Protein 1UFN (pdb70)

Nearest PDB structures (foldseek):
  1ufn-assembly1_A  TM=8.764E-01  e=3.710E-17  Mus musculus
  8j70-assembly1_A  TM=8.853E-01  e=1.037E-09  Homo sapiens
  8j71-assembly1_A  TM=8.599E-01  e=1.865E-09  Homo sapiens
  8j71-assembly1_B  TM=8.447E-01  e=1.865E-09  Homo sapiens
  1h5p-assembly1_A  TM=7.515E-01  e=3.077E-08  Homo sapiens

Solvent-accessible surface area: 6264 Å² total; per-residue (Å²): 114,136,112,76,110,113,44,159,122,55,37,64,195,30,71,36,6,49,2,50,1,72,171,13,120,11,38,1,29,33,90,75,7,117,132,24,49,69,110,98,0,0,53,32,150,75,29,88,68,21,15,1,130,78,0,10,82,110,17,60,141,57,126,32,202,43,38,58,31,24,0,115,1,88,66,73,40,0,132,97,20,67,144,126,66,67,9,61,27,9,98,108,125,116

CATH classification: 3.10.390.10

Secondary structure (DSSP, 8-state):
--SS---SSGGGGSSEEEEEETTEEEEEEHHHHHS-TTS--EE-TT--EE-HHHHHHHHT-TT-S-HHHH-EETTEEHHHHHHTT----S----

Organism: Mus musculus (NCBI:txid10090)

Foldseek 3Di:
DPDDDDDDPAPLVQQKFWKDAQPFTFIFGVVQCQVDLQGFGTAGPVRDTDRLQRSNVVNPDRVDPDSQARMATPNHRLVRCVVVVRHVSYDDPD

Sequence (94 aa):
GSSGSSGNDAVDFSPTLPVTCGKAKGTLFQEKLKQGASKKCIQNEAGDWLTVKEFLNEGGRATSKDWKGVIRCNGETLRHLEQKGLLFSGPSSGGSSGSSGNDAVDFSPTLPVTCGKAKGTLFQEKLKQGASKKCIQNEAGDWLTVKEFLNEGGRATSKDWKGVIRCNGETLRHLEQKGLLFSGPSSGGSSGSSGNDAVDFSPTLPVTCGKAKGTLFQEKLKQGASKKCIQNEAGDWLTVKEFLNEGGRATSKDWKGVIRCNGETLRHLEQKGLLFSGPSSGGSSGSSGNDAVDFSPTLPVTCGKAKGTLFQEKLKQGASKKCIQNEAGDWLTVKEFLNEGGRATSKDWKGVIRCNGETLRHLEQKGLLFSGPSSGGSSGSSGNDAVDFSPTLPVTCGKAKGTLFQEKLKQGASKKCIQNEAGDWLTVKEFLNEGGRATSKDWKGVIRCNGETLRHLEQKGLLFSGPSSGGSSGSSGNDAVDFSPTLPVTCGKAKGTLFQEKLKQGASKKCIQNEAGDWLTVKEFLNEGGRATSKDWKGVIRCNGETLRHLEQKGLLFSGPSSGGSSGSSGNDAVDFSPTLPVTCGKAKGTLFQEKLKQGASKKCIQNEAGDWLTVKEFLNEGGRATSKDWKGVIRCNGETLRHLEQKGLLFSGPSSGGSSGSSGNDAVDFSPTLPVTCGKAKGTLFQEKLKQGASKKCIQNEAGDWLTVKEFLNEGGRATSKDWKGVIRCNGETLRHLEQKGLLFSGPSSGGSSGSSGNDAVDFSPTLPVTCGKAKGTLFQEKLKQGASKKCIQNEAGDWLTVKEFLNEGGRATSKDWKGVIRCNGETLRHLEQKGLLFSGPSSGGSSGSSGNDAVDFSPTLPVTCGKAKGTLFQEKLKQGASKKCIQNEAGDWLTVKEFLNEGGRATSKDWKGVIRCNGETLRHLEQKGLLFSGPSSGGSSGSSGNDAVDFSPTLPVTCGKAKGTLFQEKLKQGASKKCIQNEAGDWLTVKEFLNEGGRATSKDWKGVIRCNGETLRHLEQKGLLFSGPSSGGSSGSSGNDAVDFSPTLPVTCGKAKGTLFQEKLKQGASKKCIQNEAGDWLTVKEFLNEGGRATSKDWKGVIRCNGETLRHLEQKGLLFSGPSSGGSSGSSGNDAVDFSPTLPVTCGKAKGTLFQEKLKQGASKKCIQNEAGDWLTVKEFLNEGGRATSKDWKGVIRCNGETLRHLEQKGLLFSGPSSGGSSGSSGNDAVDFSPTLPVTCGKAKGTLFQEKLKQGASKKCIQNEAGDWLTVKEFLNEGGRATSKDWKGVIRCNGETLRHLEQKGLLFSGPSSGGSSGSSGNDAVDFSPTLPVTCGKAKGTLFQEKLKQGASKKCIQNEAGDWLTVKEFLNEGGRATSKDWKGVIRCNGETLRHLEQKGLLFSGPSSGGSSGSSGNDAVDFSPTLPVTCGKAKGTLFQEKLKQGASKKCIQNEAGDWLTVKEFLNEGGRATSKDWKGVIRCNGETLRHLEQKGLLFSGPSSGGSSGSSGNDAVDFSPTLPVTCGKAKGTLFQEKLKQGASKKCIQNEAGDWLTVKEFLNEGGRATSKDWKGVIRCNGETLRHLEQKGLLFSGPSSGGSSGSSGNDAVDFSPTLPVTCGKAKGTLFQEKLKQGASKKCIQNEAGDWLTVKEFLNEGGRATSKDWKGVIRCNGETLRHLEQKGLLFSGPSSGGSSGSSGNDAVDFSPTLPVTCGKAKGTLFQEKLKQGASKKCIQNEAGDWLTVKEFLNEGGRATSKDWKGVIRCNGETLRHLEQKGLLFSGPSSGGSSGSSGNDAVDFSPTLPVTCGKAKGTLFQEKLKQGASKKCIQNEAGDWLTVKEFLNEGGRATSKDWKGVIRCNGETLRHLEQKGLLFSGPSSG

GO terms:
  GO:0043065 positive regulation of apoptotic process (P, IDA)
  GO:0009617 response to bacterium (P, IEP)
  GO:0009617 response to bacterium (P, IDA)

Radius of gyration: 12.74 Å; Cα contacts (8 Å, |Δi|>4): 153; chains: 1; bounding box: 27×30×35 Å

InterPro domains:
  IPR000770 SAND domain [PF01342] (359-432)
  IPR000770 SAND domain [PS50864] (353-433)
  IPR000770 SAND domain [SM00258] (360-433)
  IPR004865 HSR domain [PF03172] (9-106)
  IPR004865 HSR domain [PS51414] (1-108)
  IPR010919 SAND-like domain superfamily [G3DSA:3.10.390.10] (347-438)
  IPR010919 SAND-like domain superfamily [SSF63763] (347-436)
  IPR043563 Nuclear body protein Sp110/Sp140/Sp140L-like [PTHR46386] (2-443)

Structure (mmCIF, N/CA/C/O backbone):
data_1UFN
#
_entry.id   1UFN
#
_cell.length_a   1.000
_cell.length_b   1.000
_cell.length_c   1.000
_cell.angle_alpha   90.00
_cell.angle_beta   90.00
_cell.angle_gamma   90.00
#
_symmetry.space_group_name_H-M   'P 1'
#
loop_
_atom_site.group_PDB
_atom_site.id
_atom_site.type_symbol
_atom_site.label_atom_id
_atom_site.label_alt_id
_atom_site.label_comp_id
_atom_site.label_asym_id
_atom_site.label_entity_id
_atom_site.label_seq_id
_atom_site.pdbx_PDB_ins_code
_atom_site.Cartn_x
_atom_site.Cartn_y
_atom_site.Cartn_z
_atom_site.occupancy
_atom_site.B_iso_or_equiv
_atom_site.auth_seq_id
_atom_site.auth_comp_id
_atom_site.auth_asym_id
_atom_site.auth_atom_id
_atom_site.pdbx_PDB_model_num
ATOM 1 N N . GLY A 1 1 ? 7.121 0.302 -20.513 1.00 0.00 1 GLY A N 1
ATOM 2 C CA . GLY A 1 1 ? 8.300 0.189 -21.352 1.00 0.00 1 GLY A CA 1
ATOM 3 C C . GLY A 1 1 ? 9.404 1.138 -20.930 1.00 0.00 1 GLY A C 1
ATOM 4 O O . GLY A 1 1 ? 9.277 1.843 -19.929 1.00 0.00 1 GLY A O 1
ATOM 8 N N . SER A 1 2 ? 10.491 1.155 -21.695 1.00 0.00 2 SER A N 1
ATOM 9 C CA . SER A 1 2 ? 11.625 2.020 -21.392 1.00 0.00 2 SER A CA 1
ATOM 10 C C . SER A 1 2 ? 11.161 3.446 -21.111 1.00 0.00 2 SER A C 1
ATOM 11 O O . SER A 1 2 ? 11.514 4.037 -20.091 1.00 0.00 2 SER A O 1
ATOM 19 N N . SER A 1 3 ? 10.366 3.993 -22.026 1.00 0.00 3 SER A N 1
ATOM 20 C CA . SER A 1 3 ? 9.855 5.351 -21.880 1.00 0.00 3 SER A CA 1
ATOM 21 C C . SER A 1 3 ? 8.375 5.338 -21.510 1.00 0.00 3 SER A C 1
ATOM 22 O O . SER A 1 3 ? 7.547 4.792 -22.238 1.00 0.00 3 SER A O 1
ATOM 30 N N . GLY A 1 4 ? 8.050 5.945 -20.372 1.00 0.00 4 GLY A N 1
ATOM 31 C CA . GLY A 1 4 ? 6.671 5.992 -19.924 1.00 0.00 4 GLY A CA 1
ATOM 32 C C . GLY A 1 4 ? 6.407 7.148 -18.980 1.00 0.00 4 GLY A C 1
ATOM 33 O O . GLY A 1 4 ? 5.655 8.066 -19.306 1.00 0.00 4 GLY A O 1
ATOM 37 N N . SER A 1 5 ? 7.026 7.102 -17.804 1.00 0.00 5 SER A N 1
ATOM 38 C CA . SER A 1 5 ? 6.849 8.151 -16.806 1.00 0.00 5 SER A CA 1
ATOM 39 C C . SER A 1 5 ? 8.199 8.652 -16.301 1.00 0.00 5 SER A C 1
ATOM 40 O O . SER A 1 5 ? 9.080 7.862 -15.962 1.00 0.00 5 SER A O 1
ATOM 48 N N . SER A 1 6 ? 8.353 9.971 -16.254 1.00 0.00 6 SER A N 1
ATOM 49 C CA . SER A 1 6 ? 9.596 10.580 -15.794 1.00 0.00 6 SER A CA 1
ATOM 50 C C . SER A 1 6 ? 9.391 11.294 -14.461 1.00 0.00 6 SER A C 1
ATOM 51 O O . SER A 1 6 ? 8.334 11.870 -14.210 1.00 0.00 6 SER A O 1
ATOM 59 N N . GLY A 1 7 ? 10.411 11.250 -13.610 1.00 0.00 7 GLY A N 1
ATOM 60 C CA . GLY A 1 7 ? 10.324 11.895 -12.314 1.00 0.00 7 GLY A CA 1
ATOM 61 C C . GLY A 1 7 ? 10.764 10.987 -11.183 1.00 0.00 7 GLY A C 1
ATOM 62 O O . GLY A 1 7 ? 9.993 10.153 -10.712 1.00 0.00 7 GLY A O 1
ATOM 66 N N . ASN A 1 8 ? 12.009 11.148 -10.747 1.00 0.00 8 ASN A N 1
ATOM 67 C CA . ASN A 1 8 ? 12.552 10.334 -9.665 1.00 0.00 8 ASN A CA 1
ATOM 68 C C . ASN A 1 8 ? 11.613 10.330 -8.463 1.00 0.00 8 ASN A C 1
ATOM 69 O O . ASN A 1 8 ? 11.022 9.304 -8.127 1.00 0.00 8 ASN A O 1
ATOM 80 N N . ASP A 1 9 ? 11.481 11.485 -7.820 1.00 0.00 9 ASP A N 1
ATOM 81 C CA . ASP A 1 9 ? 10.612 11.617 -6.656 1.00 0.00 9 ASP A CA 1
ATOM 82 C C . ASP A 1 9 ? 9.392 12.472 -6.982 1.00 0.00 9 ASP A C 1
ATOM 83 O O . ASP A 1 9 ? 8.641 12.865 -6.090 1.00 0.00 9 ASP A O 1
ATOM 92 N N . ALA A 1 10 ? 9.202 12.758 -8.266 1.00 0.00 10 ALA A N 1
ATOM 93 C CA . ALA A 1 10 ? 8.073 13.566 -8.710 1.00 0.00 10 ALA A CA 1
ATOM 94 C C . ALA A 1 10 ? 6.810 12.721 -8.839 1.00 0.00 10 ALA A C 1
ATOM 95 O O . ALA A 1 10 ? 5.850 13.118 -9.499 1.00 0.00 10 ALA A O 1
ATOM 102 N N . VAL A 1 11 ? 6.818 11.553 -8.205 1.00 0.00 11 VAL A N 1
ATOM 103 C CA . VAL A 1 11 ? 5.673 10.651 -8.249 1.00 0.00 11 VAL A CA 1
ATOM 104 C C . VAL A 1 11 ? 4.406 11.348 -7.765 1.00 0.00 11 VAL A C 1
ATOM 105 O O . VAL A 1 11 ? 3.315 11.103 -8.280 1.00 0.00 11 VAL A O 1
ATOM 118 N N . ASP A 1 12 ? 4.559 12.218 -6.772 1.00 0.00 12 ASP A N 1
ATOM 119 C CA . ASP A 1 12 ? 3.427 12.953 -6.219 1.00 0.00 12 ASP A CA 1
ATOM 120 C C . ASP A 1 12 ? 2.544 13.509 -7.331 1.00 0.00 12 ASP A C 1
ATOM 121 O O . ASP A 1 12 ? 1.359 13.773 -7.124 1.00 0.00 12 ASP A O 1
ATOM 130 N N . PHE A 1 13 ? 3.128 13.685 -8.512 1.00 0.00 13 PHE A N 1
ATOM 131 C CA . PHE A 1 13 ? 2.395 14.212 -9.657 1.00 0.00 13 PHE A CA 1
ATOM 132 C C . PHE A 1 13 ? 1.430 13.168 -10.211 1.00 0.00 13 PHE A C 1
ATOM 133 O O . PHE A 1 13 ? 0.258 13.457 -10.454 1.00 0.00 13 PHE A O 1
ATOM 150 N N . SER A 1 14 ? 1.932 11.953 -10.410 1.00 0.00 14 SER A N 1
ATOM 151 C CA . SER A 1 14 ? 1.116 10.867 -10.940 1.00 0.00 14 SER A CA 1
ATOM 152 C C . SER A 1 14 ? 0.067 10.429 -9.923 1.00 0.00 14 SER A C 1
ATOM 153 O O . SER A 1 14 ? 0.290 10.455 -8.713 1.00 0.00 14 SER A O 1
ATOM 161 N N . PRO A 1 15 ? -1.106 10.016 -10.425 1.00 0.00 15 PRO A N 1
ATOM 162 C CA . PRO A 1 15 ? -2.214 9.563 -9.579 1.00 0.00 15 PRO A CA 1
ATOM 163 C C . PRO A 1 15 ? -1.921 8.227 -8.905 1.00 0.00 15 PRO A C 1
ATOM 164 O O . PRO A 1 15 ? -2.764 7.679 -8.194 1.00 0.00 15 PRO A O 1
ATOM 175 N N . THR A 1 16 ? -0.719 7.706 -9.132 1.00 0.00 16 THR A N 1
ATOM 176 C CA . THR A 1 16 ? -0.314 6.434 -8.548 1.00 0.00 16 THR A CA 1
ATOM 177 C C . THR A 1 16 ? 0.898 6.607 -7.640 1.00 0.00 16 THR A C 1
ATOM 178 O O . THR A 1 16 ? 1.797 7.395 -7.932 1.00 0.00 16 THR A O 1
ATOM 189 N N . LEU A 1 17 ? 0.918 5.864 -6.538 1.00 0.00 17 LEU A N 1
ATOM 190 C CA . LEU A 1 17 ? 2.021 5.934 -5.588 1.00 0.00 17 LEU A CA 1
ATOM 191 C C . LEU A 1 17 ? 2.472 4.538 -5.172 1.00 0.00 17 LEU A C 1
ATOM 192 O O . LEU A 1 17 ? 1.662 3.638 -4.949 1.00 0.00 17 LEU A O 1
ATOM 208 N N . PRO A 1 18 ? 3.795 4.351 -5.065 1.00 0.00 18 PRO A N 1
ATOM 209 C CA . PRO A 1 18 ? 4.385 3.066 -4.675 1.00 0.00 18 PRO A CA 1
ATOM 210 C C . PRO A 1 18 ? 4.120 2.727 -3.213 1.00 0.00 18 PRO A C 1
ATOM 211 O O . PRO A 1 18 ? 4.529 3.458 -2.311 1.00 0.00 18 PRO A O 1
ATOM 222 N N . VAL A 1 19 ? 3.432 1.613 -2.983 1.00 0.00 19 VAL A N 1
ATOM 223 C CA . VAL A 1 19 ? 3.114 1.175 -1.629 1.00 0.00 19 VAL A CA 1
ATOM 224 C C . VAL A 1 19 ? 3.646 -0.228 -1.366 1.00 0.00 19 VAL A C 1
ATOM 225 O O . VAL A 1 19 ? 3.705 -1.063 -2.270 1.00 0.00 19 VAL A O 1
ATOM 238 N N . THR A 1 20 ? 4.033 -0.485 -0.120 1.00 0.00 20 THR A N 1
ATOM 239 C CA . THR A 1 20 ? 4.561 -1.788 0.264 1.00 0.00 20 THR A CA 1
ATOM 240 C C . THR A 1 20 ? 4.096 -2.180 1.661 1.00 0.00 20 THR A C 1
ATOM 241 O O . THR A 1 20 ? 4.163 -1.380 2.595 1.00 0.00 20 THR A O 1
ATOM 252 N N . CYS A 1 21 ? 3.626 -3.414 1.799 1.00 0.00 21 CYS A N 1
ATOM 253 C CA . CYS A 1 21 ? 3.149 -3.913 3.084 1.00 0.00 21 CYS A CA 1
ATOM 254 C C . CYS A 1 21 ? 3.754 -5.277 3.396 1.00 0.00 21 CYS A C 1
ATOM 255 O O . CYS A 1 21 ? 3.395 -6.282 2.783 1.00 0.00 21 CYS A O 1
ATOM 263 N N . GLY A 1 22 ? 4.676 -5.306 4.354 1.00 0.00 22 GLY A N 1
ATOM 264 C CA . GLY A 1 22 ? 5.318 -6.552 4.729 1.00 0.00 22 GLY A CA 1
ATOM 265 C C . GLY A 1 22 ? 6.028 -7.212 3.565 1.00 0.00 22 GLY A C 1
ATOM 266 O O . GLY A 1 22 ? 7.061 -6.727 3.102 1.00 0.00 22 GLY A O 1
ATOM 270 N N . LYS A 1 23 ? 5.476 -8.323 3.090 1.00 0.00 23 LYS A N 1
ATOM 271 C CA . LYS A 1 23 ? 6.063 -9.053 1.972 1.00 0.00 23 LYS A CA 1
ATOM 272 C C . LYS A 1 23 ? 5.250 -8.843 0.698 1.00 0.00 23 LYS A C 1
ATOM 273 O O . LYS A 1 23 ? 5.374 -9.604 -0.261 1.00 0.00 23 LYS A O 1
ATOM 292 N N . ALA A 1 24 ? 4.420 -7.805 0.696 1.00 0.00 24 ALA A N 1
ATOM 293 C CA . ALA A 1 24 ? 3.590 -7.493 -0.461 1.00 0.00 24 ALA A CA 1
ATOM 294 C C . ALA A 1 24 ? 3.967 -6.142 -1.060 1.00 0.00 24 ALA A C 1
ATOM 295 O O . ALA A 1 24 ? 4.453 -5.255 -0.358 1.00 0.00 24 ALA A O 1
ATOM 302 N N . LYS A 1 25 ? 3.742 -5.993 -2.360 1.00 0.00 25 LYS A N 1
ATOM 303 C CA . LYS A 1 25 ? 4.057 -4.750 -3.054 1.00 0.00 25 LYS A CA 1
ATOM 304 C C . LYS A 1 25 ? 2.994 -4.425 -4.099 1.00 0.00 25 LYS A C 1
ATOM 305 O O . LYS A 1 25 ? 2.556 -5.299 -4.845 1.00 0.00 25 LYS A O 1
ATOM 324 N N . GLY A 1 26 ? 2.584 -3.161 -4.146 1.00 0.00 26 GLY A N 1
ATOM 325 C CA . GLY A 1 26 ? 1.577 -2.743 -5.104 1.00 0.00 26 GLY A CA 1
ATOM 326 C C . GLY A 1 26 ? 1.650 -1.261 -5.413 1.00 0.00 26 GLY A C 1
ATOM 327 O O . GLY A 1 26 ? 2.719 -0.655 -5.337 1.00 0.00 26 GLY A O 1
ATOM 331 N N . THR A 1 27 ? 0.510 -0.675 -5.765 1.00 0.00 27 THR A N 1
ATOM 332 C CA . THR A 1 27 ? 0.450 0.745 -6.090 1.00 0.00 27 THR A CA 1
ATOM 333 C C . THR A 1 27 ? -0.929 1.320 -5.787 1.00 0.00 27 THR A C 1
ATOM 334 O O . THR A 1 27 ? -1.948 0.768 -6.201 1.00 0.00 27 THR A O 1
ATOM 345 N N . LEU A 1 28 ? -0.954 2.433 -5.061 1.00 0.00 28 LEU A N 1
ATOM 346 C CA . LEU A 1 28 ? -2.209 3.084 -4.703 1.00 0.00 28 LEU A CA 1
ATOM 347 C C . LEU A 1 28 ? -2.618 4.099 -5.765 1.00 0.00 28 LEU A C 1
ATOM 348 O O . LEU A 1 28 ? -1.800 4.896 -6.226 1.00 0.00 28 LEU A O 1
ATOM 364 N N . PHE A 1 29 ? -3.890 4.065 -6.149 1.00 0.00 29 PHE A N 1
ATOM 365 C CA . PHE A 1 29 ? -4.409 4.981 -7.158 1.00 0.00 29 PHE A CA 1
ATOM 366 C C . PHE A 1 29 ? -5.387 5.976 -6.538 1.00 0.00 29 PHE A C 1
ATOM 367 O O . PHE A 1 29 ? -6.541 5.643 -6.274 1.00 0.00 29 PHE A O 1
ATOM 384 N N . GLN A 1 30 ? -4.914 7.197 -6.310 1.00 0.00 30 GLN A N 1
ATOM 385 C CA . GLN A 1 30 ? -5.746 8.239 -5.720 1.00 0.00 30 GLN A CA 1
ATOM 386 C C . GLN A 1 30 ? -7.129 8.259 -6.362 1.00 0.00 30 GLN A C 1
ATOM 387 O O . GLN A 1 30 ? -8.134 8.476 -5.685 1.00 0.00 30 GLN A O 1
ATOM 401 N N . GLU A 1 31 ? -7.172 8.033 -7.671 1.00 0.00 31 GLU A N 1
ATOM 402 C CA . GLU A 1 31 ? -8.433 8.027 -8.403 1.00 0.00 31 GLU A CA 1
ATOM 403 C C . GLU A 1 31 ? -9.355 6.924 -7.891 1.00 0.00 31 GLU A C 1
ATOM 404 O O . GLU A 1 31 ? -10.554 7.136 -7.708 1.00 0.00 31 GLU A O 1
ATOM 416 N N . LYS A 1 32 ? -8.786 5.745 -7.663 1.00 0.00 32 LYS A N 1
ATOM 417 C CA . LYS A 1 32 ? -9.554 4.607 -7.171 1.00 0.00 32 LYS A CA 1
ATOM 418 C C . LYS A 1 32 ? -9.697 4.663 -5.653 1.00 0.00 32 LYS A C 1
ATOM 419 O O . LYS A 1 32 ? -10.456 3.894 -5.063 1.00 0.00 32 LYS A O 1
ATOM 438 N N . LEU A 1 33 ? -8.965 5.578 -5.027 1.00 0.00 33 LEU A N 1
ATOM 439 C CA . LEU A 1 33 ? -9.012 5.734 -3.578 1.00 0.00 33 LEU A CA 1
ATOM 440 C C . LEU A 1 33 ? -10.089 6.736 -3.174 1.00 0.00 33 LEU A C 1
ATOM 441 O O . LEU A 1 33 ? -10.722 6.596 -2.127 1.00 0.00 33 LEU A O 1
ATOM 457 N N . LYS A 1 34 ? -10.291 7.748 -4.010 1.00 0.00 34 LYS A N 1
ATOM 458 C CA . LYS A 1 34 ? -11.292 8.774 -3.743 1.00 0.00 34 LYS A CA 1
ATOM 459 C C . LYS A 1 34 ? -12.622 8.145 -3.339 1.00 0.00 34 LYS A C 1
ATOM 460 O O . LYS A 1 34 ? -13.273 8.600 -2.399 1.00 0.00 34 LYS A O 1
ATOM 479 N N . GLN A 1 35 ? -13.017 7.097 -4.055 1.00 0.00 35 GLN A N 1
ATOM 480 C CA . GLN A 1 35 ? -14.269 6.407 -3.769 1.00 0.00 35 GLN A CA 1
ATOM 481 C C . GLN A 1 35 ? -14.338 5.987 -2.305 1.00 0.00 35 GLN A C 1
ATOM 482 O O . GLN A 1 35 ? -15.321 6.258 -1.616 1.00 0.00 35 GLN A O 1
ATOM 496 N N . GLY A 1 36 ? -13.286 5.323 -1.835 1.00 0.00 36 GLY A N 1
ATOM 497 C CA . GLY A 1 36 ? -13.248 4.876 -0.455 1.00 0.00 36 GLY A CA 1
ATOM 498 C C . GLY A 1 36 ? -12.067 3.968 -0.172 1.00 0.00 36 GLY A C 1
ATOM 499 O O . GLY A 1 36 ? -11.460 3.423 -1.093 1.00 0.00 36 GLY A O 1
ATOM 503 N N . ALA A 1 37 ? -11.739 3.807 1.106 1.00 0.00 37 ALA A N 1
ATOM 504 C CA . ALA A 1 37 ? -10.623 2.959 1.507 1.00 0.00 37 ALA A CA 1
ATOM 505 C C . ALA A 1 37 ? -11.006 1.484 1.449 1.00 0.00 37 ALA A C 1
ATOM 506 O O . ALA A 1 37 ? -10.261 0.621 1.913 1.00 0.00 37 ALA A O 1
ATOM 513 N N . SER A 1 38 ? -12.172 1.202 0.877 1.00 0.00 38 SER A N 1
ATOM 514 C CA . SER A 1 38 ? -12.655 -0.169 0.762 1.00 0.00 38 SER A CA 1
ATOM 515 C C . SER A 1 38 ? -12.558 -0.660 -0.679 1.00 0.00 38 SER A C 1
ATOM 516 O O . SER A 1 38 ? -12.451 -1.860 -0.932 1.00 0.00 38 SER A O 1
ATOM 524 N N . LYS A 1 39 ? -12.596 0.276 -1.621 1.00 0.00 39 LYS A N 1
ATOM 525 C CA . LYS A 1 39 ? -12.511 -0.058 -3.037 1.00 0.00 39 LYS A CA 1
ATOM 526 C C . LYS A 1 39 ? -11.090 -0.466 -3.416 1.00 0.00 39 LYS A C 1
ATOM 527 O O . LYS A 1 39 ? -10.119 0.150 -2.976 1.00 0.00 39 LYS A O 1
ATOM 546 N N . LYS A 1 40 ? -10.976 -1.506 -4.235 1.00 0.00 40 LYS A N 1
ATOM 547 C CA . LYS A 1 40 ? -9.675 -1.994 -4.676 1.00 0.00 40 LYS A CA 1
ATOM 548 C C . LYS A 1 40 ? -8.890 -0.892 -5.380 1.00 0.00 40 LYS A C 1
ATOM 549 O O . LYS A 1 40 ? -9.157 -0.571 -6.539 1.00 0.00 40 LYS A O 1
ATOM 568 N N . CYS A 1 41 ? -7.923 -0.318 -4.674 1.00 0.00 41 CYS A N 1
ATOM 569 C CA . CYS A 1 41 ? -7.098 0.748 -5.232 1.00 0.00 41 CYS A CA 1
ATOM 570 C C . CYS A 1 41 ? -5.634 0.327 -5.297 1.00 0.00 41 CYS A C 1
ATOM 571 O O . CYS A 1 41 ? -4.869 0.829 -6.121 1.00 0.00 41 CYS A O 1
ATOM 579 N N . ILE A 1 42 ? -5.251 -0.597 -4.421 1.00 0.00 42 ILE A N 1
ATOM 580 C CA . ILE A 1 42 ? -3.878 -1.085 -4.379 1.00 0.00 42 ILE A CA 1
ATOM 581 C C . ILE A 1 42 ? -3.670 -2.226 -5.368 1.00 0.00 42 ILE A C 1
ATOM 582 O O . ILE A 1 42 ? -4.175 -3.331 -5.171 1.00 0.00 42 ILE A O 1
ATOM 598 N N . GLN A 1 43 ? -2.921 -1.951 -6.431 1.00 0.00 43 GLN A N 1
ATOM 599 C CA . GLN A 1 43 ? -2.645 -2.956 -7.451 1.00 0.00 43 GLN A CA 1
ATOM 600 C C . GLN A 1 43 ? -1.282 -3.601 -7.225 1.00 0.00 43 GLN A C 1
ATOM 601 O O . GLN A 1 43 ? -0.252 -2.928 -7.261 1.00 0.00 43 GLN A O 1
ATOM 615 N N . ASN A 1 44 ? -1.284 -4.909 -6.991 1.00 0.00 44 ASN A N 1
ATOM 616 C CA . ASN A 1 44 ? -0.047 -5.645 -6.757 1.00 0.00 44 ASN A CA 1
ATOM 617 C C . ASN A 1 44 ? 0.675 -5.927 -8.071 1.00 0.00 44 ASN A C 1
ATOM 618 O O . ASN A 1 44 ? 0.185 -5.582 -9.146 1.00 0.00 44 ASN A O 1
ATOM 629 N N . GLU A 1 45 ? 1.842 -6.558 -7.976 1.00 0.00 45 GLU A N 1
ATOM 630 C CA . GLU A 1 45 ? 2.631 -6.886 -9.158 1.00 0.00 45 GLU A CA 1
ATOM 631 C C . GLU A 1 45 ? 1.815 -7.719 -10.142 1.00 0.00 45 GLU A C 1
ATOM 632 O O . GLU A 1 45 ? 2.012 -7.636 -11.354 1.00 0.00 45 GLU A O 1
ATOM 644 N N . ALA A 1 46 ? 0.899 -8.523 -9.612 1.00 0.00 46 ALA A N 1
ATOM 645 C CA . ALA A 1 46 ? 0.053 -9.370 -10.442 1.00 0.00 46 ALA A CA 1
ATOM 646 C C . ALA A 1 46 ? -1.046 -8.556 -11.117 1.00 0.00 46 ALA A C 1
ATOM 647 O O . ALA A 1 46 ? -1.853 -9.092 -11.875 1.00 0.00 46 ALA A O 1
ATOM 654 N N . GLY A 1 47 ? -1.071 -7.256 -10.835 1.00 0.00 47 GLY A N 1
ATOM 655 C CA . GLY A 1 47 ? -2.075 -6.389 -11.423 1.00 0.00 47 GLY A CA 1
ATOM 656 C C . GLY A 1 47 ? -3.410 -6.483 -10.710 1.00 0.00 47 GLY A C 1
ATOM 657 O O . GLY A 1 47 ? -4.260 -5.603 -10.851 1.00 0.00 47 GLY A O 1
ATOM 661 N N . ASP A 1 48 ? -3.597 -7.552 -9.945 1.00 0.00 48 ASP A N 1
ATOM 662 C CA . ASP A 1 48 ? -4.838 -7.758 -9.208 1.00 0.00 48 ASP A CA 1
ATOM 663 C C . ASP A 1 48 ? -5.008 -6.700 -8.122 1.00 0.00 48 ASP A C 1
ATOM 664 O O . ASP A 1 48 ? -4.267 -6.682 -7.139 1.00 0.00 48 ASP A O 1
ATOM 673 N N . TRP A 1 49 ? -5.986 -5.821 -8.308 1.00 0.00 49 TRP A N 1
ATOM 674 C CA . TRP A 1 49 ? -6.251 -4.759 -7.344 1.00 0.00 49 TRP A CA 1
ATOM 675 C C . TRP A 1 49 ? -6.649 -5.338 -5.991 1.00 0.00 49 TRP A C 1
ATOM 676 O O . TRP A 1 49 ? -7.203 -6.435 -5.914 1.00 0.00 49 TRP A O 1
ATOM 697 N N . LEU A 1 50 ? -6.364 -4.595 -4.927 1.00 0.00 50 LEU A N 1
ATOM 698 C CA . LEU A 1 50 ? -6.694 -5.036 -3.576 1.00 0.00 50 LEU A CA 1
ATOM 699 C C . LEU A 1 50 ? -7.153 -3.862 -2.718 1.00 0.00 50 LEU A C 1
ATOM 700 O O . LEU A 1 50 ? -6.639 -2.750 -2.840 1.00 0.00 50 LEU A O 1
ATOM 716 N N . THR A 1 51 ? -8.125 -4.118 -1.848 1.00 0.00 51 THR A N 1
ATOM 717 C CA . THR A 1 51 ? -8.656 -3.083 -0.969 1.00 0.00 51 THR A CA 1
ATOM 718 C C . THR A 1 51 ? -7.652 -2.717 0.118 1.00 0.00 51 THR A C 1
ATOM 719 O O . THR A 1 51 ? -6.883 -3.562 0.577 1.00 0.00 51 THR A O 1
ATOM 730 N N . VAL A 1 52 ? -7.663 -1.452 0.526 1.00 0.00 52 VAL A N 1
ATOM 731 C CA . VAL A 1 52 ? -6.755 -0.974 1.561 1.00 0.00 52 VAL A CA 1
ATOM 732 C C . VAL A 1 52 ? -6.509 -2.048 2.615 1.00 0.00 52 VAL A C 1
ATOM 733 O O . VAL A 1 52 ? -5.426 -2.129 3.195 1.00 0.00 52 VAL A O 1
ATOM 746 N N . LYS A 1 53 ? -7.522 -2.872 2.860 1.00 0.00 53 LYS A N 1
ATOM 747 C CA . LYS A 1 53 ? -7.418 -3.944 3.843 1.00 0.00 53 LYS A CA 1
ATOM 748 C C . LYS A 1 53 ? -6.778 -5.185 3.229 1.00 0.00 53 LYS A C 1
ATOM 749 O O . LYS A 1 53 ? -5.814 -5.728 3.768 1.00 0.00 53 LYS A O 1
ATOM 768 N N . GLU A 1 54 ? -7.319 -5.627 2.098 1.00 0.00 54 GLU A N 1
ATOM 769 C CA . GLU A 1 54 ? -6.799 -6.803 1.412 1.00 0.00 54 GLU A CA 1
ATOM 770 C C . GLU A 1 54 ? -5.278 -6.746 1.310 1.00 0.00 54 GLU A C 1
ATOM 771 O O . GLU A 1 54 ? -4.579 -7.649 1.771 1.00 0.00 54 GLU A O 1
ATOM 783 N N . PHE A 1 55 ? -4.771 -5.678 0.703 1.00 0.00 55 PHE A N 1
ATOM 784 C CA . PHE A 1 55 ? -3.333 -5.502 0.539 1.00 0.00 55 PHE A CA 1
ATOM 785 C C . PHE A 1 55 ? -2.586 -5.921 1.802 1.00 0.00 55 PHE A C 1
ATOM 786 O O . PHE A 1 55 ? -1.583 -6.630 1.737 1.00 0.00 55 PHE A O 1
ATOM 803 N N . LEU A 1 56 ? -3.083 -5.476 2.951 1.00 0.00 56 LEU A N 1
ATOM 804 C CA . LEU A 1 56 ? -2.464 -5.803 4.230 1.00 0.00 56 LEU A CA 1
ATOM 805 C C . LEU A 1 56 ? -2.458 -7.311 4.462 1.00 0.00 56 LEU A C 1
ATOM 806 O O . LEU A 1 56 ? -1.432 -7.891 4.814 1.00 0.00 56 LEU A O 1
ATOM 822 N N . ASN A 1 57 ? -3.612 -7.939 4.262 1.00 0.00 57 ASN A N 1
ATOM 823 C CA . ASN A 1 57 ? -3.740 -9.380 4.449 1.00 0.00 57 ASN A CA 1
ATOM 824 C C . ASN A 1 57 ? -2.685 -10.130 3.643 1.00 0.00 57 ASN A C 1
ATOM 825 O O . ASN A 1 57 ? -2.138 -11.133 4.100 1.00 0.00 57 ASN A O 1
ATOM 836 N N . GLU A 1 58 ? -2.403 -9.635 2.442 1.00 0.00 58 GLU A N 1
ATOM 837 C CA . GLU A 1 58 ? -1.413 -10.259 1.572 1.00 0.00 58 GLU A CA 1
ATOM 838 C C . GLU A 1 58 ? -0.060 -10.356 2.271 1.00 0.00 58 GLU A C 1
ATOM 839 O O . GLU A 1 58 ? 0.648 -11.354 2.141 1.00 0.00 58 GLU A O 1
ATOM 851 N N . GLY A 1 59 ? 0.294 -9.311 3.013 1.00 0.00 59 GLY A N 1
ATOM 852 C CA . GLY A 1 59 ? 1.560 -9.297 3.720 1.00 0.00 59 GLY A CA 1
ATOM 853 C C . GLY A 1 59 ? 1.502 -10.060 5.029 1.00 0.00 59 GLY A C 1
ATOM 854 O O . GLY A 1 59 ? 2.475 -10.697 5.429 1.00 0.00 59 GLY A O 1
ATOM 858 N N . GLY A 1 60 ? 0.355 -9.993 5.700 1.00 0.00 60 GLY A N 1
ATOM 859 C CA . GLY A 1 60 ? 0.195 -10.686 6.965 1.00 0.00 60 GLY A CA 1
ATOM 860 C C . GLY A 1 60 ? 0.033 -9.731 8.132 1.00 0.00 60 GLY A C 1
ATOM 861 O O . GLY A 1 60 ? 0.424 -10.044 9.257 1.00 0.00 60 GLY A O 1
ATOM 865 N N . ARG A 1 61 ? -0.543 -8.564 7.864 1.00 0.00 61 ARG A N 1
ATOM 866 C CA . ARG A 1 61 ? -0.753 -7.560 8.900 1.00 0.00 61 ARG A CA 1
ATOM 867 C C . ARG A 1 61 ? -2.241 -7.286 9.098 1.00 0.00 61 ARG A C 1
ATOM 868 O O . ARG A 1 61 ? -2.623 -6.265 9.668 1.00 0.00 61 ARG A O 1
ATOM 889 N N . ALA A 1 62 ? -3.075 -8.205 8.622 1.00 0.00 62 ALA A N 1
ATOM 890 C CA . ALA A 1 62 ? -4.520 -8.063 8.748 1.00 0.00 62 ALA A CA 1
ATOM 891 C C . ALA A 1 62 ? -4.907 -7.613 10.153 1.00 0.00 62 ALA A C 1
ATOM 892 O O . ALA A 1 62 ? -5.944 -6.978 10.349 1.00 0.00 62 ALA A O 1
ATOM 899 N N . THR A 1 63 ? -4.068 -7.946 11.128 1.00 0.00 63 THR A N 1
ATOM 900 C CA . THR A 1 63 ? -4.324 -7.577 12.515 1.00 0.00 63 THR A CA 1
ATOM 901 C C . THR A 1 63 ? -3.892 -6.142 12.791 1.00 0.00 63 THR A C 1
ATOM 902 O O . THR A 1 63 ? -3.715 -5.747 13.944 1.00 0.00 63 THR A O 1
ATOM 913 N N . SER A 1 64 ? -3.724 -5.364 11.726 1.00 0.00 64 SER A N 1
ATOM 914 C CA . SER A 1 64 ? -3.310 -3.972 11.854 1.00 0.00 64 SER A CA 1
ATOM 915 C C . SER A 1 64 ? -4.515 -3.065 12.085 1.00 0.00 64 SER A C 1
ATOM 916 O O . SER A 1 64 ? -5.637 -3.394 11.699 1.00 0.00 64 SER A O 1
ATOM 924 N N . LYS A 1 65 ? -4.275 -1.922 12.718 1.00 0.00 65 LYS A N 1
ATOM 925 C CA . LYS A 1 65 ? -5.338 -0.965 13.000 1.00 0.00 65 LYS A CA 1
ATOM 926 C C . LYS A 1 65 ? -5.364 0.144 11.954 1.00 0.00 65 LYS A C 1
ATOM 927 O O . LYS A 1 65 ? -6.431 0.558 11.500 1.00 0.00 65 LYS A O 1
ATOM 946 N N . ASP A 1 66 ? -4.184 0.621 11.575 1.00 0.00 66 ASP A N 1
ATOM 947 C CA . ASP A 1 66 ? -4.071 1.682 10.580 1.00 0.00 66 ASP A CA 1
ATOM 948 C C . ASP A 1 66 ? -3.286 1.203 9.363 1.00 0.00 66 ASP A C 1
ATOM 949 O O . ASP A 1 66 ? -2.110 0.853 9.469 1.00 0.00 66 ASP A O 1
ATOM 958 N N . TRP A 1 67 ? -3.943 1.190 8.209 1.00 0.00 67 TRP A N 1
ATOM 959 C CA . TRP A 1 67 ? -3.305 0.754 6.972 1.00 0.00 67 TRP A CA 1
ATOM 960 C C . TRP A 1 67 ? -2.221 1.736 6.542 1.00 0.00 67 TRP A C 1
ATOM 961 O O . TRP A 1 67 ? -1.228 1.349 5.925 1.00 0.00 67 TRP A O 1
ATOM 982 N N . LYS A 1 68 ? -2.417 3.008 6.871 1.00 0.00 68 LYS A N 1
ATOM 983 C CA . LYS A 1 68 ? -1.454 4.046 6.521 1.00 0.00 68 LYS A CA 1
ATOM 984 C C . LYS A 1 68 ? -0.130 3.827 7.245 1.00 0.00 68 LYS A C 1
ATOM 985 O O . LYS A 1 68 ? 0.927 4.230 6.761 1.00 0.00 68 LYS A O 1
ATOM 1004 N N . GLY A 1 69 ? -0.195 3.185 8.408 1.00 0.00 69 GLY A N 1
ATOM 1005 C CA . GLY A 1 69 ? 1.006 2.923 9.179 1.00 0.00 69 GLY A CA 1
ATOM 1006 C C . GLY A 1 69 ? 1.767 1.713 8.674 1.00 0.00 69 GLY A C 1
ATOM 1007 O O . GLY A 1 69 ? 2.988 1.754 8.528 1.00 0.00 69 GLY A O 1
ATOM 1011 N N . VAL A 1 70 ? 1.043 0.630 8.406 1.00 0.00 70 VAL A N 1
ATOM 1012 C CA . VAL A 1 70 ? 1.657 -0.598 7.915 1.00 0.00 70 VAL A CA 1
ATOM 1013 C C . VAL A 1 70 ? 2.193 -0.416 6.500 1.00 0.00 70 VAL A C 1
ATOM 1014 O O . VAL A 1 70 ? 3.293 -0.867 6.179 1.00 0.00 70 VAL A O 1
ATOM 1027 N N . ILE A 1 71 ? 1.409 0.248 5.657 1.00 0.00 71 ILE A N 1
ATOM 1028 C CA . ILE A 1 71 ? 1.806 0.490 4.276 1.00 0.00 71 ILE A CA 1
ATOM 1029 C C . ILE A 1 71 ? 2.878 1.573 4.194 1.00 0.00 71 ILE A C 1
ATOM 1030 O O . ILE A 1 71 ? 2.699 2.677 4.708 1.00 0.00 71 ILE A O 1
ATOM 1046 N N . ARG A 1 72 ? 3.990 1.249 3.542 1.00 0.00 72 ARG A N 1
ATOM 1047 C CA . ARG A 1 72 ? 5.090 2.193 3.392 1.00 0.00 72 ARG A CA 1
ATOM 1048 C C . ARG A 1 72 ? 5.288 2.569 1.927 1.00 0.00 72 ARG A C 1
ATOM 1049 O O . ARG A 1 72 ? 5.254 1.709 1.045 1.00 0.00 72 ARG A O 1
ATOM 1070 N N . CYS A 1 73 ? 5.494 3.856 1.674 1.00 0.00 73 CYS A N 1
ATOM 1071 C CA . CYS A 1 73 ? 5.696 4.346 0.315 1.00 0.00 73 CYS A CA 1
ATOM 1072 C C . CYS A 1 73 ? 7.080 4.969 0.161 1.00 0.00 73 CYS A C 1
ATOM 1073 O O . CYS A 1 73 ? 7.351 6.043 0.697 1.00 0.00 73 CYS A O 1
ATOM 1081 N N . ASN A 1 74 ? 7.953 4.285 -0.572 1.00 0.00 74 ASN A N 1
ATOM 1082 C CA . ASN A 1 74 ? 9.310 4.770 -0.794 1.00 0.00 74 ASN A CA 1
ATOM 1083 C C . ASN A 1 74 ? 10.078 4.860 0.522 1.00 0.00 74 ASN A C 1
ATOM 1084 O O . ASN A 1 74 ? 10.939 5.722 0.693 1.00 0.00 74 ASN A O 1
ATOM 1095 N N . GLY A 1 75 ? 9.759 3.962 1.449 1.00 0.00 75 GLY A N 1
ATOM 1096 C CA . GLY A 1 75 ? 10.428 3.956 2.737 1.00 0.00 75 GLY A CA 1
ATOM 1097 C C . GLY A 1 75 ? 9.745 4.855 3.749 1.00 0.00 75 GLY A C 1
ATOM 1098 O O . GLY A 1 75 ? 10.087 4.841 4.931 1.00 0.00 75 GLY A O 1
ATOM 1102 N N . GLU A 1 76 ? 8.777 5.639 3.284 1.00 0.00 76 GLU A N 1
ATOM 1103 C CA . GLU A 1 76 ? 8.046 6.550 4.157 1.00 0.00 76 GLU A CA 1
ATOM 1104 C C . GLU A 1 76 ? 6.572 6.165 4.233 1.00 0.00 76 GLU A C 1
ATOM 1105 O O . GLU A 1 76 ? 5.892 6.059 3.212 1.00 0.00 76 GLU A O 1
ATOM 1117 N N . THR A 1 77 ? 6.082 5.956 5.451 1.00 0.00 77 THR A N 1
ATOM 1118 C CA . THR A 1 77 ? 4.690 5.582 5.662 1.00 0.00 77 THR A CA 1
ATOM 1119 C C . THR A 1 77 ? 3.745 6.631 5.086 1.00 0.00 77 THR A C 1
ATOM 1120 O O . THR A 1 77 ? 4.036 7.826 5.118 1.00 0.00 77 THR A O 1
ATOM 1131 N N . LEU A 1 78 ? 2.613 6.176 4.560 1.00 0.00 78 LEU A N 1
ATOM 1132 C CA . LEU A 1 78 ? 1.624 7.076 3.977 1.00 0.00 78 LEU A CA 1
ATOM 1133 C C . LEU A 1 78 ? 1.363 8.265 4.895 1.00 0.00 78 LEU A C 1
ATOM 1134 O O . LEU A 1 78 ? 1.372 9.415 4.456 1.00 0.00 78 LEU A O 1
ATOM 1150 N N . ARG A 1 79 ? 1.130 7.980 6.172 1.00 0.00 79 ARG A N 1
ATOM 1151 C CA . ARG A 1 79 ? 0.864 9.025 7.153 1.00 0.00 79 ARG A CA 1
ATOM 1152 C C . ARG A 1 79 ? 1.968 10.079 7.136 1.00 0.00 79 ARG A C 1
ATOM 1153 O O . ARG A 1 79 ? 1.697 11.278 7.212 1.00 0.00 79 ARG A O 1
ATOM 1174 N N . HIS A 1 80 ? 3.213 9.624 7.037 1.00 0.00 80 HIS A N 1
ATOM 1175 C CA . HIS A 1 80 ? 4.357 10.527 7.010 1.00 0.00 80 HIS A CA 1
ATOM 1176 C C . HIS A 1 80 ? 4.295 11.448 5.795 1.00 0.00 80 HIS A C 1
ATOM 1177 O O . HIS A 1 80 ? 4.426 12.665 5.919 1.00 0.00 80 HIS A O 1
ATOM 1192 N N . LEU A 1 81 ? 4.094 10.858 4.622 1.00 0.00 81 LEU A N 1
ATOM 1193 C CA . LEU A 1 81 ? 4.014 11.625 3.384 1.00 0.00 81 LEU A CA 1
ATOM 1194 C C . LEU A 1 81 ? 2.835 12.591 3.417 1.00 0.00 81 LEU A C 1
ATOM 1195 O O . LEU A 1 81 ? 2.941 13.732 2.968 1.00 0.00 81 LEU A O 1
ATOM 1211 N N . GLU A 1 82 ? 1.710 12.124 3.951 1.00 0.00 82 GLU A N 1
ATOM 1212 C CA . GLU A 1 82 ? 0.510 12.947 4.042 1.00 0.00 82 GLU A CA 1
ATOM 1213 C C . GLU A 1 82 ? 0.774 14.207 4.860 1.00 0.00 82 GLU A C 1
ATOM 1214 O O . GLU A 1 82 ? 0.382 15.306 4.470 1.00 0.00 82 GLU A O 1
ATOM 1226 N N . GLN A 1 83 ? 1.441 14.038 5.997 1.00 0.00 83 GLN A N 1
ATOM 1227 C CA . GLN A 1 83 ? 1.756 15.161 6.872 1.00 0.00 83 GLN A CA 1
ATOM 1228 C C . GLN A 1 83 ? 2.568 16.218 6.130 1.00 0.00 83 GLN A C 1
ATOM 1229 O O . GLN A 1 83 ? 2.391 17.417 6.345 1.00 0.00 83 GLN A O 1
ATOM 1243 N N . LYS A 1 84 ? 3.460 15.764 5.255 1.00 0.00 84 LYS A N 1
ATOM 1244 C CA . LYS A 1 84 ? 4.300 16.669 4.479 1.00 0.00 84 LYS A CA 1
ATOM 1245 C C . LYS A 1 84 ? 3.550 17.198 3.261 1.00 0.00 84 LYS A C 1
ATOM 1246 O O . LYS A 1 84 ? 4.147 17.780 2.357 1.00 0.00 84 LYS A O 1
ATOM 1265 N N . GLY A 1 85 ? 2.236 16.991 3.244 1.00 0.00 85 GLY A N 1
ATOM 1266 C CA . GLY A 1 85 ? 1.426 17.454 2.133 1.00 0.00 85 GLY A CA 1
ATOM 1267 C C . GLY A 1 85 ? 1.807 16.793 0.823 1.00 0.00 85 GLY A C 1
ATOM 1268 O O . GLY A 1 85 ? 1.735 17.413 -0.238 1.00 0.00 85 GLY A O 1
ATOM 1272 N N . LEU A 1 86 ? 2.216 15.531 0.896 1.00 0.00 86 LEU A N 1
ATOM 1273 C CA . LEU A 1 86 ? 2.612 14.785 -0.293 1.00 0.00 86 LEU A CA 1
ATOM 1274 C C . LEU A 1 86 ? 1.496 13.849 -0.745 1.00 0.00 86 LEU A C 1
ATOM 1275 O O . LEU A 1 86 ? 1.289 13.645 -1.941 1.00 0.00 86 LEU A O 1
ATOM 1291 N N . LEU A 1 87 ? 0.780 13.282 0.220 1.00 0.00 87 LEU A N 1
ATOM 1292 C CA . LEU A 1 87 ? -0.316 12.367 -0.078 1.00 0.00 87 LEU A CA 1
ATOM 1293 C C . LEU A 1 87 ? -1.660 12.997 0.271 1.00 0.00 87 LEU A C 1
ATOM 1294 O O . LEU A 1 87 ? -1.810 13.629 1.316 1.00 0.00 87 LEU A O 1
ATOM 1310 N N . PHE A 1 88 ? -2.637 12.819 -0.613 1.00 0.00 88 PHE A N 1
ATOM 1311 C CA . PHE A 1 88 ? -3.970 13.370 -0.401 1.00 0.00 88 PHE A CA 1
ATOM 1312 C C . PHE A 1 88 ? -4.796 12.462 0.506 1.00 0.00 88 PHE A C 1
ATOM 1313 O O . PHE A 1 88 ? -5.602 12.935 1.307 1.00 0.00 88 PHE A O 1
ATOM 1330 N N . SER A 1 89 ? -4.590 11.156 0.372 1.00 0.00 89 SER A N 1
ATOM 1331 C CA . SER A 1 89 ? -5.318 10.181 1.175 1.00 0.00 89 SER A CA 1
ATOM 1332 C C . SER A 1 89 ? -6.822 10.422 1.090 1.00 0.00 89 SER A C 1
ATOM 1333 O O . SER A 1 89 ? -7.523 10.398 2.101 1.00 0.00 89 SER A O 1
ATOM 1341 N N . GLY A 1 90 ? -7.311 10.655 -0.124 1.00 0.00 90 GLY A N 1
ATOM 1342 C CA . GLY A 1 90 ? -8.728 10.898 -0.319 1.00 0.00 90 GLY A CA 1
ATOM 1343 C C . GLY A 1 90 ? -9.094 12.360 -0.152 1.00 0.00 90 GLY A C 1
ATOM 1344 O O . GLY A 1 90 ? -8.282 13.180 0.277 1.00 0.00 90 GLY A O 1
ATOM 1348 N N . PRO A 1 91 ? -10.343 12.704 -0.499 1.00 0.00 91 PRO A N 1
ATOM 1349 C CA . PRO A 1 91 ? -10.843 14.078 -0.395 1.00 0.00 91 PRO A CA 1
ATOM 1350 C C . PRO A 1 91 ? -11.017 14.524 1.052 1.00 0.00 91 PRO A C 1
ATOM 1351 O O . PRO A 1 91 ? -12.021 14.210 1.692 1.00 0.00 91 PRO A O 1
ATOM 1362 N N . SER A 1 92 ? -10.033 15.258 1.563 1.00 0.00 92 SER A N 1
ATOM 1363 C CA . SER A 1 92 ? -10.077 15.745 2.937 1.00 0.00 92 SER A CA 1
ATOM 1364 C C . SER A 1 92 ? -11.286 16.649 3.155 1.00 0.00 92 SER A C 1
ATOM 1365 O O . SER A 1 92 ? -11.372 17.737 2.585 1.00 0.00 92 SER A O 1
ATOM 1373 N N . SER A 1 93 ? -12.217 16.192 3.985 1.00 0.00 93 SER A N 1
ATOM 1374 C CA . SER A 1 93 ? -13.424 16.957 4.277 1.00 0.00 93 SER A CA 1
ATOM 1375 C C . SER A 1 93 ? -13.117 18.118 5.218 1.00 0.00 93 SER A C 1
ATOM 1376 O O . SER A 1 93 ? -13.556 19.245 4.995 1.00 0.00 93 SER A O 1
ATOM 1384 N N . GLY A 1 94 ? -12.358 17.833 6.272 1.00 0.00 94 GLY A N 1
ATOM 1385 C CA . GLY A 1 94 ? -12.004 18.862 7.232 1.00 0.00 94 GLY A CA 1
ATOM 1386 C C . GLY A 1 94 ? -11.754 18.302 8.617 1.00 0.00 94 GLY A C 1
ATOM 1387 O O . GLY A 1 94 ? -12.274 18.818 9.606 1.00 0.00 94 GLY A O 1
ATOM 1391 N N . GLY A 1 1 ? 18.941 14.821 -18.558 1.00 0.00 1 GLY A N 2
ATOM 1392 C CA . GLY A 1 1 ? 17.941 14.892 -17.508 1.00 0.00 1 GLY A CA 2
ATOM 1393 C C . GLY A 1 1 ? 16.579 15.302 -18.031 1.00 0.00 1 GLY A C 2
ATOM 1394 O O . GLY A 1 1 ? 16.477 16.149 -18.919 1.00 0.00 1 GLY A O 2
ATOM 1398 N N . SER A 1 2 ? 15.530 14.700 -17.481 1.00 0.00 2 SER A N 2
ATOM 1399 C CA . SER A 1 2 ? 14.167 15.003 -17.902 1.00 0.00 2 SER A CA 2
ATOM 1400 C C . SER A 1 2 ? 13.749 16.392 -17.428 1.00 0.00 2 SER A C 2
ATOM 1401 O O . SER A 1 2 ? 14.455 17.033 -16.650 1.00 0.00 2 SER A O 2
ATOM 1409 N N . SER A 1 3 ? 12.596 16.851 -17.905 1.00 0.00 3 SER A N 2
ATOM 1410 C CA . SER A 1 3 ? 12.085 18.165 -17.534 1.00 0.00 3 SER A CA 2
ATOM 1411 C C . SER A 1 3 ? 10.576 18.242 -17.749 1.00 0.00 3 SER A C 2
ATOM 1412 O O . SER A 1 3 ? 9.971 17.330 -18.311 1.00 0.00 3 SER A O 2
ATOM 1420 N N . GLY A 1 4 ? 9.975 19.338 -17.296 1.00 0.00 4 GLY A N 2
ATOM 1421 C CA . GLY A 1 4 ? 8.542 19.514 -17.447 1.00 0.00 4 GLY A CA 2
ATOM 1422 C C . GLY A 1 4 ? 8.057 20.832 -16.877 1.00 0.00 4 GLY A C 2
ATOM 1423 O O . GLY A 1 4 ? 7.985 21.000 -15.659 1.00 0.00 4 GLY A O 2
ATOM 1427 N N . SER A 1 5 ? 7.725 21.770 -17.758 1.00 0.00 5 SER A N 2
ATOM 1428 C CA . SER A 1 5 ? 7.249 23.082 -17.336 1.00 0.00 5 SER A CA 2
ATOM 1429 C C . SER A 1 5 ? 5.727 23.103 -17.241 1.00 0.00 5 SER A C 2
ATOM 1430 O O . SER A 1 5 ? 5.163 23.362 -16.177 1.00 0.00 5 SER A O 2
ATOM 1438 N N . SER A 1 6 ? 5.067 22.830 -18.362 1.00 0.00 6 SER A N 2
ATOM 1439 C CA . SER A 1 6 ? 3.609 22.821 -18.408 1.00 0.00 6 SER A CA 2
ATOM 1440 C C . SER A 1 6 ? 3.056 21.512 -17.853 1.00 0.00 6 SER A C 2
ATOM 1441 O O . SER A 1 6 ? 3.172 20.460 -18.481 1.00 0.00 6 SER A O 2
ATOM 1449 N N . GLY A 1 7 ? 2.453 21.585 -16.670 1.00 0.00 7 GLY A N 2
ATOM 1450 C CA . GLY A 1 7 ? 1.891 20.400 -16.050 1.00 0.00 7 GLY A CA 2
ATOM 1451 C C . GLY A 1 7 ? 2.957 19.438 -15.564 1.00 0.00 7 GLY A C 2
ATOM 1452 O O . GLY A 1 7 ? 3.949 19.852 -14.966 1.00 0.00 7 GLY A O 2
ATOM 1456 N N . ASN A 1 8 ? 2.752 18.150 -15.820 1.00 0.00 8 ASN A N 2
ATOM 1457 C CA . ASN A 1 8 ? 3.703 17.127 -15.402 1.00 0.00 8 ASN A CA 2
ATOM 1458 C C . ASN A 1 8 ? 3.879 16.072 -16.490 1.00 0.00 8 ASN A C 2
ATOM 1459 O O . ASN A 1 8 ? 2.983 15.849 -17.305 1.00 0.00 8 ASN A O 2
ATOM 1470 N N . ASP A 1 9 ? 5.040 15.426 -16.497 1.00 0.00 9 ASP A N 2
ATOM 1471 C CA . ASP A 1 9 ? 5.334 14.393 -17.484 1.00 0.00 9 ASP A CA 2
ATOM 1472 C C . ASP A 1 9 ? 4.724 13.057 -17.070 1.00 0.00 9 ASP A C 2
ATOM 1473 O O . ASP A 1 9 ? 4.669 12.117 -17.863 1.00 0.00 9 ASP A O 2
ATOM 1482 N N . ALA A 1 10 ? 4.268 12.981 -15.824 1.00 0.00 10 ALA A N 2
ATOM 1483 C CA . ALA A 1 10 ? 3.662 11.761 -15.306 1.00 0.00 10 ALA A CA 2
ATOM 1484 C C . ALA A 1 10 ? 2.140 11.839 -15.360 1.00 0.00 10 ALA A C 2
ATOM 1485 O O . ALA A 1 10 ? 1.521 12.616 -14.632 1.00 0.00 10 ALA A O 2
ATOM 1492 N N . VAL A 1 11 ? 1.541 11.029 -16.228 1.00 0.00 11 VAL A N 2
ATOM 1493 C CA . VAL A 1 11 ? 0.090 11.006 -16.377 1.00 0.00 11 VAL A CA 2
ATOM 1494 C C . VAL A 1 11 ? -0.529 9.884 -15.552 1.00 0.00 11 VAL A C 2
ATOM 1495 O O . VAL A 1 11 ? -1.552 10.074 -14.894 1.00 0.00 11 VAL A O 2
ATOM 1508 N N . ASP A 1 12 ? 0.097 8.713 -15.593 1.00 0.00 12 ASP A N 2
ATOM 1509 C CA . ASP A 1 12 ? -0.391 7.558 -14.848 1.00 0.00 12 ASP A CA 2
ATOM 1510 C C . ASP A 1 12 ? 0.382 7.386 -13.544 1.00 0.00 12 ASP A C 2
ATOM 1511 O O . ASP A 1 12 ? -0.145 6.862 -12.562 1.00 0.00 12 ASP A O 2
ATOM 1520 N N . PHE A 1 13 ? 1.634 7.831 -13.541 1.00 0.00 13 PHE A N 2
ATOM 1521 C CA . PHE A 1 13 ? 2.480 7.724 -12.358 1.00 0.00 13 PHE A CA 2
ATOM 1522 C C . PHE A 1 13 ? 2.076 8.753 -11.306 1.00 0.00 13 PHE A C 2
ATOM 1523 O O . PHE A 1 13 ? 2.297 8.555 -10.111 1.00 0.00 13 PHE A O 2
ATOM 1540 N N . SER A 1 14 ? 1.484 9.853 -11.760 1.00 0.00 14 SER A N 2
ATOM 1541 C CA . SER A 1 14 ? 1.053 10.916 -10.859 1.00 0.00 14 SER A CA 2
ATOM 1542 C C . SER A 1 14 ? -0.067 10.431 -9.944 1.00 0.00 14 SER A C 2
ATOM 1543 O O . SER A 1 14 ? 0.047 10.449 -8.718 1.00 0.00 14 SER A O 2
ATOM 1551 N N . PRO A 1 15 ? -1.177 9.988 -10.552 1.00 0.00 15 PRO A N 2
ATOM 1552 C CA . PRO A 1 15 ? -2.340 9.489 -9.812 1.00 0.00 15 PRO A CA 2
ATOM 1553 C C . PRO A 1 15 ? -2.063 8.154 -9.128 1.00 0.00 15 PRO A C 2
ATOM 1554 O O . PRO A 1 15 ? -2.953 7.560 -8.518 1.00 0.00 15 PRO A O 2
ATOM 1565 N N . THR A 1 16 ? -0.823 7.687 -9.233 1.00 0.00 16 THR A N 2
ATOM 1566 C CA . THR A 1 16 ? -0.429 6.422 -8.625 1.00 0.00 16 THR A CA 2
ATOM 1567 C C . THR A 1 16 ? 0.830 6.586 -7.782 1.00 0.00 16 THR A C 2
ATOM 1568 O O . THR A 1 16 ? 1.705 7.389 -8.104 1.00 0.00 16 THR A O 2
ATOM 1579 N N . LEU A 1 17 ? 0.916 5.818 -6.700 1.00 0.00 17 LEU A N 2
ATOM 1580 C CA . LEU A 1 17 ? 2.070 5.878 -5.810 1.00 0.00 17 LEU A CA 2
ATOM 1581 C C . LEU A 1 17 ? 2.509 4.478 -5.393 1.00 0.00 17 LEU A C 2
ATOM 1582 O O . LEU A 1 17 ? 1.691 3.603 -5.109 1.00 0.00 17 LEU A O 2
ATOM 1598 N N . PRO A 1 18 ? 3.832 4.260 -5.356 1.00 0.00 18 PRO A N 2
ATOM 1599 C CA . PRO A 1 18 ? 4.410 2.968 -4.975 1.00 0.00 18 PRO A CA 2
ATOM 1600 C C . PRO A 1 18 ? 4.219 2.661 -3.493 1.00 0.00 18 PRO A C 2
ATOM 1601 O O . PRO A 1 18 ? 4.732 3.373 -2.630 1.00 0.00 18 PRO A O 2
ATOM 1612 N N . VAL A 1 19 ? 3.477 1.597 -3.205 1.00 0.00 19 VAL A N 2
ATOM 1613 C CA . VAL A 1 19 ? 3.219 1.195 -1.827 1.00 0.00 19 VAL A CA 2
ATOM 1614 C C . VAL A 1 19 ? 3.820 -0.174 -1.532 1.00 0.00 19 VAL A C 2
ATOM 1615 O O . VAL A 1 19 ? 3.957 -1.011 -2.426 1.00 0.00 19 VAL A O 2
ATOM 1628 N N . THR A 1 20 ? 4.178 -0.398 -0.272 1.00 0.00 20 THR A N 2
ATOM 1629 C CA . THR A 1 20 ? 4.766 -1.666 0.142 1.00 0.00 20 THR A CA 2
ATOM 1630 C C . THR A 1 20 ? 4.357 -2.023 1.566 1.00 0.00 20 THR A C 2
ATOM 1631 O O . THR A 1 20 ? 4.512 -1.219 2.487 1.00 0.00 20 THR A O 2
ATOM 1642 N N . CYS A 1 21 ? 3.835 -3.232 1.742 1.00 0.00 21 CYS A N 2
ATOM 1643 C CA . CYS A 1 21 ? 3.404 -3.695 3.056 1.00 0.00 21 CYS A CA 2
ATOM 1644 C C . CYS A 1 21 ? 4.069 -5.021 3.410 1.00 0.00 21 CYS A C 2
ATOM 1645 O O . CYS A 1 21 ? 3.720 -6.067 2.865 1.00 0.00 21 CYS A O 2
ATOM 1653 N N . GLY A 1 22 ? 5.030 -4.968 4.327 1.00 0.00 22 GLY A N 2
ATOM 1654 C CA . GLY A 1 22 ? 5.731 -6.171 4.738 1.00 0.00 22 GLY A CA 2
ATOM 1655 C C . GLY A 1 22 ? 6.411 -6.870 3.577 1.00 0.00 22 GLY A C 2
ATOM 1656 O O . GLY A 1 22 ? 7.394 -6.369 3.030 1.00 0.00 22 GLY A O 2
ATOM 1660 N N . LYS A 1 23 ? 5.890 -8.033 3.201 1.00 0.00 23 LYS A N 2
ATOM 1661 C CA . LYS A 1 23 ? 6.454 -8.804 2.099 1.00 0.00 23 LYS A CA 2
ATOM 1662 C C . LYS A 1 23 ? 5.632 -8.615 0.828 1.00 0.00 23 LYS A C 2
ATOM 1663 O O . LYS A 1 23 ? 5.820 -9.330 -0.156 1.00 0.00 23 LYS A O 2
ATOM 1682 N N . ALA A 1 24 ? 4.721 -7.648 0.855 1.00 0.00 24 ALA A N 2
ATOM 1683 C CA . ALA A 1 24 ? 3.873 -7.364 -0.296 1.00 0.00 24 ALA A CA 2
ATOM 1684 C C . ALA A 1 24 ? 4.106 -5.949 -0.813 1.00 0.00 24 ALA A C 2
ATOM 1685 O O . ALA A 1 24 ? 4.527 -5.065 -0.067 1.00 0.00 24 ALA A O 2
ATOM 1692 N N . LYS A 1 25 ? 3.831 -5.740 -2.096 1.00 0.00 25 LYS A N 2
ATOM 1693 C CA . LYS A 1 25 ? 4.010 -4.432 -2.715 1.00 0.00 25 LYS A CA 2
ATOM 1694 C C . LYS A 1 25 ? 3.043 -4.244 -3.879 1.00 0.00 25 LYS A C 2
ATOM 1695 O O . LYS A 1 25 ? 2.721 -5.194 -4.591 1.00 0.00 25 LYS A O 2
ATOM 1714 N N . GLY A 1 26 ? 2.584 -3.010 -4.068 1.00 0.00 26 GLY A N 2
ATOM 1715 C CA . GLY A 1 26 ? 1.659 -2.720 -5.148 1.00 0.00 26 GLY A CA 2
ATOM 1716 C C . GLY A 1 26 ? 1.686 -1.261 -5.558 1.00 0.00 26 GLY A C 2
ATOM 1717 O O . GLY A 1 26 ? 2.736 -0.618 -5.528 1.00 0.00 26 GLY A O 2
ATOM 1721 N N . THR A 1 27 ? 0.528 -0.735 -5.945 1.00 0.00 27 THR A N 2
ATOM 1722 C CA . THR A 1 27 ? 0.423 0.657 -6.366 1.00 0.00 27 THR A CA 2
ATOM 1723 C C . THR A 1 27 ? -0.938 1.239 -6.004 1.00 0.00 27 THR A C 2
ATOM 1724 O O . THR A 1 27 ? -1.975 0.727 -6.425 1.00 0.00 27 THR A O 2
ATOM 1735 N N . LEU A 1 28 ? -0.928 2.314 -5.223 1.00 0.00 28 LEU A N 2
ATOM 1736 C CA . LEU A 1 28 ? -2.163 2.968 -4.806 1.00 0.00 28 LEU A CA 2
ATOM 1737 C C . LEU A 1 28 ? -2.605 4.004 -5.833 1.00 0.00 28 LEU A C 2
ATOM 1738 O O . LEU A 1 28 ? -1.804 4.818 -6.295 1.00 0.00 28 LEU A O 2
ATOM 1754 N N . PHE A 1 29 ? -3.885 3.969 -6.188 1.00 0.00 29 PHE A N 2
ATOM 1755 C CA . PHE A 1 29 ? -4.434 4.904 -7.163 1.00 0.00 29 PHE A CA 2
ATOM 1756 C C . PHE A 1 29 ? -5.374 5.901 -6.490 1.00 0.00 29 PHE A C 2
ATOM 1757 O O . PHE A 1 29 ? -6.520 5.578 -6.182 1.00 0.00 29 PHE A O 2
ATOM 1774 N N . GLN A 1 30 ? -4.877 7.114 -6.266 1.00 0.00 30 GLN A N 2
ATOM 1775 C CA . GLN A 1 30 ? -5.671 8.158 -5.629 1.00 0.00 30 GLN A CA 2
ATOM 1776 C C . GLN A 1 30 ? -7.077 8.208 -6.218 1.00 0.00 30 GLN A C 2
ATOM 1777 O O . GLN A 1 30 ? -8.060 8.348 -5.491 1.00 0.00 30 GLN A O 2
ATOM 1791 N N . GLU A 1 31 ? -7.164 8.094 -7.540 1.00 0.00 31 GLU A N 2
ATOM 1792 C CA . GLU A 1 31 ? -8.450 8.129 -8.226 1.00 0.00 31 GLU A CA 2
ATOM 1793 C C . GLU A 1 31 ? -9.373 7.030 -7.707 1.00 0.00 31 GLU A C 2
ATOM 1794 O O . GLU A 1 31 ? -10.570 7.248 -7.514 1.00 0.00 31 GLU A O 2
ATOM 1806 N N . LYS A 1 32 ? -8.809 5.848 -7.483 1.00 0.00 32 LYS A N 2
ATOM 1807 C CA . LYS A 1 32 ? -9.579 4.714 -6.985 1.00 0.00 32 LYS A CA 2
ATOM 1808 C C . LYS A 1 32 ? -9.656 4.736 -5.462 1.00 0.00 32 LYS A C 2
ATOM 1809 O O . LYS A 1 32 ? -10.402 3.965 -4.858 1.00 0.00 32 LYS A O 2
ATOM 1828 N N . LEU A 1 33 ? -8.882 5.623 -4.847 1.00 0.00 33 LEU A N 2
ATOM 1829 C CA . LEU A 1 33 ? -8.864 5.746 -3.394 1.00 0.00 33 LEU A CA 2
ATOM 1830 C C . LEU A 1 33 ? -9.841 6.820 -2.926 1.00 0.00 33 LEU A C 2
ATOM 1831 O O . LEU A 1 33 ? -10.409 6.728 -1.838 1.00 0.00 33 LEU A O 2
ATOM 1847 N N . LYS A 1 34 ? -10.031 7.840 -3.757 1.00 0.00 34 LYS A N 2
ATOM 1848 C CA . LYS A 1 34 ? -10.939 8.933 -3.431 1.00 0.00 34 LYS A CA 2
ATOM 1849 C C . LYS A 1 34 ? -12.295 8.399 -2.983 1.00 0.00 34 LYS A C 2
ATOM 1850 O O . LYS A 1 34 ? -12.855 8.860 -1.989 1.00 0.00 34 LYS A O 2
ATOM 1869 N N . GLN A 1 35 ? -12.816 7.424 -3.721 1.00 0.00 35 GLN A N 2
ATOM 1870 C CA . GLN A 1 35 ? -14.106 6.827 -3.397 1.00 0.00 35 GLN A CA 2
ATOM 1871 C C . GLN A 1 35 ? -14.136 6.348 -1.950 1.00 0.00 35 GLN A C 2
ATOM 1872 O O . GLN A 1 35 ? -14.977 6.776 -1.161 1.00 0.00 35 GLN A O 2
ATOM 1886 N N . GLY A 1 36 ? -13.212 5.455 -1.607 1.00 0.00 36 GLY A N 2
ATOM 1887 C CA . GLY A 1 36 ? -13.151 4.931 -0.255 1.00 0.00 36 GLY A CA 2
ATOM 1888 C C . GLY A 1 36 ? -12.025 3.934 -0.070 1.00 0.00 36 GLY A C 2
ATOM 1889 O O . GLY A 1 36 ? -11.497 3.396 -1.042 1.00 0.00 36 GLY A O 2
ATOM 1893 N N . ALA A 1 37 ? -11.655 3.688 1.183 1.00 0.00 37 ALA A N 2
ATOM 1894 C CA . ALA A 1 37 ? -10.585 2.749 1.492 1.00 0.00 37 ALA A CA 2
ATOM 1895 C C . ALA A 1 37 ? -11.077 1.308 1.407 1.00 0.00 37 ALA A C 2
ATOM 1896 O O . ALA A 1 37 ? -10.388 0.380 1.832 1.00 0.00 37 ALA A O 2
ATOM 1903 N N . SER A 1 38 ? -12.273 1.127 0.856 1.00 0.00 38 SER A N 2
ATOM 1904 C CA . SER A 1 38 ? -12.859 -0.201 0.720 1.00 0.00 38 SER A CA 2
ATOM 1905 C C . SER A 1 38 ? -12.776 -0.685 -0.725 1.00 0.00 38 SER A C 2
ATOM 1906 O O . SER A 1 38 ? -12.755 -1.888 -0.988 1.00 0.00 38 SER A O 2
ATOM 1914 N N . LYS A 1 39 ? -12.727 0.260 -1.657 1.00 0.00 39 LYS A N 2
ATOM 1915 C CA . LYS A 1 39 ? -12.645 -0.068 -3.076 1.00 0.00 39 LYS A CA 2
ATOM 1916 C C . LYS A 1 39 ? -11.228 -0.489 -3.455 1.00 0.00 39 LYS A C 2
ATOM 1917 O O . LYS A 1 39 ? -10.250 0.079 -2.969 1.00 0.00 39 LYS A O 2
ATOM 1936 N N . LYS A 1 40 ? -11.126 -1.485 -4.328 1.00 0.00 40 LYS A N 2
ATOM 1937 C CA . LYS A 1 40 ? -9.830 -1.981 -4.776 1.00 0.00 40 LYS A CA 2
ATOM 1938 C C . LYS A 1 40 ? -9.039 -0.880 -5.476 1.00 0.00 40 LYS A C 2
ATOM 1939 O O . LYS A 1 40 ? -9.326 -0.528 -6.621 1.00 0.00 40 LYS A O 2
ATOM 1958 N N . CYS A 1 41 ? -8.042 -0.341 -4.782 1.00 0.00 41 CYS A N 2
ATOM 1959 C CA . CYS A 1 41 ? -7.210 0.719 -5.338 1.00 0.00 41 CYS A CA 2
ATOM 1960 C C . CYS A 1 41 ? -5.756 0.270 -5.444 1.00 0.00 41 CYS A C 2
ATOM 1961 O O . CYS A 1 41 ? -5.003 0.763 -6.285 1.00 0.00 41 CYS A O 2
ATOM 1969 N N . ILE A 1 42 ? -5.368 -0.667 -4.586 1.00 0.00 42 ILE A N 2
ATOM 1970 C CA . ILE A 1 42 ? -4.004 -1.181 -4.582 1.00 0.00 42 ILE A CA 2
ATOM 1971 C C . ILE A 1 42 ? -3.845 -2.321 -5.583 1.00 0.00 42 ILE A C 2
ATOM 1972 O O . ILE A 1 42 ? -4.422 -3.395 -5.412 1.00 0.00 42 ILE A O 2
ATOM 1988 N N . GLN A 1 43 ? -3.056 -2.081 -6.625 1.00 0.00 43 GLN A N 2
ATOM 1989 C CA . GLN A 1 43 ? -2.820 -3.089 -7.652 1.00 0.00 43 GLN A CA 2
ATOM 1990 C C . GLN A 1 43 ? -1.456 -3.746 -7.466 1.00 0.00 43 GLN A C 2
ATOM 1991 O O . GLN A 1 43 ? -0.422 -3.085 -7.547 1.00 0.00 43 GLN A O 2
ATOM 2005 N N . ASN A 1 44 ? -1.463 -5.051 -7.217 1.00 0.00 44 ASN A N 2
ATOM 2006 C CA . ASN A 1 44 ? -0.226 -5.798 -7.018 1.00 0.00 44 ASN A CA 2
ATOM 2007 C C . ASN A 1 44 ? 0.479 -6.045 -8.348 1.00 0.00 44 ASN A C 2
ATOM 2008 O O . ASN A 1 44 ? -0.019 -5.662 -9.406 1.00 0.00 44 ASN A O 2
ATOM 2019 N N . GLU A 1 45 ? 1.641 -6.687 -8.285 1.00 0.00 45 GLU A N 2
ATOM 2020 C CA . GLU A 1 45 ? 2.415 -6.985 -9.485 1.00 0.00 45 GLU A CA 2
ATOM 2021 C C . GLU A 1 45 ? 1.584 -7.785 -10.484 1.00 0.00 45 GLU A C 2
ATOM 2022 O O . GLU A 1 45 ? 1.776 -7.676 -11.695 1.00 0.00 45 GLU A O 2
ATOM 2034 N N . ALA A 1 46 ? 0.661 -8.589 -9.967 1.00 0.00 46 ALA A N 2
ATOM 2035 C CA . ALA A 1 46 ? -0.200 -9.406 -10.812 1.00 0.00 46 ALA A CA 2
ATOM 2036 C C . ALA A 1 46 ? -1.293 -8.563 -11.461 1.00 0.00 46 ALA A C 2
ATOM 2037 O O . ALA A 1 46 ? -2.111 -9.071 -12.226 1.00 0.00 46 ALA A O 2
ATOM 2044 N N . GLY A 1 47 ? -1.302 -7.271 -11.148 1.00 0.00 47 GLY A N 2
ATOM 2045 C CA . GLY A 1 47 ? -2.300 -6.378 -11.708 1.00 0.00 47 GLY A CA 2
ATOM 2046 C C . GLY A 1 47 ? -3.635 -6.482 -10.998 1.00 0.00 47 GLY A C 2
ATOM 2047 O O . GLY A 1 47 ? -4.491 -5.609 -11.139 1.00 0.00 47 GLY A O 2
ATOM 2051 N N . ASP A 1 48 ? -3.814 -7.554 -10.233 1.00 0.00 48 ASP A N 2
ATOM 2052 C CA . ASP A 1 48 ? -5.055 -7.770 -9.499 1.00 0.00 48 ASP A CA 2
ATOM 2053 C C . ASP A 1 48 ? -5.209 -6.746 -8.379 1.00 0.00 48 ASP A C 2
ATOM 2054 O O . ASP A 1 48 ? -4.456 -6.759 -7.405 1.00 0.00 48 ASP A O 2
ATOM 2063 N N . TRP A 1 49 ? -6.188 -5.860 -8.524 1.00 0.00 49 TRP A N 2
ATOM 2064 C CA . TRP A 1 49 ? -6.440 -4.828 -7.525 1.00 0.00 49 TRP A CA 2
ATOM 2065 C C . TRP A 1 49 ? -6.806 -5.449 -6.182 1.00 0.00 49 TRP A C 2
ATOM 2066 O O . TRP A 1 49 ? -7.304 -6.573 -6.122 1.00 0.00 49 TRP A O 2
ATOM 2087 N N . LEU A 1 50 ? -6.557 -4.710 -5.106 1.00 0.00 50 LEU A N 2
ATOM 2088 C CA . LEU A 1 50 ? -6.862 -5.189 -3.762 1.00 0.00 50 LEU A CA 2
ATOM 2089 C C . LEU A 1 50 ? -7.331 -4.044 -2.870 1.00 0.00 50 LEU A C 2
ATOM 2090 O O . LEU A 1 50 ? -6.841 -2.919 -2.973 1.00 0.00 50 LEU A O 2
ATOM 2106 N N . THR A 1 51 ? -8.285 -4.339 -1.992 1.00 0.00 51 THR A N 2
ATOM 2107 C CA . THR A 1 51 ? -8.823 -3.335 -1.082 1.00 0.00 51 THR A CA 2
ATOM 2108 C C . THR A 1 51 ? -7.815 -2.983 0.006 1.00 0.00 51 THR A C 2
ATOM 2109 O O . THR A 1 51 ? -7.083 -3.846 0.490 1.00 0.00 51 THR A O 2
ATOM 2120 N N . VAL A 1 52 ? -7.783 -1.710 0.386 1.00 0.00 52 VAL A N 2
ATOM 2121 C CA . VAL A 1 52 ? -6.865 -1.244 1.419 1.00 0.00 52 VAL A CA 2
ATOM 2122 C C . VAL A 1 52 ? -6.642 -2.316 2.480 1.00 0.00 52 VAL A C 2
ATOM 2123 O O . VAL A 1 52 ? -5.546 -2.445 3.027 1.00 0.00 52 VAL A O 2
ATOM 2136 N N . LYS A 1 53 ? -7.688 -3.084 2.767 1.00 0.00 53 LYS A N 2
ATOM 2137 C CA . LYS A 1 53 ? -7.607 -4.147 3.761 1.00 0.00 53 LYS A CA 2
ATOM 2138 C C . LYS A 1 53 ? -6.878 -5.364 3.199 1.00 0.00 53 LYS A C 2
ATOM 2139 O O . LYS A 1 53 ? -5.914 -5.849 3.791 1.00 0.00 53 LYS A O 2
ATOM 2158 N N . GLU A 1 54 ? -7.344 -5.850 2.053 1.00 0.00 54 GLU A N 2
ATOM 2159 C CA . GLU A 1 54 ? -6.735 -7.009 1.412 1.00 0.00 54 GLU A CA 2
ATOM 2160 C C . GLU A 1 54 ? -5.214 -6.883 1.391 1.00 0.00 54 GLU A C 2
ATOM 2161 O O . GLU A 1 54 ? -4.503 -7.709 1.964 1.00 0.00 54 GLU A O 2
ATOM 2173 N N . PHE A 1 55 ? -4.722 -5.843 0.726 1.00 0.00 55 PHE A N 2
ATOM 2174 C CA . PHE A 1 55 ? -3.286 -5.608 0.628 1.00 0.00 55 PHE A CA 2
ATOM 2175 C C . PHE A 1 55 ? -2.581 -6.000 1.924 1.00 0.00 55 PHE A C 2
ATOM 2176 O O . PHE A 1 55 ? -1.537 -6.650 1.903 1.00 0.00 55 PHE A O 2
ATOM 2193 N N . LEU A 1 56 ? -3.161 -5.598 3.050 1.00 0.00 56 LEU A N 2
ATOM 2194 C CA . LEU A 1 56 ? -2.589 -5.906 4.356 1.00 0.00 56 LEU A CA 2
ATOM 2195 C C . LEU A 1 56 ? -2.484 -7.413 4.563 1.00 0.00 56 LEU A C 2
ATOM 2196 O O . LEU A 1 56 ? -1.427 -7.929 4.923 1.00 0.00 56 LEU A O 2
ATOM 2212 N N . ASN A 1 57 ? -3.590 -8.114 4.332 1.00 0.00 57 ASN A N 2
ATOM 2213 C CA . ASN A 1 57 ? -3.623 -9.564 4.494 1.00 0.00 57 ASN A CA 2
ATOM 2214 C C . ASN A 1 57 ? -2.482 -10.223 3.725 1.00 0.00 57 ASN A C 2
ATOM 2215 O O . ASN A 1 57 ? -1.860 -11.168 4.209 1.00 0.00 57 ASN A O 2
ATOM 2226 N N . GLU A 1 58 ? -2.214 -9.717 2.525 1.00 0.00 58 GLU A N 2
ATOM 2227 C CA . GLU A 1 58 ? -1.148 -10.258 1.690 1.00 0.00 58 GLU A CA 2
ATOM 2228 C C . GLU A 1 58 ? 0.180 -10.265 2.440 1.00 0.00 58 GLU A C 2
ATOM 2229 O O . GLU A 1 58 ? 0.936 -11.234 2.377 1.00 0.00 58 GLU A O 2
ATOM 2241 N N . GLY A 1 59 ? 0.458 -9.176 3.150 1.00 0.00 59 GLY A N 2
ATOM 2242 C CA . GLY A 1 59 ? 1.696 -9.077 3.902 1.00 0.00 59 GLY A CA 2
ATOM 2243 C C . GLY A 1 59 ? 1.615 -9.774 5.246 1.00 0.00 59 GLY A C 2
ATOM 2244 O O . GLY A 1 59 ? 2.592 -10.364 5.706 1.00 0.00 59 GLY A O 2
ATOM 2248 N N . GLY A 1 60 ? 0.448 -9.706 5.878 1.00 0.00 60 GLY A N 2
ATOM 2249 C CA . GLY A 1 60 ? 0.266 -10.339 7.171 1.00 0.00 60 GLY A CA 2
ATOM 2250 C C . GLY A 1 60 ? 0.022 -9.334 8.279 1.00 0.00 60 GLY A C 2
ATOM 2251 O O . GLY A 1 60 ? 0.297 -9.609 9.447 1.00 0.00 60 GLY A O 2
ATOM 2255 N N . ARG A 1 61 ? -0.493 -8.165 7.913 1.00 0.00 61 ARG A N 2
ATOM 2256 C CA . ARG A 1 61 ? -0.771 -7.114 8.885 1.00 0.00 61 ARG A CA 2
ATOM 2257 C C . ARG A 1 61 ? -2.261 -6.790 8.925 1.00 0.00 61 ARG A C 2
ATOM 2258 O O . ARG A 1 61 ? -2.666 -5.746 9.434 1.00 0.00 61 ARG A O 2
ATOM 2279 N N . ALA A 1 62 ? -3.072 -7.693 8.383 1.00 0.00 62 ALA A N 2
ATOM 2280 C CA . ALA A 1 62 ? -4.517 -7.505 8.358 1.00 0.00 62 ALA A CA 2
ATOM 2281 C C . ALA A 1 62 ? -5.048 -7.141 9.741 1.00 0.00 62 ALA A C 2
ATOM 2282 O O . ALA A 1 62 ? -5.947 -6.311 9.875 1.00 0.00 62 ALA A O 2
ATOM 2289 N N . THR A 1 63 ? -4.485 -7.769 10.769 1.00 0.00 63 THR A N 2
ATOM 2290 C CA . THR A 1 63 ? -4.902 -7.513 12.142 1.00 0.00 63 THR A CA 2
ATOM 2291 C C . THR A 1 63 ? -4.856 -6.023 12.462 1.00 0.00 63 THR A C 2
ATOM 2292 O O . THR A 1 63 ? -5.604 -5.537 13.310 1.00 0.00 63 THR A O 2
ATOM 2303 N N . SER A 1 64 ? -3.972 -5.303 11.779 1.00 0.00 64 SER A N 2
ATOM 2304 C CA . SER A 1 64 ? -3.826 -3.868 11.993 1.00 0.00 64 SER A CA 2
ATOM 2305 C C . SER A 1 64 ? -5.059 -3.117 11.500 1.00 0.00 64 SER A C 2
ATOM 2306 O O . SER A 1 64 ? -5.736 -3.554 10.568 1.00 0.00 64 SER A O 2
ATOM 2314 N N . LYS A 1 65 ? -5.346 -1.984 12.131 1.00 0.00 65 LYS A N 2
ATOM 2315 C CA . LYS A 1 65 ? -6.496 -1.169 11.758 1.00 0.00 65 LYS A CA 2
ATOM 2316 C C . LYS A 1 65 ? -6.087 -0.059 10.795 1.00 0.00 65 LYS A C 2
ATOM 2317 O O . LYS A 1 65 ? -6.719 0.140 9.758 1.00 0.00 65 LYS A O 2
ATOM 2336 N N . ASP A 1 66 ? -5.026 0.660 11.144 1.00 0.00 66 ASP A N 2
ATOM 2337 C CA . ASP A 1 66 ? -4.531 1.748 10.309 1.00 0.00 66 ASP A CA 2
ATOM 2338 C C . ASP A 1 66 ? -3.700 1.208 9.149 1.00 0.00 66 ASP A C 2
ATOM 2339 O O . ASP A 1 66 ? -2.628 0.638 9.354 1.00 0.00 66 ASP A O 2
ATOM 2348 N N . TRP A 1 67 ? -4.202 1.391 7.934 1.00 0.00 67 TRP A N 2
ATOM 2349 C CA . TRP A 1 67 ? -3.506 0.921 6.741 1.00 0.00 67 TRP A CA 2
ATOM 2350 C C . TRP A 1 67 ? -2.371 1.868 6.364 1.00 0.00 67 TRP A C 2
ATOM 2351 O O . TRP A 1 67 ? -1.374 1.454 5.772 1.00 0.00 67 TRP A O 2
ATOM 2372 N N . LYS A 1 68 ? -2.529 3.140 6.711 1.00 0.00 68 LYS A N 2
ATOM 2373 C CA . LYS A 1 68 ? -1.517 4.147 6.411 1.00 0.00 68 LYS A CA 2
ATOM 2374 C C . LYS A 1 68 ? -0.240 3.887 7.203 1.00 0.00 68 LYS A C 2
ATOM 2375 O O . LYS A 1 68 ? 0.847 4.297 6.798 1.00 0.00 68 LYS A O 2
ATOM 2394 N N . GLY A 1 69 ? -0.379 3.203 8.335 1.00 0.00 69 GLY A N 2
ATOM 2395 C CA . GLY A 1 69 ? 0.772 2.900 9.165 1.00 0.00 69 GLY A CA 2
ATOM 2396 C C . GLY A 1 69 ? 1.508 1.657 8.704 1.00 0.00 69 GLY A C 2
ATOM 2397 O O . GLY A 1 69 ? 2.737 1.647 8.628 1.00 0.00 69 GLY A O 2
ATOM 2401 N N . VAL A 1 70 ? 0.756 0.606 8.396 1.00 0.00 70 VAL A N 2
ATOM 2402 C CA . VAL A 1 70 ? 1.344 -0.648 7.940 1.00 0.00 70 VAL A CA 2
ATOM 2403 C C . VAL A 1 70 ? 1.948 -0.498 6.548 1.00 0.00 70 VAL A C 2
ATOM 2404 O O . VAL A 1 70 ? 3.025 -1.025 6.268 1.00 0.00 70 VAL A O 2
ATOM 2417 N N . ILE A 1 71 ? 1.247 0.224 5.680 1.00 0.00 71 ILE A N 2
ATOM 2418 C CA . ILE A 1 71 ? 1.715 0.444 4.318 1.00 0.00 71 ILE A CA 2
ATOM 2419 C C . ILE A 1 71 ? 2.783 1.531 4.272 1.00 0.00 71 ILE A C 2
ATOM 2420 O O . ILE A 1 71 ? 2.569 2.647 4.745 1.00 0.00 71 ILE A O 2
ATOM 2436 N N . ARG A 1 72 ? 3.935 1.197 3.698 1.00 0.00 72 ARG A N 2
ATOM 2437 C CA . ARG A 1 72 ? 5.037 2.145 3.590 1.00 0.00 72 ARG A CA 2
ATOM 2438 C C . ARG A 1 72 ? 5.314 2.493 2.130 1.00 0.00 72 ARG A C 2
ATOM 2439 O O . ARG A 1 72 ? 5.378 1.611 1.273 1.00 0.00 72 ARG A O 2
ATOM 2460 N N . CYS A 1 73 ? 5.476 3.782 1.856 1.00 0.00 73 CYS A N 2
ATOM 2461 C CA . CYS A 1 73 ? 5.744 4.247 0.499 1.00 0.00 73 CYS A CA 2
ATOM 2462 C C . CYS A 1 73 ? 7.111 4.920 0.415 1.00 0.00 73 CYS A C 2
ATOM 2463 O O . CYS A 1 73 ? 7.311 6.010 0.950 1.00 0.00 73 CYS A O 2
ATOM 2471 N N . ASN A 1 74 ? 8.049 4.261 -0.258 1.00 0.00 74 ASN A N 2
ATOM 2472 C CA . ASN A 1 74 ? 9.398 4.794 -0.409 1.00 0.00 74 ASN A CA 2
ATOM 2473 C C . ASN A 1 74 ? 10.103 4.881 0.940 1.00 0.00 74 ASN A C 2
ATOM 2474 O O . ASN A 1 74 ? 10.923 5.770 1.168 1.00 0.00 74 ASN A O 2
ATOM 2485 N N . GLY A 1 75 ? 9.778 3.951 1.833 1.00 0.00 75 GLY A N 2
ATOM 2486 C CA . GLY A 1 75 ? 10.390 3.940 3.149 1.00 0.00 75 GLY A CA 2
ATOM 2487 C C . GLY A 1 75 ? 9.652 4.820 4.139 1.00 0.00 75 GLY A C 2
ATOM 2488 O O . GLY A 1 75 ? 9.934 4.789 5.336 1.00 0.00 75 GLY A O 2
ATOM 2492 N N . GLU A 1 76 ? 8.706 5.607 3.637 1.00 0.00 76 GLU A N 2
ATOM 2493 C CA . GLU A 1 76 ? 7.927 6.501 4.486 1.00 0.00 76 GLU A CA 2
ATOM 2494 C C . GLU A 1 76 ? 6.455 6.102 4.491 1.00 0.00 76 GLU A C 2
ATOM 2495 O O . GLU A 1 76 ? 5.834 5.960 3.437 1.00 0.00 76 GLU A O 2
ATOM 2507 N N . THR A 1 77 ? 5.900 5.922 5.686 1.00 0.00 77 THR A N 2
ATOM 2508 C CA . THR A 1 77 ? 4.501 5.538 5.829 1.00 0.00 77 THR A CA 2
ATOM 2509 C C . THR A 1 77 ? 3.578 6.590 5.226 1.00 0.00 77 THR A C 2
ATOM 2510 O O . THR A 1 77 ? 3.846 7.788 5.310 1.00 0.00 77 THR A O 2
ATOM 2521 N N . LEU A 1 78 ? 2.487 6.135 4.617 1.00 0.00 78 LEU A N 2
ATOM 2522 C CA . LEU A 1 78 ? 1.523 7.037 4.000 1.00 0.00 78 LEU A CA 2
ATOM 2523 C C . LEU A 1 78 ? 1.287 8.263 4.876 1.00 0.00 78 LEU A C 2
ATOM 2524 O O . LEU A 1 78 ? 1.265 9.393 4.388 1.00 0.00 78 LEU A O 2
ATOM 2540 N N . ARG A 1 79 ? 1.111 8.032 6.173 1.00 0.00 79 ARG A N 2
ATOM 2541 C CA . ARG A 1 79 ? 0.875 9.117 7.118 1.00 0.00 79 ARG A CA 2
ATOM 2542 C C . ARG A 1 79 ? 2.008 10.138 7.066 1.00 0.00 79 ARG A C 2
ATOM 2543 O O . ARG A 1 79 ? 1.770 11.346 7.098 1.00 0.00 79 ARG A O 2
ATOM 2564 N N . HIS A 1 80 ? 3.239 9.645 6.987 1.00 0.00 80 HIS A N 2
ATOM 2565 C CA . HIS A 1 80 ? 4.409 10.514 6.931 1.00 0.00 80 HIS A CA 2
ATOM 2566 C C . HIS A 1 80 ? 4.352 11.424 5.707 1.00 0.00 80 HIS A C 2
ATOM 2567 O O . HIS A 1 80 ? 4.621 12.621 5.798 1.00 0.00 80 HIS A O 2
ATOM 2582 N N . LEU A 1 81 ? 4.000 10.847 4.563 1.00 0.00 81 LEU A N 2
ATOM 2583 C CA . LEU A 1 81 ? 3.908 11.605 3.321 1.00 0.00 81 LEU A CA 2
ATOM 2584 C C . LEU A 1 81 ? 2.857 12.705 3.431 1.00 0.00 81 LEU A C 2
ATOM 2585 O O . LEU A 1 81 ? 3.078 13.834 2.993 1.00 0.00 81 LEU A O 2
ATOM 2601 N N . GLU A 1 82 ? 1.714 12.367 4.019 1.00 0.00 82 GLU A N 2
ATOM 2602 C CA . GLU A 1 82 ? 0.629 13.326 4.186 1.00 0.00 82 GLU A CA 2
ATOM 2603 C C . GLU A 1 82 ? 1.079 14.517 5.027 1.00 0.00 82 GLU A C 2
ATOM 2604 O O . GLU A 1 82 ? 0.810 15.668 4.685 1.00 0.00 82 GLU A O 2
ATOM 2616 N N . GLN A 1 83 ? 1.765 14.230 6.129 1.00 0.00 83 GLN A N 2
ATOM 2617 C CA . GLN A 1 83 ? 2.252 15.277 7.019 1.00 0.00 83 GLN A CA 2
ATOM 2618 C C . GLN A 1 83 ? 3.118 16.277 6.261 1.00 0.00 83 GLN A C 2
ATOM 2619 O O . GLN A 1 83 ? 3.057 17.482 6.510 1.00 0.00 83 GLN A O 2
ATOM 2633 N N . LYS A 1 84 ? 3.926 15.771 5.336 1.00 0.00 84 LYS A N 2
ATOM 2634 C CA . LYS A 1 84 ? 4.805 16.619 4.540 1.00 0.00 84 LYS A CA 2
ATOM 2635 C C . LYS A 1 84 ? 4.066 17.186 3.332 1.00 0.00 84 LYS A C 2
ATOM 2636 O O . LYS A 1 84 ? 4.675 17.781 2.443 1.00 0.00 84 LYS A O 2
ATOM 2655 N N . GLY A 1 85 ? 2.750 17.000 3.307 1.00 0.00 85 GLY A N 2
ATOM 2656 C CA . GLY A 1 85 ? 1.950 17.501 2.205 1.00 0.00 85 GLY A CA 2
ATOM 2657 C C . GLY A 1 85 ? 2.320 16.860 0.882 1.00 0.00 85 GLY A C 2
ATOM 2658 O O . GLY A 1 85 ? 2.269 17.505 -0.164 1.00 0.00 85 GLY A O 2
ATOM 2662 N N . LEU A 1 86 ? 2.697 15.586 0.929 1.00 0.00 86 LEU A N 2
ATOM 2663 C CA . LEU A 1 86 ? 3.079 14.857 -0.276 1.00 0.00 86 LEU A CA 2
ATOM 2664 C C . LEU A 1 86 ? 1.948 13.948 -0.743 1.00 0.00 86 LEU A C 2
ATOM 2665 O O . LEU A 1 86 ? 1.735 13.770 -1.942 1.00 0.00 86 LEU A O 2
ATOM 2681 N N . LEU A 1 87 ? 1.225 13.373 0.213 1.00 0.00 87 LEU A N 2
ATOM 2682 C CA . LEU A 1 87 ? 0.115 12.481 -0.100 1.00 0.00 87 LEU A CA 2
ATOM 2683 C C . LEU A 1 87 ? -1.223 13.162 0.168 1.00 0.00 87 LEU A C 2
ATOM 2684 O O . LEU A 1 87 ? -1.377 13.887 1.151 1.00 0.00 87 LEU A O 2
ATOM 2700 N N . PHE A 1 88 ? -2.189 12.923 -0.712 1.00 0.00 88 PHE A N 2
ATOM 2701 C CA . PHE A 1 88 ? -3.515 13.514 -0.572 1.00 0.00 88 PHE A CA 2
ATOM 2702 C C . PHE A 1 88 ? -4.358 12.727 0.427 1.00 0.00 88 PHE A C 2
ATOM 2703 O O . PHE A 1 88 ? -5.157 13.300 1.168 1.00 0.00 88 PHE A O 2
ATOM 2720 N N . SER A 1 89 ? -4.173 11.411 0.441 1.00 0.00 89 SER A N 2
ATOM 2721 C CA . SER A 1 89 ? -4.920 10.544 1.345 1.00 0.00 89 SER A CA 2
ATOM 2722 C C . SER A 1 89 ? -6.419 10.800 1.229 1.00 0.00 89 SER A C 2
ATOM 2723 O O . SER A 1 89 ? -7.116 10.940 2.233 1.00 0.00 89 SER A O 2
ATOM 2731 N N . GLY A 1 90 ? -6.909 10.859 -0.006 1.00 0.00 90 GLY A N 2
ATOM 2732 C CA . GLY A 1 90 ? -8.323 11.098 -0.232 1.00 0.00 90 GLY A CA 2
ATOM 2733 C C . GLY A 1 90 ? -8.674 12.572 -0.197 1.00 0.00 90 GLY A C 2
ATOM 2734 O O . GLY A 1 90 ? -7.802 13.441 -0.189 1.00 0.00 90 GLY A O 2
ATOM 2738 N N . PRO A 1 91 ? -9.981 12.873 -0.178 1.00 0.00 91 PRO A N 2
ATOM 2739 C CA . PRO A 1 91 ? -10.476 14.252 -0.145 1.00 0.00 91 PRO A CA 2
ATOM 2740 C C . PRO A 1 91 ? -10.200 14.936 1.189 1.00 0.00 91 PRO A C 2
ATOM 2741 O O . PRO A 1 91 ? -10.608 14.449 2.243 1.00 0.00 91 PRO A O 2
ATOM 2752 N N . SER A 1 92 ? -9.503 16.067 1.136 1.00 0.00 92 SER A N 2
ATOM 2753 C CA . SER A 1 92 ? -9.169 16.816 2.342 1.00 0.00 92 SER A CA 2
ATOM 2754 C C . SER A 1 92 ? -10.335 17.700 2.773 1.00 0.00 92 SER A C 2
ATOM 2755 O O . SER A 1 92 ? -10.589 18.746 2.176 1.00 0.00 92 SER A O 2
ATOM 2763 N N . SER A 1 93 ? -11.041 17.271 3.814 1.00 0.00 93 SER A N 2
ATOM 2764 C CA . SER A 1 93 ? -12.184 18.021 4.324 1.00 0.00 93 SER A CA 2
ATOM 2765 C C . SER A 1 93 ? -11.756 19.405 4.801 1.00 0.00 93 SER A C 2
ATOM 2766 O O . SER A 1 93 ? -12.236 20.422 4.302 1.00 0.00 93 SER A O 2
ATOM 2774 N N . GLY A 1 94 ? -10.847 19.436 5.771 1.00 0.00 94 GLY A N 2
ATOM 2775 C CA . GLY A 1 94 ? -10.369 20.699 6.301 1.00 0.00 94 GLY A CA 2
ATOM 2776 C C . GLY A 1 94 ? -10.361 20.727 7.816 1.00 0.00 94 GLY A C 2
ATOM 2777 O O . GLY A 1 94 ? -11.413 20.832 8.447 1.00 0.00 94 GLY A O 2
ATOM 2781 N N . GLY A 1 1 ? 3.544 2.110 -26.399 1.00 0.00 1 GLY A N 3
ATOM 2782 C CA . GLY A 1 1 ? 4.238 3.194 -25.728 1.00 0.00 1 GLY A CA 3
ATOM 2783 C C . GLY A 1 1 ? 5.690 3.300 -26.147 1.00 0.00 1 GLY A C 3
ATOM 2784 O O . GLY A 1 1 ? 6.533 2.525 -25.695 1.00 0.00 1 GLY A O 3
ATOM 2788 N N . SER A 1 2 ? 5.985 4.262 -27.016 1.00 0.00 2 SER A N 3
ATOM 2789 C CA . SER A 1 2 ? 7.345 4.463 -27.502 1.00 0.00 2 SER A CA 3
ATOM 2790 C C . SER A 1 2 ? 8.072 5.509 -26.662 1.00 0.00 2 SER A C 3
ATOM 2791 O O . SER A 1 2 ? 7.493 6.103 -25.753 1.00 0.00 2 SER A O 3
ATOM 2799 N N . SER A 1 3 ? 9.345 5.729 -26.975 1.00 0.00 3 SER A N 3
ATOM 2800 C CA . SER A 1 3 ? 10.154 6.701 -26.247 1.00 0.00 3 SER A CA 3
ATOM 2801 C C . SER A 1 3 ? 10.376 7.957 -27.084 1.00 0.00 3 SER A C 3
ATOM 2802 O O . SER A 1 3 ? 10.730 7.880 -28.259 1.00 0.00 3 SER A O 3
ATOM 2810 N N . GLY A 1 4 ? 10.165 9.116 -26.467 1.00 0.00 4 GLY A N 3
ATOM 2811 C CA . GLY A 1 4 ? 10.346 10.374 -27.168 1.00 0.00 4 GLY A CA 3
ATOM 2812 C C . GLY A 1 4 ? 9.677 11.535 -26.460 1.00 0.00 4 GLY A C 3
ATOM 2813 O O . GLY A 1 4 ? 10.345 12.466 -26.012 1.00 0.00 4 GLY A O 3
ATOM 2817 N N . SER A 1 5 ? 8.352 11.480 -26.359 1.00 0.00 5 SER A N 3
ATOM 2818 C CA . SER A 1 5 ? 7.591 12.538 -25.705 1.00 0.00 5 SER A CA 3
ATOM 2819 C C . SER A 1 5 ? 7.778 12.485 -24.191 1.00 0.00 5 SER A C 3
ATOM 2820 O O . SER A 1 5 ? 8.062 13.499 -23.554 1.00 0.00 5 SER A O 3
ATOM 2828 N N . SER A 1 6 ? 7.615 11.294 -23.623 1.00 0.00 6 SER A N 3
ATOM 2829 C CA . SER A 1 6 ? 7.761 11.108 -22.184 1.00 0.00 6 SER A CA 3
ATOM 2830 C C . SER A 1 6 ? 9.219 11.256 -21.762 1.00 0.00 6 SER A C 3
ATOM 2831 O O . SER A 1 6 ? 10.129 10.832 -22.473 1.00 0.00 6 SER A O 3
ATOM 2839 N N . GLY A 1 7 ? 9.434 11.863 -20.599 1.00 0.00 7 GLY A N 3
ATOM 2840 C CA . GLY A 1 7 ? 10.783 12.058 -20.101 1.00 0.00 7 GLY A CA 3
ATOM 2841 C C . GLY A 1 7 ? 11.100 11.162 -18.920 1.00 0.00 7 GLY A C 3
ATOM 2842 O O . GLY A 1 7 ? 11.594 10.049 -19.092 1.00 0.00 7 GLY A O 3
ATOM 2846 N N . ASN A 1 8 ? 10.817 11.650 -17.716 1.00 0.00 8 ASN A N 3
ATOM 2847 C CA . ASN A 1 8 ? 11.078 10.886 -16.502 1.00 0.00 8 ASN A CA 3
ATOM 2848 C C . ASN A 1 8 ? 10.225 9.622 -16.460 1.00 0.00 8 ASN A C 3
ATOM 2849 O O . ASN A 1 8 ? 10.747 8.510 -16.377 1.00 0.00 8 ASN A O 3
ATOM 2860 N N . ASP A 1 9 ? 8.910 9.800 -16.519 1.00 0.00 9 ASP A N 3
ATOM 2861 C CA . ASP A 1 9 ? 7.983 8.675 -16.490 1.00 0.00 9 ASP A CA 3
ATOM 2862 C C . ASP A 1 9 ? 6.607 9.090 -17.001 1.00 0.00 9 ASP A C 3
ATOM 2863 O O . ASP A 1 9 ? 6.346 10.273 -17.219 1.00 0.00 9 ASP A O 3
ATOM 2872 N N . ALA A 1 10 ? 5.731 8.109 -17.191 1.00 0.00 10 ALA A N 3
ATOM 2873 C CA . ALA A 1 10 ? 4.381 8.373 -17.675 1.00 0.00 10 ALA A CA 3
ATOM 2874 C C . ALA A 1 10 ? 3.628 9.297 -16.724 1.00 0.00 10 ALA A C 3
ATOM 2875 O O . ALA A 1 10 ? 4.131 9.652 -15.658 1.00 0.00 10 ALA A O 3
ATOM 2882 N N . VAL A 1 11 ? 2.418 9.684 -17.117 1.00 0.00 11 VAL A N 3
ATOM 2883 C CA . VAL A 1 11 ? 1.595 10.567 -16.299 1.00 0.00 11 VAL A CA 3
ATOM 2884 C C . VAL A 1 11 ? 0.781 9.774 -15.283 1.00 0.00 11 VAL A C 3
ATOM 2885 O O . VAL A 1 11 ? 0.403 10.294 -14.233 1.00 0.00 11 VAL A O 3
ATOM 2898 N N . ASP A 1 12 ? 0.515 8.512 -15.601 1.00 0.00 12 ASP A N 3
ATOM 2899 C CA . ASP A 1 12 ? -0.253 7.645 -14.715 1.00 0.00 12 ASP A CA 3
ATOM 2900 C C . ASP A 1 12 ? 0.453 7.478 -13.373 1.00 0.00 12 ASP A C 3
ATOM 2901 O O . ASP A 1 12 ? -0.141 7.009 -12.402 1.00 0.00 12 ASP A O 3
ATOM 2910 N N . PHE A 1 13 ? 1.724 7.863 -13.326 1.00 0.00 13 PHE A N 3
ATOM 2911 C CA . PHE A 1 13 ? 2.511 7.754 -12.104 1.00 0.00 13 PHE A CA 3
ATOM 2912 C C . PHE A 1 13 ? 2.095 8.817 -11.092 1.00 0.00 13 PHE A C 3
ATOM 2913 O O . PHE A 1 13 ? 2.288 8.653 -9.887 1.00 0.00 13 PHE A O 3
ATOM 2930 N N . SER A 1 14 ? 1.524 9.909 -11.591 1.00 0.00 14 SER A N 3
ATOM 2931 C CA . SER A 1 14 ? 1.085 11.002 -10.732 1.00 0.00 14 SER A CA 3
ATOM 2932 C C . SER A 1 14 ? -0.065 10.558 -9.833 1.00 0.00 14 SER A C 3
ATOM 2933 O O . SER A 1 14 ? 0.025 10.592 -8.605 1.00 0.00 14 SER A O 3
ATOM 2941 N N . PRO A 1 15 ? -1.172 10.132 -10.457 1.00 0.00 15 PRO A N 3
ATOM 2942 C CA . PRO A 1 15 ? -2.362 9.672 -9.734 1.00 0.00 15 PRO A CA 3
ATOM 2943 C C . PRO A 1 15 ? -2.131 8.342 -9.025 1.00 0.00 15 PRO A C 3
ATOM 2944 O O . PRO A 1 15 ? -3.047 7.779 -8.425 1.00 0.00 15 PRO A O 3
ATOM 2955 N N . THR A 1 16 ? -0.901 7.843 -9.098 1.00 0.00 16 THR A N 3
ATOM 2956 C CA . THR A 1 16 ? -0.550 6.579 -8.464 1.00 0.00 16 THR A CA 3
ATOM 2957 C C . THR A 1 16 ? 0.695 6.725 -7.596 1.00 0.00 16 THR A C 3
ATOM 2958 O O . THR A 1 16 ? 1.582 7.524 -7.896 1.00 0.00 16 THR A O 3
ATOM 2969 N N . LEU A 1 17 ? 0.755 5.949 -6.519 1.00 0.00 17 LEU A N 3
ATOM 2970 C CA . LEU A 1 17 ? 1.892 5.992 -5.608 1.00 0.00 17 LEU A CA 3
ATOM 2971 C C . LEU A 1 17 ? 2.326 4.585 -5.212 1.00 0.00 17 LEU A C 3
ATOM 2972 O O . LEU A 1 17 ? 1.505 3.694 -4.992 1.00 0.00 17 LEU A O 3
ATOM 2988 N N . PRO A 1 18 ? 3.648 4.378 -5.119 1.00 0.00 18 PRO A N 3
ATOM 2989 C CA . PRO A 1 18 ? 4.222 3.080 -4.748 1.00 0.00 18 PRO A CA 3
ATOM 2990 C C . PRO A 1 18 ? 3.964 2.729 -3.287 1.00 0.00 18 PRO A C 3
ATOM 2991 O O . PRO A 1 18 ? 4.366 3.460 -2.382 1.00 0.00 18 PRO A O 3
ATOM 3002 N N . VAL A 1 19 ? 3.292 1.604 -3.063 1.00 0.00 19 VAL A N 3
ATOM 3003 C CA . VAL A 1 19 ? 2.983 1.154 -1.711 1.00 0.00 19 VAL A CA 3
ATOM 3004 C C . VAL A 1 19 ? 3.562 -0.231 -1.447 1.00 0.00 19 VAL A C 3
ATOM 3005 O O . VAL A 1 19 ? 3.730 -1.033 -2.367 1.00 0.00 19 VAL A O 3
ATOM 3018 N N . THR A 1 20 ? 3.866 -0.508 -0.183 1.00 0.00 20 THR A N 3
ATOM 3019 C CA . THR A 1 20 ? 4.427 -1.797 0.204 1.00 0.00 20 THR A CA 3
ATOM 3020 C C . THR A 1 20 ? 3.994 -2.184 1.613 1.00 0.00 20 THR A C 3
ATOM 3021 O O . THR A 1 20 ? 4.116 -1.394 2.550 1.00 0.00 20 THR A O 3
ATOM 3032 N N . CYS A 1 21 ? 3.490 -3.405 1.757 1.00 0.00 21 CYS A N 3
ATOM 3033 C CA . CYS A 1 21 ? 3.038 -3.897 3.054 1.00 0.00 21 CYS A CA 3
ATOM 3034 C C . CYS A 1 21 ? 3.694 -5.234 3.386 1.00 0.00 21 CYS A C 3
ATOM 3035 O O . CYS A 1 21 ? 3.366 -6.262 2.795 1.00 0.00 21 CYS A O 3
ATOM 3043 N N . GLY A 1 22 ? 4.625 -5.211 4.335 1.00 0.00 22 GLY A N 3
ATOM 3044 C CA . GLY A 1 22 ? 5.313 -6.427 4.728 1.00 0.00 22 GLY A CA 3
ATOM 3045 C C . GLY A 1 22 ? 6.019 -7.095 3.565 1.00 0.00 22 GLY A C 3
ATOM 3046 O O . GLY A 1 22 ? 7.043 -6.606 3.087 1.00 0.00 22 GLY A O 3
ATOM 3050 N N . LYS A 1 23 ? 5.473 -8.217 3.109 1.00 0.00 23 LYS A N 3
ATOM 3051 C CA . LYS A 1 23 ? 6.057 -8.954 1.995 1.00 0.00 23 LYS A CA 3
ATOM 3052 C C . LYS A 1 23 ? 5.253 -8.736 0.717 1.00 0.00 23 LYS A C 3
ATOM 3053 O O . LYS A 1 23 ? 5.438 -9.445 -0.272 1.00 0.00 23 LYS A O 3
ATOM 3072 N N . ALA A 1 24 ? 4.362 -7.751 0.745 1.00 0.00 24 ALA A N 3
ATOM 3073 C CA . ALA A 1 24 ? 3.533 -7.437 -0.412 1.00 0.00 24 ALA A CA 3
ATOM 3074 C C . ALA A 1 24 ? 3.985 -6.141 -1.077 1.00 0.00 24 ALA A C 3
ATOM 3075 O O . ALA A 1 24 ? 4.589 -5.280 -0.436 1.00 0.00 24 ALA A O 3
ATOM 3082 N N . LYS A 1 25 ? 3.690 -6.009 -2.366 1.00 0.00 25 LYS A N 3
ATOM 3083 C CA . LYS A 1 25 ? 4.066 -4.818 -3.118 1.00 0.00 25 LYS A CA 3
ATOM 3084 C C . LYS A 1 25 ? 3.009 -4.480 -4.165 1.00 0.00 25 LYS A C 3
ATOM 3085 O O . LYS A 1 25 ? 2.542 -5.354 -4.894 1.00 0.00 25 LYS A O 3
ATOM 3104 N N . GLY A 1 26 ? 2.638 -3.206 -4.235 1.00 0.00 26 GLY A N 3
ATOM 3105 C CA . GLY A 1 26 ? 1.640 -2.775 -5.197 1.00 0.00 26 GLY A CA 3
ATOM 3106 C C . GLY A 1 26 ? 1.693 -1.284 -5.460 1.00 0.00 26 GLY A C 3
ATOM 3107 O O . GLY A 1 26 ? 2.739 -0.653 -5.300 1.00 0.00 26 GLY A O 3
ATOM 3111 N N . THR A 1 27 ? 0.562 -0.715 -5.867 1.00 0.00 27 THR A N 3
ATOM 3112 C CA . THR A 1 27 ? 0.484 0.711 -6.156 1.00 0.00 27 THR A CA 3
ATOM 3113 C C . THR A 1 27 ? -0.907 1.258 -5.856 1.00 0.00 27 THR A C 3
ATOM 3114 O O . THR A 1 27 ? -1.912 0.691 -6.282 1.00 0.00 27 THR A O 3
ATOM 3125 N N . LEU A 1 28 ? -0.957 2.363 -5.121 1.00 0.00 28 LEU A N 3
ATOM 3126 C CA . LEU A 1 28 ? -2.227 2.987 -4.764 1.00 0.00 28 LEU A CA 3
ATOM 3127 C C . LEU A 1 28 ? -2.628 4.033 -5.799 1.00 0.00 28 LEU A C 3
ATOM 3128 O O . LEU A 1 28 ? -1.808 4.843 -6.230 1.00 0.00 28 LEU A O 3
ATOM 3144 N N . PHE A 1 29 ? -3.897 4.009 -6.195 1.00 0.00 29 PHE A N 3
ATOM 3145 C CA . PHE A 1 29 ? -4.408 4.954 -7.181 1.00 0.00 29 PHE A CA 3
ATOM 3146 C C . PHE A 1 29 ? -5.396 5.925 -6.541 1.00 0.00 29 PHE A C 3
ATOM 3147 O O . PHE A 1 29 ? -6.551 5.579 -6.294 1.00 0.00 29 PHE A O 3
ATOM 3164 N N . GLN A 1 30 ? -4.932 7.142 -6.277 1.00 0.00 30 GLN A N 3
ATOM 3165 C CA . GLN A 1 30 ? -5.774 8.164 -5.665 1.00 0.00 30 GLN A CA 3
ATOM 3166 C C . GLN A 1 30 ? -7.172 8.154 -6.275 1.00 0.00 30 GLN A C 3
ATOM 3167 O O . GLN A 1 30 ? -8.172 8.179 -5.557 1.00 0.00 30 GLN A O 3
ATOM 3181 N N . GLU A 1 31 ? -7.234 8.117 -7.602 1.00 0.00 31 GLU A N 3
ATOM 3182 C CA . GLU A 1 31 ? -8.510 8.104 -8.307 1.00 0.00 31 GLU A CA 3
ATOM 3183 C C . GLU A 1 31 ? -9.399 6.970 -7.804 1.00 0.00 31 GLU A C 3
ATOM 3184 O O . GLU A 1 31 ? -10.618 7.114 -7.713 1.00 0.00 31 GLU A O 3
ATOM 3196 N N . LYS A 1 32 ? -8.779 5.841 -7.478 1.00 0.00 32 LYS A N 3
ATOM 3197 C CA . LYS A 1 32 ? -9.510 4.681 -6.983 1.00 0.00 32 LYS A CA 3
ATOM 3198 C C . LYS A 1 32 ? -9.667 4.743 -5.467 1.00 0.00 32 LYS A C 3
ATOM 3199 O O . LYS A 1 32 ? -10.465 4.008 -4.886 1.00 0.00 32 LYS A O 3
ATOM 3218 N N . LEU A 1 33 ? -8.903 5.625 -4.833 1.00 0.00 33 LEU A N 3
ATOM 3219 C CA . LEU A 1 33 ? -8.958 5.784 -3.385 1.00 0.00 33 LEU A CA 3
ATOM 3220 C C . LEU A 1 33 ? -10.018 6.807 -2.990 1.00 0.00 33 LEU A C 3
ATOM 3221 O O . LEU A 1 33 ? -10.636 6.700 -1.930 1.00 0.00 33 LEU A O 3
ATOM 3237 N N . LYS A 1 34 ? -10.223 7.799 -3.849 1.00 0.00 34 LYS A N 3
ATOM 3238 C CA . LYS A 1 34 ? -11.209 8.843 -3.592 1.00 0.00 34 LYS A CA 3
ATOM 3239 C C . LYS A 1 34 ? -12.568 8.237 -3.257 1.00 0.00 34 LYS A C 3
ATOM 3240 O O . LYS A 1 34 ? -13.176 8.578 -2.243 1.00 0.00 34 LYS A O 3
ATOM 3259 N N . GLN A 1 35 ? -13.037 7.336 -4.115 1.00 0.00 35 GLN A N 3
ATOM 3260 C CA . GLN A 1 35 ? -14.324 6.683 -3.908 1.00 0.00 35 GLN A CA 3
ATOM 3261 C C . GLN A 1 35 ? -14.438 6.142 -2.487 1.00 0.00 35 GLN A C 3
ATOM 3262 O O . GLN A 1 35 ? -15.456 6.326 -1.821 1.00 0.00 35 GLN A O 3
ATOM 3276 N N . GLY A 1 36 ? -13.385 5.473 -2.027 1.00 0.00 36 GLY A N 3
ATOM 3277 C CA . GLY A 1 36 ? -13.387 4.915 -0.687 1.00 0.00 36 GLY A CA 3
ATOM 3278 C C . GLY A 1 36 ? -12.196 4.012 -0.433 1.00 0.00 36 GLY A C 3
ATOM 3279 O O . GLY A 1 36 ? -11.631 3.442 -1.366 1.00 0.00 36 GLY A O 3
ATOM 3283 N N . ALA A 1 37 ? -11.814 3.882 0.833 1.00 0.00 37 ALA A N 3
ATOM 3284 C CA . ALA A 1 37 ? -10.683 3.042 1.207 1.00 0.00 37 ALA A CA 3
ATOM 3285 C C . ALA A 1 37 ? -11.088 1.573 1.271 1.00 0.00 37 ALA A C 3
ATOM 3286 O O . ALA A 1 37 ? -10.363 0.744 1.821 1.00 0.00 37 ALA A O 3
ATOM 3293 N N . SER A 1 38 ? -12.250 1.259 0.707 1.00 0.00 38 SER A N 3
ATOM 3294 C CA . SER A 1 38 ? -12.753 -0.109 0.705 1.00 0.00 38 SER A CA 3
ATOM 3295 C C . SER A 1 38 ? -12.619 -0.735 -0.680 1.00 0.00 38 SER A C 3
ATOM 3296 O O . SER A 1 38 ? -12.471 -1.950 -0.815 1.00 0.00 38 SER A O 3
ATOM 3304 N N . LYS A 1 39 ? -12.672 0.105 -1.709 1.00 0.00 39 LYS A N 3
ATOM 3305 C CA . LYS A 1 39 ? -12.556 -0.363 -3.085 1.00 0.00 39 LYS A CA 3
ATOM 3306 C C . LYS A 1 39 ? -11.110 -0.714 -3.420 1.00 0.00 39 LYS A C 3
ATOM 3307 O O . LYS A 1 39 ? -10.175 -0.113 -2.890 1.00 0.00 39 LYS A O 3
ATOM 3326 N N . LYS A 1 40 ? -10.932 -1.690 -4.305 1.00 0.00 40 LYS A N 3
ATOM 3327 C CA . LYS A 1 40 ? -9.600 -2.120 -4.713 1.00 0.00 40 LYS A CA 3
ATOM 3328 C C . LYS A 1 40 ? -8.844 -0.980 -5.389 1.00 0.00 40 LYS A C 3
ATOM 3329 O O . LYS A 1 40 ? -9.130 -0.626 -6.534 1.00 0.00 40 LYS A O 3
ATOM 3348 N N . CYS A 1 41 ? -7.879 -0.411 -4.675 1.00 0.00 41 CYS A N 3
ATOM 3349 C CA . CYS A 1 41 ? -7.081 0.688 -5.207 1.00 0.00 41 CYS A CA 3
ATOM 3350 C C . CYS A 1 41 ? -5.610 0.298 -5.297 1.00 0.00 41 CYS A C 3
ATOM 3351 O O . CYS A 1 41 ? -4.871 0.813 -6.137 1.00 0.00 41 CYS A O 3
ATOM 3359 N N . ILE A 1 42 ? -5.190 -0.613 -4.425 1.00 0.00 42 ILE A N 3
ATOM 3360 C CA . ILE A 1 42 ? -3.807 -1.071 -4.406 1.00 0.00 42 ILE A CA 3
ATOM 3361 C C . ILE A 1 42 ? -3.587 -2.199 -5.408 1.00 0.00 42 ILE A C 3
ATOM 3362 O O . ILE A 1 42 ? -4.131 -3.292 -5.256 1.00 0.00 42 ILE A O 3
ATOM 3378 N N . GLN A 1 43 ? -2.784 -1.925 -6.431 1.00 0.00 43 GLN A N 3
ATOM 3379 C CA . GLN A 1 43 ? -2.491 -2.918 -7.459 1.00 0.00 43 GLN A CA 3
ATOM 3380 C C . GLN A 1 43 ? -1.140 -3.578 -7.208 1.00 0.00 43 GLN A C 3
ATOM 3381 O O . GLN A 1 43 ? -0.112 -2.905 -7.140 1.00 0.00 43 GLN A O 3
ATOM 3395 N N . ASN A 1 44 ? -1.149 -4.900 -7.070 1.00 0.00 44 ASN A N 3
ATOM 3396 C CA . ASN A 1 44 ? 0.077 -5.652 -6.826 1.00 0.00 44 ASN A CA 3
ATOM 3397 C C . ASN A 1 44 ? 0.906 -5.769 -8.101 1.00 0.00 44 ASN A C 3
ATOM 3398 O O . ASN A 1 44 ? 0.456 -5.391 -9.182 1.00 0.00 44 ASN A O 3
ATOM 3409 N N . GLU A 1 45 ? 2.119 -6.296 -7.965 1.00 0.00 45 GLU A N 3
ATOM 3410 C CA . GLU A 1 45 ? 3.011 -6.463 -9.107 1.00 0.00 45 GLU A CA 3
ATOM 3411 C C . GLU A 1 45 ? 2.357 -7.318 -10.188 1.00 0.00 45 GLU A C 3
ATOM 3412 O O . GLU A 1 45 ? 2.689 -7.207 -11.368 1.00 0.00 45 GLU A O 3
ATOM 3424 N N . ALA A 1 46 ? 1.425 -8.172 -9.776 1.00 0.00 46 ALA A N 3
ATOM 3425 C CA . ALA A 1 46 ? 0.723 -9.045 -10.708 1.00 0.00 46 ALA A CA 3
ATOM 3426 C C . ALA A 1 46 ? -0.379 -8.290 -11.444 1.00 0.00 46 ALA A C 3
ATOM 3427 O O . ALA A 1 46 ? -0.949 -8.791 -12.412 1.00 0.00 46 ALA A O 3
ATOM 3434 N N . GLY A 1 47 ? -0.675 -7.080 -10.977 1.00 0.00 47 GLY A N 3
ATOM 3435 C CA . GLY A 1 47 ? -1.708 -6.276 -11.602 1.00 0.00 47 GLY A CA 3
ATOM 3436 C C . GLY A 1 47 ? -3.038 -6.380 -10.883 1.00 0.00 47 GLY A C 3
ATOM 3437 O O . GLY A 1 47 ? -3.898 -5.510 -11.024 1.00 0.00 47 GLY A O 3
ATOM 3441 N N . ASP A 1 48 ? -3.209 -7.447 -10.110 1.00 0.00 48 ASP A N 3
ATOM 3442 C CA . ASP A 1 48 ? -4.445 -7.661 -9.366 1.00 0.00 48 ASP A CA 3
ATOM 3443 C C . ASP A 1 48 ? -4.628 -6.590 -8.296 1.00 0.00 48 ASP A C 3
ATOM 3444 O O . ASP A 1 48 ? -3.759 -6.392 -7.446 1.00 0.00 48 ASP A O 3
ATOM 3453 N N . TRP A 1 49 ? -5.762 -5.900 -8.345 1.00 0.00 49 TRP A N 3
ATOM 3454 C CA . TRP A 1 49 ? -6.058 -4.847 -7.380 1.00 0.00 49 TRP A CA 3
ATOM 3455 C C . TRP A 1 49 ? -6.446 -5.440 -6.029 1.00 0.00 49 TRP A C 3
ATOM 3456 O O . TRP A 1 49 ? -6.924 -6.571 -5.951 1.00 0.00 49 TRP A O 3
ATOM 3477 N N . LEU A 1 50 ? -6.238 -4.668 -4.968 1.00 0.00 50 LEU A N 3
ATOM 3478 C CA . LEU A 1 50 ? -6.567 -5.117 -3.620 1.00 0.00 50 LEU A CA 3
ATOM 3479 C C . LEU A 1 50 ? -7.071 -3.957 -2.768 1.00 0.00 50 LEU A C 3
ATOM 3480 O O . LEU A 1 50 ? -6.578 -2.833 -2.873 1.00 0.00 50 LEU A O 3
ATOM 3496 N N . THR A 1 51 ? -8.058 -4.237 -1.922 1.00 0.00 51 THR A N 3
ATOM 3497 C CA . THR A 1 51 ? -8.631 -3.218 -1.052 1.00 0.00 51 THR A CA 3
ATOM 3498 C C . THR A 1 51 ? -7.670 -2.851 0.073 1.00 0.00 51 THR A C 3
ATOM 3499 O O . THR A 1 51 ? -6.931 -3.700 0.573 1.00 0.00 51 THR A O 3
ATOM 3510 N N . VAL A 1 52 ? -7.685 -1.582 0.468 1.00 0.00 52 VAL A N 3
ATOM 3511 C CA . VAL A 1 52 ? -6.815 -1.104 1.537 1.00 0.00 52 VAL A CA 3
ATOM 3512 C C . VAL A 1 52 ? -6.596 -2.182 2.592 1.00 0.00 52 VAL A C 3
ATOM 3513 O O . VAL A 1 52 ? -5.502 -2.317 3.140 1.00 0.00 52 VAL A O 3
ATOM 3526 N N . LYS A 1 53 ? -7.644 -2.950 2.871 1.00 0.00 53 LYS A N 3
ATOM 3527 C CA . LYS A 1 53 ? -7.568 -4.019 3.860 1.00 0.00 53 LYS A CA 3
ATOM 3528 C C . LYS A 1 53 ? -6.873 -5.247 3.280 1.00 0.00 53 LYS A C 3
ATOM 3529 O O . LYS A 1 53 ? -5.965 -5.805 3.895 1.00 0.00 53 LYS A O 3
ATOM 3548 N N . GLU A 1 54 ? -7.305 -5.661 2.093 1.00 0.00 54 GLU A N 3
ATOM 3549 C CA . GLU A 1 54 ? -6.722 -6.823 1.431 1.00 0.00 54 GLU A CA 3
ATOM 3550 C C . GLU A 1 54 ? -5.200 -6.722 1.396 1.00 0.00 54 GLU A C 3
ATOM 3551 O O . GLU A 1 54 ? -4.498 -7.555 1.970 1.00 0.00 54 GLU A O 3
ATOM 3563 N N . PHE A 1 55 ? -4.696 -5.696 0.718 1.00 0.00 55 PHE A N 3
ATOM 3564 C CA . PHE A 1 55 ? -3.258 -5.487 0.605 1.00 0.00 55 PHE A CA 3
ATOM 3565 C C . PHE A 1 55 ? -2.544 -5.913 1.885 1.00 0.00 55 PHE A C 3
ATOM 3566 O O . PHE A 1 55 ? -1.508 -6.574 1.840 1.00 0.00 55 PHE A O 3
ATOM 3583 N N . LEU A 1 56 ? -3.107 -5.527 3.025 1.00 0.00 56 LEU A N 3
ATOM 3584 C CA . LEU A 1 56 ? -2.526 -5.868 4.319 1.00 0.00 56 LEU A CA 3
ATOM 3585 C C . LEU A 1 56 ? -2.465 -7.380 4.507 1.00 0.00 56 LEU A C 3
ATOM 3586 O O . LEU A 1 56 ? -1.410 -7.937 4.807 1.00 0.00 56 LEU A O 3
ATOM 3602 N N . ASN A 1 57 ? -3.606 -8.039 4.328 1.00 0.00 57 ASN A N 3
ATOM 3603 C CA . ASN A 1 57 ? -3.683 -9.487 4.479 1.00 0.00 57 ASN A CA 3
ATOM 3604 C C . ASN A 1 57 ? -2.605 -10.179 3.650 1.00 0.00 57 ASN A C 3
ATOM 3605 O O . ASN A 1 57 ? -2.001 -11.155 4.092 1.00 0.00 57 ASN A O 3
ATOM 3616 N N . GLU A 1 58 ? -2.370 -9.664 2.447 1.00 0.00 58 GLU A N 3
ATOM 3617 C CA . GLU A 1 58 ? -1.365 -10.233 1.557 1.00 0.00 58 GLU A CA 3
ATOM 3618 C C . GLU A 1 58 ? -0.015 -10.345 2.261 1.00 0.00 58 GLU A C 3
ATOM 3619 O O . GLU A 1 58 ? 0.714 -11.318 2.077 1.00 0.00 58 GLU A O 3
ATOM 3631 N N . GLY A 1 59 ? 0.310 -9.339 3.068 1.00 0.00 59 GLY A N 3
ATOM 3632 C CA . GLY A 1 59 ? 1.570 -9.343 3.787 1.00 0.00 59 GLY A CA 3
ATOM 3633 C C . GLY A 1 59 ? 1.484 -10.087 5.105 1.00 0.00 59 GLY A C 3
ATOM 3634 O O . GLY A 1 59 ? 2.418 -10.787 5.493 1.00 0.00 59 GLY A O 3
ATOM 3638 N N . GLY A 1 60 ? 0.359 -9.934 5.797 1.00 0.00 60 GLY A N 3
ATOM 3639 C CA . GLY A 1 60 ? 0.176 -10.601 7.072 1.00 0.00 60 GLY A CA 3
ATOM 3640 C C . GLY A 1 60 ? 0.029 -9.624 8.222 1.00 0.00 60 GLY A C 3
ATOM 3641 O O . GLY A 1 60 ? 0.377 -9.938 9.360 1.00 0.00 60 GLY A O 3
ATOM 3645 N N . ARG A 1 61 ? -0.486 -8.436 7.925 1.00 0.00 61 ARG A N 3
ATOM 3646 C CA . ARG A 1 61 ? -0.674 -7.409 8.942 1.00 0.00 61 ARG A CA 3
ATOM 3647 C C . ARG A 1 61 ? -2.153 -7.065 9.100 1.00 0.00 61 ARG A C 3
ATOM 3648 O O . ARG A 1 61 ? -2.502 -6.033 9.671 1.00 0.00 61 ARG A O 3
ATOM 3669 N N . ALA A 1 62 ? -3.015 -7.938 8.590 1.00 0.00 62 ALA A N 3
ATOM 3670 C CA . ALA A 1 62 ? -4.455 -7.728 8.676 1.00 0.00 62 ALA A CA 3
ATOM 3671 C C . ALA A 1 62 ? -4.858 -7.250 10.066 1.00 0.00 62 ALA A C 3
ATOM 3672 O O . ALA A 1 62 ? -5.689 -6.352 10.210 1.00 0.00 62 ALA A O 3
ATOM 3679 N N . THR A 1 63 ? -4.266 -7.857 11.090 1.00 0.00 63 THR A N 3
ATOM 3680 C CA . THR A 1 63 ? -4.565 -7.495 12.470 1.00 0.00 63 THR A CA 3
ATOM 3681 C C . THR A 1 63 ? -4.529 -5.983 12.662 1.00 0.00 63 THR A C 3
ATOM 3682 O O . THR A 1 63 ? -5.376 -5.415 13.351 1.00 0.00 63 THR A O 3
ATOM 3693 N N . SER A 1 64 ? -3.544 -5.336 12.047 1.00 0.00 64 SER A N 3
ATOM 3694 C CA . SER A 1 64 ? -3.396 -3.890 12.153 1.00 0.00 64 SER A CA 3
ATOM 3695 C C . SER A 1 64 ? -4.672 -3.179 11.713 1.00 0.00 64 SER A C 3
ATOM 3696 O O . SER A 1 64 ? -5.394 -3.659 10.837 1.00 0.00 64 SER A O 3
ATOM 3704 N N . LYS A 1 65 ? -4.946 -2.033 12.326 1.00 0.00 65 LYS A N 3
ATOM 3705 C CA . LYS A 1 65 ? -6.134 -1.253 11.998 1.00 0.00 65 LYS A CA 3
ATOM 3706 C C . LYS A 1 65 ? -5.796 -0.132 11.021 1.00 0.00 65 LYS A C 3
ATOM 3707 O O . LYS A 1 65 ? -6.463 0.037 10.000 1.00 0.00 65 LYS A O 3
ATOM 3726 N N . ASP A 1 66 ? -4.757 0.631 11.340 1.00 0.00 66 ASP A N 3
ATOM 3727 C CA . ASP A 1 66 ? -4.329 1.735 10.489 1.00 0.00 66 ASP A CA 3
ATOM 3728 C C . ASP A 1 66 ? -3.539 1.222 9.289 1.00 0.00 66 ASP A C 3
ATOM 3729 O O . ASP A 1 66 ? -2.427 0.714 9.437 1.00 0.00 66 ASP A O 3
ATOM 3738 N N . TRP A 1 67 ? -4.120 1.358 8.103 1.00 0.00 67 TRP A N 3
ATOM 3739 C CA . TRP A 1 67 ? -3.470 0.907 6.877 1.00 0.00 67 TRP A CA 3
ATOM 3740 C C . TRP A 1 67 ? -2.364 1.870 6.461 1.00 0.00 67 TRP A C 3
ATOM 3741 O O . TRP A 1 67 ? -1.371 1.467 5.855 1.00 0.00 67 TRP A O 3
ATOM 3762 N N . LYS A 1 68 ? -2.540 3.145 6.791 1.00 0.00 68 LYS A N 3
ATOM 3763 C CA . LYS A 1 68 ? -1.556 4.167 6.453 1.00 0.00 68 LYS A CA 3
ATOM 3764 C C . LYS A 1 68 ? -0.252 3.938 7.211 1.00 0.00 68 LYS A C 3
ATOM 3765 O O . LYS A 1 68 ? 0.814 4.367 6.774 1.00 0.00 68 LYS A O 3
ATOM 3784 N N . GLY A 1 69 ? -0.346 3.257 8.350 1.00 0.00 69 GLY A N 3
ATOM 3785 C CA . GLY A 1 69 ? 0.834 2.982 9.149 1.00 0.00 69 GLY A CA 3
ATOM 3786 C C . GLY A 1 69 ? 1.572 1.742 8.685 1.00 0.00 69 GLY A C 3
ATOM 3787 O O . GLY A 1 69 ? 2.798 1.743 8.580 1.00 0.00 69 GLY A O 3
ATOM 3791 N N . VAL A 1 70 ? 0.823 0.679 8.409 1.00 0.00 70 VAL A N 3
ATOM 3792 C CA . VAL A 1 70 ? 1.414 -0.575 7.955 1.00 0.00 70 VAL A CA 3
ATOM 3793 C C . VAL A 1 70 ? 2.012 -0.427 6.560 1.00 0.00 70 VAL A C 3
ATOM 3794 O O . VAL A 1 70 ? 3.125 -0.885 6.299 1.00 0.00 70 VAL A O 3
ATOM 3807 N N . ILE A 1 71 ? 1.266 0.216 5.668 1.00 0.00 71 ILE A N 3
ATOM 3808 C CA . ILE A 1 71 ? 1.724 0.426 4.300 1.00 0.00 71 ILE A CA 3
ATOM 3809 C C . ILE A 1 71 ? 2.808 1.496 4.240 1.00 0.00 71 ILE A C 3
ATOM 3810 O O . ILE A 1 71 ? 2.653 2.582 4.799 1.00 0.00 71 ILE A O 3
ATOM 3826 N N . ARG A 1 72 ? 3.905 1.183 3.558 1.00 0.00 72 ARG A N 3
ATOM 3827 C CA . ARG A 1 72 ? 5.015 2.119 3.425 1.00 0.00 72 ARG A CA 3
ATOM 3828 C C . ARG A 1 72 ? 5.203 2.535 1.969 1.00 0.00 72 ARG A C 3
ATOM 3829 O O . ARG A 1 72 ? 5.082 1.715 1.058 1.00 0.00 72 ARG A O 3
ATOM 3850 N N . CYS A 1 73 ? 5.500 3.813 1.758 1.00 0.00 73 CYS A N 3
ATOM 3851 C CA . CYS A 1 73 ? 5.704 4.338 0.413 1.00 0.00 73 CYS A CA 3
ATOM 3852 C C . CYS A 1 73 ? 7.098 4.940 0.270 1.00 0.00 73 CYS A C 3
ATOM 3853 O O . CYS A 1 73 ? 7.386 6.000 0.824 1.00 0.00 73 CYS A O 3
ATOM 3861 N N . ASN A 1 74 ? 7.959 4.255 -0.475 1.00 0.00 74 ASN A N 3
ATOM 3862 C CA . ASN A 1 74 ? 9.324 4.722 -0.689 1.00 0.00 74 ASN A CA 3
ATOM 3863 C C . ASN A 1 74 ? 10.090 4.784 0.629 1.00 0.00 74 ASN A C 3
ATOM 3864 O O . ASN A 1 74 ? 10.964 5.631 0.811 1.00 0.00 74 ASN A O 3
ATOM 3875 N N . GLY A 1 75 ? 9.756 3.881 1.545 1.00 0.00 75 GLY A N 3
ATOM 3876 C CA . GLY A 1 75 ? 10.422 3.850 2.835 1.00 0.00 75 GLY A CA 3
ATOM 3877 C C . GLY A 1 75 ? 9.748 4.745 3.856 1.00 0.00 75 GLY A C 3
ATOM 3878 O O . GLY A 1 75 ? 10.119 4.746 5.029 1.00 0.00 75 GLY A O 3
ATOM 3882 N N . GLU A 1 76 ? 8.758 5.511 3.409 1.00 0.00 76 GLU A N 3
ATOM 3883 C CA . GLU A 1 76 ? 8.034 6.416 4.293 1.00 0.00 76 GLU A CA 3
AT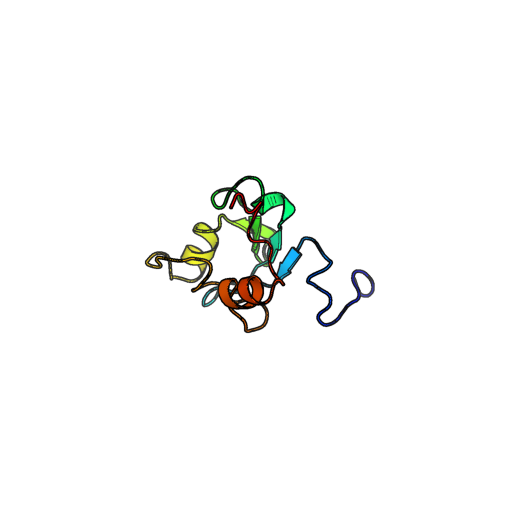OM 3884 C C . GLU A 1 76 ? 6.546 6.077 4.319 1.00 0.00 76 GLU A C 3
ATOM 3885 O O . GLU A 1 76 ? 5.891 6.021 3.277 1.00 0.00 76 GLU A O 3
ATOM 3897 N N . THR A 1 77 ? 6.017 5.852 5.518 1.00 0.00 77 THR A N 3
ATOM 3898 C CA . THR A 1 77 ? 4.608 5.517 5.681 1.00 0.00 77 THR A CA 3
ATOM 3899 C C . THR A 1 77 ? 3.714 6.581 5.054 1.00 0.00 77 THR A C 3
ATOM 3900 O O . THR A 1 77 ? 4.022 7.771 5.103 1.00 0.00 77 THR A O 3
ATOM 3911 N N . LEU A 1 78 ? 2.606 6.144 4.466 1.00 0.00 78 LEU A N 3
ATOM 3912 C CA . LEU A 1 78 ? 1.666 7.060 3.830 1.00 0.00 78 LEU A CA 3
ATOM 3913 C C . LEU A 1 78 ? 1.367 8.250 4.736 1.00 0.00 78 LEU A C 3
ATOM 3914 O O . LEU A 1 78 ? 1.357 9.397 4.289 1.00 0.00 78 LEU A O 3
ATOM 3930 N N . ARG A 1 79 ? 1.125 7.968 6.012 1.00 0.00 79 ARG A N 3
ATOM 3931 C CA . ARG A 1 79 ? 0.825 9.014 6.982 1.00 0.00 79 ARG A CA 3
ATOM 3932 C C . ARG A 1 79 ? 1.937 10.059 7.016 1.00 0.00 79 ARG A C 3
ATOM 3933 O O . ARG A 1 79 ? 1.673 11.258 7.108 1.00 0.00 79 ARG A O 3
ATOM 3954 N N . HIS A 1 80 ? 3.180 9.595 6.941 1.00 0.00 80 HIS A N 3
ATOM 3955 C CA . HIS A 1 80 ? 4.332 10.489 6.963 1.00 0.00 80 HIS A CA 3
ATOM 3956 C C . HIS A 1 80 ? 4.321 11.421 5.755 1.00 0.00 80 HIS A C 3
ATOM 3957 O O . HIS A 1 80 ? 4.527 12.627 5.887 1.00 0.00 80 HIS A O 3
ATOM 3972 N N . LEU A 1 81 ? 4.079 10.853 4.578 1.00 0.00 81 LEU A N 3
ATOM 3973 C CA . LEU A 1 81 ? 4.041 11.632 3.346 1.00 0.00 81 LEU A CA 3
ATOM 3974 C C . LEU A 1 81 ? 2.959 12.704 3.413 1.00 0.00 81 LEU A C 3
ATOM 3975 O O . LEU A 1 81 ? 3.177 13.846 3.010 1.00 0.00 81 LEU A O 3
ATOM 3991 N N . GLU A 1 82 ? 1.791 12.327 3.925 1.00 0.00 82 GLU A N 3
ATOM 3992 C CA . GLU A 1 82 ? 0.674 13.256 4.044 1.00 0.00 82 GLU A CA 3
ATOM 3993 C C . GLU A 1 82 ? 1.053 14.455 4.908 1.00 0.00 82 GLU A C 3
ATOM 3994 O O . GLU A 1 82 ? 0.730 15.596 4.580 1.00 0.00 82 GLU A O 3
ATOM 4006 N N . GLN A 1 83 ? 1.740 14.187 6.014 1.00 0.00 83 GLN A N 3
ATOM 4007 C CA . GLN A 1 83 ? 2.162 15.243 6.926 1.00 0.00 83 GLN A CA 3
ATOM 4008 C C . GLN A 1 83 ? 3.044 16.260 6.210 1.00 0.00 83 GLN A C 3
ATOM 4009 O O . GLN A 1 83 ? 2.979 17.458 6.485 1.00 0.00 83 GLN A O 3
ATOM 4023 N N . LYS A 1 84 ? 3.871 15.774 5.290 1.00 0.00 84 LYS A N 3
ATOM 4024 C CA . LYS A 1 84 ? 4.767 16.640 4.532 1.00 0.00 84 LYS A CA 3
ATOM 4025 C C . LYS A 1 84 ? 4.060 17.220 3.311 1.00 0.00 84 LYS A C 3
ATOM 4026 O O . LYS A 1 84 ? 4.696 17.790 2.426 1.00 0.00 84 LYS A O 3
ATOM 4045 N N . GLY A 1 85 ? 2.739 17.072 3.272 1.00 0.00 85 GLY A N 3
ATOM 4046 C CA . GLY A 1 85 ? 1.968 17.588 2.156 1.00 0.00 85 GLY A CA 3
ATOM 4047 C C . GLY A 1 85 ? 2.342 16.933 0.841 1.00 0.00 85 GLY A C 3
ATOM 4048 O O . GLY A 1 85 ? 2.335 17.579 -0.206 1.00 0.00 85 GLY A O 3
ATOM 4052 N N . LEU A 1 86 ? 2.671 15.647 0.895 1.00 0.00 86 LEU A N 3
ATOM 4053 C CA . LEU A 1 86 ? 3.051 14.904 -0.301 1.00 0.00 86 LEU A CA 3
ATOM 4054 C C . LEU A 1 86 ? 1.894 14.042 -0.797 1.00 0.00 86 LEU A C 3
ATOM 4055 O O . LEU A 1 86 ? 1.722 13.847 -2.000 1.00 0.00 86 LEU A O 3
ATOM 4071 N N . LEU A 1 87 ? 1.103 13.528 0.139 1.00 0.00 87 LEU A N 3
ATOM 4072 C CA . LEU A 1 87 ? -0.038 12.687 -0.202 1.00 0.00 87 LEU A CA 3
ATOM 4073 C C . LEU A 1 87 ? -1.347 13.450 -0.033 1.00 0.00 87 LEU A C 3
ATOM 4074 O O . LEU A 1 87 ? -1.436 14.383 0.766 1.00 0.00 87 LEU A O 3
ATOM 4090 N N . PHE A 1 88 ? -2.362 13.049 -0.791 1.00 0.00 88 PHE A N 3
ATOM 4091 C CA . PHE A 1 88 ? -3.667 13.695 -0.726 1.00 0.00 88 PHE A CA 3
ATOM 4092 C C . PHE A 1 88 ? -4.568 13.002 0.291 1.00 0.00 88 PHE A C 3
ATOM 4093 O O . PHE A 1 88 ? -5.360 13.648 0.978 1.00 0.00 88 PHE A O 3
ATOM 4110 N N . SER A 1 89 ? -4.442 11.682 0.382 1.00 0.00 89 SER A N 3
ATOM 4111 C CA . SER A 1 89 ? -5.247 10.899 1.312 1.00 0.00 89 SER A CA 3
ATOM 4112 C C . SER A 1 89 ? -6.727 11.242 1.171 1.00 0.00 89 SER A C 3
ATOM 4113 O O . SER A 1 89 ? -7.439 11.386 2.164 1.00 0.00 89 SER A O 3
ATOM 4121 N N . GLY A 1 90 ? -7.183 11.372 -0.071 1.00 0.00 90 GLY A N 3
ATOM 4122 C CA . GLY A 1 90 ? -8.575 11.698 -0.320 1.00 0.00 90 GLY A CA 3
ATOM 4123 C C . GLY A 1 90 ? -8.827 13.192 -0.336 1.00 0.00 90 GLY A C 3
ATOM 4124 O O . GLY A 1 90 ? -8.038 13.982 0.183 1.00 0.00 90 GLY A O 3
ATOM 4128 N N . PRO A 1 91 ? -9.949 13.601 -0.946 1.00 0.00 91 PRO A N 3
ATOM 4129 C CA . PRO A 1 91 ? -10.329 15.013 -1.044 1.00 0.00 91 PRO A CA 3
ATOM 4130 C C . PRO A 1 91 ? -10.731 15.600 0.305 1.00 0.00 91 PRO A C 3
ATOM 4131 O O . PRO A 1 91 ? -11.568 15.039 1.011 1.00 0.00 91 PRO A O 3
ATOM 4142 N N . SER A 1 92 ? -10.130 16.732 0.656 1.00 0.00 92 SER A N 3
ATOM 4143 C CA . SER A 1 92 ? -10.424 17.393 1.922 1.00 0.00 92 SER A CA 3
ATOM 4144 C C . SER A 1 92 ? -11.334 18.599 1.707 1.00 0.00 92 SER A C 3
ATOM 4145 O O . SER A 1 92 ? -10.888 19.656 1.263 1.00 0.00 92 SER A O 3
ATOM 4153 N N . SER A 1 93 ? -12.614 18.431 2.025 1.00 0.00 93 SER A N 3
ATOM 4154 C CA . SER A 1 93 ? -13.589 19.503 1.864 1.00 0.00 93 SER A CA 3
ATOM 4155 C C . SER A 1 93 ? -14.640 19.452 2.969 1.00 0.00 93 SER A C 3
ATOM 4156 O O . SER A 1 93 ? -14.875 18.405 3.570 1.00 0.00 93 SER A O 3
ATOM 4164 N N . GLY A 1 94 ? -15.270 20.594 3.231 1.00 0.00 94 GLY A N 3
ATOM 4165 C CA . GLY A 1 94 ? -16.288 20.659 4.263 1.00 0.00 94 GLY A CA 3
ATOM 4166 C C . GLY A 1 94 ? -16.346 22.017 4.934 1.00 0.00 94 GLY A C 3
ATOM 4167 O O . GLY A 1 94 ? -16.338 23.049 4.264 1.00 0.00 94 GLY A O 3
ATOM 4171 N N . GLY A 1 1 ? 1.301 16.824 -37.485 1.00 0.00 1 GLY A N 4
ATOM 4172 C CA . GLY A 1 1 ? 1.274 17.765 -36.381 1.00 0.00 1 GLY A CA 4
ATOM 4173 C C . GLY A 1 1 ? 2.519 17.684 -35.520 1.00 0.00 1 GLY A C 4
ATOM 4174 O O . GLY A 1 1 ? 3.310 16.749 -35.646 1.00 0.00 1 GLY A O 4
ATOM 4178 N N . SER A 1 2 ? 2.696 18.667 -34.643 1.00 0.00 2 SER A N 4
ATOM 4179 C CA . SER A 1 2 ? 3.857 18.707 -33.762 1.00 0.00 2 SER A CA 4
ATOM 4180 C C . SER A 1 2 ? 3.568 17.984 -32.450 1.00 0.00 2 SER A C 4
ATOM 4181 O O . SER A 1 2 ? 2.722 18.413 -31.666 1.00 0.00 2 SER A O 4
ATOM 4189 N N . SER A 1 3 ? 4.277 16.884 -32.219 1.00 0.00 3 SER A N 4
ATOM 4190 C CA . SER A 1 3 ? 4.095 16.098 -31.004 1.00 0.00 3 SER A CA 4
ATOM 4191 C C . SER A 1 3 ? 4.585 16.867 -29.781 1.00 0.00 3 SER A C 4
ATOM 4192 O O . SER A 1 3 ? 5.644 17.493 -29.811 1.00 0.00 3 SER A O 4
ATOM 4200 N N . GLY A 1 4 ? 3.806 16.814 -28.705 1.00 0.00 4 GLY A N 4
ATOM 4201 C CA . GLY A 1 4 ? 4.176 17.510 -27.487 1.00 0.00 4 GLY A CA 4
ATOM 4202 C C . GLY A 1 4 ? 5.542 17.096 -26.975 1.00 0.00 4 GLY A C 4
ATOM 4203 O O . GLY A 1 4 ? 6.038 16.021 -27.310 1.00 0.00 4 GLY A O 4
ATOM 4207 N N . SER A 1 5 ? 6.152 17.953 -26.163 1.00 0.00 5 SER A N 4
ATOM 4208 C CA . SER A 1 5 ? 7.472 17.674 -25.609 1.00 0.00 5 SER A CA 4
ATOM 4209 C C . SER A 1 5 ? 7.357 17.018 -24.236 1.00 0.00 5 SER A C 4
ATOM 4210 O O . SER A 1 5 ? 6.440 17.313 -23.470 1.00 0.00 5 SER A O 4
ATOM 4218 N N . SER A 1 6 ? 8.295 16.127 -23.932 1.00 0.00 6 SER A N 4
ATOM 4219 C CA . SER A 1 6 ? 8.298 15.426 -22.654 1.00 0.00 6 SER A CA 4
ATOM 4220 C C . SER A 1 6 ? 9.409 15.951 -21.749 1.00 0.00 6 SER A C 4
ATOM 4221 O O . SER A 1 6 ? 10.506 16.263 -22.211 1.00 0.00 6 SER A O 4
ATOM 4229 N N . GLY A 1 7 ? 9.116 16.045 -20.456 1.00 0.00 7 GLY A N 4
ATOM 4230 C CA . GLY A 1 7 ? 10.099 16.532 -19.506 1.00 0.00 7 GLY A CA 4
ATOM 4231 C C . GLY A 1 7 ? 10.369 15.541 -18.391 1.00 0.00 7 GLY A C 4
ATOM 4232 O O . GLY A 1 7 ? 10.958 14.485 -18.620 1.00 0.00 7 GLY A O 4
ATOM 4236 N N . ASN A 1 8 ? 9.938 15.882 -17.181 1.00 0.00 8 ASN A N 4
ATOM 4237 C CA . ASN A 1 8 ? 10.139 15.014 -16.026 1.00 0.00 8 ASN A CA 4
ATOM 4238 C C . ASN A 1 8 ? 9.128 15.328 -14.927 1.00 0.00 8 ASN A C 4
ATOM 4239 O O . ASN A 1 8 ? 9.119 16.427 -14.373 1.00 0.00 8 ASN A O 4
ATOM 4250 N N . ASP A 1 9 ? 8.278 14.355 -14.618 1.00 0.00 9 ASP A N 4
ATOM 4251 C CA . ASP A 1 9 ? 7.263 14.526 -13.585 1.00 0.00 9 ASP A CA 4
ATOM 4252 C C . ASP A 1 9 ? 7.491 13.553 -12.433 1.00 0.00 9 ASP A C 4
ATOM 4253 O O . ASP A 1 9 ? 7.849 12.395 -12.647 1.00 0.00 9 ASP A O 4
ATOM 4262 N N . ALA A 1 10 ? 7.282 14.031 -11.211 1.00 0.00 10 ALA A N 4
ATOM 4263 C CA . ALA A 1 10 ? 7.465 13.203 -10.025 1.00 0.00 10 ALA A CA 4
ATOM 4264 C C . ALA A 1 10 ? 6.188 12.442 -9.685 1.00 0.00 10 ALA A C 4
ATOM 4265 O O . ALA A 1 10 ? 5.086 12.878 -10.019 1.00 0.00 10 ALA A O 4
ATOM 4272 N N . VAL A 1 11 ? 6.343 11.302 -9.020 1.00 0.00 11 VAL A N 4
ATOM 4273 C CA . VAL A 1 11 ? 5.202 10.480 -8.635 1.00 0.00 11 VAL A CA 4
ATOM 4274 C C . VAL A 1 11 ? 4.079 11.334 -8.057 1.00 0.00 11 VAL A C 4
ATOM 4275 O O . VAL A 1 11 ? 2.900 11.019 -8.218 1.00 0.00 11 VAL A O 4
ATOM 4288 N N . ASP A 1 12 ? 4.454 12.417 -7.385 1.00 0.00 12 ASP A N 4
ATOM 4289 C CA . ASP A 1 12 ? 3.478 13.319 -6.783 1.00 0.00 12 ASP A CA 4
ATOM 4290 C C . ASP A 1 12 ? 2.379 13.673 -7.780 1.00 0.00 12 ASP A C 4
ATOM 4291 O O . ASP A 1 12 ? 1.205 13.759 -7.421 1.00 0.00 12 ASP A O 4
ATOM 4300 N N . PHE A 1 13 ? 2.768 13.878 -9.034 1.00 0.00 13 PHE A N 4
ATOM 4301 C CA . PHE A 1 13 ? 1.816 14.225 -10.083 1.00 0.00 13 PHE A CA 4
ATOM 4302 C C . PHE A 1 13 ? 0.932 13.032 -10.432 1.00 0.00 13 PHE A C 4
ATOM 4303 O O . PHE A 1 13 ? -0.293 13.107 -10.346 1.00 0.00 13 PHE A O 4
ATOM 4320 N N . SER A 1 14 ? 1.564 11.931 -10.827 1.00 0.00 14 SER A N 4
ATOM 4321 C CA . SER A 1 14 ? 0.836 10.721 -11.193 1.00 0.00 14 SER A CA 4
ATOM 4322 C C . SER A 1 14 ? -0.118 10.302 -10.079 1.00 0.00 14 SER A C 4
ATOM 4323 O O . SER A 1 14 ? 0.223 10.321 -8.896 1.00 0.00 14 SER A O 4
ATOM 4331 N N . PRO A 1 15 ? -1.342 9.914 -10.464 1.00 0.00 15 PRO A N 4
ATOM 4332 C CA . PRO A 1 15 ? -2.371 9.482 -9.513 1.00 0.00 15 PRO A CA 4
ATOM 4333 C C . PRO A 1 15 ? -2.040 8.139 -8.871 1.00 0.00 15 PRO A C 4
ATOM 4334 O O . PRO A 1 15 ? -2.824 7.604 -8.086 1.00 0.00 15 PRO A O 4
ATOM 4345 N N . THR A 1 16 ? -0.875 7.598 -9.210 1.00 0.00 16 THR A N 4
ATOM 4346 C CA . THR A 1 16 ? -0.440 6.316 -8.668 1.00 0.00 16 THR A CA 4
ATOM 4347 C C . THR A 1 16 ? 0.852 6.465 -7.873 1.00 0.00 16 THR A C 4
ATOM 4348 O O . THR A 1 16 ? 1.749 7.212 -8.263 1.00 0.00 16 THR A O 4
ATOM 4359 N N . LEU A 1 17 ? 0.940 5.750 -6.757 1.00 0.00 17 LEU A N 4
ATOM 4360 C CA . LEU A 1 17 ? 2.125 5.802 -5.907 1.00 0.00 17 LEU A CA 4
ATOM 4361 C C . LEU A 1 17 ? 2.557 4.400 -5.490 1.00 0.00 17 LEU A C 4
ATOM 4362 O O . LEU A 1 17 ? 1.740 3.553 -5.128 1.00 0.00 17 LEU A O 4
ATOM 4378 N N . PRO A 1 18 ? 3.873 4.147 -5.541 1.00 0.00 18 PRO A N 4
ATOM 4379 C CA . PRO A 1 18 ? 4.445 2.849 -5.171 1.00 0.00 18 PRO A CA 4
ATOM 4380 C C . PRO A 1 18 ? 4.352 2.580 -3.673 1.00 0.00 18 PRO A C 4
ATOM 4381 O O . PRO A 1 18 ? 5.012 3.241 -2.871 1.00 0.00 18 PRO A O 4
ATOM 4392 N N . VAL A 1 19 ? 3.528 1.605 -3.302 1.00 0.00 19 VAL A N 4
ATOM 4393 C CA . VAL A 1 19 ? 3.350 1.247 -1.900 1.00 0.00 19 VAL A CA 4
ATOM 4394 C C . VAL A 1 19 ? 3.858 -0.164 -1.623 1.00 0.00 19 VAL A C 4
ATOM 4395 O O . VAL A 1 19 ? 4.001 -0.975 -2.539 1.00 0.00 19 VAL A O 4
ATOM 4408 N N . THR A 1 20 ? 4.128 -0.452 -0.354 1.00 0.00 20 THR A N 4
ATOM 4409 C CA . THR A 1 20 ? 4.621 -1.764 0.044 1.00 0.00 20 THR A CA 4
ATOM 4410 C C . THR A 1 20 ? 4.214 -2.094 1.475 1.00 0.00 20 THR A C 4
ATOM 4411 O O . THR A 1 20 ? 4.340 -1.261 2.374 1.00 0.00 20 THR A O 4
ATOM 4422 N N . CYS A 1 21 ? 3.726 -3.312 1.681 1.00 0.00 21 CYS A N 4
ATOM 4423 C CA . CYS A 1 21 ? 3.300 -3.751 3.005 1.00 0.00 21 CYS A CA 4
ATOM 4424 C C . CYS A 1 21 ? 3.886 -5.119 3.339 1.00 0.00 21 CYS A C 4
ATOM 4425 O O . CYS A 1 21 ? 3.421 -6.144 2.841 1.00 0.00 21 CYS A O 4
ATOM 4433 N N . GLY A 1 22 ? 4.913 -5.128 4.184 1.00 0.00 22 GLY A N 4
ATOM 4434 C CA . GLY A 1 22 ? 5.547 -6.375 4.568 1.00 0.00 22 GLY A CA 4
ATOM 4435 C C . GLY A 1 22 ? 6.205 -7.076 3.396 1.00 0.00 22 GLY A C 4
ATOM 4436 O O . GLY A 1 22 ? 7.223 -6.616 2.879 1.00 0.00 22 GLY A O 4
ATOM 4440 N N . LYS A 1 23 ? 5.623 -8.194 2.975 1.00 0.00 23 LYS A N 4
ATOM 4441 C CA . LYS A 1 23 ? 6.158 -8.961 1.857 1.00 0.00 23 LYS A CA 4
ATOM 4442 C C . LYS A 1 23 ? 5.301 -8.775 0.609 1.00 0.00 23 LYS A C 4
ATOM 4443 O O . LYS A 1 23 ? 5.395 -9.550 -0.342 1.00 0.00 23 LYS A O 4
ATOM 4462 N N . ALA A 1 24 ? 4.466 -7.741 0.620 1.00 0.00 24 ALA A N 4
ATOM 4463 C CA . ALA A 1 24 ? 3.595 -7.451 -0.512 1.00 0.00 24 ALA A CA 4
ATOM 4464 C C . ALA A 1 24 ? 3.991 -6.143 -1.190 1.00 0.00 24 ALA A C 4
ATOM 4465 O O . ALA A 1 24 ? 4.547 -5.247 -0.555 1.00 0.00 24 ALA A O 4
ATOM 4472 N N . LYS A 1 25 ? 3.703 -6.041 -2.483 1.00 0.00 25 LYS A N 4
ATOM 4473 C CA . LYS A 1 25 ? 4.029 -4.843 -3.247 1.00 0.00 25 LYS A CA 4
ATOM 4474 C C . LYS A 1 25 ? 2.946 -4.545 -4.279 1.00 0.00 25 LYS A C 4
ATOM 4475 O O . LYS A 1 25 ? 2.464 -5.444 -4.965 1.00 0.00 25 LYS A O 4
ATOM 4494 N N . GLY A 1 26 ? 2.568 -3.274 -4.383 1.00 0.00 26 GLY A N 4
ATOM 4495 C CA . GLY A 1 26 ? 1.545 -2.880 -5.334 1.00 0.00 26 GLY A CA 4
ATOM 4496 C C . GLY A 1 26 ? 1.608 -1.404 -5.673 1.00 0.00 26 GLY A C 4
ATOM 4497 O O . GLY A 1 26 ? 2.677 -0.793 -5.631 1.00 0.00 26 GLY A O 4
ATOM 4501 N N . THR A 1 27 ? 0.459 -0.827 -6.014 1.00 0.00 27 THR A N 4
ATOM 4502 C CA . THR A 1 27 ? 0.388 0.585 -6.365 1.00 0.00 27 THR A CA 4
ATOM 4503 C C . THR A 1 27 ? -0.957 1.184 -5.968 1.00 0.00 27 THR A C 4
ATOM 4504 O O . THR A 1 27 ? -2.011 0.667 -6.338 1.00 0.00 27 THR A O 4
ATOM 4515 N N . LEU A 1 28 ? -0.913 2.276 -5.213 1.00 0.00 28 LEU A N 4
ATOM 4516 C CA . LEU A 1 28 ? -2.129 2.946 -4.766 1.00 0.00 28 LEU A CA 4
ATOM 4517 C C . LEU A 1 28 ? -2.566 4.008 -5.770 1.00 0.00 28 LEU A C 4
ATOM 4518 O O . LEU A 1 28 ? -1.763 4.831 -6.208 1.00 0.00 28 LEU A O 4
ATOM 4534 N N . PHE A 1 29 ? -3.845 3.983 -6.129 1.00 0.00 29 PHE A N 4
ATOM 4535 C CA . PHE A 1 29 ? -4.390 4.943 -7.083 1.00 0.00 29 PHE A CA 4
ATOM 4536 C C . PHE A 1 29 ? -5.289 5.956 -6.380 1.00 0.00 29 PHE A C 4
ATOM 4537 O O . PHE A 1 29 ? -6.437 5.659 -6.052 1.00 0.00 29 PHE A O 4
ATOM 4554 N N . GLN A 1 30 ? -4.757 7.153 -6.154 1.00 0.00 30 GLN A N 4
ATOM 4555 C CA . GLN A 1 30 ? -5.511 8.209 -5.489 1.00 0.00 30 GLN A CA 4
ATOM 4556 C C . GLN A 1 30 ? -6.946 8.261 -6.005 1.00 0.00 30 GLN A C 4
ATOM 4557 O O . GLN A 1 30 ? -7.880 8.503 -5.242 1.00 0.00 30 GLN A O 4
ATOM 4571 N N . GLU A 1 31 ? -7.111 8.033 -7.304 1.00 0.00 31 GLU A N 4
ATOM 4572 C CA . GLU A 1 31 ? -8.432 8.056 -7.920 1.00 0.00 31 GLU A CA 4
ATOM 4573 C C . GLU A 1 31 ? -9.317 6.951 -7.351 1.00 0.00 31 GLU A C 4
ATOM 4574 O O . GLU A 1 31 ? -10.485 7.176 -7.032 1.00 0.00 31 GLU A O 4
ATOM 4586 N N . LYS A 1 32 ? -8.753 5.754 -7.226 1.00 0.00 32 LYS A N 4
ATOM 4587 C CA . LYS A 1 32 ? -9.488 4.613 -6.695 1.00 0.00 32 LYS A CA 4
ATOM 4588 C C . LYS A 1 32 ? -9.516 4.645 -5.170 1.00 0.00 32 LYS A C 4
ATOM 4589 O O . LYS A 1 32 ? -10.181 3.828 -4.534 1.00 0.00 32 LYS A O 4
ATOM 4608 N N . LEU A 1 33 ? -8.792 5.596 -4.590 1.00 0.00 33 LEU A N 4
ATOM 4609 C CA . LEU A 1 33 ? -8.735 5.737 -3.139 1.00 0.00 33 LEU A CA 4
ATOM 4610 C C . LEU A 1 33 ? -9.710 6.806 -2.658 1.00 0.00 33 LEU A C 4
ATOM 4611 O O . LEU A 1 33 ? -10.371 6.644 -1.632 1.00 0.00 33 LEU A O 4
ATOM 4627 N N . LYS A 1 34 ? -9.794 7.901 -3.406 1.00 0.00 34 LYS A N 4
ATOM 4628 C CA . LYS A 1 34 ? -10.688 8.999 -3.058 1.00 0.00 34 LYS A CA 4
ATOM 4629 C C . LYS A 1 34 ? -12.108 8.492 -2.824 1.00 0.00 34 LYS A C 4
ATOM 4630 O O . LYS A 1 34 ? -12.807 8.969 -1.931 1.00 0.00 34 LYS A O 4
ATOM 4649 N N . GLN A 1 35 ? -12.525 7.522 -3.631 1.00 0.00 35 GLN A N 4
ATOM 4650 C CA . GLN A 1 35 ? -13.861 6.951 -3.511 1.00 0.00 35 GLN A CA 4
ATOM 4651 C C . GLN A 1 35 ? -14.069 6.338 -2.130 1.00 0.00 35 GLN A C 4
ATOM 4652 O O . GLN A 1 35 ? -15.038 6.651 -1.440 1.00 0.00 35 GLN A O 4
ATOM 4666 N N . GLY A 1 36 ? -13.150 5.463 -1.731 1.00 0.00 36 GLY A N 4
ATOM 4667 C CA . GLY A 1 36 ? -13.251 4.820 -0.434 1.00 0.00 36 GLY A CA 4
ATOM 4668 C C . GLY A 1 36 ? -12.098 3.874 -0.165 1.00 0.00 36 GLY A C 4
ATOM 4669 O O . GLY A 1 36 ? -11.528 3.299 -1.092 1.00 0.00 36 GLY A O 4
ATOM 4673 N N . ALA A 1 37 ? -11.751 3.713 1.108 1.00 0.00 37 ALA A N 4
ATOM 4674 C CA . ALA A 1 37 ? -10.659 2.830 1.497 1.00 0.00 37 ALA A CA 4
ATOM 4675 C C . ALA A 1 37 ? -11.079 1.367 1.412 1.00 0.00 37 ALA A C 4
ATOM 4676 O O . ALA A 1 37 ? -10.335 0.473 1.815 1.00 0.00 37 ALA A O 4
ATOM 4683 N N . SER A 1 38 ? -12.277 1.129 0.887 1.00 0.00 38 SER A N 4
ATOM 4684 C CA . SER A 1 38 ? -12.798 -0.226 0.755 1.00 0.00 38 SER A CA 4
ATOM 4685 C C . SER A 1 38 ? -12.684 -0.713 -0.687 1.00 0.00 38 SER A C 4
ATOM 4686 O O . SER A 1 38 ? -12.585 -1.914 -0.943 1.00 0.00 38 SER A O 4
ATOM 4694 N N . LYS A 1 39 ? -12.697 0.227 -1.625 1.00 0.00 39 LYS A N 4
ATOM 4695 C CA . LYS A 1 39 ? -12.594 -0.104 -3.042 1.00 0.00 39 LYS A CA 4
ATOM 4696 C C . LYS A 1 39 ? -11.167 -0.502 -3.404 1.00 0.00 39 LYS A C 4
ATOM 4697 O O . LYS A 1 39 ? -10.203 0.086 -2.914 1.00 0.00 39 LYS A O 4
ATOM 4716 N N . LYS A 1 40 ? -11.038 -1.504 -4.268 1.00 0.00 40 LYS A N 4
ATOM 4717 C CA . LYS A 1 40 ? -9.729 -1.980 -4.699 1.00 0.00 40 LYS A CA 4
ATOM 4718 C C . LYS A 1 40 ? -8.954 -0.874 -5.407 1.00 0.00 40 LYS A C 4
ATOM 4719 O O . LYS A 1 40 ? -9.252 -0.529 -6.551 1.00 0.00 40 LYS A O 4
ATOM 4738 N N . CYS A 1 41 ? -7.959 -0.323 -4.721 1.00 0.00 41 CYS A N 4
ATOM 4739 C CA . CYS A 1 41 ? -7.141 0.745 -5.285 1.00 0.00 41 CYS A CA 4
ATOM 4740 C C . CYS A 1 41 ? -5.683 0.311 -5.397 1.00 0.00 41 CYS A C 4
ATOM 4741 O O . CYS A 1 41 ? -4.946 0.792 -6.258 1.00 0.00 41 CYS A O 4
ATOM 4749 N N . ILE A 1 42 ? -5.273 -0.600 -4.520 1.00 0.00 42 ILE A N 4
ATOM 4750 C CA . ILE A 1 42 ? -3.904 -1.098 -4.521 1.00 0.00 42 ILE A CA 4
ATOM 4751 C C . ILE A 1 42 ? -3.731 -2.231 -5.527 1.00 0.00 42 ILE A C 4
ATOM 4752 O O . ILE A 1 42 ? -4.294 -3.312 -5.361 1.00 0.00 42 ILE A O 4
ATOM 4768 N N . GLN A 1 43 ? -2.948 -1.974 -6.570 1.00 0.00 43 GLN A N 4
ATOM 4769 C CA . GLN A 1 43 ? -2.700 -2.973 -7.603 1.00 0.00 43 GLN A CA 4
ATOM 4770 C C . GLN A 1 43 ? -1.348 -3.647 -7.395 1.00 0.00 43 GLN A C 4
ATOM 4771 O O . GLN A 1 43 ? -0.317 -2.980 -7.310 1.00 0.00 43 GLN A O 4
ATOM 4785 N N . ASN A 1 44 ? -1.360 -4.974 -7.313 1.00 0.00 44 ASN A N 4
ATOM 4786 C CA . ASN A 1 44 ? -0.134 -5.739 -7.115 1.00 0.00 44 ASN A CA 4
ATOM 4787 C C . ASN A 1 44 ? 0.653 -5.854 -8.417 1.00 0.00 44 ASN A C 4
ATOM 4788 O O . ASN A 1 44 ? 0.187 -5.430 -9.474 1.00 0.00 44 ASN A O 4
ATOM 4799 N N . GLU A 1 45 ? 1.847 -6.431 -8.331 1.00 0.00 45 GLU A N 4
ATOM 4800 C CA . GLU A 1 45 ? 2.698 -6.602 -9.503 1.00 0.00 45 GLU A CA 4
ATOM 4801 C C . GLU A 1 45 ? 1.995 -7.437 -10.569 1.00 0.00 45 GLU A C 4
ATOM 4802 O O . GLU A 1 45 ? 2.301 -7.333 -11.756 1.00 0.00 45 GLU A O 4
ATOM 4814 N N . ALA A 1 46 ? 1.051 -8.266 -10.135 1.00 0.00 46 ALA A N 4
ATOM 4815 C CA . ALA A 1 46 ? 0.304 -9.118 -11.051 1.00 0.00 46 ALA A CA 4
ATOM 4816 C C . ALA A 1 46 ? -0.779 -8.327 -11.777 1.00 0.00 46 ALA A C 4
ATOM 4817 O O . ALA A 1 46 ? -1.349 -8.795 -12.761 1.00 0.00 46 ALA A O 4
ATOM 4824 N N . GLY A 1 47 ? -1.059 -7.125 -11.283 1.00 0.00 47 GLY A N 4
ATOM 4825 C CA . GLY A 1 47 ? -2.074 -6.288 -11.897 1.00 0.00 47 GLY A CA 4
ATOM 4826 C C . GLY A 1 47 ? -3.399 -6.352 -11.164 1.00 0.00 47 GLY A C 4
ATOM 4827 O O . GLY A 1 47 ? -4.251 -5.480 -11.330 1.00 0.00 47 GLY A O 4
ATOM 4831 N N . ASP A 1 48 ? -3.574 -7.389 -10.351 1.00 0.00 48 ASP A N 4
ATOM 4832 C CA . ASP A 1 48 ? -4.806 -7.564 -9.590 1.00 0.00 48 ASP A CA 4
ATOM 4833 C C . ASP A 1 48 ? -4.923 -6.508 -8.495 1.00 0.00 48 ASP A C 4
ATOM 4834 O O . ASP A 1 48 ? -3.993 -6.302 -7.716 1.00 0.00 48 ASP A O 4
ATOM 4843 N N . TRP A 1 49 ? -6.071 -5.842 -8.444 1.00 0.00 49 TRP A N 4
ATOM 4844 C CA . TRP A 1 49 ? -6.309 -4.806 -7.445 1.00 0.00 49 TRP A CA 4
ATOM 4845 C C . TRP A 1 49 ? -6.662 -5.422 -6.096 1.00 0.00 49 TRP A C 4
ATOM 4846 O O . TRP A 1 49 ? -7.152 -6.548 -6.026 1.00 0.00 49 TRP A O 4
ATOM 4867 N N . LEU A 1 50 ? -6.409 -4.676 -5.025 1.00 0.00 50 LEU A N 4
ATOM 4868 C CA . LEU A 1 50 ? -6.700 -5.149 -3.677 1.00 0.00 50 LEU A CA 4
ATOM 4869 C C . LEU A 1 50 ? -7.193 -4.008 -2.794 1.00 0.00 50 LEU A C 4
ATOM 4870 O O . LEU A 1 50 ? -6.725 -2.874 -2.906 1.00 0.00 50 LEU A O 4
ATOM 4886 N N . THR A 1 51 ? -8.141 -4.314 -1.914 1.00 0.00 51 THR A N 4
ATOM 4887 C CA . THR A 1 51 ? -8.699 -3.315 -1.012 1.00 0.00 51 THR A CA 4
ATOM 4888 C C . THR A 1 51 ? -7.691 -2.919 0.061 1.00 0.00 51 THR A C 4
ATOM 4889 O O . THR A 1 51 ? -6.889 -3.740 0.507 1.00 0.00 51 THR A O 4
ATOM 4900 N N . VAL A 1 52 ? -7.737 -1.656 0.473 1.00 0.00 52 VAL A N 4
ATOM 4901 C CA . VAL A 1 52 ? -6.829 -1.151 1.496 1.00 0.00 52 VAL A CA 4
ATOM 4902 C C . VAL A 1 52 ? -6.595 -2.193 2.585 1.00 0.00 52 VAL A C 4
ATOM 4903 O O . VAL A 1 52 ? -5.520 -2.251 3.183 1.00 0.00 52 VAL A O 4
ATOM 4916 N N . LYS A 1 53 ? -7.608 -3.015 2.837 1.00 0.00 53 LYS A N 4
ATOM 4917 C CA . LYS A 1 53 ? -7.513 -4.057 3.853 1.00 0.00 53 LYS A CA 4
ATOM 4918 C C . LYS A 1 53 ? -6.840 -5.304 3.291 1.00 0.00 53 LYS A C 4
ATOM 4919 O O . LYS A 1 53 ? -5.955 -5.880 3.923 1.00 0.00 53 LYS A O 4
ATOM 4938 N N . GLU A 1 54 ? -7.264 -5.716 2.100 1.00 0.00 54 GLU A N 4
ATOM 4939 C CA . GLU A 1 54 ? -6.700 -6.895 1.455 1.00 0.00 54 GLU A CA 4
ATOM 4940 C C . GLU A 1 54 ? -5.180 -6.793 1.367 1.00 0.00 54 GLU A C 4
ATOM 4941 O O . GLU A 1 54 ? -4.459 -7.666 1.852 1.00 0.00 54 GLU A O 4
ATOM 4953 N N . PHE A 1 55 ? -4.699 -5.722 0.745 1.00 0.00 55 PHE A N 4
ATOM 4954 C CA . PHE A 1 55 ? -3.265 -5.505 0.592 1.00 0.00 55 PHE A CA 4
ATOM 4955 C C . PHE A 1 55 ? -2.520 -5.871 1.873 1.00 0.00 55 PHE A C 4
ATOM 4956 O O . PHE A 1 55 ? -1.434 -6.447 1.829 1.00 0.00 55 PHE A O 4
ATOM 4973 N N . LEU A 1 56 ? -3.113 -5.532 3.013 1.00 0.00 56 LEU A N 4
ATOM 4974 C CA . LEU A 1 56 ? -2.507 -5.824 4.307 1.00 0.00 56 LEU A CA 4
ATOM 4975 C C . LEU A 1 56 ? -2.396 -7.328 4.529 1.00 0.00 56 LEU A C 4
ATOM 4976 O O . LEU A 1 56 ? -1.343 -7.833 4.915 1.00 0.00 56 LEU A O 4
ATOM 4992 N N . ASN A 1 57 ? -3.492 -8.039 4.282 1.00 0.00 57 ASN A N 4
ATOM 4993 C CA . ASN A 1 57 ? -3.519 -9.487 4.456 1.00 0.00 57 ASN A CA 4
ATOM 4994 C C . ASN A 1 57 ? -2.403 -10.152 3.655 1.00 0.00 57 ASN A C 4
ATOM 4995 O O . ASN A 1 57 ? -1.828 -11.151 4.086 1.00 0.00 57 ASN A O 4
ATOM 5006 N N . GLU A 1 58 ? -2.103 -9.589 2.488 1.00 0.00 58 GLU A N 4
ATOM 5007 C CA . GLU A 1 58 ? -1.056 -10.128 1.628 1.00 0.00 58 GLU A CA 4
ATOM 5008 C C . GLU A 1 58 ? 0.275 -10.198 2.370 1.00 0.00 58 GLU A C 4
ATOM 5009 O O . GLU A 1 58 ? 1.034 -11.154 2.217 1.00 0.00 58 GLU A O 4
ATOM 5021 N N . GLY A 1 59 ? 0.553 -9.175 3.173 1.00 0.00 59 GLY A N 4
ATOM 5022 C CA . GLY A 1 59 ? 1.793 -9.139 3.926 1.00 0.00 59 GLY A CA 4
ATOM 5023 C C . GLY A 1 59 ? 1.693 -9.880 5.244 1.00 0.00 59 GLY A C 4
ATOM 5024 O O . GLY A 1 59 ? 2.654 -10.507 5.686 1.00 0.00 59 GLY A O 4
ATOM 5028 N N . GLY A 1 60 ? 0.525 -9.806 5.876 1.00 0.00 60 GLY A N 4
ATOM 5029 C CA . GLY A 1 60 ? 0.325 -10.478 7.146 1.00 0.00 60 GLY A CA 4
ATOM 5030 C C . GLY A 1 60 ? 0.081 -9.506 8.284 1.00 0.00 60 GLY A C 4
ATOM 5031 O O . GLY A 1 60 ? 0.387 -9.803 9.439 1.00 0.00 60 GLY A O 4
ATOM 5035 N N . ARG A 1 61 ? -0.471 -8.342 7.957 1.00 0.00 61 ARG A N 4
ATOM 5036 C CA . ARG A 1 61 ? -0.753 -7.322 8.960 1.00 0.00 61 ARG A CA 4
ATOM 5037 C C . ARG A 1 61 ? -2.250 -7.036 9.038 1.00 0.00 61 ARG A C 4
ATOM 5038 O O . ARG A 1 61 ? -2.668 -6.005 9.564 1.00 0.00 61 ARG A O 4
ATOM 5059 N N . ALA A 1 62 ? -3.051 -7.956 8.511 1.00 0.00 62 ALA A N 4
ATOM 5060 C CA . ALA A 1 62 ? -4.501 -7.803 8.522 1.00 0.00 62 ALA A CA 4
ATOM 5061 C C . ALA A 1 62 ? -4.986 -7.264 9.864 1.00 0.00 62 ALA A C 4
ATOM 5062 O O . ALA A 1 62 ? -5.775 -6.321 9.917 1.00 0.00 62 ALA A O 4
ATOM 5069 N N . THR A 1 63 ? -4.509 -7.871 10.947 1.00 0.00 63 THR A N 4
ATOM 5070 C CA . THR A 1 63 ? -4.896 -7.453 12.289 1.00 0.00 63 THR A CA 4
ATOM 5071 C C . THR A 1 63 ? -4.786 -5.941 12.447 1.00 0.00 63 THR A C 4
ATOM 5072 O O . THR A 1 63 ? -5.604 -5.317 13.122 1.00 0.00 63 THR A O 4
ATOM 5083 N N . SER A 1 64 ? -3.770 -5.357 11.819 1.00 0.00 64 SER A N 4
ATOM 5084 C CA . SER A 1 64 ? -3.552 -3.917 11.893 1.00 0.00 64 SER A CA 4
ATOM 5085 C C . SER A 1 64 ? -4.820 -3.155 11.518 1.00 0.00 64 SER A C 4
ATOM 5086 O O . SER A 1 64 ? -5.577 -3.578 10.644 1.00 0.00 64 SER A O 4
ATOM 5094 N N . LYS A 1 65 ? -5.045 -2.029 12.186 1.00 0.00 65 LYS A N 4
ATOM 5095 C CA . LYS A 1 65 ? -6.219 -1.205 11.924 1.00 0.00 65 LYS A CA 4
ATOM 5096 C C . LYS A 1 65 ? -5.877 -0.052 10.986 1.00 0.00 65 LYS A C 4
ATOM 5097 O O . LYS A 1 65 ? -6.632 0.255 10.064 1.00 0.00 65 LYS A O 4
ATOM 5116 N N . ASP A 1 66 ? -4.735 0.582 11.228 1.00 0.00 66 ASP A N 4
ATOM 5117 C CA . ASP A 1 66 ? -4.292 1.700 10.403 1.00 0.00 66 ASP A CA 4
ATOM 5118 C C . ASP A 1 66 ? -3.517 1.203 9.185 1.00 0.00 66 ASP A C 4
ATOM 5119 O O . ASP A 1 66 ? -2.432 0.639 9.316 1.00 0.00 66 ASP A O 4
ATOM 5128 N N . TRP A 1 67 ? -4.084 1.417 8.003 1.00 0.00 67 TRP A N 4
ATOM 5129 C CA . TRP A 1 67 ? -3.447 0.991 6.762 1.00 0.00 67 TRP A CA 4
ATOM 5130 C C . TRP A 1 67 ? -2.373 1.983 6.333 1.00 0.00 67 TRP A C 4
ATOM 5131 O O . TRP A 1 67 ? -1.402 1.615 5.671 1.00 0.00 67 TRP A O 4
ATOM 5152 N N . LYS A 1 68 ? -2.552 3.244 6.712 1.00 0.00 68 LYS A N 4
ATOM 5153 C CA . LYS A 1 68 ? -1.597 4.291 6.368 1.00 0.00 68 LYS A CA 4
ATOM 5154 C C . LYS A 1 68 ? -0.273 4.080 7.095 1.00 0.00 68 LYS A C 4
ATOM 5155 O O . LYS A 1 68 ? 0.775 4.538 6.641 1.00 0.00 68 LYS A O 4
ATOM 5174 N N . GLY A 1 69 ? -0.328 3.383 8.225 1.00 0.00 69 GLY A N 4
ATOM 5175 C CA . GLY A 1 69 ? 0.874 3.123 8.996 1.00 0.00 69 GLY A CA 4
ATOM 5176 C C . GLY A 1 69 ? 1.600 1.875 8.534 1.00 0.00 69 GLY A C 4
ATOM 5177 O O . GLY A 1 69 ? 2.827 1.865 8.428 1.00 0.00 69 GLY A O 4
ATOM 5181 N N . VAL A 1 70 ? 0.842 0.818 8.259 1.00 0.00 70 VAL A N 4
ATOM 5182 C CA . VAL A 1 70 ? 1.421 -0.441 7.807 1.00 0.00 70 VAL A CA 4
ATOM 5183 C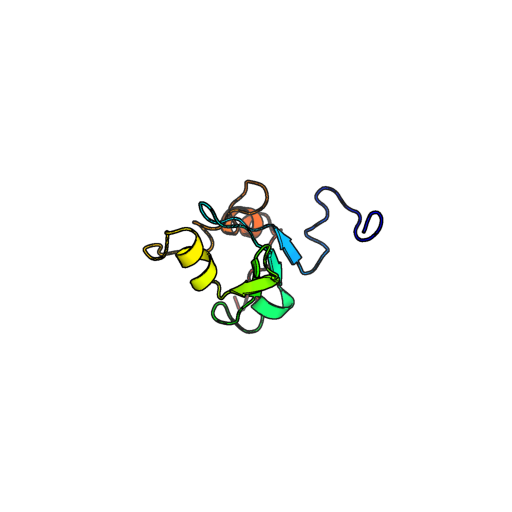 C . VAL A 1 70 ? 1.968 -0.317 6.390 1.00 0.00 70 VAL A C 4
ATOM 5184 O O . VAL A 1 70 ? 3.061 -0.799 6.091 1.00 0.00 70 VAL A O 4
ATOM 5197 N N . ILE A 1 71 ? 1.201 0.333 5.520 1.00 0.00 71 ILE A N 4
ATOM 5198 C CA . ILE A 1 71 ? 1.610 0.522 4.134 1.00 0.00 71 ILE A CA 4
ATOM 5199 C C . ILE A 1 71 ? 2.664 1.618 4.017 1.00 0.00 71 ILE A C 4
ATOM 5200 O O . ILE A 1 71 ? 2.485 2.723 4.529 1.00 0.00 71 ILE A O 4
ATOM 5216 N N . ARG A 1 72 ? 3.763 1.305 3.337 1.00 0.00 72 ARG A N 4
ATOM 5217 C CA . ARG A 1 72 ? 4.846 2.263 3.152 1.00 0.00 72 ARG A CA 4
ATOM 5218 C C . ARG A 1 72 ? 5.095 2.521 1.669 1.00 0.00 72 ARG A C 4
ATOM 5219 O O . ARG A 1 72 ? 5.064 1.598 0.854 1.00 0.00 72 ARG A O 4
ATOM 5240 N N . CYS A 1 73 ? 5.340 3.781 1.326 1.00 0.00 73 CYS A N 4
ATOM 5241 C CA . CYS A 1 73 ? 5.593 4.162 -0.059 1.00 0.00 73 CYS A CA 4
ATOM 5242 C C . CYS A 1 73 ? 7.064 3.975 -0.415 1.00 0.00 73 CYS A C 4
ATOM 5243 O O . CYS A 1 73 ? 7.415 3.100 -1.205 1.00 0.00 73 CYS A O 4
ATOM 5251 N N . ASN A 1 74 ? 7.919 4.805 0.174 1.00 0.00 74 ASN A N 4
ATOM 5252 C CA . ASN A 1 74 ? 9.353 4.732 -0.082 1.00 0.00 74 ASN A CA 4
ATOM 5253 C C . ASN A 1 74 ? 10.119 4.404 1.196 1.00 0.00 74 ASN A C 4
ATOM 5254 O O . ASN A 1 74 ? 11.328 4.616 1.280 1.00 0.00 74 ASN A O 4
ATOM 5265 N N . GLY A 1 75 ? 9.404 3.886 2.191 1.00 0.00 75 GLY A N 4
ATOM 5266 C CA . GLY A 1 75 ? 10.032 3.536 3.451 1.00 0.00 75 GLY A CA 4
ATOM 5267 C C . GLY A 1 75 ? 9.361 4.200 4.637 1.00 0.00 75 GLY A C 4
ATOM 5268 O O . GLY A 1 75 ? 9.686 3.905 5.787 1.00 0.00 75 GLY A O 4
ATOM 5272 N N . GLU A 1 76 ? 8.423 5.100 4.357 1.00 0.00 76 GLU A N 4
ATOM 5273 C CA . GLU A 1 76 ? 7.707 5.809 5.411 1.00 0.00 76 GLU A CA 4
ATOM 5274 C C . GLU A 1 76 ? 6.217 5.478 5.373 1.00 0.00 76 GLU A C 4
ATOM 5275 O O . GLU A 1 76 ? 5.731 4.856 4.429 1.00 0.00 76 GLU A O 4
ATOM 5287 N N . THR A 1 77 ? 5.497 5.900 6.409 1.00 0.00 77 THR A N 4
ATOM 5288 C CA . THR A 1 77 ? 4.064 5.648 6.496 1.00 0.00 77 THR A CA 4
ATOM 5289 C C . THR A 1 77 ? 3.273 6.710 5.741 1.00 0.00 77 THR A C 4
ATOM 5290 O O . THR A 1 77 ? 3.505 7.907 5.909 1.00 0.00 77 THR A O 4
ATOM 5301 N N . LEU A 1 78 ? 2.337 6.265 4.910 1.00 0.00 78 LEU A N 4
ATOM 5302 C CA . LEU A 1 78 ? 1.509 7.178 4.130 1.00 0.00 78 LEU A CA 4
ATOM 5303 C C . LEU A 1 78 ? 1.133 8.407 4.950 1.00 0.00 78 LEU A C 4
ATOM 5304 O O . LEU A 1 78 ? 1.116 9.526 4.438 1.00 0.00 78 LEU A O 4
ATOM 5320 N N . ARG A 1 79 ? 0.831 8.190 6.226 1.00 0.00 79 ARG A N 4
ATOM 5321 C CA . ARG A 1 79 ? 0.453 9.279 7.118 1.00 0.00 79 ARG A CA 4
ATOM 5322 C C . ARG A 1 79 ? 1.543 10.345 7.166 1.00 0.00 79 ARG A C 4
ATOM 5323 O O . ARG A 1 79 ? 1.269 11.536 7.015 1.00 0.00 79 ARG A O 4
ATOM 5344 N N . HIS A 1 80 ? 2.781 9.909 7.379 1.00 0.00 80 HIS A N 4
ATOM 5345 C CA . HIS A 1 80 ? 3.913 10.826 7.447 1.00 0.00 80 HIS A CA 4
ATOM 5346 C C . HIS A 1 80 ? 4.093 11.567 6.125 1.00 0.00 80 HIS A C 4
ATOM 5347 O O . HIS A 1 80 ? 4.312 12.778 6.106 1.00 0.00 80 HIS A O 4
ATOM 5362 N N . LEU A 1 81 ? 4.001 10.830 5.023 1.00 0.00 81 LEU A N 4
ATOM 5363 C CA . LEU A 1 81 ? 4.155 11.417 3.697 1.00 0.00 81 LEU A CA 4
ATOM 5364 C C . LEU A 1 81 ? 3.103 12.494 3.453 1.00 0.00 81 LEU A C 4
ATOM 5365 O O . LEU A 1 81 ? 3.410 13.573 2.947 1.00 0.00 81 LEU A O 4
ATOM 5381 N N . GLU A 1 82 ? 1.860 12.191 3.815 1.00 0.00 82 GLU A N 4
ATOM 5382 C CA . GLU A 1 82 ? 0.762 13.133 3.634 1.00 0.00 82 GLU A CA 4
ATOM 5383 C C . GLU A 1 82 ? 1.072 14.467 4.307 1.00 0.00 82 GLU A C 4
ATOM 5384 O O . GLU A 1 82 ? 0.790 15.531 3.757 1.00 0.00 82 GLU A O 4
ATOM 5396 N N . GLN A 1 83 ? 1.653 14.399 5.501 1.00 0.00 83 GLN A N 4
ATOM 5397 C CA . GLN A 1 83 ? 2.001 15.601 6.250 1.00 0.00 83 GLN A CA 4
ATOM 5398 C C . GLN A 1 83 ? 2.979 16.468 5.464 1.00 0.00 83 GLN A C 4
ATOM 5399 O O . GLN A 1 83 ? 2.907 17.697 5.504 1.00 0.00 83 GLN A O 4
ATOM 5413 N N . LYS A 1 84 ? 3.894 15.821 4.750 1.00 0.00 84 LYS A N 4
ATOM 5414 C CA . LYS A 1 84 ? 4.887 16.532 3.953 1.00 0.00 84 LYS A CA 4
ATOM 5415 C C . LYS A 1 84 ? 4.306 16.951 2.607 1.00 0.00 84 LYS A C 4
ATOM 5416 O O . LYS A 1 84 ? 5.040 17.325 1.693 1.00 0.00 84 LYS A O 4
ATOM 5435 N N . GLY A 1 85 ? 2.983 16.886 2.492 1.00 0.00 85 GLY A N 4
ATOM 5436 C CA . GLY A 1 85 ? 2.326 17.263 1.254 1.00 0.00 85 GLY A CA 4
ATOM 5437 C C . GLY A 1 85 ? 2.707 16.360 0.097 1.00 0.00 85 GLY A C 4
ATOM 5438 O O . GLY A 1 85 ? 2.790 16.805 -1.047 1.00 0.00 85 GLY A O 4
ATOM 5442 N N . LEU A 1 86 ? 2.941 15.086 0.396 1.00 0.00 86 LEU A N 4
ATOM 5443 C CA . LEU A 1 86 ? 3.317 14.117 -0.628 1.00 0.00 86 LEU A CA 4
ATOM 5444 C C . LEU A 1 86 ? 2.123 13.259 -1.030 1.00 0.00 86 LEU A C 4
ATOM 5445 O O . LEU A 1 86 ? 1.983 12.875 -2.190 1.00 0.00 86 LEU A O 4
ATOM 5461 N N . LEU A 1 87 ? 1.263 12.961 -0.061 1.00 0.00 87 LEU A N 4
ATOM 5462 C CA . LEU A 1 87 ? 0.079 12.147 -0.313 1.00 0.00 87 LEU A CA 4
ATOM 5463 C C . LEU A 1 87 ? -1.193 12.970 -0.143 1.00 0.00 87 LEU A C 4
ATOM 5464 O O . LEU A 1 87 ? -1.325 13.742 0.808 1.00 0.00 87 LEU A O 4
ATOM 5480 N N . PHE A 1 88 ? -2.128 12.802 -1.072 1.00 0.00 88 PHE A N 4
ATOM 5481 C CA . PHE A 1 88 ? -3.391 13.530 -1.027 1.00 0.00 88 PHE A CA 4
ATOM 5482 C C . PHE A 1 88 ? -4.311 12.957 0.047 1.00 0.00 88 PHE A C 4
ATOM 5483 O O . PHE A 1 88 ? -5.045 13.692 0.708 1.00 0.00 88 PHE A O 4
ATOM 5500 N N . SER A 1 89 ? -4.266 11.639 0.215 1.00 0.00 89 SER A N 4
ATOM 5501 C CA . SER A 1 89 ? -5.099 10.966 1.205 1.00 0.00 89 SER A CA 4
ATOM 5502 C C . SER A 1 89 ? -6.561 11.373 1.053 1.00 0.00 89 SER A C 4
ATOM 5503 O O . SER A 1 89 ? -7.265 11.584 2.040 1.00 0.00 89 SER A O 4
ATOM 5511 N N . GLY A 1 90 ? -7.012 11.481 -0.194 1.00 0.00 90 GLY A N 4
ATOM 5512 C CA . GLY A 1 90 ? -8.388 11.862 -0.454 1.00 0.00 90 GLY A CA 4
ATOM 5513 C C . GLY A 1 90 ? -8.728 13.227 0.110 1.00 0.00 90 GLY A C 4
ATOM 5514 O O . GLY A 1 90 ? -7.966 13.811 0.881 1.00 0.00 90 GLY A O 4
ATOM 5518 N N . PRO A 1 91 ? -9.897 13.758 -0.279 1.00 0.00 91 PRO A N 4
ATOM 5519 C CA . PRO A 1 91 ? -10.362 15.070 0.181 1.00 0.00 91 PRO A CA 4
ATOM 5520 C C . PRO A 1 91 ? -10.743 15.065 1.658 1.00 0.00 91 PRO A C 4
ATOM 5521 O O . PRO A 1 91 ? -10.673 16.094 2.329 1.00 0.00 91 PRO A O 4
ATOM 5532 N N . SER A 1 92 ? -11.146 13.901 2.157 1.00 0.00 92 SER A N 4
ATOM 5533 C CA . SER A 1 92 ? -11.541 13.764 3.554 1.00 0.00 92 SER A CA 4
ATOM 5534 C C . SER A 1 92 ? -12.642 14.759 3.907 1.00 0.00 92 SER A C 4
ATOM 5535 O O . SER A 1 92 ? -12.617 15.378 4.970 1.00 0.00 92 SER A O 4
ATOM 5543 N N . SER A 1 93 ? -13.609 14.906 3.006 1.00 0.00 93 SER A N 4
ATOM 5544 C CA . SER A 1 93 ? -14.718 15.828 3.220 1.00 0.00 93 SER A CA 4
ATOM 5545 C C . SER A 1 93 ? -15.999 15.293 2.586 1.00 0.00 93 SER A C 4
ATOM 5546 O O . SER A 1 93 ? -16.012 14.904 1.419 1.00 0.00 93 SER A O 4
ATOM 5554 N N . GLY A 1 94 ? -17.076 15.276 3.366 1.00 0.00 94 GLY A N 4
ATOM 5555 C CA . GLY A 1 94 ? -18.347 14.787 2.865 1.00 0.00 94 GLY A CA 4
ATOM 5556 C C . GLY A 1 94 ? -19.428 15.849 2.892 1.00 0.00 94 GLY A C 4
ATOM 5557 O O . GLY A 1 94 ? -19.886 16.303 1.843 1.00 0.00 94 GLY A O 4
ATOM 5561 N N . GLY A 1 1 ? 5.621 11.566 -28.911 1.00 0.00 1 GLY A N 5
ATOM 5562 C CA . GLY A 1 1 ? 6.496 11.661 -30.065 1.00 0.00 1 GLY A CA 5
ATOM 5563 C C . GLY A 1 1 ? 7.738 12.484 -29.784 1.00 0.00 1 GLY A C 5
ATOM 5564 O O . GLY A 1 1 ? 8.643 12.033 -29.082 1.00 0.00 1 GLY A O 5
ATOM 5568 N N . SER A 1 2 ? 7.783 13.692 -30.335 1.00 0.00 2 SER A N 5
ATOM 5569 C CA . SER A 1 2 ? 8.926 14.577 -30.144 1.00 0.00 2 SER A CA 5
ATOM 5570 C C . SER A 1 2 ? 8.592 15.690 -29.154 1.00 0.00 2 SER A C 5
ATOM 5571 O O . SER A 1 2 ? 7.566 16.357 -29.276 1.00 0.00 2 SER A O 5
ATOM 5579 N N . SER A 1 3 ? 9.469 15.882 -28.173 1.00 0.00 3 SER A N 5
ATOM 5580 C CA . SER A 1 3 ? 9.267 16.910 -27.159 1.00 0.00 3 SER A CA 5
ATOM 5581 C C . SER A 1 3 ? 10.055 18.172 -27.500 1.00 0.00 3 SER A C 5
ATOM 5582 O O . SER A 1 3 ? 11.046 18.120 -28.226 1.00 0.00 3 SER A O 5
ATOM 5590 N N . GLY A 1 4 ? 9.606 19.304 -26.968 1.00 0.00 4 GLY A N 5
ATOM 5591 C CA . GLY A 1 4 ? 10.279 20.563 -27.227 1.00 0.00 4 GLY A CA 5
ATOM 5592 C C . GLY A 1 4 ? 10.435 21.405 -25.976 1.00 0.00 4 GLY A C 5
ATOM 5593 O O . GLY A 1 4 ? 11.476 22.027 -25.763 1.00 0.00 4 GLY A O 5
ATOM 5597 N N . SER A 1 5 ? 9.397 21.427 -25.146 1.00 0.00 5 SER A N 5
ATOM 5598 C CA . SER A 1 5 ? 9.421 22.204 -23.912 1.00 0.00 5 SER A CA 5
ATOM 5599 C C . SER A 1 5 ? 9.573 21.291 -22.699 1.00 0.00 5 SER A C 5
ATOM 5600 O O . SER A 1 5 ? 8.976 20.216 -22.639 1.00 0.00 5 SER A O 5
ATOM 5608 N N . SER A 1 6 ? 10.376 21.728 -21.734 1.00 0.00 6 SER A N 5
ATOM 5609 C CA . SER A 1 6 ? 10.610 20.950 -20.523 1.00 0.00 6 SER A CA 5
ATOM 5610 C C . SER A 1 6 ? 9.971 21.623 -19.313 1.00 0.00 6 SER A C 5
ATOM 5611 O O . SER A 1 6 ? 10.246 22.785 -19.017 1.00 0.00 6 SER A O 5
ATOM 5619 N N . GLY A 1 7 ? 9.114 20.883 -18.615 1.00 0.00 7 GLY A N 5
ATOM 5620 C CA . GLY A 1 7 ? 8.448 21.424 -17.445 1.00 0.00 7 GLY A CA 5
ATOM 5621 C C . GLY A 1 7 ? 8.968 20.824 -16.153 1.00 0.00 7 GLY A C 5
ATOM 5622 O O . GLY A 1 7 ? 9.769 19.890 -16.173 1.00 0.00 7 GLY A O 5
ATOM 5626 N N . ASN A 1 8 ? 8.514 21.364 -15.027 1.00 0.00 8 ASN A N 5
ATOM 5627 C CA . ASN A 1 8 ? 8.940 20.879 -13.720 1.00 0.00 8 ASN A CA 5
ATOM 5628 C C . ASN A 1 8 ? 8.141 19.645 -13.311 1.00 0.00 8 ASN A C 5
ATOM 5629 O O . ASN A 1 8 ? 6.911 19.677 -13.262 1.00 0.00 8 ASN A O 5
ATOM 5640 N N . ASP A 1 9 ? 8.848 18.560 -13.016 1.00 0.00 9 ASP A N 5
ATOM 5641 C CA . ASP A 1 9 ? 8.206 17.316 -12.609 1.00 0.00 9 ASP A CA 5
ATOM 5642 C C . ASP A 1 9 ? 7.700 17.410 -11.173 1.00 0.00 9 ASP A C 5
ATOM 5643 O O . ASP A 1 9 ? 8.376 17.956 -10.301 1.00 0.00 9 ASP A O 5
ATOM 5652 N N . ALA A 1 10 ? 6.508 16.874 -10.934 1.00 0.00 10 ALA A N 5
ATOM 5653 C CA . ALA A 1 10 ? 5.912 16.896 -9.604 1.00 0.00 10 ALA A CA 5
ATOM 5654 C C . ALA A 1 10 ? 5.508 15.495 -9.160 1.00 0.00 10 ALA A C 5
ATOM 5655 O O . ALA A 1 10 ? 5.247 14.622 -9.987 1.00 0.00 10 ALA A O 5
ATOM 5662 N N . VAL A 1 11 ? 5.458 15.286 -7.848 1.00 0.00 11 VAL A N 5
ATOM 5663 C CA . VAL A 1 11 ? 5.085 13.990 -7.293 1.00 0.00 11 VAL A CA 5
ATOM 5664 C C . VAL A 1 11 ? 3.571 13.818 -7.271 1.00 0.00 11 VAL A C 5
ATOM 5665 O O . VAL A 1 11 ? 3.060 12.708 -7.425 1.00 0.00 11 VAL A O 5
ATOM 5678 N N . ASP A 1 12 ? 2.858 14.922 -7.078 1.00 0.00 12 ASP A N 5
ATOM 5679 C CA . ASP A 1 12 ? 1.401 14.894 -7.037 1.00 0.00 12 ASP A CA 5
ATOM 5680 C C . ASP A 1 12 ? 0.817 14.877 -8.447 1.00 0.00 12 ASP A C 5
ATOM 5681 O O . ASP A 1 12 ? -0.381 15.087 -8.637 1.00 0.00 12 ASP A O 5
ATOM 5690 N N . PHE A 1 13 ? 1.673 14.627 -9.433 1.00 0.00 13 PHE A N 5
ATOM 5691 C CA . PHE A 1 13 ? 1.243 14.586 -10.825 1.00 0.00 13 PHE A CA 5
ATOM 5692 C C . PHE A 1 13 ? 0.663 13.218 -11.175 1.00 0.00 13 PHE A C 5
ATOM 5693 O O . PHE A 1 13 ? -0.417 13.120 -11.757 1.00 0.00 13 PHE A O 5
ATOM 5710 N N . SER A 1 14 ? 1.390 12.165 -10.815 1.00 0.00 14 SER A N 5
ATOM 5711 C CA . SER A 1 14 ? 0.950 10.802 -11.094 1.00 0.00 14 SER A CA 5
ATOM 5712 C C . SER A 1 14 ? -0.072 10.339 -10.061 1.00 0.00 14 SER A C 5
ATOM 5713 O O . SER A 1 14 ? 0.174 10.355 -8.855 1.00 0.00 14 SER A O 5
ATOM 5721 N N . PRO A 1 15 ? -1.250 9.915 -10.544 1.00 0.00 15 PRO A N 5
ATOM 5722 C CA . PRO A 1 15 ? -2.334 9.438 -9.681 1.00 0.00 15 PRO A CA 5
ATOM 5723 C C . PRO A 1 15 ? -2.009 8.099 -9.027 1.00 0.00 15 PRO A C 5
ATOM 5724 O O . PRO A 1 15 ? -2.832 7.530 -8.310 1.00 0.00 15 PRO A O 5
ATOM 5735 N N . THR A 1 16 ? -0.803 7.600 -9.280 1.00 0.00 16 THR A N 5
ATOM 5736 C CA . THR A 1 16 ? -0.369 6.328 -8.717 1.00 0.00 16 THR A CA 5
ATOM 5737 C C . THR A 1 16 ? 0.873 6.505 -7.851 1.00 0.00 16 THR A C 5
ATOM 5738 O O . THR A 1 16 ? 1.769 7.278 -8.185 1.00 0.00 16 THR A O 5
ATOM 5749 N N . LEU A 1 17 ? 0.918 5.782 -6.736 1.00 0.00 17 LEU A N 5
ATOM 5750 C CA . LEU A 1 17 ? 2.052 5.859 -5.821 1.00 0.00 17 LEU A CA 5
ATOM 5751 C C . LEU A 1 17 ? 2.494 4.466 -5.384 1.00 0.00 17 LEU A C 5
ATOM 5752 O O . LEU A 1 17 ? 1.678 3.577 -5.141 1.00 0.00 17 LEU A O 5
ATOM 5768 N N . PRO A 1 18 ? 3.817 4.271 -5.283 1.00 0.00 18 PRO A N 5
ATOM 5769 C CA . PRO A 1 18 ? 4.398 2.988 -4.874 1.00 0.00 18 PRO A CA 5
ATOM 5770 C C . PRO A 1 18 ? 4.140 2.676 -3.404 1.00 0.00 18 PRO A C 5
ATOM 5771 O O . PRO A 1 18 ? 4.511 3.449 -2.521 1.00 0.00 18 PRO A O 5
ATOM 5782 N N . VAL A 1 19 ? 3.502 1.538 -3.149 1.00 0.00 19 VAL A N 5
ATOM 5783 C CA . VAL A 1 19 ? 3.196 1.123 -1.785 1.00 0.00 19 VAL A CA 5
ATOM 5784 C C . VAL A 1 19 ? 3.661 -0.305 -1.528 1.00 0.00 19 VAL A C 5
ATOM 5785 O O . VAL A 1 19 ? 3.676 -1.139 -2.434 1.00 0.00 19 VAL A O 5
ATOM 5798 N N . THR A 1 20 ? 4.041 -0.583 -0.284 1.00 0.00 20 THR A N 5
ATOM 5799 C CA . THR A 1 20 ? 4.508 -1.911 0.093 1.00 0.00 20 THR A CA 5
ATOM 5800 C C . THR A 1 20 ? 4.113 -2.246 1.527 1.00 0.00 20 THR A C 5
ATOM 5801 O O . THR A 1 20 ? 4.349 -1.459 2.445 1.00 0.00 20 THR A O 5
ATOM 5812 N N . CYS A 1 21 ? 3.513 -3.416 1.713 1.00 0.00 21 CYS A N 5
ATOM 5813 C CA . CYS A 1 21 ? 3.085 -3.855 3.037 1.00 0.00 21 CYS A CA 5
ATOM 5814 C C . CYS A 1 21 ? 3.670 -5.223 3.371 1.00 0.00 21 CYS A C 5
ATOM 5815 O O . CYS A 1 21 ? 3.187 -6.249 2.896 1.00 0.00 21 CYS A O 5
ATOM 5823 N N . GLY A 1 22 ? 4.716 -5.229 4.193 1.00 0.00 22 GLY A N 5
ATOM 5824 C CA . GLY A 1 22 ? 5.351 -6.476 4.576 1.00 0.00 22 GLY A CA 5
ATOM 5825 C C . GLY A 1 22 ? 5.773 -7.304 3.378 1.00 0.00 22 GLY A C 5
ATOM 5826 O O . GLY A 1 22 ? 6.732 -6.964 2.686 1.00 0.00 22 GLY A O 5
ATOM 5830 N N . LYS A 1 23 ? 5.055 -8.395 3.133 1.00 0.00 23 LYS A N 5
ATOM 5831 C CA . LYS A 1 23 ? 5.360 -9.275 2.011 1.00 0.00 23 LYS A CA 5
ATOM 5832 C C . LYS A 1 23 ? 4.457 -8.970 0.820 1.00 0.00 23 LYS A C 5
ATOM 5833 O O . LYS A 1 23 ? 4.321 -9.785 -0.092 1.00 0.00 23 LYS A O 5
ATOM 5852 N N . ALA A 1 24 ? 3.845 -7.791 0.834 1.00 0.00 24 ALA A N 5
ATOM 5853 C CA . ALA A 1 24 ? 2.959 -7.377 -0.247 1.00 0.00 24 ALA A CA 5
ATOM 5854 C C . ALA A 1 24 ? 3.499 -6.140 -0.956 1.00 0.00 24 ALA A C 5
ATOM 5855 O O . ALA A 1 24 ? 4.019 -5.224 -0.320 1.00 0.00 24 ALA A O 5
ATOM 5862 N N . LYS A 1 25 ? 3.373 -6.120 -2.279 1.00 0.00 25 LYS A N 5
ATOM 5863 C CA . LYS A 1 25 ? 3.848 -4.996 -3.076 1.00 0.00 25 LYS A CA 5
ATOM 5864 C C . LYS A 1 25 ? 2.870 -4.676 -4.202 1.00 0.00 25 LYS A C 5
ATOM 5865 O O . LYS A 1 25 ? 2.411 -5.570 -4.912 1.00 0.00 25 LYS A O 5
ATOM 5884 N N . GLY A 1 26 ? 2.556 -3.394 -4.361 1.00 0.00 26 GLY A N 5
ATOM 5885 C CA . GLY A 1 26 ? 1.636 -2.979 -5.404 1.00 0.00 26 GLY A CA 5
ATOM 5886 C C . GLY A 1 26 ? 1.701 -1.489 -5.676 1.00 0.00 26 GLY A C 5
ATOM 5887 O O . GLY A 1 26 ? 2.760 -0.873 -5.551 1.00 0.00 26 GLY A O 5
ATOM 5891 N N . THR A 1 27 ? 0.566 -0.907 -6.052 1.00 0.00 27 THR A N 5
ATOM 5892 C CA . THR A 1 27 ? 0.499 0.518 -6.345 1.00 0.00 27 THR A CA 5
ATOM 5893 C C . THR A 1 27 ? -0.862 1.093 -5.971 1.00 0.00 27 THR A C 5
ATOM 5894 O O . THR A 1 27 ? -1.901 0.518 -6.296 1.00 0.00 27 THR A O 5
ATOM 5905 N N . LEU A 1 28 ? -0.851 2.233 -5.288 1.00 0.00 28 LEU A N 5
ATOM 5906 C CA . LEU A 1 28 ? -2.086 2.887 -4.870 1.00 0.00 28 LEU A CA 5
ATOM 5907 C C . LEU A 1 28 ? -2.514 3.940 -5.886 1.00 0.00 28 LEU A C 5
ATOM 5908 O O . LEU A 1 28 ? -1.703 4.748 -6.339 1.00 0.00 28 LEU A O 5
ATOM 5924 N N . PHE A 1 29 ? -3.795 3.926 -6.240 1.00 0.00 29 PHE A N 5
ATOM 5925 C CA . PHE A 1 29 ? -4.333 4.879 -7.203 1.00 0.00 29 PHE A CA 5
ATOM 5926 C C . PHE A 1 29 ? -5.250 5.887 -6.518 1.00 0.00 29 PHE A C 5
ATOM 5927 O O . PHE A 1 29 ? -6.401 5.582 -6.206 1.00 0.00 29 PHE A O 5
ATOM 5944 N N . GLN A 1 30 ? -4.731 7.088 -6.286 1.00 0.00 30 GLN A N 5
ATOM 5945 C CA . GLN A 1 30 ? -5.503 8.141 -5.636 1.00 0.00 30 GLN A CA 5
ATOM 5946 C C . GLN A 1 30 ? -6.918 8.206 -6.201 1.00 0.00 30 GLN A C 5
ATOM 5947 O O . GLN A 1 30 ? -7.882 8.411 -5.463 1.00 0.00 30 GLN A O 5
ATOM 5961 N N . GLU A 1 31 ? -7.035 8.031 -7.513 1.00 0.00 31 GLU A N 5
ATOM 5962 C CA . GLU A 1 31 ? -8.333 8.072 -8.176 1.00 0.00 31 GLU A CA 5
ATOM 5963 C C . GLU A 1 31 ? -9.248 6.971 -7.649 1.00 0.00 31 GLU A C 5
ATOM 5964 O O . GLU A 1 31 ? -10.421 7.208 -7.359 1.00 0.00 31 GLU A O 5
ATOM 5976 N N . LYS A 1 32 ? -8.704 5.765 -7.527 1.00 0.00 32 LYS A N 5
ATOM 5977 C CA . LYS A 1 32 ? -9.469 4.626 -7.034 1.00 0.00 32 LYS A CA 5
ATOM 5978 C C . LYS A 1 32 ? -9.532 4.631 -5.510 1.00 0.00 32 LYS A C 5
ATOM 5979 O O . LYS A 1 32 ? -10.234 3.822 -4.905 1.00 0.00 32 LYS A O 5
ATOM 5998 N N . LEU A 1 33 ? -8.795 5.550 -4.895 1.00 0.00 33 LEU A N 5
ATOM 5999 C CA . LEU A 1 33 ? -8.769 5.662 -3.441 1.00 0.00 33 LEU A CA 5
ATOM 6000 C C . LEU A 1 33 ? -9.739 6.737 -2.961 1.00 0.00 33 LEU A C 5
ATOM 6001 O O . LEU A 1 33 ? -10.375 6.593 -1.917 1.00 0.00 33 LEU A O 5
ATOM 6017 N N . LYS A 1 34 ? -9.847 7.814 -3.730 1.00 0.00 34 LYS A N 5
ATOM 6018 C CA . LYS A 1 34 ? -10.740 8.914 -3.386 1.00 0.00 34 LYS A CA 5
ATOM 6019 C C . LYS A 1 34 ? -12.173 8.419 -3.218 1.00 0.00 34 LYS A C 5
ATOM 6020 O O . LYS A 1 34 ? -12.914 8.914 -2.368 1.00 0.00 34 LYS A O 5
ATOM 6039 N N . GLN A 1 35 ? -12.556 7.441 -4.031 1.00 0.00 35 GLN A N 5
ATOM 6040 C CA . GLN A 1 35 ? -13.900 6.879 -3.971 1.00 0.00 35 GLN A CA 5
ATOM 6041 C C . GLN A 1 35 ? -14.148 6.204 -2.626 1.00 0.00 35 GLN A C 5
ATOM 6042 O O . GLN A 1 35 ? -15.226 6.330 -2.046 1.00 0.00 35 GLN A O 5
ATOM 6056 N N . GLY A 1 36 ? -13.143 5.486 -2.135 1.00 0.00 36 GLY A N 5
ATOM 6057 C CA . GLY A 1 36 ? -13.272 4.801 -0.863 1.00 0.00 36 GLY A CA 5
ATOM 6058 C C . GLY A 1 36 ? -12.233 3.712 -0.682 1.00 0.00 36 GLY A C 5
ATOM 6059 O O . GLY A 1 36 ? -12.177 2.762 -1.462 1.00 0.00 36 GLY A O 5
ATOM 6063 N N . ALA A 1 37 ? -11.407 3.850 0.350 1.00 0.00 37 ALA A N 5
ATOM 6064 C CA . ALA A 1 37 ? -10.365 2.871 0.631 1.00 0.00 37 ALA A CA 5
ATOM 6065 C C . ALA A 1 37 ? -10.886 1.449 0.452 1.00 0.00 37 ALA A C 5
ATOM 6066 O O . ALA A 1 37 ? -10.194 0.587 -0.091 1.00 0.00 37 ALA A O 5
ATOM 6073 N N . SER A 1 38 ? -12.109 1.209 0.913 1.00 0.00 38 SER A N 5
ATOM 6074 C CA . SER A 1 38 ? -12.721 -0.110 0.809 1.00 0.00 38 SER A CA 5
ATOM 6075 C C . SER A 1 38 ? -12.616 -0.646 -0.616 1.00 0.00 38 SER A C 5
ATOM 6076 O O . SER A 1 38 ? -12.366 -1.833 -0.829 1.00 0.00 38 SER A O 5
ATOM 6084 N N . LYS A 1 39 ? -12.809 0.237 -1.589 1.00 0.00 39 LYS A N 5
ATOM 6085 C CA . LYS A 1 39 ? -12.735 -0.144 -2.995 1.00 0.00 39 LYS A CA 5
ATOM 6086 C C . LYS A 1 39 ? -11.312 -0.535 -3.379 1.00 0.00 39 LYS A C 5
ATOM 6087 O O . LYS A 1 39 ? -10.344 0.054 -2.898 1.00 0.00 39 LYS A O 5
ATOM 6106 N N . LYS A 1 40 ? -11.191 -1.532 -4.248 1.00 0.00 40 LYS A N 5
ATOM 6107 C CA . LYS A 1 40 ? -9.887 -2.001 -4.699 1.00 0.00 40 LYS A CA 5
ATOM 6108 C C . LYS A 1 40 ? -9.121 -0.886 -5.403 1.00 0.00 40 LYS A C 5
ATOM 6109 O O . LYS A 1 40 ? -9.434 -0.525 -6.538 1.00 0.00 40 LYS A O 5
ATOM 6128 N N . CYS A 1 41 ? -8.116 -0.344 -4.723 1.00 0.00 41 CYS A N 5
ATOM 6129 C CA . CYS A 1 41 ? -7.305 0.731 -5.284 1.00 0.00 41 CYS A CA 5
ATOM 6130 C C . CYS A 1 41 ? -5.849 0.299 -5.421 1.00 0.00 41 CYS A C 5
ATOM 6131 O O . CYS A 1 41 ? -5.117 0.809 -6.269 1.00 0.00 41 CYS A O 5
ATOM 6139 N N . ILE A 1 42 ? -5.436 -0.644 -4.580 1.00 0.00 42 ILE A N 5
ATOM 6140 C CA . ILE A 1 42 ? -4.067 -1.144 -4.607 1.00 0.00 42 ILE A CA 5
ATOM 6141 C C . ILE A 1 42 ? -3.901 -2.235 -5.659 1.00 0.00 42 ILE A C 5
ATOM 6142 O O . ILE A 1 42 ? -4.369 -3.359 -5.480 1.00 0.00 42 ILE A O 5
ATOM 6158 N N . GLN A 1 43 ? -3.231 -1.896 -6.756 1.00 0.00 43 GLN A N 5
ATOM 6159 C CA . GLN A 1 43 ? -3.003 -2.848 -7.836 1.00 0.00 43 GLN A CA 5
ATOM 6160 C C . GLN A 1 43 ? -1.657 -3.546 -7.671 1.00 0.00 43 GLN A C 5
ATOM 6161 O O . GLN A 1 43 ? -0.607 -2.904 -7.692 1.00 0.00 43 GLN A O 5
ATOM 6175 N N . ASN A 1 44 ? -1.696 -4.864 -7.506 1.00 0.00 44 ASN A N 5
ATOM 6176 C CA . ASN A 1 44 ? -0.479 -5.650 -7.336 1.00 0.00 44 ASN A CA 5
ATOM 6177 C C . ASN A 1 44 ? 0.248 -5.821 -8.667 1.00 0.00 44 ASN A C 5
ATOM 6178 O O . ASN A 1 44 ? -0.254 -5.418 -9.716 1.00 0.00 44 ASN A O 5
ATOM 6189 N N . GLU A 1 45 ? 1.433 -6.422 -8.615 1.00 0.00 45 GLU A N 5
ATOM 6190 C CA . GLU A 1 45 ? 2.229 -6.646 -9.816 1.00 0.00 45 GLU A CA 5
ATOM 6191 C C . GLU A 1 45 ? 1.460 -7.490 -10.828 1.00 0.00 45 GLU A C 5
ATOM 6192 O O . GLU A 1 45 ? 1.719 -7.427 -12.029 1.00 0.00 45 GLU A O 5
ATOM 6204 N N . ALA A 1 46 ? 0.513 -8.280 -10.333 1.00 0.00 46 ALA A N 5
ATOM 6205 C CA . ALA A 1 46 ? -0.295 -9.136 -11.193 1.00 0.00 46 ALA A CA 5
ATOM 6206 C C . ALA A 1 46 ? -1.475 -8.369 -11.778 1.00 0.00 46 ALA A C 5
ATOM 6207 O O . ALA A 1 46 ? -2.309 -8.936 -12.482 1.00 0.00 46 ALA A O 5
ATOM 6214 N N . GLY A 1 47 ? -1.540 -7.074 -11.482 1.00 0.00 47 GLY A N 5
ATOM 6215 C CA . GLY A 1 47 ? -2.623 -6.250 -11.986 1.00 0.00 47 GLY A CA 5
ATOM 6216 C C . GLY A 1 47 ? -3.894 -6.403 -11.174 1.00 0.00 47 GLY A C 5
ATOM 6217 O O . GLY A 1 47 ? -4.798 -5.572 -11.263 1.00 0.00 47 GLY A O 5
ATOM 6221 N N . ASP A 1 48 ? -3.964 -7.467 -10.382 1.00 0.00 48 ASP A N 5
ATOM 6222 C CA . ASP A 1 48 ? -5.134 -7.726 -9.552 1.00 0.00 48 ASP A CA 5
ATOM 6223 C C . ASP A 1 48 ? -5.264 -6.677 -8.452 1.00 0.00 48 ASP A C 5
ATOM 6224 O O . ASP A 1 48 ? -4.429 -6.602 -7.551 1.00 0.00 48 ASP A O 5
ATOM 6233 N N . TRP A 1 49 ? -6.313 -5.867 -8.535 1.00 0.00 49 TRP A N 5
ATOM 6234 C CA . TRP A 1 49 ? -6.551 -4.821 -7.547 1.00 0.00 49 TRP A CA 5
ATOM 6235 C C . TRP A 1 49 ? -6.902 -5.422 -6.191 1.00 0.00 49 TRP A C 5
ATOM 6236 O O . TRP A 1 49 ? -7.488 -6.502 -6.113 1.00 0.00 49 TRP A O 5
ATOM 6257 N N . LEU A 1 50 ? -6.542 -4.716 -5.124 1.00 0.00 50 LEU A N 5
ATOM 6258 C CA . LEU A 1 50 ? -6.821 -5.181 -3.770 1.00 0.00 50 LEU A CA 5
ATOM 6259 C C . LEU A 1 50 ? -7.244 -4.022 -2.873 1.00 0.00 50 LEU A C 5
ATOM 6260 O O . LEU A 1 50 ? -6.703 -2.920 -2.966 1.00 0.00 50 LEU A O 5
ATOM 6276 N N . THR A 1 51 ? -8.217 -4.279 -2.004 1.00 0.00 51 THR A N 5
ATOM 6277 C CA . THR A 1 51 ? -8.714 -3.258 -1.091 1.00 0.00 51 THR A CA 5
ATOM 6278 C C . THR A 1 51 ? -7.671 -2.908 -0.036 1.00 0.00 51 THR A C 5
ATOM 6279 O O . THR A 1 51 ? -6.931 -3.774 0.431 1.00 0.00 51 THR A O 5
ATOM 6290 N N . VAL A 1 52 ? -7.617 -1.633 0.336 1.00 0.00 52 VAL A N 5
ATOM 6291 C CA . VAL A 1 52 ? -6.665 -1.168 1.338 1.00 0.00 52 VAL A CA 5
ATOM 6292 C C . VAL A 1 52 ? -6.427 -2.231 2.404 1.00 0.00 52 VAL A C 5
ATOM 6293 O O . VAL A 1 52 ? -5.328 -2.346 2.948 1.00 0.00 52 VAL A O 5
ATOM 6306 N N . LYS A 1 53 ? -7.464 -3.008 2.699 1.00 0.00 53 LYS A N 5
ATOM 6307 C CA . LYS A 1 53 ? -7.369 -4.065 3.699 1.00 0.00 53 LYS A CA 5
ATOM 6308 C C . LYS A 1 53 ? -6.682 -5.299 3.123 1.00 0.00 53 LYS A C 5
ATOM 6309 O O . LYS A 1 53 ? -5.691 -5.780 3.671 1.00 0.00 53 LYS A O 5
ATOM 6328 N N . GLU A 1 54 ? -7.215 -5.805 2.015 1.00 0.00 54 GLU A N 5
ATOM 6329 C CA . GLU A 1 54 ? -6.651 -6.982 1.366 1.00 0.00 54 GLU A CA 5
ATOM 6330 C C . GLU A 1 54 ? -5.133 -6.871 1.260 1.00 0.00 54 GLU A C 5
ATOM 6331 O O . GLU A 1 54 ? -4.405 -7.800 1.610 1.00 0.00 54 GLU A O 5
ATOM 6343 N N . PHE A 1 55 ? -4.662 -5.728 0.773 1.00 0.00 55 PHE A N 5
ATOM 6344 C CA . PHE A 1 55 ? -3.231 -5.494 0.618 1.00 0.00 55 PHE A CA 5
ATOM 6345 C C . PHE A 1 55 ? -2.477 -5.879 1.887 1.00 0.00 55 PHE A C 5
ATOM 6346 O O . PHE A 1 55 ? -1.419 -6.506 1.828 1.00 0.00 55 PHE A O 5
ATOM 6363 N N . LEU A 1 56 ? -3.029 -5.499 3.034 1.00 0.00 56 LEU A N 5
ATOM 6364 C CA . LEU A 1 56 ? -2.409 -5.804 4.319 1.00 0.00 56 LEU A CA 5
ATOM 6365 C C . LEU A 1 56 ? -2.306 -7.310 4.530 1.00 0.00 56 LEU A C 5
ATOM 6366 O O . LEU A 1 56 ? -1.232 -7.835 4.822 1.00 0.00 56 LEU A O 5
ATOM 6382 N N . ASN A 1 57 ? -3.432 -8.001 4.381 1.00 0.00 57 ASN A N 5
ATOM 6383 C CA . ASN A 1 57 ? -3.470 -9.448 4.556 1.00 0.00 57 ASN A CA 5
ATOM 6384 C C . ASN A 1 57 ? -2.340 -10.120 3.781 1.00 0.00 57 ASN A C 5
ATOM 6385 O O . ASN A 1 57 ? -1.721 -11.068 4.264 1.00 0.00 57 ASN A O 5
ATOM 6396 N N . GLU A 1 58 ? -2.077 -9.620 2.578 1.00 0.00 58 GLU A N 5
ATOM 6397 C CA . GLU A 1 58 ? -1.021 -10.172 1.736 1.00 0.00 58 GLU A CA 5
ATOM 6398 C C . GLU A 1 58 ? 0.318 -10.164 2.468 1.00 0.00 58 GLU A C 5
ATOM 6399 O O . GLU A 1 58 ? 1.090 -11.118 2.383 1.00 0.00 58 GLU A O 5
ATOM 6411 N N . GLY A 1 59 ? 0.587 -9.078 3.186 1.00 0.00 59 GLY A N 5
ATOM 6412 C CA . GLY A 1 59 ? 1.833 -8.965 3.921 1.00 0.00 59 GLY A CA 5
ATOM 6413 C C . GLY A 1 59 ? 1.769 -9.639 5.278 1.00 0.00 59 GLY A C 5
ATOM 6414 O O . GLY A 1 59 ? 2.755 -10.210 5.742 1.00 0.00 59 GLY A O 5
ATOM 6418 N N . GLY A 1 60 ? 0.605 -9.570 5.917 1.00 0.00 60 GLY A N 5
ATOM 6419 C CA . GLY A 1 60 ? 0.438 -10.181 7.223 1.00 0.00 60 GLY A CA 5
ATOM 6420 C C . GLY A 1 60 ? 0.086 -9.170 8.295 1.00 0.00 60 GLY A C 5
ATOM 6421 O O . GLY A 1 60 ? 0.421 -9.354 9.465 1.00 0.00 60 GLY A O 5
ATOM 6425 N N . ARG A 1 61 ? -0.590 -8.098 7.896 1.00 0.00 61 ARG A N 5
ATOM 6426 C CA . ARG A 1 61 ? -0.986 -7.052 8.831 1.00 0.00 61 ARG A CA 5
ATOM 6427 C C . ARG A 1 61 ? -2.505 -6.931 8.902 1.00 0.00 61 ARG A C 5
ATOM 6428 O O . ARG A 1 61 ? -3.037 -5.921 9.361 1.00 0.00 61 ARG A O 5
ATOM 6449 N N . ALA A 1 62 ? -3.198 -7.969 8.443 1.00 0.00 62 ALA A N 5
ATOM 6450 C CA . ALA A 1 62 ? -4.655 -7.980 8.455 1.00 0.00 62 ALA A CA 5
ATOM 6451 C C . ALA A 1 62 ? -5.197 -7.473 9.787 1.00 0.00 62 ALA A C 5
ATOM 6452 O O . ALA A 1 62 ? -6.155 -6.700 9.827 1.00 0.00 62 ALA A O 5
ATOM 6459 N N . THR A 1 63 ? -4.578 -7.913 10.878 1.00 0.00 63 THR A N 5
ATOM 6460 C CA . THR A 1 63 ? -4.999 -7.505 12.213 1.00 0.00 63 THR A CA 5
ATOM 6461 C C . THR A 1 63 ? -4.857 -5.999 12.398 1.00 0.00 63 THR A C 5
ATOM 6462 O O . THR A 1 63 ? -5.622 -5.380 13.138 1.00 0.00 63 THR A O 5
ATOM 6473 N N . SER A 1 64 ? -3.874 -5.414 11.721 1.00 0.00 64 SER A N 5
ATOM 6474 C CA . SER A 1 64 ? -3.630 -3.980 11.814 1.00 0.00 64 SER A CA 5
ATOM 6475 C C . SER A 1 64 ? -4.889 -3.191 11.467 1.00 0.00 64 SER A C 5
ATOM 6476 O O . SER A 1 64 ? -5.682 -3.605 10.622 1.00 0.00 64 SER A O 5
ATOM 6484 N N . LYS A 1 65 ? -5.065 -2.051 12.126 1.00 0.00 65 LYS A N 5
ATOM 6485 C CA . LYS A 1 65 ? -6.226 -1.201 11.889 1.00 0.00 65 LYS A CA 5
ATOM 6486 C C . LYS A 1 65 ? -5.882 -0.064 10.932 1.00 0.00 65 LYS A C 5
ATOM 6487 O O . LYS A 1 65 ? -6.585 0.166 9.948 1.00 0.00 65 LYS A O 5
ATOM 6506 N N . ASP A 1 66 ? -4.796 0.642 11.226 1.00 0.00 66 ASP A N 5
ATOM 6507 C CA . ASP A 1 66 ? -4.357 1.753 10.390 1.00 0.00 66 ASP A CA 5
ATOM 6508 C C . ASP A 1 66 ? -3.485 1.257 9.240 1.00 0.00 66 ASP A C 5
ATOM 6509 O O . ASP A 1 66 ? -2.363 0.798 9.453 1.00 0.00 66 ASP A O 5
ATOM 6518 N N . TRP A 1 67 ? -4.009 1.351 8.024 1.00 0.00 67 TRP A N 5
ATOM 6519 C CA . TRP A 1 67 ? -3.278 0.911 6.841 1.00 0.00 67 TRP A CA 5
ATOM 6520 C C . TRP A 1 67 ? -2.182 1.905 6.476 1.00 0.00 67 TRP A C 5
ATOM 6521 O O . TRP A 1 67 ? -1.169 1.538 5.881 1.00 0.00 67 TRP A O 5
ATOM 6542 N N . LYS A 1 68 ? -2.390 3.167 6.836 1.00 0.00 68 LYS A N 5
ATOM 6543 C CA . LYS A 1 68 ? -1.419 4.216 6.549 1.00 0.00 68 LYS A CA 5
ATOM 6544 C C . LYS A 1 68 ? -0.130 3.993 7.333 1.00 0.00 68 LYS A C 5
ATOM 6545 O O . LYS A 1 68 ? 0.930 4.494 6.960 1.00 0.00 68 LYS A O 5
ATOM 6564 N N . GLY A 1 69 ? -0.228 3.238 8.423 1.00 0.00 69 GLY A N 5
ATOM 6565 C CA . GLY A 1 69 ? 0.938 2.961 9.242 1.00 0.00 69 GLY A CA 5
ATOM 6566 C C . GLY A 1 69 ? 1.690 1.728 8.782 1.00 0.00 69 GLY A C 5
ATOM 6567 O O . GLY A 1 69 ? 2.919 1.733 8.709 1.00 0.00 69 GLY A O 5
ATOM 6571 N N . VAL A 1 70 ? 0.951 0.667 8.473 1.00 0.00 70 VAL A N 5
ATOM 6572 C CA . VAL A 1 70 ? 1.556 -0.579 8.019 1.00 0.00 70 VAL A CA 5
ATOM 6573 C C . VAL A 1 70 ? 2.166 -0.420 6.631 1.00 0.00 70 VAL A C 5
ATOM 6574 O O . VAL A 1 70 ? 3.256 -0.925 6.360 1.00 0.00 70 VAL A O 5
ATOM 6587 N N . ILE A 1 71 ? 1.457 0.285 5.756 1.00 0.00 71 ILE A N 5
ATOM 6588 C CA . ILE A 1 71 ? 1.930 0.512 4.396 1.00 0.00 71 ILE A CA 5
ATOM 6589 C C . ILE A 1 71 ? 2.922 1.669 4.345 1.00 0.00 71 ILE A C 5
ATOM 6590 O O . ILE A 1 71 ? 2.615 2.782 4.773 1.00 0.00 71 ILE A O 5
ATOM 6606 N N . ARG A 1 72 ? 4.111 1.399 3.818 1.00 0.00 72 ARG A N 5
ATOM 6607 C CA . ARG A 1 72 ? 5.148 2.418 3.710 1.00 0.00 72 ARG A CA 5
ATOM 6608 C C . ARG A 1 72 ? 5.410 2.774 2.249 1.00 0.00 72 ARG A C 5
ATOM 6609 O O . ARG A 1 72 ? 5.417 1.903 1.379 1.00 0.00 72 ARG A O 5
ATOM 6630 N N . CYS A 1 73 ? 5.625 4.059 1.989 1.00 0.00 73 CYS A N 5
ATOM 6631 C CA . CYS A 1 73 ? 5.886 4.531 0.634 1.00 0.00 73 CYS A CA 5
ATOM 6632 C C . CYS A 1 73 ? 7.230 5.248 0.557 1.00 0.00 73 CYS A C 5
ATOM 6633 O O . CYS A 1 73 ? 7.408 6.318 1.138 1.00 0.00 73 CYS A O 5
ATOM 6641 N N . ASN A 1 74 ? 8.174 4.650 -0.162 1.00 0.00 74 ASN A N 5
ATOM 6642 C CA . ASN A 1 74 ? 9.503 5.230 -0.313 1.00 0.00 74 ASN A CA 5
ATOM 6643 C C . ASN A 1 74 ? 10.227 5.287 1.029 1.00 0.00 74 ASN A C 5
ATOM 6644 O O . ASN A 1 74 ? 11.027 6.188 1.277 1.00 0.00 74 ASN A O 5
ATOM 6655 N N . GLY A 1 75 ? 9.941 4.316 1.891 1.00 0.00 75 GLY A N 5
ATOM 6656 C CA . GLY A 1 75 ? 10.573 4.274 3.197 1.00 0.00 75 GLY A CA 5
ATOM 6657 C C . GLY A 1 75 ? 9.833 5.105 4.227 1.00 0.00 75 GLY A C 5
ATOM 6658 O O . GLY A 1 75 ? 10.104 5.006 5.423 1.00 0.00 75 GLY A O 5
ATOM 6662 N N . GLU A 1 76 ? 8.897 5.926 3.761 1.00 0.00 76 GLU A N 5
ATOM 6663 C CA . GLU A 1 76 ? 8.118 6.779 4.651 1.00 0.00 76 GLU A CA 5
ATOM 6664 C C . GLU A 1 76 ? 6.657 6.341 4.683 1.00 0.00 76 GLU A C 5
ATOM 6665 O O . GLU A 1 76 ? 6.019 6.188 3.641 1.00 0.00 76 GLU A O 5
ATOM 6677 N N . THR A 1 77 ? 6.132 6.140 5.888 1.00 0.00 77 THR A N 5
ATOM 6678 C CA . THR A 1 77 ? 4.747 5.717 6.058 1.00 0.00 77 THR A CA 5
ATOM 6679 C C . THR A 1 77 ? 3.787 6.709 5.411 1.00 0.00 77 THR A C 5
ATOM 6680 O O . THR A 1 77 ? 3.974 7.922 5.507 1.00 0.00 77 THR A O 5
ATOM 6691 N N . LEU A 1 78 ? 2.758 6.186 4.752 1.00 0.00 78 LEU A N 5
ATOM 6692 C CA . LEU A 1 78 ? 1.767 7.026 4.089 1.00 0.00 78 LEU A CA 5
ATOM 6693 C C . LEU A 1 78 ? 1.420 8.237 4.948 1.00 0.00 78 LEU A C 5
ATOM 6694 O O . LEU A 1 78 ? 1.340 9.361 4.451 1.00 0.00 78 LEU A O 5
ATOM 6710 N N . ARG A 1 79 ? 1.214 8.001 6.239 1.00 0.00 79 ARG A N 5
ATOM 6711 C CA . ARG A 1 79 ? 0.873 9.073 7.167 1.00 0.00 79 ARG A CA 5
ATOM 6712 C C . ARG A 1 79 ? 1.953 10.151 7.172 1.00 0.00 79 ARG A C 5
ATOM 6713 O O . ARG A 1 79 ? 1.653 11.344 7.229 1.00 0.00 79 ARG A O 5
ATOM 6734 N N . HIS A 1 80 ? 3.210 9.723 7.113 1.00 0.00 80 HIS A N 5
ATOM 6735 C CA . HIS A 1 80 ? 4.334 10.652 7.111 1.00 0.00 80 HIS A CA 5
ATOM 6736 C C . HIS A 1 80 ? 4.274 11.575 5.897 1.00 0.00 80 HIS A C 5
ATOM 6737 O O . HIS A 1 80 ? 4.388 12.793 6.024 1.00 0.00 80 HIS A O 5
ATOM 6752 N N . LEU A 1 81 ? 4.097 10.984 4.720 1.00 0.00 81 LEU A N 5
ATOM 6753 C CA . LEU A 1 81 ? 4.022 11.753 3.482 1.00 0.00 81 LEU A CA 5
ATOM 6754 C C . LEU A 1 81 ? 2.788 12.649 3.471 1.00 0.00 81 LEU A C 5
ATOM 6755 O O . LEU A 1 81 ? 2.846 13.796 3.030 1.00 0.00 81 LEU A O 5
ATOM 6771 N N . GLU A 1 82 ? 1.673 12.115 3.960 1.00 0.00 82 GLU A N 5
ATOM 6772 C CA . GLU A 1 82 ? 0.424 12.866 4.005 1.00 0.00 82 GLU A CA 5
ATOM 6773 C C . GLU A 1 82 ? 0.582 14.136 4.836 1.00 0.00 82 GLU A C 5
ATOM 6774 O O . GLU A 1 82 ? 0.124 15.209 4.442 1.00 0.00 82 GLU A O 5
ATOM 6786 N N . GLN A 1 83 ? 1.234 14.006 5.987 1.00 0.00 83 GLN A N 5
ATOM 6787 C CA . GLN A 1 83 ? 1.452 15.143 6.874 1.00 0.00 83 GLN A CA 5
ATOM 6788 C C . GLN A 1 83 ? 2.268 16.227 6.178 1.00 0.00 83 GLN A C 5
ATOM 6789 O O . GLN A 1 83 ? 2.028 17.419 6.369 1.00 0.00 83 GLN A O 5
ATOM 6803 N N . LYS A 1 84 ? 3.236 15.806 5.371 1.00 0.00 84 LYS A N 5
ATOM 6804 C CA . LYS A 1 84 ? 4.089 16.740 4.646 1.00 0.00 84 LYS A CA 5
ATOM 6805 C C . LYS A 1 84 ? 3.375 17.284 3.413 1.00 0.00 84 LYS A C 5
ATOM 6806 O O . LYS A 1 84 ? 3.988 17.923 2.560 1.00 0.00 84 LYS A O 5
ATOM 6825 N N . GLY A 1 85 ? 2.072 17.028 3.328 1.00 0.00 85 GLY A N 5
ATOM 6826 C CA . GLY A 1 85 ? 1.296 17.502 2.197 1.00 0.00 85 GLY A CA 5
ATOM 6827 C C . GLY A 1 85 ? 1.744 16.884 0.887 1.00 0.00 85 GLY A C 5
ATOM 6828 O O . GLY A 1 85 ? 1.700 17.531 -0.159 1.00 0.00 85 GLY A O 5
ATOM 6832 N N . LEU A 1 86 ? 2.179 15.630 0.944 1.00 0.00 86 LEU A N 5
ATOM 6833 C CA . LEU A 1 86 ? 2.639 14.925 -0.247 1.00 0.00 86 LEU A CA 5
ATOM 6834 C C . LEU A 1 86 ? 1.574 13.958 -0.753 1.00 0.00 86 LEU A C 5
ATOM 6835 O O . LEU A 1 86 ? 1.418 13.763 -1.958 1.00 0.00 86 LEU A O 5
ATOM 6851 N N . LEU A 1 87 ? 0.843 13.353 0.178 1.00 0.00 87 LEU A N 5
ATOM 6852 C CA . LEU A 1 87 ? -0.209 12.405 -0.172 1.00 0.00 87 LEU A CA 5
ATOM 6853 C C . LEU A 1 87 ? -1.588 13.021 0.035 1.00 0.00 87 LEU A C 5
ATOM 6854 O O . LEU A 1 87 ? -1.951 13.399 1.149 1.00 0.00 87 LEU A O 5
ATOM 6870 N N . PHE A 1 88 ? -2.354 13.120 -1.046 1.00 0.00 88 PHE A N 5
ATOM 6871 C CA . PHE A 1 88 ? -3.694 13.691 -0.985 1.00 0.00 88 PHE A CA 5
ATOM 6872 C C . PHE A 1 88 ? -4.541 12.979 0.066 1.00 0.00 88 PHE A C 5
ATOM 6873 O O . PHE A 1 88 ? -5.368 13.598 0.736 1.00 0.00 88 PHE A O 5
ATOM 6890 N N . SER A 1 89 ? -4.329 11.674 0.204 1.00 0.00 89 SER A N 5
ATOM 6891 C CA . SER A 1 89 ? -5.075 10.876 1.170 1.00 0.00 89 SER A CA 5
ATOM 6892 C C . SER A 1 89 ? -6.577 11.085 1.002 1.00 0.00 89 SER A C 5
ATOM 6893 O O . SER A 1 89 ? -7.312 11.203 1.981 1.00 0.00 89 SER A O 5
ATOM 6901 N N . GLY A 1 90 ? -7.027 11.130 -0.249 1.00 0.00 90 GLY A N 5
ATOM 6902 C CA . GLY A 1 90 ? -8.438 11.325 -0.524 1.00 0.00 90 GLY A CA 5
ATOM 6903 C C . GLY A 1 90 ? -8.822 12.791 -0.573 1.00 0.00 90 GLY A C 5
ATOM 6904 O O . GLY A 1 90 ? -7.970 13.675 -0.662 1.00 0.00 90 GLY A O 5
ATOM 6908 N N . PRO A 1 91 ? -10.134 13.065 -0.517 1.00 0.00 91 PRO A N 5
ATOM 6909 C CA . PRO A 1 91 ? -10.659 14.433 -0.556 1.00 0.00 91 PRO A CA 5
ATOM 6910 C C . PRO A 1 91 ? -10.342 15.212 0.716 1.00 0.00 91 PRO A C 5
ATOM 6911 O O . PRO A 1 91 ? -9.731 14.682 1.644 1.00 0.00 91 PRO A O 5
ATOM 6922 N N . SER A 1 92 ? -10.761 16.473 0.752 1.00 0.00 92 SER A N 5
ATOM 6923 C CA . SER A 1 92 ? -10.518 17.326 1.910 1.00 0.00 92 SER A CA 5
ATOM 6924 C C . SER A 1 92 ? -11.833 17.767 2.545 1.00 0.00 92 SER A C 5
ATOM 6925 O O . SER A 1 92 ? -12.621 18.486 1.932 1.00 0.00 92 SER A O 5
ATOM 6933 N N . SER A 1 93 ? -12.063 17.329 3.779 1.00 0.00 93 SER A N 5
ATOM 6934 C CA . SER A 1 93 ? -13.284 17.674 4.498 1.00 0.00 93 SER A CA 5
ATOM 6935 C C . SER A 1 93 ? -13.021 18.779 5.516 1.00 0.00 93 SER A C 5
ATOM 6936 O O . SER A 1 93 ? -11.882 19.008 5.921 1.00 0.00 93 SER A O 5
ATOM 6944 N N . GLY A 1 94 ? -14.085 19.464 5.925 1.00 0.00 94 GLY A N 5
ATOM 6945 C CA . GLY A 1 94 ? -13.949 20.538 6.892 1.00 0.00 94 GLY A CA 5
ATOM 6946 C C . GLY A 1 94 ? -14.485 20.159 8.258 1.00 0.00 94 GLY A C 5
ATOM 6947 O O . GLY A 1 94 ? -15.337 20.852 8.812 1.00 0.00 94 GLY A O 5
ATOM 6951 N N . GLY A 1 1 ? 5.021 14.385 -28.262 1.00 0.00 1 GLY A N 6
ATOM 6952 C CA . GLY A 1 1 ? 5.327 15.783 -28.504 1.00 0.00 1 GLY A CA 6
ATOM 6953 C C . GLY A 1 1 ? 6.422 15.966 -29.536 1.00 0.00 1 GLY A C 6
ATOM 6954 O O . GLY A 1 1 ? 7.518 15.424 -29.391 1.00 0.00 1 GLY A O 6
ATOM 6958 N N . SER A 1 2 ? 6.126 16.731 -30.582 1.00 0.00 2 SER A N 6
ATOM 6959 C CA . SER A 1 2 ? 7.092 16.980 -31.645 1.00 0.00 2 SER A CA 6
ATOM 6960 C C . SER A 1 2 ? 8.475 17.267 -31.066 1.00 0.00 2 SER A C 6
ATOM 6961 O O . SER A 1 2 ? 9.473 16.693 -31.501 1.00 0.00 2 SER A O 6
ATOM 6969 N N . SER A 1 3 ? 8.524 18.160 -30.083 1.00 0.00 3 SER A N 6
ATOM 6970 C CA . SER A 1 3 ? 9.783 18.528 -29.446 1.00 0.00 3 SER A CA 6
ATOM 6971 C C . SER A 1 3 ? 9.542 19.087 -28.047 1.00 0.00 3 SER A C 6
ATOM 6972 O O . SER A 1 3 ? 8.760 20.019 -27.865 1.00 0.00 3 SER A O 6
ATOM 6980 N N . GLY A 1 4 ? 10.221 18.509 -27.061 1.00 0.00 4 GLY A N 6
ATOM 6981 C CA . GLY A 1 4 ? 10.067 18.961 -25.690 1.00 0.00 4 GLY A CA 6
ATOM 6982 C C . GLY A 1 4 ? 9.454 17.903 -24.796 1.00 0.00 4 GLY A C 6
ATOM 6983 O O . GLY A 1 4 ? 8.631 17.103 -25.242 1.00 0.00 4 GLY A O 6
ATOM 6987 N N . SER A 1 5 ? 9.856 17.895 -23.529 1.00 0.00 5 SER A N 6
ATOM 6988 C CA . SER A 1 5 ? 9.344 16.923 -22.570 1.00 0.00 5 SER A CA 6
ATOM 6989 C C . SER A 1 5 ? 7.850 17.125 -22.336 1.00 0.00 5 SER A C 6
ATOM 6990 O O . SER A 1 5 ? 7.438 18.065 -21.656 1.00 0.00 5 SER A O 6
ATOM 6998 N N . SER A 1 6 ? 7.043 16.235 -22.905 1.00 0.00 6 SER A N 6
ATOM 6999 C CA . SER A 1 6 ? 5.594 16.317 -22.763 1.00 0.00 6 SER A CA 6
ATOM 7000 C C . SER A 1 6 ? 5.210 16.740 -21.348 1.00 0.00 6 SER A C 6
ATOM 7001 O O . SER A 1 6 ? 4.338 17.586 -21.157 1.00 0.00 6 SER A O 6
ATOM 7009 N N . GLY A 1 7 ? 5.868 16.142 -20.360 1.00 0.00 7 GLY A N 6
ATOM 7010 C CA . GLY A 1 7 ? 5.582 16.469 -18.975 1.00 0.00 7 GLY A CA 6
ATOM 7011 C C . GLY A 1 7 ? 6.784 16.271 -18.072 1.00 0.00 7 GLY A C 6
ATOM 7012 O O . GLY A 1 7 ? 7.802 15.724 -18.495 1.00 0.00 7 GLY A O 6
ATOM 7016 N N . ASN A 1 8 ? 6.667 16.718 -16.826 1.00 0.00 8 ASN A N 6
ATOM 7017 C CA . ASN A 1 8 ? 7.754 16.589 -15.863 1.00 0.00 8 ASN A CA 6
ATOM 7018 C C . ASN A 1 8 ? 7.551 15.365 -14.975 1.00 0.00 8 ASN A C 6
ATOM 7019 O O . ASN A 1 8 ? 6.525 14.690 -15.055 1.00 0.00 8 ASN A O 6
ATOM 7030 N N . ASP A 1 9 ? 8.536 15.086 -14.128 1.00 0.00 9 ASP A N 6
ATOM 7031 C CA . ASP A 1 9 ? 8.466 13.944 -13.224 1.00 0.00 9 ASP A CA 6
ATOM 7032 C C . ASP A 1 9 ? 8.245 14.403 -11.786 1.00 0.00 9 ASP A C 6
ATOM 7033 O O . ASP A 1 9 ? 8.992 15.231 -11.266 1.00 0.00 9 ASP A O 6
ATOM 7042 N N . ALA A 1 10 ? 7.212 13.860 -11.149 1.00 0.00 10 ALA A N 6
ATOM 7043 C CA . ALA A 1 10 ? 6.893 14.213 -9.771 1.00 0.00 10 ALA A CA 6
ATOM 7044 C C . ALA A 1 10 ? 6.114 13.096 -9.084 1.00 0.00 10 ALA A C 6
ATOM 7045 O O . ALA A 1 10 ? 5.764 12.095 -9.709 1.00 0.00 10 ALA A O 6
ATOM 7052 N N . VAL A 1 11 ? 5.847 13.274 -7.794 1.00 0.00 11 VAL A N 6
ATOM 7053 C CA . VAL A 1 11 ? 5.110 12.281 -7.023 1.00 0.00 11 VAL A CA 6
ATOM 7054 C C . VAL A 1 11 ? 3.634 12.650 -6.919 1.00 0.00 11 VAL A C 6
ATOM 7055 O O . VAL A 1 11 ? 2.757 11.811 -7.124 1.00 0.00 11 VAL A O 6
ATOM 7068 N N . ASP A 1 12 ? 3.367 13.912 -6.601 1.00 0.00 12 ASP A N 6
ATOM 7069 C CA . ASP A 1 12 ? 1.997 14.395 -6.472 1.00 0.00 12 ASP A CA 6
ATOM 7070 C C . ASP A 1 12 ? 1.285 14.377 -7.821 1.00 0.00 12 ASP A C 6
ATOM 7071 O O . ASP A 1 12 ? 0.108 14.027 -7.908 1.00 0.00 12 ASP A O 6
ATOM 7080 N N . PHE A 1 13 ? 2.007 14.756 -8.870 1.00 0.00 13 PHE A N 6
ATOM 7081 C CA . PHE A 1 13 ? 1.443 14.786 -10.215 1.00 0.00 13 PHE A CA 6
ATOM 7082 C C . PHE A 1 13 ? 0.803 13.446 -10.566 1.00 0.00 13 PHE A C 6
ATOM 7083 O O . PHE A 1 13 ? -0.365 13.385 -10.950 1.00 0.00 13 PHE A O 6
ATOM 7100 N N . SER A 1 14 ? 1.578 12.374 -10.432 1.00 0.00 14 SER A N 6
ATOM 7101 C CA . SER A 1 14 ? 1.089 11.035 -10.739 1.00 0.00 14 SER A CA 6
ATOM 7102 C C . SER A 1 14 ? 0.097 10.562 -9.680 1.00 0.00 14 SER A C 6
ATOM 7103 O O . SER A 1 14 ? 0.392 10.536 -8.484 1.00 0.00 14 SER A O 6
ATOM 7111 N N . PRO A 1 15 ? -1.108 10.180 -10.127 1.00 0.00 15 PRO A N 6
ATOM 7112 C CA . PRO A 1 15 ? -2.168 9.701 -9.235 1.00 0.00 15 PRO A CA 6
ATOM 7113 C C . PRO A 1 15 ? -1.849 8.335 -8.636 1.00 0.00 15 PRO A C 6
ATOM 7114 O O . PRO A 1 15 ? -2.657 7.762 -7.905 1.00 0.00 15 PRO A O 6
ATOM 7125 N N . THR A 1 16 ? -0.665 7.818 -8.951 1.00 0.00 16 THR A N 6
ATOM 7126 C CA . THR A 1 16 ? -0.239 6.520 -8.444 1.00 0.00 16 THR A CA 6
ATOM 7127 C C . THR A 1 16 ? 1.012 6.649 -7.582 1.00 0.00 16 THR A C 6
ATOM 7128 O O . THR A 1 16 ? 1.929 7.400 -7.912 1.00 0.00 16 THR A O 6
ATOM 7139 N N . LEU A 1 17 ? 1.042 5.913 -6.477 1.00 0.00 17 LEU A N 6
ATOM 7140 C CA . LEU A 1 17 ? 2.181 5.945 -5.567 1.00 0.00 17 LEU A CA 6
ATOM 7141 C C . LEU A 1 17 ? 2.596 4.533 -5.165 1.00 0.00 17 LEU A C 6
ATOM 7142 O O . LEU A 1 17 ? 1.765 3.645 -4.976 1.00 0.00 17 LEU A O 6
ATOM 7158 N N . PRO A 1 18 ? 3.914 4.320 -5.031 1.00 0.00 18 PRO A N 6
ATOM 7159 C CA . PRO A 1 18 ? 4.470 3.018 -4.650 1.00 0.00 18 PRO A CA 6
ATOM 7160 C C . PRO A 1 18 ? 4.165 2.660 -3.199 1.00 0.00 18 PRO A C 6
ATOM 7161 O O . PRO A 1 18 ? 4.536 3.388 -2.278 1.00 0.00 18 PRO A O 6
ATOM 7172 N N . VAL A 1 19 ? 3.487 1.533 -3.003 1.00 0.00 19 VAL A N 6
ATOM 7173 C CA . VAL A 1 19 ? 3.134 1.078 -1.664 1.00 0.00 19 VAL A CA 6
ATOM 7174 C C . VAL A 1 19 ? 3.616 -0.349 -1.424 1.00 0.00 19 VAL A C 6
ATOM 7175 O O . VAL A 1 19 ? 3.668 -1.162 -2.347 1.00 0.00 19 VAL A O 6
ATOM 7188 N N . THR A 1 20 ? 3.966 -0.647 -0.176 1.00 0.00 20 THR A N 6
ATOM 7189 C CA . THR A 1 20 ? 4.444 -1.976 0.186 1.00 0.00 20 THR A CA 6
ATOM 7190 C C . THR A 1 20 ? 4.018 -2.346 1.602 1.00 0.00 20 THR A C 6
ATOM 7191 O O . THR A 1 20 ? 4.180 -1.560 2.535 1.00 0.00 20 THR A O 6
ATOM 7202 N N . CYS A 1 21 ? 3.472 -3.548 1.754 1.00 0.00 21 CYS A N 6
ATOM 7203 C CA . CYS A 1 21 ? 3.021 -4.023 3.058 1.00 0.00 21 CYS A CA 6
ATOM 7204 C C . CYS A 1 21 ? 3.577 -5.412 3.352 1.00 0.00 21 CYS A C 6
ATOM 7205 O O . CYS A 1 21 ? 3.081 -6.412 2.834 1.00 0.00 21 CYS A O 6
ATOM 7213 N N . GLY A 1 22 ? 4.611 -5.466 4.186 1.00 0.00 22 GLY A N 6
ATOM 7214 C CA . GLY A 1 22 ? 5.218 -6.738 4.533 1.00 0.00 22 GLY A CA 6
ATOM 7215 C C . GLY A 1 22 ? 5.646 -7.528 3.312 1.00 0.00 22 GLY A C 6
ATOM 7216 O O . GLY A 1 22 ? 6.612 -7.170 2.638 1.00 0.00 22 GLY A O 6
ATOM 7220 N N . LYS A 1 23 ? 4.928 -8.609 3.028 1.00 0.00 23 LYS A N 6
ATOM 7221 C CA . LYS A 1 23 ? 5.237 -9.454 1.880 1.00 0.00 23 LYS A CA 6
ATOM 7222 C C . LYS A 1 23 ? 4.357 -9.096 0.687 1.00 0.00 23 LYS A C 6
ATOM 7223 O O . LYS A 1 23 ? 4.232 -9.873 -0.259 1.00 0.00 23 LYS A O 6
ATOM 7242 N N . ALA A 1 24 ? 3.751 -7.915 0.739 1.00 0.00 24 ALA A N 6
ATOM 7243 C CA . ALA A 1 24 ? 2.885 -7.452 -0.339 1.00 0.00 24 ALA A CA 6
ATOM 7244 C C . ALA A 1 24 ? 3.449 -6.196 -0.995 1.00 0.00 24 ALA A C 6
ATOM 7245 O O . ALA A 1 24 ? 3.964 -5.307 -0.317 1.00 0.00 24 ALA A O 6
ATOM 7252 N N . LYS A 1 25 ? 3.348 -6.129 -2.318 1.00 0.00 25 LYS A N 6
ATOM 7253 C CA . LYS A 1 25 ? 3.847 -4.982 -3.067 1.00 0.00 25 LYS A CA 6
ATOM 7254 C C . LYS A 1 25 ? 2.889 -4.609 -4.193 1.00 0.00 25 LYS A C 6
ATOM 7255 O O . LYS A 1 25 ? 2.403 -5.474 -4.920 1.00 0.00 25 LYS A O 6
ATOM 7274 N N . GLY A 1 26 ? 2.622 -3.314 -4.333 1.00 0.00 26 GLY A N 6
ATOM 7275 C CA . GLY A 1 26 ? 1.723 -2.849 -5.374 1.00 0.00 26 GLY A CA 6
ATOM 7276 C C . GLY A 1 26 ? 1.788 -1.347 -5.568 1.00 0.00 26 GLY A C 6
ATOM 7277 O O . GLY A 1 26 ? 2.845 -0.737 -5.406 1.00 0.00 26 GLY A O 6
ATOM 7281 N N . THR A 1 27 ? 0.654 -0.748 -5.917 1.00 0.00 27 THR A N 6
ATOM 7282 C CA . THR A 1 27 ? 0.586 0.691 -6.137 1.00 0.00 27 THR A CA 6
ATOM 7283 C C . THR A 1 27 ? -0.788 1.239 -5.770 1.00 0.00 27 THR A C 6
ATOM 7284 O O . THR A 1 27 ? -1.813 0.640 -6.095 1.00 0.00 27 THR A O 6
ATOM 7295 N N . LEU A 1 28 ? -0.803 2.382 -5.093 1.00 0.00 28 LEU A N 6
ATOM 7296 C CA . LEU A 1 28 ? -2.053 3.012 -4.683 1.00 0.00 28 LEU A CA 6
ATOM 7297 C C . LEU A 1 28 ? -2.474 4.086 -5.680 1.00 0.00 28 LEU A C 6
ATOM 7298 O O . LEU A 1 28 ? -1.658 4.899 -6.116 1.00 0.00 28 LEU A O 6
ATOM 7314 N N . PHE A 1 29 ? -3.754 4.085 -6.038 1.00 0.00 29 PHE A N 6
ATOM 7315 C CA . PHE A 1 29 ? -4.284 5.058 -6.985 1.00 0.00 29 PHE A CA 6
ATOM 7316 C C . PHE A 1 29 ? -5.233 6.031 -6.291 1.00 0.00 29 PHE A C 6
ATOM 7317 O O . PHE A 1 29 ? -6.386 5.698 -6.016 1.00 0.00 29 PHE A O 6
ATOM 7334 N N . GLN A 1 30 ? -4.739 7.232 -6.012 1.00 0.00 30 GLN A N 6
ATOM 7335 C CA . GLN A 1 30 ? -5.543 8.253 -5.349 1.00 0.00 30 GLN A CA 6
ATOM 7336 C C . GLN A 1 30 ? -6.927 8.352 -5.981 1.00 0.00 30 GLN A C 6
ATOM 7337 O O . GLN A 1 30 ? -7.904 8.678 -5.309 1.00 0.00 30 GLN A O 6
ATOM 7351 N N . GLU A 1 31 ? -7.001 8.068 -7.278 1.00 0.00 31 GLU A N 6
ATOM 7352 C CA . GLU A 1 31 ? -8.266 8.126 -8.001 1.00 0.00 31 GLU A CA 6
ATOM 7353 C C . GLU A 1 31 ? -9.201 7.006 -7.554 1.00 0.00 31 GLU A C 6
ATOM 7354 O O . GLU A 1 31 ? -10.396 7.222 -7.351 1.00 0.00 31 GLU A O 6
ATOM 7366 N N . LYS A 1 32 ? -8.647 5.807 -7.403 1.00 0.00 32 LYS A N 6
ATOM 7367 C CA . LYS A 1 32 ? -9.429 4.651 -6.980 1.00 0.00 32 LYS A CA 6
ATOM 7368 C C . LYS A 1 32 ? -9.538 4.595 -5.460 1.00 0.00 32 LYS A C 6
ATOM 7369 O O . LYS A 1 32 ? -10.264 3.768 -4.910 1.00 0.00 32 LYS A O 6
ATOM 7388 N N . LEU A 1 33 ? -8.812 5.481 -4.786 1.00 0.00 33 LEU A N 6
ATOM 7389 C CA . LEU A 1 33 ? -8.828 5.533 -3.328 1.00 0.00 33 LEU A CA 6
ATOM 7390 C C . LEU A 1 33 ? -9.768 6.628 -2.834 1.00 0.00 33 LEU A C 6
ATOM 7391 O O . LEU A 1 33 ? -10.496 6.444 -1.858 1.00 0.00 33 LEU A O 6
ATOM 7407 N N . LYS A 1 34 ? -9.748 7.769 -3.514 1.00 0.00 34 LYS A N 6
ATOM 7408 C CA . LYS A 1 34 ? -10.597 8.895 -3.147 1.00 0.00 34 LYS A CA 6
ATOM 7409 C C . LYS A 1 34 ? -12.051 8.455 -2.999 1.00 0.00 34 LYS A C 6
ATOM 7410 O O . LYS A 1 34 ? -12.792 8.996 -2.179 1.00 0.00 34 LYS A O 6
ATOM 7429 N N . GLN A 1 35 ? -12.449 7.470 -3.798 1.00 0.00 35 GLN A N 6
ATOM 7430 C CA . GLN A 1 35 ? -13.814 6.957 -3.754 1.00 0.00 35 GLN A CA 6
ATOM 7431 C C . GLN A 1 35 ? -14.082 6.233 -2.439 1.00 0.00 35 GLN A C 6
ATOM 7432 O O . GLN A 1 35 ? -15.156 6.364 -1.854 1.00 0.00 35 GLN A O 6
ATOM 7446 N N . GLY A 1 36 ? -13.096 5.467 -1.979 1.00 0.00 36 GLY A N 6
ATOM 7447 C CA . GLY A 1 36 ? -13.246 4.733 -0.736 1.00 0.00 36 GLY A CA 6
ATOM 7448 C C . GLY A 1 36 ? -12.219 3.628 -0.589 1.00 0.00 36 GLY A C 6
ATOM 7449 O O . GLY A 1 36 ? -12.121 2.745 -1.440 1.00 0.00 36 GLY A O 6
ATOM 7453 N N . ALA A 1 37 ? -11.450 3.678 0.494 1.00 0.00 37 ALA A N 6
ATOM 7454 C CA . ALA A 1 37 ? -10.425 2.673 0.750 1.00 0.00 37 ALA A CA 6
ATOM 7455 C C . ALA A 1 37 ? -10.953 1.269 0.476 1.00 0.00 37 ALA A C 6
ATOM 7456 O O . ALA A 1 37 ? -10.244 0.425 -0.072 1.00 0.00 37 ALA A O 6
ATOM 7463 N N . SER A 1 38 ? -12.201 1.025 0.862 1.00 0.00 38 SER A N 6
ATOM 7464 C CA . SER A 1 38 ? -12.822 -0.279 0.663 1.00 0.00 38 SER A CA 6
ATOM 7465 C C . SER A 1 38 ? -12.651 -0.747 -0.780 1.00 0.00 38 SER A C 6
ATOM 7466 O O . SER A 1 38 ? -12.444 -1.932 -1.040 1.00 0.00 38 SER A O 6
ATOM 7474 N N . LYS A 1 39 ? -12.740 0.193 -1.714 1.00 0.00 39 LYS A N 6
ATOM 7475 C CA . LYS A 1 39 ? -12.595 -0.120 -3.131 1.00 0.00 39 LYS A CA 6
ATOM 7476 C C . LYS A 1 39 ? -11.162 -0.534 -3.452 1.00 0.00 39 LYS A C 6
ATOM 7477 O O . LYS A 1 39 ? -10.208 0.000 -2.885 1.00 0.00 39 LYS A O 6
ATOM 7496 N N . LYS A 1 40 ? -11.018 -1.487 -4.367 1.00 0.00 40 LYS A N 6
ATOM 7497 C CA . LYS A 1 40 ? -9.702 -1.971 -4.766 1.00 0.00 40 LYS A CA 6
ATOM 7498 C C . LYS A 1 40 ? -8.900 -0.867 -5.450 1.00 0.00 40 LYS A C 6
ATOM 7499 O O . LYS A 1 40 ? -9.149 -0.535 -6.609 1.00 0.00 40 LYS A O 6
ATOM 7518 N N . CYS A 1 41 ? -7.939 -0.306 -4.726 1.00 0.00 41 CYS A N 6
ATOM 7519 C CA . CYS A 1 41 ? -7.101 0.760 -5.263 1.00 0.00 41 CYS A CA 6
ATOM 7520 C C . CYS A 1 41 ? -5.637 0.332 -5.306 1.00 0.00 41 CYS A C 6
ATOM 7521 O O . CYS A 1 41 ? -4.849 0.860 -6.091 1.00 0.00 41 CYS A O 6
ATOM 7529 N N . ILE A 1 42 ? -5.282 -0.626 -4.457 1.00 0.00 42 ILE A N 6
ATOM 7530 C CA . ILE A 1 42 ? -3.913 -1.124 -4.397 1.00 0.00 42 ILE A CA 6
ATOM 7531 C C . ILE A 1 42 ? -3.689 -2.237 -5.415 1.00 0.00 42 ILE A C 6
ATOM 7532 O O . ILE A 1 42 ? -4.162 -3.359 -5.235 1.00 0.00 42 ILE A O 6
ATOM 7548 N N . GLN A 1 43 ? -2.963 -1.919 -6.482 1.00 0.00 43 GLN A N 6
ATOM 7549 C CA . GLN A 1 43 ? -2.675 -2.893 -7.528 1.00 0.00 43 GLN A CA 6
ATOM 7550 C C . GLN A 1 43 ? -1.350 -3.601 -7.263 1.00 0.00 43 GLN A C 6
ATOM 7551 O O . GLN A 1 43 ? -0.295 -2.969 -7.224 1.00 0.00 43 GLN A O 6
ATOM 7565 N N . ASN A 1 44 ? -1.413 -4.916 -7.080 1.00 0.00 44 ASN A N 6
ATOM 7566 C CA . ASN A 1 44 ? -0.217 -5.709 -6.818 1.00 0.00 44 ASN A CA 6
ATOM 7567 C C . ASN A 1 44 ? 0.604 -5.892 -8.091 1.00 0.00 44 ASN A C 6
ATOM 7568 O O . ASN A 1 44 ? 0.173 -5.511 -9.179 1.00 0.00 44 ASN A O 6
ATOM 7579 N N . GLU A 1 45 ? 1.788 -6.479 -7.945 1.00 0.00 45 GLU A N 6
ATOM 7580 C CA . GLU A 1 45 ? 2.669 -6.713 -9.084 1.00 0.00 45 GLU A CA 6
ATOM 7581 C C . GLU A 1 45 ? 1.968 -7.548 -10.152 1.00 0.00 45 GLU A C 6
ATOM 7582 O O . GLU A 1 45 ? 2.292 -7.459 -11.336 1.00 0.00 45 GLU A O 6
ATOM 7594 N N . ALA A 1 46 ? 1.007 -8.359 -9.723 1.00 0.00 46 ALA A N 6
ATOM 7595 C CA . ALA A 1 46 ? 0.259 -9.209 -10.642 1.00 0.00 46 ALA A CA 6
ATOM 7596 C C . ALA A 1 46 ? -0.807 -8.411 -11.384 1.00 0.00 46 ALA A C 6
ATOM 7597 O O . ALA A 1 46 ? -1.390 -8.889 -12.356 1.00 0.00 46 ALA A O 6
ATOM 7604 N N . GLY A 1 47 ? -1.058 -7.191 -10.918 1.00 0.00 47 GLY A N 6
ATOM 7605 C CA . GLY A 1 47 ? -2.056 -6.347 -11.549 1.00 0.00 47 GLY A CA 6
ATOM 7606 C C . GLY A 1 47 ? -3.410 -6.447 -10.876 1.00 0.00 47 GLY A C 6
ATOM 7607 O O . GLY A 1 47 ? -4.274 -5.593 -11.074 1.00 0.00 47 GLY A O 6
ATOM 7611 N N . ASP A 1 48 ? -3.598 -7.495 -10.081 1.00 0.00 48 ASP A N 6
ATOM 7612 C CA . ASP A 1 48 ? -4.858 -7.705 -9.377 1.00 0.00 48 ASP A CA 6
ATOM 7613 C C . ASP A 1 48 ? -5.034 -6.680 -8.261 1.00 0.00 48 ASP A C 6
ATOM 7614 O O . ASP A 1 48 ? -4.306 -6.697 -7.268 1.00 0.00 48 ASP A O 6
ATOM 7623 N N . TRP A 1 49 ? -6.003 -5.788 -8.432 1.00 0.00 49 TRP A N 6
ATOM 7624 C CA . TRP A 1 49 ? -6.274 -4.754 -7.439 1.00 0.00 49 TRP A CA 6
ATOM 7625 C C . TRP A 1 49 ? -6.683 -5.373 -6.107 1.00 0.00 49 TRP A C 6
ATOM 7626 O O . TRP A 1 49 ? -7.275 -6.452 -6.068 1.00 0.00 49 TRP A O 6
ATOM 7647 N N . LEU A 1 50 ? -6.364 -4.684 -5.016 1.00 0.00 50 LEU A N 6
ATOM 7648 C CA . LEU A 1 50 ? -6.699 -5.166 -3.681 1.00 0.00 50 LEU A CA 6
ATOM 7649 C C . LEU A 1 50 ? -7.157 -4.019 -2.787 1.00 0.00 50 LEU A C 6
ATOM 7650 O O . LEU A 1 50 ? -6.609 -2.917 -2.840 1.00 0.00 50 LEU A O 6
ATOM 7666 N N . THR A 1 51 ? -8.167 -4.285 -1.964 1.00 0.00 51 THR A N 6
ATOM 7667 C CA . THR A 1 51 ? -8.701 -3.275 -1.059 1.00 0.00 51 THR A CA 6
ATOM 7668 C C . THR A 1 51 ? -7.686 -2.912 0.020 1.00 0.00 51 THR A C 6
ATOM 7669 O O . THR A 1 51 ? -6.925 -3.762 0.482 1.00 0.00 51 THR A O 6
ATOM 7680 N N . VAL A 1 52 ? -7.680 -1.643 0.417 1.00 0.00 52 VAL A N 6
ATOM 7681 C CA . VAL A 1 52 ? -6.759 -1.168 1.443 1.00 0.00 52 VAL A CA 6
ATOM 7682 C C . VAL A 1 52 ? -6.529 -2.232 2.511 1.00 0.00 52 VAL A C 6
ATOM 7683 O O . VAL A 1 52 ? -5.458 -2.303 3.112 1.00 0.00 52 VAL A O 6
ATOM 7696 N N . LYS A 1 53 ? -7.543 -3.059 2.741 1.00 0.00 53 LYS A N 6
ATOM 7697 C CA . LYS A 1 53 ? -7.453 -4.122 3.735 1.00 0.00 53 LYS A CA 6
ATOM 7698 C C . LYS A 1 53 ? -6.788 -5.362 3.147 1.00 0.00 53 LYS A C 6
ATOM 7699 O O . LYS A 1 53 ? -5.790 -5.852 3.675 1.00 0.00 53 LYS A O 6
ATOM 7718 N N . GLU A 1 54 ? -7.348 -5.864 2.050 1.00 0.00 54 GLU A N 6
ATOM 7719 C CA . GLU A 1 54 ? -6.807 -7.047 1.391 1.00 0.00 54 GLU A CA 6
ATOM 7720 C C . GLU A 1 54 ? -5.291 -6.946 1.248 1.00 0.00 54 GLU A C 6
ATOM 7721 O O . GLU A 1 54 ? -4.561 -7.881 1.578 1.00 0.00 54 GLU A O 6
ATOM 7733 N N . PHE A 1 55 ? -4.825 -5.804 0.752 1.00 0.00 55 PHE A N 6
ATOM 7734 C CA . PHE A 1 55 ? -3.396 -5.580 0.563 1.00 0.00 55 PHE A CA 6
ATOM 7735 C C . PHE A 1 55 ? -2.615 -5.970 1.814 1.00 0.00 55 PHE A C 6
ATOM 7736 O O . PHE A 1 55 ? -1.580 -6.631 1.732 1.00 0.00 55 PHE A O 6
ATOM 7753 N N . LEU A 1 56 ? -3.117 -5.555 2.972 1.00 0.00 56 LEU A N 6
ATOM 7754 C CA . LEU A 1 56 ? -2.467 -5.860 4.242 1.00 0.00 56 LEU A CA 6
ATOM 7755 C C . LEU A 1 56 ? -2.393 -7.367 4.468 1.00 0.00 56 LEU A C 6
ATOM 7756 O O . LEU A 1 56 ? -1.336 -7.906 4.792 1.00 0.00 56 LEU A O 6
ATOM 7772 N N . ASN A 1 57 ? -3.526 -8.041 4.293 1.00 0.00 57 ASN A N 6
ATOM 7773 C CA . ASN A 1 57 ? -3.591 -9.486 4.479 1.00 0.00 57 ASN A CA 6
ATOM 7774 C C . ASN A 1 57 ? -2.514 -10.189 3.658 1.00 0.00 57 ASN A C 6
ATOM 7775 O O . ASN A 1 57 ? -1.917 -11.167 4.107 1.00 0.00 57 ASN A O 6
ATOM 7786 N N . GLU A 1 58 ? -2.272 -9.683 2.452 1.00 0.00 58 GLU A N 6
ATOM 7787 C CA . GLU A 1 58 ? -1.268 -10.263 1.569 1.00 0.00 58 GLU A CA 6
ATOM 7788 C C . GLU A 1 58 ? 0.095 -10.312 2.253 1.00 0.00 58 GLU A C 6
ATOM 7789 O O . GLU A 1 58 ? 0.864 -11.254 2.064 1.00 0.00 58 GLU A O 6
ATOM 7801 N N . GLY A 1 59 ? 0.389 -9.287 3.048 1.00 0.00 59 GLY A N 6
ATOM 7802 C CA . GLY A 1 59 ? 1.659 -9.231 3.747 1.00 0.00 59 GLY A CA 6
ATOM 7803 C C . GLY A 1 59 ? 1.619 -9.951 5.080 1.00 0.00 59 GLY A C 6
ATOM 7804 O O . GLY A 1 59 ? 2.598 -10.577 5.485 1.00 0.00 59 GLY A O 6
ATOM 7808 N N . GLY A 1 60 ? 0.484 -9.862 5.766 1.00 0.00 60 GLY A N 6
ATOM 7809 C CA . GLY A 1 60 ? 0.342 -10.513 7.055 1.00 0.00 60 GLY A CA 6
ATOM 7810 C C . GLY A 1 60 ? 0.180 -9.523 8.191 1.00 0.00 60 GLY A C 6
ATOM 7811 O O . GLY A 1 60 ? 0.508 -9.824 9.338 1.00 0.00 60 GLY A O 6
ATOM 7815 N N . ARG A 1 61 ? -0.326 -8.336 7.871 1.00 0.00 61 ARG A N 6
ATOM 7816 C CA . ARG A 1 61 ? -0.528 -7.297 8.873 1.00 0.00 61 ARG A CA 6
ATOM 7817 C C . ARG A 1 61 ? -2.008 -6.946 9.003 1.00 0.00 61 ARG A C 6
ATOM 7818 O O . ARG A 1 61 ? -2.366 -5.934 9.603 1.00 0.00 61 ARG A O 6
ATOM 7839 N N . ALA A 1 62 ? -2.862 -7.791 8.434 1.00 0.00 62 ALA A N 6
ATOM 7840 C CA . ALA A 1 62 ? -4.302 -7.571 8.487 1.00 0.00 62 ALA A CA 6
ATOM 7841 C C . ALA A 1 62 ? -4.742 -7.149 9.885 1.00 0.00 62 ALA A C 6
ATOM 7842 O O . ALA A 1 62 ? -5.615 -6.295 10.042 1.00 0.00 62 ALA A O 6
ATOM 7849 N N . THR A 1 63 ? -4.132 -7.754 10.900 1.00 0.00 63 THR A N 6
ATOM 7850 C CA . THR A 1 63 ? -4.462 -7.442 12.285 1.00 0.00 63 THR A CA 6
ATOM 7851 C C . THR A 1 63 ? -4.494 -5.936 12.517 1.00 0.00 63 THR A C 6
ATOM 7852 O O . THR A 1 63 ? -5.417 -5.414 13.142 1.00 0.00 63 THR A O 6
ATOM 7863 N N . SER A 1 64 ? -3.481 -5.242 12.009 1.00 0.00 64 SER A N 6
ATOM 7864 C CA . SER A 1 64 ? -3.391 -3.795 12.164 1.00 0.00 64 SER A CA 6
ATOM 7865 C C . SER A 1 64 ? -4.683 -3.119 11.714 1.00 0.00 64 SER A C 6
ATOM 7866 O O . SER A 1 64 ? -5.391 -3.624 10.842 1.00 0.00 64 SER A O 6
ATOM 7874 N N . LYS A 1 65 ? -4.985 -1.974 12.315 1.00 0.00 65 LYS A N 6
ATOM 7875 C CA . LYS A 1 65 ? -6.190 -1.226 11.977 1.00 0.00 65 LYS A CA 6
ATOM 7876 C C . LYS A 1 65 ? -5.864 -0.057 11.053 1.00 0.00 65 LYS A C 6
ATOM 7877 O O . LYS A 1 65 ? -6.670 0.315 10.200 1.00 0.00 65 LYS A O 6
ATOM 7896 N N . ASP A 1 66 ? -4.679 0.516 11.227 1.00 0.00 66 ASP A N 6
ATOM 7897 C CA . ASP A 1 66 ? -4.245 1.641 10.407 1.00 0.00 66 ASP A CA 6
ATOM 7898 C C . ASP A 1 66 ? -3.407 1.162 9.226 1.00 0.00 66 ASP A C 6
ATOM 7899 O O . ASP A 1 66 ? -2.288 0.681 9.401 1.00 0.00 66 ASP A O 6
ATOM 7908 N N . TRP A 1 67 ? -3.958 1.294 8.024 1.00 0.00 67 TRP A N 6
ATOM 7909 C CA . TRP A 1 67 ? -3.261 0.873 6.814 1.00 0.00 67 TRP A CA 6
ATOM 7910 C C . TRP A 1 67 ? -2.211 1.899 6.405 1.00 0.00 67 TRP A C 6
ATOM 7911 O O . TRP A 1 67 ? -1.229 1.567 5.741 1.00 0.00 67 TRP A O 6
ATOM 7932 N N . LYS A 1 68 ? -2.423 3.148 6.806 1.00 0.00 68 LYS A N 6
ATOM 7933 C CA . LYS A 1 68 ? -1.494 4.224 6.483 1.00 0.00 68 LYS A CA 6
ATOM 7934 C C . LYS A 1 68 ? -0.167 4.034 7.211 1.00 0.00 68 LYS A C 6
ATOM 7935 O O . LYS A 1 68 ? 0.864 4.558 6.789 1.00 0.00 68 LYS A O 6
ATOM 7954 N N . GLY A 1 69 ? -0.200 3.280 8.305 1.00 0.00 69 GLY A N 6
ATOM 7955 C CA . GLY A 1 69 ? 1.007 3.034 9.073 1.00 0.00 69 GLY A CA 6
ATOM 7956 C C . GLY A 1 69 ? 1.747 1.796 8.608 1.00 0.00 69 GLY A C 6
ATOM 7957 O O . GLY A 1 69 ? 2.973 1.801 8.500 1.00 0.00 69 GLY A O 6
ATOM 7961 N N . VAL A 1 70 ? 1.001 0.730 8.332 1.00 0.00 70 VAL A N 6
ATOM 7962 C CA . VAL A 1 70 ? 1.594 -0.521 7.877 1.00 0.00 70 VAL A CA 6
ATOM 7963 C C . VAL A 1 70 ? 2.178 -0.375 6.476 1.00 0.00 70 VAL A C 6
ATOM 7964 O O . VAL A 1 70 ? 3.259 -0.888 6.186 1.00 0.00 70 VAL A O 6
ATOM 7977 N N . ILE A 1 71 ? 1.456 0.330 5.611 1.00 0.00 71 ILE A N 6
ATOM 7978 C CA . ILE A 1 71 ? 1.903 0.545 4.240 1.00 0.00 71 ILE A CA 6
ATOM 7979 C C . ILE A 1 71 ? 2.976 1.627 4.176 1.00 0.00 71 ILE A C 6
ATOM 7980 O O . ILE A 1 71 ? 2.776 2.743 4.655 1.00 0.00 71 ILE A O 6
ATOM 7996 N N . ARG A 1 72 ? 4.114 1.289 3.579 1.00 0.00 72 ARG A N 6
ATOM 7997 C CA . ARG A 1 72 ? 5.219 2.232 3.451 1.00 0.00 72 ARG A CA 6
ATOM 7998 C C . ARG A 1 72 ? 5.474 2.576 1.987 1.00 0.00 72 ARG A C 6
ATOM 7999 O O . ARG A 1 72 ? 5.561 1.688 1.137 1.00 0.00 72 ARG A O 6
ATOM 8020 N N . CYS A 1 73 ? 5.592 3.867 1.699 1.00 0.00 73 CYS A N 6
ATOM 8021 C CA . CYS A 1 73 ? 5.835 4.328 0.337 1.00 0.00 73 CYS A CA 6
ATOM 8022 C C . CYS A 1 73 ? 7.201 4.999 0.226 1.00 0.00 73 CYS A C 6
ATOM 8023 O O . CYS A 1 73 ? 7.416 6.083 0.765 1.00 0.00 73 CYS A O 6
ATOM 8031 N N . ASN A 1 74 ? 8.120 4.344 -0.477 1.00 0.00 74 ASN A N 6
ATOM 8032 C CA . ASN A 1 74 ? 9.466 4.876 -0.657 1.00 0.00 74 ASN A CA 6
ATOM 8033 C C . ASN A 1 74 ? 10.193 4.980 0.680 1.00 0.00 74 ASN A C 6
ATOM 8034 O O . ASN A 1 74 ? 11.019 5.870 0.882 1.00 0.00 74 ASN A O 6
ATOM 8045 N N . GLY A 1 75 ? 9.880 4.064 1.591 1.00 0.00 75 GLY A N 6
ATOM 8046 C CA . GLY A 1 75 ? 10.513 4.069 2.897 1.00 0.00 75 GLY A CA 6
ATOM 8047 C C . GLY A 1 75 ? 9.800 4.973 3.882 1.00 0.00 75 GLY A C 6
ATOM 8048 O O . GLY A 1 75 ? 10.148 5.012 5.062 1.00 0.00 75 GLY A O 6
ATOM 8052 N N . GLU A 1 76 ? 8.800 5.703 3.398 1.00 0.00 76 GLU A N 6
ATOM 8053 C CA . GLU A 1 76 ? 8.038 6.613 4.245 1.00 0.00 76 GLU A CA 6
ATOM 8054 C C . GLU A 1 76 ? 6.568 6.207 4.296 1.00 0.00 76 GLU A C 6
ATOM 8055 O O . GLU A 1 76 ? 5.910 6.079 3.263 1.00 0.00 76 GLU A O 6
ATOM 8067 N N . THR A 1 77 ? 6.058 6.005 5.507 1.00 0.00 77 THR A N 6
ATOM 8068 C CA . THR A 1 77 ? 4.667 5.611 5.695 1.00 0.00 77 THR A CA 6
ATOM 8069 C C . THR A 1 77 ? 3.720 6.611 5.040 1.00 0.00 77 THR A C 6
ATOM 8070 O O . THR A 1 77 ? 3.942 7.820 5.097 1.00 0.00 77 THR A O 6
ATOM 8081 N N . LEU A 1 78 ? 2.663 6.098 4.420 1.00 0.00 78 LEU A N 6
ATOM 8082 C CA . LEU A 1 78 ? 1.681 6.946 3.754 1.00 0.00 78 LEU A CA 6
ATOM 8083 C C . LEU A 1 78 ? 1.327 8.151 4.620 1.00 0.00 78 LEU A C 6
ATOM 8084 O O . LEU A 1 78 ? 1.247 9.278 4.131 1.00 0.00 78 LEU A O 6
ATOM 8100 N N . ARG A 1 79 ? 1.115 7.904 5.909 1.00 0.00 79 ARG A N 6
ATOM 8101 C CA . ARG A 1 79 ? 0.768 8.968 6.843 1.00 0.00 79 ARG A CA 6
ATOM 8102 C C . ARG A 1 79 ? 1.789 10.101 6.781 1.00 0.00 79 ARG A C 6
ATOM 8103 O O . ARG A 1 79 ? 1.426 11.278 6.779 1.00 0.00 79 ARG A O 6
ATOM 8124 N N . HIS A 1 80 ? 3.066 9.737 6.731 1.00 0.00 80 HIS A N 6
ATOM 8125 C CA . HIS A 1 80 ? 4.140 10.723 6.669 1.00 0.00 80 HIS A CA 6
ATOM 8126 C C . HIS A 1 80 ? 3.970 11.635 5.457 1.00 0.00 80 HIS A C 6
ATOM 8127 O O . HIS A 1 80 ? 4.148 12.849 5.552 1.00 0.00 80 HIS A O 6
ATOM 8142 N N . LEU A 1 81 ? 3.627 11.041 4.319 1.00 0.00 81 LEU A N 6
ATOM 8143 C CA . LEU A 1 81 ? 3.434 11.799 3.089 1.00 0.00 81 LEU A CA 6
ATOM 8144 C C . LEU A 1 81 ? 2.320 12.828 3.252 1.00 0.00 81 LEU A C 6
ATOM 8145 O O . LEU A 1 81 ? 2.443 13.967 2.802 1.00 0.00 81 LEU A O 6
ATOM 8161 N N . GLU A 1 82 ? 1.234 12.418 3.899 1.00 0.00 82 GLU A N 6
ATOM 8162 C CA . GLU A 1 82 ? 0.097 13.304 4.121 1.00 0.00 82 GLU A CA 6
ATOM 8163 C C . GLU A 1 82 ? 0.500 14.503 4.974 1.00 0.00 82 GLU A C 6
ATOM 8164 O O . GLU A 1 82 ? 0.096 15.633 4.704 1.00 0.00 82 GLU A O 6
ATOM 8176 N N . GLN A 1 83 ? 1.300 14.246 6.004 1.00 0.00 83 GLN A N 6
ATOM 8177 C CA . GLN A 1 83 ? 1.757 15.304 6.898 1.00 0.00 83 GLN A CA 6
ATOM 8178 C C . GLN A 1 83 ? 2.517 16.378 6.126 1.00 0.00 83 GLN A C 6
ATOM 8179 O O . GLN A 1 83 ? 2.421 17.566 6.435 1.00 0.00 83 GLN A O 6
ATOM 8193 N N . LYS A 1 84 ? 3.275 15.952 5.121 1.00 0.00 84 LYS A N 6
ATOM 8194 C CA . LYS A 1 84 ? 4.052 16.876 4.304 1.00 0.00 84 LYS A CA 6
ATOM 8195 C C . LYS A 1 84 ? 3.199 17.462 3.184 1.00 0.00 84 LYS A C 6
ATOM 8196 O O . LYS A 1 84 ? 3.710 18.125 2.283 1.00 0.00 84 LYS A O 6
ATOM 8215 N N . GLY A 1 85 ? 1.894 17.213 3.248 1.00 0.00 85 GLY A N 6
ATOM 8216 C CA . GLY A 1 85 ? 0.991 17.725 2.234 1.00 0.00 85 GLY A CA 6
ATOM 8217 C C . GLY A 1 85 ? 1.283 17.160 0.858 1.00 0.00 85 GLY A C 6
ATOM 8218 O O . GLY A 1 85 ? 1.069 17.827 -0.153 1.00 0.00 85 GLY A O 6
ATOM 8222 N N . LEU A 1 86 ? 1.775 15.926 0.820 1.00 0.00 86 LEU A N 6
ATOM 8223 C CA . LEU A 1 86 ? 2.100 15.271 -0.443 1.00 0.00 86 LEU A CA 6
ATOM 8224 C C . LEU A 1 86 ? 1.030 14.250 -0.816 1.00 0.00 86 LEU A C 6
ATOM 8225 O O . LEU A 1 86 ? 0.682 14.100 -1.987 1.00 0.00 86 LEU A O 6
ATOM 8241 N N . LEU A 1 87 ? 0.513 13.550 0.187 1.00 0.00 87 LEU A N 6
ATOM 8242 C CA . LEU A 1 87 ? -0.517 12.542 -0.035 1.00 0.00 87 LEU A CA 6
ATOM 8243 C C . LEU A 1 87 ? -1.881 13.047 0.423 1.00 0.00 87 LEU A C 6
ATOM 8244 O O . LEU A 1 87 ? -1.994 13.722 1.447 1.00 0.00 87 LEU A O 6
ATOM 8260 N N . PHE A 1 88 ? -2.916 12.717 -0.342 1.00 0.00 88 PHE A N 6
ATOM 8261 C CA . PHE A 1 88 ? -4.274 13.138 -0.016 1.00 0.00 88 PHE A CA 6
ATOM 8262 C C . PHE A 1 88 ? -4.929 12.158 0.953 1.00 0.00 88 PHE A C 6
ATOM 8263 O O . PHE A 1 88 ? -5.688 12.557 1.837 1.00 0.00 88 PHE A O 6
ATOM 8280 N N . SER A 1 89 ? -4.630 10.875 0.780 1.00 0.00 89 SER A N 6
ATOM 8281 C CA . SER A 1 89 ? -5.193 9.837 1.635 1.00 0.00 89 SER A CA 6
ATOM 8282 C C . SER A 1 89 ? -6.710 9.973 1.729 1.00 0.00 89 SER A C 6
ATOM 8283 O O . SER A 1 89 ? -7.289 9.865 2.809 1.00 0.00 89 SER A O 6
ATOM 8291 N N . GLY A 1 90 ? -7.348 10.211 0.586 1.00 0.00 90 GLY A N 6
ATOM 8292 C CA . GLY A 1 90 ? -8.792 10.358 0.560 1.00 0.00 90 GLY A CA 6
ATOM 8293 C C . GLY A 1 90 ? -9.242 11.735 1.008 1.00 0.00 90 GLY A C 6
ATOM 8294 O O . GLY A 1 90 ? -8.459 12.528 1.530 1.00 0.00 90 GLY A O 6
ATOM 8298 N N . PRO A 1 91 ? -10.533 12.034 0.804 1.00 0.00 91 PRO A N 6
ATOM 8299 C CA . PRO A 1 91 ? -11.116 13.325 1.183 1.00 0.00 91 PRO A CA 6
ATOM 8300 C C . PRO A 1 91 ? -11.214 13.495 2.695 1.00 0.00 91 PRO A C 6
ATOM 8301 O O . PRO A 1 91 ? -11.714 14.508 3.185 1.00 0.00 91 PRO A O 6
ATOM 8312 N N . SER A 1 92 ? -10.733 12.498 3.431 1.00 0.00 92 SER A N 6
ATOM 8313 C CA . SER A 1 92 ? -10.770 12.536 4.888 1.00 0.00 92 SER A CA 6
ATOM 8314 C C . SER A 1 92 ? -10.160 13.832 5.413 1.00 0.00 92 SER A C 6
ATOM 8315 O O . SER A 1 92 ? -8.942 14.007 5.401 1.00 0.00 92 SER A O 6
ATOM 8323 N N . SER A 1 93 ? -11.017 14.738 5.875 1.00 0.00 93 SER A N 6
ATOM 8324 C CA . SER A 1 93 ? -10.564 16.020 6.401 1.00 0.00 93 SER A CA 6
ATOM 8325 C C . SER A 1 93 ? -9.870 15.840 7.748 1.00 0.00 93 SER A C 6
ATOM 8326 O O . SER A 1 93 ? -10.284 15.021 8.568 1.00 0.00 93 SER A O 6
ATOM 8334 N N . GLY A 1 94 ? -8.810 16.612 7.968 1.00 0.00 94 GLY A N 6
ATOM 8335 C CA . GLY A 1 94 ? -8.074 16.523 9.216 1.00 0.00 94 GLY A CA 6
ATOM 8336 C C . GLY A 1 94 ? -7.145 15.326 9.257 1.00 0.00 94 GLY A C 6
ATOM 8337 O O . GLY A 1 94 ? -7.376 14.377 10.006 1.00 0.00 94 GLY A O 6
ATOM 8341 N N . GLY A 1 1 ? -7.113 6.279 -34.964 1.00 0.00 1 GLY A N 7
ATOM 8342 C CA . GLY A 1 1 ? -7.314 7.713 -35.049 1.00 0.00 1 GLY A CA 7
ATOM 8343 C C . GLY A 1 1 ? -6.248 8.493 -34.305 1.00 0.00 1 GLY A C 7
ATOM 8344 O O . GLY A 1 1 ? -5.584 9.355 -34.882 1.00 0.00 1 GLY A O 7
ATOM 8348 N N . SER A 1 2 ? -6.084 8.192 -33.021 1.00 0.00 2 SER A N 7
ATOM 8349 C CA . SER A 1 2 ? -5.095 8.875 -32.196 1.00 0.00 2 SER A CA 7
ATOM 8350 C C . SER A 1 2 ? -4.381 7.889 -31.277 1.00 0.00 2 SER A C 7
ATOM 8351 O O . SER A 1 2 ? -4.845 6.768 -31.069 1.00 0.00 2 SER A O 7
ATOM 8359 N N . SER A 1 3 ? -3.247 8.315 -30.729 1.00 0.00 3 SER A N 7
ATOM 8360 C CA . SER A 1 3 ? -2.465 7.470 -29.835 1.00 0.00 3 SER A CA 7
ATOM 8361 C C . SER A 1 3 ? -3.295 7.041 -28.628 1.00 0.00 3 SER A C 7
ATOM 8362 O O . SER A 1 3 ? -3.266 5.880 -28.222 1.00 0.00 3 SER A O 7
ATOM 8370 N N . GLY A 1 4 ? -4.034 7.989 -28.059 1.00 0.00 4 GLY A N 7
ATOM 8371 C CA . GLY A 1 4 ? -4.861 7.691 -26.905 1.00 0.00 4 GLY A CA 7
ATOM 8372 C C . GLY A 1 4 ? -5.524 8.928 -26.332 1.00 0.00 4 GLY A C 7
ATOM 8373 O O . GLY A 1 4 ? -5.724 9.917 -27.038 1.00 0.00 4 GLY A O 7
ATOM 8377 N N . SER A 1 5 ? -5.869 8.873 -25.050 1.00 0.00 5 SER A N 7
ATOM 8378 C CA . SER A 1 5 ? -6.519 9.996 -24.384 1.00 0.00 5 SER A CA 7
ATOM 8379 C C . SER A 1 5 ? -5.494 10.870 -23.668 1.00 0.00 5 SER A C 7
ATOM 8380 O O . SER A 1 5 ? -4.463 10.383 -23.203 1.00 0.00 5 SER A O 7
ATOM 8388 N N . SER A 1 6 ? -5.786 12.164 -23.583 1.00 0.00 6 SER A N 7
ATOM 8389 C CA . SER A 1 6 ? -4.889 13.108 -22.927 1.00 0.00 6 SER A CA 7
ATOM 8390 C C . SER A 1 6 ? -5.174 13.178 -21.430 1.00 0.00 6 SER A C 7
ATOM 8391 O O . SER A 1 6 ? -6.284 13.504 -21.012 1.00 0.00 6 SER A O 7
ATOM 8399 N N . GLY A 1 7 ? -4.161 12.868 -20.626 1.00 0.00 7 GLY A N 7
ATOM 8400 C CA . GLY A 1 7 ? -4.321 12.900 -19.184 1.00 0.00 7 GLY A CA 7
ATOM 8401 C C . GLY A 1 7 ? -3.865 14.214 -18.580 1.00 0.00 7 GLY A C 7
ATOM 8402 O O . GLY A 1 7 ? -3.898 15.252 -19.239 1.00 0.00 7 GLY A O 7
ATOM 8406 N N . ASN A 1 8 ? -3.441 14.169 -17.321 1.00 0.00 8 ASN A N 7
ATOM 8407 C CA . ASN A 1 8 ? -2.980 15.365 -16.626 1.00 0.00 8 ASN A CA 7
ATOM 8408 C C . ASN A 1 8 ? -1.666 15.866 -17.220 1.00 0.00 8 ASN A C 7
ATOM 8409 O O . ASN A 1 8 ? -0.729 15.093 -17.419 1.00 0.00 8 ASN A O 7
ATOM 8420 N N . ASP A 1 9 ? -1.606 17.163 -17.499 1.00 0.00 9 ASP A N 7
ATOM 8421 C CA . ASP A 1 9 ? -0.407 17.768 -18.068 1.00 0.00 9 ASP A CA 7
ATOM 8422 C C . ASP A 1 9 ? 0.738 17.757 -17.060 1.00 0.00 9 ASP A C 7
ATOM 8423 O O . ASP A 1 9 ? 1.887 18.025 -17.408 1.00 0.00 9 ASP A O 7
ATOM 8432 N N . ALA A 1 10 ? 0.415 17.446 -15.809 1.00 0.00 10 ALA A N 7
ATOM 8433 C CA . ALA A 1 10 ? 1.416 17.399 -14.751 1.00 0.00 10 ALA A CA 7
ATOM 8434 C C . ALA A 1 10 ? 2.158 16.066 -14.755 1.00 0.00 10 ALA A C 7
ATOM 8435 O O . ALA A 1 10 ? 1.541 15.001 -14.774 1.00 0.00 10 ALA A O 7
ATOM 8442 N N . VAL A 1 11 ? 3.486 16.133 -14.739 1.00 0.00 11 VAL A N 7
ATOM 8443 C CA . VAL A 1 11 ? 4.312 14.932 -14.741 1.00 0.00 11 VAL A CA 7
ATOM 8444 C C . VAL A 1 11 ? 4.934 14.690 -13.370 1.00 0.00 11 VAL A C 7
ATOM 8445 O O . VAL A 1 11 ? 5.206 13.550 -12.994 1.00 0.00 11 VAL A O 7
ATOM 8458 N N . ASP A 1 12 ? 5.155 15.770 -12.629 1.00 0.00 12 ASP A N 7
ATOM 8459 C CA . ASP A 1 12 ? 5.743 15.676 -11.298 1.00 0.00 12 ASP A CA 7
ATOM 8460 C C . ASP A 1 12 ? 4.688 15.300 -10.262 1.00 0.00 12 ASP A C 7
ATOM 8461 O O . ASP A 1 12 ? 4.907 15.438 -9.059 1.00 0.00 12 ASP A O 7
ATOM 8470 N N . PHE A 1 13 ? 3.542 14.825 -10.739 1.00 0.00 13 PHE A N 7
ATOM 8471 C CA . PHE A 1 13 ? 2.451 14.431 -9.855 1.00 0.00 13 PHE A CA 7
ATOM 8472 C C . PHE A 1 13 ? 1.566 13.379 -10.517 1.00 0.00 13 PHE A C 7
ATOM 8473 O O . PHE A 1 13 ? 0.757 13.693 -11.390 1.00 0.00 13 PHE A O 7
ATOM 8490 N N . SER A 1 14 ? 1.727 12.128 -10.096 1.00 0.00 14 SER A N 7
ATOM 8491 C CA . SER A 1 14 ? 0.947 11.029 -10.651 1.00 0.00 14 SER A CA 7
ATOM 8492 C C . SER A 1 14 ? -0.069 10.516 -9.635 1.00 0.00 14 SER A C 7
ATOM 8493 O O . SER A 1 14 ? 0.188 10.470 -8.431 1.00 0.00 14 SER A O 7
ATOM 8501 N N . PRO A 1 15 ? -1.251 10.121 -10.129 1.00 0.00 15 PRO A N 7
ATOM 8502 C CA . PRO A 1 15 ? -2.330 9.604 -9.282 1.00 0.00 15 PRO A CA 7
ATOM 8503 C C . PRO A 1 15 ? -2.005 8.232 -8.701 1.00 0.00 15 PRO A C 7
ATOM 8504 O O . PRO A 1 15 ? -2.822 7.632 -8.003 1.00 0.00 15 PRO A O 7
ATOM 8515 N N . THR A 1 16 ? -0.804 7.741 -8.993 1.00 0.00 16 THR A N 7
ATOM 8516 C CA . THR A 1 16 ? -0.371 6.440 -8.500 1.00 0.00 16 THR A CA 7
ATOM 8517 C C . THR A 1 16 ? 0.865 6.570 -7.617 1.00 0.00 16 THR A C 7
ATOM 8518 O O . THR A 1 16 ? 1.777 7.339 -7.918 1.00 0.00 16 THR A O 7
ATOM 8529 N N . LEU A 1 17 ? 0.888 5.813 -6.525 1.00 0.00 17 LEU A N 7
ATOM 8530 C CA . LEU A 1 17 ? 2.013 5.844 -5.597 1.00 0.00 17 LEU A CA 7
ATOM 8531 C C . LEU A 1 17 ? 2.437 4.431 -5.209 1.00 0.00 17 LEU A C 7
ATOM 8532 O O . LEU A 1 17 ? 1.609 3.555 -4.959 1.00 0.00 17 LEU A O 7
ATOM 8548 N N . PRO A 1 18 ? 3.758 4.204 -5.155 1.00 0.00 18 PRO A N 7
ATOM 8549 C CA . PRO A 1 18 ? 4.322 2.899 -4.797 1.00 0.00 18 PRO A CA 7
ATOM 8550 C C . PRO A 1 18 ? 4.105 2.557 -3.327 1.00 0.00 18 PRO A C 7
ATOM 8551 O O . PRO A 1 18 ? 4.618 3.237 -2.439 1.00 0.00 18 PRO A O 7
ATOM 8562 N N . VAL A 1 19 ? 3.341 1.498 -3.077 1.00 0.00 19 VAL A N 7
ATOM 8563 C CA . VAL A 1 19 ? 3.057 1.064 -1.715 1.00 0.00 19 VAL A CA 7
ATOM 8564 C C . VAL A 1 19 ? 3.568 -0.351 -1.470 1.00 0.00 19 VAL A C 7
ATOM 8565 O O . VAL A 1 19 ? 3.675 -1.154 -2.398 1.00 0.00 19 VAL A O 7
ATOM 8578 N N . THR A 1 20 ? 3.882 -0.652 -0.214 1.00 0.00 20 THR A N 7
ATOM 8579 C CA . THR A 1 20 ? 4.383 -1.971 0.153 1.00 0.00 20 THR A CA 7
ATOM 8580 C C . THR A 1 20 ? 3.997 -2.327 1.584 1.00 0.00 20 THR A C 7
ATOM 8581 O O . THR A 1 20 ? 4.232 -1.551 2.512 1.00 0.00 20 THR A O 7
ATOM 8592 N N . CYS A 1 21 ? 3.404 -3.503 1.757 1.00 0.00 21 CYS A N 7
ATOM 8593 C CA . CYS A 1 21 ? 2.985 -3.961 3.077 1.00 0.00 21 CYS A CA 7
ATOM 8594 C C . CYS A 1 21 ? 3.534 -5.354 3.369 1.00 0.00 21 CYS A C 7
ATOM 8595 O O . CYS A 1 21 ? 3.018 -6.353 2.868 1.00 0.00 21 CYS A O 7
ATOM 8603 N N . GLY A 1 22 ? 4.585 -5.412 4.181 1.00 0.00 22 GLY A N 7
ATOM 8604 C CA . GLY A 1 22 ? 5.188 -6.687 4.523 1.00 0.00 22 GLY A CA 7
ATOM 8605 C C . GLY A 1 22 ? 5.597 -7.482 3.299 1.00 0.00 22 GLY A C 7
ATOM 8606 O O . GLY A 1 22 ? 6.556 -7.131 2.613 1.00 0.00 22 GLY A O 7
ATOM 8610 N N . LYS A 1 23 ? 4.868 -8.559 3.025 1.00 0.00 23 LYS A N 7
ATOM 8611 C CA . LYS A 1 23 ? 5.159 -9.408 1.876 1.00 0.00 23 LYS A CA 7
ATOM 8612 C C . LYS A 1 23 ? 4.272 -9.042 0.690 1.00 0.00 23 LYS A C 7
ATOM 8613 O O . LYS A 1 23 ? 4.133 -9.818 -0.255 1.00 0.00 23 LYS A O 7
ATOM 8632 N N . ALA A 1 24 ? 3.676 -7.856 0.747 1.00 0.00 24 ALA A N 7
ATOM 8633 C CA . ALA A 1 24 ? 2.805 -7.387 -0.324 1.00 0.00 24 ALA A CA 7
ATOM 8634 C C . ALA A 1 24 ? 3.352 -6.111 -0.956 1.00 0.00 24 ALA A C 7
ATOM 8635 O O . ALA A 1 24 ? 3.883 -5.241 -0.265 1.00 0.00 24 ALA A O 7
ATOM 8642 N N . LYS A 1 25 ? 3.220 -6.006 -2.274 1.00 0.00 25 LYS A N 7
ATOM 8643 C CA . LYS A 1 25 ? 3.700 -4.837 -3.001 1.00 0.00 25 LYS A CA 7
ATOM 8644 C C . LYS A 1 25 ? 2.755 -4.481 -4.144 1.00 0.00 25 LYS A C 7
ATOM 8645 O O . LYS A 1 25 ? 2.315 -5.353 -4.892 1.00 0.00 25 LYS A O 7
ATOM 8664 N N . GLY A 1 26 ? 2.448 -3.194 -4.274 1.00 0.00 26 GLY A N 7
ATOM 8665 C CA . GLY A 1 26 ? 1.558 -2.746 -5.330 1.00 0.00 26 GLY A CA 7
ATOM 8666 C C . GLY A 1 26 ? 1.651 -1.253 -5.572 1.00 0.00 26 GLY A C 7
ATOM 8667 O O . GLY A 1 26 ? 2.730 -0.666 -5.474 1.00 0.00 26 GLY A O 7
ATOM 8671 N N . THR A 1 27 ? 0.518 -0.635 -5.891 1.00 0.00 27 THR A N 7
ATOM 8672 C CA . THR A 1 27 ? 0.477 0.799 -6.151 1.00 0.00 27 THR A CA 7
ATOM 8673 C C . THR A 1 27 ? -0.899 1.375 -5.836 1.00 0.00 27 THR A C 7
ATOM 8674 O O . THR A 1 27 ? -1.916 0.877 -6.318 1.00 0.00 27 THR A O 7
ATOM 8685 N N . LEU A 1 28 ? -0.923 2.427 -5.026 1.00 0.00 28 LEU A N 7
ATOM 8686 C CA . LEU A 1 28 ? -2.175 3.072 -4.647 1.00 0.00 28 LEU A CA 7
ATOM 8687 C C . LEU A 1 28 ? -2.590 4.109 -5.686 1.00 0.00 28 LEU A C 7
ATOM 8688 O O . LEU A 1 28 ? -1.781 4.931 -6.116 1.00 0.00 28 LEU A O 7
ATOM 8704 N N . PHE A 1 29 ? -3.856 4.062 -6.086 1.00 0.00 29 PHE A N 7
ATOM 8705 C CA . PHE A 1 29 ? -4.379 4.996 -7.077 1.00 0.00 29 PHE A CA 7
ATOM 8706 C C . PHE A 1 29 ? -5.358 5.975 -6.437 1.00 0.00 29 PHE A C 7
ATOM 8707 O O . PHE A 1 29 ? -6.512 5.634 -6.177 1.00 0.00 29 PHE A O 7
ATOM 8724 N N . GLN A 1 30 ? -4.889 7.193 -6.186 1.00 0.00 30 GLN A N 7
ATOM 8725 C CA . GLN A 1 30 ? -5.723 8.222 -5.575 1.00 0.00 30 GLN A CA 7
ATOM 8726 C C . GLN A 1 30 ? -7.116 8.232 -6.195 1.00 0.00 30 GLN A C 7
ATOM 8727 O O . GLN A 1 30 ? -8.114 8.414 -5.498 1.00 0.00 30 GLN A O 7
ATOM 8741 N N . GLU A 1 31 ? -7.175 8.037 -7.509 1.00 0.00 31 GLU A N 7
ATOM 8742 C CA . GLU A 1 31 ? -8.447 8.025 -8.222 1.00 0.00 31 GLU A CA 7
ATOM 8743 C C . GLU A 1 31 ? -9.351 6.909 -7.705 1.00 0.00 31 GLU A C 7
ATOM 8744 O O . GLU A 1 31 ? -10.545 7.112 -7.486 1.00 0.00 31 GLU A O 7
ATOM 8756 N N . LYS A 1 32 ? -8.772 5.729 -7.512 1.00 0.00 32 LYS A N 7
ATOM 8757 C CA . LYS A 1 32 ? -9.522 4.579 -7.021 1.00 0.00 32 LYS A CA 7
ATOM 8758 C C . LYS A 1 32 ? -9.670 4.634 -5.503 1.00 0.00 32 LYS A C 7
ATOM 8759 O O . LYS A 1 32 ? -10.442 3.876 -4.917 1.00 0.00 32 LYS A O 7
ATOM 8778 N N . LEU A 1 33 ? -8.927 5.538 -4.874 1.00 0.00 33 LEU A N 7
ATOM 8779 C CA . LEU A 1 33 ? -8.977 5.693 -3.424 1.00 0.00 33 LEU A CA 7
ATOM 8780 C C . LEU A 1 33 ? -10.050 6.698 -3.021 1.00 0.00 33 LEU A C 7
ATOM 8781 O O . LEU A 1 33 ? -10.691 6.557 -1.980 1.00 0.00 33 LEU A O 7
ATOM 8797 N N . LYS A 1 34 ? -10.241 7.716 -3.854 1.00 0.00 34 LYS A N 7
ATOM 8798 C CA . LYS A 1 34 ? -11.238 8.747 -3.587 1.00 0.00 34 LYS A CA 7
ATOM 8799 C C . LYS A 1 34 ? -12.587 8.123 -3.244 1.00 0.00 34 LYS A C 7
ATOM 8800 O O . LYS A 1 34 ? -13.238 8.524 -2.280 1.00 0.00 34 LYS A O 7
ATOM 8819 N N . GLN A 1 35 ? -12.999 7.141 -4.039 1.00 0.00 35 GLN A N 7
ATOM 8820 C CA . GLN A 1 35 ? -14.271 6.462 -3.818 1.00 0.00 35 GLN A CA 7
ATOM 8821 C C . GLN A 1 35 ? -14.403 6.014 -2.366 1.00 0.00 35 GLN A C 7
ATOM 8822 O O . GLN A 1 35 ? -15.380 6.340 -1.692 1.00 0.00 35 GLN A O 7
ATOM 8836 N N . GLY A 1 36 ? -13.413 5.265 -1.890 1.00 0.00 36 GLY A N 7
ATOM 8837 C CA . GLY A 1 36 ? -13.439 4.784 -0.521 1.00 0.00 36 GLY A CA 7
ATOM 8838 C C . GLY A 1 36 ? -12.241 3.917 -0.189 1.00 0.00 36 GLY A C 7
ATOM 8839 O O . GLY A 1 36 ? -11.619 3.338 -1.079 1.00 0.00 36 GLY A O 7
ATOM 8843 N N . ALA A 1 37 ? -11.915 3.830 1.097 1.00 0.00 37 ALA A N 7
ATOM 8844 C CA . ALA A 1 37 ? -10.783 3.028 1.545 1.00 0.00 37 ALA A CA 7
ATOM 8845 C C . ALA A 1 37 ? -11.154 1.551 1.626 1.00 0.00 37 ALA A C 7
ATOM 8846 O O . ALA A 1 37 ? -10.441 0.754 2.235 1.00 0.00 37 ALA A O 7
ATOM 8853 N N . SER A 1 38 ? -12.275 1.193 1.008 1.00 0.00 38 SER A N 7
ATOM 8854 C CA . SER A 1 38 ? -12.744 -0.188 1.014 1.00 0.00 38 SER A CA 7
ATOM 8855 C C . SER A 1 38 ? -12.657 -0.798 -0.382 1.00 0.00 38 SER A C 7
ATOM 8856 O O . SER A 1 38 ? -12.727 -2.016 -0.546 1.00 0.00 38 SER A O 7
ATOM 8864 N N . LYS A 1 39 ? -12.503 0.059 -1.386 1.00 0.00 39 LYS A N 7
ATOM 8865 C CA . LYS A 1 39 ? -12.405 -0.393 -2.769 1.00 0.00 39 LYS A CA 7
ATOM 8866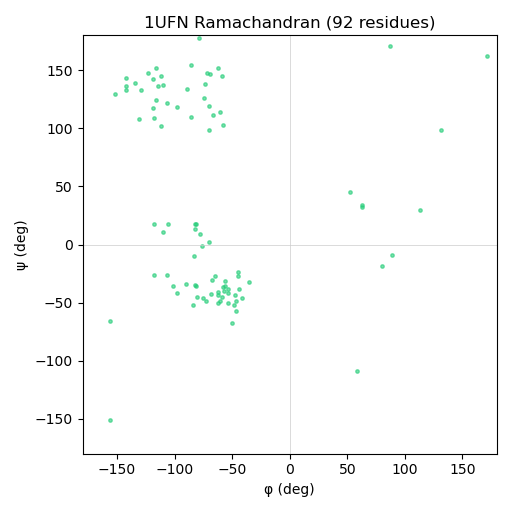 C C . LYS A 1 39 ? -10.968 -0.768 -3.118 1.00 0.00 39 LYS A C 7
ATOM 8867 O O . LYS A 1 39 ? -10.022 -0.304 -2.482 1.00 0.00 39 LYS A O 7
ATOM 8886 N N . LYS A 1 40 ? -10.812 -1.611 -4.133 1.00 0.00 40 LYS A N 7
ATOM 8887 C CA . LYS A 1 40 ? -9.491 -2.047 -4.570 1.00 0.00 40 LYS A CA 7
ATOM 8888 C C . LYS A 1 40 ? -8.753 -0.919 -5.281 1.00 0.00 40 LYS A C 7
ATOM 8889 O O . LYS A 1 40 ? -9.071 -0.578 -6.421 1.00 0.00 40 LYS A O 7
ATOM 8908 N N . CYS A 1 41 ? -7.765 -0.344 -4.603 1.00 0.00 41 CYS A N 7
ATOM 8909 C CA . CYS A 1 41 ? -6.981 0.747 -5.172 1.00 0.00 41 CYS A CA 7
ATOM 8910 C C . CYS A 1 41 ? -5.513 0.352 -5.299 1.00 0.00 41 CYS A C 7
ATOM 8911 O O . CYS A 1 41 ? -4.795 0.866 -6.157 1.00 0.00 41 CYS A O 7
ATOM 8919 N N . ILE A 1 42 ? -5.075 -0.562 -4.440 1.00 0.00 42 ILE A N 7
ATOM 8920 C CA . ILE A 1 42 ? -3.693 -1.025 -4.457 1.00 0.00 42 ILE A CA 7
ATOM 8921 C C . ILE A 1 42 ? -3.508 -2.167 -5.449 1.00 0.00 42 ILE A C 7
ATOM 8922 O O . ILE A 1 42 ? -3.926 -3.297 -5.194 1.00 0.00 42 ILE A O 7
ATOM 8938 N N . GLN A 1 43 ? -2.878 -1.866 -6.580 1.00 0.00 43 GLN A N 7
ATOM 8939 C CA . GLN A 1 43 ? -2.636 -2.869 -7.610 1.00 0.00 43 GLN A CA 7
ATOM 8940 C C . GLN A 1 43 ? -1.252 -3.490 -7.451 1.00 0.00 43 GLN A C 7
ATOM 8941 O O . GLN A 1 43 ? -0.236 -2.813 -7.603 1.00 0.00 43 GLN A O 7
ATOM 8955 N N . ASN A 1 44 ? -1.222 -4.783 -7.143 1.00 0.00 44 ASN A N 7
ATOM 8956 C CA . ASN A 1 44 ? 0.038 -5.496 -6.963 1.00 0.00 44 ASN A CA 7
ATOM 8957 C C . ASN A 1 44 ? 0.751 -5.687 -8.298 1.00 0.00 44 ASN A C 7
ATOM 8958 O O . ASN A 1 44 ? 0.243 -5.291 -9.346 1.00 0.00 44 ASN A O 7
ATOM 8969 N N . GLU A 1 45 ? 1.931 -6.298 -8.250 1.00 0.00 45 GLU A N 7
ATOM 8970 C CA . GLU A 1 45 ? 2.714 -6.541 -9.456 1.00 0.00 45 GLU A CA 7
ATOM 8971 C C . GLU A 1 45 ? 1.942 -7.418 -10.437 1.00 0.00 45 GLU A C 7
ATOM 8972 O O . GLU A 1 45 ? 2.157 -7.351 -11.647 1.00 0.00 45 GLU A O 7
ATOM 8984 N N . ALA A 1 46 ? 1.042 -8.240 -9.907 1.00 0.00 46 ALA A N 7
ATOM 8985 C CA . ALA A 1 46 ? 0.237 -9.129 -10.735 1.00 0.00 46 ALA A CA 7
ATOM 8986 C C . ALA A 1 46 ? -0.865 -8.360 -11.455 1.00 0.00 46 ALA A C 7
ATOM 8987 O O . ALA A 1 46 ? -1.675 -8.944 -12.173 1.00 0.00 46 ALA A O 7
ATOM 8994 N N . GLY A 1 47 ? -0.889 -7.046 -11.257 1.00 0.00 47 GLY A N 7
ATOM 8995 C CA . GLY A 1 47 ? -1.897 -6.218 -11.894 1.00 0.00 47 GLY A CA 7
ATOM 8996 C C . GLY A 1 47 ? -3.219 -6.240 -11.152 1.00 0.00 47 GLY A C 7
ATOM 8997 O O . GLY A 1 47 ? -4.053 -5.352 -11.330 1.00 0.00 47 GLY A O 7
ATOM 9001 N N . ASP A 1 48 ? -3.412 -7.257 -10.320 1.00 0.00 48 ASP A N 7
ATOM 9002 C CA . ASP A 1 48 ? -4.642 -7.392 -9.549 1.00 0.00 48 ASP A CA 7
ATOM 9003 C C . ASP A 1 48 ? -4.743 -6.297 -8.491 1.00 0.00 48 ASP A C 7
ATOM 9004 O O . ASP A 1 48 ? -3.742 -5.910 -7.887 1.00 0.00 48 ASP A O 7
ATOM 9013 N N . TRP A 1 49 ? -5.956 -5.802 -8.275 1.00 0.00 49 TRP A N 7
ATOM 9014 C CA . TRP A 1 49 ? -6.187 -4.750 -7.291 1.00 0.00 49 TRP A CA 7
ATOM 9015 C C . TRP A 1 49 ? -6.554 -5.344 -5.935 1.00 0.00 49 TRP A C 7
ATOM 9016 O O . TRP A 1 49 ? -7.223 -6.373 -5.859 1.00 0.00 49 TRP A O 7
ATOM 9037 N N . LEU A 1 50 ? -6.111 -4.688 -4.867 1.00 0.00 50 LEU A N 7
ATOM 9038 C CA . LEU A 1 50 ? -6.394 -5.152 -3.514 1.00 0.00 50 LEU A CA 7
ATOM 9039 C C . LEU A 1 50 ? -6.960 -4.023 -2.659 1.00 0.00 50 LEU A C 7
ATOM 9040 O O . LEU A 1 50 ? -6.497 -2.884 -2.728 1.00 0.00 50 LEU A O 7
ATOM 9056 N N . THR A 1 51 ? -7.966 -4.346 -1.852 1.00 0.00 51 THR A N 7
ATOM 9057 C CA . THR A 1 51 ? -8.597 -3.360 -0.984 1.00 0.00 51 THR A CA 7
ATOM 9058 C C . THR A 1 51 ? -7.660 -2.939 0.142 1.00 0.00 51 THR A C 7
ATOM 9059 O O . THR A 1 51 ? -6.889 -3.748 0.656 1.00 0.00 51 THR A O 7
ATOM 9070 N N . VAL A 1 52 ? -7.733 -1.667 0.522 1.00 0.00 52 VAL A N 7
ATOM 9071 C CA . VAL A 1 52 ? -6.892 -1.139 1.589 1.00 0.00 52 VAL A CA 7
ATOM 9072 C C . VAL A 1 52 ? -6.632 -2.194 2.658 1.00 0.00 52 VAL A C 7
ATOM 9073 O O . VAL A 1 52 ? -5.567 -2.221 3.274 1.00 0.00 52 VAL A O 7
ATOM 9086 N N . LYS A 1 53 ? -7.613 -3.064 2.872 1.00 0.00 53 LYS A N 7
ATOM 9087 C CA . LYS A 1 53 ? -7.492 -4.125 3.866 1.00 0.00 53 LYS A CA 7
ATOM 9088 C C . LYS A 1 53 ? -6.812 -5.353 3.270 1.00 0.00 53 LYS A C 7
ATOM 9089 O O . LYS A 1 53 ? -5.866 -5.890 3.845 1.00 0.00 53 LYS A O 7
ATOM 9108 N N . GLU A 1 54 ? -7.299 -5.792 2.113 1.00 0.00 54 GLU A N 7
ATOM 9109 C CA . GLU A 1 54 ? -6.737 -6.956 1.440 1.00 0.00 54 GLU A CA 7
ATOM 9110 C C . GLU A 1 54 ? -5.220 -6.836 1.320 1.00 0.00 54 GLU A C 7
ATOM 9111 O O . GLU A 1 54 ? -4.477 -7.666 1.842 1.00 0.00 54 GLU A O 7
ATOM 9123 N N . PHE A 1 55 ? -4.768 -5.795 0.627 1.00 0.00 55 PHE A N 7
ATOM 9124 C CA . PHE A 1 55 ? -3.341 -5.566 0.436 1.00 0.00 55 PHE A CA 7
ATOM 9125 C C . PHE A 1 55 ? -2.555 -5.959 1.684 1.00 0.00 55 PHE A C 7
ATOM 9126 O O . PHE A 1 55 ? -1.512 -6.605 1.596 1.00 0.00 55 PHE A O 7
ATOM 9143 N N . LEU A 1 56 ? -3.065 -5.563 2.846 1.00 0.00 56 LEU A N 7
ATOM 9144 C CA . LEU A 1 56 ? -2.411 -5.873 4.112 1.00 0.00 56 LEU A CA 7
ATOM 9145 C C . LEU A 1 56 ? -2.326 -7.380 4.326 1.00 0.00 56 LEU A C 7
ATOM 9146 O O . LEU A 1 56 ? -1.250 -7.923 4.574 1.00 0.00 56 LEU A O 7
ATOM 9162 N N . ASN A 1 57 ? -3.469 -8.052 4.229 1.00 0.00 57 ASN A N 7
ATOM 9163 C CA . ASN A 1 57 ? -3.525 -9.497 4.412 1.00 0.00 57 ASN A CA 7
ATOM 9164 C C . ASN A 1 57 ? -2.435 -10.191 3.601 1.00 0.00 57 ASN A C 7
ATOM 9165 O O . ASN A 1 57 ? -1.808 -11.140 4.070 1.00 0.00 57 ASN A O 7
ATOM 9176 N N . GLU A 1 58 ? -2.215 -9.709 2.382 1.00 0.00 58 GLU A N 7
ATOM 9177 C CA . GLU A 1 58 ? -1.200 -10.283 1.505 1.00 0.00 58 GLU A CA 7
ATOM 9178 C C . GLU A 1 58 ? 0.158 -10.325 2.200 1.00 0.00 58 GLU A C 7
ATOM 9179 O O . GLU A 1 58 ? 0.894 -11.304 2.087 1.00 0.00 58 GLU A O 7
ATOM 9191 N N . GLY A 1 59 ? 0.482 -9.254 2.918 1.00 0.00 59 GLY A N 7
ATOM 9192 C CA . GLY A 1 59 ? 1.751 -9.188 3.619 1.00 0.00 59 GLY A CA 7
ATOM 9193 C C . GLY A 1 59 ? 1.693 -9.840 4.986 1.00 0.00 59 GLY A C 7
ATOM 9194 O O . GLY A 1 59 ? 2.661 -10.455 5.430 1.00 0.00 59 GLY A O 7
ATOM 9198 N N . GLY A 1 60 ? 0.553 -9.704 5.657 1.00 0.00 60 GLY A N 7
ATOM 9199 C CA . GLY A 1 60 ? 0.393 -10.288 6.976 1.00 0.00 60 GLY A CA 7
ATOM 9200 C C . GLY A 1 60 ? 0.163 -9.243 8.049 1.00 0.00 60 GLY A C 7
ATOM 9201 O O . GLY A 1 60 ? 0.588 -9.413 9.192 1.00 0.00 60 GLY A O 7
ATOM 9205 N N . ARG A 1 61 ? -0.510 -8.158 7.681 1.00 0.00 61 ARG A N 7
ATOM 9206 C CA . ARG A 1 61 ? -0.793 -7.080 8.621 1.00 0.00 61 ARG A CA 7
ATOM 9207 C C . ARG A 1 61 ? -2.297 -6.908 8.813 1.00 0.00 61 ARG A C 7
ATOM 9208 O O . ARG A 1 61 ? -2.757 -5.871 9.292 1.00 0.00 61 ARG A O 7
ATOM 9229 N N . ALA A 1 62 ? -3.058 -7.931 8.438 1.00 0.00 62 ALA A N 7
ATOM 9230 C CA . ALA A 1 62 ? -4.509 -7.894 8.570 1.00 0.00 62 ALA A CA 7
ATOM 9231 C C . ALA A 1 62 ? -4.921 -7.405 9.955 1.00 0.00 62 ALA A C 7
ATOM 9232 O O . ALA A 1 62 ? -5.808 -6.562 10.089 1.00 0.00 62 ALA A O 7
ATOM 9239 N N . THR A 1 63 ? -4.271 -7.941 10.984 1.00 0.00 63 THR A N 7
ATOM 9240 C CA . THR A 1 63 ? -4.572 -7.561 12.359 1.00 0.00 63 THR A CA 7
ATOM 9241 C C . THR A 1 63 ? -4.537 -6.047 12.531 1.00 0.00 63 THR A C 7
ATOM 9242 O O . THR A 1 63 ? -5.382 -5.471 13.216 1.00 0.00 63 THR A O 7
ATOM 9253 N N . SER A 1 64 ? -3.555 -5.407 11.903 1.00 0.00 64 SER A N 7
ATOM 9254 C CA . SER A 1 64 ? -3.409 -3.958 11.990 1.00 0.00 64 SER A CA 7
ATOM 9255 C C . SER A 1 64 ? -4.698 -3.256 11.574 1.00 0.00 64 SER A C 7
ATOM 9256 O O . SER A 1 64 ? -5.424 -3.731 10.700 1.00 0.00 64 SER A O 7
ATOM 9264 N N . LYS A 1 65 ? -4.977 -2.122 12.207 1.00 0.00 65 LYS A N 7
ATOM 9265 C CA . LYS A 1 65 ? -6.177 -1.351 11.904 1.00 0.00 65 LYS A CA 7
ATOM 9266 C C . LYS A 1 65 ? -5.864 -0.213 10.939 1.00 0.00 65 LYS A C 7
ATOM 9267 O O . LYS A 1 65 ? -6.591 0.012 9.972 1.00 0.00 65 LYS A O 7
ATOM 9286 N N . ASP A 1 66 ? -4.776 0.501 11.207 1.00 0.00 66 ASP A N 7
ATOM 9287 C CA . ASP A 1 66 ? -4.365 1.615 10.360 1.00 0.00 66 ASP A CA 7
ATOM 9288 C C . ASP A 1 66 ? -3.546 1.120 9.172 1.00 0.00 66 ASP A C 7
ATOM 9289 O O . ASP A 1 66 ? -2.436 0.614 9.338 1.00 0.00 66 ASP A O 7
ATOM 9298 N N . TRP A 1 67 ? -4.100 1.270 7.974 1.00 0.00 67 TRP A N 7
ATOM 9299 C CA . TRP A 1 67 ? -3.421 0.838 6.758 1.00 0.00 67 TRP A CA 7
ATOM 9300 C C . TRP A 1 67 ? -2.317 1.816 6.374 1.00 0.00 67 TRP A C 7
ATOM 9301 O O . TRP A 1 67 ? -1.311 1.430 5.778 1.00 0.00 67 TRP A O 7
ATOM 9322 N N . LYS A 1 68 ? -2.510 3.085 6.718 1.00 0.00 68 LYS A N 7
ATOM 9323 C CA . LYS A 1 68 ? -1.529 4.119 6.411 1.00 0.00 68 LYS A CA 7
ATOM 9324 C C . LYS A 1 68 ? -0.239 3.896 7.194 1.00 0.00 68 LYS A C 7
ATOM 9325 O O . LYS A 1 68 ? 0.838 4.308 6.765 1.00 0.00 68 LYS A O 7
ATOM 9344 N N . GLY A 1 69 ? -0.356 3.238 8.343 1.00 0.00 69 GLY A N 7
ATOM 9345 C CA . GLY A 1 69 ? 0.810 2.970 9.166 1.00 0.00 69 GLY A CA 7
ATOM 9346 C C . GLY A 1 69 ? 1.571 1.742 8.710 1.00 0.00 69 GLY A C 7
ATOM 9347 O O . GLY A 1 69 ? 2.799 1.760 8.625 1.00 0.00 69 GLY A O 7
ATOM 9351 N N . VAL A 1 70 ? 0.842 0.670 8.416 1.00 0.00 70 VAL A N 7
ATOM 9352 C CA . VAL A 1 70 ? 1.457 -0.573 7.966 1.00 0.00 70 VAL A CA 7
ATOM 9353 C C . VAL A 1 70 ? 2.057 -0.417 6.573 1.00 0.00 70 VAL A C 7
ATOM 9354 O O . VAL A 1 70 ? 3.177 -0.858 6.316 1.00 0.00 70 VAL A O 7
ATOM 9367 N N . ILE A 1 71 ? 1.304 0.213 5.678 1.00 0.00 71 ILE A N 7
ATOM 9368 C CA . ILE A 1 71 ? 1.762 0.428 4.311 1.00 0.00 71 ILE A CA 7
ATOM 9369 C C . ILE A 1 71 ? 2.802 1.542 4.249 1.00 0.00 71 ILE A C 7
ATOM 9370 O O . ILE A 1 71 ? 2.542 2.672 4.665 1.00 0.00 71 ILE A O 7
ATOM 9386 N N . ARG A 1 72 ? 3.979 1.216 3.727 1.00 0.00 72 ARG A N 7
ATOM 9387 C CA . ARG A 1 72 ? 5.059 2.190 3.610 1.00 0.00 72 ARG A CA 7
ATOM 9388 C C . ARG A 1 72 ? 5.294 2.567 2.150 1.00 0.00 72 ARG A C 7
ATOM 9389 O O . ARG A 1 72 ? 5.240 1.716 1.262 1.00 0.00 72 ARG A O 7
ATOM 9410 N N . CYS A 1 73 ? 5.554 3.848 1.910 1.00 0.00 73 CYS A N 7
ATOM 9411 C CA . CYS A 1 73 ? 5.796 4.339 0.558 1.00 0.00 73 CYS A CA 7
ATOM 9412 C C . CYS A 1 73 ? 7.195 4.934 0.438 1.00 0.00 73 CYS A C 7
ATOM 9413 O O . CYS A 1 73 ? 7.471 6.008 0.970 1.00 0.00 73 CYS A O 7
ATOM 9421 N N . ASN A 1 74 ? 8.075 4.226 -0.263 1.00 0.00 74 ASN A N 7
ATOM 9422 C CA . ASN A 1 74 ? 9.447 4.684 -0.451 1.00 0.00 74 ASN A CA 7
ATOM 9423 C C . ASN A 1 74 ? 10.175 4.783 0.886 1.00 0.00 74 ASN A C 7
ATOM 9424 O O . ASN A 1 74 ? 11.044 5.634 1.070 1.00 0.00 74 ASN A O 7
ATOM 9435 N N . GLY A 1 75 ? 9.814 3.905 1.817 1.00 0.00 75 GLY A N 7
ATOM 9436 C CA . GLY A 1 75 ? 10.443 3.910 3.125 1.00 0.00 75 GLY A CA 7
ATOM 9437 C C . GLY A 1 75 ? 9.732 4.821 4.106 1.00 0.00 75 GLY A C 7
ATOM 9438 O O . GLY A 1 75 ? 10.028 4.807 5.301 1.00 0.00 75 GLY A O 7
ATOM 9442 N N . GLU A 1 76 ? 8.794 5.615 3.601 1.00 0.00 76 GLU A N 7
ATOM 9443 C CA . GLU A 1 76 ? 8.042 6.539 4.442 1.00 0.00 76 GLU A CA 7
ATOM 9444 C C . GLU A 1 76 ? 6.562 6.168 4.468 1.00 0.00 76 GLU A C 7
ATOM 9445 O O . GLU A 1 76 ? 5.916 6.068 3.424 1.00 0.00 76 GLU A O 7
ATOM 9457 N N . THR A 1 77 ? 6.029 5.966 5.669 1.00 0.00 77 THR A N 7
ATOM 9458 C CA . THR A 1 77 ? 4.626 5.606 5.832 1.00 0.00 77 THR A CA 7
ATOM 9459 C C . THR A 1 77 ? 3.714 6.638 5.180 1.00 0.00 77 THR A C 7
ATOM 9460 O O . THR A 1 77 ? 4.010 7.833 5.183 1.00 0.00 77 THR A O 7
ATOM 9471 N N . LEU A 1 78 ? 2.603 6.170 4.622 1.00 0.00 78 LEU A N 7
ATOM 9472 C CA . LEU A 1 78 ? 1.645 7.053 3.966 1.00 0.00 78 LEU A CA 7
ATOM 9473 C C . LEU A 1 78 ? 1.359 8.280 4.826 1.00 0.00 78 LEU A C 7
ATOM 9474 O O . LEU A 1 78 ? 1.378 9.411 4.340 1.00 0.00 78 LEU A O 7
ATOM 9490 N N . ARG A 1 79 ? 1.092 8.047 6.107 1.00 0.00 79 ARG A N 7
ATOM 9491 C CA . ARG A 1 79 ? 0.800 9.133 7.036 1.00 0.00 79 ARG A CA 7
ATOM 9492 C C . ARG A 1 79 ? 1.899 10.190 6.999 1.00 0.00 79 ARG A C 7
ATOM 9493 O O . ARG A 1 79 ? 1.621 11.390 7.014 1.00 0.00 79 ARG A O 7
ATOM 9514 N N . HIS A 1 80 ? 3.148 9.737 6.952 1.00 0.00 80 HIS A N 7
ATOM 9515 C CA . HIS A 1 80 ? 4.289 10.645 6.913 1.00 0.00 80 HIS A CA 7
ATOM 9516 C C . HIS A 1 80 ? 4.246 11.519 5.663 1.00 0.00 80 HIS A C 7
ATOM 9517 O O . HIS A 1 80 ? 4.459 12.729 5.733 1.00 0.00 80 HIS A O 7
ATOM 9532 N N . LEU A 1 81 ? 3.969 10.898 4.522 1.00 0.00 81 LEU A N 7
ATOM 9533 C CA . LEU A 1 81 ? 3.899 11.620 3.256 1.00 0.00 81 LEU A CA 7
ATOM 9534 C C . LEU A 1 81 ? 2.843 12.719 3.314 1.00 0.00 81 LEU A C 7
ATOM 9535 O O . LEU A 1 81 ? 3.072 13.838 2.857 1.00 0.00 81 LEU A O 7
ATOM 9551 N N . GLU A 1 82 ? 1.686 12.390 3.880 1.00 0.00 82 GLU A N 7
ATOM 9552 C CA . GLU A 1 82 ? 0.593 13.349 3.997 1.00 0.00 82 GLU A CA 7
ATOM 9553 C C . GLU A 1 82 ? 1.037 14.586 4.773 1.00 0.00 82 GLU A C 7
ATOM 9554 O O . GLU A 1 82 ? 0.738 15.715 4.383 1.00 0.00 82 GLU A O 7
ATOM 9566 N N . GLN A 1 83 ? 1.750 14.364 5.872 1.00 0.00 83 GLN A N 7
ATOM 9567 C CA . GLN A 1 83 ? 2.233 15.460 6.703 1.00 0.00 83 GLN A CA 7
ATOM 9568 C C . GLN A 1 83 ? 3.081 16.429 5.886 1.00 0.00 83 GLN A C 7
ATOM 9569 O O . GLN A 1 83 ? 3.031 17.642 6.094 1.00 0.00 83 GLN A O 7
ATOM 9583 N N . LYS A 1 84 ? 3.861 15.888 4.957 1.00 0.00 84 LYS A N 7
ATOM 9584 C CA . LYS A 1 84 ? 4.720 16.704 4.107 1.00 0.00 84 LYS A CA 7
ATOM 9585 C C . LYS A 1 84 ? 3.946 17.241 2.908 1.00 0.00 84 LYS A C 7
ATOM 9586 O O . LYS A 1 84 ? 4.533 17.776 1.967 1.00 0.00 84 LYS A O 7
ATOM 9605 N N . GLY A 1 85 ? 2.625 17.097 2.948 1.00 0.00 85 GLY A N 7
ATOM 9606 C CA . GLY A 1 85 ? 1.793 17.574 1.859 1.00 0.00 85 GLY A CA 7
ATOM 9607 C C . GLY A 1 85 ? 2.092 16.871 0.549 1.00 0.00 85 GLY A C 7
ATOM 9608 O O . GLY A 1 85 ? 1.982 17.467 -0.522 1.00 0.00 85 GLY A O 7
ATOM 9612 N N . LEU A 1 86 ? 2.474 15.602 0.635 1.00 0.00 86 LEU A N 7
ATOM 9613 C CA . LEU A 1 86 ? 2.792 14.817 -0.552 1.00 0.00 86 LEU A CA 7
ATOM 9614 C C . LEU A 1 86 ? 1.644 13.877 -0.907 1.00 0.00 86 LEU A C 7
ATOM 9615 O O . LEU A 1 86 ? 1.363 13.638 -2.081 1.00 0.00 86 LEU A O 7
ATOM 9631 N N . LEU A 1 87 ? 0.985 13.346 0.117 1.00 0.00 87 LEU A N 7
ATOM 9632 C CA . LEU A 1 87 ? -0.133 12.431 -0.085 1.00 0.00 87 LEU A CA 7
ATOM 9633 C C . LEU A 1 87 ? -1.459 13.113 0.234 1.00 0.00 87 LEU A C 7
ATOM 9634 O O . LEU A 1 87 ? -1.606 13.753 1.276 1.00 0.00 87 LEU A O 7
ATOM 9650 N N . PHE A 1 88 ? -2.423 12.972 -0.670 1.00 0.00 88 PHE A N 7
ATOM 9651 C CA . PHE A 1 88 ? -3.738 13.576 -0.486 1.00 0.00 88 PHE A CA 7
ATOM 9652 C C . PHE A 1 88 ? -4.558 12.792 0.535 1.00 0.00 88 PHE A C 7
ATOM 9653 O O . PHE A 1 88 ? -5.323 13.370 1.307 1.00 0.00 88 PHE A O 7
ATOM 9670 N N . SER A 1 89 ? -4.392 11.474 0.533 1.00 0.00 89 SER A N 7
ATOM 9671 C CA . SER A 1 89 ? -5.119 10.610 1.455 1.00 0.00 89 SER A CA 7
ATOM 9672 C C . SER A 1 89 ? -6.618 10.887 1.392 1.00 0.00 89 SER A C 7
ATOM 9673 O O . SER A 1 89 ? -7.282 11.005 2.421 1.00 0.00 89 SER A O 7
ATOM 9681 N N . GLY A 1 90 ? -7.144 10.991 0.175 1.00 0.00 90 GLY A N 7
ATOM 9682 C CA . GLY A 1 90 ? -8.560 11.254 -0.001 1.00 0.00 90 GLY A CA 7
ATOM 9683 C C . GLY A 1 90 ? -8.905 12.718 0.187 1.00 0.00 90 GLY A C 7
ATOM 9684 O O . GLY A 1 90 ? -8.229 13.449 0.910 1.00 0.00 90 GLY A O 7
ATOM 9688 N N . PRO A 1 91 ? -9.982 13.166 -0.476 1.00 0.00 91 PRO A N 7
ATOM 9689 C CA . PRO A 1 91 ? -10.439 14.556 -0.395 1.00 0.00 91 PRO A CA 7
ATOM 9690 C C . PRO A 1 91 ? -11.019 14.897 0.973 1.00 0.00 91 PRO A C 7
ATOM 9691 O O . PRO A 1 91 ? -11.062 14.052 1.868 1.00 0.00 91 PRO A O 7
ATOM 9702 N N . SER A 1 92 ? -11.465 16.139 1.129 1.00 0.00 92 SER A N 7
ATOM 9703 C CA . SER A 1 92 ? -12.040 16.592 2.391 1.00 0.00 92 SER A CA 7
ATOM 9704 C C . SER A 1 92 ? -13.562 16.649 2.305 1.00 0.00 92 SER A C 7
ATOM 9705 O O . SER A 1 92 ? -14.261 16.324 3.264 1.00 0.00 92 SER A O 7
ATOM 9713 N N . SER A 1 93 ? -14.068 17.066 1.148 1.00 0.00 93 SER A N 7
ATOM 9714 C CA . SER A 1 93 ? -15.507 17.171 0.937 1.00 0.00 93 SER A CA 7
ATOM 9715 C C . SER A 1 93 ? -16.147 15.788 0.869 1.00 0.00 93 SER A C 7
ATOM 9716 O O . SER A 1 93 ? -15.472 14.790 0.622 1.00 0.00 93 SER A O 7
ATOM 9724 N N . GLY A 1 94 ? -17.457 15.738 1.092 1.00 0.00 94 GLY A N 7
ATOM 9725 C CA . GLY A 1 94 ? -18.169 14.474 1.052 1.00 0.00 94 GLY A CA 7
ATOM 9726 C C . GLY A 1 94 ? -17.549 13.431 1.961 1.00 0.00 94 GLY A C 7
ATOM 9727 O O . GLY A 1 94 ? -17.778 13.436 3.170 1.00 0.00 94 GLY A O 7
ATOM 9731 N N . GLY A 1 1 ? 17.592 19.136 -34.990 1.00 0.00 1 GLY A N 8
ATOM 9732 C CA . GLY A 1 1 ? 18.356 20.153 -34.292 1.00 0.00 1 GLY A CA 8
ATOM 9733 C C . GLY A 1 1 ? 17.783 20.474 -32.926 1.00 0.00 1 GLY A C 8
ATOM 9734 O O . GLY A 1 1 ? 16.862 19.804 -32.459 1.00 0.00 1 GLY A O 8
ATOM 9738 N N . SER A 1 2 ? 18.329 21.500 -32.283 1.00 0.00 2 SER A N 8
ATOM 9739 C CA . SER A 1 2 ? 17.870 21.905 -30.959 1.00 0.00 2 SER A CA 8
ATOM 9740 C C . SER A 1 2 ? 16.363 22.148 -30.958 1.00 0.00 2 SER A C 8
ATOM 9741 O O . SER A 1 2 ? 15.853 22.952 -31.737 1.00 0.00 2 SER A O 8
ATOM 9749 N N . SER A 1 3 ? 15.658 21.446 -30.077 1.00 0.00 3 SER A N 8
ATOM 9750 C CA . SER A 1 3 ? 14.209 21.582 -29.975 1.00 0.00 3 SER A CA 8
ATOM 9751 C C . SER A 1 3 ? 13.823 22.358 -28.720 1.00 0.00 3 SER A C 8
ATOM 9752 O O . SER A 1 3 ? 14.463 22.233 -27.677 1.00 0.00 3 SER A O 8
ATOM 9760 N N . GLY A 1 4 ? 12.769 23.162 -28.830 1.00 0.00 4 GLY A N 8
ATOM 9761 C CA . GLY A 1 4 ? 12.315 23.948 -27.698 1.00 0.00 4 GLY A CA 8
ATOM 9762 C C . GLY A 1 4 ? 11.202 23.265 -26.928 1.00 0.00 4 GLY A C 8
ATOM 9763 O O . GLY A 1 4 ? 10.129 23.006 -27.473 1.00 0.00 4 GLY A O 8
ATOM 9767 N N . SER A 1 5 ? 11.457 22.971 -25.657 1.00 0.00 5 SER A N 8
ATOM 9768 C CA . SER A 1 5 ? 10.470 22.309 -24.812 1.00 0.00 5 SER A CA 8
ATOM 9769 C C . SER A 1 5 ? 10.658 22.698 -23.349 1.00 0.00 5 SER A C 8
ATOM 9770 O O . SER A 1 5 ? 11.695 23.242 -22.969 1.00 0.00 5 SER A O 8
ATOM 9778 N N . SER A 1 6 ? 9.648 22.414 -22.533 1.00 0.00 6 SER A N 8
ATOM 9779 C CA . SER A 1 6 ? 9.700 22.738 -21.112 1.00 0.00 6 SER A CA 8
ATOM 9780 C C . SER A 1 6 ? 8.683 21.912 -20.330 1.00 0.00 6 SER A C 8
ATOM 9781 O O . SER A 1 6 ? 7.782 21.306 -20.909 1.00 0.00 6 SER A O 8
ATOM 9789 N N . GLY A 1 7 ? 8.834 21.894 -19.009 1.00 0.00 7 GLY A N 8
ATOM 9790 C CA . GLY A 1 7 ? 7.923 21.140 -18.168 1.00 0.00 7 GLY A CA 8
ATOM 9791 C C . GLY A 1 7 ? 8.323 21.171 -16.706 1.00 0.00 7 GLY A C 8
ATOM 9792 O O . GLY A 1 7 ? 9.447 21.543 -16.372 1.00 0.00 7 GLY A O 8
ATOM 9796 N N . ASN A 1 8 ? 7.401 20.779 -15.833 1.00 0.00 8 ASN A N 8
ATOM 9797 C CA . ASN A 1 8 ? 7.663 20.765 -14.399 1.00 0.00 8 ASN A CA 8
ATOM 9798 C C . ASN A 1 8 ? 7.344 19.399 -13.801 1.00 0.00 8 ASN A C 8
ATOM 9799 O O . ASN A 1 8 ? 6.282 18.830 -14.057 1.00 0.00 8 ASN A O 8
ATOM 9810 N N . ASP A 1 9 ? 8.269 18.878 -13.002 1.00 0.00 9 ASP A N 8
ATOM 9811 C CA . ASP A 1 9 ? 8.086 17.578 -12.366 1.00 0.00 9 ASP A CA 8
ATOM 9812 C C . ASP A 1 9 ? 7.266 17.711 -11.086 1.00 0.00 9 ASP A C 8
ATOM 9813 O O . ASP A 1 9 ? 7.603 18.495 -10.200 1.00 0.00 9 ASP A O 8
ATOM 9822 N N . ALA A 1 10 ? 6.187 16.940 -10.999 1.00 0.00 10 ALA A N 8
ATOM 9823 C CA . ALA A 1 10 ? 5.319 16.970 -9.828 1.00 0.00 10 ALA A CA 8
ATOM 9824 C C . ALA A 1 10 ? 4.846 15.569 -9.458 1.00 0.00 10 ALA A C 8
ATOM 9825 O O . ALA A 1 10 ? 4.076 14.949 -10.192 1.00 0.00 10 ALA A O 8
ATOM 9832 N N . VAL A 1 11 ? 5.313 15.073 -8.317 1.00 0.00 11 VAL A N 8
ATOM 9833 C CA . VAL A 1 11 ? 4.938 13.744 -7.850 1.00 0.00 11 VAL A CA 8
ATOM 9834 C C . VAL A 1 11 ? 3.422 13.583 -7.813 1.00 0.00 11 VAL A C 8
ATOM 9835 O O . VAL A 1 11 ? 2.885 12.564 -8.249 1.00 0.00 11 VAL A O 8
ATOM 9848 N N . ASP A 1 12 ? 2.737 14.594 -7.291 1.00 0.00 12 ASP A N 8
ATOM 9849 C CA . ASP A 1 12 ? 1.282 14.566 -7.199 1.00 0.00 12 ASP A CA 8
ATOM 9850 C C . ASP A 1 12 ? 0.658 14.259 -8.556 1.00 0.00 12 ASP A C 8
ATOM 9851 O O . ASP A 1 12 ? -0.303 13.495 -8.651 1.00 0.00 12 ASP A O 8
ATOM 9860 N N . PHE A 1 13 ? 1.209 14.860 -9.605 1.00 0.00 13 PHE A N 8
ATOM 9861 C CA . PHE A 1 13 ? 0.705 14.653 -10.958 1.00 0.00 13 PHE A CA 8
ATOM 9862 C C . PHE A 1 13 ? 0.305 13.196 -11.172 1.00 0.00 13 PHE A C 8
ATOM 9863 O O . PHE A 1 13 ? -0.807 12.905 -11.611 1.00 0.00 13 PHE A O 8
ATOM 9880 N N . SER A 1 14 ? 1.220 12.285 -10.858 1.00 0.00 14 SER A N 8
ATOM 9881 C CA . SER A 1 14 ? 0.966 10.858 -11.020 1.00 0.00 14 SER A CA 8
ATOM 9882 C C . SER A 1 14 ? -0.065 10.372 -10.006 1.00 0.00 14 SER A C 8
ATOM 9883 O O . SER A 1 14 ? 0.170 10.365 -8.798 1.00 0.00 14 SER A O 8
ATOM 9891 N N . PRO A 1 15 ? -1.237 9.955 -10.509 1.00 0.00 15 PRO A N 8
ATOM 9892 C CA . PRO A 1 15 ? -2.329 9.459 -9.665 1.00 0.00 15 PRO A CA 8
ATOM 9893 C C . PRO A 1 15 ? -2.006 8.108 -9.036 1.00 0.00 15 PRO A C 8
ATOM 9894 O O . PRO A 1 15 ? -2.814 7.549 -8.293 1.00 0.00 15 PRO A O 8
ATOM 9905 N N . THR A 1 16 ? -0.821 7.588 -9.337 1.00 0.00 16 THR A N 8
ATOM 9906 C CA . THR A 1 16 ? -0.392 6.302 -8.801 1.00 0.00 16 THR A CA 8
ATOM 9907 C C . THR A 1 16 ? 0.890 6.445 -7.988 1.00 0.00 16 THR A C 8
ATOM 9908 O O . THR A 1 16 ? 1.810 7.161 -8.382 1.00 0.00 16 THR A O 8
ATOM 9919 N N . LEU A 1 17 ? 0.944 5.758 -6.852 1.00 0.00 17 LEU A N 8
ATOM 9920 C CA . LEU A 1 17 ? 2.114 5.808 -5.983 1.00 0.00 17 LEU A CA 8
ATOM 9921 C C . LEU A 1 17 ? 2.536 4.405 -5.557 1.00 0.00 17 LEU A C 8
ATOM 9922 O O . LEU A 1 17 ? 1.712 3.563 -5.202 1.00 0.00 17 LEU A O 8
ATOM 9938 N N . PRO A 1 18 ? 3.852 4.147 -5.594 1.00 0.00 18 PRO A N 8
ATOM 9939 C CA . PRO A 1 18 ? 4.414 2.847 -5.215 1.00 0.00 18 PRO A CA 8
ATOM 9940 C C . PRO A 1 18 ? 4.304 2.582 -3.717 1.00 0.00 18 PRO A C 8
ATOM 9941 O O . PRO A 1 18 ? 4.941 3.257 -2.908 1.00 0.00 18 PRO A O 8
ATOM 9952 N N . VAL A 1 19 ? 3.491 1.595 -3.353 1.00 0.00 19 VAL A N 8
ATOM 9953 C CA . VAL A 1 19 ? 3.299 1.240 -1.952 1.00 0.00 19 VAL A CA 8
ATOM 9954 C C . VAL A 1 19 ? 3.731 -0.197 -1.685 1.00 0.00 19 VAL A C 8
ATOM 9955 O O . VAL A 1 19 ? 3.694 -1.045 -2.577 1.00 0.00 19 VAL A O 8
ATOM 9968 N N . THR A 1 20 ? 4.142 -0.466 -0.449 1.00 0.00 20 THR A N 8
ATOM 9969 C CA . THR A 1 20 ? 4.583 -1.800 -0.064 1.00 0.00 20 THR A CA 8
ATOM 9970 C C . THR A 1 20 ? 4.191 -2.114 1.376 1.00 0.00 20 THR A C 8
ATOM 9971 O O . THR A 1 20 ? 4.472 -1.337 2.289 1.00 0.00 20 THR A O 8
ATOM 9982 N N . CYS A 1 21 ? 3.543 -3.256 1.572 1.00 0.00 21 CYS A N 8
ATOM 9983 C CA . CYS A 1 21 ? 3.112 -3.673 2.902 1.00 0.00 21 CYS A CA 8
ATOM 9984 C C . CYS A 1 21 ? 3.704 -5.031 3.264 1.00 0.00 21 CYS A C 8
ATOM 9985 O O . CYS A 1 21 ? 3.232 -6.069 2.802 1.00 0.00 21 CYS A O 8
ATOM 9993 N N . GLY A 1 22 ? 4.743 -5.016 4.094 1.00 0.00 22 GLY A N 8
ATOM 9994 C CA . GLY A 1 22 ? 5.384 -6.252 4.503 1.00 0.00 22 GLY A CA 8
ATOM 9995 C C . GLY A 1 22 ? 5.831 -7.091 3.323 1.00 0.00 22 GLY A C 8
ATOM 9996 O O . GLY A 1 22 ? 6.747 -6.712 2.592 1.00 0.00 22 GLY A O 8
ATOM 10000 N N . LYS A 1 23 ? 5.184 -8.237 3.134 1.00 0.00 23 LYS A N 8
ATOM 10001 C CA . LYS A 1 23 ? 5.519 -9.134 2.035 1.00 0.00 23 LYS A CA 8
ATOM 10002 C C . LYS A 1 23 ? 4.628 -8.869 0.826 1.00 0.00 23 LYS A C 8
ATOM 10003 O O . LYS A 1 23 ? 4.554 -9.685 -0.093 1.00 0.00 23 LYS A O 8
ATOM 10022 N N . ALA A 1 24 ? 3.953 -7.725 0.833 1.00 0.00 24 ALA A N 8
ATOM 10023 C CA . ALA A 1 24 ? 3.069 -7.352 -0.265 1.00 0.00 24 ALA A CA 8
ATOM 10024 C C . ALA A 1 24 ? 3.522 -6.050 -0.916 1.00 0.00 24 ALA A C 8
ATOM 10025 O O . ALA A 1 24 ? 4.003 -5.140 -0.241 1.00 0.00 24 ALA A O 8
ATOM 10032 N N . LYS A 1 25 ? 3.366 -5.968 -2.233 1.00 0.00 25 LYS A N 8
ATOM 10033 C CA . LYS A 1 25 ? 3.758 -4.777 -2.978 1.00 0.00 25 LYS A CA 8
ATOM 10034 C C . LYS A 1 25 ? 2.754 -4.472 -4.085 1.00 0.00 25 LYS A C 8
ATOM 10035 O O . LYS A 1 25 ? 2.355 -5.361 -4.836 1.00 0.00 25 LYS A O 8
ATOM 10054 N N . GLY A 1 26 ? 2.351 -3.208 -4.181 1.00 0.00 26 GLY A N 8
ATOM 10055 C CA . GLY A 1 26 ? 1.398 -2.809 -5.200 1.00 0.00 26 GLY A CA 8
ATOM 10056 C C . GLY A 1 26 ? 1.485 -1.332 -5.528 1.00 0.00 26 GLY A C 8
ATOM 10057 O O . GLY A 1 26 ? 2.539 -0.714 -5.372 1.00 0.00 26 GLY A O 8
ATOM 10061 N N . THR A 1 27 ? 0.375 -0.762 -5.985 1.00 0.00 27 THR A N 8
ATOM 10062 C CA . THR A 1 27 ? 0.330 0.651 -6.339 1.00 0.00 27 THR A CA 8
ATOM 10063 C C . THR A 1 27 ? -1.020 1.264 -5.985 1.00 0.00 27 THR A C 8
ATOM 10064 O O . THR A 1 27 ? -2.068 0.748 -6.371 1.00 0.00 27 THR A O 8
ATOM 10075 N N . LEU A 1 28 ? -0.987 2.370 -5.248 1.00 0.00 28 LEU A N 8
ATOM 10076 C CA . LEU A 1 28 ? -2.209 3.055 -4.842 1.00 0.00 28 LEU A CA 8
ATOM 10077 C C . LEU A 1 28 ? -2.631 4.081 -5.888 1.00 0.00 28 LEU A C 8
ATOM 10078 O O . LEU A 1 28 ? -1.822 4.891 -6.341 1.00 0.00 28 LEU A O 8
ATOM 10094 N N . PHE A 1 29 ? -3.904 4.041 -6.269 1.00 0.00 29 PHE A N 8
ATOM 10095 C CA . PHE A 1 29 ? -4.434 4.966 -7.263 1.00 0.00 29 PHE A CA 8
ATOM 10096 C C . PHE A 1 29 ? -5.364 5.987 -6.614 1.00 0.00 29 PHE A C 8
ATOM 10097 O O . PHE A 1 29 ? -6.517 5.685 -6.308 1.00 0.00 29 PHE A O 8
ATOM 10114 N N . GLN A 1 30 ? -4.852 7.197 -6.407 1.00 0.00 30 GLN A N 8
ATOM 10115 C CA . GLN A 1 30 ? -5.636 8.262 -5.794 1.00 0.00 30 GLN A CA 8
ATOM 10116 C C . GLN A 1 30 ? -7.049 8.297 -6.365 1.00 0.00 30 GLN A C 8
ATOM 10117 O O . GLN A 1 30 ? -8.022 8.456 -5.629 1.00 0.00 30 GLN A O 8
ATOM 10131 N N . GLU A 1 31 ? -7.154 8.148 -7.682 1.00 0.00 31 GLU A N 8
ATOM 10132 C CA . GLU A 1 31 ? -8.449 8.164 -8.352 1.00 0.00 31 GLU A CA 8
ATOM 10133 C C . GLU A 1 31 ? -9.367 7.084 -7.787 1.00 0.00 31 GLU A C 8
ATOM 10134 O O . GLU A 1 31 ? -10.566 7.301 -7.612 1.00 0.00 31 GLU A O 8
ATOM 10146 N N . LYS A 1 32 ? -8.794 5.919 -7.503 1.00 0.00 32 LYS A N 8
ATOM 10147 C CA . LYS A 1 32 ? -9.559 4.803 -6.957 1.00 0.00 32 LYS A CA 8
ATOM 10148 C C . LYS A 1 32 ? -9.652 4.900 -5.437 1.00 0.00 32 LYS A C 8
ATOM 10149 O O . LYS A 1 32 ? -10.451 4.206 -4.810 1.00 0.00 32 LYS A O 8
ATOM 10168 N N . LEU A 1 33 ? -8.831 5.766 -4.852 1.00 0.00 33 LEU A N 8
ATOM 10169 C CA . LEU A 1 33 ? -8.823 5.954 -3.406 1.00 0.00 33 LEU A CA 8
ATOM 10170 C C . LEU A 1 33 ? -9.811 7.040 -2.993 1.00 0.00 33 LEU A C 8
ATOM 10171 O O . LEU A 1 33 ? -10.374 7.000 -1.899 1.00 0.00 33 LEU A O 8
ATOM 10187 N N . LYS A 1 34 ? -10.018 8.011 -3.876 1.00 0.00 34 LYS A N 8
ATOM 10188 C CA . LYS A 1 34 ? -10.939 9.108 -3.606 1.00 0.00 34 LYS A CA 8
ATOM 10189 C C . LYS A 1 34 ? -12.314 8.580 -3.212 1.00 0.00 34 LYS A C 8
ATOM 10190 O O . LYS A 1 34 ? -12.920 9.057 -2.253 1.00 0.00 34 LYS A O 8
ATOM 10209 N N . GLN A 1 35 ? -12.799 7.592 -3.957 1.00 0.00 35 GLN A N 8
ATOM 10210 C CA . GLN A 1 35 ? -14.103 6.999 -3.683 1.00 0.00 35 GLN A CA 8
ATOM 10211 C C . GLN A 1 35 ? -14.175 6.479 -2.251 1.00 0.00 35 GLN A C 8
ATOM 10212 O O . GLN A 1 35 ? -15.113 6.785 -1.516 1.00 0.00 35 GLN A O 8
ATOM 10226 N N . GLY A 1 36 ? -13.178 5.691 -1.862 1.00 0.00 36 GLY A N 8
ATOM 10227 C CA . GLY A 1 36 ? -13.148 5.141 -0.519 1.00 0.00 36 GLY A CA 8
ATOM 10228 C C . GLY A 1 36 ? -11.999 4.173 -0.314 1.00 0.00 36 GLY A C 8
ATOM 10229 O O . GLY A 1 36 ? -11.488 3.594 -1.272 1.00 0.00 36 GLY A O 8
ATOM 10233 N N . ALA A 1 37 ? -11.590 4.000 0.938 1.00 0.00 37 ALA A N 8
ATOM 10234 C CA . ALA A 1 37 ? -10.494 3.096 1.265 1.00 0.00 37 ALA A CA 8
ATOM 10235 C C . ALA A 1 37 ? -10.976 1.651 1.331 1.00 0.00 37 ALA A C 8
ATOM 10236 O O . ALA A 1 37 ? -10.293 0.783 1.876 1.00 0.00 37 ALA A O 8
ATOM 10243 N N . SER A 1 38 ? -12.155 1.399 0.773 1.00 0.00 38 SER A N 8
ATOM 10244 C CA . SER A 1 38 ? -12.730 0.059 0.773 1.00 0.00 38 SER A CA 8
ATOM 10245 C C . SER A 1 38 ? -12.675 -0.556 -0.622 1.00 0.00 38 SER A C 8
ATOM 10246 O O . SER A 1 38 ? -12.658 -1.777 -0.776 1.00 0.00 38 SER A O 8
ATOM 10254 N N . LYS A 1 39 ? -12.646 0.300 -1.638 1.00 0.00 39 LYS A N 8
ATOM 10255 C CA . LYS A 1 39 ? -12.591 -0.156 -3.022 1.00 0.00 39 LYS A CA 8
ATOM 10256 C C . LYS A 1 39 ? -11.171 -0.559 -3.406 1.00 0.00 39 LYS A C 8
ATOM 10257 O O . LYS A 1 39 ? -10.198 0.022 -2.925 1.00 0.00 39 LYS A O 8
ATOM 10276 N N . LYS A 1 40 ? -11.059 -1.556 -4.277 1.00 0.00 40 LYS A N 8
ATOM 10277 C CA . LYS A 1 40 ? -9.758 -2.036 -4.729 1.00 0.00 40 LYS A CA 8
ATOM 10278 C C . LYS A 1 40 ? -8.990 -0.931 -5.448 1.00 0.00 40 LYS A C 8
ATOM 10279 O O . LYS A 1 40 ? -9.290 -0.600 -6.596 1.00 0.00 40 LYS A O 8
ATOM 10298 N N . CYS A 1 41 ? -8.000 -0.365 -4.766 1.00 0.00 41 CYS A N 8
ATOM 10299 C CA . CYS A 1 41 ? -7.189 0.702 -5.341 1.00 0.00 41 CYS A CA 8
ATOM 10300 C C . CYS A 1 41 ? -5.728 0.278 -5.447 1.00 0.00 41 CYS A C 8
ATOM 10301 O O . CYS A 1 41 ? -4.988 0.773 -6.297 1.00 0.00 41 CYS A O 8
ATOM 10309 N N . ILE A 1 42 ? -5.319 -0.640 -4.577 1.00 0.00 42 ILE A N 8
ATOM 10310 C CA . ILE A 1 42 ? -3.947 -1.129 -4.573 1.00 0.00 42 ILE A CA 8
ATOM 10311 C C . ILE A 1 42 ? -3.770 -2.281 -5.557 1.00 0.00 42 ILE A C 8
ATOM 10312 O O . ILE A 1 42 ? -4.263 -3.385 -5.329 1.00 0.00 42 ILE A O 8
ATOM 10328 N N . GLN A 1 43 ? -3.064 -2.014 -6.650 1.00 0.00 43 GLN A N 8
ATOM 10329 C CA . GLN A 1 43 ? -2.822 -3.029 -7.669 1.00 0.00 43 GLN A CA 8
ATOM 10330 C C . GLN A 1 43 ? -1.494 -3.739 -7.426 1.00 0.00 43 GLN A C 8
ATOM 10331 O O . GLN A 1 43 ? -0.442 -3.104 -7.366 1.00 0.00 43 GLN A O 8
ATOM 10345 N N . ASN A 1 44 ? -1.551 -5.059 -7.286 1.00 0.00 44 ASN A N 8
ATOM 10346 C CA . ASN A 1 44 ? -0.352 -5.855 -7.048 1.00 0.00 44 ASN A CA 8
ATOM 10347 C C . ASN A 1 44 ? 0.469 -5.998 -8.326 1.00 0.00 44 ASN A C 8
ATOM 10348 O O . ASN A 1 44 ? 0.053 -5.552 -9.395 1.00 0.00 44 ASN A O 8
ATOM 10359 N N . GLU A 1 45 ? 1.636 -6.622 -8.207 1.00 0.00 45 GLU A N 8
ATOM 10360 C CA . GLU A 1 45 ? 2.515 -6.823 -9.353 1.00 0.00 45 GLU A CA 8
ATOM 10361 C C . GLU A 1 45 ? 1.819 -7.644 -10.435 1.00 0.00 45 GLU A C 8
ATOM 10362 O O . GLU A 1 45 ? 2.159 -7.552 -11.614 1.00 0.00 45 GLU A O 8
ATOM 10374 N N . ALA A 1 46 ? 0.843 -8.448 -10.024 1.00 0.00 46 ALA A N 8
ATOM 10375 C CA . ALA A 1 46 ? 0.098 -9.284 -10.957 1.00 0.00 46 ALA A CA 8
ATOM 10376 C C . ALA A 1 46 ? -0.968 -8.476 -11.688 1.00 0.00 46 ALA A C 8
ATOM 10377 O O . ALA A 1 46 ? -1.546 -8.937 -12.671 1.00 0.00 46 ALA A O 8
ATOM 10384 N N . GLY A 1 47 ? -1.226 -7.266 -11.199 1.00 0.00 47 GLY A N 8
ATOM 10385 C CA . GLY A 1 47 ? -2.224 -6.413 -11.818 1.00 0.00 47 GLY A CA 8
ATOM 10386 C C . GLY A 1 47 ? -3.559 -6.469 -11.102 1.00 0.00 47 GLY A C 8
ATOM 10387 O O . GLY A 1 47 ? -4.387 -5.570 -11.248 1.00 0.00 47 GLY A O 8
ATOM 10391 N N . ASP A 1 48 ? -3.769 -7.528 -10.329 1.00 0.00 48 ASP A N 8
ATOM 10392 C CA . ASP A 1 48 ? -5.014 -7.699 -9.588 1.00 0.00 48 ASP A CA 8
ATOM 10393 C C . ASP A 1 48 ? -5.146 -6.640 -8.498 1.00 0.00 48 ASP A C 8
ATOM 10394 O O . ASP A 1 48 ? -4.295 -6.534 -7.615 1.00 0.00 48 ASP A O 8
ATOM 10403 N N . TRP A 1 49 ? -6.218 -5.858 -8.567 1.00 0.00 49 TRP A N 8
ATOM 10404 C CA . TRP A 1 49 ? -6.461 -4.807 -7.586 1.00 0.00 49 TRP A CA 8
ATOM 10405 C C . TRP A 1 49 ? -6.805 -5.401 -6.224 1.00 0.00 49 TRP A C 8
ATOM 10406 O O . TRP A 1 49 ? -7.376 -6.488 -6.137 1.00 0.00 49 TRP A O 8
ATOM 10427 N N . LEU A 1 50 ? -6.455 -4.681 -5.164 1.00 0.00 50 LEU A N 8
ATOM 10428 C CA . LEU A 1 50 ? -6.727 -5.138 -3.806 1.00 0.00 50 LEU A CA 8
ATOM 10429 C C . LEU A 1 50 ? -7.141 -3.973 -2.913 1.00 0.00 50 LEU A C 8
ATOM 10430 O O . LEU A 1 50 ? -6.636 -2.859 -3.051 1.00 0.00 50 LEU A O 8
ATOM 10446 N N . THR A 1 51 ? -8.065 -4.239 -1.994 1.00 0.00 51 THR A N 8
ATOM 10447 C CA . THR A 1 51 ? -8.549 -3.213 -1.079 1.00 0.00 51 THR A CA 8
ATOM 10448 C C . THR A 1 51 ? -7.501 -2.879 -0.024 1.00 0.00 51 THR A C 8
ATOM 10449 O O . THR A 1 51 ? -6.764 -3.753 0.433 1.00 0.00 51 THR A O 8
ATOM 10460 N N . VAL A 1 52 ? -7.439 -1.608 0.360 1.00 0.00 52 VAL A N 8
ATOM 10461 C CA . VAL A 1 52 ? -6.481 -1.158 1.363 1.00 0.00 52 VAL A CA 8
ATOM 10462 C C . VAL A 1 52 ? -6.254 -2.228 2.425 1.00 0.00 52 VAL A C 8
ATOM 10463 O O . VAL A 1 52 ? -5.165 -2.337 2.990 1.00 0.00 52 VAL A O 8
ATOM 10476 N N . LYS A 1 53 ? -7.289 -3.017 2.692 1.00 0.00 53 LYS A N 8
ATOM 10477 C CA . LYS A 1 53 ? -7.204 -4.081 3.685 1.00 0.00 53 LYS A CA 8
ATOM 10478 C C . LYS A 1 53 ? -6.486 -5.301 3.116 1.00 0.00 53 LYS A C 8
ATOM 10479 O O . LYS A 1 53 ? -5.477 -5.748 3.659 1.00 0.00 53 LYS A O 8
ATOM 10498 N N . GLU A 1 54 ? -7.015 -5.833 2.018 1.00 0.00 54 GLU A N 8
ATOM 10499 C CA . GLU A 1 54 ? -6.423 -7.001 1.375 1.00 0.00 54 GLU A CA 8
ATOM 10500 C C . GLU A 1 54 ? -4.904 -6.874 1.308 1.00 0.00 54 GLU A C 8
ATOM 10501 O O . GLU A 1 54 ? -4.175 -7.788 1.696 1.00 0.00 54 GLU A O 8
ATOM 10513 N N . PHE A 1 55 ? -4.433 -5.734 0.813 1.00 0.00 55 PHE A N 8
ATOM 10514 C CA . PHE A 1 55 ? -3.001 -5.487 0.693 1.00 0.00 55 PHE A CA 8
ATOM 10515 C C . PHE A 1 55 ? -2.275 -5.855 1.984 1.00 0.00 55 PHE A C 8
ATOM 10516 O O . PHE A 1 55 ? -1.210 -6.471 1.956 1.00 0.00 55 PHE A O 8
ATOM 10533 N N . LEU A 1 56 ? -2.860 -5.472 3.114 1.00 0.00 56 LEU A N 8
ATOM 10534 C CA . LEU A 1 56 ? -2.270 -5.761 4.416 1.00 0.00 56 LEU A CA 8
ATOM 10535 C C . LEU A 1 56 ? -2.123 -7.265 4.625 1.00 0.00 56 LEU A C 8
ATOM 10536 O O . LEU A 1 56 ? -1.016 -7.771 4.807 1.00 0.00 56 LEU A O 8
ATOM 10552 N N . ASN A 1 57 ? -3.247 -7.973 4.599 1.00 0.00 57 ASN A N 8
ATOM 10553 C CA . ASN A 1 57 ? -3.244 -9.419 4.787 1.00 0.00 57 ASN A CA 8
ATOM 10554 C C . ASN A 1 57 ? -2.119 -10.069 3.987 1.00 0.00 57 ASN A C 8
ATOM 10555 O O . ASN A 1 57 ? -1.424 -10.955 4.483 1.00 0.00 57 ASN A O 8
ATOM 10566 N N . GLU A 1 58 ? -1.945 -9.621 2.748 1.00 0.00 58 GLU A N 8
ATOM 10567 C CA . GLU A 1 58 ? -0.905 -10.159 1.880 1.00 0.00 58 GLU A CA 8
ATOM 10568 C C . GLU A 1 58 ? 0.458 -10.103 2.565 1.00 0.00 58 GLU A C 8
ATOM 10569 O O . GLU A 1 58 ? 1.281 -11.003 2.409 1.00 0.00 58 GLU A O 8
ATOM 10581 N N . GLY A 1 59 ? 0.688 -9.037 3.326 1.00 0.00 59 GLY A N 8
ATOM 10582 C CA . GLY A 1 59 ? 1.951 -8.881 4.023 1.00 0.00 59 GLY A CA 8
ATOM 10583 C C . GLY A 1 59 ? 1.931 -9.502 5.406 1.00 0.00 59 GLY A C 8
ATOM 10584 O O . GLY A 1 59 ? 2.933 -10.047 5.864 1.00 0.00 59 GLY A O 8
ATOM 10588 N N . GLY A 1 60 ? 0.784 -9.417 6.074 1.00 0.00 60 GLY A N 8
ATOM 10589 C CA . GLY A 1 60 ? 0.659 -9.977 7.407 1.00 0.00 60 GLY A CA 8
ATOM 10590 C C . GLY A 1 60 ? 0.370 -8.921 8.455 1.00 0.00 60 GLY A C 8
ATOM 10591 O O . GLY A 1 60 ? 0.648 -9.118 9.638 1.00 0.00 60 GLY A O 8
ATOM 10595 N N . ARG A 1 61 ? -0.188 -7.796 8.020 1.00 0.00 61 ARG A N 8
ATOM 10596 C CA . ARG A 1 61 ? -0.512 -6.703 8.930 1.00 0.00 61 ARG A CA 8
ATOM 10597 C C . ARG A 1 61 ? -2.023 -6.517 9.040 1.00 0.00 61 ARG A C 8
ATOM 10598 O O . ARG A 1 61 ? -2.499 -5.475 9.487 1.00 0.00 61 ARG A O 8
ATOM 10619 N N . ALA A 1 62 ? -2.771 -7.536 8.628 1.00 0.00 62 ALA A N 8
ATOM 10620 C CA . ALA A 1 62 ? -4.226 -7.486 8.682 1.00 0.00 62 ALA A CA 8
ATOM 10621 C C . ALA A 1 62 ? -4.711 -7.074 10.068 1.00 0.00 62 ALA A C 8
ATOM 10622 O O . ALA A 1 62 ? -5.561 -6.193 10.204 1.00 0.00 62 ALA A O 8
ATOM 10629 N N . THR A 1 63 ? -4.165 -7.716 11.096 1.00 0.00 63 THR A N 8
ATOM 10630 C CA . THR A 1 63 ? -4.542 -7.419 12.471 1.00 0.00 63 THR A CA 8
ATOM 10631 C C . THR A 1 63 ? -4.456 -5.923 12.754 1.00 0.00 63 THR A C 8
ATOM 10632 O O . THR A 1 63 ? -5.222 -5.388 13.555 1.00 0.00 63 THR A O 8
ATOM 10643 N N . SER A 1 64 ? -3.519 -5.253 12.090 1.00 0.00 64 SER A N 8
ATOM 10644 C CA . SER A 1 64 ? -3.331 -3.819 12.272 1.00 0.00 64 SER A CA 8
ATOM 10645 C C . SER A 1 64 ? -4.557 -3.045 11.797 1.00 0.00 64 SER A C 8
ATOM 10646 O O . SER A 1 64 ? -5.196 -3.414 10.811 1.00 0.00 64 SER A O 8
ATOM 10654 N N . LYS A 1 65 ? -4.882 -1.970 12.506 1.00 0.00 65 LYS A N 8
ATOM 10655 C CA . LYS A 1 65 ? -6.030 -1.141 12.159 1.00 0.00 65 LYS A CA 8
ATOM 10656 C C . LYS A 1 65 ? -5.630 -0.034 11.189 1.00 0.00 65 LYS A C 8
ATOM 10657 O O . LYS A 1 65 ? -6.299 0.193 10.181 1.00 0.00 65 LYS A O 8
ATOM 10676 N N . ASP A 1 66 ? -4.534 0.650 11.500 1.00 0.00 66 ASP A N 8
ATOM 10677 C CA . ASP A 1 66 ? -4.043 1.731 10.654 1.00 0.00 66 ASP A CA 8
ATOM 10678 C C . ASP A 1 66 ? -3.305 1.178 9.439 1.00 0.00 66 ASP A C 8
ATOM 10679 O O . ASP A 1 66 ? -2.235 0.583 9.568 1.00 0.00 66 ASP A O 8
ATOM 10688 N N . TRP A 1 67 ? -3.883 1.379 8.260 1.00 0.00 67 TRP A N 8
ATOM 10689 C CA . TRP A 1 67 ? -3.280 0.899 7.022 1.00 0.00 67 TRP A CA 8
ATOM 10690 C C . TRP A 1 67 ? -2.176 1.840 6.553 1.00 0.00 67 TRP A C 8
ATOM 10691 O O . TRP A 1 67 ? -1.210 1.414 5.919 1.00 0.00 67 TRP A O 8
ATOM 10712 N N . LYS A 1 68 ? -2.324 3.122 6.869 1.00 0.00 68 LYS A N 8
ATOM 10713 C CA . LYS A 1 68 ? -1.338 4.125 6.482 1.00 0.00 68 LYS A CA 8
ATOM 10714 C C . LYS A 1 68 ? -0.019 3.902 7.214 1.00 0.00 68 LYS A C 8
ATOM 10715 O O . LYS A 1 68 ? 1.037 4.336 6.757 1.00 0.00 68 LYS A O 8
ATOM 10734 N N . GLY A 1 69 ? -0.087 3.221 8.354 1.00 0.00 69 GLY A N 8
ATOM 10735 C CA . GLY A 1 69 ? 1.109 2.951 9.130 1.00 0.00 69 GLY A CA 8
ATOM 10736 C C . GLY A 1 69 ? 1.832 1.702 8.666 1.00 0.00 69 GLY A C 8
ATOM 10737 O O . GLY A 1 69 ? 3.055 1.700 8.526 1.00 0.00 69 GLY A O 8
ATOM 10741 N N . VAL A 1 70 ? 1.075 0.636 8.426 1.00 0.00 70 VAL A N 8
ATOM 10742 C CA . VAL A 1 70 ? 1.651 -0.625 7.975 1.00 0.00 70 VAL A CA 8
ATOM 10743 C C . VAL A 1 70 ? 2.192 -0.505 6.555 1.00 0.00 70 VAL A C 8
ATOM 10744 O O . VAL A 1 70 ? 3.256 -1.038 6.238 1.00 0.00 70 VAL A O 8
ATOM 10757 N N . ILE A 1 71 ? 1.452 0.198 5.704 1.00 0.00 71 ILE A N 8
ATOM 10758 C CA . ILE A 1 71 ? 1.858 0.389 4.317 1.00 0.00 71 ILE A CA 8
ATOM 10759 C C . ILE A 1 71 ? 2.891 1.504 4.195 1.00 0.00 71 ILE A C 8
ATOM 10760 O O . ILE A 1 71 ? 2.799 2.526 4.875 1.00 0.00 71 ILE A O 8
ATOM 10776 N N . ARG A 1 72 ? 3.873 1.302 3.322 1.00 0.00 72 ARG A N 8
ATOM 10777 C CA . ARG A 1 72 ? 4.923 2.291 3.111 1.00 0.00 72 ARG A CA 8
ATOM 10778 C C . ARG A 1 72 ? 5.127 2.556 1.622 1.00 0.00 72 ARG A C 8
ATOM 10779 O O . ARG A 1 72 ? 5.116 1.631 0.809 1.00 0.00 72 ARG A O 8
ATOM 10800 N N . CYS A 1 73 ? 5.312 3.824 1.273 1.00 0.00 73 CYS A N 8
ATOM 10801 C CA . CYS A 1 73 ? 5.517 4.212 -0.118 1.00 0.00 73 CYS A CA 8
ATOM 10802 C C . CYS A 1 73 ? 6.983 4.064 -0.513 1.00 0.00 73 CYS A C 8
ATOM 10803 O O . CYS A 1 73 ? 7.336 3.202 -1.317 1.00 0.00 73 CYS A O 8
ATOM 10811 N N . ASN A 1 74 ? 7.833 4.913 0.057 1.00 0.00 74 ASN A N 8
ATOM 10812 C CA . ASN A 1 74 ? 9.261 4.879 -0.238 1.00 0.00 74 ASN A CA 8
ATOM 10813 C C . ASN A 1 74 ? 10.065 4.535 1.012 1.00 0.00 74 ASN A C 8
ATOM 10814 O O . ASN A 1 74 ? 11.271 4.771 1.071 1.00 0.00 74 ASN A O 8
ATOM 10825 N N . GLY A 1 75 ? 9.388 3.976 2.011 1.00 0.00 75 GLY A N 8
ATOM 10826 C CA . GLY A 1 75 ? 10.056 3.608 3.245 1.00 0.00 75 GLY A CA 8
ATOM 10827 C C . GLY A 1 75 ? 9.410 4.239 4.463 1.00 0.00 75 GLY A C 8
ATOM 10828 O O . GLY A 1 75 ? 9.775 3.929 5.597 1.00 0.00 75 GLY A O 8
ATOM 10832 N N . GLU A 1 76 ? 8.450 5.128 4.229 1.00 0.00 76 GLU A N 8
ATOM 10833 C CA . GLU A 1 76 ? 7.755 5.806 5.317 1.00 0.00 76 GLU A CA 8
ATOM 10834 C C . GLU A 1 76 ? 6.265 5.480 5.297 1.00 0.00 76 GLU A C 8
ATOM 10835 O O . GLU A 1 76 ? 5.751 4.925 4.325 1.00 0.00 76 GLU A O 8
ATOM 10847 N N . THR A 1 77 ? 5.574 5.828 6.378 1.00 0.00 77 THR A N 8
ATOM 10848 C CA . THR A 1 77 ? 4.143 5.572 6.487 1.00 0.00 77 THR A CA 8
ATOM 10849 C C . THR A 1 77 ? 3.337 6.627 5.738 1.00 0.00 77 THR A C 8
ATOM 10850 O O . THR A 1 77 ? 3.567 7.825 5.896 1.00 0.00 77 THR A O 8
ATOM 10861 N N . LEU A 1 78 ? 2.392 6.173 4.922 1.00 0.00 78 LEU A N 8
ATOM 10862 C CA . LEU A 1 78 ? 1.550 7.079 4.148 1.00 0.00 78 LEU A CA 8
ATOM 10863 C C . LEU A 1 78 ? 1.161 8.300 4.974 1.00 0.00 78 LEU A C 8
ATOM 10864 O O . LEU A 1 78 ? 1.118 9.420 4.465 1.00 0.00 78 LEU A O 8
ATOM 10880 N N . ARG A 1 79 ? 0.878 8.075 6.254 1.00 0.00 79 ARG A N 8
ATOM 10881 C CA . ARG A 1 79 ? 0.491 9.157 7.151 1.00 0.00 79 ARG A CA 8
ATOM 10882 C C . ARG A 1 79 ? 1.598 10.202 7.253 1.00 0.00 79 ARG A C 8
ATOM 10883 O O . ARG A 1 79 ? 1.346 11.402 7.139 1.00 0.00 79 ARG A O 8
ATOM 10904 N N . HIS A 1 80 ? 2.825 9.738 7.468 1.00 0.00 80 HIS A N 8
ATOM 10905 C CA . HIS A 1 80 ? 3.971 10.633 7.584 1.00 0.00 80 HIS A CA 8
ATOM 10906 C C . HIS A 1 80 ? 4.149 11.456 6.312 1.00 0.00 80 HIS A C 8
ATOM 10907 O O . HIS A 1 80 ? 4.370 12.666 6.369 1.00 0.00 80 HIS A O 8
ATOM 10922 N N . LEU A 1 81 ? 4.053 10.792 5.165 1.00 0.00 81 LEU A N 8
ATOM 10923 C CA . LEU A 1 81 ? 4.204 11.463 3.878 1.00 0.00 81 LEU A CA 8
ATOM 10924 C C . LEU A 1 81 ? 3.114 12.511 3.679 1.00 0.00 81 LEU A C 8
ATOM 10925 O O . LEU A 1 81 ? 3.386 13.626 3.237 1.00 0.00 81 LEU A O 8
ATOM 10941 N N . GLU A 1 82 ? 1.880 12.143 4.009 1.00 0.00 82 GLU A N 8
ATOM 10942 C CA . GLU A 1 82 ? 0.749 13.051 3.865 1.00 0.00 82 GLU A CA 8
ATOM 10943 C C . GLU A 1 82 ? 1.002 14.357 4.613 1.00 0.00 82 GLU A C 8
ATOM 10944 O O . GLU A 1 82 ? 0.741 15.442 4.093 1.00 0.00 82 GLU A O 8
ATOM 10956 N N . GLN A 1 83 ? 1.510 14.244 5.836 1.00 0.00 83 GLN A N 8
ATOM 10957 C CA . GLN A 1 83 ? 1.797 15.415 6.655 1.00 0.00 83 GLN A CA 8
ATOM 10958 C C . GLN A 1 83 ? 2.763 16.355 5.942 1.00 0.00 83 GLN A C 8
ATOM 10959 O O . GLN A 1 83 ? 2.639 17.577 6.033 1.00 0.00 83 GLN A O 8
ATOM 10973 N N . LYS A 1 84 ? 3.726 15.779 5.231 1.00 0.00 84 LYS A N 8
ATOM 10974 C CA . LYS A 1 84 ? 4.713 16.564 4.500 1.00 0.00 84 LYS A CA 8
ATOM 10975 C C . LYS A 1 84 ? 4.151 17.038 3.164 1.00 0.00 84 LYS A C 8
ATOM 10976 O O . LYS A 1 84 ? 4.892 17.493 2.294 1.00 0.00 84 LYS A O 8
ATOM 10995 N N . GLY A 1 85 ? 2.835 16.930 3.009 1.00 0.00 85 GLY A N 8
ATOM 10996 C CA . GLY A 1 85 ? 2.196 17.353 1.776 1.00 0.00 85 GLY A CA 8
ATOM 10997 C C . GLY A 1 85 ? 2.644 16.535 0.581 1.00 0.00 85 GLY A C 8
ATOM 10998 O O . GLY A 1 85 ? 2.722 17.047 -0.536 1.00 0.00 85 GLY A O 8
ATOM 11002 N N . LEU A 1 86 ? 2.939 15.261 0.815 1.00 0.00 86 LEU A N 8
ATOM 11003 C CA . LEU A 1 86 ? 3.383 14.371 -0.252 1.00 0.00 86 LEU A CA 8
ATOM 11004 C C . LEU A 1 86 ? 2.231 13.509 -0.757 1.00 0.00 86 LEU A C 8
ATOM 11005 O O . LEU A 1 86 ? 2.125 13.233 -1.951 1.00 0.00 86 LEU A O 8
ATOM 11021 N N . LEU A 1 87 ? 1.368 13.088 0.162 1.00 0.00 87 LEU A N 8
ATOM 11022 C CA . LEU A 1 87 ? 0.222 12.257 -0.189 1.00 0.00 87 LEU A CA 8
ATOM 11023 C C . LEU A 1 87 ? -1.086 12.991 0.086 1.00 0.00 87 LEU A C 8
ATOM 11024 O O . LEU A 1 87 ? -1.174 13.804 1.006 1.00 0.00 87 LEU A O 8
ATOM 11040 N N . PHE A 1 88 ? -2.102 12.698 -0.719 1.00 0.00 88 PHE A N 8
ATOM 11041 C CA . PHE A 1 88 ? -3.407 13.331 -0.564 1.00 0.00 88 PHE A CA 8
ATOM 11042 C C . PHE A 1 88 ? -4.311 12.500 0.342 1.00 0.00 88 PHE A C 8
ATOM 11043 O O . PHE A 1 88 ? -5.112 13.041 1.103 1.00 0.00 88 PHE A O 8
ATOM 11060 N N . SER A 1 89 ? -4.174 11.180 0.254 1.00 0.00 89 SER A N 8
ATOM 11061 C CA . SER A 1 89 ? -4.981 10.273 1.062 1.00 0.00 89 SER A CA 8
ATOM 11062 C C . SER A 1 89 ? -6.465 10.595 0.923 1.00 0.00 89 SER A C 8
ATOM 11063 O O . SER A 1 89 ? -7.216 10.548 1.896 1.00 0.00 89 SER A O 8
ATOM 11071 N N . GLY A 1 90 ? -6.882 10.924 -0.297 1.00 0.00 90 GLY A N 8
ATOM 11072 C CA . GLY A 1 90 ? -8.274 11.250 -0.542 1.00 0.00 90 GLY A CA 8
ATOM 11073 C C . GLY A 1 90 ? -8.520 12.744 -0.593 1.00 0.00 90 GLY A C 8
ATOM 11074 O O . GLY A 1 90 ? -7.587 13.548 -0.610 1.00 0.00 90 GLY A O 8
ATOM 11078 N N . PRO A 1 91 ? -9.802 13.137 -0.622 1.00 0.00 91 PRO A N 8
ATOM 11079 C CA . PRO A 1 91 ? -10.197 14.548 -0.673 1.00 0.00 91 PRO A CA 8
ATOM 11080 C C . PRO A 1 91 ? -9.899 15.281 0.630 1.00 0.00 91 PRO A C 8
ATOM 11081 O O . PRO A 1 91 ? -10.127 14.751 1.718 1.00 0.00 91 PRO A O 8
ATOM 11092 N N . SER A 1 92 ? -9.389 16.503 0.513 1.00 0.00 92 SER A N 8
ATOM 11093 C CA . SER A 1 92 ? -9.057 17.308 1.683 1.00 0.00 92 SER A CA 8
ATOM 11094 C C . SER A 1 92 ? -9.725 18.677 1.608 1.00 0.00 92 SER A C 8
ATOM 11095 O O . SER A 1 92 ? -9.385 19.500 0.758 1.00 0.00 92 SER A O 8
ATOM 11103 N N . SER A 1 93 ? -10.678 18.914 2.504 1.00 0.00 93 SER A N 8
ATOM 11104 C CA . SER A 1 93 ? -11.398 20.181 2.538 1.00 0.00 93 SER A CA 8
ATOM 11105 C C . SER A 1 93 ? -10.474 21.319 2.961 1.00 0.00 93 SER A C 8
ATOM 11106 O O . SER A 1 93 ? -9.629 21.154 3.840 1.00 0.00 93 SER A O 8
ATOM 11114 N N . GLY A 1 94 ? -10.643 22.477 2.329 1.00 0.00 94 GLY A N 8
ATOM 11115 C CA . GLY A 1 94 ? -9.818 23.626 2.652 1.00 0.00 94 GLY A CA 8
ATOM 11116 C C . GLY A 1 94 ? -9.385 24.395 1.420 1.00 0.00 94 GLY A C 8
ATOM 11117 O O . GLY A 1 94 ? -9.783 24.064 0.303 1.00 0.00 94 GLY A O 8
ATOM 11121 N N . GLY A 1 1 ? 2.432 -0.969 -25.459 1.00 0.00 1 GLY A N 9
ATOM 11122 C CA . GLY A 1 1 ? 3.573 -0.212 -25.937 1.00 0.00 1 GLY A CA 9
ATOM 11123 C C . GLY A 1 1 ? 4.151 -0.779 -27.219 1.00 0.00 1 GLY A C 9
ATOM 11124 O O . GLY A 1 1 ? 4.928 -1.733 -27.189 1.00 0.00 1 GLY A O 9
ATOM 11128 N N . SER A 1 2 ? 3.768 -0.193 -28.349 1.00 0.00 2 SER A N 9
ATOM 11129 C CA . SER A 1 2 ? 4.249 -0.649 -29.648 1.00 0.00 2 SER A CA 9
ATOM 11130 C C . SER A 1 2 ? 5.624 -0.064 -29.955 1.00 0.00 2 SER A C 9
ATOM 11131 O O . SER A 1 2 ? 6.585 -0.797 -30.189 1.00 0.00 2 SER A O 9
ATOM 11139 N N . SER A 1 3 ? 5.709 1.263 -29.952 1.00 0.00 3 SER A N 9
ATOM 11140 C CA . SER A 1 3 ? 6.965 1.949 -30.234 1.00 0.00 3 SER A CA 9
ATOM 11141 C C . SER A 1 3 ? 7.791 2.114 -28.962 1.00 0.00 3 SER A C 9
ATOM 11142 O O . SER A 1 3 ? 7.340 1.779 -27.868 1.00 0.00 3 SER A O 9
ATOM 11150 N N . GLY A 1 4 ? 9.006 2.632 -29.116 1.00 0.00 4 GLY A N 9
ATOM 11151 C CA . GLY A 1 4 ? 9.877 2.833 -27.973 1.00 0.00 4 GLY A CA 9
ATOM 11152 C C . GLY A 1 4 ? 9.686 4.192 -27.330 1.00 0.00 4 GLY A C 9
ATOM 11153 O O . GLY A 1 4 ? 9.443 4.289 -26.127 1.00 0.00 4 GLY A O 9
ATOM 11157 N N . SER A 1 5 ? 9.796 5.246 -28.133 1.00 0.00 5 SER A N 9
ATOM 11158 C CA . SER A 1 5 ? 9.639 6.607 -27.633 1.00 0.00 5 SER A CA 9
ATOM 11159 C C . SER A 1 5 ? 8.469 6.696 -26.658 1.00 0.00 5 SER A C 9
ATOM 11160 O O . SER A 1 5 ? 8.589 7.277 -25.580 1.00 0.00 5 SER A O 9
ATOM 11168 N N . SER A 1 6 ? 7.338 6.116 -27.047 1.00 0.00 6 SER A N 9
ATOM 11169 C CA . SER A 1 6 ? 6.144 6.133 -26.209 1.00 0.00 6 SER A CA 9
ATOM 11170 C C . SER A 1 6 ? 5.928 4.778 -25.543 1.00 0.00 6 SER A C 9
ATOM 11171 O O . SER A 1 6 ? 6.625 3.809 -25.842 1.00 0.00 6 SER A O 9
ATOM 11179 N N . GLY A 1 7 ? 4.956 4.718 -24.638 1.00 0.00 7 GLY A N 9
ATOM 11180 C CA . GLY A 1 7 ? 4.665 3.477 -23.943 1.00 0.00 7 GLY A CA 9
ATOM 11181 C C . GLY A 1 7 ? 3.836 3.694 -22.693 1.00 0.00 7 GLY A C 9
ATOM 11182 O O . GLY A 1 7 ? 2.609 3.768 -22.759 1.00 0.00 7 GLY A O 9
ATOM 11186 N N . ASN A 1 8 ? 4.506 3.795 -21.550 1.00 0.00 8 ASN A N 9
ATOM 11187 C CA . ASN A 1 8 ? 3.822 4.002 -20.278 1.00 0.00 8 ASN A CA 9
ATOM 11188 C C . ASN A 1 8 ? 3.643 5.490 -19.993 1.00 0.00 8 ASN A C 9
ATOM 11189 O O . ASN A 1 8 ? 4.595 6.267 -20.070 1.00 0.00 8 ASN A O 9
ATOM 11200 N N . ASP A 1 9 ? 2.416 5.880 -19.664 1.00 0.00 9 ASP A N 9
ATOM 11201 C CA . ASP A 1 9 ? 2.112 7.275 -19.366 1.00 0.00 9 ASP A CA 9
ATOM 11202 C C . ASP A 1 9 ? 2.173 7.535 -17.864 1.00 0.00 9 ASP A C 9
ATOM 11203 O O . ASP A 1 9 ? 2.004 8.667 -17.413 1.00 0.00 9 ASP A O 9
ATOM 11212 N N . ALA A 1 10 ? 2.415 6.479 -17.095 1.00 0.00 10 ALA A N 9
ATOM 11213 C CA . ALA A 1 10 ? 2.499 6.593 -15.644 1.00 0.00 10 ALA A CA 9
ATOM 11214 C C . ALA A 1 10 ? 3.878 7.079 -15.211 1.00 0.00 10 ALA A C 9
ATOM 11215 O O . ALA A 1 10 ? 4.259 6.942 -14.048 1.00 0.00 10 ALA A O 9
ATOM 11222 N N . VAL A 1 11 ? 4.624 7.647 -16.154 1.00 0.00 11 VAL A N 9
ATOM 11223 C CA . VAL A 1 11 ? 5.961 8.154 -15.870 1.00 0.00 11 VAL A CA 9
ATOM 11224 C C . VAL A 1 11 ? 5.927 9.204 -14.765 1.00 0.00 11 VAL A C 9
ATOM 11225 O O . VAL A 1 11 ? 6.825 9.267 -13.926 1.00 0.00 11 VAL A O 9
ATOM 11238 N N . ASP A 1 12 ? 4.884 10.027 -14.771 1.00 0.00 12 ASP A N 9
ATOM 11239 C CA . ASP A 1 12 ? 4.731 11.075 -13.769 1.00 0.00 12 ASP A CA 9
ATOM 11240 C C . ASP A 1 12 ? 4.425 10.477 -12.399 1.00 0.00 12 ASP A C 9
ATOM 11241 O O . ASP A 1 12 ? 4.788 11.042 -11.368 1.00 0.00 12 ASP A O 9
ATOM 11250 N N . PHE A 1 13 ? 3.754 9.329 -12.397 1.00 0.00 13 PHE A N 9
ATOM 11251 C CA . PHE A 1 13 ? 3.398 8.655 -11.154 1.00 0.00 13 PHE A CA 9
ATOM 11252 C C . PHE A 1 13 ? 2.683 9.610 -10.203 1.00 0.00 13 PHE A C 9
ATOM 11253 O O . PHE A 1 13 ? 2.956 9.627 -9.002 1.00 0.00 13 PHE A O 9
ATOM 11270 N N . SER A 1 14 ? 1.768 10.404 -10.748 1.00 0.00 14 SER A N 9
ATOM 11271 C CA . SER A 1 14 ? 1.017 11.366 -9.949 1.00 0.00 14 SER A CA 9
ATOM 11272 C C . SER A 1 14 ? -0.165 10.692 -9.258 1.00 0.00 14 SER A C 9
ATOM 11273 O O . SER A 1 14 ? -0.213 10.569 -8.034 1.00 0.00 14 SER A O 9
ATOM 11281 N N . PRO A 1 15 ? -1.143 10.245 -10.061 1.00 0.00 15 PRO A N 9
ATOM 11282 C CA . PRO A 1 15 ? -2.343 9.576 -9.550 1.00 0.00 15 PRO A CA 9
ATOM 11283 C C . PRO A 1 15 ? -2.039 8.192 -8.986 1.00 0.00 15 PRO A C 9
ATOM 11284 O O . PRO A 1 15 ? -2.930 7.505 -8.484 1.00 0.00 15 PRO A O 9
ATOM 11295 N N . THR A 1 16 ? -0.776 7.788 -9.071 1.00 0.00 16 THR A N 9
ATOM 11296 C CA . THR A 1 16 ? -0.355 6.486 -8.570 1.00 0.00 16 THR A CA 9
ATOM 11297 C C . THR A 1 16 ? 0.877 6.611 -7.680 1.00 0.00 16 THR A C 9
ATOM 11298 O O . THR A 1 16 ? 1.810 7.347 -7.995 1.00 0.00 16 THR A O 9
ATOM 11309 N N . LEU A 1 17 ? 0.872 5.886 -6.566 1.00 0.00 17 LEU A N 9
ATOM 11310 C CA . LEU A 1 17 ? 1.990 5.915 -5.630 1.00 0.00 17 LEU A CA 9
ATOM 11311 C C . LEU A 1 17 ? 2.426 4.501 -5.258 1.00 0.00 17 LEU A C 9
ATOM 11312 O O . LEU A 1 17 ? 1.606 3.618 -5.008 1.00 0.00 17 LEU A O 9
ATOM 11328 N N . PRO A 1 18 ? 3.748 4.281 -5.222 1.00 0.00 18 PRO A N 9
ATOM 11329 C CA . PRO A 1 18 ? 4.324 2.977 -4.882 1.00 0.00 18 PRO A CA 9
ATOM 11330 C C . PRO A 1 18 ? 4.125 2.620 -3.412 1.00 0.00 18 PRO A C 9
ATOM 11331 O O . PRO A 1 18 ? 4.563 3.349 -2.522 1.00 0.00 18 PRO A O 9
ATOM 11342 N N . VAL A 1 19 ? 3.462 1.495 -3.165 1.00 0.00 19 VAL A N 9
ATOM 11343 C CA . VAL A 1 19 ? 3.207 1.041 -1.803 1.00 0.00 19 VAL A CA 9
ATOM 11344 C C . VAL A 1 19 ? 3.733 -0.373 -1.588 1.00 0.00 19 VAL A C 9
ATOM 11345 O O . VAL A 1 19 ? 3.763 -1.185 -2.513 1.00 0.00 19 VAL A O 9
ATOM 11358 N N . THR A 1 20 ? 4.148 -0.663 -0.358 1.00 0.00 20 THR A N 9
ATOM 11359 C CA . THR A 1 20 ? 4.674 -1.980 -0.020 1.00 0.00 20 THR A CA 9
ATOM 11360 C C . THR A 1 20 ? 4.356 -2.343 1.426 1.00 0.00 20 THR A C 9
ATOM 11361 O O . THR A 1 20 ? 4.608 -1.561 2.343 1.00 0.00 20 THR A O 9
ATOM 11372 N N . CYS A 1 21 ? 3.802 -3.535 1.623 1.00 0.00 21 CYS A N 9
ATOM 11373 C CA . CYS A 1 21 ? 3.450 -4.002 2.959 1.00 0.00 21 CYS A CA 9
ATOM 11374 C C . CYS A 1 21 ? 4.037 -5.385 3.224 1.00 0.00 21 CYS A C 9
ATOM 11375 O O . CYS A 1 21 ? 3.593 -6.379 2.651 1.00 0.00 21 CYS A O 9
ATOM 11383 N N . GLY A 1 22 ? 5.041 -5.440 4.094 1.00 0.00 22 GLY A N 9
ATOM 11384 C CA . GLY A 1 22 ? 5.674 -6.705 4.418 1.00 0.00 22 GLY A CA 9
ATOM 11385 C C . GLY A 1 22 ? 6.269 -7.384 3.200 1.00 0.00 22 GLY A C 9
ATOM 11386 O O . GLY A 1 22 ? 7.259 -6.913 2.639 1.00 0.00 22 GLY A O 9
ATOM 11390 N N . LYS A 1 23 ? 5.666 -8.494 2.789 1.00 0.00 23 LYS A N 9
ATOM 11391 C CA . LYS A 1 23 ? 6.142 -9.240 1.631 1.00 0.00 23 LYS A CA 9
ATOM 11392 C C . LYS A 1 23 ? 5.287 -8.943 0.403 1.00 0.00 23 LYS A C 9
ATOM 11393 O O . LYS A 1 23 ? 5.481 -9.534 -0.658 1.00 0.00 23 LYS A O 9
ATOM 11412 N N . ALA A 1 24 ? 4.340 -8.022 0.556 1.00 0.00 24 ALA A N 9
ATOM 11413 C CA . ALA A 1 24 ? 3.458 -7.644 -0.541 1.00 0.00 24 ALA A CA 9
ATOM 11414 C C . ALA A 1 24 ? 3.770 -6.236 -1.036 1.00 0.00 24 ALA A C 9
ATOM 11415 O O . ALA A 1 24 ? 4.223 -5.384 -0.272 1.00 0.00 24 ALA A O 9
ATOM 11422 N N . LYS A 1 25 ? 3.526 -5.998 -2.320 1.00 0.00 25 LYS A N 9
ATOM 11423 C CA . LYS A 1 25 ? 3.780 -4.693 -2.919 1.00 0.00 25 LYS A CA 9
ATOM 11424 C C . LYS A 1 25 ? 2.737 -4.371 -3.984 1.00 0.00 25 LYS A C 9
ATOM 11425 O O . LYS A 1 25 ? 2.175 -5.269 -4.609 1.00 0.00 25 LYS A O 9
ATOM 11444 N N . GLY A 1 26 ? 2.485 -3.081 -4.188 1.00 0.00 26 GLY A N 9
ATOM 11445 C CA . GLY A 1 26 ? 1.511 -2.664 -5.180 1.00 0.00 26 GLY A CA 9
ATOM 11446 C C . GLY A 1 26 ? 1.571 -1.175 -5.460 1.00 0.00 26 GLY A C 9
ATOM 11447 O O . GLY A 1 26 ? 2.572 -0.520 -5.168 1.00 0.00 26 GLY A O 9
ATOM 11451 N N . THR A 1 27 ? 0.497 -0.638 -6.031 1.00 0.00 27 THR A N 9
ATOM 11452 C CA . THR A 1 27 ? 0.432 0.781 -6.354 1.00 0.00 27 THR A CA 9
ATOM 11453 C C . THR A 1 27 ? -0.945 1.355 -6.040 1.00 0.00 27 THR A C 9
ATOM 11454 O O . THR A 1 27 ? -1.959 0.870 -6.543 1.00 0.00 27 THR A O 9
ATOM 11465 N N . LEU A 1 28 ? -0.974 2.389 -5.207 1.00 0.00 28 LEU A N 9
ATOM 11466 C CA . LEU A 1 28 ? -2.229 3.029 -4.827 1.00 0.00 28 LEU A CA 9
ATOM 11467 C C . LEU A 1 28 ? -2.626 4.094 -5.843 1.00 0.00 28 LEU A C 9
ATOM 11468 O O . LEU A 1 28 ? -1.813 4.934 -6.230 1.00 0.00 28 LEU A O 9
ATOM 11484 N N . PHE A 1 29 ? -3.883 4.054 -6.273 1.00 0.00 29 PHE A N 9
ATOM 11485 C CA . PHE A 1 29 ? -4.389 5.014 -7.247 1.00 0.00 29 PHE A CA 9
ATOM 11486 C C . PHE A 1 29 ? -5.353 5.998 -6.589 1.00 0.00 29 PHE A C 9
ATOM 11487 O O . PHE A 1 29 ? -6.511 5.671 -6.335 1.00 0.00 29 PHE A O 9
ATOM 11504 N N . GLN A 1 30 ? -4.863 7.203 -6.316 1.00 0.00 30 GLN A N 9
ATOM 11505 C CA . GLN A 1 30 ? -5.680 8.234 -5.687 1.00 0.00 30 GLN A CA 9
ATOM 11506 C C . GLN A 1 30 ? -7.097 8.225 -6.251 1.00 0.00 30 GLN A C 9
ATOM 11507 O O . GLN A 1 30 ? -8.070 8.361 -5.510 1.00 0.00 30 GLN A O 9
ATOM 11521 N N . GLU A 1 31 ? -7.205 8.065 -7.566 1.00 0.00 31 GLU A N 9
ATOM 11522 C CA . GLU A 1 31 ? -8.504 8.039 -8.228 1.00 0.00 31 GLU A CA 9
ATOM 11523 C C . GLU A 1 31 ? -9.378 6.919 -7.669 1.00 0.00 31 GLU A C 9
ATOM 11524 O O . GLU A 1 31 ? -10.566 7.112 -7.413 1.00 0.00 31 GLU A O 9
ATOM 11536 N N . LYS A 1 32 ? -8.779 5.748 -7.483 1.00 0.00 32 LYS A N 9
ATOM 11537 C CA . LYS A 1 32 ? -9.500 4.595 -6.955 1.00 0.00 32 LYS A CA 9
ATOM 11538 C C . LYS A 1 32 ? -9.600 4.667 -5.435 1.00 0.00 32 LYS A C 9
ATOM 11539 O O . LYS A 1 32 ? -10.275 3.850 -4.808 1.00 0.00 32 LYS A O 9
ATOM 11558 N N . LEU A 1 33 ? -8.925 5.649 -4.847 1.00 0.00 33 LEU A N 9
ATOM 11559 C CA . LEU A 1 33 ? -8.939 5.828 -3.400 1.00 0.00 33 LEU A CA 9
ATOM 11560 C C . LEU A 1 33 ? -10.001 6.841 -2.987 1.00 0.00 33 LEU A C 9
ATOM 11561 O O . LEU A 1 33 ? -10.641 6.698 -1.945 1.00 0.00 33 LEU A O 9
ATOM 11577 N N . LYS A 1 34 ? -10.183 7.867 -3.812 1.00 0.00 34 LYS A N 9
ATOM 11578 C CA . LYS A 1 34 ? -11.168 8.906 -3.535 1.00 0.00 34 LYS A CA 9
ATOM 11579 C C . LYS A 1 34 ? -12.523 8.294 -3.194 1.00 0.00 34 LYS A C 9
ATOM 11580 O O . LYS A 1 34 ? -13.119 8.617 -2.167 1.00 0.00 34 LYS A O 9
ATOM 11599 N N . GLN A 1 35 ? -13.003 7.410 -4.063 1.00 0.00 35 GLN A N 9
ATOM 11600 C CA . GLN A 1 35 ? -14.288 6.753 -3.852 1.00 0.00 35 GLN A CA 9
ATOM 11601 C C . GLN A 1 35 ? -14.389 6.195 -2.436 1.00 0.00 35 GLN A C 9
ATOM 11602 O O . GLN A 1 35 ? -15.309 6.529 -1.691 1.00 0.00 35 GLN A O 9
ATOM 11616 N N . GLY A 1 36 ? -13.435 5.344 -2.071 1.00 0.00 36 GLY A N 9
ATOM 11617 C CA . GLY A 1 36 ? -13.435 4.753 -0.745 1.00 0.00 36 GLY A CA 9
ATOM 11618 C C . GLY A 1 36 ? -12.327 3.735 -0.564 1.00 0.00 36 GLY A C 9
ATOM 11619 O O . GLY A 1 36 ? -12.173 2.823 -1.376 1.00 0.00 36 GLY A O 9
ATOM 11623 N N . ALA A 1 37 ? -11.551 3.891 0.504 1.00 0.00 37 ALA A N 9
ATOM 11624 C CA . ALA A 1 37 ? -10.452 2.977 0.789 1.00 0.00 37 ALA A CA 9
ATOM 11625 C C . ALA A 1 37 ? -10.870 1.528 0.565 1.00 0.00 37 ALA A C 9
ATOM 11626 O O . ALA A 1 37 ? -10.070 0.702 0.126 1.00 0.00 37 ALA A O 9
ATOM 11633 N N . SER A 1 38 ? -12.128 1.226 0.869 1.00 0.00 38 SER A N 9
ATOM 11634 C CA . SER A 1 38 ? -12.651 -0.125 0.705 1.00 0.00 38 SER A CA 9
ATOM 11635 C C . SER A 1 38 ? -12.469 -0.607 -0.731 1.00 0.00 38 SER A C 9
ATOM 11636 O O . SER A 1 38 ? -12.136 -1.768 -0.972 1.00 0.00 38 SER A O 9
ATOM 11644 N N . LYS A 1 39 ? -12.691 0.293 -1.683 1.00 0.00 39 LYS A N 9
ATOM 11645 C CA . LYS A 1 39 ? -12.552 -0.037 -3.096 1.00 0.00 39 LYS A CA 9
ATOM 11646 C C . LYS A 1 39 ? -11.118 -0.445 -3.421 1.00 0.00 39 LYS A C 9
ATOM 11647 O O . LYS A 1 39 ? -10.164 0.121 -2.886 1.00 0.00 39 LYS A O 9
ATOM 11666 N N . LYS A 1 40 ? -10.973 -1.430 -4.300 1.00 0.00 40 LYS A N 9
ATOM 11667 C CA . LYS A 1 40 ? -9.656 -1.913 -4.699 1.00 0.00 40 LYS A CA 9
ATOM 11668 C C . LYS A 1 40 ? -8.864 -0.815 -5.401 1.00 0.00 40 LYS A C 9
ATOM 11669 O O . LYS A 1 40 ? -9.111 -0.507 -6.567 1.00 0.00 40 LYS A O 9
ATOM 11688 N N . CYS A 1 41 ? -7.911 -0.230 -4.684 1.00 0.00 41 CYS A N 9
ATOM 11689 C CA . CYS A 1 41 ? -7.081 0.834 -5.238 1.00 0.00 41 CYS A CA 9
ATOM 11690 C C . CYS A 1 41 ? -5.614 0.419 -5.269 1.00 0.00 41 CYS A C 9
ATOM 11691 O O . CYS A 1 41 ? -4.813 0.988 -6.012 1.00 0.00 41 CYS A O 9
ATOM 11699 N N . ILE A 1 42 ? -5.268 -0.574 -4.457 1.00 0.00 42 ILE A N 9
ATOM 11700 C CA . ILE A 1 42 ? -3.897 -1.064 -4.391 1.00 0.00 42 ILE A CA 9
ATOM 11701 C C . ILE A 1 42 ? -3.674 -2.207 -5.375 1.00 0.00 42 ILE A C 9
ATOM 11702 O O . ILE A 1 42 ? -4.147 -3.323 -5.162 1.00 0.00 42 ILE A O 9
ATOM 11718 N N . GLN A 1 43 ? -2.950 -1.920 -6.452 1.00 0.00 43 GLN A N 9
ATOM 11719 C CA . GLN A 1 43 ? -2.663 -2.925 -7.469 1.00 0.00 43 GLN A CA 9
ATOM 11720 C C . GLN A 1 43 ? -1.279 -3.532 -7.260 1.00 0.00 43 GLN A C 9
ATOM 11721 O O . GLN A 1 43 ? -0.267 -2.838 -7.349 1.00 0.00 43 GLN A O 9
ATOM 11735 N N . ASN A 1 44 ? -1.244 -4.831 -6.981 1.00 0.00 44 ASN A N 9
ATOM 11736 C CA . ASN A 1 44 ? 0.016 -5.531 -6.758 1.00 0.00 44 ASN A CA 9
ATOM 11737 C C . ASN A 1 44 ? 0.745 -5.772 -8.076 1.00 0.00 44 ASN A C 9
ATOM 11738 O O . ASN A 1 44 ? 0.250 -5.414 -9.145 1.00 0.00 44 ASN A O 9
ATOM 11749 N N . GLU A 1 45 ? 1.923 -6.381 -7.992 1.00 0.00 45 GLU A N 9
ATOM 11750 C CA . GLU A 1 45 ? 2.720 -6.669 -9.178 1.00 0.00 45 GLU A CA 9
ATOM 11751 C C . GLU A 1 45 ? 1.920 -7.491 -10.185 1.00 0.00 45 GLU A C 9
ATOM 11752 O O . GLU A 1 45 ? 2.113 -7.370 -11.394 1.00 0.00 45 GLU A O 9
ATOM 11764 N N . ALA A 1 46 ? 1.021 -8.327 -9.676 1.00 0.00 46 ALA A N 9
ATOM 11765 C CA . ALA A 1 46 ? 0.190 -9.167 -10.529 1.00 0.00 46 ALA A CA 9
ATOM 11766 C C . ALA A 1 46 ? -0.914 -8.352 -11.195 1.00 0.00 46 ALA A C 9
ATOM 11767 O O . ALA A 1 46 ? -1.727 -8.887 -11.947 1.00 0.00 46 ALA A O 9
ATOM 11774 N N . GLY A 1 47 ? -0.937 -7.053 -10.912 1.00 0.00 47 GLY A N 9
ATOM 11775 C CA . GLY A 1 47 ? -1.946 -6.185 -11.492 1.00 0.00 47 GLY A CA 9
ATOM 11776 C C . GLY A 1 47 ? -3.293 -6.329 -10.813 1.00 0.00 47 GLY A C 9
ATOM 11777 O O . GLY A 1 47 ? -4.193 -5.516 -11.026 1.00 0.00 47 GLY A O 9
ATOM 11781 N N . ASP A 1 48 ? -3.434 -7.366 -9.995 1.00 0.00 48 ASP A N 9
ATOM 11782 C CA . ASP A 1 48 ? -4.682 -7.615 -9.283 1.00 0.00 48 ASP A CA 9
ATOM 11783 C C . ASP A 1 48 ? -4.899 -6.576 -8.188 1.00 0.00 48 ASP A C 9
ATOM 11784 O O . ASP A 1 48 ? -4.149 -6.521 -7.213 1.00 0.00 48 ASP A O 9
ATOM 11793 N N . TRP A 1 49 ? -5.928 -5.753 -8.356 1.00 0.00 49 TRP A N 9
ATOM 11794 C CA . TRP A 1 49 ? -6.242 -4.714 -7.381 1.00 0.00 49 TRP A CA 9
ATOM 11795 C C . TRP A 1 49 ? -6.638 -5.326 -6.042 1.00 0.00 49 TRP A C 9
ATOM 11796 O O . TRP A 1 49 ? -7.200 -6.419 -5.990 1.00 0.00 49 TRP A O 9
ATOM 11817 N N . LEU A 1 50 ? -6.341 -4.613 -4.960 1.00 0.00 50 LEU A N 9
ATOM 11818 C CA . LEU A 1 50 ? -6.666 -5.087 -3.620 1.00 0.00 50 LEU A CA 9
ATOM 11819 C C . LEU A 1 50 ? -7.132 -3.936 -2.734 1.00 0.00 50 LEU A C 9
ATOM 11820 O O . LEU A 1 50 ? -6.590 -2.832 -2.794 1.00 0.00 50 LEU A O 9
ATOM 11836 N N . THR A 1 51 ? -8.143 -4.201 -1.912 1.00 0.00 51 THR A N 9
ATOM 11837 C CA . THR A 1 51 ? -8.684 -3.189 -1.014 1.00 0.00 51 THR A CA 9
ATOM 11838 C C . THR A 1 51 ? -7.673 -2.812 0.063 1.00 0.00 51 THR A C 9
ATOM 11839 O O . THR A 1 51 ? -6.899 -3.652 0.523 1.00 0.00 51 THR A O 9
ATOM 11850 N N . VAL A 1 52 ? -7.686 -1.545 0.463 1.00 0.00 52 VAL A N 9
ATOM 11851 C CA . VAL A 1 52 ? -6.771 -1.058 1.489 1.00 0.00 52 VAL A CA 9
ATOM 11852 C C . VAL A 1 52 ? -6.573 -2.097 2.587 1.00 0.00 52 VAL A C 9
ATOM 11853 O O . VAL A 1 52 ? -5.538 -2.123 3.253 1.00 0.00 52 VAL A O 9
ATOM 11866 N N . LYS A 1 53 ? -7.571 -2.954 2.770 1.00 0.00 53 LYS A N 9
ATOM 11867 C CA . LYS A 1 53 ? -7.507 -3.998 3.786 1.00 0.00 53 LYS A CA 9
ATOM 11868 C C . LYS A 1 53 ? -6.843 -5.255 3.233 1.00 0.00 53 LYS A C 9
ATOM 11869 O O . LYS A 1 53 ? -5.922 -5.800 3.841 1.00 0.00 53 LYS A O 9
ATOM 11888 N N . GLU A 1 54 ? -7.316 -5.709 2.076 1.00 0.00 54 GLU A N 9
ATOM 11889 C CA . GLU A 1 54 ? -6.766 -6.902 1.442 1.00 0.00 54 GLU A CA 9
ATOM 11890 C C . GLU A 1 54 ? -5.244 -6.823 1.362 1.00 0.00 54 GLU A C 9
ATOM 11891 O O . GLU A 1 54 ? -4.538 -7.658 1.927 1.00 0.00 54 GLU A O 9
ATOM 11903 N N . PHE A 1 55 ? -4.746 -5.813 0.656 1.00 0.00 55 PHE A N 9
ATOM 11904 C CA . PHE A 1 55 ? -3.308 -5.625 0.500 1.00 0.00 55 PHE A CA 9
ATOM 11905 C C . PHE A 1 55 ? -2.569 -6.000 1.781 1.00 0.00 55 PHE A C 9
ATOM 11906 O O . PHE A 1 55 ? -1.527 -6.654 1.741 1.00 0.00 55 PHE A O 9
ATOM 11923 N N . LEU A 1 56 ? -3.115 -5.579 2.917 1.00 0.00 56 LEU A N 9
ATOM 11924 C CA . LEU A 1 56 ? -2.508 -5.868 4.211 1.00 0.00 56 LEU A CA 9
ATOM 11925 C C . LEU A 1 56 ? -2.469 -7.371 4.470 1.00 0.00 56 LEU A C 9
ATOM 11926 O O . LEU A 1 56 ? -1.421 -7.929 4.790 1.00 0.00 56 LEU A O 9
ATOM 11942 N N . ASN A 1 57 ? -3.620 -8.020 4.328 1.00 0.00 57 ASN A N 9
ATOM 11943 C CA . ASN A 1 57 ? -3.719 -9.458 4.547 1.00 0.00 57 ASN A CA 9
ATOM 11944 C C . ASN A 1 57 ? -2.634 -10.202 3.775 1.00 0.00 57 ASN A C 9
ATOM 11945 O O . ASN A 1 57 ? -2.074 -11.183 4.262 1.00 0.00 57 ASN A O 9
ATOM 11956 N N . GLU A 1 58 ? -2.342 -9.726 2.568 1.00 0.00 58 GLU A N 9
ATOM 11957 C CA . GLU A 1 58 ? -1.324 -10.346 1.728 1.00 0.00 58 GLU A CA 9
ATOM 11958 C C . GLU A 1 58 ? 0.016 -10.408 2.455 1.00 0.00 58 GLU A C 9
ATOM 11959 O O . GLU A 1 58 ? 0.742 -11.397 2.359 1.00 0.00 58 GLU A O 9
ATOM 11971 N N . GLY A 1 59 ? 0.339 -9.342 3.181 1.00 0.00 59 GLY A N 9
ATOM 11972 C CA . GLY A 1 59 ? 1.591 -9.293 3.912 1.00 0.00 59 GLY A CA 9
ATOM 11973 C C . GLY A 1 59 ? 1.478 -9.900 5.297 1.00 0.00 59 GLY A C 9
ATOM 11974 O O . GLY A 1 59 ? 2.418 -10.526 5.787 1.00 0.00 59 GLY A O 9
ATOM 11978 N N . GLY A 1 60 ? 0.324 -9.715 5.930 1.00 0.00 60 GLY A N 9
ATOM 11979 C CA . GLY A 1 60 ? 0.114 -10.253 7.261 1.00 0.00 60 GLY A CA 9
ATOM 11980 C C . GLY A 1 60 ? -0.104 -9.169 8.298 1.00 0.00 60 GLY A C 9
ATOM 11981 O O . GLY A 1 60 ? 0.298 -9.315 9.452 1.00 0.00 60 GLY A O 9
ATOM 11985 N N . ARG A 1 61 ? -0.739 -8.077 7.885 1.00 0.00 61 ARG A N 9
ATOM 11986 C CA . ARG A 1 61 ? -1.007 -6.962 8.786 1.00 0.00 61 ARG A CA 9
ATOM 11987 C C . ARG A 1 61 ? -2.508 -6.737 8.942 1.00 0.00 61 ARG A C 9
ATOM 11988 O O . ARG A 1 61 ? -2.943 -5.672 9.379 1.00 0.00 61 ARG A O 9
ATOM 12009 N N . ALA A 1 62 ? -3.293 -7.747 8.581 1.00 0.00 62 ALA A N 9
ATOM 12010 C CA . ALA A 1 62 ? -4.745 -7.659 8.682 1.00 0.00 62 ALA A CA 9
ATOM 12011 C C . ALA A 1 62 ? -5.173 -7.244 10.085 1.00 0.00 62 ALA A C 9
ATOM 12012 O O . ALA A 1 62 ? -6.098 -6.449 10.254 1.00 0.00 62 ALA A O 9
ATOM 12019 N N . THR A 1 63 ? -4.495 -7.788 11.091 1.00 0.00 63 THR A N 9
ATOM 12020 C CA . THR A 1 63 ? -4.807 -7.476 12.480 1.00 0.00 63 THR A CA 9
ATOM 12021 C C . THR A 1 63 ? -4.703 -5.978 12.744 1.00 0.00 63 THR A C 9
ATOM 12022 O O . THR A 1 63 ? -5.469 -5.421 13.530 1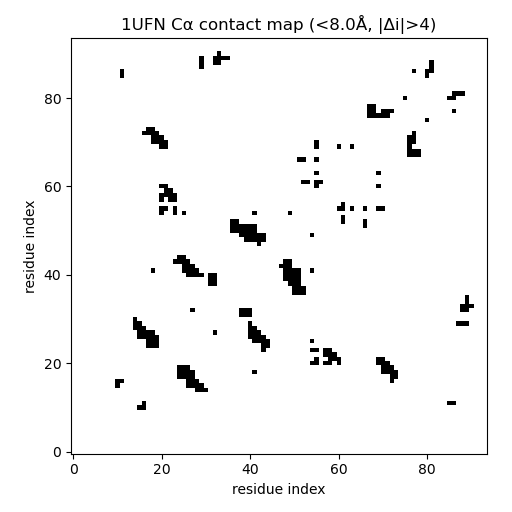.00 0.00 63 THR A O 9
ATOM 12033 N N . SER A 1 64 ? -3.750 -5.330 12.081 1.00 0.00 64 SER A N 9
ATOM 12034 C CA . SER A 1 64 ? -3.543 -3.896 12.246 1.00 0.00 64 SER A CA 9
ATOM 12035 C C . SER A 1 64 ? -4.742 -3.111 11.722 1.00 0.00 64 SER A C 9
ATOM 12036 O O . SER A 1 64 ? -5.361 -3.490 10.728 1.00 0.00 64 SER A O 9
ATOM 12044 N N . LYS A 1 65 ? -5.063 -2.013 12.398 1.00 0.00 65 LYS A N 9
ATOM 12045 C CA . LYS A 1 65 ? -6.185 -1.171 12.002 1.00 0.00 65 LYS A CA 9
ATOM 12046 C C . LYS A 1 65 ? -5.752 -0.138 10.967 1.00 0.00 65 LYS A C 9
ATOM 12047 O O . LYS A 1 65 ? -6.170 -0.191 9.810 1.00 0.00 65 LYS A O 9
ATOM 12066 N N . ASP A 1 66 ? -4.912 0.800 11.390 1.00 0.00 66 ASP A N 9
ATOM 12067 C CA . ASP A 1 66 ? -4.420 1.844 10.498 1.00 0.00 66 ASP A CA 9
ATOM 12068 C C . ASP A 1 66 ? -3.599 1.245 9.360 1.00 0.00 66 ASP A C 9
ATOM 12069 O O . ASP A 1 66 ? -2.550 0.643 9.589 1.00 0.00 66 ASP A O 9
ATOM 12078 N N . TRP A 1 67 ? -4.084 1.413 8.136 1.00 0.00 67 TRP A N 9
ATOM 12079 C CA . TRP A 1 67 ? -3.396 0.888 6.962 1.00 0.00 67 TRP A CA 9
ATOM 12080 C C . TRP A 1 67 ? -2.278 1.826 6.521 1.00 0.00 67 TRP A C 9
ATOM 12081 O O . TRP A 1 67 ? -1.297 1.398 5.914 1.00 0.00 67 TRP A O 9
ATOM 12102 N N . LYS A 1 68 ? -2.433 3.110 6.829 1.00 0.00 68 LYS A N 9
ATOM 12103 C CA . LYS A 1 68 ? -1.437 4.110 6.466 1.00 0.00 68 LYS A CA 9
ATOM 12104 C C . LYS A 1 68 ? -0.144 3.899 7.247 1.00 0.00 68 LYS A C 9
ATOM 12105 O O . LYS A 1 68 ? 0.905 4.430 6.885 1.00 0.00 68 LYS A O 9
ATOM 12124 N N . GLY A 1 69 ? -0.227 3.118 8.320 1.00 0.00 69 GLY A N 9
ATOM 12125 C CA . GLY A 1 69 ? 0.944 2.850 9.134 1.00 0.00 69 GLY A CA 9
ATOM 12126 C C . GLY A 1 69 ? 1.670 1.589 8.708 1.00 0.00 69 GLY A C 9
ATOM 12127 O O . GLY A 1 69 ? 2.897 1.574 8.607 1.00 0.00 69 GLY A O 9
ATOM 12131 N N . VAL A 1 70 ? 0.912 0.527 8.457 1.00 0.00 70 VAL A N 9
ATOM 12132 C CA . VAL A 1 70 ? 1.490 -0.745 8.040 1.00 0.00 70 VAL A CA 9
ATOM 12133 C C . VAL A 1 70 ? 2.101 -0.640 6.647 1.00 0.00 70 VAL A C 9
ATOM 12134 O O . VAL A 1 70 ? 3.091 -1.305 6.341 1.00 0.00 70 VAL A O 9
ATOM 12147 N N . ILE A 1 71 ? 1.504 0.199 5.807 1.00 0.00 71 ILE A N 9
ATOM 12148 C CA . ILE A 1 71 ? 1.990 0.392 4.447 1.00 0.00 71 ILE A CA 9
ATOM 12149 C C . ILE A 1 71 ? 3.008 1.526 4.382 1.00 0.00 71 ILE A C 9
ATOM 12150 O O . ILE A 1 71 ? 2.746 2.635 4.849 1.00 0.00 71 ILE A O 9
ATOM 12166 N N . ARG A 1 72 ? 4.167 1.241 3.799 1.00 0.00 72 ARG A N 9
ATOM 12167 C CA . ARG A 1 72 ? 5.224 2.238 3.673 1.00 0.00 72 ARG A CA 9
ATOM 12168 C C . ARG A 1 72 ? 5.447 2.611 2.210 1.00 0.00 72 ARG A C 9
ATOM 12169 O O . ARG A 1 72 ? 5.430 1.750 1.330 1.00 0.00 72 ARG A O 9
ATOM 12190 N N . CYS A 1 73 ? 5.655 3.899 1.959 1.00 0.00 73 CYS A N 9
ATOM 12191 C CA . CYS A 1 73 ? 5.880 4.386 0.603 1.00 0.00 73 CYS A CA 9
ATOM 12192 C C . CYS A 1 73 ? 7.256 5.032 0.479 1.00 0.00 73 CYS A C 9
ATOM 12193 O O . CYS A 1 73 ? 7.487 6.128 0.989 1.00 0.00 73 CYS A O 9
ATOM 12201 N N . ASN A 1 74 ? 8.168 4.345 -0.202 1.00 0.00 74 ASN A N 9
ATOM 12202 C CA . ASN A 1 74 ? 9.523 4.851 -0.391 1.00 0.00 74 ASN A CA 9
ATOM 12203 C C . ASN A 1 74 ? 10.249 4.973 0.945 1.00 0.00 74 ASN A C 9
ATOM 12204 O O . ASN A 1 74 ? 11.089 5.853 1.129 1.00 0.00 74 ASN A O 9
ATOM 12215 N N . GLY A 1 75 ? 9.919 4.083 1.876 1.00 0.00 75 GLY A N 9
ATOM 12216 C CA . GLY A 1 75 ? 10.549 4.108 3.183 1.00 0.00 75 GLY A CA 9
ATOM 12217 C C . GLY A 1 75 ? 9.804 4.985 4.169 1.00 0.00 75 GLY A C 9
ATOM 12218 O O . GLY A 1 75 ? 10.074 4.949 5.369 1.00 0.00 75 GLY A O 9
ATOM 12222 N N . GLU A 1 76 ? 8.864 5.777 3.662 1.00 0.00 76 GLU A N 9
ATOM 12223 C CA . GLU A 1 76 ? 8.080 6.670 4.508 1.00 0.00 76 GLU A CA 9
ATOM 12224 C C . GLU A 1 76 ? 6.611 6.255 4.521 1.00 0.00 76 GLU A C 9
ATOM 12225 O O . GLU A 1 76 ? 5.980 6.128 3.471 1.00 0.00 76 GLU A O 9
ATOM 12237 N N . THR A 1 77 ? 6.073 6.045 5.718 1.00 0.00 77 THR A N 9
ATOM 12238 C CA . THR A 1 77 ? 4.680 5.643 5.870 1.00 0.00 77 THR A CA 9
ATOM 12239 C C . THR A 1 77 ? 3.746 6.622 5.167 1.00 0.00 77 THR A C 9
ATOM 12240 O O . THR A 1 77 ? 3.969 7.832 5.187 1.00 0.00 77 THR A O 9
ATOM 12251 N N . LEU A 1 78 ? 2.699 6.090 4.546 1.00 0.00 78 LEU A N 9
ATOM 12252 C CA . LEU A 1 78 ? 1.729 6.917 3.836 1.00 0.00 78 LEU A CA 9
ATOM 12253 C C . LEU A 1 78 ? 1.331 8.128 4.673 1.00 0.00 78 LEU A C 9
ATOM 12254 O O . LEU A 1 78 ? 1.283 9.252 4.174 1.00 0.00 78 LEU A O 9
ATOM 12270 N N . ARG A 1 79 ? 1.046 7.890 5.949 1.00 0.00 79 ARG A N 9
ATOM 12271 C CA . ARG A 1 79 ? 0.650 8.960 6.857 1.00 0.00 79 ARG A CA 9
ATOM 12272 C C . ARG A 1 79 ? 1.716 10.051 6.908 1.00 0.00 79 ARG A C 9
ATOM 12273 O O . ARG A 1 79 ? 1.401 11.241 6.906 1.00 0.00 79 ARG A O 9
ATOM 12294 N N . HIS A 1 80 ? 2.978 9.636 6.954 1.00 0.00 80 HIS A N 9
ATOM 12295 C CA . HIS A 1 80 ? 4.090 10.578 7.006 1.00 0.00 80 HIS A CA 9
ATOM 12296 C C . HIS A 1 80 ? 4.098 11.478 5.774 1.00 0.00 80 HIS A C 9
ATOM 12297 O O . HIS A 1 80 ? 4.259 12.694 5.882 1.00 0.00 80 HIS A O 9
ATOM 12312 N N . LEU A 1 81 ? 3.924 10.873 4.605 1.00 0.00 81 LEU A N 9
ATOM 12313 C CA . LEU A 1 81 ? 3.912 11.620 3.351 1.00 0.00 81 LEU A CA 9
ATOM 12314 C C . LEU A 1 81 ? 2.796 12.659 3.348 1.00 0.00 81 LEU A C 9
ATOM 12315 O O . LEU A 1 81 ? 2.997 13.798 2.928 1.00 0.00 81 LEU A O 9
ATOM 12331 N N . GLU A 1 82 ? 1.620 12.258 3.819 1.00 0.00 82 GLU A N 9
ATOM 12332 C CA . GLU A 1 82 ? 0.471 13.154 3.870 1.00 0.00 82 GLU A CA 9
ATOM 12333 C C . GLU A 1 82 ? 0.787 14.396 4.699 1.00 0.00 82 GLU A C 9
ATOM 12334 O O . GLU A 1 82 ? 0.413 15.510 4.333 1.00 0.00 82 GLU A O 9
ATOM 12346 N N . GLN A 1 83 ? 1.476 14.194 5.817 1.00 0.00 83 GLN A N 9
ATOM 12347 C CA . GLN A 1 83 ? 1.840 15.297 6.699 1.00 0.00 83 GLN A CA 9
ATOM 12348 C C . GLN A 1 83 ? 2.667 16.339 5.954 1.00 0.00 83 GLN A C 9
ATOM 12349 O O . GLN A 1 83 ? 2.495 17.542 6.152 1.00 0.00 83 GLN A O 9
ATOM 12363 N N . LYS A 1 84 ? 3.567 15.871 5.096 1.00 0.00 84 LYS A N 9
ATOM 12364 C CA . LYS A 1 84 ? 4.421 16.761 4.319 1.00 0.00 84 LYS A CA 9
ATOM 12365 C C . LYS A 1 84 ? 3.665 17.336 3.125 1.00 0.00 84 LYS A C 9
ATOM 12366 O O . LYS A 1 84 ? 4.190 18.172 2.391 1.00 0.00 84 LYS A O 9
ATOM 12385 N N . GLY A 1 85 ? 2.429 16.882 2.939 1.00 0.00 85 GLY A N 9
ATOM 12386 C CA . GLY A 1 85 ? 1.622 17.364 1.833 1.00 0.00 85 GLY A CA 9
ATOM 12387 C C . GLY A 1 85 ? 1.954 16.670 0.527 1.00 0.00 85 GLY A C 9
ATOM 12388 O O . GLY A 1 85 ? 1.796 17.247 -0.548 1.00 0.00 85 GLY A O 9
ATOM 12392 N N . LEU A 1 86 ? 2.418 15.428 0.620 1.00 0.00 86 LEU A N 9
ATOM 12393 C CA . LEU A 1 86 ? 2.776 14.655 -0.564 1.00 0.00 86 LEU A CA 9
ATOM 12394 C C . LEU A 1 86 ? 1.641 13.720 -0.967 1.00 0.00 86 LEU A C 9
ATOM 12395 O O . LEU A 1 86 ? 1.292 13.620 -2.142 1.00 0.00 86 LEU A O 9
ATOM 12411 N N . LEU A 1 87 ? 1.070 13.035 0.018 1.00 0.00 87 LEU A N 9
ATOM 12412 C CA . LEU A 1 87 ? -0.026 12.106 -0.232 1.00 0.00 87 LEU A CA 9
ATOM 12413 C C . LEU A 1 87 ? -1.369 12.745 0.106 1.00 0.00 87 LEU A C 9
ATOM 12414 O O . LEU A 1 87 ? -1.691 12.959 1.275 1.00 0.00 87 LEU A O 9
ATOM 12430 N N . PHE A 1 88 ? -2.150 13.048 -0.926 1.00 0.00 88 PHE A N 9
ATOM 12431 C CA . PHE A 1 88 ? -3.458 13.664 -0.740 1.00 0.00 88 PHE A CA 9
ATOM 12432 C C . PHE A 1 88 ? -4.280 12.894 0.289 1.00 0.00 88 PHE A C 9
ATOM 12433 O O . PHE A 1 88 ? -5.043 13.482 1.056 1.00 0.00 88 PHE A O 9
ATOM 12450 N N . SER A 1 89 ? -4.119 11.575 0.299 1.00 0.00 89 SER A N 9
ATOM 12451 C CA . SER A 1 89 ? -4.849 10.723 1.231 1.00 0.00 89 SER A CA 9
ATOM 12452 C C . SER A 1 89 ? -6.347 11.005 1.166 1.00 0.00 89 SER A C 9
ATOM 12453 O O . SER A 1 89 ? -7.025 11.056 2.190 1.00 0.00 89 SER A O 9
ATOM 12461 N N . GLY A 1 90 ? -6.856 11.188 -0.049 1.00 0.00 90 GLY A N 9
ATOM 12462 C CA . GLY A 1 90 ? -8.270 11.463 -0.227 1.00 0.00 90 GLY A CA 9
ATOM 12463 C C . GLY A 1 90 ? -8.592 12.940 -0.110 1.00 0.00 90 GLY A C 9
ATOM 12464 O O . GLY A 1 90 ? -7.817 13.725 0.436 1.00 0.00 90 GLY A O 9
ATOM 12468 N N . PRO A 1 91 ? -9.761 13.337 -0.634 1.00 0.00 91 PRO A N 9
ATOM 12469 C CA . PRO A 1 91 ? -10.211 14.732 -0.599 1.00 0.00 91 PRO A CA 9
ATOM 12470 C C . PRO A 1 91 ? -10.574 15.189 0.810 1.00 0.00 91 PRO A C 9
ATOM 12471 O O . PRO A 1 91 ? -10.333 14.478 1.785 1.00 0.00 91 PRO A O 9
ATOM 12482 N N . SER A 1 92 ? -11.155 16.381 0.909 1.00 0.00 92 SER A N 9
ATOM 12483 C CA . SER A 1 92 ? -11.549 16.934 2.199 1.00 0.00 92 SER A CA 9
ATOM 12484 C C . SER A 1 92 ? -10.381 16.908 3.181 1.00 0.00 92 SER A C 9
ATOM 12485 O O . SER A 1 92 ? -10.569 16.712 4.381 1.00 0.00 92 SER A O 9
ATOM 12493 N N . SER A 1 93 ? -9.174 17.107 2.660 1.00 0.00 93 SER A N 9
ATOM 12494 C CA . SER A 1 93 ? -7.974 17.103 3.489 1.00 0.00 93 SER A CA 9
ATOM 12495 C C . SER A 1 93 ? -8.096 18.113 4.626 1.00 0.00 93 SER A C 9
ATOM 12496 O O . SER A 1 93 ? -7.766 17.816 5.773 1.00 0.00 93 SER A O 9
ATOM 12504 N N . GLY A 1 94 ? -8.572 19.310 4.297 1.00 0.00 94 GLY A N 9
ATOM 12505 C CA . GLY A 1 94 ? -8.728 20.347 5.300 1.00 0.00 94 GLY A CA 9
ATOM 12506 C C . GLY A 1 94 ? -7.780 21.510 5.085 1.00 0.00 94 GLY A C 9
ATOM 12507 O O . GLY A 1 94 ? -7.357 22.159 6.041 1.00 0.00 94 GLY A O 9
ATOM 12511 N N . GLY A 1 1 ? 11.195 -12.195 -29.990 1.00 0.00 1 GLY A N 10
ATOM 12512 C CA . GLY A 1 1 ? 12.056 -11.921 -28.854 1.00 0.00 1 GLY A CA 10
ATOM 12513 C C . GLY A 1 1 ? 11.287 -11.394 -27.658 1.00 0.00 1 GLY A C 10
ATOM 12514 O O . GLY A 1 1 ? 10.616 -10.366 -27.747 1.00 0.00 1 GLY A O 10
ATOM 12518 N N . SER A 1 2 ? 11.383 -12.101 -26.537 1.00 0.00 2 SER A N 10
ATOM 12519 C CA . SER A 1 2 ? 10.687 -11.702 -25.319 1.00 0.00 2 SER A CA 10
ATOM 12520 C C . SER A 1 2 ? 11.302 -10.435 -24.732 1.00 0.00 2 SER A C 10
ATOM 12521 O O . SER A 1 2 ? 10.596 -9.480 -24.411 1.00 0.00 2 SER A O 10
ATOM 12529 N N . SER A 1 3 ? 12.625 -10.436 -24.595 1.00 0.00 3 SER A N 10
ATOM 12530 C CA . SER A 1 3 ? 13.336 -9.289 -24.043 1.00 0.00 3 SER A CA 10
ATOM 12531 C C . SER A 1 3 ? 13.646 -8.266 -25.132 1.00 0.00 3 SER A C 10
ATOM 12532 O O . SER A 1 3 ? 14.376 -8.553 -26.080 1.00 0.00 3 SER A O 10
ATOM 12540 N N . GLY A 1 4 ? 13.083 -7.070 -24.989 1.00 0.00 4 GLY A N 10
ATOM 12541 C CA . GLY A 1 4 ? 13.310 -6.022 -25.967 1.00 0.00 4 GLY A CA 10
ATOM 12542 C C . GLY A 1 4 ? 12.316 -4.885 -25.839 1.00 0.00 4 GLY A C 10
ATOM 12543 O O . GLY A 1 4 ? 11.451 -4.707 -26.696 1.00 0.00 4 GLY A O 10
ATOM 12547 N N . SER A 1 5 ? 12.438 -4.113 -24.763 1.00 0.00 5 SER A N 10
ATOM 12548 C CA . SER A 1 5 ? 11.539 -2.990 -24.523 1.00 0.00 5 SER A CA 10
ATOM 12549 C C . SER A 1 5 ? 12.327 -1.722 -24.207 1.00 0.00 5 SER A C 10
ATOM 12550 O O . SER A 1 5 ? 13.442 -1.783 -23.690 1.00 0.00 5 SER A O 10
ATOM 12558 N N . SER A 1 6 ? 11.738 -0.573 -24.524 1.00 0.00 6 SER A N 10
ATOM 12559 C CA . SER A 1 6 ? 12.385 0.711 -24.279 1.00 0.00 6 SER A CA 10
ATOM 12560 C C . SER A 1 6 ? 11.647 1.493 -23.197 1.00 0.00 6 SER A C 10
ATOM 12561 O O . SER A 1 6 ? 10.421 1.441 -23.104 1.00 0.00 6 SER A O 10
ATOM 12569 N N . GLY A 1 7 ? 12.404 2.219 -22.380 1.00 0.00 7 GLY A N 10
ATOM 12570 C CA . GLY A 1 7 ? 11.805 3.003 -21.315 1.00 0.00 7 GLY A CA 10
ATOM 12571 C C . GLY A 1 7 ? 10.470 3.599 -21.713 1.00 0.00 7 GLY A C 10
ATOM 12572 O O . GLY A 1 7 ? 10.403 4.453 -22.597 1.00 0.00 7 GLY A O 10
ATOM 12576 N N . ASN A 1 8 ? 9.403 3.147 -21.062 1.00 0.00 8 ASN A N 10
ATOM 12577 C CA . ASN A 1 8 ? 8.063 3.639 -21.355 1.00 0.00 8 ASN A CA 10
ATOM 12578 C C . ASN A 1 8 ? 7.694 4.797 -20.431 1.00 0.00 8 ASN A C 10
ATOM 12579 O O . ASN A 1 8 ? 8.003 4.776 -19.240 1.00 0.00 8 ASN A O 10
ATOM 12590 N N . ASP A 1 9 ? 7.032 5.804 -20.990 1.00 0.00 9 ASP A N 10
ATOM 12591 C CA . ASP A 1 9 ? 6.620 6.970 -20.217 1.00 0.00 9 ASP A CA 10
ATOM 12592 C C . ASP A 1 9 ? 5.361 6.668 -19.408 1.00 0.00 9 ASP A C 10
ATOM 12593 O O . ASP A 1 9 ? 4.345 6.244 -19.958 1.00 0.00 9 ASP A O 10
ATOM 12602 N N . ALA A 1 10 ? 5.438 6.889 -18.100 1.00 0.00 10 ALA A N 10
ATOM 12603 C CA . ALA A 1 10 ? 4.305 6.641 -17.216 1.00 0.00 10 ALA A CA 10
ATOM 12604 C C . ALA A 1 10 ? 3.512 7.920 -16.970 1.00 0.00 10 ALA A C 10
ATOM 12605 O O . ALA A 1 10 ? 3.946 8.799 -16.226 1.00 0.00 10 ALA A O 10
ATOM 12612 N N . VAL A 1 11 ? 2.346 8.018 -17.601 1.00 0.00 11 VAL A N 10
ATOM 12613 C CA . VAL A 1 11 ? 1.491 9.190 -17.450 1.00 0.00 11 VAL A CA 10
ATOM 12614 C C . VAL A 1 11 ? 0.626 9.082 -16.200 1.00 0.00 11 VAL A C 10
ATOM 12615 O O . VAL A 1 11 ? 0.405 10.069 -15.498 1.00 0.00 11 VAL A O 10
ATOM 12628 N N . ASP A 1 12 ? 0.140 7.876 -15.926 1.00 0.00 12 ASP A N 10
ATOM 12629 C CA . ASP A 1 12 ? -0.700 7.638 -14.758 1.00 0.00 12 ASP A CA 10
ATOM 12630 C C . ASP A 1 12 ? 0.151 7.428 -13.510 1.00 0.00 12 ASP A C 10
ATOM 12631 O O . ASP A 1 12 ? -0.323 6.900 -12.504 1.00 0.00 12 ASP A O 10
ATOM 12640 N N . PHE A 1 13 ? 1.411 7.844 -13.582 1.00 0.00 13 PHE A N 10
ATOM 12641 C CA . PHE A 1 13 ? 2.330 7.700 -12.459 1.00 0.00 13 PHE A CA 10
ATOM 12642 C C . PHE A 1 13 ? 2.025 8.726 -11.372 1.00 0.00 13 PHE A C 10
ATOM 12643 O O . PHE A 1 13 ? 2.255 8.479 -10.188 1.00 0.00 13 PHE A O 10
ATOM 12660 N N . SER A 1 14 ? 1.506 9.879 -11.783 1.00 0.00 14 SER A N 10
ATOM 12661 C CA . SER A 1 14 ? 1.173 10.945 -10.845 1.00 0.00 14 SER A CA 10
ATOM 12662 C C . SER A 1 14 ? 0.065 10.504 -9.892 1.00 0.00 14 SER A C 10
ATOM 12663 O O . SER A 1 14 ? 0.227 10.501 -8.672 1.00 0.00 14 SER A O 10
ATOM 12671 N N . PRO A 1 15 ? -1.087 10.122 -10.462 1.00 0.00 15 PRO A N 10
ATOM 12672 C CA . PRO A 1 15 ? -2.244 9.672 -9.683 1.00 0.00 15 PRO A CA 10
ATOM 12673 C C . PRO A 1 15 ? -2.008 8.317 -9.025 1.00 0.00 15 PRO A C 10
ATOM 12674 O O . PRO A 1 15 ? -2.910 7.748 -8.408 1.00 0.00 15 PRO A O 10
ATOM 12685 N N . THR A 1 16 ? -0.789 7.803 -9.159 1.00 0.00 16 THR A N 10
ATOM 12686 C CA . THR A 1 16 ? -0.435 6.515 -8.578 1.00 0.00 16 THR A CA 10
ATOM 12687 C C . THR A 1 16 ? 0.855 6.612 -7.771 1.00 0.00 16 THR A C 10
ATOM 12688 O O . THR A 1 16 ? 1.774 7.344 -8.137 1.00 0.00 16 THR A O 10
ATOM 12699 N N . LEU A 1 17 ? 0.917 5.868 -6.672 1.00 0.00 17 LEU A N 10
ATOM 12700 C CA . LEU A 1 17 ? 2.096 5.870 -5.813 1.00 0.00 17 LEU A CA 10
ATOM 12701 C C . LEU A 1 17 ? 2.499 4.447 -5.439 1.00 0.00 17 LEU A C 10
ATOM 12702 O O . LEU A 1 17 ? 1.663 3.602 -5.120 1.00 0.00 17 LEU A O 10
ATOM 12718 N N . PRO A 1 18 ? 3.812 4.175 -5.480 1.00 0.00 18 PRO A N 10
ATOM 12719 C CA . PRO A 1 18 ? 4.357 2.855 -5.148 1.00 0.00 18 PRO A CA 10
ATOM 12720 C C . PRO A 1 18 ? 4.236 2.534 -3.662 1.00 0.00 18 PRO A C 10
ATOM 12721 O O . PRO A 1 18 ? 4.901 3.150 -2.828 1.00 0.00 18 PRO A O 10
ATOM 12732 N N . VAL A 1 19 ? 3.384 1.567 -3.337 1.00 0.00 19 VAL A N 10
ATOM 12733 C CA . VAL A 1 19 ? 3.178 1.164 -1.951 1.00 0.00 19 VAL A CA 10
ATOM 12734 C C . VAL A 1 19 ? 3.681 -0.255 -1.711 1.00 0.00 19 VAL A C 10
ATOM 12735 O O . VAL A 1 19 ? 3.751 -1.066 -2.635 1.00 0.00 19 VAL A O 10
ATOM 12748 N N . THR A 1 20 ? 4.029 -0.550 -0.463 1.00 0.00 20 THR A N 10
ATOM 12749 C CA . THR A 1 20 ? 4.526 -1.871 -0.100 1.00 0.00 20 THR A CA 10
ATOM 12750 C C . THR A 1 20 ? 4.178 -2.213 1.344 1.00 0.00 20 THR A C 10
ATOM 12751 O O . THR A 1 20 ? 4.414 -1.417 2.254 1.00 0.00 20 THR A O 10
ATOM 12762 N N . CYS A 1 21 ? 3.615 -3.399 1.548 1.00 0.00 21 CYS A N 10
ATOM 12763 C CA . CYS A 1 21 ? 3.234 -3.845 2.883 1.00 0.00 21 CYS A CA 10
ATOM 12764 C C . CYS A 1 21 ? 3.922 -5.160 3.234 1.00 0.00 21 CYS A C 10
ATOM 12765 O O . CYS A 1 21 ? 3.521 -6.226 2.768 1.00 0.00 21 CYS A O 10
ATOM 12773 N N . GLY A 1 22 ? 4.963 -5.077 4.057 1.00 0.00 22 GLY A N 10
ATOM 12774 C CA . GLY A 1 22 ? 5.691 -6.267 4.455 1.00 0.00 22 GLY A CA 10
ATOM 12775 C C . GLY A 1 22 ? 6.262 -7.021 3.270 1.00 0.00 22 GLY A C 10
ATOM 12776 O O . GLY A 1 22 ? 7.208 -6.562 2.629 1.00 0.00 22 GLY A O 10
ATOM 12780 N N . LYS A 1 23 ? 5.687 -8.182 2.976 1.00 0.00 23 LYS A N 10
ATOM 12781 C CA . LYS A 1 23 ? 6.144 -9.002 1.861 1.00 0.00 23 LYS A CA 10
ATOM 12782 C C . LYS A 1 23 ? 5.255 -8.800 0.638 1.00 0.00 23 LYS A C 10
ATOM 12783 O O . LYS A 1 23 ? 5.278 -9.601 -0.297 1.00 0.00 23 LYS A O 10
ATOM 12802 N N . ALA A 1 24 ? 4.474 -7.725 0.650 1.00 0.00 24 ALA A N 10
ATOM 12803 C CA . ALA A 1 24 ? 3.581 -7.417 -0.459 1.00 0.00 24 ALA A CA 10
ATOM 12804 C C . ALA A 1 24 ? 3.976 -6.108 -1.135 1.00 0.00 24 ALA A C 10
ATOM 12805 O O . ALA A 1 24 ? 4.471 -5.187 -0.486 1.00 0.00 24 ALA A O 10
ATOM 12812 N N . LYS A 1 25 ? 3.756 -6.033 -2.443 1.00 0.00 25 LYS A N 10
ATOM 12813 C CA . LYS A 1 25 ? 4.088 -4.837 -3.209 1.00 0.00 25 LYS A CA 10
ATOM 12814 C C . LYS A 1 25 ? 2.997 -4.522 -4.226 1.00 0.00 25 LYS A C 10
ATOM 12815 O O . LYS A 1 25 ? 2.494 -5.413 -4.908 1.00 0.00 25 LYS A O 10
ATOM 12834 N N . GLY A 1 26 ? 2.636 -3.245 -4.324 1.00 0.00 26 GLY A N 10
ATOM 12835 C CA . GLY A 1 26 ? 1.608 -2.835 -5.263 1.00 0.00 26 GLY A CA 10
ATOM 12836 C C . GLY A 1 26 ? 1.681 -1.358 -5.594 1.00 0.00 26 GLY A C 10
ATOM 12837 O O . GLY A 1 26 ? 2.755 -0.756 -5.550 1.00 0.00 26 GLY A O 10
ATOM 12841 N N . THR A 1 27 ? 0.537 -0.770 -5.928 1.00 0.00 27 THR A N 10
ATOM 12842 C CA . THR A 1 27 ? 0.476 0.645 -6.271 1.00 0.00 27 THR A CA 10
ATOM 12843 C C . THR A 1 27 ? -0.891 1.233 -5.937 1.00 0.00 27 THR A C 10
ATOM 12844 O O . THR A 1 27 ? -1.922 0.706 -6.353 1.00 0.00 27 THR A O 10
ATOM 12855 N N . LEU A 1 28 ? -0.890 2.329 -5.185 1.00 0.00 28 LEU A N 10
ATOM 12856 C CA . LEU A 1 28 ? -2.131 2.989 -4.796 1.00 0.00 28 LEU A CA 10
ATOM 12857 C C . LEU A 1 28 ? -2.543 4.028 -5.834 1.00 0.00 28 LEU A C 10
ATOM 12858 O O . LEU A 1 28 ? -1.716 4.803 -6.315 1.00 0.00 28 LEU A O 10
ATOM 12874 N N . PHE A 1 29 ? -3.827 4.038 -6.175 1.00 0.00 29 PHE A N 10
ATOM 12875 C CA . PHE A 1 29 ? -4.350 4.981 -7.157 1.00 0.00 29 PHE A CA 10
ATOM 12876 C C . PHE A 1 29 ? -5.295 5.983 -6.500 1.00 0.00 29 PHE A C 10
ATOM 12877 O O . PHE A 1 29 ? -6.450 5.667 -6.216 1.00 0.00 29 PHE A O 10
ATOM 12894 N N . GLN A 1 30 ? -4.794 7.191 -6.261 1.00 0.00 30 GLN A N 10
ATOM 12895 C CA . GLN A 1 30 ? -5.593 8.238 -5.636 1.00 0.00 30 GLN A CA 10
ATOM 12896 C C . GLN A 1 30 ? -6.990 8.294 -6.246 1.00 0.00 30 GLN A C 10
ATOM 12897 O O . GLN A 1 30 ? -7.983 8.431 -5.533 1.00 0.00 30 GLN A O 10
ATOM 12911 N N . GLU A 1 31 ? -7.058 8.187 -7.569 1.00 0.00 31 GLU A N 10
ATOM 12912 C CA . GLU A 1 31 ? -8.334 8.227 -8.274 1.00 0.00 31 GLU A CA 10
ATOM 12913 C C . GLU A 1 31 ? -9.270 7.133 -7.767 1.00 0.00 31 GLU A C 10
ATOM 12914 O O . GLU A 1 31 ? -10.456 7.371 -7.541 1.00 0.00 31 GLU A O 10
ATOM 12926 N N . LYS A 1 32 ? -8.727 5.933 -7.591 1.00 0.00 32 LYS A N 10
ATOM 12927 C CA . LYS A 1 32 ? -9.511 4.801 -7.111 1.00 0.00 32 LYS A CA 10
ATOM 12928 C C . LYS A 1 32 ? -9.607 4.814 -5.588 1.00 0.00 32 LYS A C 10
ATOM 12929 O O . LYS A 1 32 ? -10.378 4.056 -5.000 1.00 0.00 32 LYS A O 10
ATOM 12948 N N . LEU A 1 33 ? -8.822 5.680 -4.957 1.00 0.00 33 LEU A N 10
ATOM 12949 C CA . LEU A 1 33 ? -8.821 5.792 -3.503 1.00 0.00 33 LEU A CA 10
ATOM 12950 C C . LEU A 1 33 ? -9.903 6.756 -3.030 1.00 0.00 33 LEU A C 10
ATOM 12951 O O . LEU A 1 33 ? -10.442 6.614 -1.933 1.00 0.00 33 LEU A O 10
ATOM 12967 N N . LYS A 1 34 ? -10.217 7.740 -3.867 1.00 0.00 34 LYS A N 10
ATOM 12968 C CA . LYS A 1 34 ? -11.237 8.729 -3.537 1.00 0.00 34 LYS A CA 10
ATOM 12969 C C . LYS A 1 34 ? -12.585 8.060 -3.290 1.00 0.00 34 LYS A C 10
ATOM 12970 O O . LYS A 1 34 ? -13.298 8.411 -2.350 1.00 0.00 34 LYS A O 10
ATOM 12989 N N . GLN A 1 35 ? -12.925 7.094 -4.137 1.00 0.00 35 GLN A N 10
ATOM 12990 C CA . GLN A 1 35 ? -14.188 6.376 -4.008 1.00 0.00 35 GLN A CA 10
ATOM 12991 C C . GLN A 1 35 ? -14.352 5.813 -2.600 1.00 0.00 35 GLN A C 10
ATOM 12992 O O . GLN A 1 35 ? -15.421 5.917 -2.000 1.00 0.00 35 GLN A O 10
ATOM 13006 N N . GLY A 1 36 ? -13.285 5.215 -2.079 1.00 0.00 36 GLY A N 10
ATOM 13007 C CA . GLY A 1 36 ? -13.333 4.643 -0.745 1.00 0.00 36 GLY A CA 10
ATOM 13008 C C . GLY A 1 36 ? -12.219 3.645 -0.503 1.00 0.00 36 GLY A C 10
ATOM 13009 O O . GLY A 1 36 ? -12.045 2.700 -1.271 1.00 0.00 36 GLY A O 10
ATOM 13013 N N . ALA A 1 37 ? -11.461 3.855 0.569 1.00 0.00 37 ALA A N 10
ATOM 13014 C CA . ALA A 1 37 ? -10.358 2.965 0.911 1.00 0.00 37 ALA A CA 10
ATOM 13015 C C . ALA A 1 37 ? -10.770 1.503 0.776 1.00 0.00 37 ALA A C 10
ATOM 13016 O O . ALA A 1 37 ? -9.953 0.647 0.438 1.00 0.00 37 ALA A O 10
ATOM 13023 N N . SER A 1 38 ? -12.042 1.225 1.044 1.00 0.00 38 SER A N 10
ATOM 13024 C CA . SER A 1 38 ? -12.561 -0.135 0.957 1.00 0.00 38 SER A CA 10
ATOM 13025 C C . SER A 1 38 ? -12.450 -0.669 -0.468 1.00 0.00 38 SER A C 10
ATOM 13026 O O . SER A 1 38 ? -12.157 -1.845 -0.682 1.00 0.00 38 SER A O 10
ATOM 13034 N N . LYS A 1 39 ? -12.687 0.205 -1.440 1.00 0.00 39 LYS A N 10
ATOM 13035 C CA . LYS A 1 39 ? -12.614 -0.175 -2.846 1.00 0.00 39 LYS A CA 10
ATOM 13036 C C . LYS A 1 39 ? -11.193 -0.575 -3.228 1.00 0.00 39 LYS A C 10
ATOM 13037 O O . LYS A 1 39 ? -10.221 -0.059 -2.674 1.00 0.00 39 LYS A O 10
ATOM 13056 N N . LYS A 1 40 ? -11.077 -1.496 -4.179 1.00 0.00 40 LYS A N 10
ATOM 13057 C CA . LYS A 1 40 ? -9.775 -1.964 -4.638 1.00 0.00 40 LYS A CA 10
ATOM 13058 C C . LYS A 1 40 ? -9.027 -0.857 -5.374 1.00 0.00 40 LYS A C 10
ATOM 13059 O O . LYS A 1 40 ? -9.360 -0.521 -6.511 1.00 0.00 40 LYS A O 10
ATOM 13078 N N . CYS A 1 41 ? -8.017 -0.295 -4.719 1.00 0.00 41 CYS A N 10
ATOM 13079 C CA . CYS A 1 41 ? -7.222 0.774 -5.313 1.00 0.00 41 CYS A CA 10
ATOM 13080 C C . CYS A 1 41 ? -5.765 0.349 -5.463 1.00 0.00 41 CYS A C 10
ATOM 13081 O O . CYS A 1 41 ? -5.041 0.868 -6.313 1.00 0.00 41 CYS A O 10
ATOM 13089 N N . ILE A 1 42 ? -5.341 -0.597 -4.631 1.00 0.00 42 ILE A N 10
ATOM 13090 C CA . ILE A 1 42 ? -3.971 -1.091 -4.671 1.00 0.00 42 ILE A CA 10
ATOM 13091 C C . ILE A 1 42 ? -3.824 -2.223 -5.683 1.00 0.00 42 ILE A C 10
ATOM 13092 O O . ILE A 1 42 ? -4.340 -3.321 -5.479 1.00 0.00 42 ILE A O 10
ATOM 13108 N N . GLN A 1 43 ? -3.114 -1.947 -6.772 1.00 0.00 43 GLN A N 10
ATOM 13109 C CA . GLN A 1 43 ? -2.898 -2.943 -7.815 1.00 0.00 43 GLN A CA 10
ATOM 13110 C C . GLN A 1 43 ? -1.522 -3.586 -7.677 1.00 0.00 43 GLN A C 10
ATOM 13111 O O . GLN A 1 43 ? -0.499 -2.907 -7.753 1.00 0.00 43 GLN A O 10
ATOM 13125 N N . ASN A 1 44 ? -1.506 -4.899 -7.473 1.00 0.00 44 ASN A N 10
ATOM 13126 C CA . ASN A 1 44 ? -0.255 -5.634 -7.323 1.00 0.00 44 ASN A CA 10
ATOM 13127 C C . ASN A 1 44 ? 0.378 -5.914 -8.683 1.00 0.00 44 ASN A C 10
ATOM 13128 O O . ASN A 1 44 ? -0.181 -5.563 -9.722 1.00 0.00 44 ASN A O 10
ATOM 13139 N N . GLU A 1 45 ? 1.546 -6.548 -8.666 1.00 0.00 45 GLU A N 10
ATOM 13140 C CA . GLU A 1 45 ? 2.254 -6.874 -9.898 1.00 0.00 45 GLU A CA 10
ATOM 13141 C C . GLU A 1 45 ? 1.372 -7.698 -10.832 1.00 0.00 45 GLU A C 10
ATOM 13142 O O . GLU A 1 45 ? 1.480 -7.599 -12.053 1.00 0.00 45 GLU A O 10
ATOM 13154 N N . ALA A 1 46 ? 0.500 -8.512 -10.246 1.00 0.00 46 ALA A N 10
ATOM 13155 C CA . ALA A 1 46 ? -0.402 -9.352 -11.023 1.00 0.00 46 ALA A CA 10
ATOM 13156 C C . ALA A 1 46 ? -1.541 -8.531 -11.620 1.00 0.00 46 ALA A C 10
ATOM 13157 O O . ALA A 1 46 ? -2.400 -9.062 -12.322 1.00 0.00 46 ALA A O 10
ATOM 13164 N N . GLY A 1 47 ? -1.540 -7.233 -11.334 1.00 0.00 47 GLY A N 10
ATOM 13165 C CA . GLY A 1 47 ? -2.578 -6.359 -11.849 1.00 0.00 47 GLY A CA 10
ATOM 13166 C C . GLY A 1 47 ? -3.862 -6.449 -11.048 1.00 0.00 47 GLY A C 10
ATOM 13167 O O . GLY A 1 47 ? -4.717 -5.567 -11.132 1.00 0.00 47 GLY A O 10
ATOM 13171 N N . ASP A 1 48 ? -3.999 -7.517 -10.270 1.00 0.00 48 ASP A N 10
ATOM 13172 C CA . ASP A 1 48 ? -5.188 -7.719 -9.451 1.00 0.00 48 ASP A CA 10
ATOM 13173 C C . ASP A 1 48 ? -5.267 -6.675 -8.342 1.00 0.00 48 ASP A C 10
ATOM 13174 O O . ASP A 1 48 ? -4.426 -6.644 -7.443 1.00 0.00 48 ASP A O 10
ATOM 13183 N N . TRP A 1 49 ? -6.282 -5.821 -8.412 1.00 0.00 49 TRP A N 10
ATOM 13184 C CA . TRP A 1 49 ? -6.471 -4.774 -7.414 1.00 0.00 49 TRP A CA 10
ATOM 13185 C C . TRP A 1 49 ? -6.793 -5.374 -6.050 1.00 0.00 49 TRP A C 10
ATOM 13186 O O . TRP A 1 49 ? -7.328 -6.479 -5.958 1.00 0.00 49 TRP A O 10
ATOM 13207 N N . LEU A 1 50 ? -6.465 -4.639 -4.993 1.00 0.00 50 LEU A N 10
ATOM 13208 C CA . LEU A 1 50 ? -6.720 -5.100 -3.632 1.00 0.00 50 LEU A CA 10
ATOM 13209 C C . LEU A 1 50 ? -7.181 -3.947 -2.746 1.00 0.00 50 LEU A C 10
ATOM 13210 O O . LEU A 1 50 ? -6.688 -2.825 -2.860 1.00 0.00 50 LEU A O 10
ATOM 13226 N N . THR A 1 51 ? -8.131 -4.233 -1.861 1.00 0.00 51 THR A N 10
ATOM 13227 C CA . THR A 1 51 ? -8.661 -3.222 -0.955 1.00 0.00 51 THR A CA 10
ATOM 13228 C C . THR A 1 51 ? -7.621 -2.814 0.083 1.00 0.00 51 THR A C 10
ATOM 13229 O O . THR A 1 51 ? -6.847 -3.644 0.560 1.00 0.00 51 THR A O 10
ATOM 13240 N N . VAL A 1 52 ? -7.608 -1.531 0.429 1.00 0.00 52 VAL A N 10
ATOM 13241 C CA . VAL A 1 52 ? -6.664 -1.013 1.412 1.00 0.00 52 VAL A CA 10
ATOM 13242 C C . VAL A 1 52 ? -6.428 -2.021 2.531 1.00 0.00 52 VAL A C 10
ATOM 13243 O O . VAL A 1 52 ? -5.359 -2.050 3.141 1.00 0.00 52 VAL A O 10
ATOM 13256 N N . LYS A 1 53 ? -7.434 -2.848 2.797 1.00 0.00 53 LYS A N 10
ATOM 13257 C CA . LYS A 1 53 ? -7.337 -3.860 3.842 1.00 0.00 53 LYS A CA 10
ATOM 13258 C C . LYS A 1 53 ? -6.661 -5.123 3.316 1.00 0.00 53 LYS A C 10
ATOM 13259 O O . LYS A 1 53 ? -5.744 -5.652 3.942 1.00 0.00 53 LYS A O 10
ATOM 13278 N N . GLU A 1 54 ? -7.120 -5.597 2.162 1.00 0.00 54 GLU A N 10
ATOM 13279 C CA . GLU A 1 54 ? -6.558 -6.797 1.553 1.00 0.00 54 GLU A CA 10
ATOM 13280 C C . GLU A 1 54 ? -5.037 -6.701 1.464 1.00 0.00 54 GLU A C 10
ATOM 13281 O O . GLU A 1 54 ? -4.318 -7.537 2.012 1.00 0.00 54 GLU A O 10
ATOM 13293 N N . PHE A 1 55 ? -4.555 -5.675 0.770 1.00 0.00 55 PHE A N 10
ATOM 13294 C CA . PHE A 1 55 ? -3.120 -5.469 0.608 1.00 0.00 55 PHE A CA 10
ATOM 13295 C C . PHE A 1 55 ? -2.375 -5.796 1.898 1.00 0.00 55 PHE A C 10
ATOM 13296 O O . PHE A 1 55 ? -1.305 -6.404 1.874 1.00 0.00 55 PHE A O 10
ATOM 13313 N N . LEU A 1 56 ? -2.947 -5.386 3.025 1.00 0.00 56 LEU A N 10
ATOM 13314 C CA . LEU A 1 56 ? -2.337 -5.633 4.327 1.00 0.00 56 LEU A CA 10
ATOM 13315 C C . LEU A 1 56 ? -2.183 -7.129 4.580 1.00 0.00 56 LEU A C 10
ATOM 13316 O O . LEU A 1 56 ? -1.083 -7.614 4.841 1.00 0.00 56 LEU A O 10
ATOM 13332 N N . ASN A 1 57 ? -3.293 -7.855 4.500 1.00 0.00 57 ASN A N 10
ATOM 13333 C CA . ASN A 1 57 ? -3.282 -9.296 4.721 1.00 0.00 57 ASN A CA 10
ATOM 13334 C C . ASN A 1 57 ? -2.132 -9.954 3.964 1.00 0.00 57 ASN A C 10
ATOM 13335 O O . ASN A 1 57 ? -1.466 -10.848 4.483 1.00 0.00 57 ASN A O 10
ATOM 13346 N N . GLU A 1 58 ? -1.907 -9.503 2.734 1.00 0.00 58 GLU A N 10
ATOM 13347 C CA . GLU A 1 58 ? -0.838 -10.048 1.906 1.00 0.00 58 GLU A CA 10
ATOM 13348 C C . GLU A 1 58 ? 0.504 -9.971 2.628 1.00 0.00 58 GLU A C 10
ATOM 13349 O O . GLU A 1 58 ? 1.358 -10.842 2.470 1.00 0.00 58 GLU A O 10
ATOM 13361 N N . GLY A 1 59 ? 0.682 -8.919 3.423 1.00 0.00 59 GLY A N 10
ATOM 13362 C CA . GLY A 1 59 ? 1.922 -8.747 4.158 1.00 0.00 59 GLY A CA 10
ATOM 13363 C C . GLY A 1 59 ? 1.872 -9.378 5.535 1.00 0.00 59 GLY A C 10
ATOM 13364 O O . GLY A 1 59 ? 2.869 -9.915 6.016 1.00 0.00 59 GLY A O 10
ATOM 13368 N N . GLY A 1 60 ? 0.707 -9.312 6.173 1.00 0.00 60 GLY A N 10
ATOM 13369 C CA . GLY A 1 60 ? 0.554 -9.885 7.498 1.00 0.00 60 GLY A CA 10
ATOM 13370 C C . GLY A 1 60 ? 0.206 -8.843 8.542 1.00 0.00 60 GLY A C 10
ATOM 13371 O O . GLY A 1 60 ? 0.544 -8.994 9.716 1.00 0.00 60 GLY A O 10
ATOM 13375 N N . ARG A 1 61 ? -0.471 -7.781 8.115 1.00 0.00 61 ARG A N 10
ATOM 13376 C CA . ARG A 1 61 ? -0.862 -6.709 9.022 1.00 0.00 61 ARG A CA 10
ATOM 13377 C C . ARG A 1 61 ? -2.381 -6.594 9.105 1.00 0.00 61 ARG A C 10
ATOM 13378 O O . ARG A 1 61 ? -2.913 -5.580 9.555 1.00 0.00 61 ARG A O 10
ATOM 13399 N N . ALA A 1 62 ? -3.073 -7.641 8.668 1.00 0.00 62 ALA A N 10
ATOM 13400 C CA . ALA A 1 62 ? -4.530 -7.659 8.694 1.00 0.00 62 ALA A CA 10
ATOM 13401 C C . ALA A 1 62 ? -5.060 -7.235 10.060 1.00 0.00 62 ALA A C 10
ATOM 13402 O O . ALA A 1 62 ? -6.064 -6.529 10.157 1.00 0.00 62 ALA A O 10
ATOM 13409 N N . THR A 1 63 ? -4.378 -7.670 11.115 1.00 0.00 63 THR A N 10
ATOM 13410 C CA . THR A 1 63 ? -4.781 -7.337 12.476 1.00 0.00 63 THR A CA 10
ATOM 13411 C C . THR A 1 63 ? -4.643 -5.843 12.740 1.00 0.00 63 THR A C 10
ATOM 13412 O O . THR A 1 63 ? -5.402 -5.267 13.520 1.00 0.00 63 THR A O 10
ATOM 13423 N N . SER A 1 64 ? -3.669 -5.218 12.085 1.00 0.00 64 SER A N 10
ATOM 13424 C CA . SER A 1 64 ? -3.430 -3.789 12.252 1.00 0.00 64 SER A CA 10
ATOM 13425 C C . SER A 1 64 ? -4.563 -2.973 11.638 1.00 0.00 64 SER A C 10
ATOM 13426 O O . SER A 1 64 ? -4.942 -3.183 10.485 1.00 0.00 64 SER A O 10
ATOM 13434 N N . LYS A 1 65 ? -5.100 -2.040 12.416 1.00 0.00 65 LYS A N 10
ATOM 13435 C CA . LYS A 1 65 ? -6.190 -1.190 11.951 1.00 0.00 65 LYS A CA 10
ATOM 13436 C C . LYS A 1 65 ? -5.677 -0.130 10.981 1.00 0.00 65 LYS A C 10
ATOM 13437 O O . LYS A 1 65 ? -6.012 -0.146 9.796 1.00 0.00 65 LYS A O 10
ATOM 13456 N N . ASP A 1 66 ? -4.862 0.787 11.490 1.00 0.00 66 ASP A N 10
ATOM 13457 C CA . ASP A 1 66 ? -4.301 1.852 10.667 1.00 0.00 66 ASP A CA 10
ATOM 13458 C C . ASP A 1 66 ? -3.522 1.276 9.489 1.00 0.00 66 ASP A C 10
ATOM 13459 O O . ASP A 1 66 ? -2.463 0.674 9.667 1.00 0.00 66 ASP A O 10
ATOM 13468 N N . TRP A 1 67 ? -4.054 1.462 8.287 1.00 0.00 67 TRP A N 10
ATOM 13469 C CA . TRP A 1 67 ? -3.409 0.959 7.079 1.00 0.00 67 TRP A CA 10
ATOM 13470 C C . TRP A 1 67 ? -2.313 1.910 6.611 1.00 0.00 67 TRP A C 10
ATOM 13471 O O . TRP A 1 67 ? -1.344 1.493 5.977 1.00 0.00 67 TRP A O 10
ATOM 13492 N N . LYS A 1 68 ? -2.472 3.191 6.928 1.00 0.00 68 LYS A N 10
ATOM 13493 C CA . LYS A 1 68 ? -1.495 4.202 6.541 1.00 0.00 68 LYS A CA 10
ATOM 13494 C C . LYS A 1 68 ? -0.172 3.986 7.269 1.00 0.00 68 LYS A C 10
ATOM 13495 O O . LYS A 1 68 ? 0.880 4.430 6.811 1.00 0.00 68 LYS A O 10
ATOM 13514 N N . GLY A 1 69 ? -0.232 3.298 8.406 1.00 0.00 69 GLY A N 10
ATOM 13515 C CA . GLY A 1 69 ? 0.969 3.034 9.178 1.00 0.00 69 GLY A CA 10
ATOM 13516 C C . GLY A 1 69 ? 1.672 1.765 8.739 1.00 0.00 69 GLY A C 10
ATOM 13517 O O . GLY A 1 69 ? 2.896 1.739 8.608 1.00 0.00 69 GLY A O 10
ATOM 13521 N N . VAL A 1 70 ? 0.898 0.709 8.514 1.00 0.00 70 VAL A N 10
ATOM 13522 C CA . VAL A 1 70 ? 1.454 -0.570 8.089 1.00 0.00 70 VAL A CA 10
ATOM 13523 C C . VAL A 1 70 ? 2.007 -0.485 6.670 1.00 0.00 70 VAL A C 10
ATOM 13524 O O . VAL A 1 70 ? 3.077 -1.018 6.377 1.00 0.00 70 VAL A O 10
ATOM 13537 N N . ILE A 1 71 ? 1.270 0.190 5.794 1.00 0.00 71 ILE A N 10
ATOM 13538 C CA . ILE A 1 71 ? 1.688 0.347 4.406 1.00 0.00 71 ILE A CA 10
ATOM 13539 C C . ILE A 1 71 ? 2.755 1.428 4.272 1.00 0.00 71 ILE A C 10
ATOM 13540 O O . ILE A 1 71 ? 2.706 2.451 4.955 1.00 0.00 71 ILE A O 10
ATOM 13556 N N . ARG A 1 72 ? 3.717 1.195 3.386 1.00 0.00 72 ARG A N 10
ATOM 13557 C CA . ARG A 1 72 ? 4.796 2.149 3.161 1.00 0.00 72 ARG A CA 10
ATOM 13558 C C . ARG A 1 72 ? 4.969 2.433 1.671 1.00 0.00 72 ARG A C 10
ATOM 13559 O O . ARG A 1 72 ? 4.911 1.522 0.845 1.00 0.00 72 ARG A O 10
ATOM 13580 N N . CYS A 1 73 ? 5.182 3.701 1.337 1.00 0.00 73 CYS A N 10
ATOM 13581 C CA . CYS A 1 73 ? 5.362 4.105 -0.053 1.00 0.00 73 CYS A CA 10
ATOM 13582 C C . CYS A 1 73 ? 6.815 3.936 -0.484 1.00 0.00 73 CYS A C 10
ATOM 13583 O O . CYS A 1 73 ? 7.134 3.074 -1.301 1.00 0.00 73 CYS A O 10
ATOM 13591 N N . ASN A 1 74 ? 7.692 4.767 0.071 1.00 0.00 74 ASN A N 10
ATOM 13592 C CA . ASN A 1 74 ? 9.112 4.711 -0.258 1.00 0.00 74 ASN A CA 10
ATOM 13593 C C . ASN A 1 74 ? 9.938 4.321 0.964 1.00 0.00 74 ASN A C 10
ATOM 13594 O O . ASN A 1 74 ? 11.150 4.530 0.999 1.00 0.00 74 ASN A O 10
ATOM 13605 N N . GLY A 1 75 ? 9.273 3.751 1.964 1.00 0.00 75 GLY A N 10
ATOM 13606 C CA . GLY A 1 75 ? 9.962 3.340 3.174 1.00 0.00 75 GLY A CA 10
ATOM 13607 C C . GLY A 1 75 ? 9.360 3.957 4.421 1.00 0.00 75 GLY A C 10
ATOM 13608 O O . GLY A 1 75 ? 9.727 3.595 5.538 1.00 0.00 75 GLY A O 10
ATOM 13612 N N . GLU A 1 76 ? 8.436 4.893 4.230 1.00 0.00 76 GLU A N 10
ATOM 13613 C CA . GLU A 1 76 ? 7.785 5.563 5.350 1.00 0.00 76 GLU A CA 10
ATOM 13614 C C . GLU A 1 76 ? 6.284 5.288 5.351 1.00 0.00 76 GLU A C 10
ATOM 13615 O O . GLU A 1 76 ? 5.739 4.745 4.389 1.00 0.00 76 GLU A O 10
ATOM 13627 N N . THR A 1 77 ? 5.619 5.667 6.438 1.00 0.00 77 THR A N 10
ATOM 13628 C CA . THR A 1 77 ? 4.182 5.460 6.566 1.00 0.00 77 THR A CA 10
ATOM 13629 C C . THR A 1 77 ? 3.404 6.520 5.796 1.00 0.00 77 THR A C 10
ATOM 13630 O O . THR A 1 77 ? 3.662 7.716 5.933 1.00 0.00 77 THR A O 10
ATOM 13641 N N . LEU A 1 78 ? 2.448 6.075 4.987 1.00 0.00 78 LEU A N 10
ATOM 13642 C CA . LEU A 1 78 ? 1.630 6.987 4.195 1.00 0.00 78 LEU A CA 10
ATOM 13643 C C . LEU A 1 78 ? 1.290 8.243 4.990 1.00 0.00 78 LEU A C 10
ATOM 13644 O O . LEU A 1 78 ? 1.314 9.353 4.458 1.00 0.00 78 LEU A O 10
ATOM 13660 N N . ARG A 1 79 ? 0.973 8.059 6.268 1.00 0.00 79 ARG A N 10
ATOM 13661 C CA . ARG A 1 79 ? 0.626 9.177 7.137 1.00 0.00 79 ARG A CA 10
ATOM 13662 C C . ARG A 1 79 ? 1.741 10.218 7.156 1.00 0.00 79 ARG A C 10
ATOM 13663 O O . ARG A 1 79 ? 1.485 11.420 7.080 1.00 0.00 79 ARG A O 10
ATOM 13684 N N . HIS A 1 80 ? 2.981 9.748 7.259 1.00 0.00 80 HIS A N 10
ATOM 13685 C CA . HIS A 1 80 ? 4.136 10.638 7.288 1.00 0.00 80 HIS A CA 10
ATOM 13686 C C . HIS A 1 80 ? 4.208 11.475 6.015 1.00 0.00 80 HIS A C 10
ATOM 13687 O O . HIS A 1 80 ? 4.352 12.697 6.071 1.00 0.00 80 HIS A O 10
ATOM 13702 N N . LEU A 1 81 ? 4.110 10.811 4.869 1.00 0.00 81 LEU A N 10
ATOM 13703 C CA . LEU A 1 81 ? 4.165 11.494 3.581 1.00 0.00 81 LEU A CA 10
ATOM 13704 C C . LEU A 1 81 ? 3.041 12.518 3.460 1.00 0.00 81 LEU A C 10
ATOM 13705 O O . LEU A 1 81 ? 3.259 13.644 3.017 1.00 0.00 81 LEU A O 10
ATOM 13721 N N . GLU A 1 82 ? 1.837 12.116 3.857 1.00 0.00 82 GLU A N 10
ATOM 13722 C CA . GLU A 1 82 ? 0.678 12.999 3.792 1.00 0.00 82 GLU A CA 10
ATOM 13723 C C . GLU A 1 82 ? 0.933 14.290 4.564 1.00 0.00 82 GLU A C 10
ATOM 13724 O O . GLU A 1 82 ? 0.583 15.378 4.106 1.00 0.00 82 GLU A O 10
ATOM 13736 N N . GLN A 1 83 ? 1.545 14.160 5.737 1.00 0.00 83 GLN A N 10
ATOM 13737 C CA . GLN A 1 83 ? 1.846 15.317 6.573 1.00 0.00 83 GLN A CA 10
ATOM 13738 C C . GLN A 1 83 ? 2.739 16.306 5.833 1.00 0.00 83 GLN A C 10
ATOM 13739 O O . GLN A 1 83 ? 2.621 17.519 6.010 1.00 0.00 83 GLN A O 10
ATOM 13753 N N . LYS A 1 84 ? 3.633 15.782 5.002 1.00 0.00 84 LYS A N 10
ATOM 13754 C CA . LYS A 1 84 ? 4.547 16.618 4.233 1.00 0.00 84 LYS A CA 10
ATOM 13755 C C . LYS A 1 84 ? 3.889 17.101 2.944 1.00 0.00 84 LYS A C 10
ATOM 13756 O O . LYS A 1 84 ? 4.550 17.656 2.068 1.00 0.00 84 LYS A O 10
ATOM 13775 N N . GLY A 1 85 ? 2.581 16.886 2.836 1.00 0.00 85 GLY A N 10
ATOM 13776 C CA . GLY A 1 85 ? 1.855 17.307 1.652 1.00 0.00 85 GLY A CA 10
ATOM 13777 C C . GLY A 1 85 ? 2.228 16.497 0.426 1.00 0.00 85 GLY A C 10
ATOM 13778 O O . GLY A 1 85 ? 2.128 16.982 -0.701 1.00 0.00 85 GLY A O 10
ATOM 13782 N N . LEU A 1 86 ? 2.661 15.261 0.645 1.00 0.00 86 LEU A N 10
ATOM 13783 C CA . LEU A 1 86 ? 3.053 14.382 -0.452 1.00 0.00 86 LEU A CA 10
ATOM 13784 C C . LEU A 1 86 ? 1.916 13.435 -0.823 1.00 0.00 86 LEU A C 10
ATOM 13785 O O . LEU A 1 86 ? 1.676 13.167 -1.999 1.00 0.00 86 LEU A O 10
ATOM 13801 N N . LEU A 1 87 ? 1.220 12.931 0.190 1.00 0.00 87 LEU A N 10
ATOM 13802 C CA . LEU A 1 87 ? 0.107 12.013 -0.028 1.00 0.00 87 LEU A CA 10
ATOM 13803 C C . LEU A 1 87 ? -1.209 12.635 0.429 1.00 0.00 87 LEU A C 10
ATOM 13804 O O . LEU A 1 87 ? -1.357 13.018 1.589 1.00 0.00 87 LEU A O 10
ATOM 13820 N N . PHE A 1 88 ? -2.162 12.731 -0.493 1.00 0.00 88 PHE A N 10
ATOM 13821 C CA . PHE A 1 88 ? -3.466 13.307 -0.186 1.00 0.00 88 PHE A CA 10
ATOM 13822 C C . PHE A 1 88 ? -4.261 12.391 0.739 1.00 0.00 88 PHE A C 10
ATOM 13823 O O . PHE A 1 88 ? -5.001 12.857 1.605 1.00 0.00 88 PHE A O 10
ATOM 13840 N N . SER A 1 89 ? -4.102 11.085 0.549 1.00 0.00 89 SER A N 10
ATOM 13841 C CA . SER A 1 89 ? -4.808 10.102 1.363 1.00 0.00 89 SER A CA 10
ATOM 13842 C C . SER A 1 89 ? -6.307 10.389 1.382 1.00 0.00 89 SER A C 10
ATOM 13843 O O . SER A 1 89 ? -6.957 10.284 2.421 1.00 0.00 89 SER A O 10
ATOM 13851 N N . GLY A 1 90 ? -6.848 10.752 0.223 1.00 0.00 90 GLY A N 10
ATOM 13852 C CA . GLY A 1 90 ? -8.266 11.048 0.128 1.00 0.00 90 GLY A CA 10
ATOM 13853 C C . GLY A 1 90 ? -8.653 12.289 0.907 1.00 0.00 90 GLY A C 10
ATOM 13854 O O . GLY A 1 90 ? -7.801 13.039 1.385 1.00 0.00 90 GLY A O 10
ATOM 13858 N N . PRO A 1 91 ? -9.967 12.522 1.042 1.00 0.00 91 PRO A N 10
ATOM 13859 C CA . PRO A 1 91 ? -10.494 13.682 1.767 1.00 0.00 91 PRO A CA 10
ATOM 13860 C C . PRO A 1 91 ? -10.257 13.583 3.271 1.00 0.00 91 PRO A C 10
ATOM 13861 O O . PRO A 1 91 ? -10.657 12.609 3.909 1.00 0.00 91 PRO A O 10
ATOM 13872 N N . SER A 1 92 ? -9.604 14.597 3.830 1.00 0.00 92 SER A N 10
ATOM 13873 C CA . SER A 1 92 ? -9.311 14.622 5.258 1.00 0.00 92 SER A CA 10
ATOM 13874 C C . SER A 1 92 ? -10.589 14.473 6.078 1.00 0.00 92 SER A C 10
ATOM 13875 O O . SER A 1 92 ? -11.367 15.417 6.213 1.00 0.00 92 SER A O 10
ATOM 13883 N N . SER A 1 93 ? -10.799 13.279 6.623 1.00 0.00 93 SER A N 10
ATOM 13884 C CA . SER A 1 93 ? -11.984 13.003 7.427 1.00 0.00 93 SER A CA 10
ATOM 13885 C C . SER A 1 93 ? -11.674 13.134 8.915 1.00 0.00 93 SER A C 10
ATOM 13886 O O . SER A 1 93 ? -10.523 13.019 9.333 1.00 0.00 93 SER A O 10
ATOM 13894 N N . GLY A 1 94 ? -12.712 13.377 9.710 1.00 0.00 94 GLY A N 10
ATOM 13895 C CA . GLY A 1 94 ? -12.531 13.521 11.143 1.00 0.00 94 GLY A CA 10
ATOM 13896 C C . GLY A 1 94 ? -13.753 13.090 11.928 1.00 0.00 94 GLY A C 10
ATOM 13897 O O . GLY A 1 94 ? -13.968 11.898 12.150 1.00 0.00 94 GLY A O 10
ATOM 13901 N N . GLY A 1 1 ? 6.294 15.947 -39.244 1.00 0.00 1 GLY A N 11
ATOM 13902 C CA . GLY A 1 1 ? 6.263 14.631 -39.855 1.00 0.00 1 GLY A CA 11
ATOM 13903 C C . GLY A 1 1 ? 5.007 13.858 -39.502 1.00 0.00 1 GLY A C 11
ATOM 13904 O O . GLY A 1 1 ? 4.081 14.404 -38.903 1.00 0.00 1 GLY A O 11
ATOM 13908 N N . SER A 1 2 ? 4.975 12.583 -39.876 1.00 0.00 2 SER A N 11
ATOM 13909 C CA . SER A 1 2 ? 3.821 11.734 -39.601 1.00 0.00 2 SER A CA 11
ATOM 13910 C C . SER A 1 2 ? 4.210 10.562 -38.705 1.00 0.00 2 SER A C 11
ATOM 13911 O O . SER A 1 2 ? 5.089 9.771 -39.047 1.00 0.00 2 SER A O 11
ATOM 13919 N N . SER A 1 3 ? 3.548 10.457 -37.557 1.00 0.00 3 SER A N 11
ATOM 13920 C CA . SER A 1 3 ? 3.826 9.384 -36.610 1.00 0.00 3 SER A CA 11
ATOM 13921 C C . SER A 1 3 ? 2.531 8.819 -36.034 1.00 0.00 3 SER A C 11
ATOM 13922 O O . SER A 1 3 ? 1.853 9.473 -35.243 1.00 0.00 3 SER A O 11
ATOM 13930 N N . GLY A 1 4 ? 2.195 7.597 -36.438 1.00 0.00 4 GLY A N 11
ATOM 13931 C CA . GLY A 1 4 ? 0.983 6.964 -35.953 1.00 0.00 4 GLY A CA 11
ATOM 13932 C C . GLY A 1 4 ? 1.208 6.186 -34.672 1.00 0.00 4 GLY A C 11
ATOM 13933 O O . GLY A 1 4 ? 0.748 5.052 -34.537 1.00 0.00 4 GLY A O 11
ATOM 13937 N N . SER A 1 5 ? 1.919 6.795 -33.728 1.00 0.00 5 SER A N 11
ATOM 13938 C CA . SER A 1 5 ? 2.210 6.150 -32.453 1.00 0.00 5 SER A CA 11
ATOM 13939 C C . SER A 1 5 ? 1.526 6.885 -31.304 1.00 0.00 5 SER A C 11
ATOM 13940 O O . SER A 1 5 ? 1.672 8.098 -31.155 1.00 0.00 5 SER A O 11
ATOM 13948 N N . SER A 1 6 ? 0.780 6.141 -30.495 1.00 0.00 6 SER A N 11
ATOM 13949 C CA . SER A 1 6 ? 0.070 6.722 -29.361 1.00 0.00 6 SER A CA 11
ATOM 13950 C C . SER A 1 6 ? 0.983 6.824 -28.143 1.00 0.00 6 SER A C 11
ATOM 13951 O O . SER A 1 6 ? 2.090 6.286 -28.135 1.00 0.00 6 SER A O 11
ATOM 13959 N N . GLY A 1 7 ? 0.511 7.520 -27.113 1.00 0.00 7 GLY A N 11
ATOM 13960 C CA . GLY A 1 7 ? 1.296 7.681 -25.904 1.00 0.00 7 GLY A CA 11
ATOM 13961 C C . GLY A 1 7 ? 0.646 8.625 -24.912 1.00 0.00 7 GLY A C 11
ATOM 13962 O O . GLY A 1 7 ? -0.355 9.269 -25.222 1.00 0.00 7 GLY A O 11
ATOM 13966 N N . ASN A 1 8 ? 1.217 8.708 -23.714 1.00 0.00 8 ASN A N 11
ATOM 13967 C CA . ASN A 1 8 ? 0.685 9.579 -22.672 1.00 0.00 8 ASN A CA 11
ATOM 13968 C C . ASN A 1 8 ? 1.498 10.866 -22.573 1.00 0.00 8 ASN A C 11
ATOM 13969 O O . ASN A 1 8 ? 2.534 11.010 -23.221 1.00 0.00 8 ASN A O 11
ATOM 13980 N N . ASP A 1 9 ? 1.020 11.799 -21.757 1.00 0.00 9 ASP A N 11
ATOM 13981 C CA . ASP A 1 9 ? 1.702 13.075 -21.570 1.00 0.00 9 ASP A CA 11
ATOM 13982 C C . ASP A 1 9 ? 2.783 12.961 -20.500 1.00 0.00 9 ASP A C 11
ATOM 13983 O O . ASP A 1 9 ? 3.603 13.863 -20.335 1.00 0.00 9 ASP A O 11
ATOM 13992 N N . ALA A 1 10 ? 2.777 11.847 -19.776 1.00 0.00 10 ALA A N 11
ATOM 13993 C CA . ALA A 1 10 ? 3.758 11.615 -18.723 1.00 0.00 10 ALA A CA 11
ATOM 13994 C C . ALA A 1 10 ? 3.796 10.144 -18.323 1.00 0.00 10 ALA A C 11
ATOM 13995 O O . ALA A 1 10 ? 2.996 9.339 -18.800 1.00 0.00 10 ALA A O 11
ATOM 14002 N N . VAL A 1 11 ? 4.733 9.798 -17.445 1.00 0.00 11 VAL A N 11
ATOM 14003 C CA . VAL A 1 11 ? 4.876 8.424 -16.980 1.00 0.00 11 VAL A CA 11
ATOM 14004 C C . VAL A 1 11 ? 3.542 7.865 -16.498 1.00 0.00 11 VAL A C 11
ATOM 14005 O O . VAL A 1 11 ? 3.375 6.653 -16.368 1.00 0.00 11 VAL A O 11
ATOM 14018 N N . ASP A 1 12 ? 2.594 8.758 -16.235 1.00 0.00 12 ASP A N 11
ATOM 14019 C CA . ASP A 1 12 ? 1.272 8.355 -15.768 1.00 0.00 12 ASP A CA 11
ATOM 14020 C C . ASP A 1 12 ? 1.350 7.752 -14.369 1.00 0.00 12 ASP A C 11
ATOM 14021 O O . ASP A 1 12 ? 0.573 6.863 -14.020 1.00 0.00 12 ASP A O 11
ATOM 14030 N N . PHE A 1 13 ? 2.295 8.240 -13.572 1.00 0.00 13 PHE A N 11
ATOM 14031 C CA . PHE A 1 13 ? 2.477 7.749 -12.211 1.00 0.00 13 PHE A CA 11
ATOM 14032 C C . PHE A 1 13 ? 2.069 8.808 -11.191 1.00 0.00 13 PHE A C 11
ATOM 14033 O O . PHE A 1 13 ? 2.365 8.687 -10.003 1.00 0.00 13 PHE A O 11
ATOM 14050 N N . SER A 1 14 ? 1.388 9.846 -11.665 1.00 0.00 14 SER A N 11
ATOM 14051 C CA . SER A 1 14 ? 0.943 10.929 -10.796 1.00 0.00 14 SER A CA 11
ATOM 14052 C C . SER A 1 14 ? -0.171 10.457 -9.867 1.00 0.00 14 SER A C 11
ATOM 14053 O O . SER A 1 14 ? -0.048 10.489 -8.642 1.00 0.00 14 SER A O 11
ATOM 14061 N N . PRO A 1 15 ? -1.287 10.009 -10.462 1.00 0.00 15 PRO A N 11
ATOM 14062 C CA . PRO A 1 15 ? -2.445 9.522 -9.707 1.00 0.00 15 PRO A CA 11
ATOM 14063 C C . PRO A 1 15 ? -2.166 8.194 -9.011 1.00 0.00 15 PRO A C 11
ATOM 14064 O O . PRO A 1 15 ? -3.046 7.621 -8.367 1.00 0.00 15 PRO A O 11
ATOM 14075 N N . THR A 1 16 ? -0.935 7.709 -9.142 1.00 0.00 16 THR A N 11
ATOM 14076 C CA . THR A 1 16 ? -0.541 6.449 -8.526 1.00 0.00 16 THR A CA 11
ATOM 14077 C C . THR A 1 16 ? 0.735 6.613 -7.708 1.00 0.00 16 THR A C 11
ATOM 14078 O O . THR A 1 16 ? 1.591 7.435 -8.033 1.00 0.00 16 THR A O 11
ATOM 14089 N N . LEU A 1 17 ? 0.855 5.825 -6.644 1.00 0.00 17 LEU A N 11
ATOM 14090 C CA . LEU A 1 17 ? 2.028 5.883 -5.779 1.00 0.00 17 LEU A CA 11
ATOM 14091 C C . LEU A 1 17 ? 2.453 4.484 -5.345 1.00 0.00 17 LEU A C 11
ATOM 14092 O O . LEU A 1 17 ? 1.627 3.619 -5.054 1.00 0.00 17 LEU A O 11
ATOM 14108 N N . PRO A 1 18 ? 3.774 4.255 -5.300 1.00 0.00 18 PRO A N 11
ATOM 14109 C CA . PRO A 1 18 ? 4.340 2.962 -4.903 1.00 0.00 18 PRO A CA 11
ATOM 14110 C C . PRO A 1 18 ? 4.141 2.674 -3.419 1.00 0.00 18 PRO A C 11
ATOM 14111 O O . PRO A 1 18 ? 4.644 3.400 -2.562 1.00 0.00 18 PRO A O 11
ATOM 14122 N N . VAL A 1 19 ? 3.404 1.608 -3.122 1.00 0.00 19 VAL A N 11
ATOM 14123 C CA . VAL A 1 19 ? 3.139 1.222 -1.741 1.00 0.00 19 VAL A CA 11
ATOM 14124 C C . VAL A 1 19 ? 3.645 -0.188 -1.457 1.00 0.00 19 VAL A C 11
ATOM 14125 O O . VAL A 1 19 ? 3.680 -1.038 -2.348 1.00 0.00 19 VAL A O 11
ATOM 14138 N N . THR A 1 20 ? 4.037 -0.431 -0.210 1.00 0.00 20 THR A N 11
ATOM 14139 C CA . THR A 1 20 ? 4.541 -1.738 0.191 1.00 0.00 20 THR A CA 11
ATOM 14140 C C . THR A 1 20 ? 4.093 -2.090 1.605 1.00 0.00 20 THR A C 11
ATOM 14141 O O . THR A 1 20 ? 4.190 -1.270 2.519 1.00 0.00 20 THR A O 11
ATOM 14152 N N . CYS A 1 21 ? 3.603 -3.312 1.779 1.00 0.00 21 CYS A N 11
ATOM 14153 C CA . CYS A 1 21 ? 3.140 -3.772 3.083 1.00 0.00 21 CYS A CA 11
ATOM 14154 C C . CYS A 1 21 ? 3.755 -5.123 3.433 1.00 0.00 21 CYS A C 11
ATOM 14155 O O . CYS A 1 21 ? 3.419 -6.144 2.833 1.00 0.00 21 CYS A O 11
ATOM 14163 N N . GLY A 1 22 ? 4.660 -5.121 4.407 1.00 0.00 22 GLY A N 11
ATOM 14164 C CA . GLY A 1 22 ? 5.309 -6.352 4.819 1.00 0.00 22 GLY A CA 11
ATOM 14165 C C . GLY A 1 22 ? 6.014 -7.047 3.672 1.00 0.00 22 GLY A C 11
ATOM 14166 O O . GLY A 1 22 ? 7.075 -6.608 3.226 1.00 0.00 22 GLY A O 11
ATOM 14170 N N . LYS A 1 23 ? 5.426 -8.138 3.192 1.00 0.00 23 LYS A N 11
ATOM 14171 C CA . LYS A 1 23 ? 6.003 -8.897 2.089 1.00 0.00 23 LYS A CA 11
ATOM 14172 C C . LYS A 1 23 ? 5.184 -8.716 0.815 1.00 0.00 23 LYS A C 11
ATOM 14173 O O . LYS A 1 23 ? 5.304 -9.498 -0.127 1.00 0.00 23 LYS A O 11
ATOM 14192 N N . ALA A 1 24 ? 4.352 -7.680 0.795 1.00 0.00 24 ALA A N 11
ATOM 14193 C CA . ALA A 1 24 ? 3.516 -7.394 -0.364 1.00 0.00 24 ALA A CA 11
ATOM 14194 C C . ALA A 1 24 ? 3.920 -6.079 -1.023 1.00 0.00 24 ALA A C 11
ATOM 14195 O O . ALA A 1 24 ? 4.323 -5.133 -0.347 1.00 0.00 24 ALA A O 11
ATOM 14202 N N . LYS A 1 25 ? 3.810 -6.027 -2.346 1.00 0.00 25 LYS A N 11
ATOM 14203 C CA . LYS A 1 25 ? 4.163 -4.828 -3.096 1.00 0.00 25 LYS A CA 11
ATOM 14204 C C . LYS A 1 25 ? 3.109 -4.518 -4.154 1.00 0.00 25 LYS A C 11
ATOM 14205 O O . LYS A 1 25 ? 2.712 -5.393 -4.923 1.00 0.00 25 LYS A O 11
ATOM 14224 N N . GLY A 1 26 ? 2.660 -3.267 -4.188 1.00 0.00 26 GLY A N 11
ATOM 14225 C CA . GLY A 1 26 ? 1.657 -2.864 -5.156 1.00 0.00 26 GLY A CA 11
ATOM 14226 C C . GLY A 1 26 ? 1.717 -1.383 -5.472 1.00 0.00 26 GLY A C 11
ATOM 14227 O O . GLY A 1 26 ? 2.782 -0.767 -5.399 1.00 0.00 26 GLY A O 11
ATOM 14231 N N . THR A 1 27 ? 0.572 -0.807 -5.824 1.00 0.00 27 THR A N 11
ATOM 14232 C CA . THR A 1 27 ? 0.499 0.610 -6.154 1.00 0.00 27 THR A CA 11
ATOM 14233 C C . THR A 1 27 ? -0.870 1.185 -5.808 1.00 0.00 27 THR A C 11
ATOM 14234 O O . THR A 1 27 ? -1.901 0.640 -6.201 1.00 0.00 27 THR A O 11
ATOM 14245 N N . LEU A 1 28 ? -0.872 2.291 -5.072 1.00 0.00 28 LEU A N 11
ATOM 14246 C CA . LEU A 1 28 ? -2.116 2.942 -4.673 1.00 0.00 28 LEU A CA 11
ATOM 14247 C C . LEU A 1 28 ? -2.557 3.959 -5.720 1.00 0.00 28 LEU A C 11
ATOM 14248 O O . LEU A 1 28 ? -1.750 4.741 -6.221 1.00 0.00 28 LEU A O 11
ATOM 14264 N N . PHE A 1 29 ? -3.846 3.943 -6.046 1.00 0.00 29 PHE A N 11
ATOM 14265 C CA . PHE A 1 29 ? -4.396 4.863 -7.034 1.00 0.00 29 PHE A CA 11
ATOM 14266 C C . PHE A 1 29 ? -5.309 5.890 -6.372 1.00 0.00 29 PHE A C 11
ATOM 14267 O O . PHE A 1 29 ? -6.451 5.589 -6.026 1.00 0.00 29 PHE A O 11
ATOM 14284 N N . GLN A 1 30 ? -4.796 7.104 -6.198 1.00 0.00 30 GLN A N 11
ATOM 14285 C CA . GLN A 1 30 ? -5.564 8.176 -5.576 1.00 0.00 30 GLN A CA 11
ATOM 14286 C C . GLN A 1 30 ? -6.928 8.325 -6.241 1.00 0.00 30 GLN A C 11
ATOM 14287 O O . GLN A 1 30 ? -7.897 8.739 -5.605 1.00 0.00 30 GLN A O 11
ATOM 14301 N N . GLU A 1 31 ? -6.996 7.985 -7.524 1.00 0.00 31 GLU A N 11
ATOM 14302 C CA . GLU A 1 31 ? -8.242 8.082 -8.275 1.00 0.00 31 GLU A CA 11
ATOM 14303 C C . GLU A 1 31 ? -9.233 7.013 -7.825 1.00 0.00 31 GLU A C 11
ATOM 14304 O O . GLU A 1 31 ? -10.429 7.275 -7.696 1.00 0.00 31 GLU A O 11
ATOM 14316 N N . LYS A 1 32 ? -8.728 5.808 -7.589 1.00 0.00 32 LYS A N 11
ATOM 14317 C CA . LYS A 1 32 ? -9.566 4.698 -7.152 1.00 0.00 32 LYS A CA 11
ATOM 14318 C C . LYS A 1 32 ? -9.674 4.662 -5.631 1.00 0.00 32 LYS A C 11
ATOM 14319 O O . LYS A 1 32 ? -10.455 3.893 -5.072 1.00 0.00 32 LYS A O 11
ATOM 14338 N N . LEU A 1 33 ? -8.885 5.500 -4.967 1.00 0.00 33 LEU A N 11
ATOM 14339 C CA . LEU A 1 33 ? -8.892 5.565 -3.510 1.00 0.00 33 LEU A CA 11
ATOM 14340 C C . LEU A 1 33 ? -9.757 6.722 -3.022 1.00 0.00 33 LEU A C 11
ATOM 14341 O O . LEU A 1 33 ? -10.502 6.589 -2.050 1.00 0.00 33 LEU A O 11
ATOM 14357 N N . LYS A 1 34 ? -9.654 7.859 -3.702 1.00 0.00 34 LYS A N 11
ATOM 14358 C CA . LYS A 1 34 ? -10.427 9.041 -3.339 1.00 0.00 34 LYS A CA 11
ATOM 14359 C C . LYS A 1 34 ? -11.882 8.676 -3.063 1.00 0.00 34 LYS A C 11
ATOM 14360 O O . LYS A 1 34 ? -12.507 9.226 -2.157 1.00 0.00 34 LYS A O 11
ATOM 14379 N N . GLN A 1 35 ? -12.413 7.744 -3.848 1.00 0.00 35 GLN A N 11
ATOM 14380 C CA . GLN A 1 35 ? -13.794 7.306 -3.686 1.00 0.00 35 GLN A CA 11
ATOM 14381 C C . GLN A 1 35 ? -14.006 6.670 -2.316 1.00 0.00 35 GLN A C 11
ATOM 14382 O O . GLN A 1 35 ? -15.030 6.889 -1.671 1.00 0.00 35 GLN A O 11
ATOM 14396 N N . GLY A 1 36 ? -13.031 5.879 -1.879 1.00 0.00 36 GLY A N 11
ATOM 14397 C CA . GLY A 1 36 ? -13.130 5.223 -0.588 1.00 0.00 36 GLY A CA 11
ATOM 14398 C C . GLY A 1 36 ? -12.005 4.235 -0.352 1.00 0.00 36 GLY A C 11
ATOM 14399 O O . GLY A 1 36 ? -11.484 3.640 -1.295 1.00 0.00 36 GLY A O 11
ATOM 14403 N N . ALA A 1 37 ? -11.629 4.060 0.910 1.00 0.00 37 ALA A N 11
ATOM 14404 C CA . ALA A 1 37 ? -10.559 3.137 1.267 1.00 0.00 37 ALA A CA 11
ATOM 14405 C C . ALA A 1 37 ? -11.075 1.704 1.351 1.00 0.00 37 ALA A C 11
ATOM 14406 O O . ALA A 1 37 ? -10.431 0.836 1.941 1.00 0.00 37 ALA A O 11
ATOM 14413 N N . SER A 1 38 ? -12.240 1.464 0.759 1.00 0.00 38 SER A N 11
ATOM 14414 C CA . SER A 1 38 ? -12.844 0.137 0.771 1.00 0.00 38 SER A CA 11
ATOM 14415 C C . SER A 1 38 ? -12.817 -0.486 -0.621 1.00 0.00 38 SER A C 11
ATOM 14416 O O . SER A 1 38 ? -12.896 -1.705 -0.771 1.00 0.00 38 SER A O 11
ATOM 14424 N N . LYS A 1 39 ? -12.703 0.361 -1.639 1.00 0.00 39 LYS A N 11
ATOM 14425 C CA . LYS A 1 39 ? -12.664 -0.103 -3.021 1.00 0.00 39 LYS A CA 11
ATOM 14426 C C . LYS A 1 39 ? -11.254 -0.538 -3.408 1.00 0.00 39 LYS A C 11
ATOM 14427 O O . LYS A 1 39 ? -10.267 0.017 -2.924 1.00 0.00 39 LYS A O 11
ATOM 14446 N N . LYS A 1 40 ? -11.166 -1.532 -4.285 1.00 0.00 40 LYS A N 11
ATOM 14447 C CA . LYS A 1 40 ? -9.878 -2.040 -4.740 1.00 0.00 40 LYS A CA 11
ATOM 14448 C C . LYS A 1 40 ? -9.093 -0.955 -5.471 1.00 0.00 40 LYS A C 11
ATOM 14449 O O . LYS A 1 40 ? -9.391 -0.627 -6.620 1.00 0.00 40 LYS A O 11
ATOM 14468 N N . CYS A 1 41 ? -8.089 -0.404 -4.799 1.00 0.00 41 CYS A N 11
ATOM 14469 C CA . CYS A 1 41 ? -7.260 0.644 -5.385 1.00 0.00 41 CYS A CA 11
ATOM 14470 C C . CYS A 1 41 ? -5.808 0.191 -5.495 1.00 0.00 41 CYS A C 11
ATOM 14471 O O . CYS A 1 41 ? -5.063 0.666 -6.353 1.00 0.00 41 CYS A O 11
ATOM 14479 N N . ILE A 1 42 ? -5.413 -0.728 -4.621 1.00 0.00 42 ILE A N 11
ATOM 14480 C CA . ILE A 1 42 ? -4.049 -1.244 -4.620 1.00 0.00 42 ILE A CA 11
ATOM 14481 C C . ILE A 1 42 ? -3.899 -2.402 -5.600 1.00 0.00 42 ILE A C 11
ATOM 14482 O O . ILE A 1 42 ? -4.383 -3.506 -5.349 1.00 0.00 42 ILE A O 11
ATOM 14498 N N . GLN A 1 43 ? -3.225 -2.143 -6.715 1.00 0.00 43 GLN A N 11
ATOM 14499 C CA . GLN A 1 43 ? -3.010 -3.165 -7.733 1.00 0.00 43 GLN A CA 11
ATOM 14500 C C . GLN A 1 43 ? -1.650 -3.831 -7.557 1.00 0.00 43 GLN A C 11
ATOM 14501 O O . GLN A 1 43 ? -0.614 -3.170 -7.601 1.00 0.00 43 GLN A O 11
ATOM 14515 N N . ASN A 1 44 ? -1.661 -5.145 -7.357 1.00 0.00 44 ASN A N 11
ATOM 14516 C CA . ASN A 1 44 ? -0.428 -5.901 -7.173 1.00 0.00 44 ASN A CA 11
ATOM 14517 C C . ASN A 1 44 ? 0.242 -6.184 -8.514 1.00 0.00 44 ASN A C 11
ATOM 14518 O O . ASN A 1 44 ? -0.281 -5.824 -9.568 1.00 0.00 44 ASN A O 11
ATOM 14529 N N . GLU A 1 45 ? 1.402 -6.832 -8.465 1.00 0.00 45 GLU A N 11
ATOM 14530 C CA . GLU A 1 45 ? 2.142 -7.164 -9.677 1.00 0.00 45 GLU A CA 11
ATOM 14531 C C . GLU A 1 45 ? 1.277 -7.973 -10.639 1.00 0.00 45 GLU A C 11
ATOM 14532 O O . GLU A 1 45 ? 1.423 -7.871 -11.857 1.00 0.00 45 GLU A O 11
ATOM 14544 N N . ALA A 1 46 ? 0.377 -8.777 -10.083 1.00 0.00 46 ALA A N 11
ATOM 14545 C CA . ALA A 1 46 ? -0.512 -9.603 -10.890 1.00 0.00 46 ALA A CA 11
ATOM 14546 C C . ALA A 1 46 ? -1.625 -8.766 -11.512 1.00 0.00 46 ALA A C 11
ATOM 14547 O O . ALA A 1 46 ? -2.472 -9.283 -12.239 1.00 0.00 46 ALA A O 11
ATOM 14554 N N . GLY A 1 47 ? -1.616 -7.468 -11.221 1.00 0.00 47 GLY A N 11
ATOM 14555 C CA . GLY A 1 47 ? -2.631 -6.581 -11.759 1.00 0.00 47 GLY A CA 11
ATOM 14556 C C . GLY A 1 47 ? -3.934 -6.655 -10.989 1.00 0.00 47 GLY A C 11
ATOM 14557 O O . GLY A 1 47 ? -4.774 -5.761 -11.089 1.00 0.00 47 GLY A O 11
ATOM 14561 N N . ASP A 1 48 ? -4.105 -7.725 -10.220 1.00 0.00 48 ASP A N 11
ATOM 14562 C CA . ASP A 1 48 ? -5.316 -7.914 -9.430 1.00 0.00 48 ASP A CA 11
ATOM 14563 C C . ASP A 1 48 ? -5.433 -6.842 -8.351 1.00 0.00 48 ASP A C 11
ATOM 14564 O O . ASP A 1 48 ? -4.643 -6.807 -7.408 1.00 0.00 48 ASP A O 11
ATOM 14573 N N . TRP A 1 49 ? -6.423 -5.968 -8.497 1.00 0.00 49 TRP A N 11
ATOM 14574 C CA . TRP A 1 49 ? -6.643 -4.894 -7.535 1.00 0.00 49 TRP A CA 11
ATOM 14575 C C . TRP A 1 49 ? -7.020 -5.456 -6.169 1.00 0.00 49 TRP A C 11
ATOM 14576 O O . TRP A 1 49 ? -7.654 -6.506 -6.073 1.00 0.00 49 TRP A O 11
ATOM 14597 N N . LEU A 1 50 ? -6.627 -4.749 -5.115 1.00 0.00 50 LEU A N 11
ATOM 14598 C CA . LEU A 1 50 ? -6.925 -5.178 -3.753 1.00 0.00 50 LEU A CA 11
ATOM 14599 C C . LEU A 1 50 ? -7.325 -3.990 -2.884 1.00 0.00 50 LEU A C 11
ATOM 14600 O O . LEU A 1 50 ? -6.806 -2.885 -3.045 1.00 0.00 50 LEU A O 11
ATOM 14616 N N . THR A 1 51 ? -8.253 -4.225 -1.961 1.00 0.00 51 THR A N 11
ATOM 14617 C CA . THR A 1 51 ? -8.724 -3.176 -1.066 1.00 0.00 51 THR A CA 11
ATOM 14618 C C . THR A 1 51 ? -7.686 -2.856 0.003 1.00 0.00 51 THR A C 11
ATOM 14619 O O . THR A 1 51 ? -6.900 -3.718 0.396 1.00 0.00 51 THR A O 11
ATOM 14630 N N . VAL A 1 52 ? -7.688 -1.612 0.470 1.00 0.00 52 VAL A N 11
ATOM 14631 C CA . VAL A 1 52 ? -6.747 -1.179 1.496 1.00 0.00 52 VAL A CA 11
ATOM 14632 C C . VAL A 1 52 ? -6.503 -2.282 2.520 1.00 0.00 52 VAL A C 11
ATOM 14633 O O . VAL A 1 52 ? -5.439 -2.350 3.135 1.00 0.00 52 VAL A O 11
ATOM 14646 N N . LYS A 1 53 ? -7.497 -3.146 2.697 1.00 0.00 53 LYS A N 11
ATOM 14647 C CA . LYS A 1 53 ? -7.393 -4.249 3.645 1.00 0.00 53 LYS A CA 11
ATOM 14648 C C . LYS A 1 53 ? -6.654 -5.430 3.026 1.00 0.00 53 LYS A C 11
ATOM 14649 O O . LYS A 1 53 ? -5.606 -5.847 3.520 1.00 0.00 53 LYS A O 11
ATOM 14668 N N . GLU A 1 54 ? -7.206 -5.965 1.941 1.00 0.00 54 GLU A N 11
ATOM 14669 C CA . GLU A 1 54 ? -6.597 -7.099 1.255 1.00 0.00 54 GLU A CA 11
ATOM 14670 C C . GLU A 1 54 ? -5.082 -6.938 1.177 1.00 0.00 54 GLU A C 11
ATOM 14671 O O . GLU A 1 54 ? -4.331 -7.780 1.672 1.00 0.00 54 GLU A O 11
ATOM 14683 N N . PHE A 1 55 ? -4.639 -5.852 0.553 1.00 0.00 55 PHE A N 11
ATOM 14684 C CA . PHE A 1 55 ? -3.213 -5.581 0.409 1.00 0.00 55 PHE A CA 11
ATOM 14685 C C . PHE A 1 55 ? -2.455 -5.967 1.676 1.00 0.00 55 PHE A C 11
ATOM 14686 O O . PHE A 1 55 ? -1.431 -6.646 1.617 1.00 0.00 55 PHE A O 11
ATOM 14703 N N . LEU A 1 56 ? -2.967 -5.528 2.821 1.00 0.00 56 LEU A N 11
ATOM 14704 C CA . LEU A 1 56 ? -2.339 -5.826 4.103 1.00 0.00 56 LEU A CA 11
ATOM 14705 C C . LEU A 1 56 ? -2.314 -7.329 4.360 1.00 0.00 56 LEU A C 11
ATOM 14706 O O . LEU A 1 56 ? -1.259 -7.908 4.618 1.00 0.00 56 LEU A O 11
ATOM 14722 N N . ASN A 1 57 ? -3.484 -7.956 4.287 1.00 0.00 57 ASN A N 11
ATOM 14723 C CA . ASN A 1 57 ? -3.597 -9.392 4.513 1.00 0.00 57 ASN A CA 11
ATOM 14724 C C . ASN A 1 57 ? -2.527 -10.151 3.734 1.00 0.00 57 ASN A C 11
ATOM 14725 O O . ASN A 1 57 ? -1.926 -11.095 4.245 1.00 0.00 57 ASN A O 11
ATOM 14736 N N . GLU A 1 58 ? -2.295 -9.730 2.494 1.00 0.00 58 GLU A N 11
ATOM 14737 C CA . GLU A 1 58 ? -1.298 -10.371 1.645 1.00 0.00 58 GLU A CA 11
ATOM 14738 C C . GLU A 1 58 ? 0.077 -10.346 2.306 1.00 0.00 58 GLU A C 11
ATOM 14739 O O . GLU A 1 58 ? 0.886 -11.252 2.115 1.00 0.00 58 GLU A O 11
ATOM 14751 N N . GLY A 1 59 ? 0.333 -9.299 3.085 1.00 0.00 59 GLY A N 11
ATOM 14752 C CA . GLY A 1 59 ? 1.611 -9.174 3.762 1.00 0.00 59 GLY A CA 11
ATOM 14753 C C . GLY A 1 59 ? 1.665 -9.972 5.050 1.00 0.00 59 GLY A C 11
ATOM 14754 O O . GLY A 1 59 ? 2.722 -10.469 5.436 1.00 0.00 59 GLY A O 11
ATOM 14758 N N . GLY A 1 60 ? 0.521 -10.094 5.718 1.00 0.00 60 GLY A N 11
ATOM 14759 C CA . GLY A 1 60 ? 0.465 -10.837 6.963 1.00 0.00 60 GLY A CA 11
ATOM 14760 C C . GLY A 1 60 ? -0.289 -10.094 8.048 1.00 0.00 60 GLY A C 11
ATOM 14761 O O . GLY A 1 60 ? -0.309 -10.521 9.202 1.00 0.00 60 GLY A O 11
ATOM 14765 N N . ARG A 1 61 ? -0.911 -8.979 7.677 1.00 0.00 61 ARG A N 11
ATOM 14766 C CA . ARG A 1 61 ? -1.668 -8.174 8.627 1.00 0.00 61 ARG A CA 11
ATOM 14767 C C . ARG A 1 61 ? -3.037 -7.809 8.062 1.00 0.00 61 ARG A C 11
ATOM 14768 O O . ARG A 1 61 ? -3.157 -6.909 7.232 1.00 0.00 61 ARG A O 11
ATOM 14789 N N . ALA A 1 62 ? -4.067 -8.516 8.517 1.00 0.00 62 ALA A N 11
ATOM 14790 C CA . ALA A 1 62 ? -5.427 -8.266 8.057 1.00 0.00 62 ALA A CA 11
ATOM 14791 C C . ALA A 1 62 ? -6.255 -7.581 9.140 1.00 0.00 62 ALA A C 11
ATOM 14792 O O . ALA A 1 62 ? -7.112 -6.747 8.847 1.00 0.00 62 ALA A O 11
ATOM 14799 N N . THR A 1 63 ? -5.994 -7.940 10.393 1.00 0.00 63 THR A N 11
ATOM 14800 C CA . THR A 1 63 ? -6.716 -7.362 11.520 1.00 0.00 63 THR A CA 11
ATOM 14801 C C . THR A 1 63 ? -6.324 -5.904 11.735 1.00 0.00 63 THR A C 11
ATOM 14802 O O . THR A 1 63 ? -7.156 -5.075 12.102 1.00 0.00 63 THR A O 11
ATOM 14813 N N . SER A 1 64 ? -5.052 -5.598 11.502 1.00 0.00 64 SER A N 11
ATOM 14814 C CA . SER A 1 64 ? -4.548 -4.240 11.673 1.00 0.00 64 SER A CA 11
ATOM 14815 C C . SER A 1 64 ? -5.408 -3.241 10.904 1.00 0.00 64 SER A C 11
ATOM 14816 O O . SER A 1 64 ? -5.453 -3.261 9.674 1.00 0.00 64 SER A O 11
ATOM 14824 N N . LYS A 1 65 ? -6.089 -2.368 11.638 1.00 0.00 65 LYS A N 11
ATOM 14825 C CA . LYS A 1 65 ? -6.946 -1.359 11.028 1.00 0.00 65 LYS A CA 11
ATOM 14826 C C . LYS A 1 65 ? -6.115 -0.293 10.321 1.00 0.00 65 LYS A C 11
ATOM 14827 O O . LYS A 1 65 ? -6.242 -0.094 9.112 1.00 0.00 65 LYS A O 11
ATOM 14846 N N . ASP A 1 66 ? -5.264 0.387 11.081 1.00 0.00 66 ASP A N 11
ATOM 14847 C CA . ASP A 1 66 ? -4.410 1.431 10.526 1.00 0.00 66 ASP A CA 11
ATOM 14848 C C . ASP A 1 66 ? -3.621 0.908 9.330 1.00 0.00 66 ASP A C 11
ATOM 14849 O O . ASP A 1 66 ? -2.684 0.126 9.486 1.00 0.00 66 ASP A O 11
ATOM 14858 N N . TRP A 1 67 ? -4.007 1.345 8.136 1.00 0.00 67 TRP A N 11
ATOM 14859 C CA . TRP A 1 67 ? -3.336 0.920 6.913 1.00 0.00 67 TRP A CA 11
ATOM 14860 C C . TRP A 1 67 ? -2.229 1.897 6.532 1.00 0.00 67 TRP A C 11
ATOM 14861 O O . TRP A 1 67 ? -1.230 1.513 5.923 1.00 0.00 67 TRP A O 11
ATOM 14882 N N . LYS A 1 68 ? -2.411 3.162 6.894 1.00 0.00 68 LYS A N 11
ATOM 14883 C CA . LYS A 1 68 ? -1.427 4.195 6.592 1.00 0.00 68 LYS A CA 11
ATOM 14884 C C . LYS A 1 68 ? -0.133 3.955 7.362 1.00 0.00 68 LYS A C 11
ATOM 14885 O O . LYS A 1 68 ? 0.944 4.359 6.926 1.00 0.00 68 LYS A O 11
ATOM 14904 N N . GLY A 1 69 ? -0.246 3.294 8.510 1.00 0.00 69 GLY A N 11
ATOM 14905 C CA . GLY A 1 69 ? 0.923 3.011 9.322 1.00 0.00 69 GLY A CA 11
ATOM 14906 C C . GLY A 1 69 ? 1.663 1.771 8.861 1.00 0.00 69 GLY A C 11
ATOM 14907 O O . GLY A 1 69 ? 2.890 1.770 8.767 1.00 0.00 69 GLY A O 11
ATOM 14911 N N . VAL A 1 70 ? 0.915 0.710 8.573 1.00 0.00 70 VAL A N 11
ATOM 14912 C CA . VAL A 1 70 ? 1.507 -0.543 8.119 1.00 0.00 70 VAL A CA 11
ATOM 14913 C C . VAL A 1 70 ? 2.119 -0.390 6.731 1.00 0.00 70 VAL A C 11
ATOM 14914 O O . VAL A 1 70 ? 3.196 -0.918 6.455 1.00 0.00 70 VAL A O 11
ATOM 14927 N N . ILE A 1 71 ? 1.424 0.334 5.861 1.00 0.00 71 ILE A N 11
ATOM 14928 C CA . ILE A 1 71 ? 1.899 0.557 4.501 1.00 0.00 71 ILE A CA 11
ATOM 14929 C C . ILE A 1 71 ? 2.967 1.646 4.464 1.00 0.00 71 ILE A C 11
ATOM 14930 O O . ILE A 1 71 ? 2.817 2.698 5.085 1.00 0.00 71 ILE A O 11
ATOM 14946 N N . ARG A 1 72 ? 4.044 1.386 3.730 1.00 0.00 72 ARG A N 11
ATOM 14947 C CA . ARG A 1 72 ? 5.137 2.343 3.611 1.00 0.00 72 ARG A CA 11
ATOM 14948 C C . ARG A 1 72 ? 5.382 2.709 2.150 1.00 0.00 72 ARG A C 11
ATOM 14949 O O . ARG A 1 72 ? 5.403 1.840 1.277 1.00 0.00 72 ARG A O 11
ATOM 14970 N N . CYS A 1 73 ? 5.566 3.999 1.891 1.00 0.00 73 CYS A N 11
ATOM 14971 C CA . CYS A 1 73 ? 5.809 4.480 0.536 1.00 0.00 73 CYS A CA 11
ATOM 14972 C C . CYS A 1 73 ? 7.150 5.200 0.447 1.00 0.00 73 CYS A C 11
ATOM 14973 O O . CYS A 1 73 ? 7.308 6.306 0.963 1.00 0.00 73 CYS A O 11
ATOM 14981 N N . ASN A 1 74 ? 8.115 4.565 -0.211 1.00 0.00 74 ASN A N 11
ATOM 14982 C CA . ASN A 1 74 ? 9.444 5.144 -0.366 1.00 0.00 74 ASN A CA 11
ATOM 14983 C C . ASN A 1 74 ? 10.165 5.219 0.976 1.00 0.00 74 ASN A C 11
ATOM 14984 O O . ASN A 1 74 ? 10.951 6.133 1.220 1.00 0.00 74 ASN A O 11
ATOM 14995 N N . GLY A 1 75 ? 9.891 4.249 1.844 1.00 0.00 75 GLY A N 11
ATOM 14996 C CA . GLY A 1 75 ? 10.522 4.223 3.150 1.00 0.00 75 GLY A CA 11
ATOM 14997 C C . GLY A 1 75 ? 9.781 5.067 4.168 1.00 0.00 75 GLY A C 11
ATOM 14998 O O . GLY A 1 75 ? 10.078 5.013 5.361 1.00 0.00 75 GLY A O 11
ATOM 15002 N N . GLU A 1 76 ? 8.816 5.850 3.696 1.00 0.00 76 GLU A N 11
ATOM 15003 C CA . GLU A 1 76 ? 8.034 6.711 4.575 1.00 0.00 76 GLU A CA 11
ATOM 15004 C C . GLU A 1 76 ? 6.567 6.289 4.586 1.00 0.00 76 GLU A C 11
ATOM 15005 O O . GLU A 1 76 ? 5.941 6.151 3.535 1.00 0.00 76 GLU A O 11
ATOM 15017 N N . THR A 1 77 ? 6.025 6.084 5.783 1.00 0.00 77 THR A N 11
ATOM 15018 C CA . THR A 1 77 ? 4.634 5.676 5.932 1.00 0.00 77 THR A CA 11
ATOM 15019 C C . THR A 1 77 ? 3.690 6.715 5.338 1.00 0.00 77 THR A C 11
ATOM 15020 O O . THR A 1 77 ? 3.922 7.918 5.454 1.00 0.00 77 THR A O 11
ATOM 15031 N N . LEU A 1 78 ? 2.623 6.242 4.702 1.00 0.00 78 LEU A N 11
ATOM 15032 C CA . LEU A 1 78 ? 1.642 7.131 4.090 1.00 0.00 78 LEU A CA 11
ATOM 15033 C C . LEU A 1 78 ? 1.378 8.344 4.977 1.00 0.00 78 LEU A C 11
ATOM 15034 O O . LEU A 1 78 ? 1.340 9.478 4.500 1.00 0.00 78 LEU A O 11
ATOM 15050 N N . ARG A 1 79 ? 1.197 8.096 6.270 1.00 0.00 79 ARG A N 11
ATOM 15051 C CA . ARG A 1 79 ? 0.935 9.167 7.224 1.00 0.00 79 ARG A CA 11
ATOM 15052 C C . ARG A 1 79 ? 2.038 10.220 7.175 1.00 0.00 79 ARG A C 11
ATOM 15053 O O . ARG A 1 79 ? 1.767 11.420 7.225 1.00 0.00 79 ARG A O 11
ATOM 15074 N N . HIS A 1 80 ? 3.282 9.762 7.077 1.00 0.00 80 HIS A N 11
ATOM 15075 C CA . HIS A 1 80 ? 4.427 10.665 7.021 1.00 0.00 80 HIS A CA 11
ATOM 15076 C C . HIS A 1 80 ? 4.341 11.576 5.800 1.00 0.00 80 HIS A C 11
ATOM 15077 O O . HIS A 1 80 ? 4.502 12.791 5.907 1.00 0.00 80 HIS A O 11
ATOM 15092 N N . LEU A 1 81 ? 4.086 10.980 4.640 1.00 0.00 81 LEU A N 11
ATOM 15093 C CA . LEU A 1 81 ? 3.979 11.738 3.398 1.00 0.00 81 LEU A CA 11
ATOM 15094 C C . LEU A 1 81 ? 2.783 12.683 3.438 1.00 0.00 81 LEU A C 11
ATOM 15095 O O . LEU A 1 81 ? 2.867 13.826 2.991 1.00 0.00 81 LEU A O 11
ATOM 15111 N N . GLU A 1 82 ? 1.669 12.196 3.978 1.00 0.00 82 GLU A N 11
ATOM 15112 C CA . GLU A 1 82 ? 0.455 12.997 4.075 1.00 0.00 82 GLU A CA 11
ATOM 15113 C C . GLU A 1 82 ? 0.711 14.281 4.860 1.00 0.00 82 GLU A C 11
ATOM 15114 O O . GLU A 1 82 ? 0.252 15.356 4.477 1.00 0.00 82 GLU A O 11
ATOM 15126 N N . GLN A 1 83 ? 1.447 14.157 5.960 1.00 0.00 83 GLN A N 11
ATOM 15127 C CA . GLN A 1 83 ? 1.764 15.307 6.799 1.00 0.00 83 GLN A CA 11
ATOM 15128 C C . GLN A 1 83 ? 2.474 16.390 5.994 1.00 0.00 83 GLN A C 11
ATOM 15129 O O . GLN A 1 83 ? 2.254 17.582 6.208 1.00 0.00 83 GLN A O 11
ATOM 15143 N N . LYS A 1 84 ? 3.328 15.967 5.068 1.00 0.00 84 LYS A N 11
ATOM 15144 C CA . LYS A 1 84 ? 4.072 16.900 4.230 1.00 0.00 84 LYS A CA 11
ATOM 15145 C C . LYS A 1 84 ? 3.212 17.393 3.070 1.00 0.00 84 LYS A C 11
ATOM 15146 O O . LYS A 1 84 ? 3.701 18.070 2.167 1.00 0.00 84 LYS A O 11
ATOM 15165 N N . GLY A 1 85 ? 1.928 17.048 3.102 1.00 0.00 85 GLY A N 11
ATOM 15166 C CA . GLY A 1 85 ? 1.021 17.465 2.049 1.00 0.00 85 GLY A CA 11
ATOM 15167 C C . GLY A 1 85 ? 1.366 16.846 0.709 1.00 0.00 85 GLY A C 11
ATOM 15168 O O . GLY A 1 85 ? 1.143 17.453 -0.339 1.00 0.00 85 GLY A O 11
ATOM 15172 N N . LEU A 1 86 ? 1.911 15.635 0.741 1.00 0.00 86 LEU A N 11
ATOM 15173 C CA . LEU A 1 86 ? 2.289 14.934 -0.481 1.00 0.00 86 LEU A CA 11
ATOM 15174 C C . LEU A 1 86 ? 1.230 13.907 -0.868 1.00 0.00 86 LEU A C 11
ATOM 15175 O O . LEU A 1 86 ? 0.952 13.701 -2.049 1.00 0.00 86 LEU A O 11
ATOM 15191 N N . LEU A 1 87 ? 0.643 13.264 0.136 1.00 0.00 87 LEU A N 11
ATOM 15192 C CA . LEU A 1 87 ? -0.386 12.257 -0.098 1.00 0.00 87 LEU A CA 11
ATOM 15193 C C . LEU A 1 87 ? -1.772 12.812 0.215 1.00 0.00 87 LEU A C 11
ATOM 15194 O O . LEU A 1 87 ? -2.072 13.152 1.359 1.00 0.00 87 LEU A O 11
ATOM 15210 N N . PHE A 1 88 ? -2.612 12.901 -0.810 1.00 0.00 88 PHE A N 11
ATOM 15211 C CA . PHE A 1 88 ? -3.967 13.416 -0.646 1.00 0.00 88 PHE A CA 11
ATOM 15212 C C . PHE A 1 88 ? -4.706 12.660 0.454 1.00 0.00 88 PHE A C 11
ATOM 15213 O O . PHE A 1 88 ? -5.502 13.240 1.193 1.00 0.00 88 PHE A O 11
ATOM 15230 N N . SER A 1 89 ? -4.437 11.363 0.556 1.00 0.00 89 SER A N 11
ATOM 15231 C CA . SER A 1 89 ? -5.079 10.525 1.563 1.00 0.00 89 SER A CA 11
ATOM 15232 C C . SER A 1 89 ? -6.596 10.680 1.511 1.00 0.00 89 SER A C 11
ATOM 15233 O O . SER A 1 89 ? -7.253 10.816 2.542 1.00 0.00 89 SER A O 11
ATOM 15241 N N . GLY A 1 90 ? -7.145 10.659 0.300 1.00 0.00 90 GLY A N 11
ATOM 15242 C CA . GLY A 1 90 ? -8.580 10.798 0.135 1.00 0.00 90 GLY A CA 11
ATOM 15243 C C . GLY A 1 90 ? -9.074 12.186 0.494 1.00 0.00 90 GLY A C 11
ATOM 15244 O O . GLY A 1 90 ? -8.311 13.152 0.520 1.00 0.00 90 GLY A O 11
ATOM 15248 N N . PRO A 1 91 ? -10.380 12.299 0.779 1.00 0.00 91 PRO A N 11
ATOM 15249 C CA . PRO A 1 91 ? -11.003 13.575 1.142 1.00 0.00 91 PRO A CA 11
ATOM 15250 C C . PRO A 1 91 ? -10.561 14.065 2.517 1.00 0.00 91 PRO A C 11
ATOM 15251 O O . PRO A 1 91 ? -10.143 13.275 3.363 1.00 0.00 91 PRO A O 11
ATOM 15262 N N . SER A 1 92 ? -10.657 15.373 2.733 1.00 0.00 92 SER A N 11
ATOM 15263 C CA . SER A 1 92 ? -10.264 15.969 4.004 1.00 0.00 92 SER A CA 11
ATOM 15264 C C . SER A 1 92 ? -11.467 16.110 4.933 1.00 0.00 92 SER A C 11
ATOM 15265 O O . SER A 1 92 ? -12.475 16.718 4.573 1.00 0.00 92 SER A O 11
ATOM 15273 N N . SER A 1 93 ? -11.352 15.544 6.130 1.00 0.00 93 SER A N 11
ATOM 15274 C CA . SER A 1 93 ? -12.430 15.603 7.110 1.00 0.00 93 SER A CA 11
ATOM 15275 C C . SER A 1 93 ? -12.440 16.950 7.826 1.00 0.00 93 SER A C 11
ATOM 15276 O O . SER A 1 93 ? -11.403 17.595 7.974 1.00 0.00 93 SER A O 11
ATOM 15284 N N . GLY A 1 94 ? -13.622 17.369 8.270 1.00 0.00 94 GLY A N 11
ATOM 15285 C CA . GLY A 1 94 ? -13.746 18.637 8.965 1.00 0.00 94 GLY A CA 11
ATOM 15286 C C . GLY A 1 94 ? -13.475 19.823 8.061 1.00 0.00 94 GLY A C 11
ATOM 15287 O O . GLY A 1 94 ? -13.026 19.658 6.927 1.00 0.00 94 GLY A O 11
ATOM 15291 N N . GLY A 1 1 ? 10.144 -4.791 -14.573 1.00 0.00 1 GLY A N 12
ATOM 15292 C CA . GLY A 1 1 ? 9.345 -3.829 -13.836 1.00 0.00 1 GLY A CA 12
ATOM 15293 C C . GLY A 1 1 ? 9.951 -2.440 -13.850 1.00 0.00 1 GLY A C 12
ATOM 15294 O O . GLY A 1 1 ? 9.706 -1.658 -14.769 1.00 0.00 1 GLY A O 12
ATOM 15298 N N . SER A 1 2 ? 10.743 -2.131 -12.828 1.00 0.00 2 SER A N 12
ATOM 15299 C CA . SER A 1 2 ? 11.382 -0.824 -12.724 1.00 0.00 2 SER A CA 12
ATOM 15300 C C . SER A 1 2 ? 12.788 -0.858 -13.314 1.00 0.00 2 SER A C 12
ATOM 15301 O O . SER A 1 2 ? 13.312 -1.924 -13.637 1.00 0.00 2 SER A O 12
ATOM 15309 N N . SER A 1 3 ? 13.394 0.317 -13.452 1.00 0.00 3 SER A N 12
ATOM 15310 C CA . SER A 1 3 ? 14.738 0.424 -14.006 1.00 0.00 3 SER A CA 12
ATOM 15311 C C . SER A 1 3 ? 15.786 0.403 -12.898 1.00 0.00 3 SER A C 12
ATOM 15312 O O . SER A 1 3 ? 16.698 -0.423 -12.906 1.00 0.00 3 SER A O 12
ATOM 15320 N N . GLY A 1 4 ? 15.649 1.319 -11.944 1.00 0.00 4 GLY A N 12
ATOM 15321 C CA . GLY A 1 4 ? 16.590 1.390 -10.842 1.00 0.00 4 GLY A CA 12
ATOM 15322 C C . GLY A 1 4 ? 16.934 2.817 -10.464 1.00 0.00 4 GLY A C 12
ATOM 15323 O O . GLY A 1 4 ? 16.576 3.283 -9.382 1.00 0.00 4 GLY A O 12
ATOM 15327 N N . SER A 1 5 ? 17.632 3.512 -11.356 1.00 0.00 5 SER A N 12
ATOM 15328 C CA . SER A 1 5 ? 18.029 4.893 -11.108 1.00 0.00 5 SER A CA 12
ATOM 15329 C C . SER A 1 5 ? 16.846 5.840 -11.291 1.00 0.00 5 SER A C 12
ATOM 15330 O O . SER A 1 5 ? 16.450 6.543 -10.361 1.00 0.00 5 SER A O 12
ATOM 15338 N N . SER A 1 6 ? 16.287 5.852 -12.496 1.00 0.00 6 SER A N 12
ATOM 15339 C CA . SER A 1 6 ? 15.152 6.715 -12.804 1.00 0.00 6 SER A CA 12
ATOM 15340 C C . SER A 1 6 ? 13.835 5.969 -12.611 1.00 0.00 6 SER A C 12
ATOM 15341 O O . SER A 1 6 ? 13.822 4.784 -12.283 1.00 0.00 6 SER A O 12
ATOM 15349 N N . GLY A 1 7 ? 12.727 6.675 -12.817 1.00 0.00 7 GLY A N 12
ATOM 15350 C CA . GLY A 1 7 ? 11.420 6.065 -12.661 1.00 0.00 7 GLY A CA 12
ATOM 15351 C C . GLY A 1 7 ? 10.648 6.007 -13.964 1.00 0.00 7 GLY A C 12
ATOM 15352 O O . GLY A 1 7 ? 11.239 5.980 -15.043 1.00 0.00 7 GLY A O 12
ATOM 15356 N N . ASN A 1 8 ? 9.322 5.986 -13.865 1.00 0.00 8 ASN A N 12
ATOM 15357 C CA . ASN A 1 8 ? 8.468 5.929 -15.045 1.00 0.00 8 ASN A CA 12
ATOM 15358 C C . ASN A 1 8 ? 8.247 7.323 -15.625 1.00 0.00 8 ASN A C 12
ATOM 15359 O O . ASN A 1 8 ? 8.279 8.319 -14.903 1.00 0.00 8 ASN A O 12
ATOM 15370 N N . ASP A 1 9 ? 8.023 7.384 -16.933 1.00 0.00 9 ASP A N 12
ATOM 15371 C CA . ASP A 1 9 ? 7.796 8.655 -17.611 1.00 0.00 9 ASP A CA 12
ATOM 15372 C C . ASP A 1 9 ? 6.308 8.875 -17.868 1.00 0.00 9 ASP A C 12
ATOM 15373 O O . ASP A 1 9 ? 5.885 9.975 -18.221 1.00 0.00 9 ASP A O 12
ATOM 15382 N N . ALA A 1 10 ? 5.520 7.820 -17.689 1.00 0.00 10 ALA A N 12
ATOM 15383 C CA . ALA A 1 10 ? 4.080 7.898 -17.901 1.00 0.00 10 ALA A CA 12
ATOM 15384 C C . ALA A 1 10 ? 3.431 8.862 -16.913 1.00 0.00 10 ALA A C 12
ATOM 15385 O O . ALA A 1 10 ? 3.913 9.038 -15.795 1.00 0.00 10 ALA A O 12
ATOM 15392 N N . VAL A 1 11 ? 2.335 9.485 -17.335 1.00 0.00 11 VAL A N 12
ATOM 15393 C CA . VAL A 1 11 ? 1.620 10.432 -16.488 1.00 0.00 11 VAL A CA 12
ATOM 15394 C C . VAL A 1 11 ? 0.861 9.712 -15.378 1.00 0.00 11 VAL A C 12
ATOM 15395 O O . VAL A 1 11 ? 0.629 10.272 -14.307 1.00 0.00 11 VAL A O 12
ATOM 15408 N N . ASP A 1 12 ? 0.478 8.468 -15.642 1.00 0.00 12 ASP A N 12
ATOM 15409 C CA . ASP A 1 12 ? -0.254 7.669 -14.666 1.00 0.00 12 ASP A CA 12
ATOM 15410 C C . ASP A 1 12 ? 0.544 7.528 -13.373 1.00 0.00 12 ASP A C 12
ATOM 15411 O O . ASP A 1 12 ? 0.016 7.089 -12.351 1.00 0.00 12 ASP A O 12
ATOM 15420 N N . PHE A 1 13 ? 1.818 7.902 -13.425 1.00 0.00 13 PHE A N 12
ATOM 15421 C CA . PHE A 1 13 ? 2.689 7.815 -12.259 1.00 0.00 13 PHE A CA 12
ATOM 15422 C C . PHE A 1 13 ? 2.289 8.842 -11.204 1.00 0.00 13 PHE A C 12
ATOM 15423 O O . PHE A 1 13 ? 2.515 8.642 -10.010 1.00 0.00 13 PHE A O 12
ATOM 15440 N N . SER A 1 14 ? 1.693 9.942 -11.653 1.00 0.00 14 SER A N 12
ATOM 15441 C CA . SER A 1 14 ? 1.264 11.002 -10.748 1.00 0.00 14 SER A CA 12
ATOM 15442 C C . SER A 1 14 ? 0.139 10.519 -9.839 1.00 0.00 14 SER A C 12
ATOM 15443 O O . SER A 1 14 ? 0.256 10.513 -8.613 1.00 0.00 14 SER A O 12
ATOM 15451 N N . PRO A 1 15 ? -0.980 10.105 -10.452 1.00 0.00 15 PRO A N 12
ATOM 15452 C CA . PRO A 1 15 ? -2.149 9.612 -9.718 1.00 0.00 15 PRO A CA 12
ATOM 15453 C C . PRO A 1 15 ? -1.892 8.261 -9.059 1.00 0.00 15 PRO A C 12
ATOM 15454 O O . PRO A 1 15 ? -2.786 7.678 -8.444 1.00 0.00 15 PRO A O 12
ATOM 15465 N N . THR A 1 16 ? -0.665 7.766 -9.191 1.00 0.00 16 THR A N 12
ATOM 15466 C CA . THR A 1 16 ? -0.291 6.484 -8.610 1.00 0.00 16 THR A CA 12
ATOM 15467 C C . THR A 1 16 ? 0.961 6.614 -7.750 1.00 0.00 16 THR A C 12
ATOM 15468 O O . THR A 1 16 ? 1.874 7.373 -8.076 1.00 0.00 16 THR A O 12
ATOM 15479 N N . LEU A 1 17 ? 0.999 5.869 -6.650 1.00 0.00 17 LEU A N 12
ATOM 15480 C CA . LEU A 1 17 ? 2.140 5.900 -5.743 1.00 0.00 17 LEU A CA 12
ATOM 15481 C C . LEU A 1 17 ? 2.543 4.490 -5.326 1.00 0.00 17 LEU A C 12
ATOM 15482 O O . LEU A 1 17 ? 1.704 3.625 -5.079 1.00 0.00 17 LEU A O 12
ATOM 15498 N N . PRO A 1 18 ? 3.861 4.251 -5.246 1.00 0.00 18 PRO A N 12
ATOM 15499 C CA . PRO A 1 18 ? 4.407 2.947 -4.859 1.00 0.00 18 PRO A CA 12
ATOM 15500 C C . PRO A 1 18 ? 4.160 2.629 -3.389 1.00 0.00 18 PRO A C 12
ATOM 15501 O O . PRO A 1 18 ? 4.599 3.362 -2.502 1.00 0.00 18 PRO A O 12
ATOM 15512 N N . VAL A 1 19 ? 3.456 1.530 -3.135 1.00 0.00 19 VAL A N 12
ATOM 15513 C CA . VAL A 1 19 ? 3.153 1.114 -1.771 1.00 0.00 19 VAL A CA 12
ATOM 15514 C C . VAL A 1 19 ? 3.588 -0.326 -1.526 1.00 0.00 19 VAL A C 12
ATOM 15515 O O . VAL A 1 19 ? 3.556 -1.160 -2.432 1.00 0.00 19 VAL A O 12
ATOM 15528 N N . THR A 1 20 ? 3.996 -0.614 -0.294 1.00 0.00 20 THR A N 12
ATOM 15529 C CA . THR A 1 20 ? 4.440 -1.954 0.071 1.00 0.00 20 THR A CA 12
ATOM 15530 C C . THR A 1 20 ? 4.047 -2.291 1.505 1.00 0.00 20 THR A C 12
ATOM 15531 O O . THR A 1 20 ? 4.318 -1.524 2.429 1.00 0.00 20 THR A O 12
ATOM 15542 N N . CYS A 1 21 ? 3.408 -3.442 1.683 1.00 0.00 21 CYS A N 12
ATOM 15543 C CA . CYS A 1 21 ? 2.978 -3.881 3.006 1.00 0.00 21 CYS A CA 12
ATOM 15544 C C . CYS A 1 21 ? 3.550 -5.256 3.335 1.00 0.00 21 CYS A C 12
ATOM 15545 O O . CYS A 1 21 ? 3.057 -6.276 2.854 1.00 0.00 21 CYS A O 12
ATOM 15553 N N . GLY A 1 22 ? 4.594 -5.276 4.157 1.00 0.00 22 GLY A N 12
ATOM 15554 C CA . GLY A 1 22 ? 5.217 -6.531 4.535 1.00 0.00 22 GLY A CA 12
ATOM 15555 C C . GLY A 1 22 ? 5.638 -7.354 3.333 1.00 0.00 22 GLY A C 12
ATOM 15556 O O . GLY A 1 22 ? 6.587 -7.004 2.632 1.00 0.00 22 GLY A O 12
ATOM 15560 N N . LYS A 1 23 ? 4.931 -8.454 3.095 1.00 0.00 23 LYS A N 12
ATOM 15561 C CA . LYS A 1 23 ? 5.235 -9.331 1.971 1.00 0.00 23 LYS A CA 12
ATOM 15562 C C . LYS A 1 23 ? 4.357 -8.999 0.769 1.00 0.00 23 LYS A C 12
ATOM 15563 O O . LYS A 1 23 ? 4.240 -9.793 -0.164 1.00 0.00 23 LYS A O 12
ATOM 15582 N N . ALA A 1 24 ? 3.742 -7.821 0.798 1.00 0.00 24 ALA A N 12
ATOM 15583 C CA . ALA A 1 24 ? 2.877 -7.384 -0.291 1.00 0.00 24 ALA A CA 12
ATOM 15584 C C . ALA A 1 24 ? 3.429 -6.130 -0.961 1.00 0.00 24 ALA A C 12
ATOM 15585 O O . ALA A 1 24 ? 3.926 -5.223 -0.292 1.00 0.00 24 ALA A O 12
ATOM 15592 N N . LYS A 1 25 ? 3.341 -6.085 -2.286 1.00 0.00 25 LYS A N 12
ATOM 15593 C CA . LYS A 1 25 ? 3.831 -4.942 -3.048 1.00 0.00 25 LYS A CA 12
ATOM 15594 C C . LYS A 1 25 ? 2.878 -4.600 -4.188 1.00 0.00 25 LYS A C 12
ATOM 15595 O O . LYS A 1 25 ? 2.462 -5.475 -4.947 1.00 0.00 25 LYS A O 12
ATOM 15614 N N . GLY A 1 26 ? 2.537 -3.320 -4.305 1.00 0.00 26 GLY A N 12
ATOM 15615 C CA . GLY A 1 26 ? 1.637 -2.885 -5.357 1.00 0.00 26 GLY A CA 12
ATOM 15616 C C . GLY A 1 26 ? 1.712 -1.391 -5.603 1.00 0.00 26 GLY A C 12
ATOM 15617 O O . GLY A 1 26 ? 2.781 -0.788 -5.495 1.00 0.00 26 GLY A O 12
ATOM 15621 N N . THR A 1 27 ? 0.574 -0.789 -5.936 1.00 0.00 27 THR A N 12
ATOM 15622 C CA . THR A 1 27 ? 0.516 0.642 -6.201 1.00 0.00 27 THR A CA 12
ATOM 15623 C C . THR A 1 27 ? -0.862 1.207 -5.872 1.00 0.00 27 THR A C 12
ATOM 15624 O O . THR A 1 27 ? -1.884 0.608 -6.205 1.00 0.00 27 THR A O 12
ATOM 15635 N N . LEU A 1 28 ? -0.882 2.363 -5.218 1.00 0.00 28 LEU A N 12
ATOM 15636 C CA . LEU A 1 28 ? -2.135 3.009 -4.844 1.00 0.00 28 LEU A CA 12
ATOM 15637 C C . LEU A 1 28 ? -2.537 4.055 -5.879 1.00 0.00 28 LEU A C 12
ATOM 15638 O O . LEU A 1 28 ? -1.713 4.855 -6.322 1.00 0.00 28 LEU A O 12
ATOM 15654 N N . PHE A 1 29 ? -3.810 4.042 -6.260 1.00 0.00 29 PHE A N 12
ATOM 15655 C CA . PHE A 1 29 ? -4.323 4.988 -7.243 1.00 0.00 29 PHE A CA 12
ATOM 15656 C C . PHE A 1 29 ? -5.280 5.983 -6.593 1.00 0.00 29 PHE A C 12
ATOM 15657 O O . PHE A 1 29 ? -6.437 5.663 -6.326 1.00 0.00 29 PHE A O 12
ATOM 15674 N N . GLN A 1 30 ? -4.786 7.191 -6.341 1.00 0.00 30 GLN A N 12
ATOM 15675 C CA . GLN A 1 30 ? -5.597 8.233 -5.721 1.00 0.00 30 GLN A CA 12
ATOM 15676 C C . GLN A 1 30 ? -7.006 8.246 -6.304 1.00 0.00 30 GLN A C 12
ATOM 15677 O O . GLN A 1 30 ? -7.989 8.354 -5.572 1.00 0.00 30 GLN A O 12
ATOM 15691 N N . GLU A 1 31 ? -7.096 8.134 -7.626 1.00 0.00 31 GLU A N 12
ATOM 15692 C CA . GLU A 1 31 ? -8.386 8.133 -8.305 1.00 0.00 31 GLU A CA 12
ATOM 15693 C C . GLU A 1 31 ? -9.289 7.031 -7.759 1.00 0.00 31 GLU A C 12
ATOM 15694 O O . GLU A 1 31 ? -10.497 7.218 -7.612 1.00 0.00 31 GLU A O 12
ATOM 15706 N N . LYS A 1 32 ? -8.694 5.881 -7.460 1.00 0.00 32 LYS A N 12
ATOM 15707 C CA . LYS A 1 32 ? -9.441 4.748 -6.929 1.00 0.00 32 LYS A CA 12
ATOM 15708 C C . LYS A 1 32 ? -9.580 4.849 -5.413 1.00 0.00 32 LYS A C 12
ATOM 15709 O O . LYS A 1 32 ? -10.414 4.174 -4.810 1.00 0.00 32 LYS A O 12
ATOM 15728 N N . LEU A 1 33 ? -8.758 5.697 -4.804 1.00 0.00 33 LEU A N 12
ATOM 15729 C CA . LEU A 1 33 ? -8.790 5.887 -3.359 1.00 0.00 33 LEU A CA 12
ATOM 15730 C C . LEU A 1 33 ? -9.816 6.948 -2.972 1.00 0.00 33 LEU A C 12
ATOM 15731 O O . LEU A 1 33 ? -10.424 6.880 -1.904 1.00 0.00 33 LEU A O 12
ATOM 15747 N N . LYS A 1 34 ? -10.004 7.928 -3.849 1.00 0.00 34 LYS A N 12
ATOM 15748 C CA . LYS A 1 34 ? -10.957 9.003 -3.602 1.00 0.00 34 LYS A CA 12
ATOM 15749 C C . LYS A 1 34 ? -12.347 8.444 -3.316 1.00 0.00 34 LYS A C 12
ATOM 15750 O O . LYS A 1 34 ? -13.032 8.898 -2.400 1.00 0.00 34 LYS A O 12
ATOM 15769 N N . GLN A 1 35 ? -12.756 7.456 -4.105 1.00 0.00 35 GLN A N 12
ATOM 15770 C CA . GLN A 1 35 ? -14.064 6.835 -3.935 1.00 0.00 35 GLN A CA 12
ATOM 15771 C C . GLN A 1 35 ? -14.229 6.292 -2.519 1.00 0.00 35 GLN A C 12
ATOM 15772 O O . GLN A 1 35 ? -15.187 6.628 -1.823 1.00 0.00 35 GLN A O 12
ATOM 15786 N N . GLY A 1 36 ? -13.289 5.451 -2.099 1.00 0.00 36 GLY A N 12
ATOM 15787 C CA . GLY A 1 36 ? -13.349 4.876 -0.769 1.00 0.00 36 GLY A CA 12
ATOM 15788 C C . GLY A 1 36 ? -12.161 3.983 -0.468 1.00 0.00 36 GLY A C 12
ATOM 15789 O O . GLY A 1 36 ? -11.617 3.341 -1.366 1.00 0.00 36 GLY A O 12
ATOM 15793 N N . ALA A 1 37 ? -11.757 3.944 0.797 1.00 0.00 37 ALA A N 12
ATOM 15794 C CA . ALA A 1 37 ? -10.627 3.124 1.213 1.00 0.00 37 ALA A CA 12
ATOM 15795 C C . ALA A 1 37 ? -11.038 1.664 1.377 1.00 0.00 37 ALA A C 12
ATOM 15796 O O . ALA A 1 37 ? -10.302 0.863 1.952 1.00 0.00 37 ALA A O 12
ATOM 15803 N N . SER A 1 38 ? -12.219 1.327 0.870 1.00 0.00 38 SER A N 12
ATOM 15804 C CA . SER A 1 38 ? -12.731 -0.036 0.965 1.00 0.00 38 SER A CA 12
ATOM 15805 C C . SER A 1 38 ? -12.637 -0.746 -0.381 1.00 0.00 38 SER A C 12
ATOM 15806 O O . SER A 1 38 ? -12.602 -1.975 -0.447 1.00 0.00 38 SER A O 12
ATOM 15814 N N . LYS A 1 39 ? -12.595 0.036 -1.455 1.00 0.00 39 LYS A N 12
ATOM 15815 C CA . LYS A 1 39 ? -12.504 -0.516 -2.801 1.00 0.00 39 LYS A CA 12
ATOM 15816 C C . LYS A 1 39 ? -11.065 -0.894 -3.138 1.00 0.00 39 LYS A C 12
ATOM 15817 O O . LYS A 1 39 ? -10.123 -0.428 -2.496 1.00 0.00 39 LYS A O 12
ATOM 15836 N N . LYS A 1 40 ? -10.901 -1.740 -4.149 1.00 0.00 40 LYS A N 12
ATOM 15837 C CA . LYS A 1 40 ? -9.577 -2.179 -4.574 1.00 0.00 40 LYS A CA 12
ATOM 15838 C C . LYS A 1 40 ? -8.828 -1.049 -5.274 1.00 0.00 40 LYS A C 12
ATOM 15839 O O . LYS A 1 40 ? -9.101 -0.736 -6.433 1.00 0.00 40 LYS A O 12
ATOM 15858 N N . CYS A 1 41 ? -7.883 -0.443 -4.563 1.00 0.00 41 CYS A N 12
ATOM 15859 C CA . CYS A 1 41 ? -7.094 0.651 -5.117 1.00 0.00 41 CYS A CA 12
ATOM 15860 C C . CYS A 1 41 ? -5.615 0.282 -5.171 1.00 0.00 41 CYS A C 12
ATOM 15861 O O . CYS A 1 41 ? -4.859 0.826 -5.976 1.00 0.00 41 CYS A O 12
ATOM 15869 N N . ILE A 1 42 ? -5.210 -0.644 -4.308 1.00 0.00 42 ILE A N 12
ATOM 15870 C CA . ILE A 1 42 ? -3.822 -1.084 -4.257 1.00 0.00 42 ILE A CA 12
ATOM 15871 C C . ILE A 1 42 ? -3.574 -2.235 -5.227 1.00 0.00 42 ILE A C 12
ATOM 15872 O O . ILE A 1 42 ? -3.932 -3.380 -4.950 1.00 0.00 42 ILE A O 12
ATOM 15888 N N . GLN A 1 43 ? -2.959 -1.923 -6.363 1.00 0.00 43 GLN A N 12
ATOM 15889 C CA . GLN A 1 43 ? -2.663 -2.932 -7.373 1.00 0.00 43 GLN A CA 12
ATOM 15890 C C . GLN A 1 43 ? -1.291 -3.555 -7.134 1.00 0.00 43 GLN A C 12
ATOM 15891 O O . GLN A 1 43 ? -0.270 -2.872 -7.195 1.00 0.00 43 GLN A O 12
ATOM 15905 N N . ASN A 1 44 ? -1.277 -4.855 -6.862 1.00 0.00 44 ASN A N 12
ATOM 15906 C CA . ASN A 1 44 ? -0.031 -5.571 -6.613 1.00 0.00 44 ASN A CA 12
ATOM 15907 C C . ASN A 1 44 ? 0.746 -5.777 -7.909 1.00 0.00 44 ASN A C 12
ATOM 15908 O O . ASN A 1 44 ? 0.259 -5.460 -8.993 1.00 0.00 44 ASN A O 12
ATOM 15919 N N . GLU A 1 45 ? 1.957 -6.312 -7.788 1.00 0.00 45 GLU A N 12
ATOM 15920 C CA . GLU A 1 45 ? 2.801 -6.561 -8.951 1.00 0.00 45 GLU A CA 12
ATOM 15921 C C . GLU A 1 45 ? 2.100 -7.481 -9.946 1.00 0.00 45 GLU A C 12
ATOM 15922 O O . GLU A 1 45 ? 2.370 -7.437 -11.146 1.00 0.00 45 GLU A O 12
ATOM 15934 N N . ALA A 1 46 ? 1.198 -8.314 -9.438 1.00 0.00 46 ALA A N 12
ATOM 15935 C CA . ALA A 1 46 ? 0.456 -9.244 -10.280 1.00 0.00 46 ALA A CA 12
ATOM 15936 C C . ALA A 1 46 ? -0.649 -8.526 -11.049 1.00 0.00 46 ALA A C 12
ATOM 15937 O O . ALA A 1 46 ? -1.403 -9.148 -11.796 1.00 0.00 46 ALA A O 12
ATOM 15944 N N . GLY A 1 47 ? -0.738 -7.213 -10.860 1.00 0.00 47 GLY A N 12
ATOM 15945 C CA . GLY A 1 47 ? -1.754 -6.433 -11.542 1.00 0.00 47 GLY A CA 12
ATOM 15946 C C . GLY A 1 47 ? -3.092 -6.475 -10.831 1.00 0.00 47 GLY A C 12
ATOM 15947 O O . GLY A 1 47 ? -3.952 -5.624 -11.060 1.00 0.00 47 GLY A O 12
ATOM 15951 N N . ASP A 1 48 ? -3.269 -7.467 -9.966 1.00 0.00 48 ASP A N 12
ATOM 15952 C CA . ASP A 1 48 ? -4.513 -7.617 -9.218 1.00 0.00 48 ASP A CA 12
ATOM 15953 C C . ASP A 1 48 ? -4.685 -6.479 -8.216 1.00 0.00 48 ASP A C 12
ATOM 15954 O O . ASP A 1 48 ? -3.728 -6.068 -7.560 1.00 0.00 48 ASP A O 12
ATOM 15963 N N . TRP A 1 49 ? -5.909 -5.976 -8.106 1.00 0.00 49 TRP A N 12
ATOM 15964 C CA . TRP A 1 49 ? -6.205 -4.884 -7.185 1.00 0.00 49 TRP A CA 12
ATOM 15965 C C . TRP A 1 49 ? -6.624 -5.422 -5.821 1.00 0.00 49 TRP A C 12
ATOM 15966 O O . TRP A 1 49 ? -7.340 -6.419 -5.729 1.00 0.00 49 TRP A O 12
ATOM 15987 N N . LEU A 1 50 ? -6.175 -4.755 -4.763 1.00 0.00 50 LEU A N 12
ATOM 15988 C CA . LEU A 1 50 ? -6.504 -5.167 -3.403 1.00 0.00 50 LEU A CA 12
ATOM 15989 C C . LEU A 1 50 ? -7.017 -3.986 -2.586 1.00 0.00 50 LEU A C 12
ATOM 15990 O O . LEU A 1 50 ? -6.511 -2.869 -2.701 1.00 0.00 50 LEU A O 12
ATOM 16006 N N . THR A 1 51 ? -8.027 -4.239 -1.760 1.00 0.00 51 THR A N 12
ATOM 16007 C CA . THR A 1 51 ? -8.611 -3.198 -0.924 1.00 0.00 51 THR A CA 12
ATOM 16008 C C . THR A 1 51 ? -7.665 -2.803 0.204 1.00 0.00 51 THR A C 12
ATOM 16009 O O . THR A 1 51 ? -6.865 -3.615 0.669 1.00 0.00 51 THR A O 12
ATOM 16020 N N . VAL A 1 52 ? -7.762 -1.552 0.641 1.00 0.00 52 VAL A N 12
ATOM 16021 C CA . VAL A 1 52 ? -6.915 -1.050 1.717 1.00 0.00 52 VAL A CA 12
ATOM 16022 C C . VAL A 1 52 ? -6.677 -2.122 2.774 1.00 0.00 52 VAL A C 12
ATOM 16023 O O . VAL A 1 52 ? -5.650 -2.123 3.454 1.00 0.00 52 VAL A O 12
ATOM 16036 N N . LYS A 1 53 ? -7.632 -3.036 2.908 1.00 0.00 53 LYS A N 12
ATOM 16037 C CA . LYS A 1 53 ? -7.526 -4.117 3.881 1.00 0.00 53 LYS A CA 12
ATOM 16038 C C . LYS A 1 53 ? -6.818 -5.326 3.277 1.00 0.00 53 LYS A C 12
ATOM 16039 O O . LYS A 1 53 ? -5.826 -5.810 3.821 1.00 0.00 53 LYS A O 12
ATOM 16058 N N . GLU A 1 54 ? -7.333 -5.806 2.150 1.00 0.00 54 GLU A N 12
ATOM 16059 C CA . GLU A 1 54 ? -6.748 -6.957 1.473 1.00 0.00 54 GLU A CA 12
ATOM 16060 C C . GLU A 1 54 ? -5.234 -6.807 1.354 1.00 0.00 54 GLU A C 12
ATOM 16061 O O . GLU A 1 54 ? -4.476 -7.625 1.875 1.00 0.00 54 GLU A O 12
ATOM 16073 N N . PHE A 1 55 ? -4.802 -5.757 0.665 1.00 0.00 55 PHE A N 12
ATOM 16074 C CA . PHE A 1 55 ? -3.379 -5.500 0.476 1.00 0.00 55 PHE A CA 12
ATOM 16075 C C . PHE A 1 55 ? -2.587 -5.878 1.724 1.00 0.00 55 PHE A C 12
ATOM 16076 O O . PHE A 1 55 ? -1.522 -6.489 1.636 1.00 0.00 55 PHE A O 12
ATOM 16093 N N . LEU A 1 56 ? -3.115 -5.511 2.886 1.00 0.00 56 LEU A N 12
ATOM 16094 C CA . LEU A 1 56 ? -2.459 -5.811 4.154 1.00 0.00 56 LEU A CA 12
ATOM 16095 C C . LEU A 1 56 ? -2.368 -7.317 4.376 1.00 0.00 56 LEU A C 12
ATOM 16096 O O . LEU A 1 56 ? -1.301 -7.845 4.687 1.00 0.00 56 LEU A O 12
ATOM 16112 N N . ASN A 1 57 ? -3.495 -8.002 4.215 1.00 0.00 57 ASN A N 12
ATOM 16113 C CA . ASN A 1 57 ? -3.543 -9.448 4.399 1.00 0.00 57 ASN A CA 12
ATOM 16114 C C . ASN A 1 57 ? -2.463 -10.138 3.571 1.00 0.00 57 ASN A C 12
ATOM 16115 O O . ASN A 1 57 ? -1.871 -11.125 4.006 1.00 0.00 57 ASN A O 12
ATOM 16126 N N . GLU A 1 58 ? -2.212 -9.610 2.377 1.00 0.00 58 GLU A N 12
ATOM 16127 C CA . GLU A 1 58 ? -1.204 -10.176 1.489 1.00 0.00 58 GLU A CA 12
ATOM 16128 C C . GLU A 1 58 ? 0.154 -10.244 2.182 1.00 0.00 58 GLU A C 12
ATOM 16129 O O . GLU A 1 58 ? 0.906 -11.202 2.005 1.00 0.00 58 GLU A O 12
ATOM 16141 N N . GLY A 1 59 ? 0.461 -9.220 2.972 1.00 0.00 59 GLY A N 12
ATOM 16142 C CA . GLY A 1 59 ? 1.728 -9.182 3.679 1.00 0.00 59 GLY A CA 12
ATOM 16143 C C . GLY A 1 59 ? 1.655 -9.854 5.036 1.00 0.00 59 GLY A C 12
ATOM 16144 O O . GLY A 1 59 ? 2.611 -10.494 5.471 1.00 0.00 59 GLY A O 12
ATOM 16148 N N . GLY A 1 60 ? 0.517 -9.707 5.707 1.00 0.00 60 GLY A N 12
ATOM 16149 C CA . GLY A 1 60 ? 0.345 -10.309 7.016 1.00 0.00 60 GLY A CA 12
ATOM 16150 C C . GLY A 1 60 ? 0.131 -9.277 8.106 1.00 0.00 60 GLY A C 12
ATOM 16151 O O . GLY A 1 60 ? 0.542 -9.476 9.249 1.00 0.00 60 GLY A O 12
ATOM 16155 N N . ARG A 1 61 ? -0.512 -8.169 7.751 1.00 0.00 61 ARG A N 12
ATOM 16156 C CA . ARG A 1 61 ? -0.777 -7.100 8.706 1.00 0.00 61 ARG A CA 12
ATOM 16157 C C . ARG A 1 61 ? -2.277 -6.889 8.884 1.00 0.00 61 ARG A C 12
ATOM 16158 O O . ARG A 1 61 ? -2.714 -5.851 9.380 1.00 0.00 61 ARG A O 12
ATOM 16179 N N . ALA A 1 62 ? -3.062 -7.881 8.474 1.00 0.00 62 ALA A N 12
ATOM 16180 C CA . ALA A 1 62 ? -4.513 -7.804 8.590 1.00 0.00 62 ALA A CA 12
ATOM 16181 C C . ALA A 1 62 ? -4.930 -7.367 9.990 1.00 0.00 62 ALA A C 12
ATOM 16182 O O . ALA A 1 62 ? -5.860 -6.576 10.153 1.00 0.00 62 ALA A O 12
ATOM 16189 N N . THR A 1 63 ? -4.238 -7.887 10.998 1.00 0.00 63 THR A N 12
ATOM 16190 C CA . THR A 1 63 ? -4.538 -7.552 12.384 1.00 0.00 63 THR A CA 12
ATOM 16191 C C . THR A 1 63 ? -4.479 -6.045 12.611 1.00 0.00 63 THR A C 12
ATOM 16192 O O . THR A 1 63 ? -5.383 -5.462 13.210 1.00 0.00 63 THR A O 12
ATOM 16203 N N . SER A 1 64 ? -3.410 -5.420 12.128 1.00 0.00 64 SER A N 12
ATOM 16204 C CA . SER A 1 64 ? -3.233 -3.981 12.280 1.00 0.00 64 SER A CA 12
ATOM 16205 C C . SER A 1 64 ? -4.444 -3.224 11.744 1.00 0.00 64 SER A C 12
ATOM 16206 O O . SER A 1 64 ? -5.055 -3.627 10.754 1.00 0.00 64 SER A O 12
ATOM 16214 N N . LYS A 1 65 ? -4.787 -2.124 12.406 1.00 0.00 65 LYS A N 12
ATOM 16215 C CA . LYS A 1 65 ? -5.924 -1.308 11.997 1.00 0.00 65 LYS A CA 12
ATOM 16216 C C . LYS A 1 65 ? -5.501 -0.259 10.973 1.00 0.00 65 LYS A C 12
ATOM 16217 O O . LYS A 1 65 ? -5.887 -0.327 9.806 1.00 0.00 65 LYS A O 12
ATOM 16236 N N . ASP A 1 66 ? -4.706 0.708 11.417 1.00 0.00 66 ASP A N 12
ATOM 16237 C CA . ASP A 1 66 ? -4.229 1.769 10.538 1.00 0.00 66 ASP A CA 12
ATOM 16238 C C . ASP A 1 66 ? -3.464 1.190 9.353 1.00 0.00 66 ASP A C 12
ATOM 16239 O O . ASP A 1 66 ? -2.373 0.642 9.513 1.00 0.00 66 ASP A O 12
ATOM 16248 N N . TRP A 1 67 ? -4.043 1.315 8.164 1.00 0.00 67 TRP A N 12
ATOM 16249 C CA . TRP A 1 67 ? -3.416 0.802 6.951 1.00 0.00 67 TRP A CA 12
ATOM 16250 C C . TRP A 1 67 ? -2.280 1.714 6.498 1.00 0.00 67 TRP A C 12
ATOM 16251 O O . TRP A 1 67 ? -1.290 1.253 5.931 1.00 0.00 67 TRP A O 12
ATOM 16272 N N . LYS A 1 68 ? -2.430 3.009 6.753 1.00 0.00 68 LYS A N 12
ATOM 16273 C CA . LYS A 1 68 ? -1.417 3.986 6.373 1.00 0.00 68 LYS A CA 12
ATOM 16274 C C . LYS A 1 68 ? -0.121 3.754 7.144 1.00 0.00 68 LYS A C 12
ATOM 16275 O O . LYS A 1 68 ? 0.953 4.169 6.711 1.00 0.00 68 LYS A O 12
ATOM 16294 N N . GLY A 1 69 ? -0.230 3.086 8.288 1.00 0.00 69 GLY A N 12
ATOM 16295 C CA . GLY A 1 69 ? 0.940 2.809 9.100 1.00 0.00 69 GLY A CA 12
ATOM 16296 C C . GLY A 1 69 ? 1.692 1.579 8.633 1.00 0.00 69 GLY A C 12
ATOM 16297 O O . GLY A 1 69 ? 2.916 1.602 8.503 1.00 0.00 69 GLY A O 12
ATOM 16301 N N . VAL A 1 70 ? 0.958 0.499 8.381 1.00 0.00 70 VAL A N 12
ATOM 16302 C CA . VAL A 1 70 ? 1.563 -0.747 7.926 1.00 0.00 70 VAL A CA 12
ATOM 16303 C C . VAL A 1 70 ? 2.101 -0.611 6.507 1.00 0.00 70 VAL A C 12
ATOM 16304 O O . VAL A 1 70 ? 3.088 -1.251 6.142 1.00 0.00 70 VAL A O 12
ATOM 16317 N N . ILE A 1 71 ? 1.446 0.227 5.710 1.00 0.00 71 ILE A N 12
ATOM 16318 C CA . ILE A 1 71 ? 1.860 0.448 4.330 1.00 0.00 71 ILE A CA 12
ATOM 16319 C C . ILE A 1 71 ? 2.912 1.549 4.241 1.00 0.00 71 ILE A C 12
ATOM 16320 O O . ILE A 1 71 ? 2.737 2.635 4.794 1.00 0.00 71 ILE A O 12
ATOM 16336 N N . ARG A 1 72 ? 4.004 1.261 3.540 1.00 0.00 72 ARG A N 12
ATOM 16337 C CA . ARG A 1 72 ? 5.084 2.227 3.378 1.00 0.00 72 ARG A CA 12
ATOM 16338 C C . ARG A 1 72 ? 5.279 2.583 1.908 1.00 0.00 72 ARG A C 12
ATOM 16339 O O . ARG A 1 72 ? 5.225 1.715 1.036 1.00 0.00 72 ARG A O 12
ATOM 16360 N N . CYS A 1 73 ? 5.504 3.865 1.640 1.00 0.00 73 CYS A N 12
ATOM 16361 C CA . CYS A 1 73 ? 5.704 4.337 0.275 1.00 0.00 73 CYS A CA 12
ATOM 16362 C C . CYS A 1 73 ? 7.055 5.031 0.133 1.00 0.00 73 CYS A C 12
ATOM 16363 O O . CYS A 1 73 ? 7.249 6.140 0.628 1.00 0.00 73 CYS A O 12
ATOM 16371 N N . ASN A 1 74 ? 7.986 4.369 -0.546 1.00 0.00 74 ASN A N 12
ATOM 16372 C CA . ASN A 1 74 ? 9.320 4.921 -0.752 1.00 0.00 74 ASN A CA 12
ATOM 16373 C C . ASN A 1 74 ? 10.071 5.035 0.571 1.00 0.00 74 ASN A C 12
ATOM 16374 O O . ASN A 1 74 ? 10.888 5.936 0.758 1.00 0.00 74 ASN A O 12
ATOM 16385 N N . GLY A 1 75 ? 9.789 4.114 1.487 1.00 0.00 75 GLY A N 12
ATOM 16386 C CA . GLY A 1 75 ? 10.447 4.128 2.781 1.00 0.00 75 GLY A CA 12
ATOM 16387 C C . GLY A 1 75 ? 9.731 5.009 3.786 1.00 0.00 75 GLY A C 12
ATOM 16388 O O . GLY A 1 75 ? 10.087 5.034 4.963 1.00 0.00 75 GLY A O 12
ATOM 16392 N N . GLU A 1 76 ? 8.720 5.735 3.319 1.00 0.00 76 GLU A N 12
ATOM 16393 C CA . GLU A 1 76 ? 7.954 6.624 4.185 1.00 0.00 76 GLU A CA 12
ATOM 16394 C C . GLU A 1 76 ? 6.482 6.223 4.212 1.00 0.00 76 GLU A C 12
ATOM 16395 O O . GLU A 1 76 ? 5.842 6.093 3.168 1.00 0.00 76 GLU A O 12
ATOM 16407 N N . THR A 1 77 ? 5.950 6.026 5.415 1.00 0.00 77 THR A N 12
ATOM 16408 C CA . THR A 1 77 ? 4.555 5.638 5.579 1.00 0.00 77 THR A CA 12
ATOM 16409 C C . THR A 1 77 ? 3.620 6.670 4.959 1.00 0.00 77 THR A C 12
ATOM 16410 O O . THR A 1 77 ? 3.930 7.861 4.924 1.00 0.00 77 THR A O 12
ATOM 16421 N N . LEU A 1 78 ? 2.475 6.207 4.470 1.00 0.00 78 LEU A N 12
ATOM 16422 C CA . LEU A 1 78 ? 1.494 7.091 3.851 1.00 0.00 78 LEU A CA 12
ATOM 16423 C C . LEU A 1 78 ? 1.193 8.285 4.751 1.00 0.00 78 LEU A C 12
ATOM 16424 O O . LEU A 1 78 ? 1.170 9.428 4.295 1.00 0.00 78 LEU A O 12
ATOM 16440 N N . ARG A 1 79 ? 0.964 8.011 6.031 1.00 0.00 79 ARG A N 12
ATOM 16441 C CA . ARG A 1 79 ? 0.663 9.062 6.995 1.00 0.00 79 ARG A CA 12
ATOM 16442 C C . ARG A 1 79 ? 1.778 10.103 7.030 1.00 0.00 79 ARG A C 12
ATOM 16443 O O . ARG A 1 79 ? 1.519 11.304 7.105 1.00 0.00 79 ARG A O 12
ATOM 16464 N N . HIS A 1 80 ? 3.021 9.633 6.978 1.00 0.00 80 HIS A N 12
ATOM 16465 C CA . HIS A 1 80 ? 4.176 10.523 7.004 1.00 0.00 80 HIS A CA 12
ATOM 16466 C C . HIS A 1 80 ? 4.146 11.487 5.821 1.00 0.00 80 HIS A C 12
ATOM 16467 O O . HIS A 1 80 ? 4.399 12.681 5.975 1.00 0.00 80 HIS A O 12
ATOM 16482 N N . LEU A 1 81 ? 3.837 10.959 4.642 1.00 0.00 81 LEU A N 12
ATOM 16483 C CA . LEU A 1 81 ? 3.775 11.772 3.433 1.00 0.00 81 LEU A CA 12
ATOM 16484 C C . LEU A 1 81 ? 2.693 12.840 3.550 1.00 0.00 81 LEU A C 12
ATOM 16485 O O . LEU A 1 81 ? 2.912 14.001 3.206 1.00 0.00 81 LEU A O 12
ATOM 16501 N N . GLU A 1 82 ? 1.523 12.438 4.038 1.00 0.00 82 GLU A N 12
ATOM 16502 C CA . GLU A 1 82 ? 0.406 13.360 4.200 1.00 0.00 82 GLU A CA 12
ATOM 16503 C C . GLU A 1 82 ? 0.798 14.541 5.083 1.00 0.00 82 GLU A C 12
ATOM 16504 O O . GLU A 1 82 ? 0.511 15.693 4.760 1.00 0.00 82 GLU A O 12
ATOM 16516 N N . GLN A 1 83 ? 1.456 14.244 6.199 1.00 0.00 83 GLN A N 12
ATOM 16517 C CA . GLN A 1 83 ? 1.887 15.281 7.130 1.00 0.00 83 GLN A CA 12
ATOM 16518 C C . GLN A 1 83 ? 2.791 16.294 6.435 1.00 0.00 83 GLN A C 12
ATOM 16519 O O . GLN A 1 83 ? 2.727 17.492 6.713 1.00 0.00 83 GLN A O 12
ATOM 16533 N N . LYS A 1 84 ? 3.634 15.806 5.531 1.00 0.00 84 LYS A N 12
ATOM 16534 C CA . LYS A 1 84 ? 4.551 16.668 4.795 1.00 0.00 84 LYS A CA 12
ATOM 16535 C C . LYS A 1 84 ? 3.868 17.272 3.572 1.00 0.00 84 LYS A C 12
ATOM 16536 O O . LYS A 1 84 ? 4.518 17.878 2.722 1.00 0.00 84 LYS A O 12
ATOM 16555 N N . GLY A 1 85 ? 2.552 17.101 3.491 1.00 0.00 85 GLY A N 12
ATOM 16556 C CA . GLY A 1 85 ? 1.803 17.636 2.369 1.00 0.00 85 GLY A CA 12
ATOM 16557 C C . GLY A 1 85 ? 2.220 17.022 1.047 1.00 0.00 85 GLY A C 12
ATOM 16558 O O . GLY A 1 85 ? 2.187 17.682 0.010 1.00 0.00 85 GLY A O 12
ATOM 16562 N N . LEU A 1 86 ? 2.616 15.754 1.085 1.00 0.00 86 LEU A N 12
ATOM 16563 C CA . LEU A 1 86 ? 3.044 15.050 -0.119 1.00 0.00 86 LEU A CA 12
ATOM 16564 C C . LEU A 1 86 ? 1.922 14.173 -0.664 1.00 0.00 86 LEU A C 12
ATOM 16565 O O . LEU A 1 86 ? 1.756 14.041 -1.876 1.00 0.00 86 LEU A O 12
ATOM 16581 N N . LEU A 1 87 ? 1.153 13.576 0.240 1.00 0.00 87 LEU A N 12
ATOM 16582 C CA . LEU A 1 87 ? 0.046 12.710 -0.149 1.00 0.00 87 LEU A CA 12
ATOM 16583 C C . LEU A 1 87 ? -1.293 13.407 0.071 1.00 0.00 87 LEU A C 12
ATOM 16584 O O . LEU A 1 87 ? -1.444 14.208 0.994 1.00 0.00 87 LEU A O 12
ATOM 16600 N N . PHE A 1 88 ? -2.262 13.097 -0.783 1.00 0.00 88 PHE A N 12
ATOM 16601 C CA . PHE A 1 88 ? -3.589 13.694 -0.683 1.00 0.00 88 PHE A CA 12
ATOM 16602 C C . PHE A 1 88 ? -4.467 12.908 0.286 1.00 0.00 88 PHE A C 12
ATOM 16603 O O . PHE A 1 88 ? -5.286 13.483 1.004 1.00 0.00 88 PHE A O 12
ATOM 16620 N N . SER A 1 89 ? -4.291 11.591 0.301 1.00 0.00 89 SER A N 12
ATOM 16621 C CA . SER A 1 89 ? -5.070 10.725 1.179 1.00 0.00 89 SER A CA 12
ATOM 16622 C C . SER A 1 89 ? -6.563 10.990 1.017 1.00 0.00 89 SER A C 12
ATOM 16623 O O . SER A 1 89 ? -7.291 11.123 2.000 1.00 0.00 89 SER A O 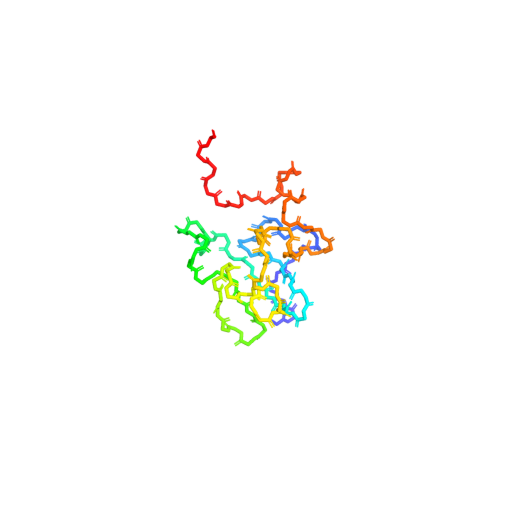12
ATOM 16631 N N . GLY A 1 90 ? -7.013 11.066 -0.232 1.00 0.00 90 GLY A N 12
ATOM 16632 C CA . GLY A 1 90 ? -8.418 11.315 -0.501 1.00 0.00 90 GLY A CA 12
ATOM 16633 C C . GLY A 1 90 ? -8.752 12.793 -0.514 1.00 0.00 90 GLY A C 12
ATOM 16634 O O . GLY A 1 90 ? -7.913 13.644 -0.217 1.00 0.00 90 GLY A O 12
ATOM 16638 N N . PRO A 1 91 ? -10.005 13.118 -0.867 1.00 0.00 91 PRO A N 12
ATOM 16639 C CA . PRO A 1 91 ? -10.476 14.504 -0.928 1.00 0.00 91 PRO A CA 12
ATOM 16640 C C . PRO A 1 91 ? -10.598 15.137 0.454 1.00 0.00 91 PRO A C 12
ATOM 16641 O O . PRO A 1 91 ? -10.165 14.559 1.451 1.00 0.00 91 PRO A O 12
ATOM 16652 N N . SER A 1 92 ? -11.190 16.325 0.506 1.00 0.00 92 SER A N 12
ATOM 16653 C CA . SER A 1 92 ? -11.366 17.037 1.766 1.00 0.00 92 SER A CA 12
ATOM 16654 C C . SER A 1 92 ? -10.042 17.147 2.517 1.00 0.00 92 SER A C 12
ATOM 16655 O O . SER A 1 92 ? -10.009 17.116 3.747 1.00 0.00 92 SER A O 12
ATOM 16663 N N . SER A 1 93 ? -8.952 17.275 1.767 1.00 0.00 93 SER A N 12
ATOM 16664 C CA . SER A 1 93 ? -7.625 17.386 2.360 1.00 0.00 93 SER A CA 12
ATOM 16665 C C . SER A 1 93 ? -7.166 18.840 2.400 1.00 0.00 93 SER A C 12
ATOM 16666 O O . SER A 1 93 ? -7.429 19.611 1.477 1.00 0.00 93 SER A O 12
ATOM 16674 N N . GLY A 1 94 ? -6.480 19.209 3.477 1.00 0.00 94 GLY A N 12
ATOM 16675 C CA . GLY A 1 94 ? -5.996 20.570 3.618 1.00 0.00 94 GLY A CA 12
ATOM 16676 C C . GLY A 1 94 ? -5.681 20.927 5.058 1.00 0.00 94 GLY A C 12
ATOM 16677 O O . GLY A 1 94 ? -6.580 21.010 5.894 1.00 0.00 94 GLY A O 12
ATOM 16681 N N . GLY A 1 1 ? 10.621 11.979 -28.471 1.00 0.00 1 GLY A N 13
ATOM 16682 C CA . GLY A 1 1 ? 10.874 10.929 -29.440 1.00 0.00 1 GLY A CA 13
ATOM 16683 C C . GLY A 1 1 ? 10.322 9.588 -29.000 1.00 0.00 1 GLY A C 13
ATOM 16684 O O . GLY A 1 1 ? 9.525 9.514 -28.065 1.00 0.00 1 GLY A O 13
ATOM 16688 N N . SER A 1 2 ? 10.746 8.525 -29.675 1.00 0.00 2 SER A N 13
ATOM 16689 C CA . SER A 1 2 ? 10.285 7.180 -29.352 1.00 0.00 2 SER A CA 13
ATOM 16690 C C . SER A 1 2 ? 10.326 6.939 -27.846 1.00 0.00 2 SER A C 13
ATOM 16691 O O . SER A 1 2 ? 9.356 6.464 -27.255 1.00 0.00 2 SER A O 13
ATOM 16699 N N . SER A 1 3 ? 11.457 7.270 -27.231 1.00 0.00 3 SER A N 13
ATOM 16700 C CA . SER A 1 3 ? 11.628 7.087 -25.794 1.00 0.00 3 SER A CA 13
ATOM 16701 C C . SER A 1 3 ? 12.108 8.377 -25.135 1.00 0.00 3 SER A C 13
ATOM 16702 O O . SER A 1 3 ? 12.922 9.108 -25.697 1.00 0.00 3 SER A O 13
ATOM 16710 N N . GLY A 1 4 ? 11.598 8.648 -23.938 1.00 0.00 4 GLY A N 13
ATOM 16711 C CA . GLY A 1 4 ? 11.985 9.849 -23.221 1.00 0.00 4 GLY A CA 13
ATOM 16712 C C . GLY A 1 4 ? 11.184 10.050 -21.950 1.00 0.00 4 GLY A C 13
ATOM 16713 O O . GLY A 1 4 ? 10.186 9.366 -21.723 1.00 0.00 4 GLY A O 13
ATOM 16717 N N . SER A 1 5 ? 11.621 10.990 -21.119 1.00 0.00 5 SER A N 13
ATOM 16718 C CA . SER A 1 5 ? 10.940 11.276 -19.861 1.00 0.00 5 SER A CA 13
ATOM 16719 C C . SER A 1 5 ? 10.191 12.603 -19.939 1.00 0.00 5 SER A C 13
ATOM 16720 O O . SER A 1 5 ? 10.691 13.579 -20.497 1.00 0.00 5 SER A O 13
ATOM 16728 N N . SER A 1 6 ? 8.988 12.629 -19.374 1.00 0.00 6 SER A N 13
ATOM 16729 C CA . SER A 1 6 ? 8.167 13.834 -19.381 1.00 0.00 6 SER A CA 13
ATOM 16730 C C . SER A 1 6 ? 7.589 14.106 -17.995 1.00 0.00 6 SER A C 13
ATOM 16731 O O . SER A 1 6 ? 7.447 13.196 -17.180 1.00 0.00 6 SER A O 13
ATOM 16739 N N . GLY A 1 7 ? 7.259 15.368 -17.736 1.00 0.00 7 GLY A N 13
ATOM 16740 C CA . GLY A 1 7 ? 6.701 15.739 -16.449 1.00 0.00 7 GLY A CA 13
ATOM 16741 C C . GLY A 1 7 ? 7.770 16.091 -15.433 1.00 0.00 7 GLY A C 13
ATOM 16742 O O . GLY A 1 7 ? 8.853 16.549 -15.796 1.00 0.00 7 GLY A O 13
ATOM 16746 N N . ASN A 1 8 ? 7.465 15.879 -14.157 1.00 0.00 8 ASN A N 13
ATOM 16747 C CA . ASN A 1 8 ? 8.407 16.179 -13.086 1.00 0.00 8 ASN A CA 13
ATOM 16748 C C . ASN A 1 8 ? 8.896 14.898 -12.416 1.00 0.00 8 ASN A C 13
ATOM 16749 O O . ASN A 1 8 ? 8.395 13.809 -12.696 1.00 0.00 8 ASN A O 13
ATOM 16760 N N . ASP A 1 9 ? 9.876 15.037 -11.531 1.00 0.00 9 ASP A N 13
ATOM 16761 C CA . ASP A 1 9 ? 10.432 13.892 -10.819 1.00 0.00 9 ASP A CA 13
ATOM 16762 C C . ASP A 1 9 ? 9.606 13.570 -9.578 1.00 0.00 9 ASP A C 13
ATOM 16763 O O . ASP A 1 9 ? 9.786 12.524 -8.954 1.00 0.00 9 ASP A O 13
ATOM 16772 N N . ALA A 1 10 ? 8.700 14.476 -9.225 1.00 0.00 10 ALA A N 13
ATOM 16773 C CA . ALA A 1 10 ? 7.846 14.288 -8.059 1.00 0.00 10 ALA A CA 13
ATOM 16774 C C . ALA A 1 10 ? 6.728 13.293 -8.352 1.00 0.00 10 ALA A C 13
ATOM 16775 O O . ALA A 1 10 ? 5.782 13.602 -9.078 1.00 0.00 10 ALA A O 13
ATOM 16782 N N . VAL A 1 11 ? 6.842 12.096 -7.785 1.00 0.00 11 VAL A N 13
ATOM 16783 C CA . VAL A 1 11 ? 5.841 11.056 -7.985 1.00 0.00 11 VAL A CA 13
ATOM 16784 C C . VAL A 1 11 ? 4.440 11.577 -7.686 1.00 0.00 11 VAL A C 13
ATOM 16785 O O . VAL A 1 11 ? 3.484 11.260 -8.395 1.00 0.00 11 VAL A O 13
ATOM 16798 N N . ASP A 1 12 ? 4.325 12.377 -6.632 1.00 0.00 12 ASP A N 13
ATOM 16799 C CA . ASP A 1 12 ? 3.040 12.945 -6.240 1.00 0.00 12 ASP A CA 13
ATOM 16800 C C . ASP A 1 12 ? 2.212 13.316 -7.466 1.00 0.00 12 ASP A C 13
ATOM 16801 O O . ASP A 1 12 ? 1.018 13.025 -7.534 1.00 0.00 12 ASP A O 13
ATOM 16810 N N . PHE A 1 13 ? 2.855 13.963 -8.433 1.00 0.00 13 PHE A N 13
ATOM 16811 C CA . PHE A 1 13 ? 2.178 14.378 -9.656 1.00 0.00 13 PHE A CA 13
ATOM 16812 C C . PHE A 1 13 ? 1.332 13.240 -10.221 1.00 0.00 13 PHE A C 13
ATOM 16813 O O . PHE A 1 13 ? 0.165 13.431 -10.563 1.00 0.00 13 PHE A O 13
ATOM 16830 N N . SER A 1 14 ? 1.930 12.057 -10.317 1.00 0.00 14 SER A N 13
ATOM 16831 C CA . SER A 1 14 ? 1.234 10.889 -10.845 1.00 0.00 14 SER A CA 13
ATOM 16832 C C . SER A 1 14 ? 0.136 10.433 -9.888 1.00 0.00 14 SER A C 13
ATOM 16833 O O . SER A 1 14 ? 0.299 10.437 -8.668 1.00 0.00 14 SER A O 13
ATOM 16841 N N . PRO A 1 15 ? -1.011 10.030 -10.455 1.00 0.00 15 PRO A N 13
ATOM 16842 C CA . PRO A 1 15 ? -2.159 9.563 -9.672 1.00 0.00 15 PRO A CA 13
ATOM 16843 C C . PRO A 1 15 ? -1.898 8.214 -9.009 1.00 0.00 15 PRO A C 13
ATOM 16844 O O . PRO A 1 15 ? -2.776 7.653 -8.353 1.00 0.00 15 PRO A O 13
ATOM 16855 N N . THR A 1 16 ? -0.685 7.699 -9.184 1.00 0.00 16 THR A N 13
ATOM 16856 C CA . THR A 1 16 ? -0.310 6.416 -8.604 1.00 0.00 16 THR A CA 13
ATOM 16857 C C . THR A 1 16 ? 0.946 6.546 -7.749 1.00 0.00 16 THR A C 13
ATOM 16858 O O . THR A 1 16 ? 1.891 7.242 -8.118 1.00 0.00 16 THR A O 13
ATOM 16869 N N . LEU A 1 17 ? 0.949 5.870 -6.605 1.00 0.00 17 LEU A N 13
ATOM 16870 C CA . LEU A 1 17 ? 2.090 5.910 -5.697 1.00 0.00 17 LEU A CA 13
ATOM 16871 C C . LEU A 1 17 ? 2.497 4.503 -5.272 1.00 0.00 17 LEU A C 13
ATOM 16872 O O . LEU A 1 17 ? 1.659 3.636 -5.020 1.00 0.00 17 LEU A O 13
ATOM 16888 N N . PRO A 1 18 ? 3.815 4.268 -5.191 1.00 0.00 18 PRO A N 13
ATOM 16889 C CA . PRO A 1 18 ? 4.364 2.967 -4.797 1.00 0.00 18 PRO A CA 13
ATOM 16890 C C . PRO A 1 18 ? 4.118 2.656 -3.324 1.00 0.00 18 PRO A C 13
ATOM 16891 O O . PRO A 1 18 ? 4.558 3.393 -2.442 1.00 0.00 18 PRO A O 13
ATOM 16902 N N . VAL A 1 19 ? 3.414 1.559 -3.066 1.00 0.00 19 VAL A N 13
ATOM 16903 C CA . VAL A 1 19 ? 3.111 1.149 -1.699 1.00 0.00 19 VAL A CA 13
ATOM 16904 C C . VAL A 1 19 ? 3.575 -0.279 -1.438 1.00 0.00 19 VAL A C 13
ATOM 16905 O O . VAL A 1 19 ? 3.547 -1.127 -2.331 1.00 0.00 19 VAL A O 13
ATOM 16918 N N . THR A 1 20 ? 4.002 -0.541 -0.207 1.00 0.00 20 THR A N 13
ATOM 16919 C CA . THR A 1 20 ? 4.473 -1.867 0.173 1.00 0.00 20 THR A CA 13
ATOM 16920 C C . THR A 1 20 ? 4.060 -2.209 1.600 1.00 0.00 20 THR A C 13
ATOM 16921 O O . THR A 1 20 ? 4.264 -1.418 2.522 1.00 0.00 20 THR A O 13
ATOM 16932 N N . CYS A 1 21 ? 3.481 -3.391 1.776 1.00 0.00 21 CYS A N 13
ATOM 16933 C CA . CYS A 1 21 ? 3.039 -3.838 3.092 1.00 0.00 21 CYS A CA 13
ATOM 16934 C C . CYS A 1 21 ? 3.577 -5.232 3.402 1.00 0.00 21 CYS A C 13
ATOM 16935 O O . CYS A 1 21 ? 3.073 -6.230 2.890 1.00 0.00 21 CYS A O 13
ATOM 16943 N N . GLY A 1 22 ? 4.605 -5.290 4.243 1.00 0.00 22 GLY A N 13
ATOM 16944 C CA . GLY A 1 22 ? 5.195 -6.566 4.605 1.00 0.00 22 GLY A CA 13
ATOM 16945 C C . GLY A 1 22 ? 5.623 -7.371 3.394 1.00 0.00 22 GLY A C 13
ATOM 16946 O O . GLY A 1 22 ? 6.586 -7.019 2.713 1.00 0.00 22 GLY A O 13
ATOM 16950 N N . LYS A 1 23 ? 4.906 -8.457 3.125 1.00 0.00 23 LYS A N 13
ATOM 16951 C CA . LYS A 1 23 ? 5.216 -9.316 1.988 1.00 0.00 23 LYS A CA 13
ATOM 16952 C C . LYS A 1 23 ? 4.318 -8.991 0.800 1.00 0.00 23 LYS A C 13
ATOM 16953 O O . LYS A 1 23 ? 4.188 -9.788 -0.129 1.00 0.00 23 LYS A O 13
ATOM 16972 N N . ALA A 1 24 ? 3.701 -7.815 0.835 1.00 0.00 24 ALA A N 13
ATOM 16973 C CA . ALA A 1 24 ? 2.817 -7.383 -0.242 1.00 0.00 24 ALA A CA 13
ATOM 16974 C C . ALA A 1 24 ? 3.342 -6.115 -0.907 1.00 0.00 24 ALA A C 13
ATOM 16975 O O . ALA A 1 24 ? 3.865 -5.222 -0.240 1.00 0.00 24 ALA A O 13
ATOM 16982 N N . LYS A 1 25 ? 3.200 -6.043 -2.226 1.00 0.00 25 LYS A N 13
ATOM 16983 C CA . LYS A 1 25 ? 3.658 -4.884 -2.983 1.00 0.00 25 LYS A CA 13
ATOM 16984 C C . LYS A 1 25 ? 2.677 -4.539 -4.099 1.00 0.00 25 LYS A C 13
ATOM 16985 O O . LYS A 1 25 ? 2.221 -5.417 -4.831 1.00 0.00 25 LYS A O 13
ATOM 17004 N N . GLY A 1 26 ? 2.356 -3.255 -4.223 1.00 0.00 26 GLY A N 13
ATOM 17005 C CA . GLY A 1 26 ? 1.431 -2.817 -5.252 1.00 0.00 26 GLY A CA 13
ATOM 17006 C C . GLY A 1 26 ? 1.542 -1.333 -5.538 1.00 0.00 26 GLY A C 13
ATOM 17007 O O . GLY A 1 26 ? 2.628 -0.757 -5.464 1.00 0.00 26 GLY A O 13
ATOM 17011 N N . THR A 1 27 ? 0.415 -0.710 -5.868 1.00 0.00 27 THR A N 13
ATOM 17012 C CA . THR A 1 27 ? 0.390 0.716 -6.168 1.00 0.00 27 THR A CA 13
ATOM 17013 C C . THR A 1 27 ? -0.979 1.317 -5.870 1.00 0.00 27 THR A C 13
ATOM 17014 O O . THR A 1 27 ? -2.004 0.805 -6.320 1.00 0.00 27 THR A O 13
ATOM 17025 N N . LEU A 1 28 ? -0.989 2.406 -5.109 1.00 0.00 28 LEU A N 13
ATOM 17026 C CA . LEU A 1 28 ? -2.233 3.078 -4.751 1.00 0.00 28 LEU A CA 13
ATOM 17027 C C . LEU A 1 28 ? -2.620 4.107 -5.808 1.00 0.00 28 LEU A C 13
ATOM 17028 O O . LEU A 1 28 ? -1.784 4.884 -6.270 1.00 0.00 28 LEU A O 13
ATOM 17044 N N . PHE A 1 29 ? -3.893 4.105 -6.188 1.00 0.00 29 PHE A N 13
ATOM 17045 C CA . PHE A 1 29 ? -4.392 5.038 -7.193 1.00 0.00 29 PHE A CA 13
ATOM 17046 C C . PHE A 1 29 ? -5.361 6.039 -6.571 1.00 0.00 29 PHE A C 13
ATOM 17047 O O . PHE A 1 29 ? -6.522 5.719 -6.319 1.00 0.00 29 PHE A O 13
ATOM 17064 N N . GLN A 1 30 ? -4.875 7.252 -6.328 1.00 0.00 30 GLN A N 13
ATOM 17065 C CA . GLN A 1 30 ? -5.697 8.300 -5.735 1.00 0.00 30 GLN A CA 13
ATOM 17066 C C . GLN A 1 30 ? -7.081 8.333 -6.376 1.00 0.00 30 GLN A C 13
ATOM 17067 O O . GLN A 1 30 ? -8.088 8.500 -5.689 1.00 0.00 30 GLN A O 13
ATOM 17081 N N . GLU A 1 31 ? -7.121 8.174 -7.695 1.00 0.00 31 GLU A N 13
ATOM 17082 C CA . GLU A 1 31 ? -8.382 8.187 -8.427 1.00 0.00 31 GLU A CA 13
ATOM 17083 C C . GLU A 1 31 ? -9.315 7.089 -7.925 1.00 0.00 31 GLU A C 13
ATOM 17084 O O . GLU A 1 31 ? -10.529 7.276 -7.848 1.00 0.00 31 GLU A O 13
ATOM 17096 N N . LYS A 1 32 ? -8.738 5.941 -7.584 1.00 0.00 32 LYS A N 13
ATOM 17097 C CA . LYS A 1 32 ? -9.515 4.811 -7.088 1.00 0.00 32 LYS A CA 13
ATOM 17098 C C . LYS A 1 32 ? -9.696 4.897 -5.576 1.00 0.00 32 LYS A C 13
ATOM 17099 O O . LYS A 1 32 ? -10.627 4.317 -5.019 1.00 0.00 32 LYS A O 13
ATOM 17118 N N . LEU A 1 33 ? -8.801 5.627 -4.918 1.00 0.00 33 LEU A N 13
ATOM 17119 C CA . LEU A 1 33 ? -8.864 5.790 -3.470 1.00 0.00 33 LEU A CA 13
ATOM 17120 C C . LEU A 1 33 ? -10.018 6.706 -3.075 1.00 0.00 33 LEU A C 13
ATOM 17121 O O . LEU A 1 33 ? -10.714 6.457 -2.091 1.00 0.00 33 LEU A O 13
ATOM 17137 N N . LYS A 1 34 ? -10.215 7.767 -3.850 1.00 0.00 34 LYS A N 13
ATOM 17138 C CA . LYS A 1 34 ? -11.285 8.721 -3.583 1.00 0.00 34 LYS A CA 13
ATOM 17139 C C . LYS A 1 34 ? -12.630 8.011 -3.464 1.00 0.00 34 LYS A C 13
ATOM 17140 O O . LYS A 1 34 ? -13.491 8.422 -2.687 1.00 0.00 34 LYS A O 13
ATOM 17159 N N . GLN A 1 35 ? -12.801 6.944 -4.238 1.00 0.00 35 GLN A N 13
ATOM 17160 C CA . GLN A 1 35 ? -14.041 6.178 -4.218 1.00 0.00 35 GLN A CA 13
ATOM 17161 C C . GLN A 1 35 ? -14.306 5.608 -2.828 1.00 0.00 35 GLN A C 13
ATOM 17162 O O . GLN A 1 35 ? -15.408 5.732 -2.295 1.00 0.00 35 GLN A O 13
ATOM 17176 N N . GLY A 1 36 ? -13.288 4.981 -2.247 1.00 0.00 36 GLY A N 13
ATOM 17177 C CA . GLY A 1 36 ? -13.431 4.400 -0.924 1.00 0.00 36 GLY A CA 13
ATOM 17178 C C . GLY A 1 36 ? -12.232 3.563 -0.526 1.00 0.00 36 GLY A C 13
ATOM 17179 O O . GLY A 1 36 ? -11.665 2.847 -1.350 1.00 0.00 36 GLY A O 13
ATOM 17183 N N . ALA A 1 37 ? -11.845 3.654 0.742 1.00 0.00 37 ALA A N 13
ATOM 17184 C CA . ALA A 1 37 ? -10.706 2.898 1.249 1.00 0.00 37 ALA A CA 13
ATOM 17185 C C . ALA A 1 37 ? -11.056 1.423 1.415 1.00 0.00 37 ALA A C 13
ATOM 17186 O O . ALA A 1 37 ? -10.254 0.639 1.923 1.00 0.00 37 ALA A O 13
ATOM 17193 N N . SER A 1 38 ? -12.257 1.052 0.985 1.00 0.00 38 SER A N 13
ATOM 17194 C CA . SER A 1 38 ? -12.715 -0.328 1.091 1.00 0.00 38 SER A CA 13
ATOM 17195 C C . SER A 1 38 ? -12.641 -1.030 -0.261 1.00 0.00 38 SER A C 13
ATOM 17196 O O . SER A 1 38 ? -12.587 -2.258 -0.335 1.00 0.00 38 SER A O 13
ATOM 17204 N N . LYS A 1 39 ? -12.639 -0.242 -1.331 1.00 0.00 39 LYS A N 13
ATOM 17205 C CA . LYS A 1 39 ? -12.570 -0.785 -2.682 1.00 0.00 39 LYS A CA 13
ATOM 17206 C C . LYS A 1 39 ? -11.127 -1.083 -3.076 1.00 0.00 39 LYS A C 13
ATOM 17207 O O . LYS A 1 39 ? -10.187 -0.619 -2.429 1.00 0.00 39 LYS A O 13
ATOM 17226 N N . LYS A 1 40 ? -10.957 -1.858 -4.142 1.00 0.00 40 LYS A N 13
ATOM 17227 C CA . LYS A 1 40 ? -9.629 -2.216 -4.625 1.00 0.00 40 LYS A CA 13
ATOM 17228 C C . LYS A 1 40 ? -8.947 -1.019 -5.280 1.00 0.00 40 LYS A C 13
ATOM 17229 O O . LYS A 1 40 ? -9.285 -0.639 -6.402 1.00 0.00 40 LYS A O 13
ATOM 17248 N N . CYS A 1 41 ? -7.987 -0.432 -4.575 1.00 0.00 41 CYS A N 13
ATOM 17249 C CA . CYS A 1 41 ? -7.258 0.722 -5.089 1.00 0.00 41 CYS A CA 13
ATOM 17250 C C . CYS A 1 41 ? -5.775 0.401 -5.248 1.00 0.00 41 CYS A C 13
ATOM 17251 O O . CYS A 1 41 ? -5.073 1.036 -6.035 1.00 0.00 41 CYS A O 13
ATOM 17259 N N . ILE A 1 42 ? -5.305 -0.587 -4.493 1.00 0.00 42 ILE A N 13
ATOM 17260 C CA . ILE A 1 42 ? -3.906 -0.991 -4.550 1.00 0.00 42 ILE A CA 13
ATOM 17261 C C . ILE A 1 42 ? -3.692 -2.090 -5.585 1.00 0.00 42 ILE A C 13
ATOM 17262 O O . ILE A 1 42 ? -4.229 -3.189 -5.456 1.00 0.00 42 ILE A O 13
ATOM 17278 N N . GLN A 1 43 ? -2.903 -1.784 -6.610 1.00 0.00 43 GLN A N 13
ATOM 17279 C CA . GLN A 1 43 ? -2.618 -2.747 -7.668 1.00 0.00 43 GLN A CA 13
ATOM 17280 C C . GLN A 1 43 ? -1.290 -3.453 -7.417 1.00 0.00 43 GLN A C 13
ATOM 17281 O O . GLN A 1 43 ? -0.236 -2.819 -7.379 1.00 0.00 43 GLN A O 13
ATOM 17295 N N . ASN A 1 44 ? -1.349 -4.770 -7.245 1.00 0.00 44 ASN A N 13
ATOM 17296 C CA . ASN A 1 44 ? -0.150 -5.562 -6.996 1.00 0.00 44 ASN A CA 13
ATOM 17297 C C . ASN A 1 44 ? 0.674 -5.716 -8.271 1.00 0.00 44 ASN A C 13
ATOM 17298 O O . ASN A 1 44 ? 0.261 -5.280 -9.345 1.00 0.00 44 ASN A O 13
ATOM 17309 N N . GLU A 1 45 ? 1.841 -6.339 -8.142 1.00 0.00 45 GLU A N 13
ATOM 17310 C CA . GLU A 1 45 ? 2.723 -6.550 -9.284 1.00 0.00 45 GLU A CA 13
ATOM 17311 C C . GLU A 1 45 ? 2.031 -7.380 -10.361 1.00 0.00 45 GLU A C 13
ATOM 17312 O O . GLU A 1 45 ? 2.387 -7.312 -11.537 1.00 0.00 45 GLU A O 13
ATOM 17324 N N . ALA A 1 46 ? 1.040 -8.164 -9.949 1.00 0.00 46 ALA A N 13
ATOM 17325 C CA . ALA A 1 46 ? 0.296 -9.006 -10.878 1.00 0.00 46 ALA A CA 13
ATOM 17326 C C . ALA A 1 46 ? -0.865 -8.240 -11.504 1.00 0.00 46 ALA A C 13
ATOM 17327 O O . ALA A 1 46 ? -1.678 -8.811 -12.230 1.00 0.00 46 ALA A O 13
ATOM 17334 N N . GLY A 1 47 ? -0.937 -6.944 -11.217 1.00 0.00 47 GLY A N 13
ATOM 17335 C CA . GLY A 1 47 ? -2.002 -6.122 -11.760 1.00 0.00 47 GLY A CA 13
ATOM 17336 C C . GLY A 1 47 ? -3.303 -6.283 -10.999 1.00 0.00 47 GLY A C 13
ATOM 17337 O O . GLY A 1 47 ? -4.213 -5.464 -11.131 1.00 0.00 47 GLY A O 13
ATOM 17341 N N . ASP A 1 48 ? -3.393 -7.342 -10.201 1.00 0.00 48 ASP A N 13
ATOM 17342 C CA . ASP A 1 48 ? -4.593 -7.608 -9.417 1.00 0.00 48 ASP A CA 13
ATOM 17343 C C . ASP A 1 48 ? -4.761 -6.570 -8.311 1.00 0.00 48 ASP A C 13
ATOM 17344 O O . ASP A 1 48 ? -3.922 -6.460 -7.418 1.00 0.00 48 ASP A O 13
ATOM 17353 N N . TRP A 1 49 ? -5.850 -5.812 -8.379 1.00 0.00 49 TRP A N 13
ATOM 17354 C CA . TRP A 1 49 ? -6.127 -4.782 -7.384 1.00 0.00 49 TRP A CA 13
ATOM 17355 C C . TRP A 1 49 ? -6.519 -5.406 -6.050 1.00 0.00 49 TRP A C 13
ATOM 17356 O O . TRP A 1 49 ? -7.020 -6.530 -6.002 1.00 0.00 49 TRP A O 13
ATOM 17377 N N . LEU A 1 50 ? -6.290 -4.671 -4.967 1.00 0.00 50 LEU A N 13
ATOM 17378 C CA . LEU A 1 50 ? -6.620 -5.153 -3.631 1.00 0.00 50 LEU A CA 13
ATOM 17379 C C . LEU A 1 50 ? -7.109 -4.011 -2.746 1.00 0.00 50 LEU A C 13
ATOM 17380 O O . LEU A 1 50 ? -6.612 -2.887 -2.830 1.00 0.00 50 LEU A O 13
ATOM 17396 N N . THR A 1 51 ? -8.088 -4.306 -1.896 1.00 0.00 51 THR A N 13
ATOM 17397 C CA . THR A 1 51 ? -8.646 -3.305 -0.996 1.00 0.00 51 THR A CA 13
ATOM 17398 C C . THR A 1 51 ? -7.632 -2.894 0.067 1.00 0.00 51 THR A C 13
ATOM 17399 O O . THR A 1 51 ? -6.803 -3.699 0.491 1.00 0.00 51 THR A O 13
ATOM 17410 N N . VAL A 1 52 ? -7.705 -1.638 0.494 1.00 0.00 52 VAL A N 13
ATOM 17411 C CA . VAL A 1 52 ? -6.795 -1.121 1.509 1.00 0.00 52 VAL A CA 13
ATOM 17412 C C . VAL A 1 52 ? -6.531 -2.162 2.591 1.00 0.00 52 VAL A C 13
ATOM 17413 O O . VAL A 1 52 ? -5.490 -2.141 3.248 1.00 0.00 52 VAL A O 13
ATOM 17426 N N . LYS A 1 53 ? -7.481 -3.073 2.772 1.00 0.00 53 LYS A N 13
ATOM 17427 C CA . LYS A 1 53 ? -7.352 -4.125 3.773 1.00 0.00 53 LYS A CA 13
ATOM 17428 C C . LYS A 1 53 ? -6.693 -5.365 3.178 1.00 0.00 53 LYS A C 13
ATOM 17429 O O . LYS A 1 53 ? -5.717 -5.881 3.722 1.00 0.00 53 LYS A O 13
ATOM 17448 N N . GLU A 1 54 ? -7.232 -5.837 2.058 1.00 0.00 54 GLU A N 13
ATOM 17449 C CA . GLU A 1 54 ? -6.695 -7.016 1.390 1.00 0.00 54 GLU A CA 13
ATOM 17450 C C . GLU A 1 54 ? -5.178 -6.920 1.254 1.00 0.00 54 GLU A C 13
ATOM 17451 O O . GLU A 1 54 ? -4.450 -7.836 1.637 1.00 0.00 54 GLU A O 13
ATOM 17463 N N . PHE A 1 55 ? -4.709 -5.805 0.704 1.00 0.00 55 PHE A N 13
ATOM 17464 C CA . PHE A 1 55 ? -3.279 -5.589 0.515 1.00 0.00 55 PHE A CA 13
ATOM 17465 C C . PHE A 1 55 ? -2.502 -5.951 1.778 1.00 0.00 55 PHE A C 13
ATOM 17466 O O . PHE A 1 55 ? -1.464 -6.608 1.715 1.00 0.00 55 PHE A O 13
ATOM 17483 N N . LEU A 1 56 ? -3.014 -5.515 2.924 1.00 0.00 56 LEU A N 13
ATOM 17484 C CA . LEU A 1 56 ? -2.369 -5.791 4.203 1.00 0.00 56 LEU A CA 13
ATOM 17485 C C . LEU A 1 56 ? -2.291 -7.293 4.460 1.00 0.00 56 LEU A C 13
ATOM 17486 O O . LEU A 1 56 ? -1.216 -7.835 4.709 1.00 0.00 56 LEU A O 13
ATOM 17502 N N . ASN A 1 57 ? -3.440 -7.958 4.399 1.00 0.00 57 ASN A N 13
ATOM 17503 C CA . ASN A 1 57 ? -3.503 -9.397 4.626 1.00 0.00 57 ASN A CA 13
ATOM 17504 C C . ASN A 1 57 ? -2.426 -10.122 3.824 1.00 0.00 57 ASN A C 13
ATOM 17505 O O . ASN A 1 57 ? -1.813 -11.072 4.308 1.00 0.00 57 ASN A O 13
ATOM 17516 N N . GLU A 1 58 ? -2.203 -9.665 2.596 1.00 0.00 58 GLU A N 13
ATOM 17517 C CA . GLU A 1 58 ? -1.200 -10.270 1.727 1.00 0.00 58 GLU A CA 13
ATOM 17518 C C . GLU A 1 58 ? 0.168 -10.284 2.403 1.00 0.00 58 GLU A C 13
ATOM 17519 O O . GLU A 1 58 ? 0.924 -11.247 2.280 1.00 0.00 58 GLU A O 13
ATOM 17531 N N . GLY A 1 59 ? 0.480 -9.206 3.117 1.00 0.00 59 GLY A N 13
ATOM 17532 C CA . GLY A 1 59 ? 1.757 -9.114 3.800 1.00 0.00 59 GLY A CA 13
ATOM 17533 C C . GLY A 1 59 ? 1.721 -9.736 5.182 1.00 0.00 59 GLY A C 13
ATOM 17534 O O . GLY A 1 59 ? 2.697 -10.341 5.624 1.00 0.00 59 GLY A O 13
ATOM 17538 N N . GLY A 1 60 ? 0.591 -9.586 5.868 1.00 0.00 60 GLY A N 13
ATOM 17539 C CA . GLY A 1 60 ? 0.454 -10.142 7.201 1.00 0.00 60 GLY A CA 13
ATOM 17540 C C . GLY A 1 60 ? 0.283 -9.072 8.261 1.00 0.00 60 GLY A C 13
ATOM 17541 O O . GLY A 1 60 ? 0.774 -9.214 9.381 1.00 0.00 60 GLY A O 13
ATOM 17545 N N . ARG A 1 61 ? -0.413 -7.996 7.907 1.00 0.00 61 ARG A N 13
ATOM 17546 C CA . ARG A 1 61 ? -0.644 -6.896 8.835 1.00 0.00 61 ARG A CA 13
ATOM 17547 C C . ARG A 1 61 ? -2.135 -6.716 9.104 1.00 0.00 61 ARG A C 13
ATOM 17548 O O . ARG A 1 61 ? -2.557 -5.708 9.670 1.00 0.00 61 ARG A O 13
ATOM 17569 N N . ALA A 1 62 ? -2.928 -7.700 8.693 1.00 0.00 62 ALA A N 13
ATOM 17570 C CA . ALA A 1 62 ? -4.372 -7.651 8.890 1.00 0.00 62 ALA A CA 13
ATOM 17571 C C . ALA A 1 62 ? -4.716 -7.259 10.323 1.00 0.00 62 ALA A C 13
ATOM 17572 O O . ALA A 1 62 ? -5.671 -6.519 10.563 1.00 0.00 62 ALA A O 13
ATOM 17579 N N . THR A 1 63 ? -3.934 -7.759 11.274 1.00 0.00 63 THR A N 13
ATOM 17580 C CA . THR A 1 63 ? -4.157 -7.463 12.683 1.00 0.00 63 THR A CA 13
ATOM 17581 C C . THR A 1 63 ? -4.175 -5.959 12.933 1.00 0.00 63 THR A C 13
ATOM 17582 O O . THR A 1 63 ? -4.990 -5.458 13.707 1.00 0.00 63 THR A O 13
ATOM 17593 N N . SER A 1 64 ? -3.271 -5.244 12.271 1.00 0.00 64 SER A N 13
ATOM 17594 C CA . SER A 1 64 ? -3.181 -3.796 12.424 1.00 0.00 64 SER A CA 13
ATOM 17595 C C . SER A 1 64 ? -4.432 -3.114 11.878 1.00 0.00 64 SER A C 13
ATOM 17596 O O . SER A 1 64 ? -5.051 -3.593 10.929 1.00 0.00 64 SER A O 13
ATOM 17604 N N . LYS A 1 65 ? -4.798 -1.990 12.486 1.00 0.00 65 LYS A N 13
ATOM 17605 C CA . LYS A 1 65 ? -5.973 -1.239 12.063 1.00 0.00 65 LYS A CA 13
ATOM 17606 C C . LYS A 1 65 ? -5.596 -0.167 11.045 1.00 0.00 65 LYS A C 13
ATOM 17607 O O . LYS A 1 65 ? -6.149 -0.121 9.946 1.00 0.00 65 LYS A O 13
ATOM 17626 N N . ASP A 1 66 ? -4.652 0.690 11.416 1.00 0.00 66 ASP A N 13
ATOM 17627 C CA . ASP A 1 66 ? -4.199 1.759 10.534 1.00 0.00 66 ASP A CA 13
ATOM 17628 C C . ASP A 1 66 ? -3.409 1.195 9.357 1.00 0.00 66 ASP A C 13
ATOM 17629 O O . ASP A 1 66 ? -2.300 0.688 9.528 1.00 0.00 66 ASP A O 13
ATOM 17638 N N . TRP A 1 67 ? -3.988 1.285 8.166 1.00 0.00 67 TRP A N 13
ATOM 17639 C CA . TRP A 1 67 ? -3.338 0.782 6.961 1.00 0.00 67 TRP A CA 13
ATOM 17640 C C . TRP A 1 67 ? -2.220 1.717 6.515 1.00 0.00 67 TRP A C 13
ATOM 17641 O O . TRP A 1 67 ? -1.213 1.277 5.958 1.00 0.00 67 TRP A O 13
ATOM 17662 N N . LYS A 1 68 ? -2.401 3.010 6.763 1.00 0.00 68 LYS A N 13
ATOM 17663 C CA . LYS A 1 68 ? -1.406 4.008 6.389 1.00 0.00 68 LYS A CA 13
ATOM 17664 C C . LYS A 1 68 ? -0.117 3.815 7.182 1.00 0.00 68 LYS A C 13
ATOM 17665 O O . LYS A 1 68 ? 0.948 4.277 6.775 1.00 0.00 68 LYS A O 13
ATOM 17684 N N . GLY A 1 69 ? -0.222 3.128 8.315 1.00 0.00 69 GLY A N 13
ATOM 17685 C CA . GLY A 1 69 ? 0.944 2.886 9.146 1.00 0.00 69 GLY A CA 13
ATOM 17686 C C . GLY A 1 69 ? 1.720 1.659 8.712 1.00 0.00 69 GLY A C 13
ATOM 17687 O O . GLY A 1 69 ? 2.946 1.696 8.605 1.00 0.00 69 GLY A O 13
ATOM 17691 N N . VAL A 1 70 ? 1.005 0.566 8.461 1.00 0.00 70 VAL A N 13
ATOM 17692 C CA . VAL A 1 70 ? 1.634 -0.679 8.037 1.00 0.00 70 VAL A CA 13
ATOM 17693 C C . VAL A 1 70 ? 2.196 -0.557 6.625 1.00 0.00 70 VAL A C 13
ATOM 17694 O O . VAL A 1 70 ? 3.186 -1.204 6.282 1.00 0.00 70 VAL A O 13
ATOM 17707 N N . ILE A 1 71 ? 1.558 0.276 5.810 1.00 0.00 71 ILE A N 13
ATOM 17708 C CA . ILE A 1 71 ? 1.996 0.484 4.435 1.00 0.00 71 ILE A CA 13
ATOM 17709 C C . ILE A 1 71 ? 3.072 1.562 4.358 1.00 0.00 71 ILE A C 13
ATOM 17710 O O . ILE A 1 71 ? 2.885 2.677 4.845 1.00 0.00 71 ILE A O 13
ATOM 17726 N N . ARG A 1 72 ? 4.199 1.221 3.742 1.00 0.00 72 ARG A N 13
ATOM 17727 C CA . ARG A 1 72 ? 5.306 2.160 3.600 1.00 0.00 72 ARG A CA 13
ATOM 17728 C C . ARG A 1 72 ? 5.557 2.486 2.130 1.00 0.00 72 ARG A C 13
ATOM 17729 O O . ARG A 1 72 ? 5.540 1.599 1.275 1.00 0.00 72 ARG A O 13
ATOM 17750 N N . CYS A 1 73 ? 5.788 3.762 1.844 1.00 0.00 73 CYS A N 13
ATOM 17751 C CA . CYS A 1 73 ? 6.041 4.206 0.478 1.00 0.00 73 CYS A CA 13
ATOM 17752 C C . CYS A 1 73 ? 7.398 4.894 0.372 1.00 0.00 73 CYS A C 13
ATOM 17753 O O . CYS A 1 73 ? 7.588 5.996 0.885 1.00 0.00 73 CYS A O 13
ATOM 17761 N N . ASN A 1 74 ? 8.340 4.235 -0.295 1.00 0.00 74 ASN A N 13
ATOM 17762 C CA . ASN A 1 74 ? 9.681 4.782 -0.466 1.00 0.00 74 ASN A CA 13
ATOM 17763 C C . ASN A 1 74 ? 10.384 4.931 0.880 1.00 0.00 74 ASN A C 13
ATOM 17764 O O . ASN A 1 74 ? 11.191 5.838 1.074 1.00 0.00 74 ASN A O 13
ATOM 17775 N N . GLY A 1 75 ? 10.070 4.031 1.807 1.00 0.00 75 GLY A N 13
ATOM 17776 C CA . GLY A 1 75 ? 10.680 4.079 3.123 1.00 0.00 75 GLY A CA 13
ATOM 17777 C C . GLY A 1 75 ? 9.945 5.006 4.070 1.00 0.00 75 GLY A C 13
ATOM 17778 O O . GLY A 1 75 ? 10.318 5.136 5.235 1.00 0.00 75 GLY A O 13
ATOM 17782 N N . GLU A 1 76 ? 8.898 5.653 3.568 1.00 0.00 76 GLU A N 13
ATOM 17783 C CA . GLU A 1 76 ? 8.110 6.575 4.378 1.00 0.00 76 GLU A CA 13
ATOM 17784 C C . GLU A 1 76 ? 6.640 6.167 4.392 1.00 0.00 76 GLU A C 13
ATOM 17785 O O . GLU A 1 76 ? 6.014 6.019 3.342 1.00 0.00 76 GLU A O 13
ATOM 17797 N N . THR A 1 77 ? 6.093 5.985 5.591 1.00 0.00 77 THR A N 13
ATOM 17798 C CA . THR A 1 77 ? 4.698 5.593 5.743 1.00 0.00 77 THR A CA 13
ATOM 17799 C C . THR A 1 77 ? 3.767 6.611 5.094 1.00 0.00 77 THR A C 13
ATOM 17800 O O . THR A 1 77 ? 4.050 7.808 5.085 1.00 0.00 77 THR A O 13
ATOM 17811 N N . LEU A 1 78 ? 2.654 6.127 4.553 1.00 0.00 78 LEU A N 13
ATOM 17812 C CA . LEU A 1 78 ? 1.679 6.995 3.903 1.00 0.00 78 LEU A CA 13
ATOM 17813 C C . LEU A 1 78 ? 1.379 8.217 4.764 1.00 0.00 78 LEU A C 13
ATOM 17814 O O . LEU A 1 78 ? 1.413 9.351 4.285 1.00 0.00 78 LEU A O 13
ATOM 17830 N N . ARG A 1 79 ? 1.085 7.978 6.038 1.00 0.00 79 ARG A N 13
ATOM 17831 C CA . ARG A 1 79 ? 0.776 9.059 6.967 1.00 0.00 79 ARG A CA 13
ATOM 17832 C C . ARG A 1 79 ? 1.864 10.129 6.936 1.00 0.00 79 ARG A C 13
ATOM 17833 O O . ARG A 1 79 ? 1.572 11.323 6.862 1.00 0.00 79 ARG A O 13
ATOM 17854 N N . HIS A 1 80 ? 3.118 9.693 6.992 1.00 0.00 80 HIS A N 13
ATOM 17855 C CA . HIS A 1 80 ? 4.249 10.614 6.970 1.00 0.00 80 HIS A CA 13
ATOM 17856 C C . HIS A 1 80 ? 4.200 11.506 5.734 1.00 0.00 80 HIS A C 13
ATOM 17857 O O . HIS A 1 80 ? 4.433 12.711 5.816 1.00 0.00 80 HIS A O 13
ATOM 17872 N N . LEU A 1 81 ? 3.896 10.905 4.588 1.00 0.00 81 LEU A N 13
ATOM 17873 C CA . LEU A 1 81 ? 3.817 11.644 3.334 1.00 0.00 81 LEU A CA 13
ATOM 17874 C C . LEU A 1 81 ? 2.722 12.705 3.395 1.00 0.00 81 LEU A C 13
ATOM 17875 O O . LEU A 1 81 ? 2.913 13.834 2.946 1.00 0.00 81 LEU A O 13
ATOM 17891 N N . GLU A 1 82 ? 1.576 12.331 3.955 1.00 0.00 82 GLU A N 13
ATOM 17892 C CA . GLU A 1 82 ? 0.450 13.250 4.075 1.00 0.00 82 GLU A CA 13
ATOM 17893 C C . GLU A 1 82 ? 0.814 14.446 4.951 1.00 0.00 82 GLU A C 13
ATOM 17894 O O . GLU A 1 82 ? 0.521 15.591 4.608 1.00 0.00 82 GLU A O 13
ATOM 17906 N N . GLN A 1 83 ? 1.453 14.169 6.083 1.00 0.00 83 GLN A N 13
ATOM 17907 C CA . GLN A 1 83 ? 1.856 15.222 7.008 1.00 0.00 83 GLN A CA 13
ATOM 17908 C C . GLN A 1 83 ? 2.730 16.257 6.308 1.00 0.00 83 GLN A C 13
ATOM 17909 O O . GLN A 1 83 ? 2.614 17.456 6.562 1.00 0.00 83 GLN A O 13
ATOM 17923 N N . LYS A 1 84 ? 3.605 15.787 5.426 1.00 0.00 84 LYS A N 13
ATOM 17924 C CA . LYS A 1 84 ? 4.499 16.671 4.688 1.00 0.00 84 LYS A CA 13
ATOM 17925 C C . LYS A 1 84 ? 3.798 17.257 3.467 1.00 0.00 84 LYS A C 13
ATOM 17926 O O . LYS A 1 84 ? 4.434 17.858 2.602 1.00 0.00 84 LYS A O 13
ATOM 17945 N N . GLY A 1 85 ? 2.482 17.079 3.403 1.00 0.00 85 GLY A N 13
ATOM 17946 C CA . GLY A 1 85 ? 1.716 17.597 2.284 1.00 0.00 85 GLY A CA 13
ATOM 17947 C C . GLY A 1 85 ? 2.106 16.954 0.968 1.00 0.00 85 GLY A C 13
ATOM 17948 O O . GLY A 1 85 ? 2.067 17.597 -0.081 1.00 0.00 85 GLY A O 13
ATOM 17952 N N . LEU A 1 86 ? 2.485 15.682 1.022 1.00 0.00 86 LEU A N 13
ATOM 17953 C CA . LEU A 1 86 ? 2.885 14.951 -0.176 1.00 0.00 86 LEU A CA 13
ATOM 17954 C C . LEU A 1 86 ? 1.766 14.031 -0.652 1.00 0.00 86 LEU A C 13
ATOM 17955 O O . LEU A 1 86 ? 1.548 13.870 -1.852 1.00 0.00 86 LEU A O 13
ATOM 17971 N N . LEU A 1 87 ? 1.058 13.430 0.299 1.00 0.00 87 LEU A N 13
ATOM 17972 C CA . LEU A 1 87 ? -0.040 12.525 -0.023 1.00 0.00 87 LEU A CA 13
ATOM 17973 C C . LEU A 1 87 ? -1.384 13.151 0.335 1.00 0.00 87 LEU A C 13
ATOM 17974 O O . LEU A 1 87 ? -1.498 13.882 1.319 1.00 0.00 87 LEU A O 13
ATOM 17990 N N . PHE A 1 88 ? -2.399 12.860 -0.472 1.00 0.00 88 PHE A N 13
ATOM 17991 C CA . PHE A 1 88 ? -3.736 13.396 -0.242 1.00 0.00 88 PHE A CA 13
ATOM 17992 C C . PHE A 1 88 ? -4.561 12.446 0.622 1.00 0.00 88 PHE A C 13
ATOM 17993 O O . PHE A 1 88 ? -5.362 12.880 1.449 1.00 0.00 88 PHE A O 13
ATOM 18010 N N . SER A 1 89 ? -4.359 11.148 0.422 1.00 0.00 89 SER A N 13
ATOM 18011 C CA . SER A 1 89 ? -5.087 10.136 1.179 1.00 0.00 89 SER A CA 13
ATOM 18012 C C . SER A 1 89 ? -6.584 10.427 1.174 1.00 0.00 89 SER A C 13
ATOM 18013 O O . SER A 1 89 ? -7.243 10.363 2.211 1.00 0.00 89 SER A O 13
ATOM 18021 N N . GLY A 1 90 ? -7.115 10.747 -0.002 1.00 0.00 90 GLY A N 13
ATOM 18022 C CA . GLY A 1 90 ? -8.531 11.043 -0.121 1.00 0.00 90 GLY A CA 13
ATOM 18023 C C . GLY A 1 90 ? -8.882 12.417 0.414 1.00 0.00 90 GLY A C 13
ATOM 18024 O O . GLY A 1 90 ? -8.220 12.948 1.306 1.00 0.00 90 GLY A O 13
ATOM 18028 N N . PRO A 1 91 ? -9.947 13.017 -0.139 1.00 0.00 91 PRO A N 13
ATOM 18029 C CA . PRO A 1 91 ? -10.409 14.347 0.271 1.00 0.00 91 PRO A CA 13
ATOM 18030 C C . PRO A 1 91 ? -11.014 14.344 1.671 1.00 0.00 91 PRO A C 13
ATOM 18031 O O . PRO A 1 91 ? -10.660 15.169 2.512 1.00 0.00 91 PRO A O 13
ATOM 18042 N N . SER A 1 92 ? -11.928 13.410 1.913 1.00 0.00 92 SER A N 13
ATOM 18043 C CA . SER A 1 92 ? -12.586 13.302 3.210 1.00 0.00 92 SER A CA 13
ATOM 18044 C C . SER A 1 92 ? -11.606 12.821 4.277 1.00 0.00 92 SER A C 13
ATOM 18045 O O . SER A 1 92 ? -11.453 13.450 5.324 1.00 0.00 92 SER A O 13
ATOM 18053 N N . SER A 1 93 ? -10.945 11.701 4.003 1.00 0.00 93 SER A N 13
ATOM 18054 C CA . SER A 1 93 ? -9.983 11.132 4.939 1.00 0.00 93 SER A CA 13
ATOM 18055 C C . SER A 1 93 ? -8.814 12.086 5.163 1.00 0.00 93 SER A C 13
ATOM 18056 O O . SER A 1 93 ? -8.248 12.625 4.214 1.00 0.00 93 SER A O 13
ATOM 18064 N N . GLY A 1 94 ? -8.458 12.289 6.428 1.00 0.00 94 GLY A N 13
ATOM 18065 C CA . GLY A 1 94 ? -7.358 13.178 6.755 1.00 0.00 94 GLY A CA 13
ATOM 18066 C C . GLY A 1 94 ? -7.166 13.335 8.251 1.00 0.00 94 GLY A C 13
ATOM 18067 O O . GLY A 1 94 ? -7.882 12.724 9.043 1.00 0.00 94 GLY A O 13
ATOM 18071 N N . GLY A 1 1 ? 6.318 -10.200 -24.543 1.00 0.00 1 GLY A N 14
ATOM 18072 C CA . GLY A 1 1 ? 5.476 -9.990 -23.380 1.00 0.00 1 GLY A CA 14
ATOM 18073 C C . GLY A 1 1 ? 4.075 -9.544 -23.751 1.00 0.00 1 GLY A C 14
ATOM 18074 O O . GLY A 1 1 ? 3.148 -10.353 -23.789 1.00 0.00 1 GLY A O 14
ATOM 18078 N N . SER A 1 2 ? 3.921 -8.252 -24.025 1.00 0.00 2 SER A N 14
ATOM 18079 C CA . SER A 1 2 ? 2.622 -7.698 -24.389 1.00 0.00 2 SER A CA 14
ATOM 18080 C C . SER A 1 2 ? 2.763 -6.681 -25.517 1.00 0.00 2 SER A C 14
ATOM 18081 O O . SER A 1 2 ? 3.872 -6.370 -25.953 1.00 0.00 2 SER A O 14
ATOM 18089 N N . SER A 1 3 ? 1.631 -6.166 -25.986 1.00 0.00 3 SER A N 14
ATOM 18090 C CA . SER A 1 3 ? 1.626 -5.186 -27.066 1.00 0.00 3 SER A CA 14
ATOM 18091 C C . SER A 1 3 ? 1.280 -3.797 -26.538 1.00 0.00 3 SER A C 14
ATOM 18092 O O . SER A 1 3 ? 0.122 -3.502 -26.248 1.00 0.00 3 SER A O 14
ATOM 18100 N N . GLY A 1 4 ? 2.296 -2.947 -26.416 1.00 0.00 4 GLY A N 14
ATOM 18101 C CA . GLY A 1 4 ? 2.080 -1.600 -25.923 1.00 0.00 4 GLY A CA 14
ATOM 18102 C C . GLY A 1 4 ? 2.056 -1.533 -24.408 1.00 0.00 4 GLY A C 14
ATOM 18103 O O . GLY A 1 4 ? 1.001 -1.337 -23.805 1.00 0.00 4 GLY A O 14
ATOM 18107 N N . SER A 1 5 ? 3.222 -1.699 -23.792 1.00 0.00 5 SER A N 14
ATOM 18108 C CA . SER A 1 5 ? 3.330 -1.662 -22.338 1.00 0.00 5 SER A CA 14
ATOM 18109 C C . SER A 1 5 ? 2.690 -0.395 -21.778 1.00 0.00 5 SER A C 14
ATOM 18110 O O . SER A 1 5 ? 1.938 -0.445 -20.805 1.00 0.00 5 SER A O 14
ATOM 18118 N N . SER A 1 6 ? 2.996 0.739 -22.399 1.00 0.00 6 SER A N 14
ATOM 18119 C CA . SER A 1 6 ? 2.455 2.021 -21.961 1.00 0.00 6 SER A CA 14
ATOM 18120 C C . SER A 1 6 ? 0.969 2.125 -22.294 1.00 0.00 6 SER A C 14
ATOM 18121 O O . SER A 1 6 ? 0.517 1.637 -23.328 1.00 0.00 6 SER A O 14
ATOM 18129 N N . GLY A 1 7 ? 0.215 2.766 -21.406 1.00 0.00 7 GLY A N 14
ATOM 18130 C CA . GLY A 1 7 ? -1.212 2.924 -21.622 1.00 0.00 7 GLY A CA 14
ATOM 18131 C C . GLY A 1 7 ? -1.894 3.652 -20.481 1.00 0.00 7 GLY A C 14
ATOM 18132 O O . GLY A 1 7 ? -1.835 4.878 -20.395 1.00 0.00 7 GLY A O 14
ATOM 18136 N N . ASN A 1 8 ? -2.544 2.895 -19.603 1.00 0.00 8 ASN A N 14
ATOM 18137 C CA . ASN A 1 8 ? -3.243 3.477 -18.462 1.00 0.00 8 ASN A CA 14
ATOM 18138 C C . ASN A 1 8 ? -2.273 3.767 -17.321 1.00 0.00 8 ASN A C 14
ATOM 18139 O O . ASN A 1 8 ? -2.686 3.976 -16.180 1.00 0.00 8 ASN A O 14
ATOM 18150 N N . ASP A 1 9 ? -0.982 3.778 -17.637 1.00 0.00 9 ASP A N 14
ATOM 18151 C CA . ASP A 1 9 ? 0.047 4.044 -16.638 1.00 0.00 9 ASP A CA 14
ATOM 18152 C C . ASP A 1 9 ? 0.866 5.274 -17.017 1.00 0.00 9 ASP A C 14
ATOM 18153 O O . ASP A 1 9 ? 1.454 5.332 -18.096 1.00 0.00 9 ASP A O 14
ATOM 18162 N N . ALA A 1 10 ? 0.897 6.256 -16.121 1.00 0.00 10 ALA A N 14
ATOM 18163 C CA . ALA A 1 10 ? 1.645 7.485 -16.361 1.00 0.00 10 ALA A CA 14
ATOM 18164 C C . ALA A 1 10 ? 2.943 7.502 -15.561 1.00 0.00 10 ALA A C 14
ATOM 18165 O O . ALA A 1 10 ? 2.937 7.309 -14.345 1.00 0.00 10 ALA A O 14
ATOM 18172 N N . VAL A 1 11 ? 4.055 7.736 -16.251 1.00 0.00 11 VAL A N 14
ATOM 18173 C CA . VAL A 1 11 ? 5.361 7.779 -15.605 1.00 0.00 11 VAL A CA 14
ATOM 18174 C C . VAL A 1 11 ? 5.375 8.788 -14.462 1.00 0.00 11 VAL A C 14
ATOM 18175 O O . VAL A 1 11 ? 5.948 8.534 -13.403 1.00 0.00 11 VAL A O 14
ATOM 18188 N N . ASP A 1 12 ? 4.741 9.934 -14.684 1.00 0.00 12 ASP A N 14
ATOM 18189 C CA . ASP A 1 12 ? 4.679 10.982 -13.673 1.00 0.00 12 ASP A CA 14
ATOM 18190 C C . ASP A 1 12 ? 4.351 10.397 -12.303 1.00 0.00 12 ASP A C 14
ATOM 18191 O O . ASP A 1 12 ? 4.692 10.975 -11.271 1.00 0.00 12 ASP A O 14
ATOM 18200 N N . PHE A 1 13 ? 3.686 9.246 -12.300 1.00 0.00 13 PHE A N 14
ATOM 18201 C CA . PHE A 1 13 ? 3.310 8.583 -11.057 1.00 0.00 13 PHE A CA 14
ATOM 18202 C C . PHE A 1 13 ? 2.573 9.545 -10.129 1.00 0.00 13 PHE A C 14
ATOM 18203 O O . PHE A 1 13 ? 2.801 9.554 -8.920 1.00 0.00 13 PHE A O 14
ATOM 18220 N N . SER A 1 14 ? 1.689 10.353 -10.705 1.00 0.00 14 SER A N 14
ATOM 18221 C CA . SER A 1 14 ? 0.922 11.322 -9.931 1.00 0.00 14 SER A CA 14
ATOM 18222 C C . SER A 1 14 ? -0.276 10.656 -9.261 1.00 0.00 14 SER A C 14
ATOM 18223 O O . SER A 1 14 ? -0.352 10.542 -8.038 1.00 0.00 14 SER A O 14
ATOM 18231 N N . PRO A 1 15 ? -1.236 10.204 -10.082 1.00 0.00 15 PRO A N 14
ATOM 18232 C CA . PRO A 1 15 ? -2.449 9.541 -9.593 1.00 0.00 15 PRO A CA 14
ATOM 18233 C C . PRO A 1 15 ? -2.160 8.161 -9.012 1.00 0.00 15 PRO A C 14
ATOM 18234 O O . PRO A 1 15 ? -3.073 7.448 -8.594 1.00 0.00 15 PRO A O 14
ATOM 18245 N N . THR A 1 16 ? -0.884 7.789 -8.988 1.00 0.00 16 THR A N 14
ATOM 18246 C CA . THR A 1 16 ? -0.475 6.494 -8.458 1.00 0.00 16 THR A CA 14
ATOM 18247 C C . THR A 1 16 ? 0.768 6.624 -7.586 1.00 0.00 16 THR A C 14
ATOM 18248 O O . THR A 1 16 ? 1.684 7.382 -7.904 1.00 0.00 16 THR A O 14
ATOM 18259 N N . LEU A 1 17 ? 0.794 5.880 -6.486 1.00 0.00 17 LEU A N 14
ATOM 18260 C CA . LEU A 1 17 ? 1.927 5.912 -5.568 1.00 0.00 17 LEU A CA 14
ATOM 18261 C C . LEU A 1 17 ? 2.352 4.499 -5.179 1.00 0.00 17 LEU A C 14
ATOM 18262 O O . LEU A 1 17 ? 1.526 3.617 -4.945 1.00 0.00 17 LEU A O 14
ATOM 18278 N N . PRO A 1 18 ? 3.673 4.278 -5.108 1.00 0.00 18 PRO A N 14
ATOM 18279 C CA . PRO A 1 18 ? 4.240 2.975 -4.748 1.00 0.00 18 PRO A CA 14
ATOM 18280 C C . PRO A 1 18 ? 4.003 2.625 -3.282 1.00 0.00 18 PRO A C 14
ATOM 18281 O O . PRO A 1 18 ? 4.501 3.304 -2.384 1.00 0.00 18 PRO A O 14
ATOM 18292 N N . VAL A 1 19 ? 3.241 1.562 -3.048 1.00 0.00 19 VAL A N 14
ATOM 18293 C CA . VAL A 1 19 ? 2.940 1.121 -1.691 1.00 0.00 19 VAL A CA 14
ATOM 18294 C C . VAL A 1 19 ? 3.494 -0.275 -1.431 1.00 0.00 19 VAL A C 14
ATOM 18295 O O . VAL A 1 19 ? 3.590 -1.098 -2.343 1.00 0.00 19 VAL A O 14
ATOM 18308 N N . THR A 1 20 ? 3.860 -0.537 -0.180 1.00 0.00 20 THR A N 14
ATOM 18309 C CA . THR A 1 20 ? 4.406 -1.833 0.201 1.00 0.00 20 THR A CA 14
ATOM 18310 C C . THR A 1 20 ? 4.022 -2.193 1.632 1.00 0.00 20 THR A C 14
ATOM 18311 O O . THR A 1 20 ? 4.200 -1.394 2.552 1.00 0.00 20 THR A O 14
ATOM 18322 N N . CYS A 1 21 ? 3.494 -3.399 1.812 1.00 0.00 21 CYS A N 14
ATOM 18323 C CA . CYS A 1 21 ? 3.084 -3.864 3.133 1.00 0.00 21 CYS A CA 14
ATOM 18324 C C . CYS A 1 21 ? 3.734 -5.204 3.463 1.00 0.00 21 CYS A C 14
ATOM 18325 O O . CYS A 1 21 ? 3.328 -6.245 2.950 1.00 0.00 21 CYS A O 14
ATOM 18333 N N . GLY A 1 22 ? 4.748 -5.168 4.322 1.00 0.00 22 GLY A N 14
ATOM 18334 C CA . GLY A 1 22 ? 5.439 -6.386 4.705 1.00 0.00 22 GLY A CA 14
ATOM 18335 C C . GLY A 1 22 ? 6.099 -7.073 3.526 1.00 0.00 22 GLY A C 14
ATOM 18336 O O . GLY A 1 22 ? 7.063 -6.559 2.958 1.00 0.00 22 GLY A O 14
ATOM 18340 N N . LYS A 1 23 ? 5.580 -8.238 3.156 1.00 0.00 23 LYS A N 14
ATOM 18341 C CA . LYS A 1 23 ? 6.124 -8.998 2.037 1.00 0.00 23 LYS A CA 14
ATOM 18342 C C . LYS A 1 23 ? 5.280 -8.799 0.782 1.00 0.00 23 LYS A C 14
ATOM 18343 O O . LYS A 1 23 ? 5.383 -9.566 -0.175 1.00 0.00 23 LYS A O 14
ATOM 18362 N N . ALA A 1 24 ? 4.448 -7.762 0.792 1.00 0.00 24 ALA A N 14
ATOM 18363 C CA . ALA A 1 24 ? 3.590 -7.460 -0.346 1.00 0.00 24 ALA A CA 14
ATOM 18364 C C . ALA A 1 24 ? 3.998 -6.149 -1.009 1.00 0.00 24 ALA A C 14
ATOM 18365 O O . ALA A 1 24 ? 4.579 -5.272 -0.369 1.00 0.00 24 ALA A O 14
ATOM 18372 N N . LYS A 1 25 ? 3.691 -6.020 -2.295 1.00 0.00 25 LYS A N 14
ATOM 18373 C CA . LYS A 1 25 ? 4.025 -4.816 -3.045 1.00 0.00 25 LYS A CA 14
ATOM 18374 C C . LYS A 1 25 ? 2.918 -4.467 -4.036 1.00 0.00 25 LYS A C 14
ATOM 18375 O O . LYS A 1 25 ? 2.392 -5.339 -4.725 1.00 0.00 25 LYS A O 14
ATOM 18394 N N . GLY A 1 26 ? 2.571 -3.185 -4.101 1.00 0.00 26 GLY A N 14
ATOM 18395 C CA . GLY A 1 26 ? 1.530 -2.744 -5.011 1.00 0.00 26 GLY A CA 14
ATOM 18396 C C . GLY A 1 26 ? 1.621 -1.264 -5.322 1.00 0.00 26 GLY A C 14
ATOM 18397 O O . GLY A 1 26 ? 2.701 -0.674 -5.268 1.00 0.00 26 GLY A O 14
ATOM 18401 N N . THR A 1 27 ? 0.483 -0.659 -5.651 1.00 0.00 27 THR A N 14
ATOM 18402 C CA . THR A 1 27 ? 0.439 0.762 -5.975 1.00 0.00 27 THR A CA 14
ATOM 18403 C C . THR A 1 27 ? -0.944 1.344 -5.706 1.00 0.00 27 THR A C 14
ATOM 18404 O O . THR A 1 27 ? -1.950 0.829 -6.192 1.00 0.00 27 THR A O 14
ATOM 18415 N N . LEU A 1 28 ? -0.986 2.421 -4.929 1.00 0.00 28 LEU A N 14
ATOM 18416 C CA . LEU A 1 28 ? -2.247 3.074 -4.595 1.00 0.00 28 LEU A CA 14
ATOM 18417 C C . LEU A 1 28 ? -2.637 4.084 -5.669 1.00 0.00 28 LEU A C 14
ATOM 18418 O O . LEU A 1 28 ? -1.807 4.868 -6.131 1.00 0.00 28 LEU A O 14
ATOM 18434 N N . PHE A 1 29 ? -3.906 4.060 -6.063 1.00 0.00 29 PHE A N 14
ATOM 18435 C CA . PHE A 1 29 ? -4.407 4.972 -7.084 1.00 0.00 29 PHE A CA 14
ATOM 18436 C C . PHE A 1 29 ? -5.391 5.972 -6.484 1.00 0.00 29 PHE A C 14
ATOM 18437 O O . PHE A 1 29 ? -6.550 5.644 -6.235 1.00 0.00 29 PHE A O 14
ATOM 18454 N N . GLN A 1 30 ? -4.918 7.193 -6.255 1.00 0.00 30 GLN A N 14
ATOM 18455 C CA . GLN A 1 30 ? -5.755 8.241 -5.683 1.00 0.00 30 GLN A CA 14
ATOM 18456 C C . GLN A 1 30 ? -7.141 8.239 -6.320 1.00 0.00 30 GLN A C 14
ATOM 18457 O O . GLN A 1 30 ? -8.152 8.362 -5.629 1.00 0.00 30 GLN A O 14
ATOM 18471 N N . GLU A 1 31 ? -7.179 8.099 -7.642 1.00 0.00 31 GLU A N 14
ATOM 18472 C CA . GLU A 1 31 ? -8.442 8.083 -8.371 1.00 0.00 31 GLU A CA 14
ATOM 18473 C C . GLU A 1 31 ? -9.359 6.982 -7.847 1.00 0.00 31 GLU A C 14
ATOM 18474 O O . GLU A 1 31 ? -10.566 7.178 -7.706 1.00 0.00 31 GLU A O 14
ATOM 18486 N N . LYS A 1 32 ? -8.777 5.822 -7.560 1.00 0.00 32 LYS A N 14
ATOM 18487 C CA . LYS A 1 32 ? -9.539 4.688 -7.051 1.00 0.00 32 LYS A CA 14
ATOM 18488 C C . LYS A 1 32 ? -9.663 4.754 -5.532 1.00 0.00 32 LYS A C 14
ATOM 18489 O O . LYS A 1 32 ? -10.414 3.990 -4.927 1.00 0.00 32 LYS A O 14
ATOM 18508 N N . LEU A 1 33 ? -8.923 5.674 -4.922 1.00 0.00 33 LEU A N 14
ATOM 18509 C CA . LEU A 1 33 ? -8.951 5.840 -3.473 1.00 0.00 33 LEU A CA 14
ATOM 18510 C C . LEU A 1 33 ? -10.014 6.854 -3.063 1.00 0.00 33 LEU A C 14
ATOM 18511 O O . LEU A 1 33 ? -10.678 6.694 -2.038 1.00 0.00 33 LEU A O 14
ATOM 18527 N N . LYS A 1 34 ? -10.171 7.898 -3.869 1.00 0.00 34 LYS A N 14
ATOM 18528 C CA . LYS A 1 34 ? -11.153 8.939 -3.593 1.00 0.00 34 LYS A CA 14
ATOM 18529 C C . LYS A 1 34 ? -12.484 8.330 -3.162 1.00 0.00 34 LYS A C 14
ATOM 18530 O O . LYS A 1 34 ? -13.063 8.734 -2.154 1.00 0.00 34 LYS A O 14
ATOM 18549 N N . GLN A 1 35 ? -12.961 7.357 -3.931 1.00 0.00 35 GLN A N 14
ATOM 18550 C CA . GLN A 1 35 ? -14.223 6.693 -3.627 1.00 0.00 35 GLN A CA 14
ATOM 18551 C C . GLN A 1 35 ? -14.264 6.242 -2.170 1.00 0.00 35 GLN A C 14
ATOM 18552 O O . GLN A 1 35 ? -15.131 6.660 -1.405 1.00 0.00 35 GLN A O 14
ATOM 18566 N N . GLY A 1 36 ? -13.319 5.386 -1.794 1.00 0.00 36 GLY A N 14
ATOM 18567 C CA . GLY A 1 36 ? -13.265 4.892 -0.430 1.00 0.00 36 GLY A CA 14
ATOM 18568 C C . GLY A 1 36 ? -12.086 3.969 -0.193 1.00 0.00 36 GLY A C 14
ATOM 18569 O O . GLY A 1 36 ? -11.489 3.458 -1.141 1.00 0.00 36 GLY A O 14
ATOM 18573 N N . ALA A 1 37 ? -11.749 3.757 1.074 1.00 0.00 37 ALA A N 14
ATOM 18574 C CA . ALA A 1 37 ? -10.633 2.889 1.432 1.00 0.00 37 ALA A CA 14
ATOM 18575 C C . ALA A 1 37 ? -11.037 1.420 1.364 1.00 0.00 37 ALA A C 14
ATOM 18576 O O . ALA A 1 37 ? -10.319 0.546 1.850 1.00 0.00 37 ALA A O 14
ATOM 18583 N N . SER A 1 38 ? -12.190 1.155 0.758 1.00 0.00 38 SER A N 14
ATOM 18584 C CA . SER A 1 38 ? -12.691 -0.208 0.631 1.00 0.00 38 SER A CA 14
ATOM 18585 C C . SER A 1 38 ? -12.581 -0.695 -0.811 1.00 0.00 38 SER A C 14
ATOM 18586 O O . SER A 1 38 ? -12.450 -1.892 -1.067 1.00 0.00 38 SER A O 14
ATOM 18594 N N . LYS A 1 39 ? -12.634 0.243 -1.751 1.00 0.00 39 LYS A N 14
ATOM 18595 C CA . LYS A 1 39 ? -12.539 -0.087 -3.168 1.00 0.00 39 LYS A CA 14
ATOM 18596 C C . LYS A 1 39 ? -11.117 -0.494 -3.538 1.00 0.00 39 LYS A C 14
ATOM 18597 O O . LYS A 1 39 ? -10.149 0.133 -3.107 1.00 0.00 39 LYS A O 14
ATOM 18616 N N . LYS A 1 40 ? -10.997 -1.547 -4.340 1.00 0.00 40 LYS A N 14
ATOM 18617 C CA . LYS A 1 40 ? -9.693 -2.037 -4.770 1.00 0.00 40 LYS A CA 14
ATOM 18618 C C . LYS A 1 40 ? -8.904 -0.937 -5.473 1.00 0.00 40 LYS A C 14
ATOM 18619 O O . LYS A 1 40 ? -9.171 -0.612 -6.631 1.00 0.00 40 LYS A O 14
ATOM 18638 N N . CYS A 1 41 ? -7.932 -0.369 -4.768 1.00 0.00 41 CYS A N 14
ATOM 18639 C CA . CYS A 1 41 ? -7.103 0.694 -5.325 1.00 0.00 41 CYS A CA 14
ATOM 18640 C C . CYS A 1 41 ? -5.640 0.267 -5.388 1.00 0.00 41 CYS A C 14
ATOM 18641 O O . CYS A 1 41 ? -4.876 0.755 -6.221 1.00 0.00 41 CYS A O 14
ATOM 18649 N N . ILE A 1 42 ? -5.257 -0.646 -4.501 1.00 0.00 42 ILE A N 14
ATOM 18650 C CA . ILE A 1 42 ? -3.886 -1.138 -4.456 1.00 0.00 42 ILE A CA 14
ATOM 18651 C C . ILE A 1 42 ? -3.664 -2.243 -5.483 1.00 0.00 42 ILE A C 14
ATOM 18652 O O . ILE A 1 42 ? -4.211 -3.338 -5.357 1.00 0.00 42 ILE A O 14
ATOM 18668 N N . GLN A 1 43 ? -2.858 -1.947 -6.497 1.00 0.00 43 GLN A N 14
ATOM 18669 C CA . GLN A 1 43 ? -2.563 -2.917 -7.546 1.00 0.00 43 GLN A CA 14
ATOM 18670 C C . GLN A 1 43 ? -1.198 -3.561 -7.323 1.00 0.00 43 GLN A C 14
ATOM 18671 O O . GLN A 1 43 ? -0.180 -2.874 -7.261 1.00 0.00 43 GLN A O 14
ATOM 18685 N N . ASN A 1 44 ? -1.187 -4.885 -7.203 1.00 0.00 44 ASN A N 14
ATOM 18686 C CA . ASN A 1 44 ? 0.053 -5.622 -6.986 1.00 0.00 44 ASN A CA 14
ATOM 18687 C C . ASN A 1 44 ? 0.773 -5.876 -8.307 1.00 0.00 44 ASN A C 14
ATOM 18688 O O . ASN A 1 44 ? 0.293 -5.487 -9.371 1.00 0.00 44 ASN A O 14
ATOM 18699 N N . GLU A 1 45 ? 1.926 -6.532 -8.229 1.00 0.00 45 GLU A N 14
ATOM 18700 C CA . GLU A 1 45 ? 2.712 -6.838 -9.419 1.00 0.00 45 GLU A CA 14
ATOM 18701 C C . GLU A 1 45 ? 1.873 -7.594 -10.445 1.00 0.00 45 GLU A C 14
ATOM 18702 O O . GLU A 1 45 ? 2.045 -7.421 -11.651 1.00 0.00 45 GLU A O 14
ATOM 18714 N N . ALA A 1 46 ? 0.966 -8.433 -9.957 1.00 0.00 46 ALA A N 14
ATOM 18715 C CA . ALA A 1 46 ? 0.099 -9.215 -10.830 1.00 0.00 46 ALA A CA 14
ATOM 18716 C C . ALA A 1 46 ? -0.989 -8.343 -11.447 1.00 0.00 46 ALA A C 14
ATOM 18717 O O . ALA A 1 46 ? -1.833 -8.826 -12.200 1.00 0.00 46 ALA A O 14
ATOM 18724 N N . GLY A 1 47 ? -0.963 -7.054 -11.122 1.00 0.00 47 GLY A N 14
ATOM 18725 C CA . GLY A 1 47 ? -1.953 -6.135 -11.653 1.00 0.00 47 GLY A CA 14
ATOM 18726 C C . GLY A 1 47 ? -3.292 -6.258 -10.953 1.00 0.00 47 GLY A C 14
ATOM 18727 O O . GLY A 1 47 ? -4.156 -5.393 -11.095 1.00 0.00 47 GLY A O 14
ATOM 18731 N N . ASP A 1 48 ? -3.466 -7.336 -10.197 1.00 0.00 48 ASP A N 14
ATOM 18732 C CA . ASP A 1 48 ? -4.710 -7.571 -9.473 1.00 0.00 48 ASP A CA 14
ATOM 18733 C C . ASP A 1 48 ? -4.900 -6.534 -8.371 1.00 0.00 48 ASP A C 14
ATOM 18734 O O . ASP A 1 48 ? -4.094 -6.444 -7.444 1.00 0.00 48 ASP A O 14
ATOM 18743 N N . TRP A 1 49 ? -5.969 -5.753 -8.478 1.00 0.00 49 TRP A N 14
ATOM 18744 C CA . TRP A 1 49 ? -6.264 -4.721 -7.491 1.00 0.00 49 TRP A CA 14
ATOM 18745 C C . TRP A 1 49 ? -6.636 -5.342 -6.149 1.00 0.00 49 TRP A C 14
ATOM 18746 O O . TRP A 1 49 ? -7.159 -6.455 -6.093 1.00 0.00 49 TRP A O 14
ATOM 18767 N N . LEU A 1 50 ? -6.363 -4.617 -5.070 1.00 0.00 50 LEU A N 14
ATOM 18768 C CA . LEU A 1 50 ? -6.670 -5.098 -3.727 1.00 0.00 50 LEU A CA 14
ATOM 18769 C C . LEU A 1 50 ? -7.140 -3.954 -2.834 1.00 0.00 50 LEU A C 14
ATOM 18770 O O . LEU A 1 50 ? -6.613 -2.843 -2.898 1.00 0.00 50 LEU A O 14
ATOM 18786 N N . THR A 1 51 ? -8.137 -4.234 -2.000 1.00 0.00 51 THR A N 14
ATOM 18787 C CA . THR A 1 51 ? -8.680 -3.230 -1.094 1.00 0.00 51 THR A CA 14
ATOM 18788 C C . THR A 1 51 ? -7.662 -2.844 -0.027 1.00 0.00 51 THR A C 14
ATOM 18789 O O . THR A 1 51 ? -6.879 -3.677 0.428 1.00 0.00 51 THR A O 14
ATOM 18800 N N . VAL A 1 52 ? -7.678 -1.574 0.368 1.00 0.00 52 VAL A N 14
ATOM 18801 C CA . VAL A 1 52 ? -6.757 -1.078 1.383 1.00 0.00 52 VAL A CA 14
ATOM 18802 C C . VAL A 1 52 ? -6.538 -2.114 2.480 1.00 0.00 52 VAL A C 14
ATOM 18803 O O . VAL A 1 52 ? -5.495 -2.131 3.134 1.00 0.00 52 VAL A O 14
ATOM 18816 N N . LYS A 1 53 ? -7.528 -2.978 2.676 1.00 0.00 53 LYS A N 14
ATOM 18817 C CA . LYS A 1 53 ? -7.444 -4.020 3.693 1.00 0.00 53 LYS A CA 14
ATOM 18818 C C . LYS A 1 53 ? -6.761 -5.266 3.139 1.00 0.00 53 LYS A C 14
ATOM 18819 O O . LYS A 1 53 ? -5.813 -5.779 3.732 1.00 0.00 53 LYS A O 14
ATOM 18838 N N . GLU A 1 54 ? -7.250 -5.747 2.000 1.00 0.00 54 GLU A N 14
ATOM 18839 C CA . GLU A 1 54 ? -6.685 -6.933 1.368 1.00 0.00 54 GLU A CA 14
ATOM 18840 C C . GLU A 1 54 ? -5.164 -6.841 1.300 1.00 0.00 54 GLU A C 14
ATOM 18841 O O . GLU A 1 54 ? -4.454 -7.673 1.866 1.00 0.00 54 GLU A O 14
ATOM 18853 N N . PHE A 1 55 ? -4.669 -5.824 0.602 1.00 0.00 55 PHE A N 14
ATOM 18854 C CA . PHE A 1 55 ? -3.232 -5.623 0.458 1.00 0.00 55 PHE A CA 14
ATOM 18855 C C . PHE A 1 55 ? -2.501 -5.973 1.751 1.00 0.00 55 PHE A C 14
ATOM 18856 O O . PHE A 1 55 ? -1.456 -6.623 1.730 1.00 0.00 55 PHE A O 14
ATOM 18873 N N . LEU A 1 56 ? -3.059 -5.536 2.875 1.00 0.00 56 LEU A N 14
ATOM 18874 C CA . LEU A 1 56 ? -2.461 -5.802 4.179 1.00 0.00 56 LEU A CA 14
ATOM 18875 C C . LEU A 1 56 ? -2.447 -7.298 4.476 1.00 0.00 56 LEU A C 14
ATOM 18876 O O . LEU A 1 56 ? -1.409 -7.863 4.819 1.00 0.00 56 LEU A O 14
ATOM 18892 N N . ASN A 1 57 ? -3.606 -7.933 4.342 1.00 0.00 57 ASN A N 14
ATOM 18893 C CA . ASN A 1 57 ? -3.728 -9.364 4.597 1.00 0.00 57 ASN A CA 14
ATOM 18894 C C . ASN A 1 57 ? -2.621 -10.139 3.888 1.00 0.00 57 ASN A C 14
ATOM 18895 O O . ASN A 1 57 ? -2.054 -11.078 4.445 1.00 0.00 57 ASN A O 14
ATOM 18906 N N . GLU A 1 58 ? -2.319 -9.737 2.658 1.00 0.00 58 GLU A N 14
ATOM 18907 C CA . GLU A 1 58 ? -1.280 -10.394 1.874 1.00 0.00 58 GLU A CA 14
ATOM 18908 C C . GLU A 1 58 ? 0.089 -10.207 2.520 1.00 0.00 58 GLU A C 14
ATOM 18909 O O . GLU A 1 58 ? 0.944 -11.090 2.456 1.00 0.00 58 GLU A O 14
ATOM 18921 N N . GLY A 1 59 ? 0.291 -9.049 3.141 1.00 0.00 59 GLY A N 14
ATOM 18922 C CA . GLY A 1 59 ? 1.558 -8.765 3.789 1.00 0.00 59 GLY A CA 14
ATOM 18923 C C . GLY A 1 59 ? 1.717 -9.508 5.101 1.00 0.00 59 GLY A C 14
ATOM 18924 O O . GLY A 1 59 ? 2.827 -9.878 5.481 1.00 0.00 59 GLY A O 14
ATOM 18928 N N . GLY A 1 60 ? 0.605 -9.727 5.795 1.00 0.00 60 GLY A N 14
ATOM 18929 C CA . GLY A 1 60 ? 0.648 -10.428 7.065 1.00 0.00 60 GLY A CA 14
ATOM 18930 C C . GLY A 1 60 ? -0.102 -9.694 8.159 1.00 0.00 60 GLY A C 14
ATOM 18931 O O . GLY A 1 60 ? -0.041 -10.078 9.327 1.00 0.00 60 GLY A O 14
ATOM 18935 N N . ARG A 1 61 ? -0.810 -8.635 7.780 1.00 0.00 61 ARG A N 14
ATOM 18936 C CA . ARG A 1 61 ? -1.572 -7.844 8.738 1.00 0.00 61 ARG A CA 14
ATOM 18937 C C . ARG A 1 61 ? -3.002 -7.631 8.252 1.00 0.00 61 ARG A C 14
ATOM 18938 O O . ARG A 1 61 ? -3.256 -6.793 7.387 1.00 0.00 61 ARG A O 14
ATOM 18959 N N . ALA A 1 62 ? -3.933 -8.395 8.813 1.00 0.00 62 ALA A N 14
ATOM 18960 C CA . ALA A 1 62 ? -5.338 -8.289 8.437 1.00 0.00 62 ALA A CA 14
ATOM 18961 C C . ALA A 1 62 ? -6.145 -7.586 9.523 1.00 0.00 62 ALA A C 14
ATOM 18962 O O . ALA A 1 62 ? -7.056 -6.810 9.231 1.00 0.00 62 ALA A O 14
ATOM 18969 N N . THR A 1 63 ? -5.805 -7.861 10.779 1.00 0.00 63 THR A N 14
ATOM 18970 C CA . THR A 1 63 ? -6.499 -7.256 11.909 1.00 0.00 63 THR A CA 14
ATOM 18971 C C . THR A 1 63 ? -5.946 -5.870 12.215 1.00 0.00 63 THR A C 14
ATOM 18972 O O . THR A 1 63 ? -6.243 -5.289 13.259 1.00 0.00 63 THR A O 14
ATOM 18983 N N . SER A 1 64 ? -5.139 -5.343 11.299 1.00 0.00 64 SER A N 14
ATOM 18984 C CA . SER A 1 64 ? -4.541 -4.025 11.474 1.00 0.00 64 SER A CA 14
ATOM 18985 C C . SER A 1 64 ? -5.614 -2.940 11.495 1.00 0.00 64 SER A C 14
ATOM 18986 O O . SER A 1 64 ? -6.676 -3.089 10.889 1.00 0.00 64 SER A O 14
ATOM 18994 N N . LYS A 1 65 ? -5.329 -1.848 12.196 1.00 0.00 65 LYS A N 14
ATOM 18995 C CA . LYS A 1 65 ? -6.267 -0.736 12.297 1.00 0.00 65 LYS A CA 14
ATOM 18996 C C . LYS A 1 65 ? -5.935 0.349 11.277 1.00 0.00 65 LYS A C 14
ATOM 18997 O O . LYS A 1 65 ? -6.746 0.663 10.405 1.00 0.00 65 LYS A O 14
ATOM 19016 N N . ASP A 1 66 ? -4.740 0.916 11.391 1.00 0.00 66 ASP A N 14
ATOM 19017 C CA . ASP A 1 66 ? -4.300 1.964 10.478 1.00 0.00 66 ASP A CA 14
ATOM 19018 C C . ASP A 1 66 ? -3.496 1.376 9.322 1.00 0.00 66 ASP A C 14
ATOM 19019 O O . ASP A 1 66 ? -2.388 0.876 9.515 1.00 0.00 66 ASP A O 14
ATOM 19028 N N . TRP A 1 67 ? -4.063 1.438 8.122 1.00 0.00 67 TRP A N 14
ATOM 19029 C CA . TRP A 1 67 ? -3.399 0.910 6.936 1.00 0.00 67 TRP A CA 14
ATOM 19030 C C . TRP A 1 67 ? -2.249 1.816 6.507 1.00 0.00 67 TRP A C 14
ATOM 19031 O O . TRP A 1 67 ? -1.238 1.347 5.984 1.00 0.00 67 TRP A O 14
ATOM 19052 N N . LYS A 1 68 ? -2.411 3.116 6.731 1.00 0.00 68 LYS A N 14
ATOM 19053 C CA . LYS A 1 68 ? -1.386 4.088 6.369 1.00 0.00 68 LYS A CA 14
ATOM 19054 C C . LYS A 1 68 ? -0.102 3.843 7.155 1.00 0.00 68 LYS A C 14
ATOM 19055 O O . LYS A 1 68 ? 0.988 4.194 6.706 1.00 0.00 68 LYS A O 14
ATOM 19074 N N . GLY A 1 69 ? -0.240 3.237 8.331 1.00 0.00 69 GLY A N 14
ATOM 19075 C CA . GLY A 1 69 ? 0.918 2.955 9.159 1.00 0.00 69 GLY A CA 14
ATOM 19076 C C . GLY A 1 69 ? 1.667 1.717 8.707 1.00 0.00 69 GLY A C 14
ATOM 19077 O O . GLY A 1 69 ? 2.893 1.732 8.592 1.00 0.00 69 GLY A O 14
ATOM 19081 N N . VAL A 1 70 ? 0.929 0.642 8.450 1.00 0.00 70 VAL A N 14
ATOM 19082 C CA . VAL A 1 70 ? 1.531 -0.610 8.008 1.00 0.00 70 VAL A CA 14
ATOM 19083 C C . VAL A 1 70 ? 2.113 -0.475 6.605 1.00 0.00 70 VAL A C 14
ATOM 19084 O O . VAL A 1 70 ? 3.198 -0.984 6.320 1.00 0.00 70 VAL A O 14
ATOM 19097 N N . ILE A 1 71 ? 1.385 0.213 5.732 1.00 0.00 71 ILE A N 14
ATOM 19098 C CA . ILE A 1 71 ? 1.830 0.417 4.359 1.00 0.00 71 ILE A CA 14
ATOM 19099 C C . ILE A 1 71 ? 2.912 1.489 4.285 1.00 0.00 71 ILE A C 14
ATOM 19100 O O . ILE A 1 71 ? 2.750 2.587 4.817 1.00 0.00 71 ILE A O 14
ATOM 19116 N N . ARG A 1 72 ? 4.016 1.163 3.620 1.00 0.00 72 ARG A N 14
ATOM 19117 C CA . ARG A 1 72 ? 5.125 2.098 3.475 1.00 0.00 72 ARG A CA 14
ATOM 19118 C C . ARG A 1 72 ? 5.340 2.464 2.009 1.00 0.00 72 ARG A C 14
ATOM 19119 O O . ARG A 1 72 ? 5.315 1.598 1.133 1.00 0.00 72 ARG A O 14
ATOM 19140 N N . CYS A 1 73 ? 5.549 3.750 1.751 1.00 0.00 73 CYS A N 14
ATOM 19141 C CA . CYS A 1 73 ? 5.766 4.230 0.391 1.00 0.00 73 CYS A CA 14
ATOM 19142 C C . CYS A 1 73 ? 7.158 4.838 0.245 1.00 0.00 73 CYS A C 14
ATOM 19143 O O . CYS A 1 73 ? 7.439 5.906 0.786 1.00 0.00 73 CYS A O 14
ATOM 19151 N N . ASN A 1 74 ? 8.025 4.148 -0.489 1.00 0.00 74 ASN A N 14
ATOM 19152 C CA . ASN A 1 74 ? 9.388 4.618 -0.704 1.00 0.00 74 ASN A CA 14
ATOM 19153 C C . ASN A 1 74 ? 10.150 4.701 0.615 1.00 0.00 74 ASN A C 14
ATOM 19154 O O . ASN A 1 74 ? 11.019 5.554 0.790 1.00 0.00 74 ASN A O 14
ATOM 19165 N N . GLY A 1 75 ? 9.817 3.808 1.542 1.00 0.00 75 GLY A N 14
ATOM 19166 C CA . GLY A 1 75 ? 10.478 3.797 2.833 1.00 0.00 75 GLY A CA 14
ATOM 19167 C C . GLY A 1 75 ? 9.801 4.705 3.840 1.00 0.00 75 GLY A C 14
ATOM 19168 O O . GLY A 1 75 ? 10.142 4.696 5.022 1.00 0.00 75 GLY A O 14
ATOM 19172 N N . GLU A 1 76 ? 8.838 5.493 3.370 1.00 0.00 76 GLU A N 14
ATOM 19173 C CA . GLU A 1 76 ? 8.113 6.413 4.238 1.00 0.00 76 GLU A CA 14
ATOM 19174 C C . GLU A 1 76 ? 6.630 6.059 4.288 1.00 0.00 76 GLU A C 14
ATOM 19175 O O . GLU A 1 76 ? 5.967 5.964 3.254 1.00 0.00 76 GLU A O 14
ATOM 19187 N N . THR A 1 77 ? 6.114 5.865 5.498 1.00 0.00 77 THR A N 14
ATOM 19188 C CA . THR A 1 77 ? 4.710 5.520 5.684 1.00 0.00 77 THR A CA 14
ATOM 19189 C C . THR A 1 77 ? 3.798 6.583 5.082 1.00 0.00 77 THR A C 14
ATOM 19190 O O . THR A 1 77 ? 4.057 7.780 5.209 1.00 0.00 77 THR A O 14
ATOM 19201 N N . LEU A 1 78 ? 2.731 6.139 4.428 1.00 0.00 78 LEU A N 14
ATOM 19202 C CA . LEU A 1 78 ? 1.779 7.054 3.807 1.00 0.00 78 LEU A CA 14
ATOM 19203 C C . LEU A 1 78 ? 1.483 8.236 4.723 1.00 0.00 78 LEU A C 14
ATOM 19204 O O . LEU A 1 78 ? 1.440 9.384 4.279 1.00 0.00 78 LEU A O 14
ATOM 19220 N N . ARG A 1 79 ? 1.281 7.948 6.005 1.00 0.00 79 ARG A N 14
ATOM 19221 C CA . ARG A 1 79 ? 0.987 8.987 6.985 1.00 0.00 79 ARG A CA 14
ATOM 19222 C C . ARG A 1 79 ? 2.060 10.072 6.964 1.00 0.00 79 ARG A C 14
ATOM 19223 O O . ARG A 1 79 ? 1.752 11.264 6.925 1.00 0.00 79 ARG A O 14
ATOM 19244 N N . HIS A 1 80 ? 3.321 9.652 6.990 1.00 0.00 80 HIS A N 14
ATOM 19245 C CA . HIS A 1 80 ? 4.439 10.588 6.974 1.00 0.00 80 HIS A CA 14
ATOM 19246 C C . HIS A 1 80 ? 4.359 11.510 5.761 1.00 0.00 80 HIS A C 14
ATOM 19247 O O . HIS A 1 80 ? 4.508 12.726 5.882 1.00 0.00 80 HIS A O 14
ATOM 19262 N N . LEU A 1 81 ? 4.122 10.924 4.593 1.00 0.00 81 LEU A N 14
ATOM 19263 C CA . LEU A 1 81 ? 4.022 11.693 3.357 1.00 0.00 81 LEU A CA 14
ATOM 19264 C C . LEU A 1 81 ? 2.803 12.609 3.384 1.00 0.00 81 LEU A C 14
ATOM 19265 O O . LEU A 1 81 ? 2.858 13.745 2.915 1.00 0.00 81 LEU A O 14
ATOM 19281 N N . GLU A 1 82 ? 1.703 12.105 3.934 1.00 0.00 82 GLU A N 14
ATOM 19282 C CA . GLU A 1 82 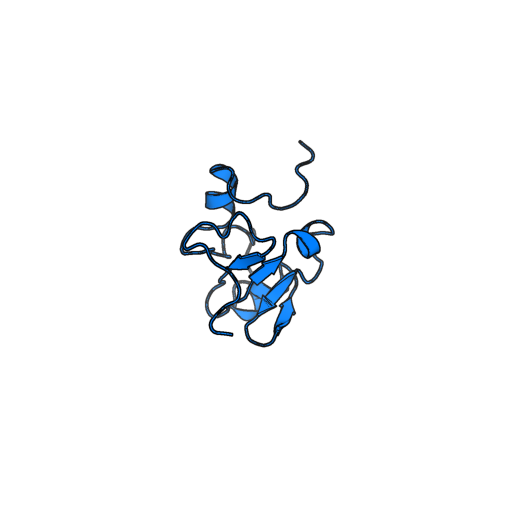? 0.470 12.878 4.021 1.00 0.00 82 GLU A CA 14
ATOM 19283 C C . GLU A 1 82 ? 0.673 14.135 4.861 1.00 0.00 82 GLU A C 14
ATOM 19284 O O . GLU A 1 82 ? 0.238 15.223 4.484 1.00 0.00 82 GLU A O 14
ATOM 19296 N N . GLN A 1 83 ? 1.336 13.976 6.002 1.00 0.00 83 GLN A N 14
ATOM 19297 C CA . GLN A 1 83 ? 1.596 15.097 6.897 1.00 0.00 83 GLN A CA 14
ATOM 19298 C C . GLN A 1 83 ? 2.392 16.188 6.186 1.00 0.00 83 GLN A C 14
ATOM 19299 O O . GLN A 1 83 ? 2.176 17.378 6.415 1.00 0.00 83 GLN A O 14
ATOM 19313 N N . LYS A 1 84 ? 3.313 15.774 5.323 1.00 0.00 84 LYS A N 14
ATOM 19314 C CA . LYS A 1 84 ? 4.141 16.714 4.577 1.00 0.00 84 LYS A CA 14
ATOM 19315 C C . LYS A 1 84 ? 3.378 17.284 3.385 1.00 0.00 84 LYS A C 14
ATOM 19316 O O . LYS A 1 84 ? 3.955 17.951 2.528 1.00 0.00 84 LYS A O 14
ATOM 19335 N N . GLY A 1 85 ? 2.076 17.018 3.339 1.00 0.00 85 GLY A N 14
ATOM 19336 C CA . GLY A 1 85 ? 1.256 17.513 2.249 1.00 0.00 85 GLY A CA 14
ATOM 19337 C C . GLY A 1 85 ? 1.608 16.872 0.921 1.00 0.00 85 GLY A C 14
ATOM 19338 O O . GLY A 1 85 ? 1.504 17.505 -0.129 1.00 0.00 85 GLY A O 14
ATOM 19342 N N . LEU A 1 86 ? 2.028 15.612 0.967 1.00 0.00 86 LEU A N 14
ATOM 19343 C CA . LEU A 1 86 ? 2.399 14.885 -0.242 1.00 0.00 86 LEU A CA 14
ATOM 19344 C C . LEU A 1 86 ? 1.284 13.938 -0.672 1.00 0.00 86 LEU A C 14
ATOM 19345 O O . LEU A 1 86 ? 1.033 13.757 -1.863 1.00 0.00 86 LEU A O 14
ATOM 19361 N N . LEU A 1 87 ? 0.617 13.337 0.307 1.00 0.00 87 LEU A N 14
ATOM 19362 C CA . LEU A 1 87 ? -0.473 12.407 0.032 1.00 0.00 87 LEU A CA 14
ATOM 19363 C C . LEU A 1 87 ? -1.823 13.045 0.339 1.00 0.00 87 LEU A C 14
ATOM 19364 O O . LEU A 1 87 ? -2.019 13.628 1.406 1.00 0.00 87 LEU A O 14
ATOM 19380 N N . PHE A 1 88 ? -2.753 12.932 -0.603 1.00 0.00 88 PHE A N 14
ATOM 19381 C CA . PHE A 1 88 ? -4.086 13.499 -0.435 1.00 0.00 88 PHE A CA 14
ATOM 19382 C C . PHE A 1 88 ? -4.944 12.613 0.463 1.00 0.00 88 PHE A C 14
ATOM 19383 O O . PHE A 1 88 ? -5.772 13.104 1.230 1.00 0.00 88 PHE A O 14
ATOM 19400 N N . SER A 1 89 ? -4.741 11.303 0.361 1.00 0.00 89 SER A N 14
ATOM 19401 C CA . SER A 1 89 ? -5.498 10.347 1.160 1.00 0.00 89 SER A CA 14
ATOM 19402 C C . SER A 1 89 ? -6.998 10.594 1.025 1.00 0.00 89 SER A C 14
ATOM 19403 O O . SER A 1 89 ? -7.739 10.538 2.006 1.00 0.00 89 SER A O 14
ATOM 19411 N N . GLY A 1 90 ? -7.439 10.867 -0.200 1.00 0.00 90 GLY A N 14
ATOM 19412 C CA . GLY A 1 90 ? -8.847 11.118 -0.442 1.00 0.00 90 GLY A CA 14
ATOM 19413 C C . GLY A 1 90 ? -9.202 12.587 -0.326 1.00 0.00 90 GLY A C 14
ATOM 19414 O O . GLY A 1 90 ? -8.470 13.380 0.266 1.00 0.00 90 GLY A O 14
ATOM 19418 N N . PRO A 1 91 ? -10.351 12.970 -0.903 1.00 0.00 91 PRO A N 14
ATOM 19419 C CA . PRO A 1 91 ? -10.827 14.356 -0.875 1.00 0.00 91 PRO A CA 14
ATOM 19420 C C . PRO A 1 91 ? -11.268 14.790 0.518 1.00 0.00 91 PRO A C 14
ATOM 19421 O O . PRO A 1 91 ? -11.306 15.981 0.825 1.00 0.00 91 PRO A O 14
ATOM 19432 N N . SER A 1 92 ? -11.602 13.815 1.359 1.00 0.00 92 SER A N 14
ATOM 19433 C CA . SER A 1 92 ? -12.043 14.097 2.720 1.00 0.00 92 SER A CA 14
ATOM 19434 C C . SER A 1 92 ? -13.215 15.075 2.719 1.00 0.00 92 SER A C 14
ATOM 19435 O O . SER A 1 92 ? -13.270 15.995 3.534 1.00 0.00 92 SER A O 14
ATOM 19443 N N . SER A 1 93 ? -14.150 14.867 1.797 1.00 0.00 93 SER A N 14
ATOM 19444 C CA . SER A 1 93 ? -15.320 15.731 1.687 1.00 0.00 93 SER A CA 14
ATOM 19445 C C . SER A 1 93 ? -16.538 15.082 2.338 1.00 0.00 93 SER A C 14
ATOM 19446 O O . SER A 1 93 ? -16.491 13.926 2.755 1.00 0.00 93 SER A O 14
ATOM 19454 N N . GLY A 1 94 ? -17.629 15.838 2.422 1.00 0.00 94 GLY A N 14
ATOM 19455 C CA . GLY A 1 94 ? -18.844 15.321 3.023 1.00 0.00 94 GLY A CA 14
ATOM 19456 C C . GLY A 1 94 ? -19.583 16.371 3.830 1.00 0.00 94 GLY A C 14
ATOM 19457 O O . GLY A 1 94 ? -19.956 17.419 3.303 1.00 0.00 94 GLY A O 14
ATOM 19461 N N . GLY A 1 1 ? 2.808 3.036 -42.735 1.00 0.00 1 GLY A N 15
ATOM 19462 C CA . GLY A 1 1 ? 3.497 1.790 -42.456 1.00 0.00 1 GLY A CA 15
ATOM 19463 C C . GLY A 1 1 ? 2.680 0.858 -41.584 1.00 0.00 1 GLY A C 15
ATOM 19464 O O . GLY A 1 1 ? 2.106 -0.116 -42.072 1.00 0.00 1 GLY A O 15
ATOM 19468 N N . SER A 1 2 ? 2.628 1.155 -40.289 1.00 0.00 2 SER A N 15
ATOM 19469 C CA . SER A 1 2 ? 1.880 0.332 -39.346 1.00 0.00 2 SER A CA 15
ATOM 19470 C C . SER A 1 2 ? 1.089 1.204 -38.375 1.00 0.00 2 SER A C 15
ATOM 19471 O O . SER A 1 2 ? 1.387 2.385 -38.199 1.00 0.00 2 SER A O 15
ATOM 19479 N N . SER A 1 3 ? 0.078 0.611 -37.747 1.00 0.00 3 SER A N 15
ATOM 19480 C CA . SER A 1 3 ? -0.760 1.332 -36.797 1.00 0.00 3 SER A CA 15
ATOM 19481 C C . SER A 1 3 ? -0.098 1.390 -35.423 1.00 0.00 3 SER A C 15
ATOM 19482 O O . SER A 1 3 ? 0.873 0.682 -35.160 1.00 0.00 3 SER A O 15
ATOM 19490 N N . GLY A 1 4 ? -0.633 2.238 -34.550 1.00 0.00 4 GLY A N 15
ATOM 19491 C CA . GLY A 1 4 ? -0.082 2.373 -33.214 1.00 0.00 4 GLY A CA 15
ATOM 19492 C C . GLY A 1 4 ? -0.432 3.702 -32.574 1.00 0.00 4 GLY A C 15
ATOM 19493 O O . GLY A 1 4 ? -0.970 4.593 -33.232 1.00 0.00 4 GLY A O 15
ATOM 19497 N N . SER A 1 5 ? -0.129 3.836 -31.287 1.00 0.00 5 SER A N 15
ATOM 19498 C CA . SER A 1 5 ? -0.420 5.063 -30.557 1.00 0.00 5 SER A CA 15
ATOM 19499 C C . SER A 1 5 ? 0.695 6.087 -30.748 1.00 0.00 5 SER A C 15
ATOM 19500 O O . SER A 1 5 ? 0.437 7.261 -31.013 1.00 0.00 5 SER A O 15
ATOM 19508 N N . SER A 1 6 ? 1.937 5.632 -30.611 1.00 0.00 6 SER A N 15
ATOM 19509 C CA . SER A 1 6 ? 3.093 6.507 -30.764 1.00 0.00 6 SER A CA 15
ATOM 19510 C C . SER A 1 6 ? 2.966 7.737 -29.869 1.00 0.00 6 SER A C 15
ATOM 19511 O O . SER A 1 6 ? 3.280 8.853 -30.281 1.00 0.00 6 SER A O 15
ATOM 19519 N N . GLY A 1 7 ? 2.503 7.522 -28.641 1.00 0.00 7 GLY A N 15
ATOM 19520 C CA . GLY A 1 7 ? 2.342 8.621 -27.707 1.00 0.00 7 GLY A CA 15
ATOM 19521 C C . GLY A 1 7 ? 1.880 8.156 -26.340 1.00 0.00 7 GLY A C 15
ATOM 19522 O O . GLY A 1 7 ? 0.976 8.745 -25.750 1.00 0.00 7 GLY A O 15
ATOM 19526 N N . ASN A 1 8 ? 2.502 7.095 -25.836 1.00 0.00 8 ASN A N 15
ATOM 19527 C CA . ASN A 1 8 ? 2.147 6.550 -24.531 1.00 0.00 8 ASN A CA 15
ATOM 19528 C C . ASN A 1 8 ? 2.770 7.376 -23.409 1.00 0.00 8 ASN A C 15
ATOM 19529 O O . ASN A 1 8 ? 3.984 7.576 -23.372 1.00 0.00 8 ASN A O 15
ATOM 19540 N N . ASP A 1 9 ? 1.930 7.853 -22.497 1.00 0.00 9 ASP A N 15
ATOM 19541 C CA . ASP A 1 9 ? 2.397 8.656 -21.373 1.00 0.00 9 ASP A CA 15
ATOM 19542 C C . ASP A 1 9 ? 2.248 7.893 -20.061 1.00 0.00 9 ASP A C 15
ATOM 19543 O O . ASP A 1 9 ? 1.224 7.256 -19.815 1.00 0.00 9 ASP A O 15
ATOM 19552 N N . ALA A 1 10 ? 3.276 7.960 -19.222 1.00 0.00 10 ALA A N 15
ATOM 19553 C CA . ALA A 1 10 ? 3.259 7.277 -17.935 1.00 0.00 10 ALA A CA 15
ATOM 19554 C C . ALA A 1 10 ? 2.780 8.207 -16.826 1.00 0.00 10 ALA A C 15
ATOM 19555 O O . ALA A 1 10 ? 2.998 7.943 -15.643 1.00 0.00 10 ALA A O 15
ATOM 19562 N N . VAL A 1 11 ? 2.128 9.298 -17.215 1.00 0.00 11 VAL A N 15
ATOM 19563 C CA . VAL A 1 11 ? 1.617 10.267 -16.253 1.00 0.00 11 VAL A CA 15
ATOM 19564 C C . VAL A 1 11 ? 0.916 9.573 -15.092 1.00 0.00 11 VAL A C 15
ATOM 19565 O O . VAL A 1 11 ? 0.812 10.124 -13.996 1.00 0.00 11 VAL A O 15
ATOM 19578 N N . ASP A 1 12 ? 0.436 8.359 -15.339 1.00 0.00 12 ASP A N 15
ATOM 19579 C CA . ASP A 1 12 ? -0.255 7.586 -14.313 1.00 0.00 12 ASP A CA 15
ATOM 19580 C C . ASP A 1 12 ? 0.565 7.534 -13.027 1.00 0.00 12 ASP A C 15
ATOM 19581 O O . ASP A 1 12 ? 0.040 7.230 -11.956 1.00 0.00 12 ASP A O 15
ATOM 19590 N N . PHE A 1 13 ? 1.855 7.832 -13.142 1.00 0.00 13 PHE A N 15
ATOM 19591 C CA . PHE A 1 13 ? 2.748 7.817 -11.990 1.00 0.00 13 PHE A CA 15
ATOM 19592 C C . PHE A 1 13 ? 2.303 8.834 -10.943 1.00 0.00 13 PHE A C 15
ATOM 19593 O O . PHE A 1 13 ? 2.493 8.631 -9.744 1.00 0.00 13 PHE A O 15
ATOM 19610 N N . SER A 1 14 ? 1.711 9.930 -11.406 1.00 0.00 14 SER A N 15
ATOM 19611 C CA . SER A 1 14 ? 1.242 10.982 -10.512 1.00 0.00 14 SER A CA 15
ATOM 19612 C C . SER A 1 14 ? 0.107 10.476 -9.626 1.00 0.00 14 SER A C 15
ATOM 19613 O O . SER A 1 14 ? 0.200 10.469 -8.398 1.00 0.00 14 SER A O 15
ATOM 19621 N N . PRO A 1 15 ? -0.991 10.043 -10.263 1.00 0.00 15 PRO A N 15
ATOM 19622 C CA . PRO A 1 15 ? -2.165 9.527 -9.553 1.00 0.00 15 PRO A CA 15
ATOM 19623 C C . PRO A 1 15 ? -1.897 8.179 -8.892 1.00 0.00 15 PRO A C 15
ATOM 19624 O O . PRO A 1 15 ? -2.793 7.577 -8.299 1.00 0.00 15 PRO A O 15
ATOM 19635 N N . THR A 1 16 ? -0.658 7.709 -8.998 1.00 0.00 16 THR A N 15
ATOM 19636 C CA . THR A 1 16 ? -0.272 6.432 -8.411 1.00 0.00 16 THR A CA 15
ATOM 19637 C C . THR A 1 16 ? 0.947 6.587 -7.509 1.00 0.00 16 THR A C 15
ATOM 19638 O O . THR A 1 16 ? 1.857 7.361 -7.807 1.00 0.00 16 THR A O 15
ATOM 19649 N N . LEU A 1 17 ? 0.960 5.847 -6.406 1.00 0.00 17 LEU A N 15
ATOM 19650 C CA . LEU A 1 17 ? 2.069 5.902 -5.461 1.00 0.00 17 LEU A CA 15
ATOM 19651 C C . LEU A 1 17 ? 2.524 4.499 -5.074 1.00 0.00 17 LEU A C 15
ATOM 19652 O O . LEU A 1 17 ? 1.718 3.591 -4.872 1.00 0.00 17 LEU A O 15
ATOM 19668 N N . PRO A 1 18 ? 3.849 4.315 -4.969 1.00 0.00 18 PRO A N 15
ATOM 19669 C CA . PRO A 1 18 ? 4.443 3.025 -4.605 1.00 0.00 18 PRO A CA 15
ATOM 19670 C C . PRO A 1 18 ? 4.176 2.653 -3.151 1.00 0.00 18 PRO A C 15
ATOM 19671 O O . PRO A 1 18 ? 4.617 3.345 -2.232 1.00 0.00 18 PRO A O 15
ATOM 19682 N N . VAL A 1 19 ? 3.453 1.557 -2.948 1.00 0.00 19 VAL A N 15
ATOM 19683 C CA . VAL A 1 19 ? 3.130 1.092 -1.604 1.00 0.00 19 VAL A CA 15
ATOM 19684 C C . VAL A 1 19 ? 3.667 -0.314 -1.365 1.00 0.00 19 VAL A C 15
ATOM 19685 O O . VAL A 1 19 ? 3.762 -1.121 -2.290 1.00 0.00 19 VAL A O 15
ATOM 19698 N N . THR A 1 20 ? 4.017 -0.604 -0.115 1.00 0.00 20 THR A N 15
ATOM 19699 C CA . THR A 1 20 ? 4.546 -1.913 0.247 1.00 0.00 20 THR A CA 15
ATOM 19700 C C . THR A 1 20 ? 4.161 -2.285 1.674 1.00 0.00 20 THR A C 15
ATOM 19701 O O . THR A 1 20 ? 4.368 -1.507 2.606 1.00 0.00 20 THR A O 15
ATOM 19712 N N . CYS A 1 21 ? 3.602 -3.479 1.838 1.00 0.00 21 CYS A N 15
ATOM 19713 C CA . CYS A 1 21 ? 3.189 -3.955 3.154 1.00 0.00 21 CYS A CA 15
ATOM 19714 C C . CYS A 1 21 ? 3.814 -5.311 3.463 1.00 0.00 21 CYS A C 15
ATOM 19715 O O . CYS A 1 21 ? 3.408 -6.334 2.913 1.00 0.00 21 CYS A O 15
ATOM 19723 N N . GLY A 1 22 ? 4.808 -5.311 4.346 1.00 0.00 22 GLY A N 15
ATOM 19724 C CA . GLY A 1 22 ? 5.475 -6.547 4.712 1.00 0.00 22 GLY A CA 15
ATOM 19725 C C . GLY A 1 22 ? 6.070 -7.261 3.514 1.00 0.00 22 GLY A C 15
ATOM 19726 O O . GLY A 1 22 ? 7.092 -6.838 2.974 1.00 0.00 22 GLY A O 15
ATOM 19730 N N . LYS A 1 23 ? 5.430 -8.349 3.098 1.00 0.00 23 LYS A N 15
ATOM 19731 C CA . LYS A 1 23 ? 5.901 -9.125 1.957 1.00 0.00 23 LYS A CA 15
ATOM 19732 C C . LYS A 1 23 ? 5.011 -8.897 0.740 1.00 0.00 23 LYS A C 15
ATOM 19733 O O . LYS A 1 23 ? 5.053 -9.662 -0.223 1.00 0.00 23 LYS A O 15
ATOM 19752 N N . ALA A 1 24 ? 4.207 -7.840 0.789 1.00 0.00 24 ALA A N 15
ATOM 19753 C CA . ALA A 1 24 ? 3.310 -7.510 -0.311 1.00 0.00 24 ALA A CA 15
ATOM 19754 C C . ALA A 1 24 ? 3.709 -6.193 -0.969 1.00 0.00 24 ALA A C 15
ATOM 19755 O O . ALA A 1 24 ? 4.140 -5.256 -0.297 1.00 0.00 24 ALA A O 15
ATOM 19762 N N . LYS A 1 25 ? 3.564 -6.129 -2.288 1.00 0.00 25 LYS A N 15
ATOM 19763 C CA . LYS A 1 25 ? 3.909 -4.927 -3.039 1.00 0.00 25 LYS A CA 15
ATOM 19764 C C . LYS A 1 25 ? 2.813 -4.579 -4.041 1.00 0.00 25 LYS A C 15
ATOM 19765 O O . LYS A 1 25 ? 2.281 -5.453 -4.723 1.00 0.00 25 LYS A O 15
ATOM 19784 N N . GLY A 1 26 ? 2.482 -3.294 -4.126 1.00 0.00 26 GLY A N 15
ATOM 19785 C CA . GLY A 1 26 ? 1.452 -2.853 -5.049 1.00 0.00 26 GLY A CA 15
ATOM 19786 C C . GLY A 1 26 ? 1.563 -1.378 -5.379 1.00 0.00 26 GLY A C 15
ATOM 19787 O O . GLY A 1 26 ? 2.650 -0.801 -5.325 1.00 0.00 26 GLY A O 15
ATOM 19791 N N . THR A 1 27 ? 0.436 -0.764 -5.726 1.00 0.00 27 THR A N 15
ATOM 19792 C CA . THR A 1 27 ? 0.411 0.652 -6.069 1.00 0.00 27 THR A CA 15
ATOM 19793 C C . THR A 1 27 ? -0.950 1.268 -5.766 1.00 0.00 27 THR A C 15
ATOM 19794 O O . THR A 1 27 ? -1.979 0.788 -6.240 1.00 0.00 27 THR A O 15
ATOM 19805 N N . LEU A 1 28 ? -0.948 2.335 -4.974 1.00 0.00 28 LEU A N 15
ATOM 19806 C CA . LEU A 1 28 ? -2.183 3.018 -4.608 1.00 0.00 28 LEU A CA 15
ATOM 19807 C C . LEU A 1 28 ? -2.566 4.053 -5.661 1.00 0.00 28 LEU A C 15
ATOM 19808 O O . LEU A 1 28 ? -1.725 4.822 -6.126 1.00 0.00 28 LEU A O 15
ATOM 19824 N N . PHE A 1 29 ? -3.842 4.065 -6.033 1.00 0.00 29 PHE A N 15
ATOM 19825 C CA . PHE A 1 29 ? -4.337 5.005 -7.032 1.00 0.00 29 PHE A CA 15
ATOM 19826 C C . PHE A 1 29 ? -5.303 6.006 -6.406 1.00 0.00 29 PHE A C 15
ATOM 19827 O O . PHE A 1 29 ? -6.465 5.689 -6.154 1.00 0.00 29 PHE A O 15
ATOM 19844 N N . GLN A 1 30 ? -4.812 7.216 -6.157 1.00 0.00 30 GLN A N 15
ATOM 19845 C CA . GLN A 1 30 ? -5.631 8.264 -5.558 1.00 0.00 30 GLN A CA 15
ATOM 19846 C C . GLN A 1 30 ? -7.030 8.274 -6.164 1.00 0.00 30 GLN A C 15
ATOM 19847 O O . GLN A 1 30 ? -8.018 8.491 -5.463 1.00 0.00 30 GLN A O 15
ATOM 19861 N N . GLU A 1 31 ? -7.106 8.037 -7.470 1.00 0.00 31 GLU A N 15
ATOM 19862 C CA . GLU A 1 31 ? -8.386 8.020 -8.170 1.00 0.00 31 GLU A CA 15
ATOM 19863 C C . GLU A 1 31 ? -9.300 6.936 -7.606 1.00 0.00 31 GLU A C 15
ATOM 19864 O O . GLU A 1 31 ? -10.493 7.158 -7.400 1.00 0.00 31 GLU A O 15
ATOM 19876 N N . LYS A 1 32 ? -8.731 5.761 -7.357 1.00 0.00 32 LYS A N 15
ATOM 19877 C CA . LYS A 1 32 ? -9.492 4.641 -6.816 1.00 0.00 32 LYS A CA 15
ATOM 19878 C C . LYS A 1 32 ? -9.555 4.711 -5.294 1.00 0.00 32 LYS A C 15
ATOM 19879 O O . LYS A 1 32 ? -10.234 3.908 -4.654 1.00 0.00 32 LYS A O 15
ATOM 19898 N N . LEU A 1 33 ? -8.844 5.675 -4.721 1.00 0.00 33 LEU A N 15
ATOM 19899 C CA . LEU A 1 33 ? -8.821 5.851 -3.273 1.00 0.00 33 LEU A CA 15
ATOM 19900 C C . LEU A 1 33 ? -9.916 6.813 -2.823 1.00 0.00 33 LEU A C 15
ATOM 19901 O O . LEU A 1 33 ? -10.537 6.620 -1.778 1.00 0.00 33 LEU A O 15
ATOM 19917 N N . LYS A 1 34 ? -10.148 7.850 -3.621 1.00 0.00 34 LYS A N 15
ATOM 19918 C CA . LYS A 1 34 ? -11.168 8.843 -3.307 1.00 0.00 34 LYS A CA 15
ATOM 19919 C C . LYS A 1 34 ? -12.504 8.173 -3.002 1.00 0.00 34 LYS A C 15
ATOM 19920 O O . LYS A 1 34 ? -13.023 8.282 -1.891 1.00 0.00 34 LYS A O 15
ATOM 19939 N N . GLN A 1 35 ? -13.054 7.479 -3.993 1.00 0.00 35 GLN A N 15
ATOM 19940 C CA . GLN A 1 35 ? -14.329 6.791 -3.828 1.00 0.00 35 GLN A CA 15
ATOM 19941 C C . GLN A 1 35 ? -14.460 6.218 -2.421 1.00 0.00 35 GLN A C 15
ATOM 19942 O O . GLN A 1 35 ? -15.444 6.467 -1.728 1.00 0.00 35 GLN A O 15
ATOM 19956 N N . GLY A 1 36 ? -13.459 5.447 -2.006 1.00 0.00 36 GLY A N 15
ATOM 19957 C CA . GLY A 1 36 ? -13.482 4.849 -0.684 1.00 0.00 36 GLY A CA 15
ATOM 19958 C C . GLY A 1 36 ? -12.361 3.850 -0.479 1.00 0.00 36 GLY A C 15
ATOM 19959 O O . GLY A 1 36 ? -11.861 3.263 -1.438 1.00 0.00 36 GLY A O 15
ATOM 19963 N N . ALA A 1 37 ? -11.964 3.657 0.775 1.00 0.00 37 ALA A N 15
ATOM 19964 C CA . ALA A 1 37 ? -10.895 2.721 1.102 1.00 0.00 37 ALA A CA 15
ATOM 19965 C C . ALA A 1 37 ? -11.407 1.285 1.110 1.00 0.00 37 ALA A C 15
ATOM 19966 O O . ALA A 1 37 ? -10.726 0.376 1.587 1.00 0.00 37 ALA A O 15
ATOM 19973 N N . SER A 1 38 ? -12.609 1.086 0.581 1.00 0.00 38 SER A N 15
ATOM 19974 C CA . SER A 1 38 ? -13.214 -0.240 0.532 1.00 0.00 38 SER A CA 15
ATOM 19975 C C . SER A 1 38 ? -13.135 -0.821 -0.877 1.00 0.00 38 SER A C 15
ATOM 19976 O O . SER A 1 38 ? -13.345 -2.017 -1.081 1.00 0.00 38 SER A O 15
ATOM 19984 N N . LYS A 1 39 ? -12.831 0.035 -1.847 1.00 0.00 39 LYS A N 15
ATOM 19985 C CA . LYS A 1 39 ? -12.722 -0.391 -3.237 1.00 0.00 39 LYS A CA 15
ATOM 19986 C C . LYS A 1 39 ? -11.274 -0.707 -3.598 1.00 0.00 39 LYS A C 15
ATOM 19987 O O . LYS A 1 39 ? -10.350 -0.028 -3.151 1.00 0.00 39 LYS A O 15
ATOM 20006 N N . LYS A 1 40 ? -11.084 -1.741 -4.411 1.00 0.00 40 LYS A N 15
ATOM 20007 C CA . LYS A 1 40 ? -9.749 -2.146 -4.835 1.00 0.00 40 LYS A CA 15
ATOM 20008 C C . LYS A 1 40 ? -9.008 -0.981 -5.484 1.00 0.00 40 LYS A C 15
ATOM 20009 O O . LYS A 1 40 ? -9.293 -0.610 -6.623 1.00 0.00 40 LYS A O 15
ATOM 20028 N N . CYS A 1 41 ? -8.056 -0.411 -4.754 1.00 0.00 41 CYS A N 15
ATOM 20029 C CA . CYS A 1 41 ? -7.273 0.711 -5.260 1.00 0.00 41 CYS A CA 15
ATOM 20030 C C . CYS A 1 41 ? -5.799 0.337 -5.374 1.00 0.00 41 CYS A C 15
ATOM 20031 O O . CYS A 1 41 ? -5.061 0.919 -6.170 1.00 0.00 41 CYS A O 15
ATOM 20039 N N . ILE A 1 42 ? -5.376 -0.634 -4.573 1.00 0.00 42 ILE A N 15
ATOM 20040 C CA . ILE A 1 42 ? -3.990 -1.084 -4.584 1.00 0.00 42 ILE A CA 15
ATOM 20041 C C . ILE A 1 42 ? -3.768 -2.155 -5.646 1.00 0.00 42 ILE A C 15
ATOM 20042 O O . ILE A 1 42 ? -4.329 -3.248 -5.566 1.00 0.00 42 ILE A O 15
ATOM 20058 N N . GLN A 1 43 ? -2.945 -1.834 -6.640 1.00 0.00 43 GLN A N 15
ATOM 20059 C CA . GLN A 1 43 ? -2.649 -2.770 -7.718 1.00 0.00 43 GLN A CA 15
ATOM 20060 C C . GLN A 1 43 ? -1.317 -3.473 -7.478 1.00 0.00 43 GLN A C 15
ATOM 20061 O O . GLN A 1 43 ? -0.274 -2.828 -7.373 1.00 0.00 43 GLN A O 15
ATOM 20075 N N . ASN A 1 44 ? -1.360 -4.798 -7.390 1.00 0.00 44 ASN A N 15
ATOM 20076 C CA . ASN A 1 44 ? -0.156 -5.589 -7.161 1.00 0.00 44 ASN A CA 15
ATOM 20077 C C . ASN A 1 44 ? 0.654 -5.732 -8.446 1.00 0.00 44 ASN A C 15
ATOM 20078 O O . ASN A 1 44 ? 0.218 -5.307 -9.516 1.00 0.00 44 ASN A O 15
ATOM 20089 N N . GLU A 1 45 ? 1.834 -6.333 -8.332 1.00 0.00 45 GLU A N 15
ATOM 20090 C CA . GLU A 1 45 ? 2.704 -6.531 -9.485 1.00 0.00 45 GLU A CA 15
ATOM 20091 C C . GLU A 1 45 ? 1.991 -7.328 -10.574 1.00 0.00 45 GLU A C 15
ATOM 20092 O O . GLU A 1 45 ? 2.308 -7.204 -11.757 1.00 0.00 45 GLU A O 15
ATOM 20104 N N . ALA A 1 46 ? 1.027 -8.146 -10.165 1.00 0.00 46 ALA A N 15
ATOM 20105 C CA . ALA A 1 46 ? 0.268 -8.962 -11.105 1.00 0.00 46 ALA A CA 15
ATOM 20106 C C . ALA A 1 46 ? -0.867 -8.162 -11.735 1.00 0.00 46 ALA A C 15
ATOM 20107 O O . ALA A 1 46 ? -1.677 -8.702 -12.486 1.00 0.00 46 ALA A O 15
ATOM 20114 N N . GLY A 1 47 ? -0.919 -6.871 -11.422 1.00 0.00 47 GLY A N 15
ATOM 20115 C CA . GLY A 1 47 ? -1.959 -6.017 -11.965 1.00 0.00 47 GLY A CA 15
ATOM 20116 C C . GLY A 1 47 ? -3.267 -6.145 -11.210 1.00 0.00 47 GLY A C 15
ATOM 20117 O O . GLY A 1 47 ? -4.130 -5.271 -11.298 1.00 0.00 47 GLY A O 15
ATOM 20121 N N . ASP A 1 48 ? -3.416 -7.237 -10.469 1.00 0.00 48 ASP A N 15
ATOM 20122 C CA . ASP A 1 48 ? -4.629 -7.477 -9.696 1.00 0.00 48 ASP A CA 15
ATOM 20123 C C . ASP A 1 48 ? -4.777 -6.445 -8.582 1.00 0.00 48 ASP A C 15
ATOM 20124 O O . ASP A 1 48 ? -3.873 -6.264 -7.766 1.00 0.00 48 ASP A O 15
ATOM 20133 N N . TRP A 1 49 ? -5.921 -5.770 -8.556 1.00 0.00 49 TRP A N 15
ATOM 20134 C CA . TRP A 1 49 ? -6.186 -4.755 -7.543 1.00 0.00 49 TRP A CA 15
ATOM 20135 C C . TRP A 1 49 ? -6.586 -5.397 -6.220 1.00 0.00 49 TRP A C 15
ATOM 20136 O O . TRP A 1 49 ? -7.054 -6.535 -6.188 1.00 0.00 49 TRP A O 15
ATOM 20157 N N . LEU A 1 50 ? -6.398 -4.662 -5.129 1.00 0.00 50 LEU A N 15
ATOM 20158 C CA . LEU A 1 50 ? -6.740 -5.161 -3.802 1.00 0.00 50 LEU A CA 15
ATOM 20159 C C . LEU A 1 50 ? -7.229 -4.029 -2.904 1.00 0.00 50 LEU A C 15
ATOM 20160 O O . LEU A 1 50 ? -6.756 -2.896 -3.000 1.00 0.00 50 LEU A O 15
ATOM 20176 N N . THR A 1 51 ? -8.181 -4.343 -2.031 1.00 0.00 51 THR A N 15
ATOM 20177 C CA . THR A 1 51 ? -8.736 -3.354 -1.116 1.00 0.00 51 THR A CA 15
ATOM 20178 C C . THR A 1 51 ? -7.716 -2.951 -0.057 1.00 0.00 51 THR A C 15
ATOM 20179 O O . THR A 1 51 ? -6.903 -3.766 0.378 1.00 0.00 51 THR A O 15
ATOM 20190 N N . VAL A 1 52 ? -7.766 -1.688 0.355 1.00 0.00 52 VAL A N 15
ATOM 20191 C CA . VAL A 1 52 ? -6.847 -1.177 1.366 1.00 0.00 52 VAL A CA 15
ATOM 20192 C C . VAL A 1 52 ? -6.594 -2.215 2.453 1.00 0.00 52 VAL A C 15
ATOM 20193 O O . VAL A 1 52 ? -5.546 -2.211 3.100 1.00 0.00 52 VAL A O 15
ATOM 20206 N N . LYS A 1 53 ? -7.561 -3.105 2.650 1.00 0.00 53 LYS A N 15
ATOM 20207 C CA . LYS A 1 53 ? -7.444 -4.152 3.659 1.00 0.00 53 LYS A CA 15
ATOM 20208 C C . LYS A 1 53 ? -6.735 -5.378 3.091 1.00 0.00 53 LYS A C 15
ATOM 20209 O O . LYS A 1 53 ? -5.782 -5.884 3.682 1.00 0.00 53 LYS A O 15
ATOM 20228 N N . GLU A 1 54 ? -7.207 -5.848 1.940 1.00 0.00 54 GLU A N 15
ATOM 20229 C CA . GLU A 1 54 ? -6.617 -7.014 1.293 1.00 0.00 54 GLU A CA 15
ATOM 20230 C C . GLU A 1 54 ? -5.098 -6.886 1.221 1.00 0.00 54 GLU A C 15
ATOM 20231 O O . GLU A 1 54 ? -4.367 -7.726 1.746 1.00 0.00 54 GLU A O 15
ATOM 20243 N N . PHE A 1 55 ? -4.630 -5.828 0.565 1.00 0.00 55 PHE A N 15
ATOM 20244 C CA . PHE A 1 55 ? -3.198 -5.590 0.422 1.00 0.00 55 PHE A CA 15
ATOM 20245 C C . PHE A 1 55 ? -2.454 -5.963 1.701 1.00 0.00 55 PHE A C 15
ATOM 20246 O O . PHE A 1 55 ? -1.413 -6.618 1.657 1.00 0.00 55 PHE A O 15
ATOM 20263 N N . LEU A 1 56 ? -2.996 -5.541 2.838 1.00 0.00 56 LEU A N 15
ATOM 20264 C CA . LEU A 1 56 ? -2.384 -5.830 4.130 1.00 0.00 56 LEU A CA 15
ATOM 20265 C C . LEU A 1 56 ? -2.334 -7.333 4.385 1.00 0.00 56 LEU A C 15
ATOM 20266 O O . LEU A 1 56 ? -1.283 -7.883 4.710 1.00 0.00 56 LEU A O 15
ATOM 20282 N N . ASN A 1 57 ? -3.478 -7.991 4.234 1.00 0.00 57 ASN A N 15
ATOM 20283 C CA . ASN A 1 57 ? -3.566 -9.431 4.448 1.00 0.00 57 ASN A CA 15
ATOM 20284 C C . ASN A 1 57 ? -2.472 -10.163 3.677 1.00 0.00 57 ASN A C 15
ATOM 20285 O O . ASN A 1 57 ? -1.888 -11.126 4.173 1.00 0.00 57 ASN A O 15
ATOM 20296 N N . GLU A 1 58 ? -2.200 -9.698 2.461 1.00 0.00 58 GLU A N 15
ATOM 20297 C CA . GLU A 1 58 ? -1.176 -10.310 1.622 1.00 0.00 58 GLU A CA 15
ATOM 20298 C C . GLU A 1 58 ? 0.166 -10.356 2.347 1.00 0.00 58 GLU A C 15
ATOM 20299 O O . GLU A 1 58 ? 0.951 -11.285 2.164 1.00 0.00 58 GLU A O 15
ATOM 20311 N N . GLY A 1 59 ? 0.422 -9.344 3.171 1.00 0.00 59 GLY A N 15
ATOM 20312 C CA . GLY A 1 59 ? 1.669 -9.287 3.911 1.00 0.00 59 GLY A CA 15
ATOM 20313 C C . GLY A 1 59 ? 1.550 -9.893 5.295 1.00 0.00 59 GLY A C 15
ATOM 20314 O O . GLY A 1 59 ? 2.490 -10.511 5.793 1.00 0.00 59 GLY A O 15
ATOM 20318 N N . GLY A 1 60 ? 0.390 -9.714 5.920 1.00 0.00 60 GLY A N 15
ATOM 20319 C CA . GLY A 1 60 ? 0.173 -10.252 7.251 1.00 0.00 60 GLY A CA 15
ATOM 20320 C C . GLY A 1 60 ? -0.146 -9.174 8.267 1.00 0.00 60 GLY A C 15
ATOM 20321 O O . GLY A 1 60 ? 0.205 -9.294 9.441 1.00 0.00 60 GLY A O 15
ATOM 20325 N N . ARG A 1 61 ? -0.811 -8.116 7.816 1.00 0.00 61 ARG A N 15
ATOM 20326 C CA . ARG A 1 61 ? -1.175 -7.010 8.694 1.00 0.00 61 ARG A CA 15
ATOM 20327 C C . ARG A 1 61 ? -2.691 -6.857 8.776 1.00 0.00 61 ARG A C 15
ATOM 20328 O O . ARG A 1 61 ? -3.198 -5.813 9.185 1.00 0.00 61 ARG A O 15
ATOM 20349 N N . ALA A 1 62 ? -3.409 -7.905 8.385 1.00 0.00 62 ALA A N 15
ATOM 20350 C CA . ALA A 1 62 ? -4.866 -7.888 8.416 1.00 0.00 62 ALA A CA 15
ATOM 20351 C C . ALA A 1 62 ? -5.381 -7.430 9.776 1.00 0.00 62 ALA A C 15
ATOM 20352 O O . ALA A 1 62 ? -6.379 -6.715 9.866 1.00 0.00 62 ALA A O 15
ATOM 20359 N N . THR A 1 63 ? -4.694 -7.848 10.835 1.00 0.00 63 THR A N 15
ATOM 20360 C CA . THR A 1 63 ? -5.083 -7.483 12.191 1.00 0.00 63 THR A CA 15
ATOM 20361 C C . THR A 1 63 ? -4.944 -5.981 12.417 1.00 0.00 63 THR A C 15
ATOM 20362 O O . THR A 1 63 ? -5.730 -5.379 13.149 1.00 0.00 63 THR A O 15
ATOM 20373 N N . SER A 1 64 ? -3.941 -5.382 11.784 1.00 0.00 64 SER A N 15
ATOM 20374 C CA . SER A 1 64 ? -3.698 -3.951 11.919 1.00 0.00 64 SER A CA 15
ATOM 20375 C C . SER A 1 64 ? -4.961 -3.154 11.609 1.00 0.00 64 SER A C 15
ATOM 20376 O O . SER A 1 64 ? -5.788 -3.569 10.797 1.00 0.00 64 SER A O 15
ATOM 20384 N N . LYS A 1 65 ? -5.103 -2.005 12.261 1.00 0.00 65 LYS A N 15
ATOM 20385 C CA . LYS A 1 65 ? -6.264 -1.146 12.056 1.00 0.00 65 LYS A CA 15
ATOM 20386 C C . LYS A 1 65 ? -5.950 -0.037 11.057 1.00 0.00 65 LYS A C 15
ATOM 20387 O O . LYS A 1 65 ? -6.669 0.150 10.075 1.00 0.00 65 LYS A O 15
ATOM 20406 N N . ASP A 1 66 ? -4.872 0.696 11.313 1.00 0.00 66 ASP A N 15
ATOM 20407 C CA . ASP A 1 66 ? -4.462 1.786 10.435 1.00 0.00 66 ASP A CA 15
ATOM 20408 C C . ASP A 1 66 ? -3.613 1.263 9.281 1.00 0.00 66 ASP A C 15
ATOM 20409 O O . ASP A 1 66 ? -2.501 0.777 9.485 1.00 0.00 66 ASP A O 15
ATOM 20418 N N . TRP A 1 67 ? -4.146 1.365 8.068 1.00 0.00 67 TRP A N 15
ATOM 20419 C CA . TRP A 1 67 ? -3.437 0.901 6.881 1.00 0.00 67 TRP A CA 15
ATOM 20420 C C . TRP A 1 67 ? -2.354 1.893 6.471 1.00 0.00 67 TRP A C 15
ATOM 20421 O O . TRP A 1 67 ? -1.359 1.520 5.849 1.00 0.00 67 TRP A O 15
ATOM 20442 N N . LYS A 1 68 ? -2.554 3.159 6.822 1.00 0.00 68 LYS A N 15
ATOM 20443 C CA . LYS A 1 68 ? -1.594 4.205 6.492 1.00 0.00 68 LYS A CA 15
ATOM 20444 C C . LYS A 1 68 ? -0.289 4.007 7.256 1.00 0.00 68 LYS A C 15
ATOM 20445 O O . LYS A 1 68 ? 0.765 4.487 6.840 1.00 0.00 68 LYS A O 15
ATOM 20464 N N . GLY A 1 69 ? -0.366 3.295 8.377 1.00 0.00 69 GLY A N 15
ATOM 20465 C CA . GLY A 1 69 ? 0.816 3.045 9.180 1.00 0.00 69 GLY A CA 15
ATOM 20466 C C . GLY A 1 69 ? 1.546 1.785 8.761 1.00 0.00 69 GLY A C 15
ATOM 20467 O O . GLY A 1 69 ? 2.776 1.758 8.711 1.00 0.00 69 GLY A O 15
ATOM 20471 N N . VAL A 1 70 ? 0.787 0.736 8.460 1.00 0.00 70 VAL A N 15
ATOM 20472 C CA . VAL A 1 70 ? 1.369 -0.535 8.043 1.00 0.00 70 VAL A CA 15
ATOM 20473 C C . VAL A 1 70 ? 1.985 -0.427 6.653 1.00 0.00 70 VAL A C 15
ATOM 20474 O O . VAL A 1 70 ? 3.058 -0.973 6.395 1.00 0.00 70 VAL A O 15
ATOM 20487 N N . ILE A 1 71 ? 1.300 0.280 5.761 1.00 0.00 71 ILE A N 15
ATOM 20488 C CA . ILE A 1 71 ? 1.781 0.461 4.397 1.00 0.00 71 ILE A CA 15
ATOM 20489 C C . ILE A 1 71 ? 2.829 1.566 4.325 1.00 0.00 71 ILE A C 15
ATOM 20490 O O . ILE A 1 71 ? 2.644 2.648 4.883 1.00 0.00 71 ILE A O 15
ATOM 20506 N N . ARG A 1 72 ? 3.929 1.287 3.634 1.00 0.00 72 ARG A N 15
ATOM 20507 C CA . ARG A 1 72 ? 5.006 2.258 3.488 1.00 0.00 72 ARG A CA 15
ATOM 20508 C C . ARG A 1 72 ? 5.273 2.557 2.016 1.00 0.00 72 ARG A C 15
ATOM 20509 O O . ARG A 1 72 ? 5.322 1.648 1.186 1.00 0.00 72 ARG A O 15
ATOM 20530 N N . CYS A 1 73 ? 5.445 3.836 1.699 1.00 0.00 73 CYS A N 15
ATOM 20531 C CA . CYS A 1 73 ? 5.705 4.255 0.326 1.00 0.00 73 CYS A CA 15
ATOM 20532 C C . CYS A 1 73 ? 7.087 4.889 0.205 1.00 0.00 73 CYS A C 15
ATOM 20533 O O . CYS A 1 73 ? 7.320 5.992 0.699 1.00 0.00 73 CYS A O 15
ATOM 20541 N N . ASN A 1 74 ? 8.000 4.184 -0.455 1.00 0.00 74 ASN A N 15
ATOM 20542 C CA . ASN A 1 74 ? 9.360 4.677 -0.639 1.00 0.00 74 ASN A CA 15
ATOM 20543 C C . ASN A 1 74 ? 10.096 4.756 0.695 1.00 0.00 74 ASN A C 15
ATOM 20544 O O . ASN A 1 74 ? 10.947 5.621 0.896 1.00 0.00 74 ASN A O 15
ATOM 20555 N N . GLY A 1 75 ? 9.762 3.845 1.604 1.00 0.00 75 GLY A N 15
ATOM 20556 C CA . GLY A 1 75 ? 10.400 3.828 2.907 1.00 0.00 75 GLY A CA 15
ATOM 20557 C C . GLY A 1 75 ? 9.703 4.730 3.906 1.00 0.00 75 GLY A C 15
ATOM 20558 O O . GLY A 1 75 ? 9.965 4.657 5.106 1.00 0.00 75 GLY A O 15
ATOM 20562 N N . GLU A 1 76 ? 8.814 5.585 3.409 1.00 0.00 76 GLU A N 15
ATOM 20563 C CA . GLU A 1 76 ? 8.079 6.507 4.268 1.00 0.00 76 GLU A CA 15
ATOM 20564 C C . GLU A 1 76 ? 6.601 6.131 4.331 1.00 0.00 76 GLU A C 15
ATOM 20565 O O . GLU A 1 76 ? 5.944 5.971 3.301 1.00 0.00 76 GLU A O 15
ATOM 20577 N N . THR A 1 77 ? 6.084 5.991 5.547 1.00 0.00 77 THR A N 15
ATOM 20578 C CA . THR A 1 77 ? 4.685 5.632 5.746 1.00 0.00 77 THR A CA 15
ATOM 20579 C C . THR A 1 77 ? 3.758 6.663 5.112 1.00 0.00 77 THR A C 15
ATOM 20580 O O . THR A 1 77 ? 4.047 7.859 5.119 1.00 0.00 77 THR A O 15
ATOM 20591 N N . LEU A 1 78 ? 2.643 6.191 4.566 1.00 0.00 78 LEU A N 15
ATOM 20592 C CA . LEU A 1 78 ? 1.672 7.072 3.928 1.00 0.00 78 LEU A CA 15
ATOM 20593 C C . LEU A 1 78 ? 1.394 8.295 4.796 1.00 0.00 78 LEU A C 15
ATOM 20594 O O . LEU A 1 78 ? 1.460 9.431 4.326 1.00 0.00 78 LEU A O 15
ATOM 20610 N N . ARG A 1 79 ? 1.083 8.054 6.065 1.00 0.00 79 ARG A N 15
ATOM 20611 C CA . ARG A 1 79 ? 0.793 9.135 6.999 1.00 0.00 79 ARG A CA 15
ATOM 20612 C C . ARG A 1 79 ? 1.896 10.189 6.969 1.00 0.00 79 ARG A C 15
ATOM 20613 O O . ARG A 1 79 ? 1.625 11.388 7.046 1.00 0.00 79 ARG A O 15
ATOM 20634 N N . HIS A 1 80 ? 3.140 9.735 6.858 1.00 0.00 80 HIS A N 15
ATOM 20635 C CA . HIS A 1 80 ? 4.283 10.639 6.817 1.00 0.00 80 HIS A CA 15
ATOM 20636 C C . HIS A 1 80 ? 4.217 11.544 5.591 1.00 0.00 80 HIS A C 15
ATOM 20637 O O . HIS A 1 80 ? 4.342 12.764 5.700 1.00 0.00 80 HIS A O 15
ATOM 20652 N N . LEU A 1 81 ? 4.021 10.939 4.425 1.00 0.00 81 LEU A N 15
ATOM 20653 C CA . LEU A 1 81 ? 3.939 11.691 3.177 1.00 0.00 81 LEU A CA 15
ATOM 20654 C C . LEU A 1 81 ? 2.825 12.730 3.240 1.00 0.00 81 LEU A C 15
ATOM 20655 O O . LEU A 1 81 ? 2.994 13.864 2.795 1.00 0.00 81 LEU A O 15
ATOM 20671 N N . GLU A 1 82 ? 1.684 12.333 3.797 1.00 0.00 82 GLU A N 15
ATOM 20672 C CA . GLU A 1 82 ? 0.541 13.230 3.917 1.00 0.00 82 GLU A CA 15
ATOM 20673 C C . GLU A 1 82 ? 0.905 14.469 4.730 1.00 0.00 82 GLU A C 15
ATOM 20674 O O . GLU A 1 82 ? 0.562 15.591 4.357 1.00 0.00 82 GLU A O 15
ATOM 20686 N N . GLN A 1 83 ? 1.601 14.257 5.842 1.00 0.00 83 GLN A N 15
ATOM 20687 C CA . GLN A 1 83 ? 2.010 15.356 6.708 1.00 0.00 83 GLN A CA 15
ATOM 20688 C C . GLN A 1 83 ? 2.865 16.362 5.944 1.00 0.00 83 GLN A C 15
ATOM 20689 O O . GLN A 1 83 ? 2.747 17.571 6.143 1.00 0.00 83 GLN A O 15
ATOM 20703 N N . LYS A 1 84 ? 3.728 15.854 5.070 1.00 0.00 84 LYS A N 15
ATOM 20704 C CA . LYS A 1 84 ? 4.603 16.707 4.275 1.00 0.00 84 LYS A CA 15
ATOM 20705 C C . LYS A 1 84 ? 3.877 17.231 3.040 1.00 0.00 84 LYS A C 15
ATOM 20706 O O . LYS A 1 84 ? 4.498 17.763 2.122 1.00 0.00 84 LYS A O 15
ATOM 20725 N N . GLY A 1 85 ? 2.556 17.079 3.027 1.00 0.00 85 GLY A N 15
ATOM 20726 C CA . GLY A 1 85 ? 1.767 17.544 1.901 1.00 0.00 85 GLY A CA 15
ATOM 20727 C C . GLY A 1 85 ? 2.134 16.843 0.607 1.00 0.00 85 GLY A C 15
ATOM 20728 O O . GLY A 1 85 ? 2.032 17.425 -0.472 1.00 0.00 85 GLY A O 15
ATOM 20732 N N . LEU A 1 86 ? 2.564 15.591 0.716 1.00 0.00 86 LEU A N 15
ATOM 20733 C CA . LEU A 1 86 ? 2.950 14.810 -0.454 1.00 0.00 86 LEU A CA 15
ATOM 20734 C C . LEU A 1 86 ? 1.833 13.856 -0.864 1.00 0.00 86 LEU A C 15
ATOM 20735 O O . LEU A 1 86 ? 1.594 13.636 -2.051 1.00 0.00 86 LEU A O 15
ATOM 20751 N N . LEU A 1 87 ? 1.151 13.292 0.127 1.00 0.00 87 LEU A N 15
ATOM 20752 C CA . LEU A 1 87 ? 0.058 12.361 -0.129 1.00 0.00 87 LEU A CA 15
ATOM 20753 C C . LEU A 1 87 ? -1.283 12.976 0.257 1.00 0.00 87 LEU A C 15
ATOM 20754 O O . LEU A 1 87 ? -1.536 13.255 1.429 1.00 0.00 87 LEU A O 15
ATOM 20770 N N . PHE A 1 88 ? -2.140 13.185 -0.738 1.00 0.00 88 PHE A N 15
ATOM 20771 C CA . PHE A 1 88 ? -3.455 13.768 -0.504 1.00 0.00 88 PHE A CA 15
ATOM 20772 C C . PHE A 1 88 ? -4.237 12.954 0.523 1.00 0.00 88 PHE A C 15
ATOM 20773 O O . PHE A 1 88 ? -4.984 13.506 1.331 1.00 0.00 88 PHE A O 15
ATOM 20790 N N . SER A 1 89 ? -4.058 11.637 0.485 1.00 0.00 89 SER A N 15
ATOM 20791 C CA . SER A 1 89 ? -4.749 10.745 1.409 1.00 0.00 89 SER A CA 15
ATOM 20792 C C . SER A 1 89 ? -6.252 11.009 1.397 1.00 0.00 89 SER A C 15
ATOM 20793 O O . SER A 1 89 ? -6.893 11.057 2.446 1.00 0.00 89 SER A O 15
ATOM 20801 N N . GLY A 1 90 ? -6.807 11.179 0.201 1.00 0.00 90 GLY A N 15
ATOM 20802 C CA . GLY A 1 90 ? -8.230 11.437 0.074 1.00 0.00 90 GLY A CA 15
ATOM 20803 C C . GLY A 1 90 ? -8.625 12.793 0.623 1.00 0.00 90 GLY A C 15
ATOM 20804 O O . GLY A 1 90 ? -8.013 13.312 1.557 1.00 0.00 90 GLY A O 15
ATOM 20808 N N . PRO A 1 91 ? -9.672 13.392 0.035 1.00 0.00 91 PRO A N 15
ATOM 20809 C CA . PRO A 1 91 ? -10.171 14.705 0.454 1.00 0.00 91 PRO A CA 15
ATOM 20810 C C . PRO A 1 91 ? -10.840 14.661 1.823 1.00 0.00 91 PRO A C 15
ATOM 20811 O O . PRO A 1 91 ? -11.556 13.713 2.145 1.00 0.00 91 PRO A O 15
ATOM 20822 N N . SER A 1 92 ? -10.602 15.694 2.626 1.00 0.00 92 SER A N 15
ATOM 20823 C CA . SER A 1 92 ? -11.180 15.771 3.963 1.00 0.00 92 SER A CA 15
ATOM 20824 C C . SER A 1 92 ? -12.557 16.427 3.923 1.00 0.00 92 SER A C 15
ATOM 20825 O O . SER A 1 92 ? -12.689 17.597 3.564 1.00 0.00 92 SER A O 15
ATOM 20833 N N . SER A 1 93 ? -13.580 15.664 4.293 1.00 0.00 93 SER A N 15
ATOM 20834 C CA . SER A 1 93 ? -14.948 16.169 4.296 1.00 0.00 93 SER A CA 15
ATOM 20835 C C . SER A 1 93 ? -15.096 17.333 5.272 1.00 0.00 93 SER A C 15
ATOM 20836 O O . SER A 1 93 ? -14.211 17.590 6.087 1.00 0.00 93 SER A O 15
ATOM 20844 N N . GLY A 1 94 ? -16.221 18.034 5.181 1.00 0.00 94 GLY A N 15
ATOM 20845 C CA . GLY A 1 94 ? -16.466 19.163 6.060 1.00 0.00 94 GLY A CA 15
ATOM 20846 C C . GLY A 1 94 ? -17.938 19.509 6.164 1.00 0.00 94 GLY A C 15
ATOM 20847 O O . GLY A 1 94 ? -18.314 20.679 6.093 1.00 0.00 94 GLY A O 15
ATOM 20851 N N . GLY A 1 1 ? -8.522 14.319 -26.968 1.00 0.00 1 GLY A N 16
ATOM 20852 C CA . GLY A 1 1 ? -9.278 13.394 -27.792 1.00 0.00 1 GLY A CA 16
ATOM 20853 C C . GLY A 1 1 ? -8.685 11.999 -27.790 1.00 0.00 1 GLY A C 16
ATOM 20854 O O . GLY A 1 1 ? -7.817 11.685 -28.604 1.00 0.00 1 GLY A O 16
ATOM 20858 N N . SER A 1 2 ? -9.153 11.160 -26.871 1.00 0.00 2 SER A N 16
ATOM 20859 C CA . SER A 1 2 ? -8.659 9.792 -26.763 1.00 0.00 2 SER A CA 16
ATOM 20860 C C . SER A 1 2 ? -9.206 8.926 -27.894 1.00 0.00 2 SER A C 16
ATOM 20861 O O . SER A 1 2 ? -10.400 8.958 -28.194 1.00 0.00 2 SER A O 16
ATOM 20869 N N . SER A 1 3 ? -8.324 8.152 -28.517 1.00 0.00 3 SER A N 16
ATOM 20870 C CA . SER A 1 3 ? -8.717 7.279 -29.618 1.00 0.00 3 SER A CA 16
ATOM 20871 C C . SER A 1 3 ? -8.418 5.820 -29.287 1.00 0.00 3 SER A C 16
ATOM 20872 O O . SER A 1 3 ? -7.260 5.410 -29.224 1.00 0.00 3 SER A O 16
ATOM 20880 N N . GLY A 1 4 ? -9.473 5.039 -29.076 1.00 0.00 4 GLY A N 16
ATOM 20881 C CA . GLY A 1 4 ? -9.305 3.634 -28.754 1.00 0.00 4 GLY A CA 16
ATOM 20882 C C . GLY A 1 4 ? -10.114 3.216 -27.543 1.00 0.00 4 GLY A C 16
ATOM 20883 O O . GLY A 1 4 ? -11.254 2.768 -27.674 1.00 0.00 4 GLY A O 16
ATOM 20887 N N . SER A 1 5 ? -9.525 3.359 -26.360 1.00 0.00 5 SER A N 16
ATOM 20888 C CA . SER A 1 5 ? -10.197 2.988 -25.121 1.00 0.00 5 SER A CA 16
ATOM 20889 C C . SER A 1 5 ? -9.984 4.051 -24.048 1.00 0.00 5 SER A C 16
ATOM 20890 O O . SER A 1 5 ? -8.896 4.612 -23.921 1.00 0.00 5 SER A O 16
ATOM 20898 N N . SER A 1 6 ? -11.032 4.322 -23.277 1.00 0.00 6 SER A N 16
ATOM 20899 C CA . SER A 1 6 ? -10.963 5.320 -22.216 1.00 0.00 6 SER A CA 16
ATOM 20900 C C . SER A 1 6 ? -10.085 4.833 -21.067 1.00 0.00 6 SER A C 16
ATOM 20901 O O . SER A 1 6 ? -10.309 3.757 -20.513 1.00 0.00 6 SER A O 16
ATOM 20909 N N . GLY A 1 7 ? -9.084 5.634 -20.715 1.00 0.00 7 GLY A N 16
ATOM 20910 C CA . GLY A 1 7 ? -8.187 5.268 -19.635 1.00 0.00 7 GLY A CA 16
ATOM 20911 C C . GLY A 1 7 ? -6.780 4.980 -20.121 1.00 0.00 7 GLY A C 16
ATOM 20912 O O . GLY A 1 7 ? -6.167 3.993 -19.718 1.00 0.00 7 GLY A O 16
ATOM 20916 N N . ASN A 1 8 ? -6.269 5.843 -20.993 1.00 0.00 8 ASN A N 16
ATOM 20917 C CA . ASN A 1 8 ? -4.927 5.675 -21.538 1.00 0.00 8 ASN A CA 16
ATOM 20918 C C . ASN A 1 8 ? -3.884 5.679 -20.424 1.00 0.00 8 ASN A C 16
ATOM 20919 O O . ASN A 1 8 ? -3.867 6.574 -19.579 1.00 0.00 8 ASN A O 16
ATOM 20930 N N . ASP A 1 9 ? -3.015 4.674 -20.431 1.00 0.00 9 ASP A N 16
ATOM 20931 C CA . ASP A 1 9 ? -1.967 4.563 -19.423 1.00 0.00 9 ASP A CA 16
ATOM 20932 C C . ASP A 1 9 ? -0.958 5.699 -19.560 1.00 0.00 9 ASP A C 16
ATOM 20933 O O . ASP A 1 9 ? -0.644 6.133 -20.667 1.00 0.00 9 ASP A O 16
ATOM 20942 N N . ALA A 1 10 ? -0.456 6.177 -18.426 1.00 0.00 10 ALA A N 16
ATOM 20943 C CA . ALA A 1 10 ? 0.517 7.262 -18.419 1.00 0.00 10 ALA A CA 16
ATOM 20944 C C . ALA A 1 10 ? 1.754 6.885 -17.610 1.00 0.00 10 ALA A C 16
ATOM 20945 O O . ALA A 1 10 ? 1.677 6.090 -16.673 1.00 0.00 10 ALA A O 16
ATOM 20952 N N . VAL A 1 11 ? 2.894 7.459 -17.979 1.00 0.00 11 VAL A N 16
ATOM 20953 C CA . VAL A 1 11 ? 4.148 7.184 -17.288 1.00 0.00 11 VAL A CA 16
ATOM 20954 C C . VAL A 1 11 ? 4.309 8.078 -16.064 1.00 0.00 11 VAL A C 16
ATOM 20955 O O . VAL A 1 11 ? 4.964 7.705 -15.091 1.00 0.00 11 VAL A O 16
ATOM 20968 N N . ASP A 1 12 ? 3.706 9.261 -16.119 1.00 0.00 12 ASP A N 16
ATOM 20969 C CA . ASP A 1 12 ? 3.781 10.210 -15.014 1.00 0.00 12 ASP A CA 16
ATOM 20970 C C . ASP A 1 12 ? 3.531 9.512 -13.681 1.00 0.00 12 ASP A C 16
ATOM 20971 O O . ASP A 1 12 ? 4.200 9.792 -12.687 1.00 0.00 12 ASP A O 16
ATOM 20980 N N . PHE A 1 13 ? 2.562 8.602 -13.668 1.00 0.00 13 PHE A N 16
ATOM 20981 C CA . PHE A 1 13 ? 2.222 7.865 -12.456 1.00 0.00 13 PHE A CA 16
ATOM 20982 C C . PHE A 1 13 ? 1.966 8.819 -11.294 1.00 0.00 13 PHE A C 16
ATOM 20983 O O . PHE A 1 13 ? 2.246 8.497 -10.139 1.00 0.00 13 PHE A O 16
ATOM 21000 N N . SER A 1 14 ? 1.432 9.996 -11.607 1.00 0.00 14 SER A N 16
ATOM 21001 C CA . SER A 1 14 ? 1.142 10.999 -10.590 1.00 0.00 14 SER A CA 16
ATOM 21002 C C . SER A 1 14 ? 0.062 10.506 -9.633 1.00 0.00 14 SER A C 16
ATOM 21003 O O . SER A 1 14 ? 0.226 10.515 -8.413 1.00 0.00 14 SER A O 16
ATOM 21011 N N . PRO A 1 15 ? -1.071 10.064 -10.198 1.00 0.00 15 PRO A N 16
ATOM 21012 C CA . PRO A 1 15 ? -2.202 9.558 -9.414 1.00 0.00 15 PRO A CA 16
ATOM 21013 C C . PRO A 1 15 ? -1.895 8.219 -8.752 1.00 0.00 15 PRO A C 16
ATOM 21014 O O . PRO A 1 15 ? -2.729 7.661 -8.038 1.00 0.00 15 PRO A O 16
ATOM 21025 N N . THR A 1 16 ? -0.691 7.707 -8.992 1.00 0.00 16 THR A N 16
ATOM 21026 C CA . THR A 1 16 ? -0.274 6.433 -8.420 1.00 0.00 16 THR A CA 16
ATOM 21027 C C . THR A 1 16 ? 0.975 6.599 -7.561 1.00 0.00 16 THR A C 16
ATOM 21028 O O . THR A 1 16 ? 1.859 7.393 -7.881 1.00 0.00 16 THR A O 16
ATOM 21039 N N . LEU A 1 17 ? 1.041 5.844 -6.470 1.00 0.00 17 LEU A N 16
ATOM 21040 C CA . LEU A 1 17 ? 2.183 5.907 -5.565 1.00 0.00 17 LEU A CA 16
ATOM 21041 C C . LEU A 1 17 ? 2.643 4.507 -5.170 1.00 0.00 17 LEU A C 16
ATOM 21042 O O . LEU A 1 17 ? 1.838 3.603 -4.946 1.00 0.00 17 LEU A O 16
ATOM 21058 N N . PRO A 1 18 ? 3.968 4.322 -5.084 1.00 0.00 18 PRO A N 16
ATOM 21059 C CA . PRO A 1 18 ? 4.566 3.035 -4.717 1.00 0.00 18 PRO A CA 16
ATOM 21060 C C . PRO A 1 18 ? 4.322 2.680 -3.254 1.00 0.00 18 PRO A C 16
ATOM 21061 O O . PRO A 1 18 ? 4.798 3.367 -2.350 1.00 0.00 18 PRO A O 16
ATOM 21072 N N . VAL A 1 19 ? 3.579 1.601 -3.027 1.00 0.00 19 VAL A N 16
ATOM 21073 C CA . VAL A 1 19 ? 3.274 1.153 -1.674 1.00 0.00 19 VAL A CA 16
ATOM 21074 C C . VAL A 1 19 ? 3.817 -0.249 -1.423 1.00 0.00 19 VAL A C 16
ATOM 21075 O O . VAL A 1 19 ? 4.023 -1.024 -2.358 1.00 0.00 19 VAL A O 16
ATOM 21088 N N . THR A 1 20 ? 4.045 -0.572 -0.154 1.00 0.00 20 THR A N 16
ATOM 21089 C CA . THR A 1 20 ? 4.564 -1.881 0.220 1.00 0.00 20 THR A CA 16
ATOM 21090 C C . THR A 1 20 ? 4.173 -2.239 1.650 1.00 0.00 20 THR A C 16
ATOM 21091 O O . THR A 1 20 ? 4.321 -1.429 2.565 1.00 0.00 20 THR A O 16
ATOM 21102 N N . CYS A 1 21 ? 3.676 -3.457 1.834 1.00 0.00 21 CYS A N 16
ATOM 21103 C CA . CYS A 1 21 ? 3.264 -3.923 3.154 1.00 0.00 21 CYS A CA 16
ATOM 21104 C C . CYS A 1 21 ? 3.862 -5.292 3.459 1.00 0.00 21 CYS A C 16
ATOM 21105 O O . CYS A 1 21 ? 3.451 -6.301 2.888 1.00 0.00 21 CYS A O 16
ATOM 21113 N N . GLY A 1 22 ? 4.838 -5.318 4.362 1.00 0.00 22 GLY A N 16
ATOM 21114 C CA . GLY A 1 22 ? 5.479 -6.568 4.725 1.00 0.00 22 GLY A CA 16
ATOM 21115 C C . GLY A 1 22 ? 6.173 -7.227 3.550 1.00 0.00 22 GLY A C 16
ATOM 21116 O O . GLY A 1 22 ? 7.233 -6.777 3.113 1.00 0.00 22 GLY A O 16
ATOM 21120 N N . LYS A 1 23 ? 5.577 -8.298 3.037 1.00 0.00 23 LYS A N 16
ATOM 21121 C CA . LYS A 1 23 ? 6.145 -9.022 1.905 1.00 0.00 23 LYS A CA 16
ATOM 21122 C C . LYS A 1 23 ? 5.311 -8.804 0.647 1.00 0.00 23 LYS A C 16
ATOM 21123 O O . LYS A 1 23 ? 5.473 -9.512 -0.347 1.00 0.00 23 LYS A O 16
ATOM 21142 N N . ALA A 1 24 ? 4.419 -7.819 0.696 1.00 0.00 24 ALA A N 16
ATOM 21143 C CA . ALA A 1 24 ? 3.563 -7.506 -0.441 1.00 0.00 24 ALA A CA 16
ATOM 21144 C C . ALA A 1 24 ? 3.930 -6.156 -1.049 1.00 0.00 24 ALA A C 16
ATOM 21145 O O . ALA A 1 24 ? 4.277 -5.215 -0.335 1.00 0.00 24 ALA A O 16
ATOM 21152 N N . LYS A 1 25 ? 3.852 -6.068 -2.373 1.00 0.00 25 LYS A N 16
ATOM 21153 C CA . LYS A 1 25 ? 4.175 -4.834 -3.078 1.00 0.00 25 LYS A CA 16
ATOM 21154 C C . LYS A 1 25 ? 3.121 -4.520 -4.136 1.00 0.00 25 LYS A C 16
ATOM 21155 O O . LYS A 1 25 ? 2.702 -5.399 -4.888 1.00 0.00 25 LYS A O 16
ATOM 21174 N N . GLY A 1 26 ? 2.698 -3.261 -4.188 1.00 0.00 26 GLY A N 16
ATOM 21175 C CA . GLY A 1 26 ? 1.698 -2.854 -5.158 1.00 0.00 26 GLY A CA 16
ATOM 21176 C C . GLY A 1 26 ? 1.765 -1.372 -5.472 1.00 0.00 26 GLY A C 16
ATOM 21177 O O . GLY A 1 26 ? 2.823 -0.752 -5.361 1.00 0.00 26 GLY A O 16
ATOM 21181 N N . THR A 1 27 ? 0.631 -0.801 -5.867 1.00 0.00 27 THR A N 16
ATOM 21182 C CA . THR A 1 27 ? 0.564 0.616 -6.201 1.00 0.00 27 THR A CA 16
ATOM 21183 C C . THR A 1 27 ? -0.788 1.208 -5.820 1.00 0.00 27 THR A C 16
ATOM 21184 O O . THR A 1 27 ? -1.834 0.707 -6.233 1.00 0.00 27 THR A O 16
ATOM 21195 N N . LEU A 1 28 ? -0.760 2.277 -5.032 1.00 0.00 28 LEU A N 16
ATOM 21196 C CA . LEU A 1 28 ? -1.985 2.938 -4.596 1.00 0.00 28 LEU A CA 16
ATOM 21197 C C . LEU A 1 28 ? -2.425 3.990 -5.608 1.00 0.00 28 LEU A C 16
ATOM 21198 O O . LEU A 1 28 ? -1.611 4.768 -6.106 1.00 0.00 28 LEU A O 16
ATOM 21214 N N . PHE A 1 29 ? -3.720 4.007 -5.910 1.00 0.00 29 PHE A N 16
ATOM 21215 C CA . PHE A 1 29 ? -4.269 4.962 -6.864 1.00 0.00 29 PHE A CA 16
ATOM 21216 C C . PHE A 1 29 ? -5.204 5.949 -6.170 1.00 0.00 29 PHE A C 16
ATOM 21217 O O . PHE A 1 29 ? -6.351 5.622 -5.865 1.00 0.00 29 PHE A O 16
ATOM 21234 N N . GLN A 1 30 ? -4.704 7.155 -5.923 1.00 0.00 30 GLN A N 16
ATOM 21235 C CA . GLN A 1 30 ? -5.494 8.188 -5.264 1.00 0.00 30 GLN A CA 16
ATOM 21236 C C . GLN A 1 30 ? -6.888 8.281 -5.874 1.00 0.00 30 GLN A C 16
ATOM 21237 O O . GLN A 1 30 ? -7.850 8.636 -5.195 1.00 0.00 30 GLN A O 16
ATOM 21251 N N . GLU A 1 31 ? -6.988 7.959 -7.160 1.00 0.00 31 GLU A N 16
ATOM 21252 C CA . GLU A 1 31 ? -8.266 8.007 -7.862 1.00 0.00 31 GLU A CA 16
ATOM 21253 C C . GLU A 1 31 ? -9.195 6.898 -7.378 1.00 0.00 31 GLU A C 16
ATOM 21254 O O . GLU A 1 31 ? -10.390 7.115 -7.180 1.00 0.00 31 GLU A O 16
ATOM 21266 N N . LYS A 1 32 ? -8.636 5.707 -7.190 1.00 0.00 32 LYS A N 16
ATOM 21267 C CA . LYS A 1 32 ? -9.412 4.562 -6.728 1.00 0.00 32 LYS A CA 16
ATOM 21268 C C . LYS A 1 32 ? -9.467 4.520 -5.204 1.00 0.00 32 LYS A C 16
ATOM 21269 O O . LYS A 1 32 ? -10.194 3.716 -4.622 1.00 0.00 32 LYS A O 16
ATOM 21288 N N . LEU A 1 33 ? -8.695 5.392 -4.565 1.00 0.00 33 LEU A N 16
ATOM 21289 C CA . LEU A 1 33 ? -8.657 5.456 -3.108 1.00 0.00 33 LEU A CA 16
ATOM 21290 C C . LEU A 1 33 ? -9.562 6.568 -2.589 1.00 0.00 33 LEU A C 16
ATOM 21291 O O . LEU A 1 33 ? -10.288 6.388 -1.611 1.00 0.00 33 LEU A O 16
ATOM 21307 N N . LYS A 1 34 ? -9.514 7.720 -3.250 1.00 0.00 34 LYS A N 16
ATOM 21308 C CA . LYS A 1 34 ? -10.329 8.863 -2.857 1.00 0.00 34 LYS A CA 16
ATOM 21309 C C . LYS A 1 34 ? -11.801 8.474 -2.762 1.00 0.00 34 LYS A C 16
ATOM 21310 O O . LYS A 1 34 ? -12.522 8.951 -1.885 1.00 0.00 34 LYS A O 16
ATOM 21329 N N . GLN A 1 35 ? -12.239 7.606 -3.668 1.00 0.00 35 GLN A N 16
ATOM 21330 C CA . GLN A 1 35 ? -13.625 7.153 -3.684 1.00 0.00 35 GLN A CA 16
ATOM 21331 C C . GLN A 1 35 ? -13.968 6.405 -2.400 1.00 0.00 35 GLN A C 16
ATOM 21332 O O . GLN A 1 35 ? -15.008 6.646 -1.788 1.00 0.00 35 GLN A O 16
ATOM 21346 N N . GLY A 1 36 ? -13.087 5.495 -1.997 1.00 0.00 36 GLY A N 16
ATOM 21347 C CA . GLY A 1 36 ? -13.315 4.725 -0.788 1.00 0.00 36 GLY A CA 16
ATOM 21348 C C . GLY A 1 36 ? -12.250 3.670 -0.563 1.00 0.00 36 GLY A C 16
ATOM 21349 O O . GLY A 1 36 ? -12.055 2.787 -1.398 1.00 0.00 36 GLY A O 16
ATOM 21353 N N . ALA A 1 37 ? -11.558 3.762 0.568 1.00 0.00 37 ALA A N 16
ATOM 21354 C CA . ALA A 1 37 ? -10.508 2.808 0.901 1.00 0.00 37 ALA A CA 16
ATOM 21355 C C . ALA A 1 37 ? -10.944 1.380 0.590 1.00 0.00 37 ALA A C 16
ATOM 21356 O O . ALA A 1 37 ? -10.150 0.568 0.116 1.00 0.00 37 ALA A O 16
ATOM 21363 N N . SER A 1 38 ? -12.211 1.082 0.859 1.00 0.00 38 SER A N 16
ATOM 21364 C CA . SER A 1 38 ? -12.752 -0.250 0.612 1.00 0.00 38 SER A CA 16
ATOM 21365 C C . SER A 1 38 ? -12.597 -0.635 -0.856 1.00 0.00 38 SER A C 16
ATOM 21366 O O . SER A 1 38 ? -12.323 -1.791 -1.182 1.00 0.00 38 SER A O 16
ATOM 21374 N N . LYS A 1 39 ? -12.774 0.341 -1.739 1.00 0.00 39 LYS A N 16
ATOM 21375 C CA . LYS A 1 39 ? -12.654 0.108 -3.173 1.00 0.00 39 LYS A CA 16
ATOM 21376 C C . LYS A 1 39 ? -11.236 -0.321 -3.538 1.00 0.00 39 LYS A C 16
ATOM 21377 O O . LYS A 1 39 ? -10.259 0.249 -3.050 1.00 0.00 39 LYS A O 16
ATOM 21396 N N . LYS A 1 40 ? -11.129 -1.327 -4.399 1.00 0.00 40 LYS A N 16
ATOM 21397 C CA . LYS A 1 40 ? -9.831 -1.831 -4.831 1.00 0.00 40 LYS A CA 16
ATOM 21398 C C . LYS A 1 40 ? -9.032 -0.740 -5.537 1.00 0.00 40 LYS A C 16
ATOM 21399 O O . LYS A 1 40 ? -9.331 -0.377 -6.675 1.00 0.00 40 LYS A O 16
ATOM 21418 N N . CYS A 1 41 ? -8.016 -0.223 -4.856 1.00 0.00 41 CYS A N 16
ATOM 21419 C CA . CYS A 1 41 ? -7.173 0.826 -5.419 1.00 0.00 41 CYS A CA 16
ATOM 21420 C C . CYS A 1 41 ? -5.729 0.352 -5.547 1.00 0.00 41 CYS A C 16
ATOM 21421 O O . CYS A 1 41 ? -4.989 0.815 -6.416 1.00 0.00 41 CYS A O 16
ATOM 21429 N N . ILE A 1 42 ? -5.335 -0.571 -4.677 1.00 0.00 42 ILE A N 16
ATOM 21430 C CA . ILE A 1 42 ? -3.979 -1.106 -4.693 1.00 0.00 42 ILE A CA 16
ATOM 21431 C C . ILE A 1 42 ? -3.836 -2.209 -5.737 1.00 0.00 42 ILE A C 16
ATOM 21432 O O . ILE A 1 42 ? -4.377 -3.302 -5.577 1.00 0.00 42 ILE A O 16
ATOM 21448 N N . GLN A 1 43 ? -3.102 -1.913 -6.805 1.00 0.00 43 GLN A N 16
ATOM 21449 C CA . GLN A 1 43 ? -2.887 -2.880 -7.875 1.00 0.00 43 GLN A CA 16
ATOM 21450 C C . GLN A 1 43 ? -1.583 -3.644 -7.664 1.00 0.00 43 GLN A C 16
ATOM 21451 O O . GLN A 1 43 ? -0.503 -3.056 -7.654 1.00 0.00 43 GLN A O 16
ATOM 21465 N N . ASN A 1 44 ? -1.694 -4.958 -7.496 1.00 0.00 44 ASN A N 16
ATOM 21466 C CA . ASN A 1 44 ? -0.524 -5.802 -7.284 1.00 0.00 44 ASN A CA 16
ATOM 21467 C C . ASN A 1 44 ? 0.258 -5.983 -8.582 1.00 0.00 44 ASN A C 16
ATOM 21468 O O . ASN A 1 44 ? -0.149 -5.497 -9.636 1.00 0.00 44 ASN A O 16
ATOM 21479 N N . GLU A 1 45 ? 1.383 -6.687 -8.495 1.00 0.00 45 GLU A N 16
ATOM 21480 C CA . GLU A 1 45 ? 2.222 -6.932 -9.663 1.00 0.00 45 GLU A CA 16
ATOM 21481 C C . GLU A 1 45 ? 1.454 -7.701 -10.733 1.00 0.00 45 GLU A C 16
ATOM 21482 O O . GLU A 1 45 ? 1.770 -7.618 -11.919 1.00 0.00 45 GLU A O 16
ATOM 21494 N N . ALA A 1 46 ? 0.443 -8.450 -10.304 1.00 0.00 46 ALA A N 16
ATOM 21495 C CA . ALA A 1 46 ? -0.372 -9.234 -11.225 1.00 0.00 46 ALA A CA 16
ATOM 21496 C C . ALA A 1 46 ? -1.503 -8.393 -11.808 1.00 0.00 46 ALA A C 16
ATOM 21497 O O . ALA A 1 46 ? -2.350 -8.900 -12.543 1.00 0.00 46 ALA A O 16
ATOM 21504 N N . GLY A 1 47 ? -1.510 -7.106 -11.476 1.00 0.00 47 GLY A N 16
ATOM 21505 C CA . GLY A 1 47 ? -2.542 -6.217 -11.975 1.00 0.00 47 GLY A CA 16
ATOM 21506 C C . GLY A 1 47 ? -3.836 -6.333 -11.194 1.00 0.00 47 GLY A C 16
ATOM 21507 O O . GLY A 1 47 ? -4.698 -5.459 -11.274 1.00 0.00 47 GLY A O 16
ATOM 21511 N N . ASP A 1 48 ? -3.972 -7.416 -10.437 1.00 0.00 48 ASP A N 16
ATOM 21512 C CA . ASP A 1 48 ? -5.170 -7.645 -9.638 1.00 0.00 48 ASP A CA 16
ATOM 21513 C C . ASP A 1 48 ? -5.285 -6.611 -8.521 1.00 0.00 48 ASP A C 16
ATOM 21514 O O . ASP A 1 48 ? -4.481 -6.599 -7.589 1.00 0.00 48 ASP A O 16
ATOM 21523 N N . TRP A 1 49 ? -6.287 -5.746 -8.624 1.00 0.00 49 TRP A N 16
ATOM 21524 C CA . TRP A 1 49 ? -6.505 -4.707 -7.623 1.00 0.00 49 TRP A CA 16
ATOM 21525 C C . TRP A 1 49 ? -6.882 -5.318 -6.278 1.00 0.00 49 TRP A C 16
ATOM 21526 O O . TRP A 1 49 ? -7.458 -6.404 -6.219 1.00 0.00 49 TRP A O 16
ATOM 21547 N N . LEU A 1 50 ? -6.552 -4.614 -5.201 1.00 0.00 50 LEU A N 16
ATOM 21548 C CA . LEU A 1 50 ? -6.856 -5.088 -3.855 1.00 0.00 50 LEU A CA 16
ATOM 21549 C C . LEU A 1 50 ? -7.292 -3.935 -2.958 1.00 0.00 50 LEU A C 16
ATOM 21550 O O . LEU A 1 50 ? -6.777 -2.821 -3.064 1.00 0.00 50 LEU A O 16
ATOM 21566 N N . THR A 1 51 ? -8.245 -4.209 -2.072 1.00 0.00 51 THR A N 16
ATOM 21567 C CA . THR A 1 51 ? -8.752 -3.195 -1.156 1.00 0.00 51 THR A CA 16
ATOM 21568 C C . THR A 1 51 ? -7.711 -2.836 -0.102 1.00 0.00 51 THR A C 16
ATOM 21569 O O . THR A 1 51 ? -6.909 -3.677 0.304 1.00 0.00 51 THR A O 16
ATOM 21580 N N . VAL A 1 52 ? -7.729 -1.583 0.339 1.00 0.00 52 VAL A N 16
ATOM 21581 C CA . VAL A 1 52 ? -6.787 -1.113 1.348 1.00 0.00 52 VAL A CA 16
ATOM 21582 C C . VAL A 1 52 ? -6.563 -2.170 2.424 1.00 0.00 52 VAL A C 16
ATOM 21583 O O . VAL A 1 52 ? -5.525 -2.188 3.086 1.00 0.00 52 VAL A O 16
ATOM 21596 N N . LYS A 1 53 ? -7.544 -3.049 2.595 1.00 0.00 53 LYS A N 16
ATOM 21597 C CA . LYS A 1 53 ? -7.455 -4.112 3.590 1.00 0.00 53 LYS A CA 16
ATOM 21598 C C . LYS A 1 53 ? -6.744 -5.334 3.018 1.00 0.00 53 LYS A C 16
ATOM 21599 O O . LYS A 1 53 ? -5.748 -5.799 3.571 1.00 0.00 53 LYS A O 16
ATOM 21618 N N . GLU A 1 54 ? -7.263 -5.849 1.907 1.00 0.00 54 GLU A N 16
ATOM 21619 C CA . GLU A 1 54 ? -6.676 -7.017 1.261 1.00 0.00 54 GLU A CA 16
ATOM 21620 C C . GLU A 1 54 ? -5.155 -6.903 1.208 1.00 0.00 54 GLU A C 16
ATOM 21621 O O . GLU A 1 54 ? -4.438 -7.785 1.680 1.00 0.00 54 GLU A O 16
ATOM 21633 N N . PHE A 1 55 ? -4.670 -5.810 0.629 1.00 0.00 55 PHE A N 16
ATOM 21634 C CA . PHE A 1 55 ? -3.234 -5.579 0.512 1.00 0.00 55 PHE A CA 16
ATOM 21635 C C . PHE A 1 55 ? -2.516 -5.957 1.804 1.00 0.00 55 PHE A C 16
ATOM 21636 O O . PHE A 1 55 ? -1.480 -6.621 1.780 1.00 0.00 55 PHE A O 16
ATOM 21653 N N . LEU A 1 56 ? -3.073 -5.528 2.931 1.00 0.00 56 LEU A N 16
ATOM 21654 C CA . LEU A 1 56 ? -2.486 -5.819 4.234 1.00 0.00 56 LEU A CA 16
ATOM 21655 C C . LEU A 1 56 ? -2.388 -7.324 4.462 1.00 0.00 56 LEU A C 16
ATOM 21656 O O . LEU A 1 56 ? -1.303 -7.860 4.682 1.00 0.00 56 LEU A O 16
ATOM 21672 N N . ASN A 1 57 ? -3.531 -8.000 4.408 1.00 0.00 57 ASN A N 16
ATOM 21673 C CA . ASN A 1 57 ? -3.575 -9.444 4.610 1.00 0.00 57 ASN A CA 16
ATOM 21674 C C . ASN A 1 57 ? -2.469 -10.137 3.820 1.00 0.00 57 ASN A C 16
ATOM 21675 O O . ASN A 1 57 ? -1.810 -11.047 4.324 1.00 0.00 57 ASN A O 16
ATOM 21686 N N . GLU A 1 58 ? -2.271 -9.700 2.580 1.00 0.00 58 GLU A N 16
ATOM 21687 C CA . GLU A 1 58 ? -1.244 -10.279 1.721 1.00 0.00 58 GLU A CA 16
ATOM 21688 C C . GLU A 1 58 ? 0.111 -10.287 2.423 1.00 0.00 58 GLU A C 16
ATOM 21689 O O . GLU A 1 58 ? 0.915 -11.199 2.234 1.00 0.00 58 GLU A O 16
ATOM 21701 N N . GLY A 1 59 ? 0.357 -9.262 3.233 1.00 0.00 59 GLY A N 16
ATOM 21702 C CA . GLY A 1 59 ? 1.616 -9.169 3.950 1.00 0.00 59 GLY A CA 16
ATOM 21703 C C . GLY A 1 59 ? 1.545 -9.793 5.329 1.00 0.00 59 GLY A C 16
ATOM 21704 O O . GLY A 1 59 ? 2.499 -10.423 5.783 1.00 0.00 59 GLY A O 16
ATOM 21708 N N . GLY A 1 60 ? 0.410 -9.616 6.000 1.00 0.00 60 GLY A N 16
ATOM 21709 C CA . GLY A 1 60 ? 0.241 -10.172 7.330 1.00 0.00 60 GLY A CA 16
ATOM 21710 C C . GLY A 1 60 ? -0.071 -9.110 8.366 1.00 0.00 60 GLY A C 16
ATOM 21711 O O . GLY A 1 60 ? 0.282 -9.254 9.537 1.00 0.00 60 GLY A O 16
ATOM 21715 N N . ARG A 1 61 ? -0.733 -8.042 7.935 1.00 0.00 61 ARG A N 16
ATOM 21716 C CA . ARG A 1 61 ? -1.090 -6.950 8.834 1.00 0.00 61 ARG A CA 16
ATOM 21717 C C . ARG A 1 61 ? -2.605 -6.795 8.926 1.00 0.00 61 ARG A C 16
ATOM 21718 O O . ARG A 1 61 ? -3.107 -5.766 9.377 1.00 0.00 61 ARG A O 16
ATOM 21739 N N . ALA A 1 62 ? -3.327 -7.824 8.496 1.00 0.00 62 ALA A N 16
ATOM 21740 C CA . ALA A 1 62 ? -4.784 -7.802 8.531 1.00 0.00 62 ALA A CA 16
ATOM 21741 C C . ALA A 1 62 ? -5.294 -7.329 9.888 1.00 0.00 62 ALA A C 16
ATOM 21742 O O . ALA A 1 62 ? -6.245 -6.551 9.969 1.00 0.00 62 ALA A O 16
ATOM 21749 N N . THR A 1 63 ? -4.655 -7.802 10.953 1.00 0.00 63 THR A N 16
ATOM 21750 C CA . THR A 1 63 ? -5.044 -7.428 12.307 1.00 0.00 63 THR A CA 16
ATOM 21751 C C . THR A 1 63 ? -5.000 -5.916 12.494 1.00 0.00 63 THR A C 16
ATOM 21752 O O . THR A 1 63 ? -5.905 -5.328 13.085 1.00 0.00 63 THR A O 16
ATOM 21763 N N . SER A 1 64 ? -3.942 -5.292 11.986 1.00 0.00 64 SER A N 16
ATOM 21764 C CA . SER A 1 64 ? -3.779 -3.848 12.100 1.00 0.00 64 SER A CA 16
ATOM 21765 C C . SER A 1 64 ? -5.016 -3.119 11.585 1.00 0.00 64 SER A C 16
ATOM 21766 O O . SER A 1 64 ? -5.619 -3.521 10.590 1.00 0.00 64 SER A O 16
ATOM 21774 N N . LYS A 1 65 ? -5.389 -2.043 12.270 1.00 0.00 65 LYS A N 16
ATOM 21775 C CA . LYS A 1 65 ? -6.554 -1.255 11.883 1.00 0.00 65 LYS A CA 16
ATOM 21776 C C . LYS A 1 65 ? -6.147 -0.082 10.998 1.00 0.00 65 LYS A C 16
ATOM 21777 O O . LYS A 1 65 ? -6.903 0.338 10.122 1.00 0.00 65 LYS A O 16
ATOM 21796 N N . ASP A 1 66 ? -4.949 0.442 11.231 1.00 0.00 66 ASP A N 16
ATOM 21797 C CA . ASP A 1 66 ? -4.440 1.565 10.453 1.00 0.00 66 ASP A CA 16
ATOM 21798 C C . ASP A 1 66 ? -3.592 1.076 9.283 1.00 0.00 66 ASP A C 16
ATOM 21799 O O . ASP A 1 66 ? -2.500 0.543 9.476 1.00 0.00 66 ASP A O 16
ATOM 21808 N N . TRP A 1 67 ? -4.103 1.262 8.071 1.00 0.00 67 TRP A N 16
ATOM 21809 C CA . TRP A 1 67 ? -3.393 0.838 6.870 1.00 0.00 67 TRP A CA 16
ATOM 21810 C C . TRP A 1 67 ? -2.322 1.853 6.485 1.00 0.00 67 TRP A C 16
ATOM 21811 O O . TRP A 1 67 ? -1.325 1.508 5.849 1.00 0.00 67 TRP A O 16
ATOM 21832 N N . LYS A 1 68 ? -2.532 3.106 6.874 1.00 0.00 68 LYS A N 16
ATOM 21833 C CA . LYS A 1 68 ? -1.584 4.171 6.570 1.00 0.00 68 LYS A CA 16
ATOM 21834 C C . LYS A 1 68 ? -0.267 3.953 7.308 1.00 0.00 68 LYS A C 16
ATOM 21835 O O . LYS A 1 68 ? 0.784 4.422 6.873 1.00 0.00 68 LYS A O 16
ATOM 21854 N N . GLY A 1 69 ? -0.331 3.236 8.426 1.00 0.00 69 GLY A N 16
ATOM 21855 C CA . GLY A 1 69 ? 0.864 2.968 9.205 1.00 0.00 69 GLY A CA 16
ATOM 21856 C C . GLY A 1 69 ? 1.581 1.712 8.751 1.00 0.00 69 GLY A C 16
ATOM 21857 O O . GLY A 1 69 ? 2.808 1.690 8.653 1.00 0.00 69 GLY A O 16
ATOM 21861 N N . VAL A 1 70 ? 0.814 0.661 8.476 1.00 0.00 70 VAL A N 16
ATOM 21862 C CA . VAL A 1 70 ? 1.384 -0.605 8.031 1.00 0.00 70 VAL A CA 16
ATOM 21863 C C . VAL A 1 70 ? 1.991 -0.476 6.639 1.00 0.00 70 VAL A C 16
ATOM 21864 O O . VAL A 1 70 ? 3.079 -0.990 6.375 1.00 0.00 70 VAL A O 16
ATOM 21877 N N . ILE A 1 71 ? 1.283 0.214 5.752 1.00 0.00 71 ILE A N 16
ATOM 21878 C CA . ILE A 1 71 ? 1.753 0.413 4.387 1.00 0.00 71 ILE A CA 16
ATOM 21879 C C . ILE A 1 71 ? 2.790 1.528 4.319 1.00 0.00 71 ILE A C 16
ATOM 21880 O O . ILE A 1 71 ? 2.594 2.607 4.879 1.00 0.00 71 ILE A O 16
ATOM 21896 N N . ARG A 1 72 ? 3.894 1.262 3.629 1.00 0.00 72 ARG A N 16
ATOM 21897 C CA . ARG A 1 72 ? 4.963 2.243 3.487 1.00 0.00 72 ARG A CA 16
ATOM 21898 C C . ARG A 1 72 ? 5.148 2.638 2.025 1.00 0.00 72 ARG A C 16
ATOM 21899 O O . ARG A 1 72 ? 5.140 1.787 1.136 1.00 0.00 72 ARG A O 16
ATOM 21920 N N . CYS A 1 73 ? 5.314 3.934 1.785 1.00 0.00 73 CYS A N 16
ATOM 21921 C CA . CYS A 1 73 ? 5.500 4.443 0.430 1.00 0.00 73 CYS A CA 16
ATOM 21922 C C . CYS A 1 73 ? 6.885 5.059 0.266 1.00 0.00 73 CYS A C 16
ATOM 21923 O O . CYS A 1 73 ? 7.154 6.149 0.768 1.00 0.00 73 CYS A O 16
ATOM 21931 N N . ASN A 1 74 ? 7.762 4.352 -0.440 1.00 0.00 74 ASN A N 16
ATOM 21932 C CA . ASN A 1 74 ? 9.121 4.828 -0.668 1.00 0.00 74 ASN A CA 16
ATOM 21933 C C . ASN A 1 74 ? 9.889 4.933 0.646 1.00 0.00 74 ASN A C 16
ATOM 21934 O O . ASN A 1 74 ? 10.738 5.807 0.813 1.00 0.00 74 ASN A O 16
ATOM 21945 N N . GLY A 1 75 ? 9.584 4.034 1.577 1.00 0.00 75 GLY A N 16
ATOM 21946 C CA . GLY A 1 75 ? 10.254 4.042 2.864 1.00 0.00 75 GLY A CA 16
ATOM 21947 C C . GLY A 1 75 ? 9.557 4.931 3.875 1.00 0.00 75 GLY A C 16
ATOM 21948 O O . GLY A 1 75 ? 9.882 4.904 5.062 1.00 0.00 75 GLY A O 16
ATOM 21952 N N . GLU A 1 76 ? 8.598 5.722 3.404 1.00 0.00 76 GLU A N 16
ATOM 21953 C CA . GLU A 1 76 ? 7.856 6.625 4.276 1.00 0.00 76 GLU A CA 16
ATOM 21954 C C . GLU A 1 76 ? 6.380 6.241 4.328 1.00 0.00 76 GLU A C 16
ATOM 21955 O O . GLU A 1 76 ? 5.713 6.152 3.297 1.00 0.00 76 GLU A O 16
ATOM 21967 N N . THR A 1 77 ? 5.876 6.013 5.537 1.00 0.00 77 THR A N 16
ATOM 21968 C CA . THR A 1 77 ? 4.481 5.637 5.725 1.00 0.00 77 THR A CA 16
ATOM 21969 C C . THR A 1 77 ? 3.546 6.649 5.073 1.00 0.00 77 THR A C 16
ATOM 21970 O O . THR A 1 77 ? 3.851 7.839 5.010 1.00 0.00 77 THR A O 16
ATOM 21981 N N . LEU A 1 78 ? 2.405 6.168 4.591 1.00 0.00 78 LEU A N 16
ATOM 21982 C CA . LEU A 1 78 ? 1.424 7.032 3.944 1.00 0.00 78 LEU A CA 16
ATOM 21983 C C . LEU A 1 78 ? 1.164 8.282 4.780 1.00 0.00 78 LEU A C 16
ATOM 21984 O O . LEU A 1 78 ? 1.199 9.401 4.269 1.00 0.00 78 LEU A O 16
ATOM 22000 N N . ARG A 1 79 ? 0.904 8.081 6.068 1.00 0.00 79 ARG A N 16
ATOM 22001 C CA . ARG A 1 79 ? 0.637 9.191 6.975 1.00 0.00 79 ARG A CA 16
ATOM 22002 C C . ARG A 1 79 ? 1.764 10.219 6.923 1.00 0.00 79 ARG A C 16
ATOM 22003 O O . ARG A 1 79 ? 1.520 11.425 6.961 1.00 0.00 79 ARG A O 16
ATOM 22024 N N . HIS A 1 80 ? 2.998 9.733 6.835 1.00 0.00 80 HIS A N 16
ATOM 22025 C CA . HIS A 1 80 ? 4.162 10.610 6.778 1.00 0.00 80 HIS A CA 16
ATOM 22026 C C . HIS A 1 80 ? 4.109 11.504 5.543 1.00 0.00 80 HIS A C 16
ATOM 22027 O O . HIS A 1 80 ? 4.245 12.723 5.641 1.00 0.00 80 HIS A O 16
ATOM 22042 N N . LEU A 1 81 ? 3.911 10.889 4.381 1.00 0.00 81 LEU A N 16
ATOM 22043 C CA . LEU A 1 81 ? 3.841 11.629 3.127 1.00 0.00 81 LEU A CA 16
ATOM 22044 C C . LEU A 1 81 ? 2.702 12.644 3.157 1.00 0.00 81 LEU A C 16
ATOM 22045 O O . LEU A 1 81 ? 2.865 13.787 2.731 1.00 0.00 81 LEU A O 16
ATOM 22061 N N . GLU A 1 82 ? 1.550 12.216 3.662 1.00 0.00 82 GLU A N 16
ATOM 22062 C CA . GLU A 1 82 ? 0.383 13.087 3.747 1.00 0.00 82 GLU A CA 16
ATOM 22063 C C . GLU A 1 82 ? 0.717 14.371 4.501 1.00 0.00 82 GLU A C 16
ATOM 22064 O O . GLU A 1 82 ? 0.337 15.465 4.083 1.00 0.00 82 GLU A O 16
ATOM 22076 N N . GLN A 1 83 ? 1.428 14.228 5.615 1.00 0.00 83 GLN A N 16
ATOM 22077 C CA . GLN A 1 83 ? 1.812 15.376 6.429 1.00 0.00 83 GLN A CA 16
ATOM 22078 C C . GLN A 1 83 ? 2.570 16.404 5.596 1.00 0.00 83 GLN A C 16
ATOM 22079 O O . GLN A 1 83 ? 2.402 17.611 5.776 1.00 0.00 83 GLN A O 16
ATOM 22093 N N . LYS A 1 84 ? 3.407 15.919 4.685 1.00 0.00 84 LYS A N 16
ATOM 22094 C CA . LYS A 1 84 ? 4.192 16.795 3.823 1.00 0.00 84 LYS A CA 16
ATOM 22095 C C . LYS A 1 84 ? 3.361 17.282 2.640 1.00 0.00 84 LYS A C 16
ATOM 22096 O O . LYS A 1 84 ? 3.895 17.835 1.680 1.00 0.00 84 LYS A O 16
ATOM 22115 N N . GLY A 1 85 ? 2.050 17.072 2.717 1.00 0.00 85 GLY A N 16
ATOM 22116 C CA . GLY A 1 85 ? 1.167 17.497 1.647 1.00 0.00 85 GLY A CA 16
ATOM 22117 C C . GLY A 1 85 ? 1.498 16.834 0.324 1.00 0.00 85 GLY A C 16
ATOM 22118 O O . GLY A 1 85 ? 1.328 17.432 -0.738 1.00 0.00 85 GLY A O 16
ATOM 22122 N N . LEU A 1 86 ? 1.974 15.595 0.388 1.00 0.00 86 LEU A N 16
ATOM 22123 C CA . LEU A 1 86 ? 2.332 14.851 -0.814 1.00 0.00 86 LEU A CA 16
ATOM 22124 C C . LEU A 1 86 ? 1.264 13.815 -1.151 1.00 0.00 86 LEU A C 16
ATOM 22125 O O . LEU A 1 86 ? 1.002 13.537 -2.321 1.00 0.00 86 LEU A O 16
ATOM 22141 N N . LEU A 1 87 ? 0.652 13.248 -0.118 1.00 0.00 87 LEU A N 16
ATOM 22142 C CA . LEU A 1 87 ? -0.388 12.242 -0.303 1.00 0.00 87 LEU A CA 16
ATOM 22143 C C . LEU A 1 87 ? -1.735 12.754 0.198 1.00 0.00 87 LEU A C 16
ATOM 22144 O O . LEU A 1 87 ? -1.924 12.967 1.395 1.00 0.00 87 LEU A O 16
ATOM 22160 N N . PHE A 1 88 ? -2.669 12.948 -0.728 1.00 0.00 88 PHE A N 16
ATOM 22161 C CA . PHE A 1 88 ? -3.999 13.436 -0.381 1.00 0.00 88 PHE A CA 16
ATOM 22162 C C . PHE A 1 88 ? -4.599 12.616 0.757 1.00 0.00 88 PHE A C 16
ATOM 22163 O O . PHE A 1 88 ? -5.291 13.150 1.624 1.00 0.00 88 PHE A O 16
ATOM 22180 N N . SER A 1 89 ? -4.329 11.314 0.747 1.00 0.00 89 SER A N 16
ATOM 22181 C CA . SER A 1 89 ? -4.846 10.419 1.775 1.00 0.00 89 SER A CA 16
ATOM 22182 C C . SER A 1 89 ? -6.356 10.577 1.925 1.00 0.00 89 SER A C 16
ATOM 22183 O O . SER A 1 89 ? -6.878 10.634 3.037 1.00 0.00 89 SER A O 16
ATOM 22191 N N . GLY A 1 90 ? -7.052 10.649 0.794 1.00 0.00 90 GLY A N 16
ATOM 22192 C CA . GLY A 1 90 ? -8.495 10.800 0.820 1.00 0.00 90 GLY A CA 16
ATOM 22193 C C . GLY A 1 90 ? -8.925 12.180 1.279 1.00 0.00 90 GLY A C 16
ATOM 22194 O O . GLY A 1 90 ? -8.109 13.089 1.431 1.00 0.00 90 GLY A O 16
ATOM 22198 N N . PRO A 1 91 ? -10.236 12.350 1.505 1.00 0.00 91 PRO A N 16
ATOM 22199 C CA . PRO A 1 91 ? -10.803 13.627 1.951 1.00 0.00 91 PRO A CA 16
ATOM 22200 C C . PRO A 1 91 ? -10.411 13.966 3.385 1.00 0.00 91 PRO A C 16
ATOM 22201 O O . PRO A 1 91 ? -10.129 13.076 4.188 1.00 0.00 91 PRO A O 16
ATOM 22212 N N . SER A 1 92 ? -10.397 15.257 3.700 1.00 0.00 92 SER A N 16
ATOM 22213 C CA . SER A 1 92 ? -10.036 15.713 5.038 1.00 0.00 92 SER A CA 16
ATOM 22214 C C . SER A 1 92 ? -11.233 15.632 5.980 1.00 0.00 92 SER A C 16
ATOM 22215 O O . SER A 1 92 ? -11.115 15.162 7.112 1.00 0.00 92 SER A O 16
ATOM 22223 N N . SER A 1 93 ? -12.385 16.094 5.505 1.00 0.00 93 SER A N 16
ATOM 22224 C CA . SER A 1 93 ? -13.604 16.078 6.306 1.00 0.00 93 SER A CA 16
ATOM 22225 C C . SER A 1 93 ? -14.223 14.683 6.324 1.00 0.00 93 SER A C 16
ATOM 22226 O O . SER A 1 93 ? -14.643 14.164 5.291 1.00 0.00 93 SER A O 16
ATOM 22234 N N . GLY A 1 94 ? -14.276 14.082 7.509 1.00 0.00 94 GLY A N 16
ATOM 22235 C CA . GLY A 1 94 ? -14.844 12.753 7.642 1.00 0.00 94 GLY A CA 16
ATOM 22236 C C . GLY A 1 94 ? -14.058 11.707 6.877 1.00 0.00 94 GLY A C 16
ATOM 22237 O O . GLY A 1 94 ? -13.260 10.973 7.459 1.00 0.00 94 GLY A O 16
ATOM 22241 N N . GLY A 1 1 ? 12.125 10.732 -11.775 1.00 0.00 1 GLY A N 17
ATOM 22242 C CA . GLY A 1 1 ? 12.796 10.950 -13.042 1.00 0.00 1 GLY A CA 17
ATOM 22243 C C . GLY A 1 1 ? 12.149 10.186 -14.180 1.00 0.00 1 GLY A C 17
ATOM 22244 O O . GLY A 1 1 ? 11.153 9.491 -13.982 1.00 0.00 1 GLY A O 17
ATOM 22248 N N . SER A 1 2 ? 12.715 10.316 -15.376 1.00 0.00 2 SER A N 17
ATOM 22249 C CA . SER A 1 2 ? 12.183 9.637 -16.552 1.00 0.00 2 SER A CA 17
ATOM 22250 C C . SER A 1 2 ? 13.298 9.306 -17.539 1.00 0.00 2 SER A C 17
ATOM 22251 O O . SER A 1 2 ? 14.248 10.072 -17.699 1.00 0.00 2 SER A O 17
ATOM 22259 N N . SER A 1 3 ? 13.174 8.159 -18.199 1.00 0.00 3 SER A N 17
ATOM 22260 C CA . SER A 1 3 ? 14.173 7.723 -19.168 1.00 0.00 3 SER A CA 17
ATOM 22261 C C . SER A 1 3 ? 14.043 8.506 -20.471 1.00 0.00 3 SER A C 17
ATOM 22262 O O . SER A 1 3 ? 13.020 9.138 -20.729 1.00 0.00 3 SER A O 17
ATOM 22270 N N . GLY A 1 4 ? 15.091 8.460 -21.288 1.00 0.00 4 GLY A N 17
ATOM 22271 C CA . GLY A 1 4 ? 15.076 9.169 -22.554 1.00 0.00 4 GLY A CA 17
ATOM 22272 C C . GLY A 1 4 ? 15.460 10.628 -22.407 1.00 0.00 4 GLY A C 17
ATOM 22273 O O . GLY A 1 4 ? 16.500 11.056 -22.907 1.00 0.00 4 GLY A O 17
ATOM 22277 N N . SER A 1 5 ? 14.618 11.393 -21.719 1.00 0.00 5 SER A N 17
ATOM 22278 C CA . SER A 1 5 ? 14.873 12.814 -21.511 1.00 0.00 5 SER A CA 17
ATOM 22279 C C . SER A 1 5 ? 14.551 13.219 -20.076 1.00 0.00 5 SER A C 17
ATOM 22280 O O . SER A 1 5 ? 13.932 12.462 -19.330 1.00 0.00 5 SER A O 17
ATOM 22288 N N . SER A 1 6 ? 14.978 14.420 -19.698 1.00 0.00 6 SER A N 17
ATOM 22289 C CA . SER A 1 6 ? 14.740 14.926 -18.351 1.00 0.00 6 SER A CA 17
ATOM 22290 C C . SER A 1 6 ? 14.142 16.329 -18.396 1.00 0.00 6 SER A C 17
ATOM 22291 O O . SER A 1 6 ? 14.615 17.194 -19.132 1.00 0.00 6 SER A O 17
ATOM 22299 N N . GLY A 1 7 ? 13.098 16.547 -17.602 1.00 0.00 7 GLY A N 17
ATOM 22300 C CA . GLY A 1 7 ? 12.452 17.845 -17.565 1.00 0.00 7 GLY A CA 17
ATOM 22301 C C . GLY A 1 7 ? 11.014 17.765 -17.092 1.00 0.00 7 GLY A C 17
ATOM 22302 O O . GLY A 1 7 ? 10.563 18.601 -16.311 1.00 0.00 7 GLY A O 17
ATOM 22306 N N . ASN A 1 8 ? 10.292 16.755 -17.567 1.00 0.00 8 ASN A N 17
ATOM 22307 C CA . ASN A 1 8 ? 8.896 16.569 -17.188 1.00 0.00 8 ASN A CA 17
ATOM 22308 C C . ASN A 1 8 ? 8.773 15.588 -16.026 1.00 0.00 8 ASN A C 17
ATOM 22309 O O . ASN A 1 8 ? 9.709 14.848 -15.724 1.00 0.00 8 ASN A O 17
ATOM 22320 N N . ASP A 1 9 ? 7.613 15.590 -15.379 1.00 0.00 9 ASP A N 17
ATOM 22321 C CA . ASP A 1 9 ? 7.366 14.699 -14.250 1.00 0.00 9 ASP A CA 17
ATOM 22322 C C . ASP A 1 9 ? 6.329 13.640 -14.611 1.00 0.00 9 ASP A C 17
ATOM 22323 O O . ASP A 1 9 ? 5.507 13.841 -15.504 1.00 0.00 9 ASP A O 17
ATOM 22332 N N . ALA A 1 10 ? 6.373 12.512 -13.909 1.00 0.00 10 ALA A N 17
ATOM 22333 C CA . ALA A 1 10 ? 5.437 11.423 -14.154 1.00 0.00 10 ALA A CA 17
ATOM 22334 C C . ALA A 1 10 ? 3.995 11.914 -14.090 1.00 0.00 10 ALA A C 17
ATOM 22335 O O . ALA A 1 10 ? 3.517 12.335 -13.037 1.00 0.00 10 ALA A O 17
ATOM 22342 N N . VAL A 1 11 ? 3.304 11.857 -15.225 1.00 0.00 11 VAL A N 17
ATOM 22343 C CA . VAL A 1 11 ? 1.916 12.296 -15.298 1.00 0.00 11 VAL A CA 17
ATOM 22344 C C . VAL A 1 11 ? 0.959 11.136 -15.047 1.00 0.00 11 VAL A C 17
ATOM 22345 O O . VAL A 1 11 ? 0.110 11.200 -14.158 1.00 0.00 11 VAL A O 17
ATOM 22358 N N . ASP A 1 12 ? 1.103 10.076 -15.835 1.00 0.00 12 ASP A N 17
ATOM 22359 C CA . ASP A 1 12 ? 0.252 8.900 -15.697 1.00 0.00 12 ASP A CA 17
ATOM 22360 C C . ASP A 1 12 ? 0.508 8.198 -14.366 1.00 0.00 12 ASP A C 17
ATOM 22361 O O . ASP A 1 12 ? -0.375 7.532 -13.825 1.00 0.00 12 ASP A O 17
ATOM 22370 N N . PHE A 1 13 ? 1.721 8.350 -13.846 1.00 0.00 13 PHE A N 17
ATOM 22371 C CA . PHE A 1 13 ? 2.093 7.729 -12.580 1.00 0.00 13 PHE A CA 17
ATOM 22372 C C . PHE A 1 13 ? 1.923 8.709 -11.423 1.00 0.00 13 PHE A C 17
ATOM 22373 O O . PHE A 1 13 ? 2.250 8.397 -10.278 1.00 0.00 13 PHE A O 17
ATOM 22390 N N . SER A 1 14 ? 1.411 9.896 -11.731 1.00 0.00 14 SER A N 17
ATOM 22391 C CA . SER A 1 14 ? 1.201 10.924 -10.718 1.00 0.00 14 SER A CA 17
ATOM 22392 C C . SER A 1 14 ? 0.142 10.487 -9.711 1.00 0.00 14 SER A C 17
ATOM 22393 O O . SER A 1 14 ? 0.354 10.510 -8.498 1.00 0.00 14 SER A O 17
ATOM 22401 N N . PRO A 1 15 ? -1.028 10.077 -10.224 1.00 0.00 15 PRO A N 17
ATOM 22402 C CA . PRO A 1 15 ? -2.144 9.625 -9.388 1.00 0.00 15 PRO A CA 17
ATOM 22403 C C . PRO A 1 15 ? -1.859 8.288 -8.713 1.00 0.00 15 PRO A C 17
ATOM 22404 O O . PRO A 1 15 ? -2.691 7.764 -7.971 1.00 0.00 15 PRO A O 17
ATOM 22415 N N . THR A 1 16 ? -0.677 7.738 -8.975 1.00 0.00 16 THR A N 17
ATOM 22416 C CA . THR A 1 16 ? -0.283 6.461 -8.394 1.00 0.00 16 THR A CA 17
ATOM 22417 C C . THR A 1 16 ? 0.966 6.611 -7.532 1.00 0.00 16 THR A C 17
ATOM 22418 O O . THR A 1 16 ? 1.856 7.401 -7.844 1.00 0.00 16 THR A O 17
ATOM 22429 N N . LEU A 1 17 ? 1.025 5.847 -6.447 1.00 0.00 17 LEU A N 17
ATOM 22430 C CA . LEU A 1 17 ? 2.166 5.894 -5.540 1.00 0.00 17 LEU A CA 17
ATOM 22431 C C . LEU A 1 17 ? 2.612 4.488 -5.152 1.00 0.00 17 LEU A C 17
ATOM 22432 O O . LEU A 1 17 ? 1.799 3.589 -4.937 1.00 0.00 17 LEU A O 17
ATOM 22448 N N . PRO A 1 18 ? 3.935 4.292 -5.059 1.00 0.00 18 PRO A N 17
ATOM 22449 C CA . PRO A 1 18 ? 4.520 2.998 -4.696 1.00 0.00 18 PRO A CA 17
ATOM 22450 C C . PRO A 1 18 ? 4.266 2.635 -3.237 1.00 0.00 18 PRO A C 17
ATOM 22451 O O . PRO A 1 18 ? 4.703 3.339 -2.326 1.00 0.00 18 PRO A O 17
ATOM 22462 N N . VAL A 1 19 ? 3.556 1.532 -3.021 1.00 0.00 19 VAL A N 17
ATOM 22463 C CA . VAL A 1 19 ? 3.244 1.075 -1.672 1.00 0.00 19 VAL A CA 17
ATOM 22464 C C . VAL A 1 19 ? 3.806 -0.319 -1.421 1.00 0.00 19 VAL A C 17
ATOM 22465 O O . VAL A 1 19 ? 4.068 -1.074 -2.358 1.00 0.00 19 VAL A O 17
ATOM 22478 N N . THR A 1 20 ? 3.989 -0.657 -0.148 1.00 0.00 20 THR A N 17
ATOM 22479 C CA . THR A 1 20 ? 4.520 -1.961 0.228 1.00 0.00 20 THR A CA 17
ATOM 22480 C C . THR A 1 20 ? 4.074 -2.353 1.632 1.00 0.00 20 THR A C 17
ATOM 22481 O O . THR A 1 20 ? 4.144 -1.549 2.562 1.00 0.00 20 THR A O 17
ATOM 22492 N N . CYS A 1 21 ? 3.617 -3.592 1.778 1.00 0.00 21 CYS A N 17
ATOM 22493 C CA . CYS A 1 21 ? 3.159 -4.090 3.070 1.00 0.00 21 CYS A CA 17
ATOM 22494 C C . CYS A 1 21 ? 3.787 -5.444 3.384 1.00 0.00 21 CYS A C 17
ATOM 22495 O O . CYS A 1 21 ? 3.431 -6.459 2.786 1.00 0.00 21 CYS A O 17
ATOM 22503 N N . GLY A 1 22 ? 4.725 -5.452 4.326 1.00 0.00 22 GLY A N 17
ATOM 22504 C CA . GLY A 1 22 ? 5.389 -6.687 4.702 1.00 0.00 22 GLY A CA 17
ATOM 22505 C C . GLY A 1 22 ? 6.142 -7.315 3.546 1.00 0.00 22 GLY A C 17
ATOM 22506 O O . GLY A 1 22 ? 7.247 -6.889 3.209 1.00 0.00 22 GLY A O 17
ATOM 22510 N N . LYS A 1 23 ? 5.544 -8.333 2.936 1.00 0.00 23 LYS A N 17
ATOM 22511 C CA . LYS A 1 23 ? 6.164 -9.023 1.811 1.00 0.00 23 LYS A CA 17
ATOM 22512 C C . LYS A 1 23 ? 5.358 -8.814 0.533 1.00 0.00 23 LYS A C 17
ATOM 22513 O O . LYS A 1 23 ? 5.614 -9.455 -0.485 1.00 0.00 23 LYS A O 17
ATOM 22532 N N . ALA A 1 24 ? 4.384 -7.912 0.595 1.00 0.00 24 ALA A N 17
ATOM 22533 C CA . ALA A 1 24 ? 3.543 -7.616 -0.558 1.00 0.00 24 ALA A CA 17
ATOM 22534 C C . ALA A 1 24 ? 3.861 -6.239 -1.131 1.00 0.00 24 ALA A C 17
ATOM 22535 O O . ALA A 1 24 ? 4.125 -5.292 -0.389 1.00 0.00 24 ALA A O 17
ATOM 22542 N N . LYS A 1 25 ? 3.835 -6.133 -2.455 1.00 0.00 25 LYS A N 17
ATOM 22543 C CA . LYS A 1 25 ? 4.120 -4.872 -3.128 1.00 0.00 25 LYS A CA 17
ATOM 22544 C C . LYS A 1 25 ? 3.027 -4.535 -4.138 1.00 0.00 25 LYS A C 17
ATOM 22545 O O . LYS A 1 25 ? 2.574 -5.398 -4.888 1.00 0.00 25 LYS A O 17
ATOM 22564 N N . GLY A 1 26 ? 2.609 -3.273 -4.153 1.00 0.00 26 GLY A N 17
ATOM 22565 C CA . GLY A 1 26 ? 1.574 -2.845 -5.075 1.00 0.00 26 GLY A CA 17
ATOM 22566 C C . GLY A 1 26 ? 1.658 -1.365 -5.394 1.00 0.00 26 GLY A C 17
ATOM 22567 O O . GLY A 1 26 ? 2.716 -0.750 -5.254 1.00 0.00 26 GLY A O 17
ATOM 22571 N N . THR A 1 27 ? 0.540 -0.790 -5.827 1.00 0.00 27 THR A N 17
ATOM 22572 C CA . THR A 1 27 ? 0.492 0.625 -6.170 1.00 0.00 27 THR A CA 17
ATOM 22573 C C . THR A 1 27 ? -0.857 1.234 -5.804 1.00 0.00 27 THR A C 17
ATOM 22574 O O . THR A 1 27 ? -1.904 0.752 -6.236 1.00 0.00 27 THR A O 17
ATOM 22585 N N . LEU A 1 28 ? -0.825 2.296 -5.007 1.00 0.00 28 LEU A N 17
ATOM 22586 C CA . LEU A 1 28 ? -2.047 2.971 -4.583 1.00 0.00 28 LEU A CA 17
ATOM 22587 C C . LEU A 1 28 ? -2.458 4.037 -5.594 1.00 0.00 28 LEU A C 17
ATOM 22588 O O . LEU A 1 28 ? -1.624 4.800 -6.081 1.00 0.00 28 LEU A O 17
ATOM 22604 N N . PHE A 1 29 ? -3.749 4.083 -5.905 1.00 0.00 29 PHE A N 17
ATOM 22605 C CA . PHE A 1 29 ? -4.272 5.054 -6.859 1.00 0.00 29 PHE A CA 17
ATOM 22606 C C . PHE A 1 29 ? -5.212 6.039 -6.172 1.00 0.00 29 PHE A C 17
ATOM 22607 O O . PHE A 1 29 ? -6.367 5.718 -5.894 1.00 0.00 29 PHE A O 17
ATOM 22624 N N . GLN A 1 30 ? -4.708 7.239 -5.901 1.00 0.00 30 GLN A N 17
ATOM 22625 C CA . GLN A 1 30 ? -5.502 8.270 -5.245 1.00 0.00 30 GLN A CA 17
ATOM 22626 C C . GLN A 1 30 ? -6.888 8.373 -5.874 1.00 0.00 30 GLN A C 17
ATOM 22627 O O . GLN A 1 30 ? -7.862 8.706 -5.200 1.00 0.00 30 GLN A O 17
ATOM 22641 N N . GLU A 1 31 ? -6.967 8.084 -7.169 1.00 0.00 31 GLU A N 17
ATOM 22642 C CA . GLU A 1 31 ? -8.234 8.145 -7.889 1.00 0.00 31 GLU A CA 17
ATOM 22643 C C . GLU A 1 31 ? -9.171 7.029 -7.436 1.00 0.00 31 GLU A C 17
ATOM 22644 O O . GLU A 1 31 ? -10.366 7.248 -7.236 1.00 0.00 31 GLU A O 17
ATOM 22656 N N . LYS A 1 32 ? -8.621 5.830 -7.275 1.00 0.00 32 LYS A N 17
ATOM 22657 C CA . LYS A 1 32 ? -9.405 4.679 -6.845 1.00 0.00 32 LYS A CA 17
ATOM 22658 C C . LYS A 1 32 ? -9.464 4.599 -5.323 1.00 0.00 32 LYS A C 17
ATOM 22659 O O . LYS A 1 32 ? -10.165 3.756 -4.763 1.00 0.00 32 LYS A O 17
ATOM 22678 N N . LEU A 1 33 ? -8.726 5.482 -4.659 1.00 0.00 33 LEU A N 17
ATOM 22679 C CA . LEU A 1 33 ? -8.696 5.512 -3.201 1.00 0.00 33 LEU A CA 17
ATOM 22680 C C . LEU A 1 33 ? -9.642 6.579 -2.660 1.00 0.00 33 LEU A C 17
ATOM 22681 O O . LEU A 1 33 ? -10.398 6.335 -1.719 1.00 0.00 33 LEU A O 17
ATOM 22697 N N . LYS A 1 34 ? -9.595 7.763 -3.261 1.00 0.00 34 LYS A N 17
ATOM 22698 C CA . LYS A 1 34 ? -10.447 8.869 -2.841 1.00 0.00 34 LYS A CA 17
ATOM 22699 C C . LYS A 1 34 ? -11.912 8.446 -2.811 1.00 0.00 34 LYS A C 17
ATOM 22700 O O . LYS A 1 34 ? -12.686 8.915 -1.977 1.00 0.00 34 LYS A O 17
ATOM 22719 N N . GLN A 1 35 ? -12.285 7.556 -3.726 1.00 0.00 35 GLN A N 17
ATOM 22720 C CA . GLN A 1 35 ? -13.658 7.070 -3.803 1.00 0.00 35 GLN A CA 17
ATOM 22721 C C . GLN A 1 35 ? -14.033 6.297 -2.543 1.00 0.00 35 GLN A C 17
ATOM 22722 O O . GLN A 1 35 ? -15.112 6.489 -1.983 1.00 0.00 35 GLN A O 17
ATOM 22736 N N . GLY A 1 36 ? -13.134 5.422 -2.101 1.00 0.00 36 GLY A N 17
ATOM 22737 C CA . GLY A 1 36 ? -13.390 4.633 -0.911 1.00 0.00 36 GLY A CA 17
ATOM 22738 C C . GLY A 1 36 ? -12.284 3.636 -0.627 1.00 0.00 36 GLY A C 17
ATOM 22739 O O . GLY A 1 36 ? -12.020 2.746 -1.435 1.00 0.00 36 GLY A O 17
ATOM 22743 N N . ALA A 1 37 ? -11.635 3.786 0.523 1.00 0.00 37 ALA A N 17
ATOM 22744 C CA . ALA A 1 37 ? -10.552 2.891 0.910 1.00 0.00 37 ALA A CA 17
ATOM 22745 C C . ALA A 1 37 ? -10.928 1.434 0.663 1.00 0.00 37 ALA A C 17
ATOM 22746 O O . ALA A 1 37 ? -10.080 0.615 0.310 1.00 0.00 37 ALA A O 17
ATOM 22753 N N . SER A 1 38 ? -12.205 1.118 0.852 1.00 0.00 38 SER A N 17
ATOM 22754 C CA . SER A 1 38 ? -12.693 -0.242 0.654 1.00 0.00 38 SER A CA 17
ATOM 22755 C C . SER A 1 38 ? -12.514 -0.677 -0.797 1.00 0.00 38 SER A C 17
ATOM 22756 O O . SER A 1 38 ? -12.211 -1.837 -1.078 1.00 0.00 38 SER A O 17
ATOM 22764 N N . LYS A 1 39 ? -12.704 0.262 -1.718 1.00 0.00 39 LYS A N 17
ATOM 22765 C CA . LYS A 1 39 ? -12.563 -0.021 -3.141 1.00 0.00 39 LYS A CA 17
ATOM 22766 C C . LYS A 1 39 ? -11.136 -0.444 -3.473 1.00 0.00 39 LYS A C 17
ATOM 22767 O O . LYS A 1 39 ? -10.173 0.113 -2.944 1.00 0.00 39 LYS A O 17
ATOM 22786 N N . LYS A 1 40 ? -11.005 -1.430 -4.354 1.00 0.00 40 LYS A N 17
ATOM 22787 C CA . LYS A 1 40 ? -9.696 -1.926 -4.759 1.00 0.00 40 LYS A CA 17
ATOM 22788 C C . LYS A 1 40 ? -8.894 -0.834 -5.460 1.00 0.00 40 LYS A C 17
ATOM 22789 O O . LYS A 1 40 ? -9.174 -0.484 -6.607 1.00 0.00 40 LYS A O 17
ATOM 22808 N N . CYS A 1 41 ? -7.895 -0.301 -4.765 1.00 0.00 41 CYS A N 17
ATOM 22809 C CA . CYS A 1 41 ? -7.052 0.751 -5.321 1.00 0.00 41 CYS A CA 17
ATOM 22810 C C . CYS A 1 41 ? -5.601 0.290 -5.419 1.00 0.00 41 CYS A C 17
ATOM 22811 O O . CYS A 1 41 ? -4.853 0.742 -6.286 1.00 0.00 41 CYS A O 17
ATOM 22819 N N . ILE A 1 42 ? -5.210 -0.611 -4.524 1.00 0.00 42 ILE A N 17
ATOM 22820 C CA . ILE A 1 42 ? -3.849 -1.132 -4.509 1.00 0.00 42 ILE A CA 17
ATOM 22821 C C . ILE A 1 42 ? -3.676 -2.247 -5.535 1.00 0.00 42 ILE A C 17
ATOM 22822 O O . ILE A 1 42 ? -4.206 -3.345 -5.368 1.00 0.00 42 ILE A O 17
ATOM 22838 N N . GLN A 1 43 ? -2.930 -1.956 -6.596 1.00 0.00 43 GLN A N 17
ATOM 22839 C CA . GLN A 1 43 ? -2.686 -2.935 -7.649 1.00 0.00 43 GLN A CA 17
ATOM 22840 C C . GLN A 1 43 ? -1.368 -3.666 -7.418 1.00 0.00 43 GLN A C 17
ATOM 22841 O O . GLN A 1 43 ? -0.310 -3.044 -7.329 1.00 0.00 43 GLN A O 17
ATOM 22855 N N . ASN A 1 44 ? -1.439 -4.990 -7.322 1.00 0.00 44 ASN A N 17
ATOM 22856 C CA . ASN A 1 44 ? -0.251 -5.805 -7.101 1.00 0.00 44 ASN A CA 17
ATOM 22857 C C . ASN A 1 44 ? 0.553 -5.957 -8.389 1.00 0.00 44 ASN A C 17
ATOM 22858 O O . ASN A 1 44 ? 0.135 -5.495 -9.450 1.00 0.00 44 ASN A O 17
ATOM 22869 N N . GLU A 1 45 ? 1.707 -6.609 -8.286 1.00 0.00 45 GLU A N 17
ATOM 22870 C CA . GLU A 1 45 ? 2.568 -6.821 -9.443 1.00 0.00 45 GLU A CA 17
ATOM 22871 C C . GLU A 1 45 ? 1.846 -7.626 -10.520 1.00 0.00 45 GLU A C 17
ATOM 22872 O O . GLU A 1 45 ? 2.174 -7.537 -11.702 1.00 0.00 45 GLU A O 17
ATOM 22884 N N . ALA A 1 46 ? 0.859 -8.412 -10.100 1.00 0.00 46 ALA A N 17
ATOM 22885 C CA . ALA A 1 46 ? 0.089 -9.232 -11.027 1.00 0.00 46 ALA A CA 17
ATOM 22886 C C . ALA A 1 46 ? -0.980 -8.404 -11.733 1.00 0.00 46 ALA A C 17
ATOM 22887 O O . ALA A 1 46 ? -1.585 -8.854 -12.706 1.00 0.00 46 ALA A O 17
ATOM 22894 N N . GLY A 1 47 ? -1.210 -7.193 -11.235 1.00 0.00 47 GLY A N 17
ATOM 22895 C CA . GLY A 1 47 ? -2.207 -6.323 -11.830 1.00 0.00 47 GLY A CA 17
ATOM 22896 C C . GLY A 1 47 ? -3.531 -6.369 -11.092 1.00 0.00 47 GLY A C 17
ATOM 22897 O O . GLY A 1 47 ? -4.351 -5.460 -11.219 1.00 0.00 47 GLY A O 17
ATOM 22901 N N . ASP A 1 48 ? -3.740 -7.431 -10.322 1.00 0.00 48 ASP A N 17
ATOM 22902 C CA . ASP A 1 48 ? -4.974 -7.592 -9.561 1.00 0.00 48 ASP A CA 17
ATOM 22903 C C . ASP A 1 48 ? -5.064 -6.556 -8.445 1.00 0.00 48 ASP A C 17
ATOM 22904 O O . ASP A 1 48 ? -4.190 -6.482 -7.582 1.00 0.00 48 ASP A O 17
ATOM 22913 N N . TRP A 1 49 ? -6.125 -5.758 -8.470 1.00 0.00 49 TRP A N 17
ATOM 22914 C CA . TRP A 1 49 ? -6.329 -4.725 -7.461 1.00 0.00 49 TRP A CA 17
ATOM 22915 C C . TRP A 1 49 ? -6.709 -5.342 -6.120 1.00 0.00 49 TRP A C 17
ATOM 22916 O O . TRP A 1 49 ? -7.280 -6.431 -6.066 1.00 0.00 49 TRP A O 17
ATOM 22937 N N . LEU A 1 50 ? -6.388 -4.640 -5.038 1.00 0.00 50 LEU A N 17
ATOM 22938 C CA . LEU A 1 50 ? -6.697 -5.120 -3.696 1.00 0.00 50 LEU A CA 17
ATOM 22939 C C . LEU A 1 50 ? -7.163 -3.975 -2.803 1.00 0.00 50 LEU A C 17
ATOM 22940 O O . LEU A 1 50 ? -6.651 -2.858 -2.886 1.00 0.00 50 LEU A O 17
ATOM 22956 N N . THR A 1 51 ? -8.140 -4.260 -1.947 1.00 0.00 51 THR A N 17
ATOM 22957 C CA . THR A 1 51 ? -8.678 -3.254 -1.039 1.00 0.00 51 THR A CA 17
ATOM 22958 C C . THR A 1 51 ? -7.663 -2.887 0.037 1.00 0.00 51 THR A C 17
ATOM 22959 O O . THR A 1 51 ? -6.902 -3.735 0.503 1.00 0.00 51 THR A O 17
ATOM 22970 N N . VAL A 1 52 ? -7.657 -1.616 0.429 1.00 0.00 52 VAL A N 17
ATOM 22971 C CA . VAL A 1 52 ? -6.736 -1.136 1.453 1.00 0.00 52 VAL A CA 17
ATOM 22972 C C . VAL A 1 52 ? -6.474 -2.210 2.503 1.00 0.00 52 VAL A C 17
ATOM 22973 O O . VAL A 1 52 ? -5.379 -2.296 3.060 1.00 0.00 52 VAL A O 17
ATOM 22986 N N . LYS A 1 53 ? -7.486 -3.028 2.770 1.00 0.00 53 LYS A N 17
ATOM 22987 C CA . LYS A 1 53 ? -7.367 -4.099 3.753 1.00 0.00 53 LYS A CA 17
ATOM 22988 C C . LYS A 1 53 ? -6.778 -5.355 3.120 1.00 0.00 53 LYS A C 17
ATOM 22989 O O . LYS A 1 53 ? -5.815 -5.926 3.631 1.00 0.00 53 LYS A O 17
ATOM 23008 N N . GLU A 1 54 ? -7.362 -5.780 2.003 1.00 0.00 54 GLU A N 17
ATOM 23009 C CA . GLU A 1 54 ? -6.893 -6.969 1.301 1.00 0.00 54 GLU A CA 17
ATOM 23010 C C . GLU A 1 54 ? -5.380 -6.927 1.112 1.00 0.00 54 GLU A C 17
ATOM 23011 O O . GLU A 1 54 ? -4.692 -7.932 1.296 1.00 0.00 54 GLU A O 17
ATOM 23023 N N . PHE A 1 55 ? -4.867 -5.758 0.742 1.00 0.00 55 PHE A N 17
ATOM 23024 C CA . PHE A 1 55 ? -3.435 -5.585 0.526 1.00 0.00 55 PHE A CA 17
ATOM 23025 C C . PHE A 1 55 ? -2.645 -5.995 1.765 1.00 0.00 55 PHE A C 17
ATOM 23026 O O . PHE A 1 55 ? -1.621 -6.671 1.666 1.00 0.00 55 PHE A O 17
ATOM 23043 N N . LEU A 1 56 ? -3.128 -5.582 2.932 1.00 0.00 56 LEU A N 17
ATOM 23044 C CA . LEU A 1 56 ? -2.467 -5.905 4.191 1.00 0.00 56 LEU A CA 17
ATOM 23045 C C . LEU A 1 56 ? -2.445 -7.412 4.423 1.00 0.00 56 LEU A C 17
ATOM 23046 O O . LEU A 1 56 ? -1.399 -7.991 4.713 1.00 0.00 56 LEU A O 17
ATOM 23062 N N . ASN A 1 57 ? -3.608 -8.042 4.293 1.00 0.00 57 ASN A N 17
ATOM 23063 C CA . ASN A 1 57 ? -3.723 -9.483 4.489 1.00 0.00 57 ASN A CA 17
ATOM 23064 C C . ASN A 1 57 ? -2.690 -10.230 3.651 1.00 0.00 57 ASN A C 17
ATOM 23065 O O . ASN A 1 57 ? -2.120 -11.226 4.095 1.00 0.00 57 ASN A O 17
ATOM 23076 N N . GLU A 1 58 ? -2.455 -9.741 2.437 1.00 0.00 58 GLU A N 17
ATOM 23077 C CA . GLU A 1 58 ? -1.490 -10.363 1.538 1.00 0.00 58 GLU A CA 17
ATOM 23078 C C . GLU A 1 58 ? -0.123 -10.485 2.205 1.00 0.00 58 GLU A C 17
ATOM 23079 O O . GLU A 1 58 ? 0.591 -11.467 2.009 1.00 0.00 58 GLU A O 17
ATOM 23091 N N . GLY A 1 59 ? 0.234 -9.477 2.996 1.00 0.00 59 GLY A N 17
ATOM 23092 C CA . GLY A 1 59 ? 1.514 -9.489 3.680 1.00 0.00 59 GLY A CA 17
ATOM 23093 C C . GLY A 1 59 ? 1.452 -10.207 5.013 1.00 0.00 59 GLY A C 17
ATOM 23094 O O . GLY A 1 59 ? 2.398 -10.890 5.403 1.00 0.00 59 GLY A O 17
ATOM 23098 N N . GLY A 1 60 ? 0.334 -10.052 5.716 1.00 0.00 60 GLY A N 17
ATOM 23099 C CA . GLY A 1 60 ? 0.174 -10.696 7.007 1.00 0.00 60 GLY A CA 17
ATOM 23100 C C . GLY A 1 60 ? 0.035 -9.697 8.139 1.00 0.00 60 GLY A C 17
ATOM 23101 O O . GLY A 1 60 ? 0.343 -10.007 9.290 1.00 0.00 60 GLY A O 17
ATOM 23105 N N . ARG A 1 61 ? -0.429 -8.496 7.813 1.00 0.00 61 ARG A N 17
ATOM 23106 C CA . ARG A 1 61 ? -0.606 -7.448 8.811 1.00 0.00 61 ARG A CA 17
ATOM 23107 C C . ARG A 1 61 ? -2.073 -7.041 8.919 1.00 0.00 61 ARG A C 17
ATOM 23108 O O . ARG A 1 61 ? -2.394 -5.975 9.443 1.00 0.00 61 ARG A O 17
ATOM 23129 N N . ALA A 1 62 ? -2.957 -7.898 8.419 1.00 0.00 62 ALA A N 17
ATOM 23130 C CA . ALA A 1 62 ? -4.389 -7.628 8.460 1.00 0.00 62 ALA A CA 17
ATOM 23131 C C . ALA A 1 62 ? -4.824 -7.183 9.853 1.00 0.00 62 ALA A C 17
ATOM 23132 O O . ALA A 1 62 ? -5.577 -6.220 10.002 1.00 0.00 62 ALA A O 17
ATOM 23139 N N . THR A 1 63 ? -4.346 -7.891 10.871 1.00 0.00 63 THR A N 17
ATOM 23140 C CA . THR A 1 63 ? -4.687 -7.570 12.252 1.00 0.00 63 THR A CA 17
ATOM 23141 C C . THR A 1 63 ? -4.580 -6.072 12.510 1.00 0.00 63 THR A C 17
ATOM 23142 O O . THR A 1 63 ? -5.223 -5.541 13.416 1.00 0.00 63 THR A O 17
ATOM 23153 N N . SER A 1 64 ? -3.765 -5.394 11.708 1.00 0.00 64 SER A N 17
ATOM 23154 C CA . SER A 1 64 ? -3.572 -3.956 11.853 1.00 0.00 64 SER A CA 17
ATOM 23155 C C . SER A 1 64 ? -4.837 -3.196 11.464 1.00 0.00 64 SER A C 17
ATOM 23156 O O . SER A 1 64 ? -5.560 -3.597 10.552 1.00 0.00 64 SER A O 17
ATOM 23164 N N . LYS A 1 65 ? -5.097 -2.097 12.162 1.00 0.00 65 LYS A N 17
ATOM 23165 C CA . LYS A 1 65 ? -6.273 -1.278 11.891 1.00 0.00 65 LYS A CA 17
ATOM 23166 C C . LYS A 1 65 ? -5.931 -0.131 10.946 1.00 0.00 65 LYS A C 17
ATOM 23167 O O . LYS A 1 65 ? -6.653 0.130 9.984 1.00 0.00 65 LYS A O 17
ATOM 23186 N N . ASP A 1 66 ? -4.825 0.551 11.226 1.00 0.00 66 ASP A N 17
ATOM 23187 C CA . ASP A 1 66 ? -4.386 1.668 10.398 1.00 0.00 66 ASP A CA 17
ATOM 23188 C C . ASP A 1 66 ? -3.515 1.181 9.244 1.00 0.00 66 ASP A C 17
ATOM 23189 O O . ASP A 1 66 ? -2.420 0.662 9.457 1.00 0.00 66 ASP A O 17
ATOM 23198 N N . TRP A 1 67 ? -4.010 1.352 8.024 1.00 0.00 67 TRP A N 17
ATOM 23199 C CA . TRP A 1 67 ? -3.277 0.929 6.836 1.00 0.00 67 TRP A CA 17
ATOM 23200 C C . TRP A 1 67 ? -2.203 1.946 6.468 1.00 0.00 67 TRP A C 17
ATOM 23201 O O . TRP A 1 67 ? -1.173 1.596 5.892 1.00 0.00 67 TRP A O 17
ATOM 23222 N N . LYS A 1 68 ? -2.449 3.208 6.803 1.00 0.00 68 LYS A N 17
ATOM 23223 C CA . LYS A 1 68 ? -1.503 4.277 6.509 1.00 0.00 68 LYS A CA 17
ATOM 23224 C C . LYS A 1 68 ? -0.203 4.081 7.282 1.00 0.00 68 LYS A C 17
ATOM 23225 O O . LYS A 1 68 ? 0.837 4.628 6.917 1.00 0.00 68 LYS A O 17
ATOM 23244 N N . GLY A 1 69 ? -0.268 3.294 8.352 1.00 0.00 69 GLY A N 17
ATOM 23245 C CA . GLY A 1 69 ? 0.911 3.038 9.159 1.00 0.00 69 GLY A CA 17
ATOM 23246 C C . GLY A 1 69 ? 1.653 1.791 8.721 1.00 0.00 69 GLY A C 17
ATOM 23247 O O . GLY A 1 69 ? 2.883 1.782 8.657 1.00 0.00 69 GLY A O 17
ATOM 23251 N N . VAL A 1 70 ? 0.906 0.734 8.420 1.00 0.00 70 VAL A N 17
ATOM 23252 C CA . VAL A 1 70 ? 1.501 -0.524 7.986 1.00 0.00 70 VAL A CA 17
ATOM 23253 C C . VAL A 1 70 ? 2.092 -0.399 6.587 1.00 0.00 70 VAL A C 17
ATOM 23254 O O . VAL A 1 70 ? 3.186 -0.897 6.318 1.00 0.00 70 VAL A O 17
ATOM 23267 N N . ILE A 1 71 ? 1.363 0.269 5.699 1.00 0.00 71 ILE A N 17
ATOM 23268 C CA . ILE A 1 71 ? 1.817 0.461 4.328 1.00 0.00 71 ILE A CA 17
ATOM 23269 C C . ILE A 1 71 ? 2.826 1.600 4.237 1.00 0.00 71 ILE A C 17
ATOM 23270 O O . ILE A 1 71 ? 2.562 2.714 4.691 1.00 0.00 71 ILE A O 17
ATOM 23286 N N . ARG A 1 72 ? 3.981 1.315 3.645 1.00 0.00 72 ARG A N 17
ATOM 23287 C CA . ARG A 1 72 ? 5.030 2.316 3.493 1.00 0.00 72 ARG A CA 17
ATOM 23288 C C . ARG A 1 72 ? 5.274 2.629 2.020 1.00 0.00 72 ARG A C 17
ATOM 23289 O O . ARG A 1 72 ? 5.385 1.723 1.193 1.00 0.00 72 ARG A O 17
ATOM 23310 N N . CYS A 1 73 ? 5.356 3.915 1.699 1.00 0.00 73 CYS A N 17
ATOM 23311 C CA . CYS A 1 73 ? 5.586 4.348 0.325 1.00 0.00 73 CYS A CA 17
ATOM 23312 C C . CYS A 1 73 ? 6.947 5.023 0.188 1.00 0.00 73 CYS A C 17
ATOM 23313 O O . CYS A 1 73 ? 7.167 6.111 0.718 1.00 0.00 73 CYS A O 17
ATOM 23321 N N . ASN A 1 74 ? 7.857 4.368 -0.525 1.00 0.00 74 ASN A N 17
ATOM 23322 C CA . ASN A 1 74 ? 9.198 4.904 -0.729 1.00 0.00 74 ASN A CA 17
ATOM 23323 C C . ASN A 1 74 ? 9.953 5.001 0.593 1.00 0.00 74 ASN A C 17
ATOM 23324 O O . ASN A 1 74 ? 10.779 5.892 0.784 1.00 0.00 74 ASN A O 17
ATOM 23335 N N . GLY A 1 75 ? 9.664 4.075 1.503 1.00 0.00 75 GLY A N 17
ATOM 23336 C CA . GLY A 1 75 ? 10.324 4.073 2.795 1.00 0.00 75 GLY A CA 17
ATOM 23337 C C . GLY A 1 75 ? 9.627 4.965 3.803 1.00 0.00 75 GLY A C 17
ATOM 23338 O O . GLY A 1 75 ? 9.947 4.937 4.991 1.00 0.00 75 GLY A O 17
ATOM 23342 N N . GLU A 1 76 ? 8.672 5.759 3.329 1.00 0.00 76 GLU A N 17
ATOM 23343 C CA . GLU A 1 76 ? 7.930 6.665 4.198 1.00 0.00 76 GLU A CA 17
ATOM 23344 C C . GLU A 1 76 ? 6.459 6.265 4.272 1.00 0.00 76 GLU A C 17
ATOM 23345 O O . GLU A 1 76 ? 5.795 6.106 3.247 1.00 0.00 76 GLU A O 17
ATOM 23357 N N . THR A 1 77 ? 5.956 6.103 5.492 1.00 0.00 77 THR A N 17
ATOM 23358 C CA . THR A 1 77 ? 4.566 5.720 5.701 1.00 0.00 77 THR A CA 17
ATOM 23359 C C . THR A 1 77 ? 3.616 6.743 5.087 1.00 0.00 77 THR A C 17
ATOM 23360 O O . THR A 1 77 ? 3.866 7.947 5.140 1.00 0.00 77 THR A O 17
ATOM 23371 N N . LEU A 1 78 ? 2.525 6.256 4.507 1.00 0.00 78 LEU A N 17
ATOM 23372 C CA . LEU A 1 78 ? 1.536 7.129 3.883 1.00 0.00 78 LEU A CA 17
ATOM 23373 C C . LEU A 1 78 ? 1.251 8.342 4.762 1.00 0.00 78 LEU A C 17
ATOM 23374 O O . LEU A 1 78 ? 1.243 9.478 4.286 1.00 0.00 78 LEU A O 17
ATOM 23390 N N . ARG A 1 79 ? 1.016 8.094 6.046 1.00 0.00 79 ARG A N 17
ATOM 23391 C CA . ARG A 1 79 ? 0.728 9.165 6.991 1.00 0.00 79 ARG A CA 17
ATOM 23392 C C . ARG A 1 79 ? 1.793 10.256 6.917 1.00 0.00 79 ARG A C 17
ATOM 23393 O O . ARG A 1 79 ? 1.480 11.447 6.944 1.00 0.00 79 ARG A O 17
ATOM 23414 N N . HIS A 1 80 ? 3.052 9.841 6.825 1.00 0.00 80 HIS A N 17
ATOM 23415 C CA . HIS A 1 80 ? 4.164 10.783 6.747 1.00 0.00 80 HIS A CA 17
ATOM 23416 C C . HIS A 1 80 ? 4.042 11.665 5.509 1.00 0.00 80 HIS A C 17
ATOM 23417 O O . HIS A 1 80 ? 4.119 12.890 5.598 1.00 0.00 80 HIS A O 17
ATOM 23432 N N . LEU A 1 81 ? 3.853 11.035 4.355 1.00 0.00 81 LEU A N 17
ATOM 23433 C CA . LEU A 1 81 ? 3.721 11.763 3.098 1.00 0.00 81 LEU A CA 17
ATOM 23434 C C . LEU A 1 81 ? 2.533 12.718 3.144 1.00 0.00 81 LEU A C 17
ATOM 23435 O O . LEU A 1 81 ? 2.623 13.858 2.691 1.00 0.00 81 LEU A O 17
ATOM 23451 N N . GLU A 1 82 ? 1.420 12.243 3.695 1.00 0.00 82 GLU A N 17
ATOM 23452 C CA . GLU A 1 82 ? 0.213 13.054 3.799 1.00 0.00 82 GLU A CA 17
ATOM 23453 C C . GLU A 1 82 ? 0.492 14.348 4.558 1.00 0.00 82 GLU A C 17
ATOM 23454 O O . GLU A 1 82 ? 0.047 15.423 4.157 1.00 0.00 82 GLU A O 17
ATOM 23466 N N . GLN A 1 83 ? 1.231 14.235 5.657 1.00 0.00 83 GLN A N 17
ATOM 23467 C CA . GLN A 1 83 ? 1.567 15.395 6.473 1.00 0.00 83 GLN A CA 17
ATOM 23468 C C . GLN A 1 83 ? 2.292 16.452 5.646 1.00 0.00 83 GLN A C 17
ATOM 23469 O O . GLN A 1 83 ? 2.108 17.651 5.851 1.00 0.00 83 GLN A O 17
ATOM 23483 N N . LYS A 1 84 ? 3.118 15.998 4.709 1.00 0.00 84 LYS A N 17
ATOM 23484 C CA . LYS A 1 84 ? 3.870 16.902 3.848 1.00 0.00 84 LYS A CA 17
ATOM 23485 C C . LYS A 1 84 ? 3.027 17.350 2.659 1.00 0.00 84 LYS A C 17
ATOM 23486 O O . LYS A 1 84 ? 3.545 17.910 1.693 1.00 0.00 84 LYS A O 17
ATOM 23505 N N . GLY A 1 85 ? 1.723 17.100 2.736 1.00 0.00 85 GLY A N 17
ATOM 23506 C CA . GLY A 1 85 ? 0.829 17.486 1.660 1.00 0.00 85 GLY A CA 17
ATOM 23507 C C . GLY A 1 85 ? 1.172 16.805 0.349 1.00 0.00 85 GLY A C 17
ATOM 23508 O O . GLY A 1 85 ? 1.008 17.388 -0.722 1.00 0.00 85 GLY A O 17
ATOM 23512 N N . LEU A 1 86 ? 1.651 15.569 0.434 1.00 0.00 86 LEU A N 17
ATOM 23513 C CA . LEU A 1 86 ? 2.021 14.809 -0.755 1.00 0.00 86 LEU A CA 17
ATOM 23514 C C . LEU A 1 86 ? 1.012 13.697 -1.024 1.00 0.00 86 LEU A C 17
ATOM 23515 O O . LEU A 1 86 ? 0.743 13.354 -2.175 1.00 0.00 86 LEU A O 17
ATOM 23531 N N . LEU A 1 87 ? 0.459 13.136 0.046 1.00 0.00 87 LEU A N 17
ATOM 23532 C CA . LEU A 1 87 ? -0.520 12.062 -0.074 1.00 0.00 87 LEU A CA 17
ATOM 23533 C C . LEU A 1 87 ? -1.860 12.477 0.526 1.00 0.00 87 LEU A C 17
ATOM 23534 O O . LEU A 1 87 ? -2.007 12.560 1.746 1.00 0.00 87 LEU A O 17
ATOM 23550 N N . PHE A 1 88 ? -2.834 12.736 -0.339 1.00 0.00 88 PHE A N 17
ATOM 23551 C CA . PHE A 1 88 ? -4.162 13.143 0.104 1.00 0.00 88 PHE A CA 17
ATOM 23552 C C . PHE A 1 88 ? -4.731 12.144 1.107 1.00 0.00 88 PHE A C 17
ATOM 23553 O O . PHE A 1 88 ? -5.416 12.523 2.057 1.00 0.00 88 PHE A O 17
ATOM 23570 N N . SER A 1 89 ? -4.442 10.865 0.888 1.00 0.00 89 SER A N 17
ATOM 23571 C CA . SER A 1 89 ? -4.928 9.810 1.770 1.00 0.00 89 SER A CA 17
ATOM 23572 C C . SER A 1 89 ? -6.437 9.916 1.964 1.00 0.00 89 SER A C 17
ATOM 23573 O O . SER A 1 89 ? -6.942 9.789 3.079 1.00 0.00 89 SER A O 17
ATOM 23581 N N . GLY A 1 90 ? -7.154 10.151 0.869 1.00 0.00 90 GLY A N 17
ATOM 23582 C CA . GLY A 1 90 ? -8.598 10.271 0.939 1.00 0.00 90 GLY A CA 17
ATOM 23583 C C . GLY A 1 90 ? -9.041 11.518 1.678 1.00 0.00 90 GLY A C 17
ATOM 23584 O O . GLY A 1 90 ? -8.255 12.434 1.921 1.00 0.00 90 GLY A O 17
ATOM 23588 N N . PRO A 1 91 ? -10.330 11.565 2.048 1.00 0.00 91 PRO A N 17
ATOM 23589 C CA . PRO A 1 91 ? -10.905 12.705 2.769 1.00 0.00 91 PRO A CA 17
ATOM 23590 C C . PRO A 1 91 ? -10.389 12.807 4.200 1.00 0.00 91 PRO A C 17
ATOM 23591 O O . PRO A 1 91 ? -9.709 11.905 4.690 1.00 0.00 91 PRO A O 17
ATOM 23602 N N . SER A 1 92 ? -10.717 13.910 4.865 1.00 0.00 92 SER A N 17
ATOM 23603 C CA . SER A 1 92 ? -10.283 14.130 6.240 1.00 0.00 92 SER A CA 17
ATOM 23604 C C . SER A 1 92 ? -11.481 14.338 7.161 1.00 0.00 92 SER A C 17
ATOM 23605 O O . SER A 1 92 ? -12.129 15.384 7.128 1.00 0.00 92 SER A O 17
ATOM 23613 N N . SER A 1 93 ? -11.769 13.333 7.982 1.00 0.00 93 SER A N 17
ATOM 23614 C CA . SER A 1 93 ? -12.892 13.403 8.910 1.00 0.00 93 SER A CA 17
ATOM 23615 C C . SER A 1 93 ? -12.573 14.331 10.079 1.00 0.00 93 SER A C 17
ATOM 23616 O O . SER A 1 93 ? -13.373 15.194 10.436 1.00 0.00 93 SER A O 17
ATOM 23624 N N . GLY A 1 94 ? -11.398 14.144 10.671 1.00 0.00 94 GLY A N 17
ATOM 23625 C CA . GLY A 1 94 ? -10.993 14.970 11.794 1.00 0.00 94 GLY A CA 17
ATOM 23626 C C . GLY A 1 94 ? -11.787 14.671 13.050 1.00 0.00 94 GLY A C 17
ATOM 23627 O O . GLY A 1 94 ? -13.018 14.668 13.028 1.00 0.00 94 GLY A O 17
ATOM 23631 N N . GLY A 1 1 ? 9.043 -2.337 -26.080 1.00 0.00 1 GLY A N 18
ATOM 23632 C CA . GLY A 1 1 ? 9.623 -1.659 -24.936 1.00 0.00 1 GLY A CA 18
ATOM 23633 C C . GLY A 1 1 ? 10.718 -0.688 -25.332 1.00 0.00 1 GLY A C 18
ATOM 23634 O O . GLY A 1 1 ? 11.880 -0.872 -24.971 1.00 0.00 1 GLY A O 18
ATOM 23638 N N . SER A 1 2 ? 10.346 0.348 -26.076 1.00 0.00 2 SER A N 18
ATOM 23639 C CA . SER A 1 2 ? 11.306 1.350 -26.526 1.00 0.00 2 SER A CA 18
ATOM 23640 C C . SER A 1 2 ? 10.665 2.733 -26.574 1.00 0.00 2 SER A C 18
ATOM 23641 O O . SER A 1 2 ? 9.554 2.898 -27.079 1.00 0.00 2 SER A O 18
ATOM 23649 N N . SER A 1 3 ? 11.374 3.726 -26.045 1.00 0.00 3 SER A N 18
ATOM 23650 C CA . SER A 1 3 ? 10.874 5.095 -26.024 1.00 0.00 3 SER A CA 18
ATOM 23651 C C . SER A 1 3 ? 10.666 5.620 -27.441 1.00 0.00 3 SER A C 18
ATOM 23652 O O . SER A 1 3 ? 11.443 5.321 -28.346 1.00 0.00 3 SER A O 18
ATOM 23660 N N . GLY A 1 4 ? 9.609 6.406 -27.625 1.00 0.00 4 GLY A N 18
ATOM 23661 C CA . GLY A 1 4 ? 9.316 6.961 -28.934 1.00 0.00 4 GLY A CA 18
ATOM 23662 C C . GLY A 1 4 ? 8.829 8.394 -28.861 1.00 0.00 4 GLY A C 18
ATOM 23663 O O . GLY A 1 4 ? 9.473 9.303 -29.383 1.00 0.00 4 GLY A O 18
ATOM 23667 N N . SER A 1 5 ? 7.687 8.597 -28.211 1.00 0.00 5 SER A N 18
ATOM 23668 C CA . SER A 1 5 ? 7.111 9.930 -28.076 1.00 0.00 5 SER A CA 18
ATOM 23669 C C . SER A 1 5 ? 6.659 10.183 -26.641 1.00 0.00 5 SER A C 18
ATOM 23670 O O . SER A 1 5 ? 6.076 9.310 -25.999 1.00 0.00 5 SER A O 18
ATOM 23678 N N . SER A 1 6 ? 6.934 11.385 -26.145 1.00 0.00 6 SER A N 18
ATOM 23679 C CA . SER A 1 6 ? 6.560 11.754 -24.784 1.00 0.00 6 SER A CA 18
ATOM 23680 C C . SER A 1 6 ? 5.591 12.932 -24.788 1.00 0.00 6 SER A C 18
ATOM 23681 O O . SER A 1 6 ? 5.872 13.980 -25.368 1.00 0.00 6 SER A O 18
ATOM 23689 N N . GLY A 1 7 ? 4.447 12.752 -24.135 1.00 0.00 7 GLY A N 18
ATOM 23690 C CA . GLY A 1 7 ? 3.452 13.807 -24.075 1.00 0.00 7 GLY A CA 18
ATOM 23691 C C . GLY A 1 7 ? 2.471 13.614 -22.935 1.00 0.00 7 GLY A C 18
ATOM 23692 O O . GLY A 1 7 ? 1.271 13.828 -23.098 1.00 0.00 7 GLY A O 18
ATOM 23696 N N . ASN A 1 8 ? 2.983 13.208 -21.778 1.00 0.00 8 ASN A N 18
ATOM 23697 C CA . ASN A 1 8 ? 2.143 12.985 -20.607 1.00 0.00 8 ASN A CA 18
ATOM 23698 C C . ASN A 1 8 ? 1.873 14.294 -19.873 1.00 0.00 8 ASN A C 18
ATOM 23699 O O . ASN A 1 8 ? 2.627 15.259 -20.006 1.00 0.00 8 ASN A O 18
ATOM 23710 N N . ASP A 1 9 ? 0.794 14.321 -19.098 1.00 0.00 9 ASP A N 18
ATOM 23711 C CA . ASP A 1 9 ? 0.426 15.511 -18.341 1.00 0.00 9 ASP A CA 18
ATOM 23712 C C . ASP A 1 9 ? 0.558 15.264 -16.841 1.00 0.00 9 ASP A C 18
ATOM 23713 O O . ASP A 1 9 ? 0.279 14.168 -16.356 1.00 0.00 9 ASP A O 18
ATOM 23722 N N . ALA A 1 10 ? 0.985 16.290 -16.113 1.00 0.00 10 ALA A N 18
ATOM 23723 C CA . ALA A 1 10 ? 1.153 16.184 -14.669 1.00 0.00 10 ALA A CA 18
ATOM 23724 C C . ALA A 1 10 ? 2.086 15.033 -14.308 1.00 0.00 10 ALA A C 18
ATOM 23725 O O . ALA A 1 10 ? 1.843 14.303 -13.347 1.00 0.00 10 ALA A O 18
ATOM 23732 N N . VAL A 1 11 ? 3.154 14.877 -15.084 1.00 0.00 11 VAL A N 18
ATOM 23733 C CA . VAL A 1 11 ? 4.123 13.815 -14.845 1.00 0.00 11 VAL A CA 18
ATOM 23734 C C . VAL A 1 11 ? 4.826 14.003 -13.505 1.00 0.00 11 VAL A C 18
ATOM 23735 O O . VAL A 1 11 ? 5.049 13.042 -12.769 1.00 0.00 11 VAL A O 18
ATOM 23748 N N . ASP A 1 12 ? 5.173 15.247 -13.195 1.00 0.00 12 ASP A N 18
ATOM 23749 C CA . ASP A 1 12 ? 5.850 15.563 -11.943 1.00 0.00 12 ASP A CA 18
ATOM 23750 C C . ASP A 1 12 ? 5.199 14.829 -10.774 1.00 0.00 12 ASP A C 18
ATOM 23751 O O . ASP A 1 12 ? 5.841 14.570 -9.756 1.00 0.00 12 ASP A O 18
ATOM 23760 N N . PHE A 1 13 ? 3.921 14.498 -10.927 1.00 0.00 13 PHE A N 18
ATOM 23761 C CA . PHE A 1 13 ? 3.183 13.796 -9.884 1.00 0.00 13 PHE A CA 18
ATOM 23762 C C . PHE A 1 13 ? 2.028 12.996 -10.479 1.00 0.00 13 PHE A C 18
ATOM 23763 O O . PHE A 1 13 ? 0.987 13.553 -10.826 1.00 0.00 13 PHE A O 18
ATOM 23780 N N . SER A 1 14 ? 2.222 11.686 -10.594 1.00 0.00 14 SER A N 18
ATOM 23781 C CA . SER A 1 14 ? 1.199 10.808 -11.151 1.00 0.00 14 SER A CA 18
ATOM 23782 C C . SER A 1 14 ? 0.174 10.425 -10.088 1.00 0.00 14 SER A C 18
ATOM 23783 O O . SER A 1 14 ? 0.444 10.461 -8.888 1.00 0.00 14 SER A O 18
ATOM 23791 N N . PRO A 1 15 ? -1.033 10.050 -10.539 1.00 0.00 15 PRO A N 18
ATOM 23792 C CA . PRO A 1 15 ? -2.123 9.652 -9.644 1.00 0.00 15 PRO A CA 18
ATOM 23793 C C . PRO A 1 15 ? -1.854 8.316 -8.960 1.00 0.00 15 PRO A C 18
ATOM 23794 O O . PRO A 1 15 ? -2.696 7.803 -8.223 1.00 0.00 15 PRO A O 18
ATOM 23805 N N . THR A 1 16 ? -0.674 7.756 -9.209 1.00 0.00 16 THR A N 18
ATOM 23806 C CA . THR A 1 16 ? -0.295 6.479 -8.618 1.00 0.00 16 THR A CA 18
ATOM 23807 C C . THR A 1 16 ? 0.944 6.625 -7.742 1.00 0.00 16 THR A C 18
ATOM 23808 O O . THR A 1 16 ? 1.865 7.372 -8.072 1.00 0.00 16 THR A O 18
ATOM 23819 N N . LEU A 1 17 ? 0.961 5.907 -6.624 1.00 0.00 17 LEU A N 18
ATOM 23820 C CA . LEU A 1 17 ? 2.088 5.957 -5.700 1.00 0.00 17 LEU A CA 18
ATOM 23821 C C . LEU A 1 17 ? 2.514 4.553 -5.285 1.00 0.00 17 LEU A C 18
ATOM 23822 O O . LEU A 1 17 ? 1.688 3.672 -5.044 1.00 0.00 17 LEU A O 18
ATOM 23838 N N . PRO A 1 18 ? 3.835 4.336 -5.199 1.00 0.00 18 PRO A N 18
ATOM 23839 C CA . PRO A 1 18 ? 4.401 3.041 -4.813 1.00 0.00 18 PRO A CA 18
ATOM 23840 C C . PRO A 1 18 ? 4.153 2.714 -3.344 1.00 0.00 18 PRO A C 18
ATOM 23841 O O . PRO A 1 18 ? 4.663 3.393 -2.452 1.00 0.00 18 PRO A O 18
ATOM 23852 N N . VAL A 1 19 ? 3.368 1.670 -3.099 1.00 0.00 19 VAL A N 18
ATOM 23853 C CA . VAL A 1 19 ? 3.054 1.252 -1.738 1.00 0.00 19 VAL A CA 18
ATOM 23854 C C . VAL A 1 19 ? 3.602 -0.141 -1.451 1.00 0.00 19 VAL A C 18
ATOM 23855 O O . VAL A 1 19 ? 3.759 -0.959 -2.358 1.00 0.00 19 VAL A O 18
ATOM 23868 N N . THR A 1 20 ? 3.892 -0.406 -0.181 1.00 0.00 20 THR A N 18
ATOM 23869 C CA . THR A 1 20 ? 4.423 -1.701 0.228 1.00 0.00 20 THR A CA 18
ATOM 23870 C C . THR A 1 20 ? 3.961 -2.066 1.634 1.00 0.00 20 THR A C 18
ATOM 23871 O O . THR A 1 20 ? 4.085 -1.269 2.564 1.00 0.00 20 THR A O 18
ATOM 23882 N N . CYS A 1 21 ? 3.430 -3.274 1.781 1.00 0.00 21 CYS A N 18
ATOM 23883 C CA . CYS A 1 21 ? 2.950 -3.745 3.076 1.00 0.00 21 CYS A CA 18
ATOM 23884 C C . CYS A 1 21 ? 3.558 -5.101 3.421 1.00 0.00 21 CYS A C 18
ATOM 23885 O O . CYS A 1 21 ? 3.190 -6.123 2.844 1.00 0.00 21 CYS A O 18
ATOM 23893 N N . GLY A 1 22 ? 4.493 -5.100 4.366 1.00 0.00 22 GLY A N 18
ATOM 23894 C CA . GLY A 1 22 ? 5.139 -6.335 4.771 1.00 0.00 22 GLY A CA 18
ATOM 23895 C C . GLY A 1 22 ? 5.825 -7.037 3.616 1.00 0.00 22 GLY A C 18
ATOM 23896 O O . GLY A 1 22 ? 6.847 -6.569 3.113 1.00 0.00 22 GLY A O 18
ATOM 23900 N N . LYS A 1 23 ? 5.263 -8.164 3.193 1.00 0.00 23 LYS A N 18
ATOM 23901 C CA . LYS A 1 23 ? 5.826 -8.933 2.089 1.00 0.00 23 LYS A CA 18
ATOM 23902 C C . LYS A 1 23 ? 5.017 -8.725 0.813 1.00 0.00 23 LYS A C 18
ATOM 23903 O O . LYS A 1 23 ? 5.113 -9.511 -0.129 1.00 0.00 23 LYS A O 18
ATOM 23922 N N . ALA A 1 24 ? 4.222 -7.660 0.788 1.00 0.00 24 ALA A N 18
ATOM 23923 C CA . ALA A 1 24 ? 3.400 -7.347 -0.374 1.00 0.00 24 ALA A CA 18
ATOM 23924 C C . ALA A 1 24 ? 3.839 -6.038 -1.021 1.00 0.00 24 ALA A C 18
ATOM 23925 O O . ALA A 1 24 ? 4.349 -5.141 -0.348 1.00 0.00 24 ALA A O 18
ATOM 23932 N N . LYS A 1 25 ? 3.639 -5.934 -2.330 1.00 0.00 25 LYS A N 18
ATOM 23933 C CA . LYS A 1 25 ? 4.014 -4.734 -3.069 1.00 0.00 25 LYS A CA 18
ATOM 23934 C C . LYS A 1 25 ? 3.018 -4.452 -4.190 1.00 0.00 25 LYS A C 18
ATOM 23935 O O . LYS A 1 25 ? 2.573 -5.366 -4.882 1.00 0.00 25 LYS A O 18
ATOM 23954 N N . GLY A 1 26 ? 2.674 -3.180 -4.364 1.00 0.00 26 GLY A N 18
ATOM 23955 C CA . GLY A 1 26 ? 1.735 -2.801 -5.403 1.00 0.00 26 GLY A CA 18
ATOM 23956 C C . GLY A 1 26 ? 1.769 -1.315 -5.701 1.00 0.00 26 GLY A C 18
ATOM 23957 O O . GLY A 1 26 ? 2.829 -0.689 -5.661 1.00 0.00 26 GLY A O 18
ATOM 23961 N N . THR A 1 27 ? 0.606 -0.747 -6.004 1.00 0.00 27 THR A N 18
ATOM 23962 C CA . THR A 1 27 ? 0.507 0.674 -6.313 1.00 0.00 27 THR A CA 18
ATOM 23963 C C . THR A 1 27 ? -0.868 1.222 -5.946 1.00 0.00 27 THR A C 18
ATOM 23964 O O . THR A 1 27 ? -1.893 0.629 -6.280 1.00 0.00 27 THR A O 18
ATOM 23975 N N . LEU A 1 28 ? -0.881 2.358 -5.256 1.00 0.00 28 LEU A N 18
ATOM 23976 C CA . LEU A 1 28 ? -2.131 2.987 -4.844 1.00 0.00 28 LEU A CA 18
ATOM 23977 C C . LEU A 1 28 ? -2.558 4.056 -5.844 1.00 0.00 28 LEU A C 18
ATOM 23978 O O . LEU A 1 28 ? -1.760 4.904 -6.242 1.00 0.00 28 LEU A O 18
ATOM 23994 N N . PHE A 1 29 ? -3.824 4.008 -6.248 1.00 0.00 29 PHE A N 18
ATOM 23995 C CA . PHE A 1 29 ? -4.358 4.971 -7.203 1.00 0.00 29 PHE A CA 18
ATOM 23996 C C . PHE A 1 29 ? -5.341 5.922 -6.525 1.00 0.00 29 PHE A C 18
ATOM 23997 O O . PHE A 1 29 ? -6.490 5.564 -6.271 1.00 0.00 29 PHE A O 18
ATOM 24014 N N . GLN A 1 30 ? -4.878 7.133 -6.236 1.00 0.00 30 GLN A N 18
ATOM 24015 C CA . GLN A 1 30 ? -5.714 8.135 -5.586 1.00 0.00 30 GLN A CA 18
ATOM 24016 C C . GLN A 1 30 ? -7.115 8.148 -6.189 1.00 0.00 30 GLN A C 18
ATOM 24017 O O . GLN A 1 30 ? -8.111 8.175 -5.467 1.00 0.00 30 GLN A O 18
ATOM 24031 N N . GLU A 1 31 ? -7.184 8.128 -7.516 1.00 0.00 31 GLU A N 18
ATOM 24032 C CA . GLU A 1 31 ? -8.464 8.139 -8.215 1.00 0.00 31 GLU A CA 18
ATOM 24033 C C . GLU A 1 31 ? -9.353 6.993 -7.739 1.00 0.00 31 GLU A C 18
ATOM 24034 O O . GLU A 1 31 ? -10.556 7.166 -7.543 1.00 0.00 31 GLU A O 18
ATOM 24046 N N . LYS A 1 32 ? -8.752 5.823 -7.556 1.00 0.00 32 LYS A N 18
ATOM 24047 C CA . LYS A 1 32 ? -9.486 4.648 -7.102 1.00 0.00 32 LYS A CA 18
ATOM 24048 C C . LYS A 1 32 ? -9.571 4.613 -5.580 1.00 0.00 32 LYS A C 18
ATOM 24049 O O . LYS A 1 32 ? -10.239 3.754 -5.005 1.00 0.00 32 LYS A O 18
ATOM 24068 N N . LEU A 1 33 ? -8.891 5.553 -4.932 1.00 0.00 33 LEU A N 18
ATOM 24069 C CA . LEU A 1 33 ? -8.890 5.631 -3.476 1.00 0.00 33 LEU A CA 18
ATOM 24070 C C . LEU A 1 33 ? -9.935 6.628 -2.984 1.00 0.00 33 LEU A C 18
ATOM 24071 O O . LEU A 1 33 ? -10.498 6.471 -1.901 1.00 0.00 33 LEU A O 18
ATOM 24087 N N . LYS A 1 34 ? -10.188 7.655 -3.788 1.00 0.00 34 LYS A N 18
ATOM 24088 C CA . LYS A 1 34 ? -11.165 8.679 -3.437 1.00 0.00 34 LYS A CA 18
ATOM 24089 C C . LYS A 1 34 ? -12.510 8.050 -3.087 1.00 0.00 34 LYS A C 18
ATOM 24090 O O . LYS A 1 34 ? -13.089 8.345 -2.042 1.00 0.00 34 LYS A O 18
ATOM 24109 N N . GLN A 1 35 ? -13.000 7.183 -3.967 1.00 0.00 35 GLN A N 18
ATOM 24110 C CA . GLN A 1 35 ? -14.276 6.513 -3.749 1.00 0.00 35 GLN A CA 18
ATOM 24111 C C . GLN A 1 35 ? -14.410 6.053 -2.301 1.00 0.00 35 GLN A C 18
ATOM 24112 O O . GLN A 1 35 ? -15.410 6.329 -1.642 1.00 0.00 35 GLN A O 18
ATOM 24126 N N . GLY A 1 36 ? -13.393 5.349 -1.813 1.00 0.00 36 GLY A N 18
ATOM 24127 C CA . GLY A 1 36 ? -13.417 4.861 -0.446 1.00 0.00 36 GLY A CA 18
ATOM 24128 C C . GLY A 1 36 ? -12.223 3.985 -0.122 1.00 0.00 36 GLY A C 18
ATOM 24129 O O . GLY A 1 36 ? -11.603 3.413 -1.018 1.00 0.00 36 GLY A O 18
ATOM 24133 N N . ALA A 1 37 ? -11.898 3.882 1.162 1.00 0.00 37 ALA A N 18
ATOM 24134 C CA . ALA A 1 37 ? -10.771 3.070 1.603 1.00 0.00 37 ALA A CA 18
ATOM 24135 C C . ALA A 1 37 ? -11.155 1.596 1.684 1.00 0.00 37 ALA A C 18
ATOM 24136 O O . ALA A 1 37 ? -10.460 0.798 2.314 1.00 0.00 37 ALA A O 18
ATOM 24143 N N . SER A 1 38 ? -12.264 1.242 1.045 1.00 0.00 38 SER A N 18
ATOM 24144 C CA . SER A 1 38 ? -12.743 -0.136 1.049 1.00 0.00 38 SER A CA 18
ATOM 24145 C C . SER A 1 38 ? -12.740 -0.716 -0.362 1.00 0.00 38 SER A C 18
ATOM 24146 O O . SER A 1 38 ? -12.954 -1.913 -0.554 1.00 0.00 38 SER A O 18
ATOM 24154 N N . LYS A 1 39 ? -12.497 0.141 -1.347 1.00 0.00 39 LYS A N 18
ATOM 24155 C CA . LYS A 1 39 ? -12.465 -0.284 -2.741 1.00 0.00 39 LYS A CA 18
ATOM 24156 C C . LYS A 1 39 ? -11.053 -0.686 -3.155 1.00 0.00 39 LYS A C 18
ATOM 24157 O O . LYS A 1 39 ? -10.069 -0.145 -2.651 1.00 0.00 39 LYS A O 18
ATOM 24176 N N . LYS A 1 40 ? -10.960 -1.639 -4.077 1.00 0.00 40 LYS A N 18
ATOM 24177 C CA . LYS A 1 40 ? -9.669 -2.112 -4.561 1.00 0.00 40 LYS A CA 18
ATOM 24178 C C . LYS A 1 40 ? -8.935 -1.011 -5.318 1.00 0.00 40 LYS A C 18
ATOM 24179 O O . LYS A 1 40 ? -9.252 -0.720 -6.472 1.00 0.00 40 LYS A O 18
ATOM 24198 N N . CYS A 1 41 ? -7.952 -0.403 -4.663 1.00 0.00 41 CYS A N 18
ATOM 24199 C CA . CYS A 1 41 ? -7.172 0.667 -5.275 1.00 0.00 41 CYS A CA 18
ATOM 24200 C C . CYS A 1 41 ? -5.702 0.274 -5.383 1.00 0.00 41 CYS A C 18
ATOM 24201 O O . CYS A 1 41 ? -4.964 0.815 -6.207 1.00 0.00 41 CYS A O 18
ATOM 24209 N N . ILE A 1 42 ? -5.284 -0.668 -4.544 1.00 0.00 42 ILE A N 18
ATOM 24210 C CA . ILE A 1 42 ? -3.902 -1.132 -4.545 1.00 0.00 42 ILE A CA 18
ATOM 24211 C C . ILE A 1 42 ? -3.709 -2.283 -5.526 1.00 0.00 42 ILE A C 18
ATOM 24212 O O . ILE A 1 42 ? -4.090 -3.419 -5.247 1.00 0.00 42 ILE A O 18
ATOM 24228 N N . GLN A 1 43 ? -3.114 -1.980 -6.675 1.00 0.00 43 GLN A N 18
ATOM 24229 C CA . GLN A 1 43 ? -2.869 -2.990 -7.698 1.00 0.00 43 GLN A CA 18
ATOM 24230 C C . GLN A 1 43 ? -1.501 -3.636 -7.508 1.00 0.00 43 GLN A C 18
ATOM 24231 O O . GLN A 1 43 ? -0.469 -2.994 -7.697 1.00 0.00 43 GLN A O 18
ATOM 24245 N N . ASN A 1 44 ? -1.501 -4.912 -7.135 1.00 0.00 44 ASN A N 18
ATOM 24246 C CA . ASN A 1 44 ? -0.259 -5.645 -6.919 1.00 0.00 44 ASN A CA 18
ATOM 24247 C C . ASN A 1 44 ? 0.529 -5.776 -8.219 1.00 0.00 44 ASN A C 18
ATOM 24248 O O . ASN A 1 44 ? 0.040 -5.421 -9.290 1.00 0.00 44 ASN A O 18
ATOM 24259 N N . GLU A 1 45 ? 1.751 -6.288 -8.115 1.00 0.00 45 GLU A N 18
ATOM 24260 C CA . GLU A 1 45 ? 2.606 -6.466 -9.283 1.00 0.00 45 GLU A CA 18
ATOM 24261 C C . GLU A 1 45 ? 1.982 -7.448 -10.270 1.00 0.00 45 GLU A C 18
ATOM 24262 O O . GLU A 1 45 ? 2.341 -7.474 -11.446 1.00 0.00 45 GLU A O 18
ATOM 24274 N N . ALA A 1 46 ? 1.046 -8.255 -9.781 1.00 0.00 46 ALA A N 18
ATOM 24275 C CA . ALA A 1 46 ? 0.370 -9.237 -10.619 1.00 0.00 46 ALA A CA 18
ATOM 24276 C C . ALA A 1 46 ? -0.757 -8.594 -11.419 1.00 0.00 46 ALA A C 18
ATOM 24277 O O . ALA A 1 46 ? -1.288 -9.193 -12.353 1.00 0.00 46 ALA A O 18
ATOM 24284 N N . GLY A 1 47 ? -1.119 -7.371 -11.045 1.00 0.00 47 GLY A N 18
ATOM 24285 C CA . GLY A 1 47 ? -2.182 -6.667 -11.739 1.00 0.00 47 GLY A CA 18
ATOM 24286 C C . GLY A 1 47 ? -3.488 -6.687 -10.969 1.00 0.00 47 GLY A C 18
ATOM 24287 O O . GLY A 1 47 ? -4.346 -5.827 -11.168 1.00 0.00 47 GLY A O 18
ATOM 24291 N N . ASP A 1 48 ? -3.640 -7.671 -10.090 1.00 0.00 48 ASP A N 18
ATOM 24292 C CA . ASP A 1 48 ? -4.851 -7.800 -9.288 1.00 0.00 48 ASP A CA 18
ATOM 24293 C C . ASP A 1 48 ? -4.953 -6.667 -8.272 1.00 0.00 48 ASP A C 18
ATOM 24294 O O . ASP A 1 48 ? -3.982 -6.344 -7.588 1.00 0.00 48 ASP A O 18
ATOM 24303 N N . TRP A 1 49 ? -6.134 -6.067 -8.179 1.00 0.00 49 TRP A N 18
ATOM 24304 C CA . TRP A 1 49 ? -6.362 -4.969 -7.247 1.00 0.00 49 TRP A CA 18
ATOM 24305 C C . TRP A 1 49 ? -6.741 -5.495 -5.867 1.00 0.00 49 TRP A C 18
ATOM 24306 O O . TRP A 1 49 ? -7.438 -6.503 -5.747 1.00 0.00 49 TRP A O 18
ATOM 24327 N N . LEU A 1 50 ? -6.279 -4.808 -4.828 1.00 0.00 50 LEU A N 18
ATOM 24328 C CA . LEU A 1 50 ? -6.570 -5.207 -3.456 1.00 0.00 50 LEU A CA 18
ATOM 24329 C C . LEU A 1 50 ? -7.084 -4.024 -2.643 1.00 0.00 50 LEU A C 18
ATOM 24330 O O . LEU A 1 50 ? -6.594 -2.903 -2.778 1.00 0.00 50 LEU A O 18
ATOM 24346 N N . THR A 1 51 ? -8.076 -4.282 -1.796 1.00 0.00 51 THR A N 18
ATOM 24347 C CA . THR A 1 51 ? -8.659 -3.240 -0.961 1.00 0.00 51 THR A CA 18
ATOM 24348 C C . THR A 1 51 ? -7.719 -2.856 0.176 1.00 0.00 51 THR A C 18
ATOM 24349 O O . THR A 1 51 ? -6.954 -3.685 0.669 1.00 0.00 51 THR A O 18
ATOM 24360 N N . VAL A 1 52 ? -7.781 -1.594 0.588 1.00 0.00 52 VAL A N 18
ATOM 24361 C CA . VAL A 1 52 ? -6.935 -1.100 1.669 1.00 0.00 52 VAL A CA 18
ATOM 24362 C C . VAL A 1 52 ? -6.704 -2.178 2.721 1.00 0.00 52 VAL A C 18
ATOM 24363 O O . VAL A 1 52 ? -5.665 -2.206 3.381 1.00 0.00 52 VAL A O 18
ATOM 24376 N N . LYS A 1 53 ? -7.680 -3.067 2.874 1.00 0.00 53 LYS A N 18
ATOM 24377 C CA . LYS A 1 53 ? -7.583 -4.150 3.846 1.00 0.00 53 LYS A CA 18
ATOM 24378 C C . LYS A 1 53 ? -6.873 -5.359 3.244 1.00 0.00 53 LYS A C 18
ATOM 24379 O O . LYS A 1 53 ? -5.891 -5.851 3.797 1.00 0.00 53 LYS A O 18
ATOM 24398 N N . GLU A 1 54 ? -7.377 -5.831 2.108 1.00 0.00 54 GLU A N 18
ATOM 24399 C CA . GLU A 1 54 ? -6.790 -6.982 1.432 1.00 0.00 54 GLU A CA 18
ATOM 24400 C C . GLU A 1 54 ? -5.273 -6.843 1.341 1.00 0.00 54 GLU A C 18
ATOM 24401 O O . GLU A 1 54 ? -4.530 -7.647 1.905 1.00 0.00 54 GLU A O 18
ATOM 24413 N N . PHE A 1 55 ? -4.820 -5.818 0.627 1.00 0.00 55 PHE A N 18
ATOM 24414 C CA . PHE A 1 55 ? -3.392 -5.574 0.461 1.00 0.00 55 PHE A CA 18
ATOM 24415 C C . PHE A 1 55 ? -2.623 -5.964 1.719 1.00 0.00 55 PHE A C 18
ATOM 24416 O O . PHE A 1 55 ? -1.573 -6.602 1.646 1.00 0.00 55 PHE A O 18
ATOM 24433 N N . LEU A 1 56 ? -3.153 -5.574 2.874 1.00 0.00 56 LEU A N 18
ATOM 24434 C CA . LEU A 1 56 ? -2.517 -5.882 4.150 1.00 0.00 56 LEU A CA 18
ATOM 24435 C C . LEU A 1 56 ? -2.411 -7.390 4.355 1.00 0.00 56 LEU A C 18
ATOM 24436 O O . LEU A 1 56 ? -1.327 -7.919 4.596 1.00 0.00 56 LEU A O 18
ATOM 24452 N N . ASN A 1 57 ? -3.545 -8.076 4.258 1.00 0.00 57 ASN A N 18
ATOM 24453 C CA . ASN A 1 57 ? -3.581 -9.523 4.434 1.00 0.00 57 ASN A CA 18
ATOM 24454 C C . ASN A 1 57 ? -2.496 -10.199 3.601 1.00 0.00 57 ASN A C 18
ATOM 24455 O O . ASN A 1 57 ? -1.838 -11.131 4.061 1.00 0.00 57 ASN A O 18
ATOM 24466 N N . GLU A 1 58 ? -2.315 -9.721 2.374 1.00 0.00 58 GLU A N 18
ATOM 24467 C CA . GLU A 1 58 ? -1.310 -10.279 1.477 1.00 0.00 58 GLU A CA 18
ATOM 24468 C C . GLU A 1 58 ? 0.063 -10.297 2.143 1.00 0.00 58 GLU A C 18
ATOM 24469 O O . GLU A 1 58 ? 0.865 -11.200 1.912 1.00 0.00 58 GLU A O 18
ATOM 24481 N N . GLY A 1 59 ? 0.327 -9.289 2.970 1.00 0.00 59 GLY A N 18
ATOM 24482 C CA . GLY A 1 59 ? 1.603 -9.207 3.655 1.00 0.00 59 GLY A CA 18
ATOM 24483 C C . GLY A 1 59 ? 1.566 -9.849 5.028 1.00 0.00 59 GLY A C 18
ATOM 24484 O O . GLY A 1 59 ? 2.540 -10.465 5.459 1.00 0.00 59 GLY A O 18
ATOM 24488 N N . GLY A 1 60 ? 0.439 -9.703 5.718 1.00 0.00 60 GLY A N 18
ATOM 24489 C CA . GLY A 1 60 ? 0.302 -10.277 7.044 1.00 0.00 60 GLY A CA 18
ATOM 24490 C C . GLY A 1 60 ? -0.025 -9.236 8.096 1.00 0.00 60 GLY A C 18
ATOM 24491 O O . GLY A 1 60 ? 0.317 -9.399 9.267 1.00 0.00 60 GLY A O 18
ATOM 24495 N N . ARG A 1 61 ? -0.689 -8.163 7.678 1.00 0.00 61 ARG A N 18
ATOM 24496 C CA . ARG A 1 61 ? -1.059 -7.090 8.593 1.00 0.00 61 ARG A CA 18
ATOM 24497 C C . ARG A 1 61 ? -2.575 -7.002 8.742 1.00 0.00 61 ARG A C 18
ATOM 24498 O O . ARG A 1 61 ? -3.106 -5.993 9.204 1.00 0.00 61 ARG A O 18
ATOM 24519 N N . ALA A 1 62 ? -3.267 -8.066 8.347 1.00 0.00 62 ALA A N 18
ATOM 24520 C CA . ALA A 1 62 ? -4.721 -8.110 8.438 1.00 0.00 62 ALA A CA 18
ATOM 24521 C C . ALA A 1 62 ? -5.196 -7.696 9.826 1.00 0.00 62 ALA A C 18
ATOM 24522 O O . ALA A 1 62 ? -6.191 -6.983 9.967 1.00 0.00 62 ALA A O 18
ATOM 24529 N N . THR A 1 63 ? -4.480 -8.148 10.851 1.00 0.00 63 THR A N 18
ATOM 24530 C CA . THR A 1 63 ? -4.830 -7.826 12.229 1.00 0.00 63 THR A CA 18
ATOM 24531 C C . THR A 1 63 ? -4.742 -6.326 12.483 1.00 0.00 63 THR A C 18
ATOM 24532 O O . THR A 1 63 ? -5.487 -5.780 13.297 1.00 0.00 63 THR A O 18
ATOM 24543 N N . SER A 1 64 ? -3.828 -5.665 11.781 1.00 0.00 64 SER A N 18
ATOM 24544 C CA . SER A 1 64 ? -3.640 -4.226 11.933 1.00 0.00 64 SER A CA 18
ATOM 24545 C C . SER A 1 64 ? -4.808 -3.459 11.322 1.00 0.00 64 SER A C 18
ATOM 24546 O O . SER A 1 64 ? -5.385 -3.877 10.318 1.00 0.00 64 SER A O 18
ATOM 24554 N N . LYS A 1 65 ? -5.153 -2.332 11.935 1.00 0.00 65 LYS A N 18
ATOM 24555 C CA . LYS A 1 65 ? -6.251 -1.502 11.453 1.00 0.00 65 LYS A CA 18
ATOM 24556 C C . LYS A 1 65 ? -5.734 -0.381 10.558 1.00 0.00 65 LYS A C 18
ATOM 24557 O O . LYS A 1 65 ? -6.036 -0.336 9.366 1.00 0.00 65 LYS A O 18
ATOM 24576 N N . ASP A 1 66 ? -4.953 0.522 11.141 1.00 0.00 66 ASP A N 18
ATOM 24577 C CA . ASP A 1 66 ? -4.391 1.642 10.395 1.00 0.00 66 ASP A CA 18
ATOM 24578 C C . ASP A 1 66 ? -3.573 1.148 9.206 1.00 0.00 66 ASP A C 18
ATOM 24579 O O . ASP A 1 66 ? -2.490 0.589 9.375 1.00 0.00 66 ASP A O 18
ATOM 24588 N N . TRP A 1 67 ? -4.099 1.358 8.005 1.00 0.00 67 TRP A N 18
ATOM 24589 C CA . TRP A 1 67 ? -3.418 0.932 6.787 1.00 0.00 67 TRP A CA 18
ATOM 24590 C C . TRP A 1 67 ? -2.318 1.918 6.406 1.00 0.00 67 TRP A C 18
ATOM 24591 O O . TRP A 1 67 ? -1.327 1.545 5.779 1.00 0.00 67 TRP A O 18
ATOM 24612 N N . LYS A 1 68 ? -2.500 3.177 6.789 1.00 0.00 68 LYS A N 18
ATOM 24613 C CA . LYS A 1 68 ? -1.522 4.216 6.489 1.00 0.00 68 LYS A CA 18
ATOM 24614 C C . LYS A 1 68 ? -0.221 3.974 7.246 1.00 0.00 68 LYS A C 18
ATOM 24615 O O . LYS A 1 68 ? 0.846 4.422 6.826 1.00 0.00 68 LYS A O 18
ATOM 24634 N N . GLY A 1 69 ? -0.315 3.261 8.364 1.00 0.00 69 GLY A N 18
ATOM 24635 C CA . GLY A 1 69 ? 0.863 2.971 9.161 1.00 0.00 69 GLY A CA 18
ATOM 24636 C C . GLY A 1 69 ? 1.570 1.708 8.711 1.00 0.00 69 GLY A C 18
ATOM 24637 O O . GLY A 1 69 ? 2.798 1.672 8.624 1.00 0.00 69 GLY A O 18
ATOM 24641 N N . VAL A 1 70 ? 0.795 0.667 8.424 1.00 0.00 70 VAL A N 18
ATOM 24642 C CA . VAL A 1 70 ? 1.354 -0.604 7.981 1.00 0.00 70 VAL A CA 18
ATOM 24643 C C . VAL A 1 70 ? 1.978 -0.477 6.596 1.00 0.00 70 VAL A C 18
ATOM 24644 O O . VAL A 1 70 ? 3.028 -1.059 6.321 1.00 0.00 70 VAL A O 18
ATOM 24657 N N . ILE A 1 71 ? 1.326 0.288 5.727 1.00 0.00 71 ILE A N 18
ATOM 24658 C CA . ILE A 1 71 ? 1.819 0.493 4.371 1.00 0.00 71 ILE A CA 18
ATOM 24659 C C . ILE A 1 71 ? 2.893 1.575 4.333 1.00 0.00 71 ILE A C 18
ATOM 24660 O O . ILE A 1 71 ? 2.714 2.661 4.885 1.00 0.00 71 ILE A O 18
ATOM 24676 N N . ARG A 1 72 ? 4.008 1.271 3.678 1.00 0.00 72 ARG A N 18
ATOM 24677 C CA . ARG A 1 72 ? 5.112 2.218 3.568 1.00 0.00 72 ARG A CA 18
ATOM 24678 C C . ARG A 1 72 ? 5.351 2.607 2.112 1.00 0.00 72 ARG A C 18
ATOM 24679 O O . ARG A 1 72 ? 5.282 1.767 1.215 1.00 0.00 72 ARG A O 18
ATOM 24700 N N . CYS A 1 73 ? 5.630 3.886 1.886 1.00 0.00 73 CYS A N 18
ATOM 24701 C CA . CYS A 1 73 ? 5.878 4.388 0.539 1.00 0.00 73 CYS A CA 18
ATOM 24702 C C . CYS A 1 73 ? 7.260 5.025 0.441 1.00 0.00 73 CYS A C 18
ATOM 24703 O O . CYS A 1 73 ? 7.483 6.128 0.939 1.00 0.00 73 CYS A O 18
ATOM 24711 N N . ASN A 1 74 ? 8.186 4.321 -0.202 1.00 0.00 74 ASN A N 18
ATOM 24712 C CA . ASN A 1 74 ? 9.548 4.816 -0.363 1.00 0.00 74 ASN A CA 18
ATOM 24713 C C . ASN A 1 74 ? 10.268 4.876 0.981 1.00 0.00 74 ASN A C 18
ATOM 24714 O O . ASN A 1 74 ? 11.115 5.740 1.206 1.00 0.00 74 ASN A O 18
ATOM 24725 N N . GLY A 1 75 ? 9.923 3.951 1.873 1.00 0.00 75 GLY A N 18
ATOM 24726 C CA . GLY A 1 75 ? 10.546 3.916 3.183 1.00 0.00 75 GLY A CA 18
ATOM 24727 C C . GLY A 1 75 ? 9.829 4.795 4.189 1.00 0.00 75 GLY A C 18
ATOM 24728 O O . GLY A 1 75 ? 10.124 4.750 5.383 1.00 0.00 75 GLY A O 18
ATOM 24732 N N . GLU A 1 76 ? 8.887 5.599 3.705 1.00 0.00 76 GLU A N 18
ATOM 24733 C CA . GLU A 1 76 ? 8.129 6.494 4.571 1.00 0.00 76 GLU A CA 18
ATOM 24734 C C . GLU A 1 76 ? 6.645 6.141 4.553 1.00 0.00 76 GLU A C 18
ATOM 24735 O O . GLU A 1 76 ? 6.027 6.056 3.491 1.00 0.00 76 GLU A O 18
ATOM 24747 N N . THR A 1 77 ? 6.077 5.936 5.738 1.00 0.00 77 THR A N 18
ATOM 24748 C CA . THR A 1 77 ? 4.666 5.590 5.859 1.00 0.00 77 THR A CA 18
ATOM 24749 C C . THR A 1 77 ? 3.782 6.657 5.223 1.00 0.00 77 THR A C 18
ATOM 24750 O O . THR A 1 77 ? 4.091 7.847 5.278 1.00 0.00 77 THR A O 18
ATOM 24761 N N . LEU A 1 78 ? 2.680 6.223 4.621 1.00 0.00 78 LEU A N 18
ATOM 24762 C CA . LEU A 1 78 ? 1.750 7.142 3.975 1.00 0.00 78 LEU A CA 18
ATOM 24763 C C . LEU A 1 78 ? 1.420 8.316 4.890 1.00 0.00 78 LEU A C 18
ATOM 24764 O O . LEU A 1 78 ? 1.403 9.468 4.458 1.00 0.00 78 LEU A O 18
ATOM 24780 N N . ARG A 1 79 ? 1.159 8.015 6.158 1.00 0.00 79 ARG A N 18
ATOM 24781 C CA . ARG A 1 79 ? 0.828 9.045 7.136 1.00 0.00 79 ARG A CA 18
ATOM 24782 C C . ARG A 1 79 ? 1.907 10.123 7.176 1.00 0.00 79 ARG A C 18
ATOM 24783 O O . ARG A 1 79 ? 1.606 11.314 7.258 1.00 0.00 79 ARG A O 18
ATOM 24804 N N . HIS A 1 80 ? 3.165 9.697 7.117 1.00 0.00 80 HIS A N 18
ATOM 24805 C CA . HIS A 1 80 ? 4.289 10.625 7.146 1.00 0.00 80 HIS A CA 18
ATOM 24806 C C . HIS A 1 80 ? 4.287 11.520 5.910 1.00 0.00 80 HIS A C 18
ATOM 24807 O O . HIS A 1 80 ? 4.408 12.740 6.015 1.00 0.00 80 HIS A O 18
ATOM 24822 N N . LEU A 1 81 ? 4.149 10.905 4.741 1.00 0.00 81 LEU A N 18
ATOM 24823 C CA . LEU A 1 81 ? 4.132 11.646 3.484 1.00 0.00 81 LEU A CA 18
ATOM 24824 C C . LEU A 1 81 ? 2.997 12.664 3.468 1.00 0.00 81 LEU A C 18
ATOM 24825 O O . LEU A 1 81 ? 3.178 13.803 3.040 1.00 0.00 81 LEU A O 18
ATOM 24841 N N . GLU A 1 82 ? 1.827 12.244 3.938 1.00 0.00 82 GLU A N 18
ATOM 24842 C CA . GLU A 1 82 ? 0.661 13.120 3.977 1.00 0.00 82 GLU A CA 18
ATOM 24843 C C . GLU A 1 82 ? 0.969 14.402 4.745 1.00 0.00 82 GLU A C 18
ATOM 24844 O O . GLU A 1 82 ? 0.624 15.498 4.306 1.00 0.00 82 GLU A O 18
ATOM 24856 N N . GLN A 1 83 ? 1.620 14.253 5.895 1.00 0.00 83 GLN A N 18
ATOM 24857 C CA . GLN A 1 83 ? 1.973 15.399 6.725 1.00 0.00 83 GLN A CA 18
ATOM 24858 C C . GLN A 1 83 ? 2.804 16.407 5.937 1.00 0.00 83 GLN A C 18
ATOM 24859 O O . GLN A 1 83 ? 2.648 17.617 6.100 1.00 0.00 83 GLN A O 18
ATOM 24873 N N . LYS A 1 84 ? 3.686 15.900 5.084 1.00 0.00 84 LYS A N 18
ATOM 24874 C CA . LYS A 1 84 ? 4.542 16.755 4.269 1.00 0.00 84 LYS A CA 18
ATOM 24875 C C . LYS A 1 84 ? 3.789 17.273 3.048 1.00 0.00 84 LYS A C 18
ATOM 24876 O O . LYS A 1 84 ? 4.387 17.833 2.130 1.00 0.00 84 LYS A O 18
ATOM 24895 N N . GLY A 1 85 ? 2.473 17.083 3.045 1.00 0.00 85 GLY A N 18
ATOM 24896 C CA . GLY A 1 85 ? 1.661 17.538 1.932 1.00 0.00 85 GLY A CA 18
ATOM 24897 C C . GLY A 1 85 ? 2.026 16.853 0.629 1.00 0.00 85 GLY A C 18
ATOM 24898 O O . GLY A 1 85 ? 1.934 17.452 -0.442 1.00 0.00 85 GLY A O 18
ATOM 24902 N N . LEU A 1 86 ? 2.442 15.595 0.721 1.00 0.00 86 LEU A N 18
ATOM 24903 C CA . LEU A 1 86 ? 2.825 14.828 -0.459 1.00 0.00 86 LEU A CA 18
ATOM 24904 C C . LEU A 1 86 ? 1.717 13.859 -0.861 1.00 0.00 86 LEU A C 18
ATOM 24905 O O . LEU A 1 86 ? 1.482 13.626 -2.046 1.00 0.00 86 LEU A O 18
ATOM 24921 N N . LEU A 1 87 ? 1.041 13.298 0.135 1.00 0.00 87 LEU A N 18
ATOM 24922 C CA . LEU A 1 87 ? -0.043 12.353 -0.113 1.00 0.00 87 LEU A CA 18
ATOM 24923 C C . LEU A 1 87 ? -1.392 12.967 0.244 1.00 0.00 87 LEU A C 18
ATOM 24924 O O . LEU A 1 87 ? -1.608 13.406 1.374 1.00 0.00 87 LEU A O 18
ATOM 24940 N N . PHE A 1 88 ? -2.299 12.995 -0.727 1.00 0.00 88 PHE A N 18
ATOM 24941 C CA . PHE A 1 88 ? -3.628 13.556 -0.516 1.00 0.00 88 PHE A CA 18
ATOM 24942 C C . PHE A 1 88 ? -4.373 12.795 0.577 1.00 0.00 88 PHE A C 18
ATOM 24943 O O . PHE A 1 88 ? -5.130 13.381 1.351 1.00 0.00 88 PHE A O 18
ATOM 24960 N N . SER A 1 89 ? -4.153 11.485 0.632 1.00 0.00 89 SER A N 18
ATOM 24961 C CA . SER A 1 89 ? -4.806 10.642 1.626 1.00 0.00 89 SER A CA 18
ATOM 24962 C C . SER A 1 89 ? -6.317 10.854 1.611 1.00 0.00 89 SER A C 18
ATOM 24963 O O . SER A 1 89 ? -6.950 10.968 2.660 1.00 0.00 89 SER A O 18
ATOM 24971 N N . GLY A 1 90 ? -6.889 10.906 0.412 1.00 0.00 90 GLY A N 18
ATOM 24972 C CA . GLY A 1 90 ? -8.320 11.105 0.280 1.00 0.00 90 GLY A CA 18
ATOM 24973 C C . GLY A 1 90 ? -8.719 12.561 0.419 1.00 0.00 90 GLY A C 18
ATOM 24974 O O . GLY A 1 90 ? -7.923 13.409 0.822 1.00 0.00 90 GLY A O 18
ATOM 24978 N N . PRO A 1 91 ? -9.979 12.868 0.078 1.00 0.00 91 PRO A N 18
ATOM 24979 C CA . PRO A 1 91 ? -10.510 14.233 0.157 1.00 0.00 91 PRO A CA 18
ATOM 24980 C C . PRO A 1 91 ? -10.680 14.706 1.596 1.00 0.00 91 PRO A C 18
ATOM 24981 O O . PRO A 1 91 ? -11.248 13.999 2.429 1.00 0.00 91 PRO A O 18
ATOM 24992 N N . SER A 1 92 ? -10.186 15.906 1.882 1.00 0.00 92 SER A N 18
ATOM 24993 C CA . SER A 1 92 ? -10.281 16.472 3.223 1.00 0.00 92 SER A CA 18
ATOM 24994 C C . SER A 1 92 ? -11.525 17.345 3.357 1.00 0.00 92 SER A C 18
ATOM 24995 O O . SER A 1 92 ? -11.564 18.470 2.857 1.00 0.00 92 SER A O 18
ATOM 25003 N N . SER A 1 93 ? -12.539 16.819 4.035 1.00 0.00 93 SER A N 18
ATOM 25004 C CA . SER A 1 93 ? -13.787 17.548 4.233 1.00 0.00 93 SER A CA 18
ATOM 25005 C C . SER A 1 93 ? -13.531 18.888 4.915 1.00 0.00 93 SER A C 18
ATOM 25006 O O . SER A 1 93 ? -13.928 19.939 4.413 1.00 0.00 93 SER A O 18
ATOM 25014 N N . GLY A 1 94 ? -12.864 18.842 6.065 1.00 0.00 94 GLY A N 18
ATOM 25015 C CA . GLY A 1 94 ? -12.566 20.058 6.798 1.00 0.00 94 GLY A CA 18
ATOM 25016 C C . GLY A 1 94 ? -11.289 19.949 7.608 1.00 0.00 94 GLY A C 18
ATOM 25017 O O . GLY A 1 94 ? -10.497 20.890 7.660 1.00 0.00 94 GLY A O 18
ATOM 25021 N N . GLY A 1 1 ? -1.387 -3.378 -30.913 1.00 0.00 1 GLY A N 19
ATOM 25022 C CA . GLY A 1 1 ? -0.432 -2.288 -30.972 1.00 0.00 1 GLY A CA 19
ATOM 25023 C C . GLY A 1 1 ? 0.317 -2.102 -29.667 1.00 0.00 1 GLY A C 19
ATOM 25024 O O . GLY A 1 1 ? -0.060 -2.669 -28.641 1.00 0.00 1 GLY A O 19
ATOM 25028 N N . SER A 1 2 ? 1.381 -1.306 -29.705 1.00 0.00 2 SER A N 19
ATOM 25029 C CA . SER A 1 2 ? 2.187 -1.051 -28.518 1.00 0.00 2 SER A CA 19
ATOM 25030 C C . SER A 1 2 ? 1.499 -0.045 -27.599 1.00 0.00 2 SER A C 19
ATOM 25031 O O . SER A 1 2 ? 0.862 0.901 -28.063 1.00 0.00 2 SER A O 19
ATOM 25039 N N . SER A 1 3 ? 1.633 -0.257 -26.294 1.00 0.00 3 SER A N 19
ATOM 25040 C CA . SER A 1 3 ? 1.022 0.628 -25.309 1.00 0.00 3 SER A CA 19
ATOM 25041 C C . SER A 1 3 ? 1.655 2.015 -25.359 1.00 0.00 3 SER A C 19
ATOM 25042 O O . SER A 1 3 ? 0.983 3.007 -25.641 1.00 0.00 3 SER A O 19
ATOM 25050 N N . GLY A 1 4 ? 2.954 2.077 -25.083 1.00 0.00 4 GLY A N 19
ATOM 25051 C CA . GLY A 1 4 ? 3.657 3.347 -25.101 1.00 0.00 4 GLY A CA 19
ATOM 25052 C C . GLY A 1 4 ? 5.149 3.186 -24.890 1.00 0.00 4 GLY A C 19
ATOM 25053 O O . GLY A 1 4 ? 5.730 3.820 -24.009 1.00 0.00 4 GLY A O 19
ATOM 25057 N N . SER A 1 5 ? 5.771 2.335 -25.699 1.00 0.00 5 SER A N 19
ATOM 25058 C CA . SER A 1 5 ? 7.205 2.089 -25.594 1.00 0.00 5 SER A CA 19
ATOM 25059 C C . SER A 1 5 ? 8.001 3.297 -26.078 1.00 0.00 5 SER A C 19
ATOM 25060 O O . SER A 1 5 ? 8.960 3.721 -25.434 1.00 0.00 5 SER A O 19
ATOM 25068 N N . SER A 1 6 ? 7.595 3.846 -27.219 1.00 0.00 6 SER A N 19
ATOM 25069 C CA . SER A 1 6 ? 8.272 5.003 -27.794 1.00 0.00 6 SER A CA 19
ATOM 25070 C C . SER A 1 6 ? 7.852 6.286 -27.082 1.00 0.00 6 SER A C 19
ATOM 25071 O O . SER A 1 6 ? 8.687 7.130 -26.758 1.00 0.00 6 SER A O 19
ATOM 25079 N N . GLY A 1 7 ? 6.552 6.424 -26.843 1.00 0.00 7 GLY A N 19
ATOM 25080 C CA . GLY A 1 7 ? 6.043 7.607 -26.172 1.00 0.00 7 GLY A CA 19
ATOM 25081 C C . GLY A 1 7 ? 5.314 7.274 -24.886 1.00 0.00 7 GLY A C 19
ATOM 25082 O O . GLY A 1 7 ? 4.112 7.011 -24.896 1.00 0.00 7 GLY A O 19
ATOM 25086 N N . ASN A 1 8 ? 6.042 7.285 -23.774 1.00 0.00 8 ASN A N 19
ATOM 25087 C CA . ASN A 1 8 ? 5.457 6.980 -22.473 1.00 0.00 8 ASN A CA 19
ATOM 25088 C C . ASN A 1 8 ? 5.315 8.245 -21.631 1.00 0.00 8 ASN A C 19
ATOM 25089 O O . ASN A 1 8 ? 6.206 9.094 -21.613 1.00 0.00 8 ASN A O 19
ATOM 25100 N N . ASP A 1 9 ? 4.190 8.361 -20.935 1.00 0.00 9 ASP A N 19
ATOM 25101 C CA . ASP A 1 9 ? 3.932 9.520 -20.088 1.00 0.00 9 ASP A CA 19
ATOM 25102 C C . ASP A 1 9 ? 3.643 9.092 -18.653 1.00 0.00 9 ASP A C 19
ATOM 25103 O O . ASP A 1 9 ? 3.255 7.951 -18.402 1.00 0.00 9 ASP A O 19
ATOM 25112 N N . ALA A 1 10 ? 3.836 10.014 -17.715 1.00 0.00 10 ALA A N 19
ATOM 25113 C CA . ALA A 1 10 ? 3.595 9.731 -16.306 1.00 0.00 10 ALA A CA 19
ATOM 25114 C C . ALA A 1 10 ? 2.115 9.861 -15.965 1.00 0.00 10 ALA A C 19
ATOM 25115 O O . ALA A 1 10 ? 1.744 9.977 -14.797 1.00 0.00 10 ALA A O 19
ATOM 25122 N N . VAL A 1 11 ? 1.272 9.840 -16.992 1.00 0.00 11 VAL A N 19
ATOM 25123 C CA . VAL A 1 11 ? -0.169 9.955 -16.802 1.00 0.00 11 VAL A CA 19
ATOM 25124 C C . VAL A 1 11 ? -0.670 8.941 -15.779 1.00 0.00 11 VAL A C 19
ATOM 25125 O O . VAL A 1 11 ? -1.510 9.258 -14.937 1.00 0.00 11 VAL A O 19
ATOM 25138 N N . ASP A 1 12 ? -0.149 7.722 -15.859 1.00 0.00 12 ASP A N 19
ATOM 25139 C CA . ASP A 1 12 ? -0.543 6.661 -14.939 1.00 0.00 12 ASP A CA 19
ATOM 25140 C C . ASP A 1 12 ? 0.467 6.524 -13.804 1.00 0.00 12 ASP A C 19
ATOM 25141 O O . ASP A 1 12 ? 0.474 5.526 -13.082 1.00 0.00 12 ASP A O 19
ATOM 25150 N N . PHE A 1 13 ? 1.320 7.531 -13.653 1.00 0.00 13 PHE A N 19
ATOM 25151 C CA . PHE A 1 13 ? 2.336 7.522 -12.607 1.00 0.00 13 PHE A CA 19
ATOM 25152 C C . PHE A 1 13 ? 2.018 8.556 -11.531 1.00 0.00 13 PHE A C 19
ATOM 25153 O O . PHE A 1 13 ? 2.274 8.335 -10.347 1.00 0.00 13 PHE A O 19
ATOM 25170 N N . SER A 1 14 ? 1.458 9.686 -11.951 1.00 0.00 14 SER A N 19
ATOM 25171 C CA . SER A 1 14 ? 1.108 10.756 -11.025 1.00 0.00 14 SER A CA 19
ATOM 25172 C C . SER A 1 14 ? 0.039 10.295 -10.040 1.00 0.00 14 SER A C 19
ATOM 25173 O O . SER A 1 14 ? 0.233 10.303 -8.824 1.00 0.00 14 SER A O 19
ATOM 25181 N N . PRO A 1 15 ? -1.119 9.881 -10.576 1.00 0.00 15 PRO A N 19
ATOM 25182 C CA . PRO A 1 15 ? -2.244 9.407 -9.763 1.00 0.00 15 PRO A CA 19
ATOM 25183 C C . PRO A 1 15 ? -1.956 8.063 -9.103 1.00 0.00 15 PRO A C 19
ATOM 25184 O O . PRO A 1 15 ? -2.819 7.487 -8.441 1.00 0.00 15 PRO A O 19
ATOM 25195 N N . THR A 1 16 ? -0.736 7.567 -9.288 1.00 0.00 16 THR A N 19
ATOM 25196 C CA . THR A 1 16 ? -0.335 6.290 -8.712 1.00 0.00 16 THR A CA 19
ATOM 25197 C C . THR A 1 16 ? 0.952 6.431 -7.906 1.00 0.00 16 THR A C 19
ATOM 25198 O O . THR A 1 16 ? 1.850 7.185 -8.279 1.00 0.00 16 THR A O 19
ATOM 25209 N N . LEU A 1 17 ? 1.034 5.699 -6.800 1.00 0.00 17 LEU A N 19
ATOM 25210 C CA . LEU A 1 17 ? 2.213 5.742 -5.941 1.00 0.00 17 LEU A CA 19
ATOM 25211 C C . LEU A 1 17 ? 2.643 4.335 -5.538 1.00 0.00 17 LEU A C 19
ATOM 25212 O O . LEU A 1 17 ? 1.823 3.479 -5.206 1.00 0.00 17 LEU A O 19
ATOM 25228 N N . PRO A 1 18 ? 3.961 4.090 -5.567 1.00 0.00 18 PRO A N 19
ATOM 25229 C CA . PRO A 1 18 ? 4.532 2.788 -5.207 1.00 0.00 18 PRO A CA 19
ATOM 25230 C C . PRO A 1 18 ? 4.411 2.494 -3.716 1.00 0.00 18 PRO A C 19
ATOM 25231 O O . PRO A 1 18 ? 5.041 3.154 -2.889 1.00 0.00 18 PRO A O 19
ATOM 25242 N N . VAL A 1 19 ? 3.597 1.499 -3.378 1.00 0.00 19 VAL A N 19
ATOM 25243 C CA . VAL A 1 19 ? 3.394 1.116 -1.986 1.00 0.00 19 VAL A CA 19
ATOM 25244 C C . VAL A 1 19 ? 3.932 -0.285 -1.717 1.00 0.00 19 VAL A C 19
ATOM 25245 O O . VAL A 1 19 ? 4.069 -1.096 -2.633 1.00 0.00 19 VAL A O 19
ATOM 25258 N N . THR A 1 20 ? 4.235 -0.564 -0.453 1.00 0.00 20 THR A N 19
ATOM 25259 C CA . THR A 1 20 ? 4.759 -1.867 -0.063 1.00 0.00 20 THR A CA 19
ATOM 25260 C C . THR A 1 20 ? 4.452 -2.166 1.400 1.00 0.00 20 THR A C 19
ATOM 25261 O O . THR A 1 20 ? 4.658 -1.322 2.273 1.00 0.00 20 THR A O 19
ATOM 25272 N N . CYS A 1 21 ? 3.960 -3.372 1.662 1.00 0.00 21 CYS A N 19
ATOM 25273 C CA . CYS A 1 21 ? 3.625 -3.783 3.020 1.00 0.00 21 CYS A CA 19
ATOM 25274 C C . CYS A 1 21 ? 4.175 -5.174 3.319 1.00 0.00 21 CYS A C 19
ATOM 25275 O O . CYS A 1 21 ? 3.752 -6.162 2.721 1.00 0.00 21 CYS A O 19
ATOM 25283 N N . GLY A 1 22 ? 5.125 -5.243 4.248 1.00 0.00 22 GLY A N 19
ATOM 25284 C CA . GLY A 1 22 ? 5.719 -6.516 4.608 1.00 0.00 22 GLY A CA 19
ATOM 25285 C C . GLY A 1 22 ? 6.376 -7.205 3.428 1.00 0.00 22 GLY A C 19
ATOM 25286 O O . GLY A 1 22 ? 7.467 -6.823 3.005 1.00 0.00 22 GLY A O 19
ATOM 25290 N N . LYS A 1 23 ? 5.710 -8.223 2.894 1.00 0.00 23 LYS A N 19
ATOM 25291 C CA . LYS A 1 23 ? 6.235 -8.968 1.756 1.00 0.00 23 LYS A CA 19
ATOM 25292 C C . LYS A 1 23 ? 5.347 -8.782 0.529 1.00 0.00 23 LYS A C 19
ATOM 25293 O O . LYS A 1 23 ? 5.451 -9.531 -0.443 1.00 0.00 23 LYS A O 19
ATOM 25312 N N . ALA A 1 24 ? 4.477 -7.780 0.580 1.00 0.00 24 ALA A N 19
ATOM 25313 C CA . ALA A 1 24 ? 3.574 -7.494 -0.528 1.00 0.00 24 ALA A CA 19
ATOM 25314 C C . ALA A 1 24 ? 3.929 -6.171 -1.198 1.00 0.00 24 ALA A C 19
ATOM 25315 O O . ALA A 1 24 ? 4.329 -5.214 -0.534 1.00 0.00 24 ALA A O 19
ATOM 25322 N N . LYS A 1 25 ? 3.781 -6.123 -2.518 1.00 0.00 25 LYS A N 19
ATOM 25323 C CA . LYS A 1 25 ? 4.085 -4.917 -3.279 1.00 0.00 25 LYS A CA 19
ATOM 25324 C C . LYS A 1 25 ? 2.961 -4.593 -4.257 1.00 0.00 25 LYS A C 19
ATOM 25325 O O . LYS A 1 25 ? 2.433 -5.480 -4.926 1.00 0.00 25 LYS A O 19
ATOM 25344 N N . GLY A 1 26 ? 2.601 -3.315 -4.337 1.00 0.00 26 GLY A N 19
ATOM 25345 C CA . GLY A 1 26 ? 1.543 -2.898 -5.238 1.00 0.00 26 GLY A CA 19
ATOM 25346 C C . GLY A 1 26 ? 1.639 -1.430 -5.604 1.00 0.00 26 GLY A C 19
ATOM 25347 O O . GLY A 1 26 ? 2.724 -0.848 -5.591 1.00 0.00 26 GLY A O 19
ATOM 25351 N N . THR A 1 27 ? 0.500 -0.828 -5.934 1.00 0.00 27 THR A N 19
ATOM 25352 C CA . THR A 1 27 ? 0.461 0.580 -6.308 1.00 0.00 27 THR A CA 19
ATOM 25353 C C . THR A 1 27 ? -0.881 1.207 -5.949 1.00 0.00 27 THR A C 19
ATOM 25354 O O . THR A 1 27 ? -1.934 0.732 -6.375 1.00 0.00 27 THR A O 19
ATOM 25365 N N . LEU A 1 28 ? -0.837 2.277 -5.163 1.00 0.00 28 LEU A N 19
ATOM 25366 C CA . LEU A 1 28 ? -2.051 2.971 -4.746 1.00 0.00 28 LEU A CA 19
ATOM 25367 C C . LEU A 1 28 ? -2.483 3.990 -5.795 1.00 0.00 28 LEU A C 19
ATOM 25368 O O . LEU A 1 28 ? -1.664 4.751 -6.311 1.00 0.00 28 LEU A O 19
ATOM 25384 N N . PHE A 1 29 ? -3.775 4.000 -6.106 1.00 0.00 29 PHE A N 19
ATOM 25385 C CA . PHE A 1 29 ? -4.316 4.925 -7.094 1.00 0.00 29 PHE A CA 19
ATOM 25386 C C . PHE A 1 29 ? -5.222 5.959 -6.433 1.00 0.00 29 PHE A C 19
ATOM 25387 O O . PHE A 1 29 ? -6.372 5.670 -6.101 1.00 0.00 29 PHE A O 19
ATOM 25404 N N . GLN A 1 30 ? -4.695 7.164 -6.243 1.00 0.00 30 GLN A N 19
ATOM 25405 C CA . GLN A 1 30 ? -5.456 8.241 -5.620 1.00 0.00 30 GLN A CA 19
ATOM 25406 C C . GLN A 1 30 ? -6.884 8.278 -6.153 1.00 0.00 30 GLN A C 19
ATOM 25407 O O . GLN A 1 30 ? -7.834 8.470 -5.395 1.00 0.00 30 GLN A O 19
ATOM 25421 N N . GLU A 1 31 ? -7.027 8.092 -7.461 1.00 0.00 31 GLU A N 19
ATOM 25422 C CA . GLU A 1 31 ? -8.341 8.105 -8.095 1.00 0.00 31 GLU A CA 19
ATOM 25423 C C . GLU A 1 31 ? -9.241 7.024 -7.504 1.00 0.00 31 GLU A C 19
ATOM 25424 O O . GLU A 1 31 ? -10.425 7.253 -7.254 1.00 0.00 31 GLU A O 19
ATOM 25436 N N . LYS A 1 32 ? -8.671 5.844 -7.283 1.00 0.00 32 LYS A N 19
ATOM 25437 C CA . LYS A 1 32 ? -9.419 4.726 -6.721 1.00 0.00 32 LYS A CA 19
ATOM 25438 C C . LYS A 1 32 ? -9.393 4.765 -5.196 1.00 0.00 32 LYS A C 19
ATOM 25439 O O . LYS A 1 32 ? -9.968 3.902 -4.534 1.00 0.00 32 LYS A O 19
ATOM 25458 N N . LEU A 1 33 ? -8.724 5.773 -4.646 1.00 0.00 33 LEU A N 19
ATOM 25459 C CA . LEU A 1 33 ? -8.624 5.925 -3.199 1.00 0.00 33 LEU A CA 19
ATOM 25460 C C . LEU A 1 33 ? -9.684 6.892 -2.680 1.00 0.00 33 LEU A C 19
ATOM 25461 O O . LEU A 1 33 ? -10.248 6.693 -1.604 1.00 0.00 33 LEU A O 19
ATOM 25477 N N . LYS A 1 34 ? -9.949 7.940 -3.452 1.00 0.00 34 LYS A N 19
ATOM 25478 C CA . LYS A 1 34 ? -10.941 8.939 -3.072 1.00 0.00 34 LYS A CA 19
ATOM 25479 C C . LYS A 1 34 ? -12.260 8.277 -2.687 1.00 0.00 34 LYS A C 19
ATOM 25480 O O . LYS A 1 34 ? -12.716 8.398 -1.550 1.00 0.00 34 LYS A O 19
ATOM 25499 N N . GLN A 1 35 ? -12.866 7.576 -3.640 1.00 0.00 35 GLN A N 19
ATOM 25500 C CA . GLN A 1 35 ? -14.132 6.895 -3.399 1.00 0.00 35 GLN A CA 19
ATOM 25501 C C . GLN A 1 35 ? -14.202 6.368 -1.969 1.00 0.00 35 GLN A C 19
ATOM 25502 O O . GLN A 1 35 ? -15.144 6.661 -1.234 1.00 0.00 35 GLN A O 19
ATOM 25516 N N . GLY A 1 36 ? -13.198 5.587 -1.581 1.00 0.00 36 GLY A N 19
ATOM 25517 C CA . GLY A 1 36 ? -13.166 5.031 -0.241 1.00 0.00 36 GLY A CA 19
ATOM 25518 C C . GLY A 1 36 ? -12.011 4.070 -0.040 1.00 0.00 36 GLY A C 19
ATOM 25519 O O . GLY A 1 36 ? -11.468 3.531 -1.003 1.00 0.00 36 GLY A O 19
ATOM 25523 N N . ALA A 1 37 ? -11.633 3.857 1.217 1.00 0.00 37 ALA A N 19
ATOM 25524 C CA . ALA A 1 37 ? -10.535 2.954 1.541 1.00 0.00 37 ALA A CA 19
ATOM 25525 C C . ALA A 1 37 ? -10.987 1.499 1.487 1.00 0.00 37 ALA A C 19
ATOM 25526 O O . ALA A 1 37 ? -10.272 0.601 1.933 1.00 0.00 37 ALA A O 19
ATOM 25533 N N . SER A 1 38 ? -12.176 1.273 0.939 1.00 0.00 38 SER A N 19
ATOM 25534 C CA . SER A 1 38 ? -12.725 -0.074 0.831 1.00 0.00 38 SER A CA 19
ATOM 25535 C C . SER A 1 38 ? -12.685 -0.563 -0.613 1.00 0.00 38 SER A C 19
ATOM 25536 O O . SER A 1 38 ? -12.730 -1.765 -0.877 1.00 0.00 38 SER A O 19
ATOM 25544 N N . LYS A 1 39 ? -12.600 0.379 -1.547 1.00 0.00 39 LYS A N 19
ATOM 25545 C CA . LYS A 1 39 ? -12.553 0.047 -2.966 1.00 0.00 39 LYS A CA 19
ATOM 25546 C C . LYS A 1 39 ? -11.146 -0.372 -3.381 1.00 0.00 39 LYS A C 19
ATOM 25547 O O . LYS A 1 39 ? -10.158 0.228 -2.957 1.00 0.00 39 LYS A O 19
ATOM 25566 N N . LYS A 1 40 ? -11.062 -1.406 -4.212 1.00 0.00 40 LYS A N 19
ATOM 25567 C CA . LYS A 1 40 ? -9.776 -1.904 -4.686 1.00 0.00 40 LYS A CA 19
ATOM 25568 C C . LYS A 1 40 ? -8.994 -0.803 -5.395 1.00 0.00 40 LYS A C 19
ATOM 25569 O O . LYS A 1 40 ? -9.273 -0.475 -6.548 1.00 0.00 40 LYS A O 19
ATOM 25588 N N . CYS A 1 41 ? -8.014 -0.239 -4.698 1.00 0.00 41 CYS A N 19
ATOM 25589 C CA . CYS A 1 41 ? -7.190 0.825 -5.262 1.00 0.00 41 CYS A CA 19
ATOM 25590 C C . CYS A 1 41 ? -5.740 0.373 -5.403 1.00 0.00 41 CYS A C 19
ATOM 25591 O O . CYS A 1 41 ? -5.005 0.871 -6.256 1.00 0.00 41 CYS A O 19
ATOM 25599 N N . ILE A 1 42 ? -5.335 -0.570 -4.559 1.00 0.00 42 ILE A N 19
ATOM 25600 C CA . ILE A 1 42 ? -3.973 -1.088 -4.590 1.00 0.00 42 ILE A CA 19
ATOM 25601 C C . ILE A 1 42 ? -3.830 -2.197 -5.627 1.00 0.00 42 ILE A C 19
ATOM 25602 O O . ILE A 1 42 ? -4.423 -3.267 -5.492 1.00 0.00 42 ILE A O 19
ATOM 25618 N N . GLN A 1 43 ? -3.037 -1.933 -6.662 1.00 0.00 43 GLN A N 19
ATOM 25619 C CA . GLN A 1 43 ? -2.815 -2.910 -7.721 1.00 0.00 43 GLN A CA 19
ATOM 25620 C C . GLN A 1 43 ? -1.479 -3.621 -7.535 1.00 0.00 43 GLN A C 19
ATOM 25621 O O . GLN A 1 43 ? -0.427 -2.985 -7.496 1.00 0.00 43 GLN A O 19
ATOM 25635 N N . ASN A 1 44 ? -1.530 -4.944 -7.419 1.00 0.00 44 ASN A N 19
ATOM 25636 C CA . ASN A 1 44 ? -0.323 -5.742 -7.236 1.00 0.00 44 ASN A CA 19
ATOM 25637 C C . ASN A 1 44 ? 0.439 -5.885 -8.550 1.00 0.00 44 ASN A C 19
ATOM 25638 O O . ASN A 1 44 ? -0.040 -5.472 -9.605 1.00 0.00 44 ASN A O 19
ATOM 25649 N N . GLU A 1 45 ? 1.629 -6.475 -8.476 1.00 0.00 45 GLU A N 19
ATOM 25650 C CA . GLU A 1 45 ? 2.457 -6.672 -9.660 1.00 0.00 45 GLU A CA 19
ATOM 25651 C C . GLU A 1 45 ? 1.715 -7.491 -10.713 1.00 0.00 45 GLU A C 19
ATOM 25652 O O . GLU A 1 45 ? 1.988 -7.378 -11.907 1.00 0.00 45 GLU A O 19
ATOM 25664 N N . ALA A 1 46 ? 0.777 -8.316 -10.259 1.00 0.00 46 ALA A N 19
ATOM 25665 C CA . ALA A 1 46 ? -0.005 -9.153 -11.161 1.00 0.00 46 ALA A CA 19
ATOM 25666 C C . ALA A 1 46 ? -1.108 -8.347 -11.839 1.00 0.00 46 ALA A C 19
ATOM 25667 O O . ALA A 1 46 ? -1.747 -8.820 -12.778 1.00 0.00 46 ALA A O 19
ATOM 25674 N N . GLY A 1 47 ? -1.327 -7.128 -11.355 1.00 0.00 47 GLY A N 19
ATOM 25675 C CA . GLY A 1 47 ? -2.355 -6.277 -11.926 1.00 0.00 47 GLY A CA 19
ATOM 25676 C C . GLY A 1 47 ? -3.654 -6.333 -11.147 1.00 0.00 47 GLY A C 19
ATOM 25677 O O . GLY A 1 47 ? -4.483 -5.429 -11.244 1.00 0.00 47 GLY A O 19
ATOM 25681 N N . ASP A 1 48 ? -3.831 -7.398 -10.372 1.00 0.00 48 ASP A N 19
ATOM 25682 C CA . ASP A 1 48 ? -5.039 -7.569 -9.573 1.00 0.00 48 ASP A CA 19
ATOM 25683 C C . ASP A 1 48 ? -5.118 -6.512 -8.475 1.00 0.00 48 ASP A C 19
ATOM 25684 O O . ASP A 1 48 ? -4.191 -6.360 -7.679 1.00 0.00 48 ASP A O 19
ATOM 25693 N N . TRP A 1 49 ? -6.229 -5.785 -8.440 1.00 0.00 49 TRP A N 19
ATOM 25694 C CA . TRP A 1 49 ? -6.428 -4.742 -7.440 1.00 0.00 49 TRP A CA 19
ATOM 25695 C C . TRP A 1 49 ? -6.788 -5.346 -6.087 1.00 0.00 49 TRP A C 19
ATOM 25696 O O . TRP A 1 49 ? -7.272 -6.475 -6.010 1.00 0.00 49 TRP A O 19
ATOM 25717 N N . LEU A 1 50 ? -6.550 -4.587 -5.023 1.00 0.00 50 LEU A N 19
ATOM 25718 C CA . LEU A 1 50 ? -6.850 -5.048 -3.672 1.00 0.00 50 LEU A CA 19
ATOM 25719 C C . LEU A 1 50 ? -7.289 -3.887 -2.786 1.00 0.00 50 LEU A C 19
ATOM 25720 O O . LEU A 1 50 ? -6.791 -2.769 -2.916 1.00 0.00 50 LEU A O 19
ATOM 25736 N N . THR A 1 51 ? -8.226 -4.161 -1.883 1.00 0.00 51 THR A N 19
ATOM 25737 C CA . THR A 1 51 ? -8.734 -3.140 -0.976 1.00 0.00 51 THR A CA 19
ATOM 25738 C C . THR A 1 51 ? -7.695 -2.776 0.079 1.00 0.00 51 THR A C 19
ATOM 25739 O O . THR A 1 51 ? -6.952 -3.634 0.555 1.00 0.00 51 THR A O 19
ATOM 25750 N N . VAL A 1 52 ? -7.649 -1.497 0.440 1.00 0.00 52 VAL A N 19
ATOM 25751 C CA . VAL A 1 52 ? -6.702 -1.019 1.440 1.00 0.00 52 VAL A CA 19
ATOM 25752 C C . VAL A 1 52 ? -6.465 -2.070 2.519 1.00 0.00 52 VAL A C 19
ATOM 25753 O O . VAL A 1 52 ? -5.370 -2.171 3.074 1.00 0.00 52 VAL A O 19
ATOM 25766 N N . LYS A 1 53 ? -7.498 -2.852 2.812 1.00 0.00 53 LYS A N 19
ATOM 25767 C CA . LYS A 1 53 ? -7.404 -3.898 3.824 1.00 0.00 53 LYS A CA 19
ATOM 25768 C C . LYS A 1 53 ? -6.686 -5.126 3.272 1.00 0.00 53 LYS A C 19
ATOM 25769 O O . LYS A 1 53 ? -5.714 -5.602 3.857 1.00 0.00 53 LYS A O 19
ATOM 25788 N N . GLU A 1 54 ? -7.171 -5.631 2.142 1.00 0.00 54 GLU A N 19
ATOM 25789 C CA . GLU A 1 54 ? -6.575 -6.803 1.512 1.00 0.00 54 GLU A CA 19
ATOM 25790 C C . GLU A 1 54 ? -5.054 -6.681 1.466 1.00 0.00 54 GLU A C 19
ATOM 25791 O O . GLU A 1 54 ? -4.338 -7.481 2.068 1.00 0.00 54 GLU A O 19
ATOM 25803 N N . PHE A 1 55 ? -4.569 -5.674 0.748 1.00 0.00 55 PHE A N 19
ATOM 25804 C CA . PHE A 1 55 ? -3.134 -5.447 0.622 1.00 0.00 55 PHE A CA 19
ATOM 25805 C C . PHE A 1 55 ? -2.409 -5.814 1.913 1.00 0.00 55 PHE A C 19
ATOM 25806 O O . PHE A 1 55 ? -1.351 -6.443 1.888 1.00 0.00 55 PHE A O 19
ATOM 25823 N N . LEU A 1 56 ? -2.987 -5.417 3.042 1.00 0.00 56 LEU A N 19
ATOM 25824 C CA . LEU A 1 56 ? -2.397 -5.702 4.345 1.00 0.00 56 LEU A CA 19
ATOM 25825 C C . LEU A 1 56 ? -2.267 -7.206 4.565 1.00 0.00 56 LEU A C 19
ATOM 25826 O O . LEU A 1 56 ? -1.179 -7.711 4.842 1.00 0.00 56 LEU A O 19
ATOM 25842 N N . ASN A 1 57 ? -3.384 -7.915 4.441 1.00 0.00 57 ASN A N 19
ATOM 25843 C CA . ASN A 1 57 ? -3.395 -9.361 4.628 1.00 0.00 57 ASN A CA 19
ATOM 25844 C C . ASN A 1 57 ? -2.269 -10.021 3.837 1.00 0.00 57 ASN A C 19
ATOM 25845 O O . ASN A 1 57 ? -1.607 -10.935 4.326 1.00 0.00 57 ASN A O 19
ATOM 25856 N N . GLU A 1 58 ? -2.058 -9.549 2.612 1.00 0.00 58 GLU A N 19
ATOM 25857 C CA . GLU A 1 58 ? -1.012 -10.093 1.754 1.00 0.00 58 GLU A CA 19
ATOM 25858 C C . GLU A 1 58 ? 0.335 -10.093 2.471 1.00 0.00 58 GLU A C 19
ATOM 25859 O O . GLU A 1 58 ? 1.156 -10.987 2.272 1.00 0.00 58 GLU A O 19
ATOM 25871 N N . GLY A 1 59 ? 0.554 -9.083 3.307 1.00 0.00 59 GLY A N 19
ATOM 25872 C CA . GLY A 1 59 ? 1.802 -8.984 4.041 1.00 0.00 59 GLY A CA 19
ATOM 25873 C C . GLY A 1 59 ? 1.716 -9.612 5.418 1.00 0.00 59 GLY A C 19
ATOM 25874 O O . GLY A 1 59 ? 2.671 -10.230 5.887 1.00 0.00 59 GLY A O 19
ATOM 25878 N N . GLY A 1 60 ? 0.568 -9.453 6.069 1.00 0.00 60 GLY A N 19
ATOM 25879 C CA . GLY A 1 60 ? 0.383 -10.013 7.395 1.00 0.00 60 GLY A CA 19
ATOM 25880 C C . GLY A 1 60 ? 0.099 -8.951 8.439 1.00 0.00 60 GLY A C 19
ATOM 25881 O O . GLY A 1 60 ? 0.494 -9.088 9.596 1.00 0.00 60 GLY A O 19
ATOM 25885 N N . ARG A 1 61 ? -0.588 -7.889 8.029 1.00 0.00 61 ARG A N 19
ATOM 25886 C CA . ARG A 1 61 ? -0.922 -6.798 8.936 1.00 0.00 61 ARG A CA 19
ATOM 25887 C C . ARG A 1 61 ? -2.434 -6.655 9.081 1.00 0.00 61 ARG A C 19
ATOM 25888 O O . ARG A 1 61 ? -2.930 -5.619 9.523 1.00 0.00 61 ARG A O 19
ATOM 25909 N N . ALA A 1 62 ? -3.161 -7.702 8.705 1.00 0.00 62 ALA A N 19
ATOM 25910 C CA . ALA A 1 62 ? -4.616 -7.693 8.794 1.00 0.00 62 ALA A CA 19
ATOM 25911 C C . ALA A 1 62 ? -5.079 -7.204 10.162 1.00 0.00 62 ALA A C 19
ATOM 25912 O O . ALA A 1 62 ? -6.047 -6.451 10.269 1.00 0.00 62 ALA A O 19
ATOM 25919 N N . THR A 1 63 ? -4.382 -7.638 11.208 1.00 0.00 63 THR A N 19
ATOM 25920 C CA . THR A 1 63 ? -4.723 -7.246 12.570 1.00 0.00 63 THR A CA 19
ATOM 25921 C C . THR A 1 63 ? -4.626 -5.735 12.747 1.00 0.00 63 THR A C 19
ATOM 25922 O O . THR A 1 63 ? -5.473 -5.121 13.396 1.00 0.00 63 THR A O 19
ATOM 25933 N N . SER A 1 64 ? -3.588 -5.141 12.166 1.00 0.00 64 SER A N 19
ATOM 25934 C CA . SER A 1 64 ? -3.379 -3.701 12.264 1.00 0.00 64 SER A CA 19
ATOM 25935 C C . SER A 1 64 ? -4.540 -2.940 11.630 1.00 0.00 64 SER A C 19
ATOM 25936 O O . SER A 1 64 ? -4.975 -3.255 10.522 1.00 0.00 64 SER A O 19
ATOM 25944 N N . LYS A 1 65 ? -5.038 -1.934 12.342 1.00 0.00 65 LYS A N 19
ATOM 25945 C CA . LYS A 1 65 ? -6.147 -1.125 11.852 1.00 0.00 65 LYS A CA 19
ATOM 25946 C C . LYS A 1 65 ? -5.653 -0.053 10.886 1.00 0.00 65 LYS A C 19
ATOM 25947 O O . LYS A 1 65 ? -6.041 -0.031 9.717 1.00 0.00 65 LYS A O 19
ATOM 25966 N N . ASP A 1 66 ? -4.796 0.833 11.380 1.00 0.00 66 ASP A N 19
ATOM 25967 C CA . ASP A 1 66 ? -4.247 1.906 10.560 1.00 0.00 66 ASP A CA 19
ATOM 25968 C C . ASP A 1 66 ? -3.498 1.341 9.356 1.00 0.00 66 ASP A C 19
ATOM 25969 O O . ASP A 1 66 ? -2.419 0.766 9.499 1.00 0.00 66 ASP A O 19
ATOM 25978 N N . TRP A 1 67 ? -4.077 1.509 8.174 1.00 0.00 67 TRP A N 19
ATOM 25979 C CA . TRP A 1 67 ? -3.465 1.015 6.946 1.00 0.00 67 TRP A CA 19
ATOM 25980 C C . TRP A 1 67 ? -2.337 1.935 6.491 1.00 0.00 67 TRP A C 19
ATOM 25981 O O . TRP A 1 67 ? -1.348 1.483 5.914 1.00 0.00 67 TRP A O 19
ATOM 26002 N N . LYS A 1 68 ? -2.491 3.228 6.756 1.00 0.00 68 LYS A N 19
ATOM 26003 C CA . LYS A 1 68 ? -1.485 4.212 6.375 1.00 0.00 68 LYS A CA 19
ATOM 26004 C C . LYS A 1 68 ? -0.180 3.974 7.127 1.00 0.00 68 LYS A C 19
ATOM 26005 O O . LYS A 1 68 ? 0.894 4.352 6.661 1.00 0.00 68 LYS A O 19
ATOM 26024 N N . GLY A 1 69 ? -0.280 3.344 8.294 1.00 0.00 69 GLY A N 19
ATOM 26025 C CA . GLY A 1 69 ? 0.900 3.065 9.091 1.00 0.00 69 GLY A CA 19
ATOM 26026 C C . GLY A 1 69 ? 1.605 1.794 8.659 1.00 0.00 69 GLY A C 19
ATOM 26027 O O . GLY A 1 69 ? 2.829 1.766 8.532 1.00 0.00 69 GLY A O 19
ATOM 26031 N N . VAL A 1 70 ? 0.830 0.738 8.433 1.00 0.00 70 VAL A N 19
ATOM 26032 C CA . VAL A 1 70 ? 1.387 -0.543 8.013 1.00 0.00 70 VAL A CA 19
ATOM 26033 C C . VAL A 1 70 ? 1.953 -0.459 6.600 1.00 0.00 70 VAL A C 19
ATOM 26034 O O . VAL A 1 70 ? 2.991 -1.050 6.301 1.00 0.00 70 VAL A O 19
ATOM 26047 N N . ILE A 1 71 ? 1.265 0.279 5.736 1.00 0.00 71 ILE A N 19
ATOM 26048 C CA . ILE A 1 71 ? 1.701 0.441 4.354 1.00 0.00 71 ILE A CA 19
ATOM 26049 C C . ILE A 1 71 ? 2.782 1.510 4.241 1.00 0.00 71 ILE A C 19
ATOM 26050 O O . ILE A 1 71 ? 2.737 2.528 4.931 1.00 0.00 71 ILE A O 19
ATOM 26066 N N . ARG A 1 72 ? 3.751 1.272 3.363 1.00 0.00 72 ARG A N 19
ATOM 26067 C CA . ARG A 1 72 ? 4.844 2.215 3.158 1.00 0.00 72 ARG A CA 19
ATOM 26068 C C . ARG A 1 72 ? 5.096 2.440 1.670 1.00 0.00 72 ARG A C 19
ATOM 26069 O O . ARG A 1 72 ? 5.076 1.498 0.878 1.00 0.00 72 ARG A O 19
ATOM 26090 N N . CYS A 1 73 ? 5.332 3.694 1.299 1.00 0.00 73 CYS A N 19
ATOM 26091 C CA . CYS A 1 73 ? 5.586 4.043 -0.094 1.00 0.00 73 CYS A CA 19
ATOM 26092 C C . CYS A 1 73 ? 7.056 3.839 -0.446 1.00 0.00 73 CYS A C 19
ATOM 26093 O O . CYS A 1 73 ? 7.401 2.947 -1.220 1.00 0.00 73 CYS A O 19
ATOM 26101 N N . ASN A 1 74 ? 7.918 4.673 0.127 1.00 0.00 74 ASN A N 19
ATOM 26102 C CA . ASN A 1 74 ? 9.351 4.586 -0.128 1.00 0.00 74 ASN A CA 19
ATOM 26103 C C . ASN A 1 74 ? 10.114 4.274 1.155 1.00 0.00 74 ASN A C 19
ATOM 26104 O O . ASN A 1 74 ? 11.325 4.476 1.235 1.00 0.00 74 ASN A O 19
ATOM 26115 N N . GLY A 1 75 ? 9.396 3.778 2.159 1.00 0.00 75 GLY A N 19
ATOM 26116 C CA . GLY A 1 75 ? 10.022 3.446 3.425 1.00 0.00 75 GLY A CA 19
ATOM 26117 C C . GLY A 1 75 ? 9.343 4.119 4.602 1.00 0.00 75 GLY A C 19
ATOM 26118 O O . GLY A 1 75 ? 9.659 3.832 5.756 1.00 0.00 75 GLY A O 19
ATOM 26122 N N . GLU A 1 76 ? 8.409 5.019 4.309 1.00 0.00 76 GLU A N 19
ATOM 26123 C CA . GLU A 1 76 ? 7.687 5.737 5.353 1.00 0.00 76 GLU A CA 19
ATOM 26124 C C . GLU A 1 76 ? 6.195 5.423 5.296 1.00 0.00 76 GLU A C 19
ATOM 26125 O O . GLU A 1 76 ? 5.696 4.900 4.299 1.00 0.00 76 GLU A O 19
ATOM 26137 N N . THR A 1 77 ? 5.487 5.745 6.374 1.00 0.00 77 THR A N 19
ATOM 26138 C CA . THR A 1 77 ? 4.053 5.496 6.449 1.00 0.00 77 THR A CA 19
ATOM 26139 C C . THR A 1 77 ? 3.272 6.543 5.663 1.00 0.00 77 THR A C 19
ATOM 26140 O O . THR A 1 77 ? 3.511 7.742 5.799 1.00 0.00 77 THR A O 19
ATOM 26151 N N . LEU A 1 78 ? 2.335 6.081 4.841 1.00 0.00 78 LEU A N 19
ATOM 26152 C CA . LEU A 1 78 ? 1.517 6.979 4.033 1.00 0.00 78 LEU A CA 19
ATOM 26153 C C . LEU A 1 78 ? 1.146 8.232 4.818 1.00 0.00 78 LEU A C 19
ATOM 26154 O O . LEU A 1 78 ? 1.186 9.343 4.289 1.00 0.00 78 LEU A O 19
ATOM 26170 N N . ARG A 1 79 ? 0.785 8.045 6.083 1.00 0.00 79 ARG A N 19
ATOM 26171 C CA . ARG A 1 79 ? 0.406 9.161 6.942 1.00 0.00 79 ARG A CA 19
ATOM 26172 C C . ARG A 1 79 ? 1.494 10.230 6.957 1.00 0.00 79 ARG A C 19
ATOM 26173 O O . ARG A 1 79 ? 1.211 11.420 6.813 1.00 0.00 79 ARG A O 19
ATOM 26194 N N . HIS A 1 80 ? 2.738 9.798 7.134 1.00 0.00 80 HIS A N 19
ATOM 26195 C CA . HIS A 1 80 ? 3.869 10.719 7.168 1.00 0.00 80 HIS A CA 19
ATOM 26196 C C . HIS A 1 80 ? 3.930 11.553 5.892 1.00 0.00 80 HIS A C 19
ATOM 26197 O O . HIS A 1 80 ? 4.137 12.765 5.940 1.00 0.00 80 HIS A O 19
ATOM 26212 N N . LEU A 1 81 ? 3.749 10.895 4.752 1.00 0.00 81 LEU A N 19
ATOM 26213 C CA . LEU A 1 81 ? 3.783 11.575 3.462 1.00 0.00 81 LEU A CA 19
ATOM 26214 C C . LEU A 1 81 ? 2.708 12.654 3.387 1.00 0.00 81 LEU A C 19
ATOM 26215 O O . LEU A 1 81 ? 2.955 13.758 2.903 1.00 0.00 81 LEU A O 19
ATOM 26231 N N . GLU A 1 82 ? 1.513 12.325 3.869 1.00 0.00 82 GLU A N 19
ATOM 26232 C CA . GLU A 1 82 ? 0.399 13.265 3.855 1.00 0.00 82 GLU A CA 19
ATOM 26233 C C . GLU A 1 82 ? 0.735 14.518 4.659 1.00 0.00 82 GLU A C 19
ATOM 26234 O O . GLU A 1 82 ? 0.381 15.630 4.270 1.00 0.00 82 GLU A O 19
ATOM 26246 N N . GLN A 1 83 ? 1.419 14.328 5.783 1.00 0.00 83 GLN A N 19
ATOM 26247 C CA . GLN A 1 83 ? 1.801 15.442 6.642 1.00 0.00 83 GLN A CA 19
ATOM 26248 C C . GLN A 1 83 ? 2.861 16.309 5.971 1.00 0.00 83 GLN A C 19
ATOM 26249 O O . GLN A 1 83 ? 2.931 17.515 6.205 1.00 0.00 83 GLN A O 19
ATOM 26263 N N . LYS A 1 84 ? 3.684 15.686 5.134 1.00 0.00 84 LYS A N 19
ATOM 26264 C CA . LYS A 1 84 ? 4.741 16.400 4.427 1.00 0.00 84 LYS A CA 19
ATOM 26265 C C . LYS A 1 84 ? 4.188 17.108 3.194 1.00 0.00 84 LYS A C 19
ATOM 26266 O O . LYS A 1 84 ? 4.941 17.666 2.397 1.00 0.00 84 LYS A O 19
ATOM 26285 N N . GLY A 1 85 ? 2.867 17.081 3.044 1.00 0.00 85 GLY A N 19
ATOM 26286 C CA . GLY A 1 85 ? 2.237 17.725 1.907 1.00 0.00 85 GLY A CA 19
ATOM 26287 C C . GLY A 1 85 ? 2.571 17.042 0.595 1.00 0.00 85 GLY A C 19
ATOM 26288 O O . GLY A 1 85 ? 2.442 17.638 -0.474 1.00 0.00 85 GLY A O 19
ATOM 26292 N N . LEU A 1 86 ? 3.002 15.788 0.676 1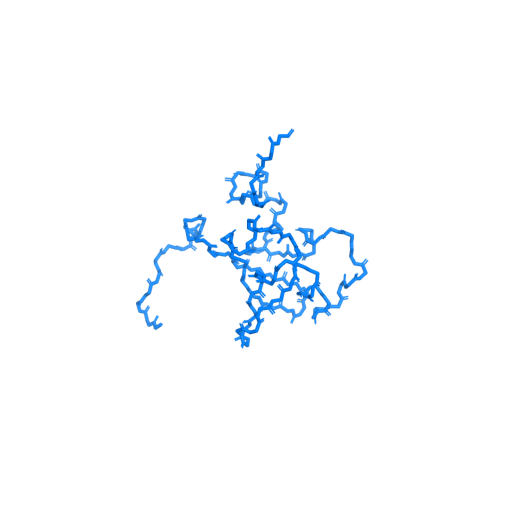.00 0.00 86 LEU A N 19
ATOM 26293 C CA . LEU A 1 86 ? 3.357 15.023 -0.514 1.00 0.00 86 LEU A CA 19
ATOM 26294 C C . LEU A 1 86 ? 2.205 14.123 -0.946 1.00 0.00 86 LEU A C 19
ATOM 26295 O O . LEU A 1 86 ? 1.879 14.039 -2.130 1.00 0.00 86 LEU A O 19
ATOM 26311 N N . LEU A 1 87 ? 1.591 13.451 0.022 1.00 0.00 87 LEU A N 19
ATOM 26312 C CA . LEU A 1 87 ? 0.473 12.556 -0.258 1.00 0.00 87 LEU A CA 19
ATOM 26313 C C . LEU A 1 87 ? -0.854 13.215 0.102 1.00 0.00 87 LEU A C 19
ATOM 26314 O O . LEU A 1 87 ? -0.920 14.054 1.000 1.00 0.00 87 LEU A O 19
ATOM 26330 N N . PHE A 1 88 ? -1.911 12.828 -0.605 1.00 0.00 88 PHE A N 19
ATOM 26331 C CA . PHE A 1 88 ? -3.238 13.380 -0.361 1.00 0.00 88 PHE A CA 19
ATOM 26332 C C . PHE A 1 88 ? -4.058 12.453 0.531 1.00 0.00 88 PHE A C 19
ATOM 26333 O O . PHE A 1 88 ? -4.858 12.907 1.348 1.00 0.00 88 PHE A O 19
ATOM 26350 N N . SER A 1 89 ? -3.853 11.150 0.366 1.00 0.00 89 SER A N 19
ATOM 26351 C CA . SER A 1 89 ? -4.577 10.157 1.152 1.00 0.00 89 SER A CA 19
ATOM 26352 C C . SER A 1 89 ? -6.081 10.401 1.084 1.00 0.00 89 SER A C 19
ATOM 26353 O O . SER A 1 89 ? -6.788 10.272 2.083 1.00 0.00 89 SER A O 19
ATOM 26361 N N . GLY A 1 90 ? -6.564 10.755 -0.103 1.00 0.00 90 GLY A N 19
ATOM 26362 C CA . GLY A 1 90 ? -7.981 11.013 -0.280 1.00 0.00 90 GLY A CA 19
ATOM 26363 C C . GLY A 1 90 ? -8.307 12.493 -0.276 1.00 0.00 90 GLY A C 19
ATOM 26364 O O . GLY A 1 90 ? -7.420 13.345 -0.217 1.00 0.00 90 GLY A O 19
ATOM 26368 N N . PRO A 1 91 ? -9.607 12.818 -0.341 1.00 0.00 91 PRO A N 19
ATOM 26369 C CA . PRO A 1 91 ? -10.077 14.206 -0.348 1.00 0.00 91 PRO A CA 19
ATOM 26370 C C . PRO A 1 91 ? -9.872 14.894 0.998 1.00 0.00 91 PRO A C 19
ATOM 26371 O O . PRO A 1 91 ? -10.259 16.048 1.181 1.00 0.00 91 PRO A O 19
ATOM 26382 N N . SER A 1 92 ? -9.262 14.177 1.937 1.00 0.00 92 SER A N 19
ATOM 26383 C CA . SER A 1 92 ? -9.009 14.718 3.267 1.00 0.00 92 SER A CA 19
ATOM 26384 C C . SER A 1 92 ? -8.292 16.061 3.181 1.00 0.00 92 SER A C 19
ATOM 26385 O O . SER A 1 92 ? -7.115 16.127 2.826 1.00 0.00 92 SER A O 19
ATOM 26393 N N . SER A 1 93 ? -9.010 17.131 3.507 1.00 0.00 93 SER A N 19
ATOM 26394 C CA . SER A 1 93 ? -8.445 18.474 3.463 1.00 0.00 93 SER A CA 19
ATOM 26395 C C . SER A 1 93 ? -7.310 18.619 4.472 1.00 0.00 93 SER A C 19
ATOM 26396 O O . SER A 1 93 ? -7.527 18.554 5.681 1.00 0.00 93 SER A O 19
ATOM 26404 N N . GLY A 1 94 ? -6.097 18.817 3.965 1.00 0.00 94 GLY A N 19
ATOM 26405 C CA . GLY A 1 94 ? -4.945 18.968 4.834 1.00 0.00 94 GLY A CA 19
ATOM 26406 C C . GLY A 1 94 ? -3.987 20.037 4.347 1.00 0.00 94 GLY A C 19
ATOM 26407 O O . GLY A 1 94 ? -3.933 21.132 4.905 1.00 0.00 94 GLY A O 19
ATOM 26411 N N . GLY A 1 1 ? 9.697 1.657 -22.038 1.00 0.00 1 GLY A N 20
ATOM 26412 C CA . GLY A 1 1 ? 9.728 1.762 -23.485 1.00 0.00 1 GLY A CA 20
ATOM 26413 C C . GLY A 1 1 ? 10.983 2.446 -23.989 1.00 0.00 1 GLY A C 20
ATOM 26414 O O . GLY A 1 1 ? 11.874 2.778 -23.208 1.00 0.00 1 GLY A O 20
ATOM 26418 N N . SER A 1 2 ? 11.054 2.657 -25.300 1.00 0.00 2 SER A N 20
ATOM 26419 C CA . SER A 1 2 ? 12.212 3.301 -25.909 1.00 0.00 2 SER A CA 20
ATOM 26420 C C . SER A 1 2 ? 12.671 4.494 -25.076 1.00 0.00 2 SER A C 20
ATOM 26421 O O . SER A 1 2 ? 13.797 4.522 -24.579 1.00 0.00 2 SER A O 20
ATOM 26429 N N . SER A 1 3 ? 11.789 5.478 -24.927 1.00 0.00 3 SER A N 20
ATOM 26430 C CA . SER A 1 3 ? 12.104 6.676 -24.157 1.00 0.00 3 SER A CA 20
ATOM 26431 C C . SER A 1 3 ? 10.831 7.334 -23.633 1.00 0.00 3 SER A C 20
ATOM 26432 O O . SER A 1 3 ? 9.749 7.149 -24.189 1.00 0.00 3 SER A O 20
ATOM 26440 N N . GLY A 1 4 ? 10.970 8.104 -22.558 1.00 0.00 4 GLY A N 20
ATOM 26441 C CA . GLY A 1 4 ? 9.825 8.778 -21.975 1.00 0.00 4 GLY A CA 20
ATOM 26442 C C . GLY A 1 4 ? 10.140 9.396 -20.627 1.00 0.00 4 GLY A C 20
ATOM 26443 O O . GLY A 1 4 ? 9.660 8.927 -19.595 1.00 0.00 4 GLY A O 20
ATOM 26447 N N . SER A 1 5 ? 10.949 10.450 -20.635 1.00 0.00 5 SER A N 20
ATOM 26448 C CA . SER A 1 5 ? 11.332 11.129 -19.403 1.00 0.00 5 SER A CA 20
ATOM 26449 C C . SER A 1 5 ? 10.672 12.502 -19.312 1.00 0.00 5 SER A C 20
ATOM 26450 O O . SER A 1 5 ? 10.477 13.177 -20.322 1.00 0.00 5 SER A O 20
ATOM 26458 N N . SER A 1 6 ? 10.331 12.907 -18.093 1.00 0.00 6 SER A N 20
ATOM 26459 C CA . SER A 1 6 ? 9.689 14.197 -17.868 1.00 0.00 6 SER A CA 20
ATOM 26460 C C . SER A 1 6 ? 10.173 14.825 -16.565 1.00 0.00 6 SER A C 20
ATOM 26461 O O . SER A 1 6 ? 10.795 14.161 -15.736 1.00 0.00 6 SER A O 20
ATOM 26469 N N . GLY A 1 7 ? 9.884 16.111 -16.391 1.00 0.00 7 GLY A N 20
ATOM 26470 C CA . GLY A 1 7 ? 10.297 16.809 -15.188 1.00 0.00 7 GLY A CA 20
ATOM 26471 C C . GLY A 1 7 ? 9.130 17.439 -14.453 1.00 0.00 7 GLY A C 20
ATOM 26472 O O . GLY A 1 7 ? 8.477 18.343 -14.972 1.00 0.00 7 GLY A O 20
ATOM 26476 N N . ASN A 1 8 ? 8.866 16.959 -13.242 1.00 0.00 8 ASN A N 20
ATOM 26477 C CA . ASN A 1 8 ? 7.768 17.479 -12.436 1.00 0.00 8 ASN A CA 20
ATOM 26478 C C . ASN A 1 8 ? 8.292 18.131 -11.159 1.00 0.00 8 ASN A C 20
ATOM 26479 O O . ASN A 1 8 ? 9.319 17.721 -10.617 1.00 0.00 8 ASN A O 20
ATOM 26490 N N . ASP A 1 9 ? 7.580 19.146 -10.685 1.00 0.00 9 ASP A N 20
ATOM 26491 C CA . ASP A 1 9 ? 7.971 19.854 -9.471 1.00 0.00 9 ASP A CA 20
ATOM 26492 C C . ASP A 1 9 ? 7.238 19.295 -8.256 1.00 0.00 9 ASP A C 20
ATOM 26493 O O . ASP A 1 9 ? 7.578 19.608 -7.115 1.00 0.00 9 ASP A O 20
ATOM 26502 N N . ALA A 1 10 ? 6.230 18.466 -8.509 1.00 0.00 10 ALA A N 20
ATOM 26503 C CA . ALA A 1 10 ? 5.450 17.863 -7.435 1.00 0.00 10 ALA A CA 20
ATOM 26504 C C . ALA A 1 10 ? 5.133 16.403 -7.741 1.00 0.00 10 ALA A C 20
ATOM 26505 O O . ALA A 1 10 ? 4.451 16.097 -8.720 1.00 0.00 10 ALA A O 20
ATOM 26512 N N . VAL A 1 11 ? 5.632 15.504 -6.898 1.00 0.00 11 VAL A N 20
ATOM 26513 C CA . VAL A 1 11 ? 5.401 14.076 -7.079 1.00 0.00 11 VAL A CA 20
ATOM 26514 C C . VAL A 1 11 ? 3.912 13.751 -7.044 1.00 0.00 11 VAL A C 20
ATOM 26515 O O . VAL A 1 11 ? 3.431 12.915 -7.810 1.00 0.00 11 VAL A O 20
ATOM 26528 N N . ASP A 1 12 ? 3.187 14.417 -6.153 1.00 0.00 12 ASP A N 20
ATOM 26529 C CA . ASP A 1 12 ? 1.751 14.201 -6.019 1.00 0.00 12 ASP A CA 20
ATOM 26530 C C . ASP A 1 12 ? 1.077 14.172 -7.387 1.00 0.00 12 ASP A C 20
ATOM 26531 O O . ASP A 1 12 ? 0.014 13.574 -7.554 1.00 0.00 12 ASP A O 20
ATOM 26540 N N . PHE A 1 13 ? 1.701 14.823 -8.363 1.00 0.00 13 PHE A N 20
ATOM 26541 C CA . PHE A 1 13 ? 1.161 14.873 -9.717 1.00 0.00 13 PHE A CA 20
ATOM 26542 C C . PHE A 1 13 ? 0.660 13.500 -10.154 1.00 0.00 13 PHE A C 20
ATOM 26543 O O . PHE A 1 13 ? -0.473 13.357 -10.613 1.00 0.00 13 PHE A O 20
ATOM 26560 N N . SER A 1 14 ? 1.514 12.491 -10.008 1.00 0.00 14 SER A N 20
ATOM 26561 C CA . SER A 1 14 ? 1.161 11.130 -10.392 1.00 0.00 14 SER A CA 20
ATOM 26562 C C . SER A 1 14 ? 0.033 10.594 -9.516 1.00 0.00 14 SER A C 20
ATOM 26563 O O . SER A 1 14 ? 0.133 10.546 -8.290 1.00 0.00 14 SER A O 20
ATOM 26571 N N . PRO A 1 15 ? -1.069 10.180 -10.160 1.00 0.00 15 PRO A N 20
ATOM 26572 C CA . PRO A 1 15 ? -2.238 9.639 -9.460 1.00 0.00 15 PRO A CA 20
ATOM 26573 C C . PRO A 1 15 ? -1.964 8.271 -8.846 1.00 0.00 15 PRO A C 20
ATOM 26574 O O . PRO A 1 15 ? -2.855 7.649 -8.264 1.00 0.00 15 PRO A O 20
ATOM 26585 N N . THR A 1 16 ? -0.726 7.805 -8.977 1.00 0.00 16 THR A N 20
ATOM 26586 C CA . THR A 1 16 ? -0.335 6.510 -8.435 1.00 0.00 16 THR A CA 20
ATOM 26587 C C . THR A 1 16 ? 0.888 6.637 -7.534 1.00 0.00 16 THR A C 20
ATOM 26588 O O . THR A 1 16 ? 1.805 7.406 -7.820 1.00 0.00 16 THR A O 20
ATOM 26599 N N . LEU A 1 17 ? 0.896 5.878 -6.444 1.00 0.00 17 LEU A N 20
ATOM 26600 C CA . LEU A 1 17 ? 2.008 5.905 -5.500 1.00 0.00 17 LEU A CA 20
ATOM 26601 C C . LEU A 1 17 ? 2.434 4.491 -5.119 1.00 0.00 17 LEU A C 20
ATOM 26602 O O . LEU A 1 17 ? 1.608 3.610 -4.880 1.00 0.00 17 LEU A O 20
ATOM 26618 N N . PRO A 1 18 ? 3.755 4.267 -5.062 1.00 0.00 18 PRO A N 20
ATOM 26619 C CA . PRO A 1 18 ? 4.322 2.962 -4.711 1.00 0.00 18 PRO A CA 20
ATOM 26620 C C . PRO A 1 18 ? 4.099 2.609 -3.244 1.00 0.00 18 PRO A C 20
ATOM 26621 O O . PRO A 1 18 ? 4.655 3.247 -2.350 1.00 0.00 18 PRO A O 20
ATOM 26632 N N . VAL A 1 19 ? 3.283 1.588 -3.003 1.00 0.00 19 VAL A N 20
ATOM 26633 C CA . VAL A 1 19 ? 2.988 1.149 -1.645 1.00 0.00 19 VAL A CA 20
ATOM 26634 C C . VAL A 1 19 ? 3.507 -0.264 -1.399 1.00 0.00 19 VAL A C 20
ATOM 26635 O O . VAL A 1 19 ? 3.567 -1.084 -2.315 1.00 0.00 19 VAL A O 20
ATOM 26648 N N . THR A 1 20 ? 3.882 -0.542 -0.154 1.00 0.00 20 THR A N 20
ATOM 26649 C CA . THR A 1 20 ? 4.396 -1.855 0.213 1.00 0.00 20 THR A CA 20
ATOM 26650 C C . THR A 1 20 ? 4.028 -2.208 1.650 1.00 0.00 20 THR A C 20
ATOM 26651 O O . THR A 1 20 ? 4.231 -1.410 2.566 1.00 0.00 20 THR A O 20
ATOM 26662 N N . CYS A 1 21 ? 3.487 -3.406 1.840 1.00 0.00 21 CYS A N 20
ATOM 26663 C CA . CYS A 1 21 ? 3.091 -3.864 3.167 1.00 0.00 21 CYS A CA 20
ATOM 26664 C C . CYS A 1 21 ? 3.743 -5.203 3.497 1.00 0.00 21 CYS A C 20
ATOM 26665 O O . CYS A 1 21 ? 3.395 -6.233 2.922 1.00 0.00 21 CYS A O 20
ATOM 26673 N N . GLY A 1 22 ? 4.692 -5.179 4.428 1.00 0.00 22 GLY A N 20
ATOM 26674 C CA . GLY A 1 22 ? 5.379 -6.397 4.817 1.00 0.00 22 GLY A CA 20
ATOM 26675 C C . GLY A 1 22 ? 6.055 -7.081 3.646 1.00 0.00 22 GLY A C 20
ATOM 26676 O O . GLY A 1 22 ? 7.100 -6.632 3.173 1.00 0.00 22 GLY A O 20
ATOM 26680 N N . LYS A 1 23 ? 5.460 -8.172 3.176 1.00 0.00 23 LYS A N 20
ATOM 26681 C CA . LYS A 1 23 ? 6.011 -8.921 2.053 1.00 0.00 23 LYS A CA 20
ATOM 26682 C C . LYS A 1 23 ? 5.183 -8.697 0.792 1.00 0.00 23 LYS A C 20
ATOM 26683 O O . LYS A 1 23 ? 5.311 -9.435 -0.185 1.00 0.00 23 LYS A O 20
ATOM 26702 N N . ALA A 1 24 ? 4.336 -7.673 0.819 1.00 0.00 24 ALA A N 20
ATOM 26703 C CA . ALA A 1 24 ? 3.491 -7.350 -0.323 1.00 0.00 24 ALA A CA 20
ATOM 26704 C C . ALA A 1 24 ? 3.906 -6.027 -0.956 1.00 0.00 24 ALA A C 20
ATOM 26705 O O . ALA A 1 24 ? 4.333 -5.102 -0.264 1.00 0.00 24 ALA A O 20
ATOM 26712 N N . LYS A 1 25 ? 3.779 -5.942 -2.276 1.00 0.00 25 LYS A N 20
ATOM 26713 C CA . LYS A 1 25 ? 4.141 -4.731 -3.004 1.00 0.00 25 LYS A CA 20
ATOM 26714 C C . LYS A 1 25 ? 3.096 -4.402 -4.065 1.00 0.00 25 LYS A C 20
ATOM 26715 O O . LYS A 1 25 ? 2.626 -5.284 -4.783 1.00 0.00 25 LYS A O 20
ATOM 26734 N N . GLY A 1 26 ? 2.736 -3.125 -4.160 1.00 0.00 26 GLY A N 20
ATOM 26735 C CA . GLY A 1 26 ? 1.750 -2.703 -5.137 1.00 0.00 26 GLY A CA 20
ATOM 26736 C C . GLY A 1 26 ? 1.810 -1.214 -5.415 1.00 0.00 26 GLY A C 20
ATOM 26737 O O . GLY A 1 26 ? 2.862 -0.589 -5.272 1.00 0.00 26 GLY A O 20
ATOM 26741 N N . THR A 1 27 ? 0.679 -0.642 -5.816 1.00 0.00 27 THR A N 20
ATOM 26742 C CA . THR A 1 27 ? 0.608 0.782 -6.118 1.00 0.00 27 THR A CA 20
ATOM 26743 C C . THR A 1 27 ? -0.780 1.339 -5.820 1.00 0.00 27 THR A C 20
ATOM 26744 O O . THR A 1 27 ? -1.784 0.822 -6.308 1.00 0.00 27 THR A O 20
ATOM 26755 N N . LEU A 1 28 ? -0.828 2.396 -5.016 1.00 0.00 28 LEU A N 20
ATOM 26756 C CA . LEU A 1 28 ? -2.094 3.023 -4.654 1.00 0.00 28 LEU A CA 20
ATOM 26757 C C . LEU A 1 28 ? -2.492 4.079 -5.681 1.00 0.00 28 LEU A C 20
ATOM 26758 O O . LEU A 1 28 ? -1.663 4.876 -6.120 1.00 0.00 28 LEU A O 20
ATOM 26774 N N . PHE A 1 29 ? -3.766 4.078 -6.059 1.00 0.00 29 PHE A N 20
ATOM 26775 C CA . PHE A 1 29 ? -4.274 5.035 -7.035 1.00 0.00 29 PHE A CA 20
ATOM 26776 C C . PHE A 1 29 ? -5.241 6.017 -6.381 1.00 0.00 29 PHE A C 20
ATOM 26777 O O . PHE A 1 29 ? -6.399 5.688 -6.128 1.00 0.00 29 PHE A O 20
ATOM 26794 N N . GLN A 1 30 ? -4.755 7.224 -6.109 1.00 0.00 30 GLN A N 20
ATOM 26795 C CA . GLN A 1 30 ? -5.576 8.254 -5.483 1.00 0.00 30 GLN A CA 20
ATOM 26796 C C . GLN A 1 30 ? -6.968 8.293 -6.104 1.00 0.00 30 GLN A C 20
ATOM 26797 O O . GLN A 1 30 ? -7.966 8.454 -5.402 1.00 0.00 30 GLN A O 20
ATOM 26811 N N . GLU A 1 31 ? -7.027 8.145 -7.424 1.00 0.00 31 GLU A N 20
ATOM 26812 C CA . GLU A 1 31 ? -8.298 8.164 -8.138 1.00 0.00 31 GLU A CA 20
ATOM 26813 C C . GLU A 1 31 ? -9.218 7.053 -7.641 1.00 0.00 31 GLU A C 20
ATOM 26814 O O . GLU A 1 31 ? -10.413 7.267 -7.435 1.00 0.00 31 GLU A O 20
ATOM 26826 N N . LYS A 1 32 ? -8.654 5.866 -7.451 1.00 0.00 32 LYS A N 20
ATOM 26827 C CA . LYS A 1 32 ? -9.421 4.720 -6.977 1.00 0.00 32 LYS A CA 20
ATOM 26828 C C . LYS A 1 32 ? -9.592 4.768 -5.462 1.00 0.00 32 LYS A C 20
ATOM 26829 O O . LYS A 1 32 ? -10.434 4.068 -4.900 1.00 0.00 32 LYS A O 20
ATOM 26848 N N . LEU A 1 33 ? -8.789 5.600 -4.807 1.00 0.00 33 LEU A N 20
ATOM 26849 C CA . LEU A 1 33 ? -8.853 5.740 -3.356 1.00 0.00 33 LEU A CA 20
ATOM 26850 C C . LEU A 1 33 ? -9.932 6.740 -2.954 1.00 0.00 33 LEU A C 20
ATOM 26851 O O . LEU A 1 33 ? -10.547 6.615 -1.894 1.00 0.00 33 LEU A O 20
ATOM 26867 N N . LYS A 1 34 ? -10.157 7.734 -3.806 1.00 0.00 34 LYS A N 20
ATOM 26868 C CA . LYS A 1 34 ? -11.162 8.757 -3.542 1.00 0.00 34 LYS A CA 20
ATOM 26869 C C . LYS A 1 34 ? -12.532 8.127 -3.314 1.00 0.00 34 LYS A C 20
ATOM 26870 O O . LYS A 1 34 ? -13.252 8.504 -2.390 1.00 0.00 34 LYS A O 20
ATOM 26889 N N . GLN A 1 35 ? -12.885 7.164 -4.160 1.00 0.00 35 GLN A N 20
ATOM 26890 C CA . GLN A 1 35 ? -14.168 6.482 -4.049 1.00 0.00 35 GLN A CA 20
ATOM 26891 C C . GLN A 1 35 ? -14.359 5.904 -2.651 1.00 0.00 35 GLN A C 20
ATOM 26892 O O . GLN A 1 35 ? -15.415 6.062 -2.041 1.00 0.00 35 GLN A O 20
ATOM 26906 N N . GLY A 1 36 ? -13.327 5.233 -2.148 1.00 0.00 36 GLY A N 20
ATOM 26907 C CA . GLY A 1 36 ? -13.401 4.641 -0.825 1.00 0.00 36 GLY A CA 20
ATOM 26908 C C . GLY A 1 36 ? -12.305 3.622 -0.583 1.00 0.00 36 GLY A C 20
ATOM 26909 O O . GLY A 1 36 ? -12.134 2.687 -1.365 1.00 0.00 36 GLY A O 20
ATOM 26913 N N . ALA A 1 37 ? -11.560 3.803 0.502 1.00 0.00 37 ALA A N 20
ATOM 26914 C CA . ALA A 1 37 ? -10.475 2.892 0.845 1.00 0.00 37 ALA A CA 20
ATOM 26915 C C . ALA A 1 37 ? -10.901 1.439 0.664 1.00 0.00 37 ALA A C 20
ATOM 26916 O O . ALA A 1 37 ? -10.100 0.591 0.271 1.00 0.00 37 ALA A O 20
ATOM 26923 N N . SER A 1 38 ? -12.167 1.158 0.955 1.00 0.00 38 SER A N 20
ATOM 26924 C CA . SER A 1 38 ? -12.698 -0.194 0.830 1.00 0.00 38 SER A CA 20
ATOM 26925 C C . SER A 1 38 ? -12.543 -0.709 -0.598 1.00 0.00 38 SER A C 20
ATOM 26926 O O . SER A 1 38 ? -12.244 -1.882 -0.819 1.00 0.00 38 SER A O 20
ATOM 26934 N N . LYS A 1 39 ? -12.749 0.179 -1.565 1.00 0.00 39 LYS A N 20
ATOM 26935 C CA . LYS A 1 39 ? -12.631 -0.182 -2.973 1.00 0.00 39 LYS A CA 20
ATOM 26936 C C . LYS A 1 39 ? -11.191 -0.545 -3.323 1.00 0.00 39 LYS A C 20
ATOM 26937 O O . LYS A 1 39 ? -10.246 0.030 -2.783 1.00 0.00 39 LYS A O 20
ATOM 26956 N N . LYS A 1 40 ? -11.031 -1.501 -4.232 1.00 0.00 40 LYS A N 20
ATOM 26957 C CA . LYS A 1 40 ? -9.707 -1.939 -4.657 1.00 0.00 40 LYS A CA 20
ATOM 26958 C C . LYS A 1 40 ? -8.960 -0.810 -5.358 1.00 0.00 40 LYS A C 20
ATOM 26959 O O . LYS A 1 40 ? -9.277 -0.454 -6.494 1.00 0.00 40 LYS A O 20
ATOM 26978 N N . CYS A 1 41 ? -7.966 -0.251 -4.676 1.00 0.00 41 CYS A N 20
ATOM 26979 C CA . CYS A 1 41 ? -7.173 0.838 -5.235 1.00 0.00 41 CYS A CA 20
ATOM 26980 C C . CYS A 1 41 ? -5.709 0.431 -5.371 1.00 0.00 41 CYS A C 20
ATOM 26981 O O . CYS A 1 41 ? -4.967 1.005 -6.167 1.00 0.00 41 CYS A O 20
ATOM 26989 N N . ILE A 1 42 ? -5.302 -0.562 -4.587 1.00 0.00 42 ILE A N 20
ATOM 26990 C CA . ILE A 1 42 ? -3.927 -1.045 -4.620 1.00 0.00 42 ILE A CA 20
ATOM 26991 C C . ILE A 1 42 ? -3.766 -2.175 -5.631 1.00 0.00 42 ILE A C 20
ATOM 26992 O O . ILE A 1 42 ? -4.317 -3.261 -5.454 1.00 0.00 42 ILE A O 20
ATOM 27008 N N . GLN A 1 43 ? -3.005 -1.912 -6.688 1.00 0.00 43 GLN A N 20
ATOM 27009 C CA . GLN A 1 43 ? -2.770 -2.908 -7.727 1.00 0.00 43 GLN A CA 20
ATOM 27010 C C . GLN A 1 43 ? -1.411 -3.575 -7.544 1.00 0.00 43 GLN A C 20
ATOM 27011 O O . GLN A 1 43 ? -0.377 -2.908 -7.545 1.00 0.00 43 GLN A O 20
ATOM 27025 N N . ASN A 1 44 ? -1.420 -4.894 -7.387 1.00 0.00 44 ASN A N 20
ATOM 27026 C CA . ASN A 1 44 ? -0.187 -5.651 -7.203 1.00 0.00 44 ASN A CA 20
ATOM 27027 C C . ASN A 1 44 ? 0.562 -5.801 -8.523 1.00 0.00 44 ASN A C 20
ATOM 27028 O O . ASN A 1 44 ? 0.060 -5.418 -9.579 1.00 0.00 44 ASN A O 20
ATOM 27039 N N . GLU A 1 45 ? 1.765 -6.362 -8.455 1.00 0.00 45 GLU A N 20
ATOM 27040 C CA . GLU A 1 45 ? 2.583 -6.563 -9.645 1.00 0.00 45 GLU A CA 20
ATOM 27041 C C . GLU A 1 45 ? 1.857 -7.440 -10.662 1.00 0.00 45 GLU A C 20
ATOM 27042 O O . GLU A 1 45 ? 2.135 -7.379 -11.859 1.00 0.00 45 GLU A O 20
ATOM 27054 N N . ALA A 1 46 ? 0.927 -8.254 -10.175 1.00 0.00 46 ALA A N 20
ATOM 27055 C CA . ALA A 1 46 ? 0.160 -9.142 -11.040 1.00 0.00 46 ALA A CA 20
ATOM 27056 C C . ALA A 1 46 ? -0.980 -8.394 -11.723 1.00 0.00 46 ALA A C 20
ATOM 27057 O O . ALA A 1 46 ? -1.602 -8.906 -12.653 1.00 0.00 46 ALA A O 20
ATOM 27064 N N . GLY A 1 47 ? -1.248 -7.179 -11.255 1.00 0.00 47 GLY A N 20
ATOM 27065 C CA . GLY A 1 47 ? -2.314 -6.381 -11.832 1.00 0.00 47 GLY A CA 20
ATOM 27066 C C . GLY A 1 47 ? -3.603 -6.474 -11.039 1.00 0.00 47 GLY A C 20
ATOM 27067 O O . GLY A 1 47 ? -4.476 -5.615 -11.158 1.00 0.00 47 GLY A O 20
ATOM 27071 N N . ASP A 1 48 ? -3.723 -7.521 -10.230 1.00 0.00 48 ASP A N 20
ATOM 27072 C CA . ASP A 1 48 ? -4.915 -7.725 -9.415 1.00 0.00 48 ASP A CA 20
ATOM 27073 C C . ASP A 1 48 ? -5.024 -6.653 -8.335 1.00 0.00 48 ASP A C 20
ATOM 27074 O O . ASP A 1 48 ? -4.149 -6.532 -7.477 1.00 0.00 48 ASP A O 20
ATOM 27083 N N . TRP A 1 49 ? -6.102 -5.879 -8.384 1.00 0.00 49 TRP A N 20
ATOM 27084 C CA . TRP A 1 49 ? -6.324 -4.817 -7.409 1.00 0.00 49 TRP A CA 20
ATOM 27085 C C . TRP A 1 49 ? -6.701 -5.395 -6.050 1.00 0.00 49 TRP A C 20
ATOM 27086 O O . TRP A 1 49 ? -7.231 -6.502 -5.961 1.00 0.00 49 TRP A O 20
ATOM 27107 N N . LEU A 1 50 ? -6.424 -4.639 -4.993 1.00 0.00 50 LEU A N 20
ATOM 27108 C CA . LEU A 1 50 ? -6.734 -5.078 -3.637 1.00 0.00 50 LEU A CA 20
ATOM 27109 C C . LEU A 1 50 ? -7.183 -3.903 -2.775 1.00 0.00 50 LEU A C 20
ATOM 27110 O O . LEU A 1 50 ? -6.677 -2.788 -2.910 1.00 0.00 50 LEU A O 20
ATOM 27126 N N . THR A 1 51 ? -8.138 -4.159 -1.886 1.00 0.00 51 THR A N 20
ATOM 27127 C CA . THR A 1 51 ? -8.657 -3.124 -1.001 1.00 0.00 51 THR A CA 20
ATOM 27128 C C . THR A 1 51 ? -7.642 -2.760 0.076 1.00 0.00 51 THR A C 20
ATOM 27129 O O . THR A 1 51 ? -6.893 -3.614 0.551 1.00 0.00 51 THR A O 20
ATOM 27140 N N . VAL A 1 52 ? -7.622 -1.487 0.458 1.00 0.00 52 VAL A N 20
ATOM 27141 C CA . VAL A 1 52 ? -6.699 -1.011 1.482 1.00 0.00 52 VAL A CA 20
ATOM 27142 C C . VAL A 1 52 ? -6.455 -2.079 2.542 1.00 0.00 52 VAL A C 20
ATOM 27143 O O . VAL A 1 52 ? -5.368 -2.166 3.114 1.00 0.00 52 VAL A O 20
ATOM 27156 N N . LYS A 1 53 ? -7.474 -2.891 2.801 1.00 0.00 53 LYS A N 20
ATOM 27157 C CA . LYS A 1 53 ? -7.373 -3.956 3.791 1.00 0.00 53 LYS A CA 20
ATOM 27158 C C . LYS A 1 53 ? -6.697 -5.188 3.198 1.00 0.00 53 LYS A C 20
ATOM 27159 O O . LYS A 1 53 ? -5.662 -5.636 3.690 1.00 0.00 53 LYS A O 20
ATOM 27178 N N . GLU A 1 54 ? -7.289 -5.730 2.139 1.00 0.00 54 GLU A N 20
ATOM 27179 C CA . GLU A 1 54 ? -6.743 -6.910 1.479 1.00 0.00 54 GLU A CA 20
ATOM 27180 C C . GLU A 1 54 ? -5.224 -6.815 1.364 1.00 0.00 54 GLU A C 20
ATOM 27181 O O . GLU A 1 54 ? -4.497 -7.664 1.879 1.00 0.00 54 GLU A O 20
ATOM 27193 N N . PHE A 1 55 ? -4.753 -5.775 0.684 1.00 0.00 55 PHE A N 20
ATOM 27194 C CA . PHE A 1 55 ? -3.321 -5.569 0.498 1.00 0.00 55 PHE A CA 20
ATOM 27195 C C . PHE A 1 55 ? -2.548 -5.966 1.752 1.00 0.00 55 PHE A C 20
ATOM 27196 O O . PHE A 1 55 ? -1.544 -6.674 1.677 1.00 0.00 55 PHE A O 20
ATOM 27213 N N . LEU A 1 56 ? -3.022 -5.505 2.904 1.00 0.00 56 LEU A N 20
ATOM 27214 C CA . LEU A 1 56 ? -2.376 -5.810 4.175 1.00 0.00 56 LEU A CA 20
ATOM 27215 C C . LEU A 1 56 ? -2.354 -7.315 4.426 1.00 0.00 56 LEU A C 20
ATOM 27216 O O . LEU A 1 56 ? -1.303 -7.895 4.694 1.00 0.00 56 LEU A O 20
ATOM 27232 N N . ASN A 1 57 ? -3.524 -7.940 4.338 1.00 0.00 57 ASN A N 20
ATOM 27233 C CA . ASN A 1 57 ? -3.640 -9.377 4.557 1.00 0.00 57 ASN A CA 20
ATOM 27234 C C . ASN A 1 57 ? -2.572 -10.135 3.773 1.00 0.00 57 ASN A C 20
ATOM 27235 O O . ASN A 1 57 ? -1.996 -11.104 4.267 1.00 0.00 57 ASN A O 20
ATOM 27246 N N . GLU A 1 58 ? -2.314 -9.686 2.549 1.00 0.00 58 GLU A N 20
ATOM 27247 C CA . GLU A 1 58 ? -1.316 -10.322 1.697 1.00 0.00 58 GLU A CA 20
ATOM 27248 C C . GLU A 1 58 ? 0.054 -10.319 2.370 1.00 0.00 58 GLU A C 20
ATOM 27249 O O . GLU A 1 58 ? 0.846 -11.244 2.192 1.00 0.00 58 GLU A O 20
ATOM 27261 N N . GLY A 1 59 ? 0.325 -9.273 3.143 1.00 0.00 59 GLY A N 20
ATOM 27262 C CA . GLY A 1 59 ? 1.600 -9.168 3.830 1.00 0.00 59 GLY A CA 20
ATOM 27263 C C . GLY A 1 59 ? 1.645 -9.999 5.097 1.00 0.00 59 GLY A C 20
ATOM 27264 O O . GLY A 1 59 ? 2.679 -10.572 5.436 1.00 0.00 59 GLY A O 20
ATOM 27268 N N . GLY A 1 60 ? 0.519 -10.064 5.802 1.00 0.00 60 GLY A N 20
ATOM 27269 C CA . GLY A 1 60 ? 0.456 -10.831 7.032 1.00 0.00 60 GLY A CA 20
ATOM 27270 C C . GLY A 1 60 ? -0.216 -10.069 8.157 1.00 0.00 60 GLY A C 20
ATOM 27271 O O . GLY A 1 60 ? -0.204 -10.508 9.307 1.00 0.00 60 GLY A O 20
ATOM 27275 N N . ARG A 1 61 ? -0.802 -8.923 7.826 1.00 0.00 61 ARG A N 20
ATOM 27276 C CA . ARG A 1 61 ? -1.480 -8.097 8.818 1.00 0.00 61 ARG A CA 20
ATOM 27277 C C . ARG A 1 61 ? -2.860 -7.674 8.322 1.00 0.00 61 ARG A C 20
ATOM 27278 O O . ARG A 1 61 ? -2.984 -6.762 7.505 1.00 0.00 61 ARG A O 20
ATOM 27299 N N . ALA A 1 62 ? -3.893 -8.343 8.822 1.00 0.00 62 ALA A N 20
ATOM 27300 C CA . ALA A 1 62 ? -5.263 -8.036 8.432 1.00 0.00 62 ALA A CA 20
ATOM 27301 C C . ALA A 1 62 ? -5.979 -7.242 9.519 1.00 0.00 62 ALA A C 20
ATOM 27302 O O . ALA A 1 62 ? -6.766 -6.340 9.229 1.00 0.00 62 ALA A O 20
ATOM 27309 N N . THR A 1 63 ? -5.702 -7.584 10.774 1.00 0.00 63 THR A N 20
ATOM 27310 C CA . THR A 1 63 ? -6.321 -6.905 11.905 1.00 0.00 63 THR A CA 20
ATOM 27311 C C . THR A 1 63 ? -5.814 -5.472 12.031 1.00 0.00 63 THR A C 20
ATOM 27312 O O . THR A 1 63 ? -6.433 -4.641 12.696 1.00 0.00 63 THR A O 20
ATOM 27323 N N . SER A 1 64 ? -4.686 -5.190 11.388 1.00 0.00 64 SER A N 20
ATOM 27324 C CA . SER A 1 64 ? -4.095 -3.858 11.430 1.00 0.00 64 SER A CA 20
ATOM 27325 C C . SER A 1 64 ? -5.122 -2.795 11.051 1.00 0.00 64 SER A C 20
ATOM 27326 O O . SER A 1 64 ? -5.506 -2.673 9.887 1.00 0.00 64 SER A O 20
ATOM 27334 N N . LYS A 1 65 ? -5.563 -2.028 12.041 1.00 0.00 65 LYS A N 20
ATOM 27335 C CA . LYS A 1 65 ? -6.544 -0.974 11.814 1.00 0.00 65 LYS A CA 20
ATOM 27336 C C . LYS A 1 65 ? -5.996 0.084 10.861 1.00 0.00 65 LYS A C 20
ATOM 27337 O O . LYS A 1 65 ? -6.465 0.217 9.731 1.00 0.00 65 LYS A O 20
ATOM 27356 N N . ASP A 1 66 ? -5.001 0.832 11.324 1.00 0.00 66 ASP A N 20
ATOM 27357 C CA . ASP A 1 66 ? -4.388 1.876 10.512 1.00 0.00 66 ASP A CA 20
ATOM 27358 C C . ASP A 1 66 ? -3.543 1.270 9.395 1.00 0.00 66 ASP A C 20
ATOM 27359 O O . ASP A 1 66 ? -2.470 0.721 9.644 1.00 0.00 66 ASP A O 20
ATOM 27368 N N . TRP A 1 67 ? -4.036 1.372 8.166 1.00 0.00 67 TRP A N 20
ATOM 27369 C CA . TRP A 1 67 ? -3.327 0.833 7.011 1.00 0.00 67 TRP A CA 20
ATOM 27370 C C . TRP A 1 67 ? -2.172 1.743 6.608 1.00 0.00 67 TRP A C 20
ATOM 27371 O O . TRP A 1 67 ? -1.120 1.273 6.175 1.00 0.00 67 TRP A O 20
ATOM 27392 N N . LYS A 1 68 ? -2.375 3.048 6.752 1.00 0.00 68 LYS A N 20
ATOM 27393 C CA . LYS A 1 68 ? -1.351 4.025 6.403 1.00 0.00 68 LYS A CA 20
ATOM 27394 C C . LYS A 1 68 ? -0.086 3.804 7.227 1.00 0.00 68 LYS A C 20
ATOM 27395 O O . LYS A 1 68 ? 0.995 4.260 6.856 1.00 0.00 68 LYS A O 20
ATOM 27414 N N . GLY A 1 69 ? -0.229 3.100 8.345 1.00 0.00 69 GLY A N 20
ATOM 27415 C CA . GLY A 1 69 ? 0.911 2.829 9.202 1.00 0.00 69 GLY A CA 20
ATOM 27416 C C . GLY A 1 69 ? 1.671 1.587 8.781 1.00 0.00 69 GLY A C 20
ATOM 27417 O O . GLY A 1 69 ? 2.900 1.598 8.706 1.00 0.00 69 GLY A O 20
ATOM 27421 N N . VAL A 1 70 ? 0.940 0.512 8.507 1.00 0.00 70 VAL A N 20
ATOM 27422 C CA . VAL A 1 70 ? 1.553 -0.744 8.092 1.00 0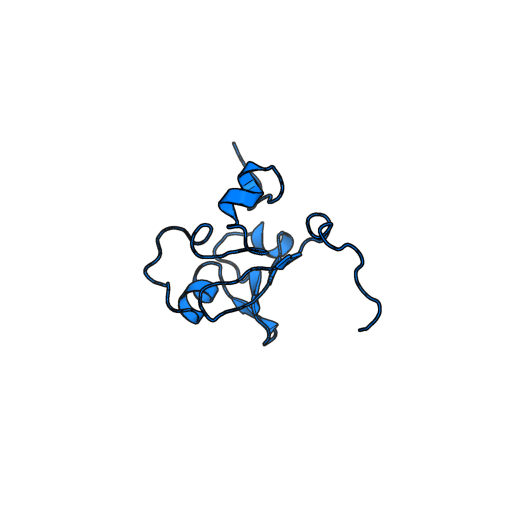.00 70 VAL A CA 20
ATOM 27423 C C . VAL A 1 70 ? 2.100 -0.646 6.672 1.00 0.00 70 VAL A C 20
ATOM 27424 O O . VAL A 1 70 ? 3.073 -1.316 6.323 1.00 0.00 70 VAL A O 20
ATOM 27437 N N . ILE A 1 71 ? 1.470 0.194 5.858 1.00 0.00 71 ILE A N 20
ATOM 27438 C CA . ILE A 1 71 ? 1.895 0.381 4.476 1.00 0.00 71 ILE A CA 20
ATOM 27439 C C . ILE A 1 71 ? 2.959 1.468 4.371 1.00 0.00 71 ILE A C 20
ATOM 27440 O O . ILE A 1 71 ? 2.765 2.588 4.844 1.00 0.00 71 ILE A O 20
ATOM 27456 N N . ARG A 1 72 ? 4.082 1.131 3.746 1.00 0.00 72 ARG A N 20
ATOM 27457 C CA . ARG A 1 72 ? 5.177 2.079 3.578 1.00 0.00 72 ARG A CA 20
ATOM 27458 C C . ARG A 1 72 ? 5.406 2.389 2.102 1.00 0.00 72 ARG A C 20
ATOM 27459 O O . ARG A 1 72 ? 5.480 1.483 1.271 1.00 0.00 72 ARG A O 20
ATOM 27480 N N . CYS A 1 73 ? 5.515 3.674 1.783 1.00 0.00 73 CYS A N 20
ATOM 27481 C CA . CYS A 1 73 ? 5.733 4.104 0.406 1.00 0.00 73 CYS A CA 20
ATOM 27482 C C . CYS A 1 73 ? 7.091 4.784 0.258 1.00 0.00 73 CYS A C 20
ATOM 27483 O O . CYS A 1 73 ? 7.298 5.892 0.751 1.00 0.00 73 CYS A O 20
ATOM 27491 N N . ASN A 1 74 ? 8.012 4.111 -0.424 1.00 0.00 74 ASN A N 20
ATOM 27492 C CA . ASN A 1 74 ? 9.351 4.649 -0.635 1.00 0.00 74 ASN A CA 20
ATOM 27493 C C . ASN A 1 74 ? 10.106 4.763 0.686 1.00 0.00 74 ASN A C 20
ATOM 27494 O O . ASN A 1 74 ? 10.931 5.658 0.866 1.00 0.00 74 ASN A O 20
ATOM 27505 N N . GLY A 1 75 ? 9.817 3.850 1.608 1.00 0.00 75 GLY A N 20
ATOM 27506 C CA . GLY A 1 75 ? 10.478 3.865 2.900 1.00 0.00 75 GLY A CA 20
ATOM 27507 C C . GLY A 1 75 ? 9.775 4.761 3.900 1.00 0.00 75 GLY A C 20
ATOM 27508 O O . GLY A 1 75 ? 10.107 4.760 5.084 1.00 0.00 75 GLY A O 20
ATOM 27512 N N . GLU A 1 76 ? 8.801 5.529 3.421 1.00 0.00 76 GLU A N 20
ATOM 27513 C CA . GLU A 1 76 ? 8.051 6.436 4.282 1.00 0.00 76 GLU A CA 20
ATOM 27514 C C . GLU A 1 76 ? 6.576 6.050 4.326 1.00 0.00 76 GLU A C 20
ATOM 27515 O O . GLU A 1 76 ? 5.932 5.889 3.289 1.00 0.00 76 GLU A O 20
ATOM 27527 N N . THR A 1 77 ? 6.045 5.901 5.536 1.00 0.00 77 THR A N 20
ATOM 27528 C CA . THR A 1 77 ? 4.647 5.532 5.717 1.00 0.00 77 THR A CA 20
ATOM 27529 C C . THR A 1 77 ? 3.719 6.573 5.101 1.00 0.00 77 THR A C 20
ATOM 27530 O O . THR A 1 77 ? 3.970 7.774 5.192 1.00 0.00 77 THR A O 20
ATOM 27541 N N . LEU A 1 78 ? 2.645 6.104 4.475 1.00 0.00 78 LEU A N 20
ATOM 27542 C CA . LEU A 1 78 ? 1.678 6.996 3.844 1.00 0.00 78 LEU A CA 20
ATOM 27543 C C . LEU A 1 78 ? 1.385 8.198 4.734 1.00 0.00 78 LEU A C 20
ATOM 27544 O O . LEU A 1 78 ? 1.413 9.342 4.279 1.00 0.00 78 LEU A O 20
ATOM 27560 N N . ARG A 1 79 ? 1.104 7.932 6.005 1.00 0.00 79 ARG A N 20
ATOM 27561 C CA . ARG A 1 79 ? 0.804 8.992 6.960 1.00 0.00 79 ARG A CA 20
ATOM 27562 C C . ARG A 1 79 ? 1.860 10.091 6.902 1.00 0.00 79 ARG A C 20
ATOM 27563 O O . ARG A 1 79 ? 1.539 11.279 6.944 1.00 0.00 79 ARG A O 20
ATOM 27584 N N . HIS A 1 80 ? 3.123 9.687 6.805 1.00 0.00 80 HIS A N 20
ATOM 27585 C CA . HIS A 1 80 ? 4.227 10.637 6.740 1.00 0.00 80 HIS A CA 20
ATOM 27586 C C . HIS A 1 80 ? 4.090 11.547 5.523 1.00 0.00 80 HIS A C 20
ATOM 27587 O O . HIS A 1 80 ? 4.168 12.770 5.638 1.00 0.00 80 HIS A O 20
ATOM 27602 N N . LEU A 1 81 ? 3.887 10.942 4.358 1.00 0.00 81 LEU A N 20
ATOM 27603 C CA . LEU A 1 81 ? 3.740 11.698 3.119 1.00 0.00 81 LEU A CA 20
ATOM 27604 C C . LEU A 1 81 ? 2.574 12.676 3.213 1.00 0.00 81 LEU A C 20
ATOM 27605 O O . LEU A 1 81 ? 2.684 13.830 2.803 1.00 0.00 81 LEU A O 20
ATOM 27621 N N . GLU A 1 82 ? 1.456 12.203 3.756 1.00 0.00 82 GLU A N 20
ATOM 27622 C CA . GLU A 1 82 ? 0.268 13.036 3.903 1.00 0.00 82 GLU A CA 20
ATOM 27623 C C . GLU A 1 82 ? 0.590 14.313 4.675 1.00 0.00 82 GLU A C 20
ATOM 27624 O O . GLU A 1 82 ? 0.159 15.402 4.298 1.00 0.00 82 GLU A O 20
ATOM 27636 N N . GLN A 1 83 ? 1.349 14.168 5.756 1.00 0.00 83 GLN A N 20
ATOM 27637 C CA . GLN A 1 83 ? 1.728 15.309 6.581 1.00 0.00 83 GLN A CA 20
ATOM 27638 C C . GLN A 1 83 ? 2.511 16.333 5.767 1.00 0.00 83 GLN A C 20
ATOM 27639 O O . GLN A 1 83 ? 2.369 17.540 5.965 1.00 0.00 83 GLN A O 20
ATOM 27653 N N . LYS A 1 84 ? 3.340 15.845 4.850 1.00 0.00 84 LYS A N 20
ATOM 27654 C CA . LYS A 1 84 ? 4.146 16.717 4.004 1.00 0.00 84 LYS A CA 20
ATOM 27655 C C . LYS A 1 84 ? 3.348 17.189 2.793 1.00 0.00 84 LYS A C 20
ATOM 27656 O O . LYS A 1 84 ? 3.909 17.731 1.841 1.00 0.00 84 LYS A O 20
ATOM 27675 N N . GLY A 1 85 ? 2.036 16.983 2.837 1.00 0.00 85 GLY A N 20
ATOM 27676 C CA . GLY A 1 85 ? 1.183 17.395 1.738 1.00 0.00 85 GLY A CA 20
ATOM 27677 C C . GLY A 1 85 ? 1.520 16.683 0.443 1.00 0.00 85 GLY A C 20
ATOM 27678 O O . GLY A 1 85 ? 1.415 17.262 -0.638 1.00 0.00 85 GLY A O 20
ATOM 27682 N N . LEU A 1 86 ? 1.930 15.424 0.552 1.00 0.00 86 LEU A N 20
ATOM 27683 C CA . LEU A 1 86 ? 2.286 14.632 -0.620 1.00 0.00 86 LEU A CA 20
ATOM 27684 C C . LEU A 1 86 ? 1.237 13.558 -0.891 1.00 0.00 86 LEU A C 20
ATOM 27685 O O . LEU A 1 86 ? 0.948 13.234 -2.042 1.00 0.00 86 LEU A O 20
ATOM 27701 N N . LEU A 1 87 ? 0.670 13.011 0.178 1.00 0.00 87 LEU A N 20
ATOM 27702 C CA . LEU A 1 87 ? -0.348 11.973 0.057 1.00 0.00 87 LEU A CA 20
ATOM 27703 C C . LEU A 1 87 ? -1.671 12.435 0.658 1.00 0.00 87 LEU A C 20
ATOM 27704 O O . LEU A 1 87 ? -1.825 12.493 1.878 1.00 0.00 87 LEU A O 20
ATOM 27720 N N . PHE A 1 88 ? -2.624 12.765 -0.207 1.00 0.00 88 PHE A N 20
ATOM 27721 C CA . PHE A 1 88 ? -3.935 13.224 0.238 1.00 0.00 88 PHE A CA 20
ATOM 27722 C C . PHE A 1 88 ? -4.603 12.181 1.129 1.00 0.00 88 PHE A C 20
ATOM 27723 O O . PHE A 1 88 ? -5.273 12.520 2.105 1.00 0.00 88 PHE A O 20
ATOM 27740 N N . SER A 1 89 ? -4.417 10.911 0.785 1.00 0.00 89 SER A N 20
ATOM 27741 C CA . SER A 1 89 ? -5.005 9.818 1.550 1.00 0.00 89 SER A CA 20
ATOM 27742 C C . SER A 1 89 ? -6.503 10.031 1.739 1.00 0.00 89 SER A C 20
ATOM 27743 O O . SER A 1 89 ? -7.027 9.895 2.843 1.00 0.00 89 SER A O 20
ATOM 27751 N N . GLY A 1 90 ? -7.189 10.366 0.649 1.00 0.00 90 GLY A N 20
ATOM 27752 C CA . GLY A 1 90 ? -8.621 10.593 0.715 1.00 0.00 90 GLY A CA 20
ATOM 27753 C C . GLY A 1 90 ? -8.965 12.035 1.030 1.00 0.00 90 GLY A C 20
ATOM 27754 O O . GLY A 1 90 ? -8.169 12.948 0.811 1.00 0.00 90 GLY A O 20
ATOM 27758 N N . PRO A 1 91 ? -10.179 12.256 1.557 1.00 0.00 91 PRO A N 20
ATOM 27759 C CA . PRO A 1 91 ? -10.656 13.596 1.913 1.00 0.00 91 PRO A CA 20
ATOM 27760 C C . PRO A 1 91 ? -9.920 14.171 3.118 1.00 0.00 91 PRO A C 20
ATOM 27761 O O . PRO A 1 91 ? -9.173 13.466 3.796 1.00 0.00 91 PRO A O 20
ATOM 27772 N N . SER A 1 92 ? -10.137 15.456 3.380 1.00 0.00 92 SER A N 20
ATOM 27773 C CA . SER A 1 92 ? -9.491 16.127 4.503 1.00 0.00 92 SER A CA 20
ATOM 27774 C C . SER A 1 92 ? -10.359 16.046 5.755 1.00 0.00 92 SER A C 20
ATOM 27775 O O . SER A 1 92 ? -9.852 15.872 6.864 1.00 0.00 92 SER A O 20
ATOM 27783 N N . SER A 1 93 ? -11.669 16.173 5.570 1.00 0.00 93 SER A N 20
ATOM 27784 C CA . SER A 1 93 ? -12.607 16.118 6.685 1.00 0.00 93 SER A CA 20
ATOM 27785 C C . SER A 1 93 ? -12.213 17.109 7.776 1.00 0.00 93 SER A C 20
ATOM 27786 O O . SER A 1 93 ? -12.264 16.793 8.964 1.00 0.00 93 SER A O 20
ATOM 27794 N N . GLY A 1 94 ? -11.821 18.310 7.362 1.00 0.00 94 GLY A N 20
ATOM 27795 C CA . GLY A 1 94 ? -11.424 19.329 8.315 1.00 0.00 94 GLY A CA 20
ATOM 27796 C C . GLY A 1 94 ? -10.336 18.851 9.256 1.00 0.00 94 GLY A C 20
ATOM 27797 O O . GLY A 1 94 ? -9.658 19.658 9.893 1.00 0.00 94 GLY A O 20
#